Protein 8QYY (pdb70)

Sequence (1717 aa):
MSWLNSILVTLTSVEPYKVPVTVIVTVTFAFVCFIFFYLLRSIRIIYGLKKYTRSINSIEKSAPEVQLEHLKSLFQRSELKHAWNEFEESLHSQYELENGEEKIVRIRATAPSASFFSEQQLVDIPLNTEFFKHLPGILTGMGIIGTFYGLMIGLNHFDPSTPEQVSSSVNNLLRRDVLYAFLGSAFAIFASILVTWLEKLSIAKSYKYLEKFTAALDSLYDSGVGEEYLASLVKSSNESATQARHMSWLNSILVTLTSVEPYKVPVTVIVTVTFAFVCFIFFYLLRSIRIIYGLKKYTRSINSIEKSAPEVQLEHLKSLFQRSELKHAWNEFEESLHSQYELENGEEKIVRIRATAPSASFFSEQQLVDIPLNTEFFKHLPGILTGMGIIGTFYGLMIGLNHFDPSTPEQVSSSVNNLLRDVLYAFLGSAFAIFASILVTWLEKLSIAKSYKYLEKFTAALDSLYDSGVGEEYLASLVKSSNESATQARHMSWLNSILVTLTSVEPYKVPVTVIVTVTFAFVCFIFFYLLRSIRIIYGLKKYTRSINSIEKSAPEVQLEHLKSLFQRSELKHAWNEFEESLHSQYELENGEEKIVRIRATAPSASFFSEQQLVDIPLNTEFFKHLPGILTGMGIIGTFYGLMIGLNHFDPSTPEQVSSSVNNLLRDVLYAFLGSAFAIFASILVTWLEKLSIAKSYKYLEKFTAALDSLYDSGVGEEYLASLVKSSNESATQARHMSWLNSILVTLTSVEPYKVPVTVIVTVTFAFVCFIFFYLLRSIRIIYGLKKYTRSINSIEKSAPEVQLEHLKSLFQRSELKHAWNEFEESLHSQYELENGEEKIVRIRATAPSASFFSEQQLVDIPLNTEFFKHLPGILTGMGIIGTFYGLMIGLNHFDPSTPEQVSSSVNNLLRDVLYAFLGSAFAIFASILVTWLEKLSIAKSYKYLEKFTAALDSLYDSGVGEEYLASLVKSSNESATQARHMSWLNSILVTLTSVEPYKVPVTVIVTVTFAFVCFIFFYLLRSIRIIYGLKKYTRSINSIEKSAPEVQLEHLKSLFQRSELKHAWNEFEESLHSQYELENGEEKIVRIRATAPSASFFSEQQLVDIPLNTEFFKHLPGILTGMGIIGTFYGLMIGLNHFDPSTPEQVSSSVNNLLRDVLYAFLGSAFAIFASILVTWLEKLSIAKSYKYLEKFTAALDSLYDSGVGEEYLASLVKKSSNESATQARHMFGNAFGVKKRRSDEAEKPFWISYADLMTAMMVLFLVVMVASLSSVTQRIQRAEQGEKARGQDISRLCERLELHARNVNKNIVVDCHDNRISFGEAGRFAHNQFFLNAEGQKALQDVVPLVLEASNSEEGKKWFKQIVIEGFTDTDGSYLYNLHLSLQRSEWVMCSLLDSRSPLQKNISAEQQLQIRKLFLAGGVSFNNAKESKEASRRVELRMQFFGLKDKRDKADEVDFPPVVNKEVCQLVMPLMFGNAFGVKKRRSDEAEKPFWISYADLMTAMMVLFLVVMVASLSSVTQRIQRAEQGEKARGQDISRLCERLELHARNVNKNIVVDCHDNRISFGEAGRFAHNQFFLNAEGQKALQDVVPLVLEASNSEEGKKWFKQIVIEGFTDTDGSYLYNLHLSLQRSEWVMCSLLDSRSPLQKNISAEQQLQIRKLFLAGGVSFNNAKESKEASRRVELRMQFFGLKDKRDKADEVDFPPVVNKEVCQLVMPL

InterPro domains:
  IPR016024 Armadillo-type fold [SSF48371] (3-532)
  IPR049670 Anti-phage protein ZorA, proteobacteria [NF041794] (1-729)
  IPR060672 Anti-phage protein ZorA-like [PF28082] (1-729)

Foldseek 3Di:
DVVVVVVLCVLLVDDLLVLLVVLLVVLVVLLVCLCVQAQVLLVVLLVLLVVLLVQLVVCLPPAPVVSLVSCQVSQDPDLSNQLNVVQVVQKDFDWDQDPNDTDGRAIAGADFSCVRLPCCSSHCVSSVVVPLVCSLVVLLVSLVVSQVSLQSSLVVLQDQVDPVCNVVSVVSNVVSNVSSVSSNVSSNVSSVVSVVSNVVSSVSSVVSSVSSSVSVRSNHHYDVVVVVVVVVVVCVVVVVVVVVD/DVVVVVVLCVLLVDDLQVLLVVLLVVLVVLLVVCCVQALVLLVVLLVLLVVLLVQLLVCLPPFVVVSLVSCQVSQDDVLSNVLNVVQVVQKDFDWDQDPNDTDTRAIAGADQSCVRLPCCSRPCVSNVVVPLVCVLVVLLVSLQVSLVSLLSNLVVQADPPDPVCNVVSVVSSVVSNVSSVSSNVSSNVSSVVSNVSNVVSSVSSVVSSVSSSVSVRSSHHYDVVVVVVVVVVVVVVVVVVVVVD/DVVVVVVLCVLLVDDLLVLLVVLLVVLVVLLVCLCVQALVVLVVLLVLLVVLLVQLVVCQPDAPVVSLVSCQVSQDPPLSNQLNVVQVVQKAFDWDPPDPDTDGRAIAHADQSCVRLPCVSRPCVSNVCVPLVCVLVVLLVSLVVSLVSSQSSLVVCQDPPDVVSNVVSVVSNVVSNVSSVSSNVSSNVSSVVSVVSNVVSSVSSVVSSVSSSVSVVSRHHYDVVVVVVVVVVVVVVVVVVVVVD/DVVVVVVVVVLLPDDLLVLLVVLLVVLVVLLVCLCVQAQVLLVVLLVLLVVLLVQLVVCLPPAPVVSLVSNQVSPVPHPLNVLNVVQVVQKDFDWDQDPNDTDGRAIAGADFSCVSLPCCVRPCVSNVVVCLVCSLVVLQVSLVVSLVSLLVSLVVQQDQPDPVCNVVNVVSSVVSNVSSVSSNVSSNVSSVVSVVSNVVSSVSSVVSSVSSSVSVVSRHHYDVVVVVVVVVVVVVVVVVVVVVD/DVVVVVVLCVLLVDDLLVLLVVLLVVLVVLLVVLCVQALVLLVVLLVLLVVLLVQLLVCLPPFPVVSLVSCQVSQDDPLSNQLNVVQVVQKDFDWDADPNDTDGRAIAGADQSCVRLPCCSRHCVSRVCVPLVCVLVVLLVSLVVLLVSLLSSLVVCQDPPDPVSNVVSVVSNVVSNVSSNSSNVSSNVSSVVSNVSNVVSSVSSVVSSVSSSVSVRSNHHYDVVVVVVVVVVVVVVVVVVVVVD/DPDDPPDDDPPDDDDDDDCVVVVVVVVVVVVVVVVVVCVVVVVVVVVVVVVVVVVLQVVLLVLLLVLQVVLVVVLCVVDNQWDADSVQQWIFGNQQFWDDPPGQETDPVVLVSLLVSLVSVVVSLVDPSNVAKWAAKEKEWFAAPDDDPVSRQVSRVSNQLVSVCLCAACPRVNVVVDDQVSNQVNVRHYYYDGYDYPDDPVDRGPRGGMIMGIGIDDPPDDDDVVSVDGDDGDPDGDHGDDDDVD/DDDDPPDDDDDPDDDDDDVVVVVVVVVVVVVVVVVVVVVVVVVCVVCVVVVVQVVLVVVLLVLLLVLQVQLQVVCVVPPPQWHADSVQQKTFRDVQFFDDPPDQDTDPVVLVSLLVSLVSVLVSLPDPSNVWKWAAKEKEAEFEPDDDPVSRVVSRLSNLLVSVCSVAPPPRPSVVVDDQVSNQSNVRRYDGDYYDYDDPDDDPSRNRGMMIGTGTDDSVRGPDPVVDDGDDGDPDGDHRDDDPVD

Organism: Escherichia coli O139:H28 (strain E24377A / ETEC) (NCBI:txid331111)

Radius of gyration: 51.08 Å; Cα contacts (8 Å, |Δi|>4): 2500; chains: 7; bounding box: 68×64×183 Å

B-factor: mean 84.27, std 64.15, range [14.12, 240.31]

Structure (mmCIF, N/CA/C/O backbone):
data_8QYY
#
_entry.id   8QYY
#
_cell.length_a   1.00
_cell.length_b   1.00
_cell.length_c   1.00
_cell.angle_alpha   90.00
_cell.angle_beta   90.00
_cell.angle_gamma   90.00
#
_symmetry.space_group_name_H-M   'P 1'
#
loop_
_entity.id
_entity.type
_entity.pdbx_description
1 polymer 'Anti-phage defense ZorAB system ZorA'
2 polymer 'Membrane protein'
3 non-polymer CARDIOLIPIN
4 non-polymer 'CALCIUM ION'
5 non-polymer 1,2-dioleoyl-sn-glycero-3-phosphoethanolamine
6 water water
#
loop_
_atom_site.group_PDB
_atom_site.id
_atom_site.type_symbol
_atom_site.label_atom_id
_atom_site.label_alt_id
_atom_site.label_comp_id
_atom_site.label_asym_id
_atom_site.label_entity_id
_atom_site.label_seq_id
_atom_site.pdbx_PDB_ins_code
_atom_site.Cartn_x
_atom_site.Cartn_y
_atom_site.Cartn_z
_atom_site.occupancy
_atom_site.B_iso_or_equiv
_atom_site.auth_seq_id
_atom_site.auth_comp_id
_atom_site.auth_asym_id
_atom_site.auth_atom_id
_atom_site.pdbx_PDB_model_num
ATOM 1 N N . MET A 1 1 ? 204.664 176.867 181.929 1.00 107.03 1 MET A N 1
ATOM 2 C CA . MET A 1 1 ? 203.802 176.262 182.938 1.00 110.59 1 MET A CA 1
ATOM 3 C C . MET A 1 1 ? 202.335 176.544 182.640 1.00 111.98 1 MET A C 1
ATOM 4 O O . MET A 1 1 ? 201.960 177.677 182.345 1.00 110.63 1 MET A O 1
ATOM 9 N N . SER A 1 2 ? 201.510 175.499 182.710 1.00 121.23 2 SER A N 1
ATOM 10 C CA . SER A 1 2 ? 200.079 175.674 182.490 1.00 120.15 2 SER A CA 1
ATOM 11 C C . SER A 1 2 ? 199.448 176.502 183.601 1.00 119.57 2 SER A C 1
ATOM 12 O O . SER A 1 2 ? 198.545 177.306 183.345 1.00 119.51 2 SER A O 1
ATOM 15 N N . TRP A 1 3 ? 199.907 176.317 184.840 1.00 111.37 3 TRP A N 1
ATOM 16 C CA . TRP A 1 3 ? 199.314 177.023 185.971 1.00 109.62 3 TRP A CA 1
ATOM 17 C C . TRP A 1 3 ? 199.490 178.529 185.839 1.00 109.33 3 TRP A C 1
ATOM 18 O O . TRP A 1 3 ? 198.538 179.297 186.019 1.00 110.58 3 TRP A O 1
ATOM 29 N N . LEU A 1 4 ? 200.704 178.975 185.511 1.00 93.18 4 LEU A N 1
ATOM 30 C CA . LEU A 1 4 ? 200.964 180.408 185.454 1.00 90.98 4 LEU A CA 1
ATOM 31 C C . LEU A 1 4 ? 200.275 181.050 184.255 1.00 90.16 4 LEU A C 1
ATOM 32 O O . LEU A 1 4 ? 199.771 182.175 184.350 1.00 90.46 4 LEU A O 1
ATOM 37 N N . ASN A 1 5 ? 200.249 180.357 183.116 1.00 97.26 5 ASN A N 1
ATOM 38 C CA . ASN A 1 5 ? 199.539 180.878 181.953 1.00 97.46 5 ASN A CA 1
ATOM 39 C C . ASN A 1 5 ? 198.042 180.960 182.216 1.00 95.95 5 ASN A C 1
ATOM 40 O O . ASN A 1 5 ? 197.379 181.911 181.783 1.00 97.61 5 ASN A O 1
ATOM 45 N N . SER A 1 6 ? 197.490 179.968 182.919 1.00 95.01 6 SER A N 1
ATOM 46 C CA . SER A 1 6 ? 196.088 180.032 183.318 1.00 96.12 6 SER A CA 1
ATOM 47 C C . SER A 1 6 ? 195.841 181.202 184.261 1.00 94.84 6 SER A C 1
ATOM 48 O O . SER A 1 6 ? 194.815 181.882 184.160 1.00 96.67 6 SER A O 1
ATOM 51 N N . ILE A 1 7 ? 196.773 181.453 185.179 1.00 85.91 7 ILE A N 1
ATOM 52 C CA . ILE A 1 7 ? 196.649 182.598 186.076 1.00 85.37 7 ILE A CA 1
ATOM 53 C C . ILE A 1 7 ? 196.632 183.900 185.283 1.00 86.67 7 ILE A C 1
ATOM 54 O O . ILE A 1 7 ? 195.823 184.796 185.550 1.00 89.13 7 ILE A O 1
ATOM 59 N N . LEU A 1 8 ? 197.529 184.028 184.302 1.00 80.78 8 LEU A N 1
ATOM 60 C CA . LEU A 1 8 ? 197.562 185.242 183.488 1.00 77.55 8 LEU A CA 1
ATOM 61 C C . LEU A 1 8 ? 196.285 185.417 182.680 1.00 78.36 8 LEU A C 1
ATOM 62 O O . LEU A 1 8 ? 195.745 186.525 182.603 1.00 83.20 8 LEU A O 1
ATOM 67 N N . VAL A 1 9 ? 195.799 184.350 182.045 1.00 80.75 9 VAL A N 1
ATOM 68 C CA . VAL A 1 9 ? 194.589 184.498 181.248 1.00 81.24 9 VAL A CA 1
ATOM 69 C C . VAL A 1 9 ? 193.384 184.763 182.140 1.00 77.68 9 VAL A C 1
ATOM 70 O O . VAL A 1 9 ? 192.426 185.406 181.703 1.00 78.40 9 VAL A O 1
ATOM 74 N N . THR A 1 10 ? 193.415 184.303 183.393 1.00 73.87 10 THR A N 1
ATOM 75 C CA . THR A 1 10 ? 192.334 184.617 184.321 1.00 73.50 10 THR A CA 1
ATOM 76 C C . THR A 1 10 ? 192.385 186.075 184.760 1.00 75.47 10 THR A C 1
ATOM 77 O O . THR A 1 10 ? 191.348 186.747 184.814 1.00 77.05 10 THR A O 1
ATOM 81 N N . LEU A 1 11 ? 193.577 186.579 185.081 1.00 69.36 11 LEU A N 1
ATOM 82 C CA . LEU A 1 11 ? 193.699 187.968 185.518 1.00 64.33 11 LEU A CA 1
ATOM 83 C C . LEU A 1 11 ? 193.379 188.935 184.388 1.00 65.62 11 LEU A C 1
ATOM 84 O O . LEU A 1 11 ? 192.592 189.871 184.563 1.00 71.88 11 LEU A O 1
ATOM 89 N N . THR A 1 12 ? 193.981 188.727 183.220 1.00 65.00 12 THR A N 1
ATOM 90 C CA . THR A 1 12 ? 193.817 189.650 182.108 1.00 65.31 12 THR A CA 1
ATOM 91 C C . THR A 1 12 ? 192.458 189.532 181.432 1.00 66.54 12 THR A C 1
ATOM 92 O O . THR A 1 12 ? 192.130 190.377 180.594 1.00 69.30 12 THR A O 1
ATOM 96 N N . SER A 1 13 ? 191.666 188.513 181.770 1.00 74.51 13 SER A N 1
ATOM 97 C CA . SER A 1 13 ? 190.348 188.358 181.170 1.00 75.67 13 SER A CA 1
ATOM 98 C C . SER A 1 13 ? 189.342 189.373 181.687 1.00 79.09 13 SER A C 1
ATOM 99 O O . SER A 1 13 ? 188.334 189.617 181.017 1.00 81.88 13 SER A O 1
ATOM 102 N N . VAL A 1 14 ? 189.582 189.961 182.860 1.00 66.67 14 VAL A N 1
ATOM 103 C CA . VAL A 1 14 ? 188.640 190.930 183.400 1.00 67.48 14 VAL A CA 1
ATOM 104 C C . VAL A 1 14 ? 188.593 192.151 182.493 1.00 69.65 14 VAL A C 1
ATOM 105 O O . VAL A 1 14 ? 189.585 192.521 181.850 1.00 70.43 14 VAL A O 1
ATOM 109 N N . GLU A 1 15 ? 187.419 192.763 182.409 1.00 66.17 15 GLU A N 1
ATOM 110 C CA . GLU A 1 15 ? 187.293 193.986 181.639 1.00 61.16 15 GLU A CA 1
ATOM 111 C C . GLU A 1 15 ? 188.120 195.085 182.298 1.00 60.02 15 GLU A C 1
ATOM 112 O O . GLU A 1 15 ? 188.112 195.213 183.528 1.00 64.31 15 GLU A O 1
ATOM 118 N N . PRO A 1 16 ? 188.854 195.881 181.521 1.00 47.98 16 PRO A N 1
ATOM 119 C CA . PRO A 1 16 ? 189.763 196.864 182.133 1.00 51.26 16 PRO A CA 1
ATOM 120 C C . PRO A 1 16 ? 189.064 197.865 183.030 1.00 53.00 16 PRO A C 1
ATOM 121 O O . PRO A 1 16 ? 189.666 198.322 184.007 1.00 53.58 16 PRO A O 1
ATOM 125 N N . TYR A 1 17 ? 187.809 198.213 182.737 1.00 54.87 17 TYR A N 1
ATOM 126 C CA . TYR A 1 17 ? 187.103 199.199 183.545 1.00 49.10 17 TYR A CA 1
ATOM 127 C C . TYR A 1 17 ? 186.857 198.722 184.967 1.00 51.02 17 TYR A C 1
ATOM 128 O O . TYR A 1 17 ? 186.702 199.554 185.865 1.00 54.90 17 TYR A O 1
ATOM 137 N N . LYS A 1 18 ? 186.803 197.408 185.195 1.00 51.94 18 LYS A N 1
ATOM 138 C CA . LYS A 1 18 ? 186.567 196.901 186.541 1.00 44.34 18 LYS A CA 1
ATOM 139 C C . LYS A 1 18 ? 187.734 197.167 187.477 1.00 45.35 18 LYS A C 1
ATOM 140 O O . LYS A 1 18 ? 187.575 197.030 188.692 1.00 52.91 18 LYS A O 1
ATOM 146 N N . VAL A 1 19 ? 188.896 197.527 186.947 1.00 49.24 19 VAL A N 1
ATOM 147 C CA . VAL A 1 19 ? 190.073 197.766 187.778 1.00 44.10 19 VAL A CA 1
ATOM 148 C C . VAL A 1 19 ? 189.946 199.122 188.469 1.00 38.10 19 VAL A C 1
ATOM 149 O O . VAL A 1 19 ? 189.987 199.170 189.709 1.00 42.37 19 VAL A O 1
ATOM 153 N N . PRO A 1 20 ? 189.799 200.244 187.747 1.00 36.91 20 PRO A N 1
ATOM 154 C CA . PRO A 1 20 ? 189.578 201.511 188.455 1.00 42.66 20 PRO A CA 1
ATOM 155 C C . PRO A 1 20 ? 188.309 201.505 189.274 1.00 47.83 20 PRO A C 1
ATOM 156 O O . PRO A 1 20 ? 188.266 202.136 190.332 1.00 46.04 20 PRO A O 1
ATOM 160 N N . VAL A 1 21 ? 187.273 200.797 188.822 1.00 45.41 21 VAL A N 1
ATOM 161 C CA . VAL A 1 21 ? 186.043 200.709 189.599 1.00 37.67 21 VAL A CA 1
ATOM 162 C C . VAL A 1 21 ? 186.295 199.985 190.914 1.00 35.46 21 VAL A C 1
ATOM 163 O O . VAL A 1 21 ? 185.844 200.430 191.973 1.00 44.33 21 VAL A O 1
ATOM 167 N N . THR A 1 22 ? 187.021 198.867 190.874 1.00 36.81 22 THR A N 1
ATOM 168 C CA . THR A 1 22 ? 187.330 198.148 192.107 1.00 36.20 22 THR A CA 1
ATOM 169 C C . THR A 1 22 ? 188.178 198.997 193.043 1.00 38.58 22 THR A C 1
ATOM 170 O O . THR A 1 22 ? 187.917 199.052 194.252 1.00 51.19 22 THR A O 1
ATOM 174 N N . VAL A 1 23 ? 189.194 199.675 192.503 1.00 37.83 23 VAL A N 1
ATOM 175 C CA . VAL A 1 23 ? 190.047 200.505 193.346 1.00 33.89 23 VAL A CA 1
ATOM 176 C C . VAL A 1 23 ? 189.237 201.628 193.980 1.00 37.48 23 VAL A C 1
ATOM 177 O O . VAL A 1 23 ? 189.328 201.870 195.187 1.00 39.01 23 VAL A O 1
ATOM 181 N N . ILE A 1 24 ? 188.413 202.312 193.184 1.00 35.32 24 ILE A N 1
ATOM 182 C CA . ILE A 1 24 ? 187.624 203.425 193.695 1.00 33.22 24 ILE A CA 1
ATOM 183 C C . ILE A 1 24 ? 186.624 202.945 194.737 1.00 29.07 24 ILE A C 1
ATOM 184 O O . ILE A 1 24 ? 186.463 203.568 195.788 1.00 34.98 24 ILE A O 1
ATOM 189 N N . VAL A 1 25 ? 185.950 201.825 194.476 1.00 33.69 25 VAL A N 1
ATOM 190 C CA . VAL A 1 25 ? 184.956 201.321 195.418 1.00 32.18 25 VAL A CA 1
ATOM 191 C C . VAL A 1 25 ? 185.604 200.927 196.738 1.00 31.92 25 VAL A C 1
ATOM 192 O O . VAL A 1 25 ? 185.115 201.290 197.812 1.00 45.52 25 VAL A O 1
ATOM 196 N N . THR A 1 26 ? 186.710 200.183 196.689 1.00 29.77 26 THR A N 1
ATOM 197 C CA . THR A 1 26 ? 187.329 199.736 197.932 1.00 33.98 26 THR A CA 1
ATOM 198 C C . THR A 1 26 ? 187.957 200.900 198.691 1.00 39.69 26 THR A C 1
ATOM 199 O O . THR A 1 26 ? 187.896 200.949 199.925 1.00 46.40 26 THR A O 1
ATOM 203 N N . VAL A 1 27 ? 188.560 201.850 197.976 1.00 36.41 27 VAL A N 1
ATOM 204 C CA . VAL A 1 27 ? 189.139 203.019 198.628 1.00 28.77 27 VAL A CA 1
ATOM 205 C C . VAL A 1 27 ? 188.048 203.889 199.238 1.00 34.50 27 VAL A C 1
ATOM 206 O O . VAL A 1 27 ? 188.229 204.465 200.315 1.00 38.44 27 VAL A O 1
ATOM 210 N N . THR A 1 28 ? 186.893 203.988 198.576 1.00 35.10 28 THR A N 1
ATOM 211 C CA . THR A 1 28 ? 185.773 204.722 199.152 1.00 25.65 28 THR A CA 1
ATOM 212 C C . THR A 1 28 ? 185.221 204.009 200.378 1.00 34.77 28 THR A C 1
ATOM 213 O O . THR A 1 28 ? 184.806 204.656 201.344 1.00 43.78 28 THR A O 1
ATOM 217 N N . PHE A 1 29 ? 185.201 202.676 200.358 1.00 30.18 29 PHE A N 1
ATOM 218 C CA . PHE A 1 29 ? 184.806 201.931 201.548 1.00 26.91 29 PHE A CA 1
ATOM 219 C C . PHE A 1 29 ? 185.773 202.183 202.697 1.00 34.35 29 PHE A C 1
ATOM 220 O O . PHE A 1 29 ? 185.353 202.347 203.848 1.00 41.95 29 PHE A O 1
ATOM 228 N N . ALA A 1 30 ? 187.072 202.219 202.402 1.00 37.74 30 ALA A N 1
ATOM 229 C CA . ALA A 1 30 ? 188.057 202.538 203.430 1.00 28.57 30 ALA A CA 1
ATOM 230 C C . ALA A 1 30 ? 187.853 203.947 203.970 1.00 29.03 30 ALA A C 1
ATOM 231 O O . ALA A 1 30 ? 187.982 204.184 205.174 1.00 38.77 30 ALA A O 1
ATOM 233 N N . PHE A 1 31 ? 187.538 204.896 203.088 1.00 31.15 31 PHE A N 1
ATOM 234 C CA . PHE A 1 31 ? 187.272 206.263 203.524 1.00 32.68 31 PHE A CA 1
ATOM 235 C C . PHE A 1 31 ? 186.028 206.338 204.402 1.00 35.19 31 PHE A C 1
ATOM 236 O O . PHE A 1 31 ? 186.011 207.063 205.399 1.00 34.45 31 PHE A O 1
ATOM 244 N N . VAL A 1 32 ? 184.976 205.602 204.045 1.00 37.78 32 VAL A N 1
ATOM 245 C CA . VAL A 1 32 ? 183.760 205.593 204.851 1.00 32.02 32 VAL A CA 1
ATOM 246 C C . VAL A 1 32 ? 184.027 204.977 206.218 1.00 34.46 32 VAL A C 1
ATOM 247 O O . VAL A 1 32 ? 183.543 205.472 207.244 1.00 45.55 32 VAL A O 1
ATOM 251 N N . CYS A 1 33 ? 184.799 203.890 206.254 1.00 37.49 33 CYS A N 1
ATOM 252 C CA . CYS A 1 33 ? 185.178 203.295 207.531 1.00 39.25 33 CYS A CA 1
ATOM 253 C C . CYS A 1 33 ? 186.008 204.263 208.361 1.00 36.12 33 CYS A C 1
ATOM 254 O O . CYS A 1 33 ? 185.846 204.340 209.581 1.00 43.55 33 CYS A O 1
ATOM 257 N N . PHE A 1 34 ? 186.909 205.005 207.717 1.00 33.31 34 PHE A N 1
ATOM 258 C CA . PHE A 1 34 ? 187.677 206.022 208.425 1.00 33.48 34 PHE A CA 1
ATOM 259 C C . PHE A 1 34 ? 186.762 207.085 209.016 1.00 34.53 34 PHE A C 1
ATOM 260 O O . PHE A 1 34 ? 186.923 207.476 210.176 1.00 34.26 34 PHE A O 1
ATOM 268 N N . ILE A 1 35 ? 185.785 207.549 208.237 1.00 38.61 35 ILE A N 1
ATOM 269 C CA . ILE A 1 35 ? 184.862 208.574 208.716 1.00 29.50 35 ILE A CA 1
ATOM 270 C C . ILE A 1 35 ? 184.084 208.064 209.921 1.00 33.14 35 ILE A C 1
ATOM 271 O O . ILE A 1 35 ? 183.925 208.766 210.925 1.00 40.02 35 ILE A O 1
ATOM 276 N N . PHE A 1 36 ? 183.588 206.830 209.838 1.00 39.43 36 PHE A N 1
ATOM 277 C CA . PHE A 1 36 ? 182.724 206.312 210.894 1.00 37.57 36 PHE A CA 1
ATOM 278 C C . PHE A 1 36 ? 183.511 205.981 212.158 1.00 32.58 36 PHE A C 1
ATOM 279 O O . PHE A 1 36 ? 183.091 206.327 213.268 1.00 40.33 36 PHE A O 1
ATOM 287 N N . PHE A 1 37 ? 184.659 205.317 212.017 1.00 32.25 37 PHE A N 1
ATOM 288 C CA . PHE A 1 37 ? 185.378 204.794 213.172 1.00 37.58 37 PHE A CA 1
ATOM 289 C C . PHE A 1 37 ? 186.428 205.745 213.725 1.00 42.27 37 PHE A C 1
ATOM 290 O O . PHE A 1 37 ? 186.880 205.546 214.856 1.00 45.93 37 PHE A O 1
ATOM 298 N N . TYR A 1 38 ? 186.844 206.752 212.964 1.00 32.16 38 TYR A N 1
ATOM 299 C CA . TYR A 1 38 ? 187.867 207.678 213.426 1.00 18.92 38 TYR A CA 1
ATOM 300 C C . TYR A 1 38 ? 187.375 209.112 213.498 1.00 30.96 38 TYR A C 1
ATOM 301 O O . TYR A 1 38 ? 187.527 209.757 214.538 1.00 47.95 38 TYR A O 1
ATOM 310 N N . LEU A 1 39 ? 186.788 209.633 212.421 1.00 28.62 39 LEU A N 1
ATOM 311 C CA . LEU A 1 39 ? 186.505 211.063 212.361 1.00 29.43 39 LEU A CA 1
ATOM 312 C C . LEU A 1 39 ? 185.334 211.437 213.261 1.00 29.29 39 LEU A C 1
ATOM 313 O O . LEU A 1 39 ? 185.457 212.321 214.116 1.00 39.57 39 LEU A O 1
ATOM 318 N N . LEU A 1 40 ? 184.185 210.783 213.078 1.00 32.31 40 LEU A N 1
ATOM 319 C CA . LEU A 1 40 ? 183.029 211.091 213.913 1.00 33.95 40 LEU A CA 1
ATOM 320 C C . LEU A 1 40 ? 183.300 210.742 215.366 1.00 34.77 40 LEU A C 1
ATOM 321 O O . LEU A 1 40 ? 182.863 211.451 216.282 1.00 40.91 40 LEU A O 1
ATOM 326 N N . ARG A 1 41 ? 184.030 209.653 215.597 1.00 37.30 41 ARG A N 1
ATOM 327 C CA . ARG A 1 41 ? 184.392 209.279 216.955 1.00 33.54 41 ARG A CA 1
ATOM 328 C C . ARG A 1 41 ? 185.273 210.340 217.601 1.00 38.28 41 ARG A C 1
ATOM 329 O O . ARG A 1 41 ? 185.078 210.689 218.770 1.00 45.08 41 ARG A O 1
ATOM 337 N N . SER A 1 42 ? 186.236 210.880 216.852 1.00 33.63 42 SER A N 1
ATOM 338 C CA . SER A 1 42 ? 187.085 211.933 217.397 1.00 21.25 42 SER A CA 1
ATOM 339 C C . SER A 1 42 ? 186.306 213.219 217.625 1.00 28.68 42 SER A C 1
ATOM 340 O O . SER A 1 42 ? 186.592 213.949 218.577 1.00 45.75 42 SER A O 1
ATOM 343 N N . ILE A 1 43 ? 185.330 213.518 216.768 1.00 31.45 43 ILE A N 1
ATOM 344 C CA . ILE A 1 43 ? 184.479 214.682 216.998 1.00 27.04 43 ILE A CA 1
ATOM 345 C C . ILE A 1 43 ? 183.701 214.518 218.298 1.00 31.70 43 ILE A C 1
ATOM 346 O O . ILE A 1 43 ? 183.594 215.456 219.101 1.00 40.57 43 ILE A O 1
ATOM 351 N N . ARG A 1 44 ? 183.151 213.324 218.528 1.00 38.72 44 ARG A N 1
ATOM 352 C CA . ARG A 1 44 ? 182.446 213.061 219.777 1.00 32.05 44 ARG A CA 1
ATOM 353 C C . ARG A 1 44 ? 183.380 213.183 220.973 1.00 35.27 44 ARG A C 1
ATOM 354 O O . ARG A 1 44 ? 183.001 213.734 222.013 1.00 44.62 44 ARG A O 1
ATOM 362 N N . ILE A 1 45 ? 184.608 212.678 220.842 1.00 26.94 45 ILE A N 1
ATOM 363 C CA . ILE A 1 45 ? 185.576 212.775 221.932 1.00 24.14 45 ILE A CA 1
ATOM 364 C C . ILE A 1 45 ? 185.894 214.233 222.236 1.00 30.28 45 ILE A C 1
ATOM 365 O O . ILE A 1 45 ? 185.971 214.635 223.402 1.00 38.63 45 ILE A O 1
ATOM 370 N N . ILE A 1 46 ? 186.092 215.044 221.196 1.00 29.10 46 ILE A N 1
ATOM 371 C CA . ILE A 1 46 ? 186.416 216.456 221.387 1.00 25.33 46 ILE A CA 1
ATOM 372 C C . ILE A 1 46 ? 185.267 217.182 222.070 1.00 32.78 46 ILE A C 1
ATOM 373 O O . ILE A 1 46 ? 185.475 217.979 222.995 1.00 45.45 46 ILE A O 1
ATOM 378 N N . TYR A 1 47 ? 184.036 216.930 221.620 1.00 36.38 47 TYR A N 1
ATOM 379 C CA . TYR A 1 47 ? 182.885 217.569 222.248 1.00 34.55 47 TYR A CA 1
ATOM 380 C C . TYR A 1 47 ? 182.745 217.145 223.704 1.00 40.58 47 TYR A C 1
ATOM 381 O O . TYR A 1 47 ? 182.439 217.972 224.572 1.00 47.18 47 TYR A O 1
ATOM 390 N N . GLY A 1 48 ? 182.964 215.862 223.990 1.00 33.51 48 GLY A N 1
ATOM 391 C CA . GLY A 1 48 ? 182.909 215.406 225.367 1.00 28.91 48 GLY A CA 1
ATOM 392 C C . GLY A 1 48 ? 183.974 216.047 226.232 1.00 33.40 48 GLY A C 1
ATOM 393 O O . GLY A 1 48 ? 183.713 216.422 227.374 1.00 42.00 48 GLY A O 1
ATOM 394 N N . LEU A 1 49 ? 185.189 216.181 225.699 1.00 34.65 49 LEU A N 1
ATOM 395 C CA . LEU A 1 49 ? 186.259 216.829 226.447 1.00 23.00 49 LEU A CA 1
ATOM 396 C C . LEU A 1 49 ? 185.921 218.282 226.740 1.00 30.15 49 LEU A C 1
ATOM 397 O O . LEU A 1 49 ? 186.157 218.769 227.850 1.00 34.55 49 LEU A O 1
ATOM 402 N N . LYS A 1 50 ? 185.369 218.992 225.754 1.00 31.36 50 LYS A N 1
ATOM 403 C CA . LYS A 1 50 ? 184.974 220.379 225.973 1.00 25.07 50 LYS A CA 1
ATOM 404 C C . LYS A 1 50 ? 183.882 220.485 227.032 1.00 32.17 50 LYS A C 1
ATOM 405 O O . LYS A 1 50 ? 183.934 221.360 227.905 1.00 41.02 50 LYS A O 1
ATOM 411 N N . LYS A 1 51 ? 182.892 219.593 226.979 1.00 29.40 51 LYS A N 1
ATOM 412 C CA . LYS A 1 51 ? 181.810 219.634 227.957 1.00 33.61 51 LYS A CA 1
ATOM 413 C C . LYS A 1 51 ? 182.314 219.310 229.359 1.00 34.87 51 LYS A C 1
ATOM 414 O O . LYS A 1 51 ? 181.907 219.947 230.339 1.00 45.82 51 LYS A O 1
ATOM 420 N N . TYR A 1 52 ? 183.205 218.324 229.477 1.00 34.87 52 TYR A N 1
ATOM 421 C CA . TYR A 1 52 ? 183.782 217.991 230.775 1.00 30.07 52 TYR A CA 1
ATOM 422 C C . TYR A 1 52 ? 184.627 219.137 231.315 1.00 37.64 52 TYR A C 1
ATOM 423 O O . TYR A 1 52 ? 184.599 219.421 232.517 1.00 41.72 52 TYR A O 1
ATOM 432 N N . THR A 1 53 ? 185.392 219.798 230.445 1.00 38.89 53 THR A N 1
ATOM 433 C CA . THR A 1 53 ? 186.171 220.953 230.873 1.00 26.27 53 THR A CA 1
ATOM 434 C C . THR A 1 53 ? 185.265 222.067 231.373 1.00 35.36 53 THR A C 1
ATOM 435 O O . THR A 1 53 ? 185.574 222.728 232.370 1.00 46.94 53 THR A O 1
ATOM 439 N N . ARG A 1 54 ? 184.143 222.297 230.686 1.00 35.10 54 ARG A N 1
ATOM 440 C CA . ARG A 1 54 ? 183.188 223.291 231.166 1.00 35.56 54 ARG A CA 1
ATOM 441 C C . ARG A 1 54 ? 182.627 222.902 232.527 1.00 40.63 54 ARG A C 1
ATOM 442 O O . ARG A 1 54 ? 182.454 223.757 233.402 1.00 48.31 54 ARG A O 1
ATOM 450 N N . SER A 1 55 ? 182.329 221.616 232.719 1.00 36.95 55 SER A N 1
ATOM 451 C CA . SER A 1 55 ? 181.799 221.166 234.003 1.00 30.70 55 SER A CA 1
ATOM 452 C C . SER A 1 55 ? 182.816 221.342 235.124 1.00 35.05 55 SER A C 1
ATOM 453 O O . SER A 1 55 ? 182.452 221.713 236.245 1.00 44.59 55 SER A O 1
ATOM 456 N N . ILE A 1 56 ? 184.093 221.067 234.848 1.00 37.53 56 ILE A N 1
ATOM 457 C CA . ILE A 1 56 ? 185.117 221.176 235.883 1.00 31.65 56 ILE A CA 1
ATOM 458 C C . ILE A 1 56 ? 185.339 222.632 236.271 1.00 37.13 56 ILE A C 1
ATOM 459 O O . ILE A 1 56 ? 185.544 222.950 237.447 1.00 48.14 56 ILE A O 1
ATOM 464 N N . ASN A 1 57 ? 185.303 223.540 235.296 1.00 40.26 57 ASN A N 1
ATOM 465 C CA . ASN A 1 57 ? 185.511 224.953 235.597 1.00 41.92 57 ASN A CA 1
ATOM 466 C C . ASN A 1 57 ? 184.412 225.526 236.479 1.00 49.35 57 ASN A C 1
ATOM 467 O O . ASN A 1 57 ? 184.626 226.557 237.124 1.00 56.67 57 ASN A O 1
ATOM 472 N N . SER A 1 58 ? 183.246 224.885 236.527 1.00 46.48 58 SER A N 1
ATOM 473 C CA . SER A 1 58 ? 182.144 225.385 237.335 1.00 46.09 58 SER A CA 1
ATOM 474 C C . SER A 1 58 ? 182.305 225.074 238.817 1.00 50.35 58 SER A C 1
ATOM 475 O O . SER A 1 58 ? 181.566 225.632 239.634 1.00 56.33 58 SER A O 1
ATOM 478 N N . ILE A 1 59 ? 183.243 224.204 239.183 1.00 52.45 59 ILE A N 1
ATOM 479 C CA . ILE A 1 59 ? 183.427 223.818 240.578 1.00 50.42 59 ILE A CA 1
ATOM 480 C C . ILE A 1 59 ? 184.802 224.261 241.054 1.00 52.81 59 ILE A C 1
ATOM 481 O O . ILE A 1 59 ? 185.382 223.655 241.959 1.00 57.49 59 ILE A O 1
ATOM 486 N N . GLU A 1 60 ? 185.331 225.323 240.448 1.00 63.39 60 GLU A N 1
ATOM 487 C CA . GLU A 1 60 ? 186.630 225.835 240.865 1.00 62.14 60 GLU A CA 1
ATOM 488 C C . GLU A 1 60 ? 186.602 226.289 242.317 1.00 65.94 60 GLU A C 1
ATOM 489 O O . GLU A 1 60 ? 187.538 226.019 243.079 1.00 66.61 60 GLU A O 1
ATOM 495 N N . LYS A 1 61 ? 185.527 226.961 242.725 1.00 73.56 61 LYS A N 1
ATOM 496 C CA . LYS A 1 61 ? 185.438 227.593 244.035 1.00 73.04 61 LYS A CA 1
ATOM 497 C C . LYS A 1 61 ? 184.440 226.894 244.953 1.00 73.68 61 LYS A C 1
ATOM 498 O O . LYS A 1 61 ? 183.726 227.549 245.713 1.00 78.80 61 LYS A O 1
ATOM 504 N N . SER A 1 62 ? 184.380 225.569 244.898 1.00 64.83 62 SER A N 1
ATOM 505 C CA . SER A 1 62 ? 183.504 224.793 245.761 1.00 60.41 62 SER A CA 1
ATOM 506 C C . SER A 1 62 ? 184.312 224.075 246.839 1.00 64.90 62 SER A C 1
ATOM 507 O O . SER A 1 62 ? 185.545 224.051 246.822 1.00 67.96 62 SER A O 1
ATOM 510 N N . ALA A 1 63 ? 183.593 223.488 247.792 1.00 63.71 63 ALA A N 1
ATOM 511 C CA . ALA A 1 63 ? 184.229 222.718 248.846 1.00 57.66 63 ALA A CA 1
ATOM 512 C C . ALA A 1 63 ? 184.874 221.463 248.261 1.00 62.82 63 ALA A C 1
ATOM 513 O O . ALA A 1 63 ? 184.403 220.929 247.255 1.00 69.18 63 ALA A O 1
ATOM 515 N N . PRO A 1 64 ? 185.965 220.978 248.865 1.00 58.25 64 PRO A N 1
ATOM 516 C CA . PRO A 1 64 ? 186.623 219.782 248.309 1.00 55.99 64 PRO A CA 1
ATOM 517 C C . PRO A 1 64 ? 185.723 218.561 248.254 1.00 52.68 64 PRO A C 1
ATOM 518 O O . PRO A 1 64 ? 185.803 217.787 247.293 1.00 53.56 64 PRO A O 1
ATOM 522 N N . GLU A 1 65 ? 184.856 218.371 249.250 1.00 55.92 65 GLU A N 1
ATOM 523 C CA . GLU A 1 65 ? 183.930 217.242 249.221 1.00 52.71 65 GLU A CA 1
ATOM 524 C C . GLU A 1 65 ? 182.877 217.420 248.133 1.00 55.62 65 GLU A C 1
ATOM 525 O O . GLU A 1 65 ? 182.532 216.462 247.432 1.00 56.69 65 GLU A O 1
ATOM 531 N N . VAL A 1 66 ? 182.356 218.639 247.984 1.00 54.99 66 VAL A N 1
ATOM 532 C CA . VAL A 1 66 ? 181.392 218.921 246.925 1.00 51.76 66 VAL A CA 1
ATOM 533 C C . VAL A 1 66 ? 182.036 218.755 245.557 1.00 52.20 66 VAL A C 1
ATOM 534 O O . VAL A 1 66 ? 181.433 218.188 244.637 1.00 56.19 66 VAL A O 1
ATOM 538 N N . GLN A 1 67 ? 183.266 219.248 245.399 1.00 41.26 67 GLN A N 1
ATOM 539 C CA . GLN A 1 67 ? 183.997 219.044 244.154 1.00 39.40 67 GLN A CA 1
ATOM 540 C C . GLN A 1 67 ? 184.170 217.563 243.860 1.00 44.67 67 GLN A C 1
ATOM 541 O O . GLN A 1 67 ? 183.978 217.118 242.723 1.00 50.77 67 GLN A O 1
ATOM 547 N N . LEU A 1 68 ? 184.540 216.785 244.877 1.00 43.59 68 LEU A N 1
ATOM 548 C CA . LEU A 1 68 ? 184.763 215.359 244.684 1.00 37.56 68 LEU A CA 1
ATOM 549 C C . LEU A 1 68 ? 183.482 214.652 244.267 1.00 46.61 68 LEU A C 1
ATOM 550 O O . LEU A 1 68 ? 183.493 213.824 243.350 1.00 50.45 68 LEU A O 1
ATOM 555 N N . GLU A 1 69 ? 182.365 214.966 244.928 1.00 56.91 69 GLU A N 1
ATOM 556 C CA . GLU A 1 69 ? 181.093 214.349 244.565 1.00 54.62 69 GLU A CA 1
ATOM 557 C C . GLU A 1 69 ? 180.668 214.737 243.156 1.00 55.64 69 GLU A C 1
ATOM 558 O O . GLU A 1 69 ? 180.196 213.889 242.385 1.00 55.50 69 GLU A O 1
ATOM 564 N N . HIS A 1 70 ? 180.828 216.013 242.799 1.00 47.87 70 HIS A N 1
ATOM 565 C CA . HIS A 1 70 ? 180.457 216.456 241.461 1.00 44.92 70 HIS A CA 1
ATOM 566 C C . HIS A 1 70 ? 181.291 215.756 240.399 1.00 46.87 70 HIS A C 1
ATOM 567 O O . HIS A 1 70 ? 180.771 215.369 239.347 1.00 50.64 70 HIS A O 1
ATOM 574 N N . LEU A 1 71 ? 182.588 215.581 240.654 1.00 40.83 71 LEU A N 1
ATOM 575 C CA . LEU A 1 71 ? 183.437 214.910 239.678 1.00 34.06 71 LEU A CA 1
ATOM 576 C C . LEU A 1 71 ? 183.124 213.422 239.593 1.00 38.20 71 LEU A C 1
ATOM 577 O O . LEU A 1 71 ? 183.172 212.837 238.506 1.00 43.90 71 LEU A O 1
ATOM 582 N N . LYS A 1 72 ? 182.813 212.787 240.724 1.00 48.67 72 LYS A N 1
ATOM 583 C CA . LYS A 1 72 ? 182.428 211.379 240.686 1.00 45.91 72 LYS A CA 1
ATOM 584 C C . LYS A 1 72 ? 181.151 211.183 239.884 1.00 50.81 72 LYS A C 1
ATOM 585 O O . LYS A 1 72 ? 181.049 210.247 239.085 1.00 57.40 72 LYS A O 1
ATOM 591 N N . SER A 1 73 ? 180.166 212.063 240.077 1.00 52.56 73 SER A N 1
ATOM 592 C CA . SER A 1 73 ? 178.936 211.969 239.299 1.00 47.43 73 SER A CA 1
ATOM 593 C C . SER A 1 73 ? 179.139 212.367 237.844 1.00 48.59 73 SER A C 1
ATOM 594 O O . SER A 1 73 ? 178.369 211.929 236.983 1.00 52.40 73 SER A O 1
ATOM 597 N N . LEU A 1 74 ? 180.150 213.185 237.549 1.00 43.60 74 LEU A N 1
ATOM 598 C CA . LEU A 1 74 ? 180.367 213.656 236.186 1.00 40.82 74 LEU A CA 1
ATOM 599 C C . LEU A 1 74 ? 180.960 212.573 235.291 1.00 45.61 74 LEU A C 1
ATOM 600 O O . LEU A 1 74 ? 180.538 212.419 234.141 1.00 46.64 74 LEU A O 1
ATOM 605 N N . PHE A 1 75 ? 181.929 211.817 235.796 1.00 40.24 75 PHE A N 1
ATOM 606 C CA . PHE A 1 75 ? 182.659 210.843 234.990 1.00 37.62 75 PHE A CA 1
ATOM 607 C C . PHE A 1 75 ? 181.952 209.496 235.081 1.00 49.92 75 PHE A C 1
ATOM 608 O O . PHE A 1 75 ? 181.989 208.836 236.124 1.00 50.63 75 PHE A O 1
ATOM 616 N N . GLN A 1 76 ? 181.304 209.088 233.987 1.00 70.66 76 GLN A N 1
ATOM 617 C CA . GLN A 1 76 ? 180.572 207.825 233.953 1.00 67.59 76 GLN A CA 1
ATOM 618 C C . GLN A 1 76 ? 180.840 206.968 232.726 1.00 69.02 76 GLN A C 1
ATOM 619 O O . GLN A 1 76 ? 180.544 205.768 232.772 1.00 76.89 76 GLN A O 1
ATOM 625 N N . ARG A 1 77 ? 181.371 207.522 231.640 1.00 68.05 77 ARG A N 1
ATOM 626 C CA . ARG A 1 77 ? 181.813 206.686 230.535 1.00 68.37 77 ARG A CA 1
ATOM 627 C C . ARG A 1 77 ? 182.981 205.818 230.992 1.00 73.35 77 ARG A C 1
ATOM 628 O O . ARG A 1 77 ? 183.784 206.226 231.833 1.00 80.61 77 ARG A O 1
ATOM 636 N N . SER A 1 78 ? 183.083 204.618 230.413 1.00 81.03 78 SER A N 1
ATOM 637 C CA . SER A 1 78 ? 183.913 203.564 230.998 1.00 79.52 78 SER A CA 1
ATOM 638 C C . SER A 1 78 ? 185.363 204.004 231.185 1.00 76.23 78 SER A C 1
ATOM 639 O O . SER A 1 78 ? 185.915 203.901 232.288 1.00 73.36 78 SER A O 1
ATOM 642 N N . GLU A 1 79 ? 186.000 204.502 230.121 1.00 69.41 79 GLU A N 1
ATOM 643 C CA . GLU A 1 79 ? 187.428 204.796 230.214 1.00 70.43 79 GLU A CA 1
ATOM 644 C C . GLU A 1 79 ? 187.691 206.004 231.107 1.00 70.74 79 GLU A C 1
ATOM 645 O O . GLU A 1 79 ? 188.636 205.994 231.902 1.00 71.43 79 GLU A O 1
ATOM 651 N N . LEU A 1 80 ? 186.845 207.037 231.033 1.00 58.64 80 LEU A N 1
ATOM 652 C CA . LEU A 1 80 ? 186.983 208.146 231.973 1.00 47.97 80 LEU A CA 1
ATOM 653 C C . LEU A 1 80 ? 186.499 207.792 233.371 1.00 49.84 80 LEU A C 1
ATOM 654 O O . LEU A 1 80 ? 186.988 208.372 234.338 1.00 53.66 80 LEU A O 1
ATOM 659 N N . LYS A 1 81 ? 185.570 206.846 233.518 1.00 54.29 81 LYS A N 1
ATOM 660 C CA . LYS A 1 81 ? 185.243 206.372 234.860 1.00 48.51 81 LYS A CA 1
ATOM 661 C C . LYS A 1 81 ? 186.449 205.711 235.519 1.00 53.07 81 LYS A C 1
ATOM 662 O O . LYS A 1 81 ? 186.767 205.992 236.682 1.00 55.54 81 LYS A O 1
ATOM 668 N N . HIS A 1 82 ? 187.148 204.846 234.782 1.00 44.02 82 HIS A N 1
ATOM 669 C CA . HIS A 1 82 ? 188.358 204.236 235.321 1.00 38.25 82 HIS A CA 1
ATOM 670 C C . HIS A 1 82 ? 189.445 205.277 235.558 1.00 45.41 82 HIS A C 1
ATOM 671 O O . HIS A 1 82 ? 190.143 205.238 236.582 1.00 54.81 82 HIS A O 1
ATOM 678 N N . ALA A 1 83 ? 189.605 206.214 234.620 1.00 38.88 83 ALA A N 1
ATOM 679 C CA . ALA A 1 83 ? 190.614 207.252 234.773 1.00 29.87 83 ALA A CA 1
ATOM 680 C C . ALA A 1 83 ? 190.344 208.103 236.003 1.00 36.23 83 ALA A C 1
ATOM 681 O O . ALA A 1 83 ? 191.268 208.431 236.752 1.00 38.96 83 ALA A O 1
ATOM 683 N N . TRP A 1 84 ? 189.078 208.456 236.237 1.00 32.89 84 TRP A N 1
ATOM 684 C CA . TRP A 1 84 ? 188.733 209.241 237.411 1.00 25.49 84 TRP A CA 1
ATOM 685 C C . TRP A 1 84 ? 188.930 208.448 238.692 1.00 33.05 84 TRP A C 1
ATOM 686 O O . TRP A 1 84 ? 189.359 209.007 239.702 1.00 48.44 84 TRP A O 1
ATOM 697 N N . ASN A 1 85 ? 188.601 207.155 238.688 1.00 32.14 85 ASN A N 1
ATOM 698 C CA . ASN A 1 85 ? 188.834 206.356 239.886 1.00 33.59 85 ASN A CA 1
ATOM 699 C C . ASN A 1 85 ? 190.315 206.328 240.238 1.00 40.58 85 ASN A C 1
ATOM 700 O O . ASN A 1 85 ? 190.698 206.536 241.396 1.00 44.80 85 ASN A O 1
ATOM 705 N N . GLU A 1 86 ? 191.168 206.106 239.237 1.00 38.10 86 GLU A N 1
ATOM 706 C CA . GLU A 1 86 ? 192.606 206.092 239.488 1.00 27.03 86 GLU A CA 1
ATOM 707 C C . GLU A 1 86 ? 193.110 207.460 239.932 1.00 33.04 86 GLU A C 1
ATOM 708 O O . GLU A 1 86 ? 193.935 207.563 240.851 1.00 44.10 86 GLU A O 1
ATOM 714 N N . PHE A 1 87 ? 192.626 208.527 239.296 1.00 35.49 87 PHE A N 1
ATOM 715 C CA . PHE A 1 87 ? 193.048 209.870 239.672 1.00 28.27 87 PHE A CA 1
ATOM 716 C C . PHE A 1 87 ? 192.631 210.202 241.097 1.00 28.43 87 PHE A C 1
ATOM 717 O O . PHE A 1 87 ? 193.407 210.789 241.855 1.00 45.63 87 PHE A O 1
ATOM 725 N N . GLU A 1 88 ? 191.411 209.827 241.481 1.00 27.39 88 GLU A N 1
ATOM 726 C CA . GLU A 1 88 ? 190.954 210.046 242.847 1.00 29.58 88 GLU A CA 1
ATOM 727 C C . GLU A 1 88 ? 191.759 209.222 243.837 1.00 39.61 88 GLU A C 1
ATOM 728 O O . GLU A 1 88 ? 191.941 209.637 244.986 1.00 47.80 88 GLU A O 1
ATOM 734 N N . GLU A 1 89 ? 192.240 208.049 243.420 1.00 42.69 89 GLU A N 1
ATOM 735 C CA . GLU A 1 89 ? 193.202 207.332 244.249 1.00 33.24 89 GLU A CA 1
ATOM 736 C C . GLU A 1 89 ? 194.485 208.135 244.411 1.00 38.17 89 GLU A C 1
ATOM 737 O O . GLU A 1 89 ? 195.100 208.125 245.483 1.00 42.46 89 GLU A O 1
ATOM 743 N N . SER A 1 90 ? 194.914 208.826 243.353 1.00 35.66 90 SER A N 1
ATOM 744 C CA . SER A 1 90 ? 196.134 209.621 243.455 1.00 34.02 90 SER A CA 1
ATOM 745 C C . SER A 1 90 ? 195.969 210.808 244.397 1.00 34.57 90 SER A C 1
ATOM 746 O O . SER A 1 90 ? 196.942 211.224 245.035 1.00 41.83 90 SER A O 1
ATOM 749 N N . LEU A 1 91 ? 194.767 211.372 244.493 1.00 30.91 91 LEU A N 1
ATOM 750 C CA . LEU A 1 91 ? 194.548 212.532 245.347 1.00 27.40 91 LEU A CA 1
ATOM 751 C C . LEU A 1 91 ? 194.680 212.171 246.819 1.00 30.87 91 LEU A C 1
ATOM 752 O O . LEU A 1 91 ? 194.228 211.113 247.263 1.00 34.33 91 LEU A O 1
ATOM 757 N N . HIS A 1 92 ? 195.293 213.073 247.581 1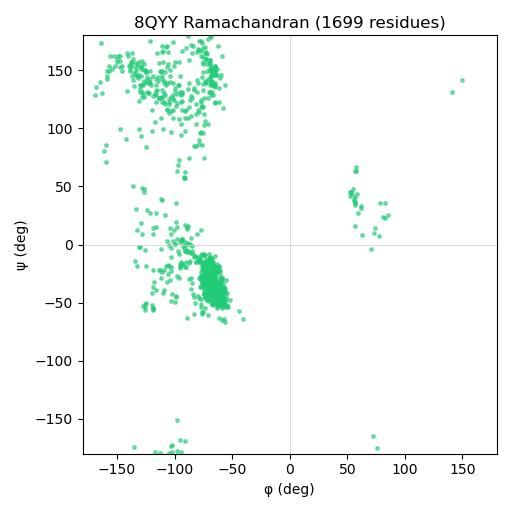.00 29.87 92 HIS A N 1
ATOM 758 C CA . HIS A 1 92 ? 195.535 212.889 249.005 1.00 26.74 92 HIS A CA 1
ATOM 759 C C . HIS A 1 92 ? 194.626 213.832 249.776 1.00 27.84 92 HIS A C 1
ATOM 760 O O . HIS A 1 92 ? 194.672 215.048 249.574 1.00 41.56 92 HIS A O 1
ATOM 767 N N . SER A 1 93 ? 193.802 213.272 250.654 1.00 30.65 93 SER A N 1
ATOM 768 C CA . SER A 1 93 ? 192.875 214.057 251.456 1.00 29.44 93 SER A CA 1
ATOM 769 C C . SER A 1 93 ? 193.515 214.361 252.802 1.00 37.11 93 SER A C 1
ATOM 770 O O . SER A 1 93 ? 193.904 213.445 253.532 1.00 44.77 93 SER A O 1
ATOM 773 N N . GLN A 1 94 ? 193.628 215.644 253.124 1.00 43.51 94 GLN A N 1
ATOM 774 C CA . GLN A 1 94 ? 194.168 216.075 254.404 1.00 43.14 94 GLN A CA 1
ATOM 775 C C . GLN A 1 94 ? 193.016 216.276 255.379 1.00 49.75 94 GLN A C 1
ATOM 776 O O . GLN A 1 94 ? 192.096 217.054 255.108 1.00 54.67 94 GLN A O 1
ATOM 782 N N . TYR A 1 95 ? 193.067 215.578 256.508 1.00 62.10 95 TYR A N 1
ATOM 783 C CA . TYR A 1 95 ? 192.017 215.635 257.511 1.00 60.46 95 TYR A CA 1
ATOM 784 C C . TYR A 1 95 ? 192.463 216.476 258.697 1.00 64.97 95 TYR A C 1
ATOM 785 O O . TYR A 1 95 ? 193.640 216.473 259.067 1.00 69.52 95 TYR A O 1
ATOM 794 N N . GLU A 1 96 ? 191.516 217.199 259.284 1.00 88.64 96 GLU A N 1
ATOM 795 C CA . GLU A 1 96 ? 191.731 217.905 260.535 1.00 91.67 96 GLU A CA 1
ATOM 796 C C . GLU A 1 96 ? 190.586 217.594 261.485 1.00 95.28 96 GLU A C 1
ATOM 797 O O . GLU A 1 96 ? 189.441 217.413 261.062 1.00 96.36 96 GLU A O 1
ATOM 803 N N . LEU A 1 97 ? 190.907 217.530 262.773 1.00 143.95 97 LEU A N 1
ATOM 804 C CA . LEU A 1 97 ? 189.909 217.249 263.799 1.00 145.24 97 LEU A CA 1
ATOM 805 C C . LEU A 1 97 ? 189.166 218.538 264.123 1.00 146.21 97 LEU A C 1
ATOM 806 O O . LEU A 1 97 ? 189.693 219.409 264.821 1.00 146.02 97 LEU A O 1
ATOM 811 N N . GLU A 1 98 ? 187.945 218.665 263.610 1.00 166.07 98 GLU A N 1
ATOM 812 C CA . GLU A 1 98 ? 187.132 219.856 263.808 1.00 167.30 98 GLU A CA 1
ATOM 813 C C . GLU A 1 98 ? 185.780 219.449 264.370 1.00 168.15 98 GLU A C 1
ATOM 814 O O . GLU A 1 98 ? 185.101 218.590 263.797 1.00 167.76 98 GLU A O 1
ATOM 820 N N . ASN A 1 99 ? 185.394 220.071 265.486 1.00 178.62 99 ASN A N 1
ATOM 821 C CA . ASN A 1 99 ? 184.125 219.788 266.160 1.00 179.00 99 ASN A CA 1
ATOM 822 C C . ASN A 1 99 ? 183.999 218.308 266.518 1.00 178.79 99 ASN A C 1
ATOM 823 O O . ASN A 1 99 ? 182.934 217.704 266.379 1.00 178.74 99 ASN A O 1
ATOM 828 N N . GLY A 1 100 ? 185.099 217.718 266.979 1.00 169.60 100 GLY A N 1
ATOM 829 C CA . GLY A 1 100 ? 185.084 216.345 267.443 1.00 168.79 100 GLY A CA 1
ATOM 830 C C . GLY A 1 100 ? 185.071 215.292 266.360 1.00 168.73 100 GLY A C 1
ATOM 831 O O . GLY A 1 100 ? 184.923 214.107 266.675 1.00 168.70 100 GLY A O 1
ATOM 832 N N . GLU A 1 101 ? 185.222 215.680 265.095 1.00 158.14 101 GLU A N 1
ATOM 833 C CA . GLU A 1 101 ? 185.197 214.736 263.988 1.00 156.93 101 GLU A CA 1
ATOM 834 C C . GLU A 1 101 ? 186.300 215.085 263.001 1.00 154.86 101 GLU A C 1
ATOM 835 O O . GLU A 1 101 ? 186.778 216.221 262.945 1.00 154.09 101 GLU A O 1
ATOM 841 N N . GLU A 1 102 ? 186.706 214.084 262.223 1.00 121.29 102 GLU A N 1
ATOM 842 C CA . GLU A 1 102 ? 187.683 214.273 261.159 1.00 120.11 102 GLU A CA 1
ATOM 843 C C . GLU A 1 102 ? 186.976 214.749 259.897 1.00 118.79 102 GLU A C 1
ATOM 844 O O . GLU A 1 102 ? 186.026 214.112 259.431 1.00 120.87 102 GLU A O 1
ATOM 850 N N . LYS A 1 103 ? 187.442 215.865 259.350 1.00 80.67 103 LYS A N 1
ATOM 851 C CA . LYS A 1 103 ? 186.860 216.451 258.154 1.00 78.40 103 LYS A CA 1
ATOM 852 C C . LYS A 1 103 ? 187.959 216.731 257.141 1.00 77.93 103 LYS A C 1
ATOM 853 O O . LYS A 1 103 ? 189.084 217.081 257.506 1.00 81.73 103 LYS A O 1
ATOM 859 N N . ILE A 1 104 ? 187.629 216.569 255.863 1.00 61.56 104 ILE A N 1
ATOM 860 C CA . ILE A 1 104 ? 188.562 216.889 254.789 1.00 55.74 104 ILE A CA 1
ATOM 861 C C . ILE A 1 104 ? 188.639 218.406 254.674 1.00 55.42 104 ILE A C 1
ATOM 862 O O . ILE A 1 104 ? 187.665 219.061 254.296 1.00 58.95 104 ILE A O 1
ATOM 867 N N . VAL A 1 105 ? 189.797 218.970 255.008 1.00 55.71 105 VAL A N 1
ATOM 868 C CA . VAL A 1 105 ? 190.007 220.406 254.887 1.00 53.65 105 VAL A CA 1
ATOM 869 C C . VAL A 1 105 ? 190.675 220.782 253.570 1.00 54.75 105 VAL A C 1
ATOM 870 O O . VAL A 1 105 ? 190.566 221.942 253.146 1.00 58.93 105 VAL A O 1
ATOM 874 N N . ARG A 1 106 ? 191.347 219.844 252.910 1.00 41.52 106 ARG A N 1
ATOM 875 C CA . ARG A 1 106 ? 192.063 220.139 251.682 1.00 38.60 106 ARG A CA 1
ATOM 876 C C . ARG A 1 106 ? 192.389 218.823 250.997 1.00 42.00 106 ARG A C 1
ATOM 877 O O . ARG A 1 106 ? 192.730 217.844 251.661 1.00 47.85 106 ARG A O 1
ATOM 885 N N . ILE A 1 107 ? 192.258 218.800 249.676 1.00 36.26 107 ILE A N 1
ATOM 886 C CA . ILE A 1 107 ? 192.617 217.643 248.867 1.00 31.17 107 ILE A CA 1
ATOM 887 C C . ILE A 1 107 ? 193.844 218.014 248.050 1.00 36.85 107 ILE A C 1
ATOM 888 O O . ILE A 1 107 ? 193.850 219.035 247.352 1.00 43.13 107 ILE A O 1
ATOM 893 N N . ARG A 1 108 ? 194.882 217.193 248.147 1.00 37.33 108 ARG A N 1
ATOM 894 C CA . ARG A 1 108 ? 196.173 217.477 247.545 1.00 31.47 108 ARG A CA 1
ATOM 895 C C . ARG A 1 108 ? 196.442 216.516 246.397 1.00 31.66 108 ARG A C 1
ATOM 896 O O . ARG A 1 108 ? 196.090 215.336 246.467 1.00 43.98 108 ARG A O 1
ATOM 904 N N . ALA A 1 109 ? 197.069 217.029 245.346 1.00 30.40 109 ALA A N 1
ATOM 905 C CA . ALA A 1 109 ? 197.457 216.220 244.203 1.00 28.80 109 ALA A CA 1
ATOM 906 C C . ALA A 1 109 ? 198.825 215.600 244.435 1.00 36.81 109 ALA A C 1
ATOM 907 O O . ALA A 1 109 ? 199.732 216.243 244.969 1.00 45.98 109 ALA A O 1
ATOM 909 N N . THR A 1 110 ? 198.965 214.335 244.041 1.00 31.58 110 THR A N 1
ATOM 910 C CA . THR A 1 110 ? 200.248 213.652 244.100 1.00 30.70 110 THR A CA 1
ATOM 911 C C . THR A 1 110 ? 200.814 213.320 242.730 1.00 34.68 110 THR A C 1
ATOM 912 O O . THR A 1 110 ? 202.026 213.130 242.611 1.00 45.83 110 THR A O 1
ATOM 916 N N . ALA A 1 111 ? 199.973 213.257 241.704 1.00 32.90 111 ALA A N 1
ATOM 917 C CA . ALA A 1 111 ? 200.374 212.983 240.337 1.00 25.26 111 ALA A CA 1
ATOM 918 C C . ALA A 1 111 ? 199.583 213.888 239.408 1.00 30.93 111 ALA A C 1
ATOM 919 O O . ALA A 1 111 ? 198.478 214.319 239.756 1.00 31.18 111 ALA A O 1
ATOM 921 N N . PRO A 1 112 ? 200.122 214.203 238.233 1.00 40.49 112 PRO A N 1
ATOM 922 C CA . PRO A 1 112 ? 199.368 215.018 237.277 1.00 34.40 112 PRO A CA 1
ATOM 923 C C . PRO A 1 112 ? 198.124 214.294 236.787 1.00 39.72 112 PRO A C 1
ATOM 924 O O . PRO A 1 112 ? 198.059 213.063 236.762 1.00 44.37 112 PRO A O 1
ATOM 928 N N . SER A 1 113 ? 197.120 215.083 236.407 1.00 37.15 113 SER A N 1
ATOM 929 C CA . SER A 1 113 ? 195.889 214.503 235.888 1.00 29.99 113 SER A CA 1
ATOM 930 C C . SER A 1 113 ? 196.125 213.772 234.574 1.00 39.85 113 SER A C 1
ATOM 931 O O . SER A 1 113 ? 195.390 212.835 234.248 1.00 43.84 113 SER A O 1
ATOM 934 N N . ALA A 1 114 ? 197.141 214.182 233.812 1.00 42.31 114 ALA A N 1
ATOM 935 C CA . ALA A 1 114 ? 197.460 213.515 232.557 1.00 34.12 114 ALA A CA 1
ATOM 936 C C . ALA A 1 114 ? 197.977 212.099 232.766 1.00 39.45 114 ALA A C 1
ATOM 937 O O . ALA A 1 114 ? 197.972 211.306 231.821 1.00 48.76 114 ALA A O 1
ATOM 939 N N . SER A 1 115 ? 198.430 211.768 233.974 1.00 35.57 115 SER A N 1
ATOM 940 C CA . SER A 1 115 ? 198.928 210.426 234.248 1.00 34.25 115 SER A CA 1
ATOM 941 C C . SER A 1 115 ? 197.829 209.376 234.181 1.00 35.66 115 SER A C 1
ATOM 942 O O . SER A 1 115 ? 198.129 208.191 234.010 1.00 33.49 115 SER A O 1
ATOM 945 N N . PHE A 1 116 ? 196.573 209.780 234.313 1.00 38.05 116 PHE A N 1
ATOM 946 C CA . PHE A 1 116 ? 195.431 208.880 234.262 1.00 32.07 116 PHE A CA 1
ATOM 947 C C . PHE A 1 116 ? 194.478 209.204 233.129 1.00 36.27 116 PHE A C 1
ATOM 948 O O . PHE A 1 116 ? 193.916 208.291 232.522 1.00 36.22 116 PHE A O 1
ATOM 956 N N . PHE A 1 117 ? 194.282 210.483 232.830 1.00 36.84 117 PHE A N 1
ATOM 957 C CA . PHE A 1 117 ? 193.565 210.897 231.628 1.00 30.61 117 PHE A CA 1
ATOM 958 C C . PHE A 1 117 ? 194.558 211.085 230.481 1.00 36.83 117 PHE A C 1
ATOM 959 O O . PHE A 1 117 ? 194.679 212.146 229.875 1.00 44.11 117 PHE A O 1
ATOM 967 N N . SER A 1 118 ? 195.284 210.008 230.206 1.00 35.43 118 SER A N 1
ATOM 968 C CA . SER A 1 118 ? 196.386 210.041 229.263 1.00 33.69 118 SER A CA 1
ATOM 969 C C . SER A 1 118 ? 195.883 210.155 227.829 1.00 39.21 118 SER A C 1
ATOM 970 O O . SER A 1 118 ? 194.732 209.844 227.513 1.00 41.61 118 SER A O 1
ATOM 973 N N . GLU A 1 119 ? 196.778 210.617 226.953 1.00 51.05 119 GLU A N 1
ATOM 974 C CA . GLU A 1 119 ? 196.457 210.685 225.533 1.00 43.94 119 GLU A CA 1
ATOM 975 C C . GLU A 1 119 ? 196.156 209.305 224.975 1.00 44.12 119 GLU A C 1
ATOM 976 O O . GLU A 1 119 ? 195.230 209.144 224.175 1.00 49.80 119 GLU A O 1
ATOM 982 N N . GLN A 1 120 ? 196.920 208.296 225.392 1.00 56.96 120 GLN A N 1
ATOM 983 C CA . GLN A 1 120 ? 196.692 206.942 224.901 1.00 56.17 120 GLN A CA 1
ATOM 984 C C . GLN A 1 120 ? 195.278 206.479 225.216 1.00 54.58 120 GLN A C 1
ATOM 985 O O . GLN A 1 120 ? 194.452 206.332 224.313 1.00 65.13 120 GLN A O 1
ATOM 991 N N . GLN A 1 121 ? 194.959 206.343 226.506 1.00 41.60 121 GLN A N 1
ATOM 992 C CA . GLN A 1 121 ? 193.714 205.704 226.922 1.00 42.10 121 GLN A CA 1
ATOM 993 C C . GLN A 1 121 ? 192.486 206.450 226.415 1.00 47.45 121 GLN A C 1
ATOM 994 O O . GLN A 1 121 ? 191.479 205.827 226.062 1.00 51.89 121 GLN A O 1
ATOM 1000 N N . LEU A 1 122 ? 192.540 207.779 226.386 1.00 41.87 122 LEU A N 1
ATOM 1001 C CA . LEU A 1 122 ? 191.369 208.570 226.036 1.00 40.36 122 LEU A CA 1
ATOM 1002 C C . LEU A 1 122 ? 191.288 208.960 224.569 1.00 35.20 122 LEU A C 1
ATOM 1003 O O . LEU A 1 122 ? 190.217 209.388 224.128 1.00 43.53 122 LEU A O 1
ATOM 1008 N N . VAL A 1 123 ? 192.368 208.839 223.802 1.00 33.50 123 VAL A N 1
ATOM 1009 C CA . VAL A 1 123 ? 192.314 209.249 222.405 1.00 37.49 123 VAL A CA 1
ATOM 1010 C C . VAL A 1 123 ? 192.787 208.131 221.483 1.00 33.15 123 VAL A C 1
ATOM 1011 O O . VAL A 1 123 ? 192.082 207.752 220.544 1.00 42.10 123 VAL A O 1
ATOM 1015 N N . ASP A 1 124 ? 193.979 207.594 221.745 1.00 35.91 124 ASP A N 1
ATOM 1016 C CA . ASP A 1 124 ? 194.643 206.762 220.747 1.00 36.37 124 ASP A CA 1
ATOM 1017 C C . ASP A 1 124 ? 194.000 205.387 220.637 1.00 43.40 124 ASP A C 1
ATOM 1018 O O . ASP A 1 124 ? 193.903 204.829 219.539 1.00 51.48 124 ASP A O 1
ATOM 1023 N N . ILE A 1 125 ? 193.567 204.819 221.756 1.00 38.23 125 ILE A N 1
ATOM 1024 C CA . ILE A 1 125 ? 192.945 203.498 221.747 1.00 40.38 125 ILE A CA 1
ATOM 1025 C C . ILE A 1 125 ? 191.490 203.586 221.292 1.00 41.70 125 ILE A C 1
ATOM 1026 O O . ILE A 1 125 ? 191.077 202.773 220.451 1.00 44.21 125 ILE A O 1
ATOM 1031 N N . PRO A 1 126 ? 190.671 204.519 221.793 1.00 43.66 126 PRO A N 1
ATOM 1032 C CA . PRO A 1 126 ? 189.309 204.629 221.249 1.00 40.42 126 PRO A CA 1
ATOM 1033 C C . PRO A 1 126 ? 189.266 204.954 219.766 1.00 39.68 126 PRO A C 1
ATOM 1034 O O . PRO A 1 126 ? 188.329 204.527 219.082 1.00 47.78 126 PRO A O 1
ATOM 1038 N N . LEU A 1 127 ? 190.241 205.694 219.245 1.00 33.45 127 LEU A N 1
ATOM 1039 C CA . LEU A 1 127 ? 190.265 206.033 217.828 1.00 34.60 127 LEU A CA 1
ATOM 1040 C C . LEU A 1 127 ? 191.025 205.025 216.978 1.00 40.73 127 LEU A C 1
ATOM 1041 O O . LEU A 1 127 ? 191.021 205.158 215.751 1.00 44.30 127 LEU A O 1
ATOM 1046 N N . ASN A 1 128 ? 191.664 204.029 217.594 1.00 42.25 128 ASN A N 1
ATOM 1047 C CA . ASN A 1 128 ? 192.459 203.028 216.881 1.00 31.44 128 ASN A CA 1
ATOM 1048 C C . ASN A 1 128 ? 193.531 203.689 216.019 1.00 36.79 128 ASN A C 1
ATOM 1049 O O . ASN A 1 128 ? 193.701 203.363 214.844 1.00 45.41 128 ASN A O 1
ATOM 1054 N N . THR A 1 129 ? 194.258 204.634 216.614 1.00 41.69 129 THR A N 1
ATOM 1055 C CA . THR A 1 129 ? 195.298 205.338 215.874 1.00 34.35 129 THR A CA 1
ATOM 1056 C C . THR A 1 129 ? 196.435 204.419 215.454 1.00 38.30 129 THR A C 1
ATOM 1057 O O . THR A 1 129 ? 197.087 204.692 214.443 1.00 46.26 129 THR A O 1
ATOM 1061 N N . GLU A 1 130 ? 196.682 203.337 216.194 1.00 46.99 130 GLU A N 1
ATOM 1062 C CA . GLU A 1 130 ? 197.716 202.390 215.798 1.00 47.71 130 GLU A CA 1
ATOM 1063 C C . GLU A 1 130 ? 197.425 201.758 214.447 1.00 53.21 130 GLU A C 1
ATOM 1064 O O . GLU A 1 130 ? 198.350 201.268 213.792 1.00 57.66 130 GLU A O 1
ATOM 1070 N N . PHE A 1 131 ? 196.166 201.757 214.016 1.00 42.15 131 PHE A N 1
ATOM 1071 C CA . PHE A 1 131 ? 195.792 201.288 212.691 1.00 30.68 131 PHE A CA 1
ATOM 1072 C C . PHE A 1 131 ? 195.606 202.425 211.697 1.00 36.14 131 PHE A C 1
ATOM 1073 O O . PHE A 1 131 ? 196.087 202.341 210.565 1.00 45.91 131 PHE A O 1
ATOM 1081 N N . PHE A 1 132 ? 194.909 203.490 212.093 1.00 32.60 132 PHE A N 1
ATOM 1082 C CA . PHE A 1 132 ? 194.506 204.517 211.144 1.00 29.84 132 PHE A CA 1
ATOM 1083 C C . PHE A 1 132 ? 195.651 205.408 210.685 1.00 32.02 132 PHE A C 1
ATOM 1084 O O . PHE A 1 132 ? 195.551 205.985 209.600 1.00 42.67 132 PHE A O 1
ATOM 1092 N N . LYS A 1 133 ? 196.733 205.532 211.455 1.00 28.55 133 LYS A N 1
ATOM 1093 C CA . LYS A 1 133 ? 197.870 206.291 210.949 1.00 35.05 133 LYS A CA 1
ATOM 1094 C C . LYS A 1 133 ? 198.547 205.600 209.774 1.00 40.00 133 LYS A C 1
ATOM 1095 O O . LYS A 1 133 ? 199.362 206.230 209.092 1.00 42.70 133 LYS A O 1
ATOM 1101 N N . HIS A 1 134 ? 198.236 204.331 209.530 1.00 37.39 134 HIS A N 1
ATOM 1102 C CA . HIS A 1 134 ? 198.773 203.575 208.411 1.00 36.40 134 HIS A CA 1
ATOM 1103 C C . HIS A 1 134 ? 197.779 203.427 207.271 1.00 41.17 134 HIS A C 1
ATOM 1104 O O . HIS A 1 134 ? 198.128 202.861 206.233 1.00 46.88 134 HIS A O 1
ATOM 1111 N N . LEU A 1 135 ? 196.556 203.921 207.443 1.00 30.58 135 LEU A N 1
ATOM 1112 C CA . LEU A 1 135 ? 195.561 203.829 206.379 1.00 26.03 135 LEU A CA 1
ATOM 1113 C C . LEU A 1 135 ? 195.960 204.573 205.106 1.00 34.78 135 LEU A C 1
ATOM 1114 O O . LEU A 1 135 ? 195.730 204.023 204.015 1.00 39.11 135 LEU A O 1
ATOM 1119 N N . PRO A 1 136 ? 196.506 205.798 205.150 1.00 33.92 136 PRO A N 1
ATOM 1120 C CA . PRO A 1 136 ? 196.922 206.437 203.889 1.00 32.76 136 PRO A CA 1
ATOM 1121 C C . PRO A 1 136 ? 197.927 205.623 203.095 1.00 41.52 136 PRO A C 1
ATOM 1122 O O . PRO A 1 136 ? 197.855 205.586 201.859 1.00 46.91 136 PRO A O 1
ATOM 1126 N N . GLY A 1 137 ? 198.872 204.967 203.771 1.00 35.63 137 GLY A N 1
ATOM 1127 C CA . GLY A 1 137 ? 199.796 204.098 203.066 1.00 27.75 137 GLY A CA 1
ATOM 1128 C C . GLY A 1 137 ? 199.095 202.932 202.399 1.00 32.15 137 GLY A C 1
ATOM 1129 O O . GLY A 1 137 ? 199.428 202.557 201.273 1.00 42.50 137 GLY A O 1
ATOM 1130 N N . ILE A 1 138 ? 198.099 202.358 203.077 1.00 29.41 138 ILE A N 1
ATOM 1131 C CA . ILE A 1 138 ? 197.327 201.270 202.487 1.00 34.09 138 ILE A CA 1
ATOM 1132 C C . ILE A 1 138 ? 196.588 201.755 201.247 1.00 33.01 138 ILE A C 1
ATOM 1133 O O . ILE A 1 138 ? 196.552 201.067 200.223 1.00 43.14 138 ILE A O 1
ATOM 1138 N N . LEU A 1 139 ? 195.989 202.948 201.317 1.00 26.96 139 LEU A N 1
ATOM 1139 C CA . LEU A 1 139 ? 195.270 203.488 200.164 1.00 32.84 139 LEU A CA 1
ATOM 1140 C C . LEU A 1 139 ? 196.207 203.733 198.986 1.00 31.30 139 LEU A C 1
ATOM 1141 O O . LEU A 1 139 ? 195.885 203.392 197.838 1.00 43.11 139 LEU A O 1
ATOM 1146 N N . THR A 1 140 ? 197.372 204.323 199.250 1.00 25.39 140 THR A N 1
ATOM 1147 C CA . THR A 1 140 ? 198.329 204.556 198.175 1.00 30.25 140 THR A CA 1
ATOM 1148 C C . THR A 1 140 ? 198.801 203.237 197.570 1.00 39.34 140 THR A C 1
ATOM 1149 O O . THR A 1 140 ? 198.935 203.115 196.345 1.00 38.65 140 THR A O 1
ATOM 1153 N N . GLY A 1 141 ? 199.029 202.226 198.410 1.00 35.44 141 GLY A N 1
ATOM 1154 C CA . GLY A 1 141 ? 199.425 200.925 197.898 1.00 27.80 141 GLY A CA 1
ATOM 1155 C C . GLY A 1 141 ? 198.343 200.261 197.068 1.00 33.82 141 GLY A C 1
ATOM 1156 O O . GLY A 1 141 ? 198.637 199.558 196.100 1.00 46.12 141 GLY A O 1
ATOM 1157 N N . MET A 1 142 ? 197.081 200.448 197.454 1.00 31.20 142 MET A N 1
ATOM 1158 C CA . MET A 1 142 ? 195.960 199.953 196.656 1.00 34.05 142 MET A CA 1
ATOM 1159 C C . MET A 1 142 ? 195.922 200.614 195.287 1.00 38.70 142 MET A C 1
ATOM 1160 O O . MET A 1 142 ? 195.673 199.954 194.269 1.00 48.52 142 MET A O 1
ATOM 1165 N N . GLY A 1 143 ? 196.153 201.924 195.249 1.00 32.46 143 GLY A N 1
ATOM 1166 C CA . GLY A 1 143 ? 196.275 202.595 193.968 1.00 29.51 143 GLY A CA 1
ATOM 1167 C C . GLY A 1 143 ? 197.410 202.033 193.138 1.00 31.73 143 GLY A C 1
ATOM 1168 O O . GLY A 1 143 ? 197.293 201.887 191.920 1.00 37.76 143 GLY A O 1
ATOM 1169 N N . ILE A 1 144 ? 198.525 201.703 193.787 1.00 31.98 144 ILE A N 1
ATOM 1170 C CA . ILE A 1 144 ? 199.664 201.122 193.082 1.00 28.58 144 ILE A CA 1
ATOM 1171 C C . ILE A 1 144 ? 199.322 199.739 192.528 1.00 30.16 144 ILE A C 1
ATOM 1172 O O . ILE A 1 144 ? 199.730 199.381 191.414 1.00 35.89 144 ILE A O 1
ATOM 1177 N N . ILE A 1 145 ? 198.594 198.932 193.301 1.00 32.16 145 ILE A N 1
ATOM 1178 C CA . ILE A 1 145 ? 198.154 197.626 192.814 1.00 31.55 145 ILE A CA 1
ATOM 1179 C C . ILE A 1 145 ? 197.264 197.794 191.594 1.00 35.30 145 ILE A C 1
ATOM 1180 O O . ILE A 1 145 ? 197.399 197.070 190.598 1.00 45.78 145 ILE A O 1
ATOM 1185 N N . GLY A 1 146 ? 196.336 198.749 191.655 1.00 30.04 146 GLY A N 1
ATOM 1186 C CA . GLY A 1 146 ? 195.517 199.040 190.494 1.00 26.96 146 GLY A CA 1
ATOM 1187 C C . GLY A 1 146 ? 196.343 199.460 189.294 1.00 33.68 146 GLY A C 1
ATOM 1188 O O . GLY A 1 146 ? 196.050 199.072 188.163 1.00 42.46 146 GLY A O 1
ATOM 1189 N N . THR A 1 147 ? 197.397 200.247 189.528 1.00 35.38 147 THR A N 1
ATOM 1190 C CA . THR A 1 147 ? 198.268 200.682 188.439 1.00 34.07 147 THR A CA 1
ATOM 1191 C C . THR A 1 147 ? 198.956 199.500 187.762 1.00 41.21 147 THR A C 1
ATOM 1192 O O . THR A 1 147 ? 198.893 199.354 186.536 1.00 40.87 147 THR A O 1
ATOM 1196 N N . PHE A 1 148 ? 199.629 198.649 188.544 1.00 40.97 148 PHE A N 1
ATOM 1197 C CA . PHE A 1 148 ? 200.219 197.449 187.950 1.00 34.77 148 PHE A CA 1
ATOM 1198 C C . PHE A 1 148 ? 199.199 196.605 187.213 1.00 35.20 148 PHE A C 1
ATOM 1199 O O . PHE A 1 148 ? 199.471 196.139 186.104 1.00 44.49 148 PHE A O 1
ATOM 1207 N N . TYR A 1 149 ? 198.032 196.372 187.804 1.00 36.22 149 TYR A N 1
ATOM 1208 C CA . TYR A 1 149 ? 197.146 195.389 187.200 1.00 43.23 149 TYR A CA 1
ATOM 1209 C C . TYR A 1 149 ? 196.525 195.962 185.927 1.00 40.70 149 TYR A C 1
ATOM 1210 O O . TYR A 1 149 ? 196.333 195.245 184.935 1.00 48.86 149 TYR A O 1
ATOM 1219 N N . GLY A 1 150 ? 196.292 197.278 185.909 1.00 33.70 150 GLY A N 1
ATOM 1220 C CA . GLY A 1 150 ? 195.823 197.932 184.698 1.00 31.92 150 GLY A CA 1
ATOM 1221 C C . GLY A 1 150 ? 196.849 197.945 183.580 1.00 35.14 150 GLY A C 1
ATOM 1222 O O . GLY A 1 150 ? 196.509 197.705 182.419 1.00 49.07 150 GLY A O 1
ATOM 1223 N N . LEU A 1 151 ? 198.114 198.238 183.899 1.00 38.77 151 LEU A N 1
ATOM 1224 C CA . LEU A 1 151 ? 199.139 198.146 182.860 1.00 37.95 151 LEU A CA 1
ATOM 1225 C C . LEU A 1 151 ? 199.369 196.710 182.409 1.00 40.02 151 LEU A C 1
ATOM 1226 O O . LEU A 1 151 ? 199.734 196.476 181.255 1.00 45.91 151 LEU A O 1
ATOM 1231 N N . MET A 1 152 ? 199.166 195.732 183.293 1.00 41.40 152 MET A N 1
ATOM 1232 C CA . MET A 1 152 ? 199.221 194.340 182.855 1.00 38.45 152 MET A CA 1
ATOM 1233 C C . MET A 1 152 ? 198.136 194.044 181.833 1.00 38.74 152 MET A C 1
ATOM 1234 O O . MET A 1 152 ? 198.395 193.400 180.811 1.00 48.06 152 MET A O 1
ATOM 1239 N N . ILE A 1 153 ? 196.916 194.520 182.085 1.00 37.20 153 ILE A N 1
ATOM 1240 C CA . ILE A 1 153 ? 195.844 194.356 181.107 1.00 37.41 153 ILE A CA 1
ATOM 1241 C C . ILE A 1 153 ? 196.202 195.049 179.794 1.00 40.24 153 ILE A C 1
ATOM 1242 O O . ILE A 1 153 ? 196.029 194.482 178.702 1.00 51.06 153 ILE A O 1
ATOM 1247 N N . GLY A 1 154 ? 196.721 196.275 179.878 1.00 38.50 154 GLY A N 1
ATOM 1248 C CA . GLY A 1 154 ? 197.070 197.010 178.672 1.00 37.63 154 GLY A CA 1
ATOM 1249 C C . GLY A 1 154 ? 198.159 196.340 177.857 1.00 40.09 154 GLY A C 1
ATOM 1250 O O . GLY A 1 154 ? 198.080 196.279 176.629 1.00 52.83 154 GLY A O 1
ATOM 1251 N N . LEU A 1 155 ? 199.195 195.839 178.528 1.00 32.93 155 LEU A N 1
ATOM 1252 C CA . LEU A 1 155 ? 200.268 195.133 177.839 1.00 34.00 155 LEU A CA 1
ATOM 1253 C C . LEU A 1 155 ? 199.775 193.812 177.270 1.00 41.82 155 LEU A C 1
ATOM 1254 O O . LEU A 1 155 ? 200.281 193.343 176.245 1.00 52.52 155 LEU A O 1
ATOM 1259 N N . ASN A 1 156 ? 198.806 193.184 177.938 1.00 42.37 156 ASN A N 1
ATOM 1260 C CA . ASN A 1 156 ? 198.235 191.949 177.418 1.00 43.41 156 ASN A CA 1
ATOM 1261 C C . ASN A 1 156 ? 197.498 192.190 176.109 1.00 48.53 156 ASN A C 1
ATOM 1262 O O . ASN A 1 156 ? 197.660 191.425 175.152 1.00 56.12 156 ASN A O 1
ATOM 1267 N N . HIS A 1 157 ? 196.683 193.247 176.043 1.00 56.65 157 HIS A N 1
ATOM 1268 C CA . HIS A 1 157 ? 195.975 193.512 174.793 1.00 57.46 157 HIS A CA 1
ATOM 1269 C C . HIS A 1 157 ? 196.910 193.921 173.664 1.00 55.46 157 HIS A C 1
ATOM 1270 O O . HIS A 1 157 ? 196.590 193.699 172.492 1.00 65.48 157 HIS A O 1
ATOM 1277 N N . PHE A 1 158 ? 198.056 194.517 173.976 1.00 48.82 158 PHE A N 1
ATOM 1278 C CA . PHE A 1 158 ? 198.941 194.990 172.914 1.00 59.01 158 PHE A CA 1
ATOM 1279 C C . PHE A 1 158 ? 199.643 193.791 172.291 1.00 62.36 158 PHE A C 1
ATOM 1280 O O . PHE A 1 158 ? 200.669 193.313 172.776 1.00 58.24 158 PHE A O 1
ATOM 1288 N N . ASP A 1 159 ? 199.068 193.303 171.191 1.00 91.41 159 ASP A N 1
ATOM 1289 C CA . ASP A 1 159 ? 199.655 192.218 170.406 1.00 93.01 159 ASP A CA 1
ATOM 1290 C C . ASP A 1 159 ? 199.040 192.279 169.015 1.00 95.78 159 ASP A C 1
ATOM 1291 O O . ASP A 1 159 ? 198.231 191.426 168.632 1.00 97.05 159 ASP A O 1
ATOM 1296 N N . PRO A 1 160 ? 199.398 193.296 168.227 1.00 112.29 160 PRO A N 1
ATOM 1297 C CA . PRO A 1 160 ? 198.701 193.520 166.954 1.00 115.00 160 PRO A CA 1
ATOM 1298 C C . PRO A 1 160 ? 199.035 192.496 165.881 1.00 116.02 160 PRO A C 1
ATOM 1299 O O . PRO A 1 160 ? 198.129 191.981 165.218 1.00 116.46 160 PRO A O 1
ATOM 1303 N N . SER A 1 161 ? 200.318 192.192 165.696 1.00 129.61 161 SER A N 1
ATOM 1304 C CA . SER A 1 161 ? 200.801 191.217 164.721 1.00 130.39 161 SER A CA 1
ATOM 1305 C C . SER A 1 161 ? 200.358 191.528 163.294 1.00 131.64 161 SER A C 1
ATOM 1306 O O . SER A 1 161 ? 200.435 190.653 162.423 1.00 132.36 161 SER A O 1
ATOM 1309 N N . THR A 1 162 ? 199.901 192.751 163.029 1.00 146.02 162 THR A N 1
ATOM 1310 C CA . THR A 1 162 ? 199.409 193.151 161.717 1.00 146.58 162 THR A CA 1
ATOM 1311 C C . THR A 1 162 ? 199.369 194.672 161.640 1.00 146.50 162 THR A C 1
ATOM 1312 O O . THR A 1 162 ? 198.835 195.323 162.546 1.00 146.26 162 THR A O 1
ATOM 1316 N N . PRO A 1 163 ? 199.925 195.274 160.585 1.00 148.33 163 PRO A N 1
ATOM 1317 C CA . PRO A 1 163 ? 199.936 196.745 160.503 1.00 148.34 163 PRO A CA 1
ATOM 1318 C C . PRO A 1 163 ? 198.551 197.368 160.495 1.00 147.49 163 PRO A C 1
ATOM 1319 O O . PRO A 1 163 ? 198.394 198.508 160.948 1.00 147.86 163 PRO A O 1
ATOM 1323 N N . GLU A 1 164 ? 197.543 196.657 159.987 1.00 159.72 164 GLU A N 1
ATOM 1324 C CA . GLU A 1 164 ? 196.197 197.216 159.928 1.00 160.48 164 GLU A CA 1
ATOM 1325 C C . GLU A 1 164 ? 195.624 197.443 161.322 1.00 161.22 164 GLU A C 1
ATOM 1326 O O . GLU A 1 164 ? 194.975 198.464 161.574 1.00 161.12 164 GLU A O 1
ATOM 1332 N N . GLN A 1 165 ? 195.856 196.506 162.242 1.00 147.42 165 GLN A N 1
ATOM 1333 C CA . GLN A 1 165 ? 195.242 196.535 163.562 1.00 145.18 165 GLN A CA 1
ATOM 1334 C C . GLN A 1 165 ? 196.169 197.098 164.635 1.00 142.36 165 GLN A C 1
ATOM 1335 O O . GLN A 1 165 ? 195.949 196.852 165.826 1.00 141.68 165 GLN A O 1
ATOM 1341 N N . VAL A 1 166 ? 197.206 197.841 164.241 1.00 133.07 166 VAL A N 1
ATOM 1342 C CA . VAL A 1 166 ? 198.053 198.505 165.227 1.00 133.02 166 VAL A CA 1
ATOM 1343 C C . VAL A 1 166 ? 197.294 199.627 165.925 1.00 130.45 166 VAL A C 1
ATOM 1344 O O . VAL A 1 166 ? 197.481 199.856 167.126 1.00 130.05 166 VAL A O 1
ATOM 1348 N N . SER A 1 167 ? 196.430 200.337 165.196 1.00 109.82 167 SER A N 1
ATOM 1349 C CA . SER A 1 167 ? 195.681 201.439 165.794 1.00 109.63 167 SER A CA 1
ATOM 1350 C C . SER A 1 167 ? 194.788 200.954 166.931 1.00 108.99 167 SER A C 1
ATOM 1351 O O . SER A 1 167 ? 194.683 201.611 167.972 1.00 108.84 167 SER A O 1
ATOM 1354 N N . SER A 1 168 ? 194.134 199.805 166.745 1.00 99.83 168 SER A N 1
ATOM 1355 C CA . SER A 1 168 ? 193.274 199.265 167.793 1.00 98.76 168 SER A CA 1
ATOM 1356 C C . SER A 1 168 ? 194.077 198.890 169.032 1.00 97.99 168 SER A C 1
ATOM 1357 O O . SER A 1 168 ? 193.635 199.133 170.161 1.00 97.60 168 SER A O 1
ATOM 1360 N N . SER A 1 169 ? 195.255 198.290 168.842 1.00 86.05 169 SER A N 1
ATOM 1361 C CA . SER A 1 169 ? 196.093 197.926 169.979 1.00 83.06 169 SER A CA 1
ATOM 1362 C C . SER A 1 169 ? 196.532 199.161 170.753 1.00 82.75 169 SER A C 1
ATOM 1363 O O . SER A 1 169 ? 196.512 199.169 171.990 1.00 86.16 169 SER A O 1
ATOM 1366 N N . VAL A 1 170 ? 196.924 200.217 170.040 1.00 69.81 170 VAL A N 1
ATOM 1367 C CA . VAL A 1 170 ? 197.338 201.449 170.703 1.00 65.89 170 VAL A CA 1
ATOM 1368 C C . VAL A 1 170 ? 196.167 202.070 171.453 1.00 65.93 170 VAL A C 1
ATOM 1369 O O . VAL A 1 170 ? 196.321 202.541 172.585 1.00 71.28 170 VAL A O 1
ATOM 1373 N N . ASN A 1 171 ? 194.981 202.083 170.839 1.00 63.23 171 ASN A N 1
ATOM 1374 C CA . ASN A 1 171 ? 193.807 202.641 171.507 1.00 61.31 171 ASN A CA 1
ATOM 1375 C C . ASN A 1 171 ? 193.484 201.877 172.784 1.00 66.41 171 ASN A C 1
ATOM 1376 O O . ASN A 1 171 ? 193.197 202.478 173.829 1.00 73.97 171 ASN A O 1
ATOM 1381 N N . ASN A 1 172 ? 193.520 200.545 172.718 1.00 56.64 172 ASN A N 1
ATOM 1382 C CA . ASN A 1 172 ? 193.241 199.743 173.903 1.00 57.00 172 ASN A CA 1
ATOM 1383 C C . ASN A 1 172 ? 194.284 199.980 174.985 1.00 59.49 172 ASN A C 1
ATOM 1384 O O . ASN A 1 172 ? 193.951 200.046 176.175 1.00 62.61 172 ASN A O 1
ATOM 1389 N N . LEU A 1 173 ? 195.554 200.108 174.593 1.00 50.07 173 LEU A N 1
ATOM 1390 C CA . LEU A 1 173 ? 196.597 200.375 175.576 1.00 45.92 173 LEU A CA 1
ATOM 1391 C C . LEU A 1 173 ? 196.377 201.719 176.257 1.00 47.03 173 LEU A C 1
ATOM 1392 O O . LEU A 1 173 ? 196.504 201.830 177.482 1.00 53.03 173 LEU A O 1
ATOM 1397 N N . LEU A 1 174 ? 196.029 202.749 175.481 1.00 41.90 174 LEU A N 1
ATOM 1398 C CA . LEU A 1 174 ? 195.757 204.056 176.069 1.00 42.24 174 LEU A CA 1
ATOM 1399 C C . LEU A 1 174 ? 194.563 203.999 177.012 1.00 48.26 174 LEU A C 1
ATOM 1400 O O . LEU A 1 174 ? 194.583 204.612 178.084 1.00 51.34 174 LEU A O 1
ATOM 1405 N N A ARG A 1 175 ? 193.513 203.271 176.627 0.31 47.34 175 ARG A N 1
ATOM 1406 N N B ARG A 1 175 ? 193.515 203.269 176.629 0.69 46.15 175 ARG A N 1
ATOM 1407 C CA A ARG A 1 175 ? 192.339 203.135 177.486 0.31 46.82 175 ARG A CA 1
ATOM 1408 C CA B ARG A 1 175 ? 192.347 203.158 177.496 0.69 45.42 175 ARG A CA 1
ATOM 1409 C C . ARG A 1 175 ? 192.692 202.467 178.811 1.00 47.75 175 ARG A C 1
ATOM 1410 O O . ARG A 1 175 ? 192.285 202.927 179.887 1.00 56.54 175 ARG A O 1
ATOM 1425 N N . ASP A 1 176 ? 193.448 201.371 178.750 1.00 49.22 176 ASP A N 1
ATOM 1426 C CA . ASP A 1 176 ? 193.801 200.651 179.970 1.00 49.96 176 ASP A CA 1
ATOM 1427 C C . ASP A 1 176 ? 194.702 201.490 180.868 1.00 49.14 176 ASP A C 1
ATOM 1428 O O . ASP A 1 176 ? 194.537 201.500 182.098 1.00 55.68 176 ASP A O 1
ATOM 1433 N N . VAL A 1 177 ? 195.655 202.209 180.274 1.00 36.54 177 VAL A N 1
ATOM 1434 C CA . VAL A 1 177 ? 196.504 203.103 181.055 1.00 39.67 177 VAL A CA 1
ATOM 1435 C C . VAL A 1 177 ? 195.680 204.210 181.698 1.00 46.61 177 VAL A C 1
ATOM 1436 O O . VAL A 1 177 ? 195.921 204.599 182.849 1.00 49.94 177 VAL A O 1
ATOM 1440 N N . LEU A 1 178 ? 194.714 204.754 180.960 1.00 41.26 178 LEU A N 1
ATOM 1441 C CA . LEU A 1 178 ? 193.854 205.790 181.513 1.00 38.33 178 LEU A CA 1
ATOM 1442 C C . LEU A 1 178 ? 193.090 205.271 182.721 1.00 42.73 178 LEU A C 1
ATOM 1443 O O . LEU A 1 178 ? 192.976 205.964 183.739 1.00 52.93 178 LEU A O 1
ATOM 1448 N N . TYR A 1 179 ? 192.570 204.047 182.628 1.00 44.42 179 TYR A N 1
ATOM 1449 C CA . TYR A 1 179 ? 191.880 203.444 183.766 1.00 43.30 179 TYR A CA 1
ATOM 1450 C C . TYR A 1 179 ? 192.813 203.309 184.965 1.00 47.49 179 TYR A C 1
ATOM 1451 O O . TYR A 1 179 ? 192.454 203.668 186.100 1.00 53.79 179 TYR A O 1
ATOM 1460 N N . ALA A 1 180 ? 194.025 202.801 184.727 1.00 40.66 180 ALA A N 1
ATOM 1461 C CA . ALA A 1 180 ? 194.972 202.597 185.818 1.00 44.65 180 ALA A CA 1
ATOM 1462 C C . ALA A 1 180 ? 195.316 203.912 186.507 1.00 45.39 180 ALA A C 1
ATOM 1463 O O . ALA A 1 180 ? 195.363 203.985 187.743 1.00 47.02 180 ALA A O 1
ATOM 1465 N N . PHE A 1 181 ? 195.542 204.968 185.727 1.00 40.68 181 PHE A N 1
ATOM 1466 C CA . PHE A 1 181 ? 195.913 206.239 186.335 1.00 35.33 181 PHE A CA 1
ATOM 1467 C C . PHE A 1 181 ? 194.734 206.918 187.007 1.00 39.29 181 PHE A C 1
ATOM 1468 O O . PHE A 1 181 ? 194.925 207.622 188.001 1.00 48.62 181 PHE A O 1
ATOM 1476 N N . LEU A 1 182 ? 193.517 206.722 186.504 1.00 35.38 182 LEU A N 1
ATOM 1477 C CA . LEU A 1 182 ? 192.354 207.230 187.221 1.00 36.69 182 LEU A CA 1
ATOM 1478 C C . LEU A 1 182 ? 192.261 206.594 188.600 1.00 39.33 182 LEU A C 1
ATOM 1479 O O . LEU A 1 182 ? 192.068 207.287 189.610 1.00 44.72 182 LEU A O 1
ATOM 1484 N N . GLY A 1 183 ? 192.427 205.273 188.663 1.00 36.34 183 GLY A N 1
ATOM 1485 C CA . GLY A 1 183 ? 192.405 204.604 189.955 1.00 35.14 183 GLY A CA 1
ATOM 1486 C C . GLY A 1 183 ? 193.505 205.093 190.882 1.00 39.95 183 GLY A C 1
ATOM 1487 O O . GLY A 1 183 ? 193.265 205.372 192.060 1.00 39.30 183 GLY A O 1
ATOM 1488 N N . SER A 1 184 ? 194.727 205.208 190.357 1.00 40.86 184 SER A N 1
ATOM 1489 C CA . SER A 1 184 ? 195.852 205.633 191.186 1.00 29.22 184 SER A CA 1
ATOM 1490 C C . SER A 1 184 ? 195.667 207.057 191.696 1.00 24.77 184 SER A C 1
ATOM 1491 O O . SER A 1 184 ? 195.959 207.350 192.863 1.00 32.33 184 SER A O 1
ATOM 1494 N N . ALA A 1 185 ? 195.191 207.963 190.836 1.00 34.32 185 ALA A N 1
ATOM 1495 C CA . ALA A 1 185 ? 194.976 209.344 191.251 1.00 33.40 185 ALA A CA 1
ATOM 1496 C C . ALA A 1 185 ? 193.878 209.444 192.299 1.00 30.00 185 ALA A C 1
ATOM 1497 O O . ALA A 1 185 ? 194.009 210.203 193.267 1.00 37.53 185 ALA A O 1
ATOM 1499 N N . PHE A 1 186 ? 192.789 208.690 192.133 1.00 30.26 186 PHE A N 1
ATOM 1500 C CA . PHE A 1 186 ? 191.750 208.695 193.158 1.00 29.61 186 PHE A CA 1
ATOM 1501 C C . PHE A 1 186 ? 192.279 208.162 194.483 1.00 32.65 186 PHE A C 1
ATOM 1502 O O . PHE A 1 186 ? 191.965 208.709 195.548 1.00 32.78 186 PHE A O 1
ATOM 1510 N N . ALA A 1 187 ? 193.074 207.091 194.442 1.00 35.82 187 ALA A N 1
ATOM 1511 C CA . ALA A 1 187 ? 193.620 206.533 195.676 1.00 25.99 187 ALA A CA 1
ATOM 1512 C C . ALA A 1 187 ? 194.543 207.523 196.372 1.00 29.16 187 ALA A C 1
ATOM 1513 O O . ALA A 1 187 ? 194.504 207.660 197.599 1.00 37.85 187 ALA A O 1
ATOM 1515 N N . ILE A 1 188 ? 195.382 208.225 195.609 1.00 28.47 188 ILE A N 1
ATOM 1516 C CA . ILE A 1 188 ? 196.281 209.207 196.209 1.00 31.54 188 ILE A CA 1
ATOM 1517 C C . ILE A 1 188 ? 195.494 210.378 196.789 1.00 32.09 188 ILE A C 1
ATOM 1518 O O . ILE A 1 188 ? 195.816 210.888 197.872 1.00 33.02 188 ILE A O 1
ATOM 1523 N N . PHE A 1 189 ? 194.452 210.821 196.084 1.00 27.21 189 PHE A N 1
ATOM 1524 C CA . PHE A 1 189 ? 193.608 211.896 196.594 1.00 25.26 189 PHE A CA 1
ATOM 1525 C C . PHE A 1 189 ? 192.952 211.497 197.906 1.00 31.48 189 PHE A C 1
ATOM 1526 O O . PHE A 1 189 ? 192.942 212.269 198.873 1.00 39.85 189 PHE A O 1
ATOM 1534 N N . ALA A 1 190 ? 192.418 210.277 197.964 1.00 38.25 190 ALA A N 1
ATOM 1535 C CA . ALA A 1 190 ? 191.793 209.805 199.191 1.00 28.45 190 ALA A CA 1
ATOM 1536 C C . ALA A 1 190 ? 192.811 209.658 200.311 1.00 30.92 190 ALA A C 1
ATOM 1537 O O . ALA A 1 190 ? 192.501 209.935 201.472 1.00 40.03 190 ALA A O 1
ATOM 1539 N N . SER A 1 191 ? 194.029 209.222 199.988 1.00 29.99 191 SER A N 1
ATOM 1540 C CA . SER A 1 191 ? 195.047 209.078 201.023 1.00 31.18 191 SER A CA 1
ATOM 1541 C C . SER A 1 191 ? 195.432 210.427 201.616 1.00 36.85 191 SER A C 1
ATOM 1542 O O . SER A 1 191 ? 195.556 210.556 202.839 1.00 38.00 191 SER A O 1
ATOM 1545 N N . ILE A 1 192 ? 195.619 211.449 200.777 1.00 31.49 192 ILE A N 1
ATOM 1546 C CA . ILE A 1 192 ? 195.980 212.749 201.337 1.00 29.92 192 ILE A CA 1
ATOM 1547 C C . ILE A 1 192 ? 194.798 213.362 202.081 1.00 35.12 192 ILE A C 1
ATOM 1548 O O . ILE A 1 192 ? 194.987 214.062 203.083 1.00 44.85 192 ILE A O 1
ATOM 1553 N N . LEU A 1 193 ? 193.568 213.107 201.627 1.00 37.53 193 LEU A N 1
ATOM 1554 C CA . LEU A 1 193 ? 192.401 213.594 202.356 1.00 32.87 193 LEU A CA 1
ATOM 1555 C C . LEU A 1 193 ? 192.287 212.936 203.728 1.00 31.16 193 LEU A C 1
ATOM 1556 O O . LEU A 1 193 ? 191.997 213.605 204.728 1.00 41.55 193 LEU A O 1
ATOM 1561 N N . VAL A 1 194 ? 192.522 211.625 203.792 1.00 30.88 194 VAL A N 1
ATOM 1562 C CA . VAL A 1 194 ? 192.516 210.917 205.067 1.00 25.39 194 VAL A CA 1
ATOM 1563 C C . VAL A 1 194 ? 193.619 211.442 205.970 1.00 26.29 194 VAL A C 1
ATOM 1564 O O . VAL A 1 194 ? 193.416 211.619 207.174 1.00 40.28 194 VAL A O 1
ATOM 1568 N N . THR A 1 195 ? 194.808 211.679 205.411 1.00 32.05 195 THR A N 1
ATOM 1569 C CA . THR A 1 195 ? 195.903 212.232 206.202 1.00 28.85 195 THR A CA 1
ATOM 1570 C C . THR A 1 195 ? 195.518 213.578 206.799 1.00 34.21 195 THR A C 1
ATOM 1571 O O . THR A 1 195 ? 195.693 213.810 208.002 1.00 42.80 195 THR A O 1
ATOM 1575 N N . TRP A 1 196 ? 194.973 214.472 205.971 1.00 34.08 196 TRP A N 1
ATOM 1576 C CA . TRP A 1 196 ? 194.495 215.757 206.464 1.00 23.73 196 TRP A CA 1
ATOM 1577 C C . TRP A 1 196 ? 193.524 215.577 207.621 1.00 35.87 196 TRP A C 1
ATOM 1578 O O . TRP A 1 196 ? 193.716 216.139 208.707 1.00 43.11 196 TRP A O 1
ATOM 1589 N N . LEU A 1 197 ? 192.481 214.773 207.407 1.00 38.76 197 LEU A N 1
ATOM 1590 C CA . LEU A 1 197 ? 191.421 214.662 208.400 1.00 25.24 197 LEU A CA 1
ATOM 1591 C C . LEU A 1 197 ? 191.937 214.051 209.694 1.00 29.54 197 LEU A C 1
ATOM 1592 O O . LEU A 1 197 ? 191.657 214.558 210.786 1.00 42.28 197 LEU A O 1
ATOM 1597 N N . GLU A 1 198 ? 192.725 212.976 209.595 1.00 33.15 198 GLU A N 1
ATOM 1598 C CA . GLU A 1 198 ? 193.163 212.290 210.803 1.00 34.25 198 GLU A CA 1
ATOM 1599 C C . GLU A 1 198 ? 194.165 213.126 211.583 1.00 34.25 198 GLU A C 1
ATOM 1600 O O . GLU A 1 198 ? 194.110 213.165 212.815 1.00 40.05 198 GLU A O 1
ATOM 1606 N N . LYS A 1 199 ? 195.085 213.813 210.898 1.00 28.78 199 LYS A N 1
ATOM 1607 C CA . LYS A 1 199 ? 196.072 214.592 211.632 1.00 31.59 199 LYS A CA 1
ATOM 1608 C C . LYS A 1 199 ? 195.438 215.826 212.258 1.00 33.86 199 LYS A C 1
ATOM 1609 O O . LYS A 1 199 ? 195.757 216.182 213.398 1.00 35.45 199 LYS A O 1
ATOM 1615 N N . LEU A 1 200 ? 194.511 216.473 211.549 1.00 35.36 200 LEU A N 1
ATOM 1616 C CA . LEU A 1 200 ? 193.804 217.596 212.147 1.00 29.55 200 LEU A CA 1
ATOM 1617 C C . LEU A 1 200 ? 192.991 217.148 213.355 1.00 33.13 200 LEU A C 1
ATOM 1618 O O . LEU A 1 200 ? 193.012 217.801 214.408 1.00 44.03 200 LEU A O 1
ATOM 1623 N N . SER A 1 201 ? 192.294 216.016 213.235 1.00 27.63 201 SER A N 1
ATOM 1624 C CA . SER A 1 201 ? 191.490 215.520 214.344 1.00 31.94 201 SER A CA 1
ATOM 1625 C C . SER A 1 201 ? 192.354 215.142 215.537 1.00 38.05 201 SER A C 1
ATOM 1626 O O . SER A 1 201 ? 191.985 215.415 216.683 1.00 45.24 201 SER A O 1
ATOM 1629 N N . ILE A 1 202 ? 193.498 214.500 215.296 1.00 39.38 202 ILE A N 1
ATOM 1630 C CA . ILE A 1 202 ? 194.343 214.075 216.405 1.00 35.33 202 ILE A CA 1
ATOM 1631 C C . ILE A 1 202 ? 194.963 215.287 217.090 1.00 38.10 202 ILE A C 1
ATOM 1632 O O . ILE A 1 202 ? 195.091 215.323 218.320 1.00 44.15 202 ILE A O 1
ATOM 1637 N N . ALA A 1 203 ? 195.325 216.315 216.316 1.00 32.22 203 ALA A N 1
ATOM 1638 C CA . ALA A 1 203 ? 195.837 217.541 216.913 1.00 28.35 203 ALA A CA 1
ATOM 1639 C C . ALA A 1 203 ? 194.783 218.202 217.791 1.00 38.53 203 ALA A C 1
ATOM 1640 O O . ALA A 1 203 ? 195.074 218.635 218.913 1.00 49.82 203 ALA A O 1
ATOM 1642 N N . LYS A 1 204 ? 193.543 218.278 217.301 1.00 39.63 204 LYS A N 1
ATOM 1643 C CA . LYS A 1 204 ? 192.488 218.901 218.096 1.00 30.28 204 LYS A CA 1
ATOM 1644 C C . LYS A 1 204 ? 192.175 218.077 219.340 1.00 34.27 204 LYS A C 1
ATOM 1645 O O . LYS A 1 204 ? 191.908 218.634 220.413 1.00 43.98 204 LYS A O 1
ATOM 1651 N N . SER A 1 205 ? 192.197 216.750 219.215 1.00 37.25 205 SER A N 1
ATOM 1652 C CA . SER A 1 205 ? 191.959 215.888 220.367 1.00 33.95 205 SER A CA 1
ATOM 1653 C C . SER A 1 205 ? 193.025 216.088 221.432 1.00 37.53 205 SER A C 1
ATOM 1654 O O . SER A 1 205 ? 192.709 216.190 222.620 1.00 43.55 205 SER A O 1
ATOM 1657 N N . TYR A 1 206 ? 194.294 216.155 221.025 1.00 34.85 206 TYR A N 1
ATOM 1658 C CA . TYR A 1 206 ? 195.359 216.388 221.994 1.00 24.37 206 TYR A CA 1
ATOM 1659 C C . TYR A 1 206 ? 195.232 217.765 222.633 1.00 34.48 206 TYR A C 1
ATOM 1660 O O . TYR A 1 206 ? 195.447 217.915 223.840 1.00 43.18 206 TYR A O 1
ATOM 1669 N N . LYS A 1 207 ? 194.854 218.773 221.847 1.00 29.16 207 LYS A N 1
ATOM 1670 C CA . LYS A 1 207 ? 194.698 220.126 222.375 1.00 24.10 207 LYS A CA 1
ATOM 1671 C C . LYS A 1 207 ? 193.604 220.187 223.438 1.00 29.67 207 LYS A C 1
ATOM 1672 O O . LYS A 1 207 ? 193.804 220.730 224.534 1.00 37.65 207 LYS A O 1
ATOM 1678 N N . TYR A 1 208 ? 192.444 219.603 223.145 1.00 32.46 208 TYR A N 1
ATOM 1679 C CA . TYR A 1 208 ? 191.339 219.689 224.090 1.00 21.40 208 TYR A CA 1
ATOM 1680 C C . TYR A 1 208 ? 191.501 218.734 225.265 1.00 31.96 208 TYR A C 1
ATOM 1681 O O . TYR A 1 208 ? 191.027 219.034 226.366 1.00 41.41 208 TYR A O 1
ATOM 1690 N N . LEU A 1 209 ? 192.184 217.604 225.077 1.00 22.96 209 LEU A N 1
ATOM 1691 C CA . LEU A 1 209 ? 192.536 216.766 226.216 1.00 26.38 209 LEU A CA 1
ATOM 1692 C C . LEU A 1 209 ? 193.521 217.481 227.128 1.00 34.02 209 LEU A C 1
ATOM 1693 O O . LEU A 1 209 ? 193.451 217.348 228.355 1.00 42.12 209 LEU A O 1
ATOM 1698 N N . GLU A 1 210 ? 194.446 218.245 226.545 1.00 31.54 210 GLU A N 1
ATOM 1699 C CA . GLU A 1 210 ? 195.332 219.077 227.346 1.00 26.15 210 GLU A CA 1
ATOM 1700 C C . GLU A 1 210 ? 194.548 220.096 228.155 1.00 29.49 210 GLU A C 1
ATOM 1701 O O . GLU A 1 210 ? 194.822 220.298 229.341 1.00 41.87 210 GLU A O 1
ATOM 1707 N N . LYS A 1 211 ? 193.571 220.756 227.528 1.00 35.57 211 LYS A N 1
ATOM 1708 C CA . LYS A 1 211 ? 192.742 221.697 228.279 1.00 32.23 211 LYS A CA 1
ATOM 1709 C C . LYS A 1 211 ? 191.985 221.001 229.403 1.00 31.08 211 LYS A C 1
ATOM 1710 O O . LYS A 1 211 ? 191.863 221.541 230.509 1.00 40.32 211 LYS A O 1
ATOM 1716 N N . PHE A 1 212 ? 191.458 219.808 229.136 1.00 29.83 212 PHE A N 1
ATOM 1717 C CA . PHE A 1 212 ? 190.705 219.072 230.147 1.00 25.77 212 PHE A CA 1
ATOM 1718 C C . PHE A 1 212 ? 191.586 218.715 231.340 1.00 25.90 212 PHE A C 1
ATOM 1719 O O . PHE A 1 212 ? 191.208 218.932 232.500 1.00 36.47 212 PHE A O 1
ATOM 1727 N N . THR A 1 213 ? 192.782 218.183 231.074 1.00 28.70 213 THR A N 1
ATOM 1728 C CA . THR A 1 213 ? 193.675 217.810 232.166 1.00 24.24 213 THR A CA 1
ATOM 1729 C C . THR A 1 213 ? 194.209 219.032 232.898 1.00 24.80 213 THR A C 1
ATOM 1730 O O . THR A 1 213 ? 194.485 218.958 234.098 1.00 37.35 213 THR A O 1
ATOM 1734 N N . ALA A 1 214 ? 194.375 220.157 232.200 1.00 25.62 214 ALA A N 1
ATOM 1735 C CA . ALA A 1 214 ? 194.771 221.385 232.875 1.00 24.71 214 ALA A CA 1
ATOM 1736 C C . ALA A 1 214 ? 193.664 221.886 233.790 1.00 22.37 214 ALA A C 1
ATOM 1737 O O . ALA A 1 214 ? 193.935 222.407 234.876 1.00 38.01 214 ALA A O 1
ATOM 1739 N N . ALA A 1 215 ? 192.410 221.749 233.360 1.00 28.69 215 ALA A N 1
ATOM 1740 C CA . ALA A 1 215 ? 191.292 222.106 234.224 1.00 24.93 215 ALA A CA 1
ATOM 1741 C C . ALA A 1 215 ? 191.249 221.220 235.459 1.00 27.37 215 ALA A C 1
ATOM 1742 O O . ALA A 1 215 ? 190.987 221.698 236.567 1.00 37.87 215 ALA A O 1
ATOM 1744 N N . LEU A 1 216 ? 191.499 219.920 235.290 1.00 28.98 216 LEU A N 1
ATOM 1745 C CA . LEU A 1 216 ? 191.531 219.029 236.445 1.00 20.02 216 LEU A CA 1
ATOM 1746 C C . LEU A 1 216 ? 192.721 219.311 237.353 1.00 29.82 216 LEU A C 1
ATOM 1747 O O . LEU A 1 216 ? 192.599 219.213 238.578 1.00 36.74 216 LEU A O 1
ATOM 1752 N N . ASP A 1 217 ? 193.874 219.657 236.780 1.00 38.09 217 ASP A N 1
ATOM 1753 C CA . ASP A 1 217 ? 195.069 219.891 237.580 1.00 31.57 217 ASP A CA 1
ATOM 1754 C C . ASP A 1 217 ? 194.978 221.159 238.417 1.00 33.83 217 ASP A C 1
ATOM 1755 O O . ASP A 1 217 ? 195.699 221.279 239.412 1.00 41.12 217 ASP A O 1
ATOM 1760 N N . SER A 1 218 ? 194.121 222.105 238.039 1.00 31.31 218 SER A N 1
ATOM 1761 C CA . SER A 1 218 ? 194.004 223.353 238.780 1.00 32.26 218 SER A CA 1
ATOM 1762 C C . SER A 1 218 ? 193.154 223.220 240.035 1.00 35.60 218 SER A C 1
ATOM 1763 O O . SER A 1 218 ? 193.164 224.128 240.872 1.00 43.04 218 SER A O 1
ATOM 1766 N N . LEU A 1 219 ? 192.413 222.122 240.182 1.00 30.24 219 LEU A N 1
ATOM 1767 C CA . LEU A 1 219 ? 191.603 221.933 241.379 1.00 27.89 219 LEU A CA 1
ATOM 1768 C C . LEU A 1 219 ? 192.471 221.675 242.602 1.00 35.21 219 LEU A C 1
ATOM 1769 O O . LEU A 1 219 ? 192.194 222.197 243.687 1.00 38.71 219 LEU A O 1
ATOM 1774 N N . TYR A 1 220 ? 193.526 220.880 242.446 1.00 39.62 220 TYR A N 1
ATOM 1775 C CA . TYR A 1 220 ? 194.274 220.337 243.568 1.00 31.14 220 TYR A CA 1
ATOM 1776 C C . TYR A 1 220 ? 195.732 220.760 243.497 1.00 30.42 220 TYR A C 1
ATOM 1777 O O . TYR A 1 220 ? 196.336 220.771 242.421 1.00 32.81 220 TYR A O 1
ATOM 1786 N N . ASP A 1 221 ? 196.290 221.099 244.655 1.00 39.21 221 ASP A N 1
ATOM 1787 C CA . ASP A 1 221 ? 197.665 221.558 244.774 1.00 42.56 221 ASP A CA 1
ATOM 1788 C C . ASP A 1 221 ? 198.573 220.392 245.130 1.00 43.04 221 ASP A C 1
ATOM 1789 O O . ASP A 1 221 ? 198.176 219.485 245.864 1.00 45.76 221 ASP A O 1
ATOM 1794 N N . SER A 1 222 ? 199.793 220.421 244.610 1.00 38.67 222 SER A N 1
ATOM 1795 C CA . SER A 1 222 ? 200.748 219.347 244.805 1.00 36.64 222 SER A CA 1
ATOM 1796 C C . SER A 1 222 ? 201.775 219.733 245.867 1.00 44.06 222 SER A C 1
ATOM 1797 O O . SER A 1 222 ? 201.656 220.762 246.538 1.00 47.67 222 SER A O 1
ATOM 1800 N N . GLY A 1 223 ? 202.792 218.893 246.030 1.00 37.92 223 GLY A N 1
ATOM 1801 C CA . GLY A 1 223 ? 203.860 219.176 246.967 1.00 37.35 223 GLY A CA 1
ATOM 1802 C C . GLY A 1 223 ? 203.542 218.906 248.417 1.00 36.70 223 GLY A C 1
ATOM 1803 O O . GLY A 1 223 ? 204.003 219.645 249.289 1.00 47.60 223 GLY A O 1
ATOM 1804 N N . VAL A 1 224 ? 202.767 217.865 248.708 1.00 34.13 224 VAL A N 1
ATOM 1805 C CA . VAL A 1 224 ? 202.390 217.587 250.089 1.00 34.87 224 VAL A CA 1
ATOM 1806 C C . VAL A 1 224 ? 203.421 216.713 250.805 1.00 42.50 224 VAL A C 1
ATOM 1807 O O . VAL A 1 224 ? 203.588 216.832 252.023 1.00 49.96 224 VAL A O 1
ATOM 1811 N N . GLY A 1 225 ? 204.130 215.846 250.078 1.00 37.05 225 GLY A N 1
ATOM 1812 C CA . GLY A 1 225 ? 205.149 215.028 250.712 1.00 31.64 225 GLY A CA 1
ATOM 1813 C C . GLY A 1 225 ? 206.306 215.851 251.246 1.00 38.41 225 GLY A C 1
ATOM 1814 O O . GLY A 1 225 ? 206.843 215.564 252.319 1.00 49.67 225 GLY A O 1
ATOM 1815 N N . GLU A 1 226 ? 206.706 216.884 250.506 1.00 46.82 226 GLU A N 1
ATOM 1816 C CA . GLU A 1 226 ? 207.753 217.776 250.989 1.00 41.49 226 GLU A CA 1
ATOM 1817 C C . GLU A 1 226 ? 207.301 218.535 252.228 1.00 38.97 226 GLU A C 1
ATOM 1818 O O . GLU A 1 226 ? 208.092 218.749 253.152 1.00 53.57 226 GLU A O 1
ATOM 1824 N N . GLU A 1 227 ? 206.035 218.956 252.263 1.00 36.42 227 GLU A N 1
ATOM 1825 C CA . GLU A 1 227 ? 205.506 219.612 253.454 1.00 39.70 227 GLU A CA 1
ATOM 1826 C C . GLU A 1 227 ? 205.496 218.666 254.646 1.00 45.58 227 GLU A C 1
ATOM 1827 O O . GLU A 1 227 ? 205.795 219.073 255.774 1.00 49.25 227 GLU A O 1
ATOM 1833 N N . TYR A 1 228 ? 205.155 217.396 254.418 1.00 41.18 228 TYR A N 1
ATOM 1834 C CA . TYR A 1 228 ? 205.203 216.417 255.499 1.00 31.14 228 TYR A CA 1
ATOM 1835 C C . TYR A 1 228 ? 206.627 216.212 256.001 1.00 41.21 228 TYR A C 1
ATOM 1836 O O . TYR A 1 228 ? 206.858 216.113 257.210 1.00 49.52 228 TYR A O 1
ATOM 1845 N N . LEU A 1 229 ? 207.597 216.145 255.088 1.00 41.71 229 LEU A N 1
ATOM 1846 C CA . LEU A 1 229 ? 208.991 216.010 255.501 1.00 32.10 229 LEU A CA 1
ATOM 1847 C C . LEU A 1 229 ? 209.456 217.224 256.298 1.00 36.38 229 LEU A C 1
ATOM 1848 O O . LEU A 1 229 ? 210.180 217.086 257.292 1.00 42.80 229 LEU A O 1
ATOM 1853 N N . ALA A 1 230 ? 209.062 218.424 255.867 1.00 27.93 230 ALA A N 1
ATOM 1854 C CA . ALA A 1 230 ? 209.419 219.632 256.601 1.00 23.70 230 ALA A CA 1
ATOM 1855 C C . ALA A 1 230 ? 208.800 219.633 257.992 1.00 37.23 230 ALA A C 1
ATOM 1856 O O . ALA A 1 230 ? 209.449 220.018 258.973 1.00 49.87 230 ALA A O 1
ATOM 1858 N N . SER A 1 231 ? 207.540 219.202 258.093 1.00 41.64 231 SER A N 1
ATOM 1859 C CA . SER A 1 231 ? 206.894 219.088 259.394 1.00 32.99 231 SER A CA 1
ATOM 1860 C C . SER A 1 231 ? 207.628 218.099 260.283 1.00 37.67 231 SER A C 1
ATOM 1861 O O . SER A 1 231 ? 207.796 218.342 261.479 1.00 45.34 231 SER A O 1
ATOM 1864 N N . LEU A 1 232 ? 208.072 216.976 259.715 1.00 40.71 232 LEU A N 1
ATOM 1865 C CA . LEU A 1 232 ? 208.802 215.985 260.501 1.00 29.93 232 LEU A CA 1
ATOM 1866 C C . LEU A 1 232 ? 210.134 216.533 261.002 1.00 35.26 232 LEU A C 1
ATOM 1867 O O . LEU A 1 232 ? 210.522 216.291 262.151 1.00 40.65 232 LEU A O 1
ATOM 1872 N N . VAL A 1 233 ? 210.856 217.267 260.152 1.00 40.83 233 VAL A N 1
ATOM 1873 C CA . VAL A 1 233 ? 212.143 217.828 260.563 1.00 35.87 233 VAL A CA 1
ATOM 1874 C C . VAL A 1 233 ? 211.949 218.855 261.674 1.00 38.49 233 VAL A C 1
ATOM 1875 O O . VAL A 1 233 ? 212.660 218.846 262.695 1.00 54.29 233 VAL A O 1
ATOM 1879 N N . LYS A 1 234 ? 210.979 219.754 261.496 1.00 37.69 234 LYS A N 1
ATOM 1880 C CA . LYS A 1 234 ? 210.684 220.727 262.537 1.00 43.91 234 LYS A CA 1
ATOM 1881 C C . LYS A 1 234 ? 210.253 220.034 263.822 1.00 51.45 234 LYS A C 1
ATOM 1882 O O . LYS A 1 234 ? 210.642 220.449 264.919 1.00 56.53 234 LYS A O 1
ATOM 1888 N N . SER A 1 235 ? 209.459 218.970 263.703 1.00 48.10 235 SER A N 1
ATOM 1889 C CA . SER A 1 235 ? 209.013 218.232 264.875 1.00 42.56 235 SER A CA 1
ATOM 1890 C C . SER A 1 235 ? 210.186 217.615 265.616 1.00 48.19 235 SER A C 1
ATOM 1891 O O . SER A 1 235 ? 210.214 217.620 266.845 1.00 58.57 235 SER A O 1
ATOM 1894 N N . SER A 1 236 ? 211.163 217.074 264.887 1.00 47.32 236 SER A N 1
ATOM 1895 C CA . SER A 1 236 ? 212.337 216.502 265.544 1.00 47.92 236 SER A CA 1
ATOM 1896 C C . SER A 1 236 ? 213.126 217.565 266.301 1.00 49.40 236 SER A C 1
ATOM 1897 O O . SER A 1 236 ? 213.546 217.346 267.449 1.00 59.63 236 SER A O 1
ATOM 1900 N N . ASN A 1 237 ? 213.339 218.726 265.676 1.00 48.76 237 ASN A N 1
ATOM 1901 C CA . ASN A 1 237 ? 214.088 219.783 266.355 1.00 55.12 237 ASN A CA 1
ATOM 1902 C C . ASN A 1 237 ? 213.361 220.259 267.612 1.00 62.03 237 ASN A C 1
ATOM 1903 O O . ASN A 1 237 ? 213.945 220.314 268.709 1.00 66.63 237 ASN A O 1
ATOM 1908 N N . GLU A 1 238 ? 212.075 220.595 267.478 1.00 65.73 238 GLU A N 1
ATOM 1909 C CA . GLU A 1 238 ? 211.311 221.014 268.647 1.00 65.91 238 GLU A CA 1
ATOM 1910 C C . GLU A 1 238 ? 211.163 219.889 269.658 1.00 69.50 238 GLU A C 1
ATOM 1911 O O . GLU A 1 238 ? 210.963 220.155 270.842 1.00 74.42 238 GLU A O 1
ATOM 1917 N N . SER A 1 239 ? 211.281 218.633 269.226 1.00 69.09 239 SER A N 1
ATOM 1918 C CA . SER A 1 239 ? 211.199 217.523 270.166 1.00 68.39 239 SER A CA 1
ATOM 1919 C C . SER A 1 239 ? 212.432 217.468 271.050 1.00 68.59 239 SER A C 1
ATOM 1920 O O . SER A 1 239 ? 212.322 217.270 272.264 1.00 73.10 239 SER A O 1
ATOM 1923 N N . ALA A 1 240 ? 213.615 217.650 270.463 1.00 76.23 240 ALA A N 1
ATOM 1924 C CA . ALA A 1 240 ? 214.823 217.733 271.284 1.00 77.28 240 ALA A CA 1
ATOM 1925 C C . ALA A 1 240 ? 214.745 218.913 272.249 1.00 78.54 240 ALA A C 1
ATOM 1926 O O . ALA A 1 240 ? 215.060 218.789 273.446 1.00 81.95 240 ALA A O 1
ATOM 1928 N N . THR A 1 241 ? 214.309 220.071 271.743 1.00 86.22 241 THR A N 1
ATOM 1929 C CA . THR A 1 241 ? 214.195 221.255 272.594 1.00 87.20 241 THR A CA 1
ATOM 1930 C C . THR A 1 241 ? 213.203 221.032 273.736 1.00 86.39 241 THR A C 1
ATOM 1931 O O . THR A 1 241 ? 213.482 221.364 274.899 1.00 87.36 241 THR A O 1
ATOM 1935 N N . GLN A 1 242 ? 212.041 220.460 273.426 1.00 88.69 242 GLN A N 1
ATOM 1936 C CA . GLN A 1 242 ? 211.039 220.203 274.448 1.00 88.50 242 GLN A CA 1
ATOM 1937 C C . GLN A 1 242 ? 211.535 219.173 275.449 1.00 89.49 242 GLN A C 1
ATOM 1938 O O . GLN A 1 242 ? 211.212 219.258 276.633 1.00 93.83 242 GLN A O 1
ATOM 1944 N N . ALA A 1 243 ? 212.318 218.193 274.996 1.00 94.97 243 ALA A N 1
ATOM 1945 C CA . ALA A 1 243 ? 212.867 217.213 275.924 1.00 94.63 243 ALA A CA 1
ATOM 1946 C C . ALA A 1 243 ? 213.788 217.871 276.940 1.00 96.31 243 ALA A C 1
ATOM 1947 O O . ALA A 1 243 ? 213.692 217.597 278.145 1.00 97.57 243 ALA A O 1
ATOM 1949 N N . ARG A 1 244 ? 214.682 218.754 276.482 1.00 100.93 244 ARG A N 1
ATOM 1950 C CA . ARG A 1 244 ? 215.586 219.392 277.437 1.00 99.87 244 ARG A CA 1
ATOM 1951 C C . ARG A 1 244 ? 214.810 220.278 278.410 1.00 98.93 244 ARG A C 1
ATOM 1952 O O . ARG A 1 244 ? 215.074 220.270 279.621 1.00 101.87 244 ARG A O 1
ATOM 1960 N N . HIS A 1 245 ? 213.819 221.028 277.907 1.00 92.14 245 HIS A N 1
ATOM 1961 C CA . HIS A 1 245 ? 213.036 221.868 278.815 1.00 91.76 245 HIS A CA 1
ATOM 1962 C C . HIS A 1 245 ? 212.197 221.047 279.788 1.00 92.25 245 HIS A C 1
ATOM 1963 O O . HIS A 1 245 ? 212.029 221.442 280.945 1.00 98.00 245 HIS A O 1
ATOM 1970 N N . MET B 1 1 ? 233.976 192.155 183.177 1.00 116.92 1 MET B N 1
ATOM 1971 C CA . MET B 1 1 ? 234.886 191.258 182.483 1.00 116.84 1 MET B CA 1
ATOM 1972 C C . MET B 1 1 ? 234.091 190.290 181.619 1.00 117.13 1 MET B C 1
ATOM 1973 O O . MET B 1 1 ? 232.956 190.571 181.238 1.00 114.92 1 MET B O 1
ATOM 1978 N N . SER B 1 2 ? 234.700 189.147 181.302 1.00 130.84 2 SER B N 1
ATOM 1979 C CA . SER B 1 2 ? 233.939 188.024 180.772 1.00 129.27 2 SER B CA 1
ATOM 1980 C C . SER B 1 2 ? 233.130 187.334 181.858 1.00 128.00 2 SER B C 1
ATOM 1981 O O . SER B 1 2 ? 232.187 186.605 181.542 1.00 127.78 2 SER B O 1
ATOM 1984 N N . TRP B 1 3 ? 233.486 187.553 183.125 1.00 120.36 3 TRP B N 1
ATOM 1985 C CA . TRP B 1 3 ? 232.697 187.028 184.233 1.00 119.55 3 TRP B CA 1
ATOM 1986 C C . TRP B 1 3 ? 231.285 187.601 184.222 1.00 120.61 3 TRP B C 1
ATOM 1987 O O . TRP B 1 3 ? 230.303 186.871 184.400 1.00 121.06 3 TRP B O 1
ATOM 1998 N N . LEU B 1 4 ? 231.165 188.915 184.016 1.00 97.71 4 LEU B N 1
ATOM 1999 C CA . LEU B 1 4 ? 229.850 189.547 184.015 1.00 93.68 4 LEU B CA 1
ATOM 2000 C C . LEU B 1 4 ? 228.995 189.039 182.863 1.00 92.06 4 LEU B C 1
ATOM 2001 O O . LEU B 1 4 ? 227.809 188.740 183.044 1.00 93.15 4 LEU B O 1
ATOM 2006 N N . ASN B 1 5 ? 229.581 188.922 181.672 1.00 88.56 5 ASN B N 1
ATOM 2007 C CA . ASN B 1 5 ? 228.834 188.400 180.535 1.00 87.35 5 ASN B CA 1
ATOM 2008 C C . ASN B 1 5 ? 228.449 186.943 180.752 1.00 90.35 5 ASN B C 1
ATOM 2009 O O . ASN B 1 5 ? 227.344 186.526 180.386 1.00 92.30 5 ASN B O 1
ATOM 2014 N N . SER B 1 6 ? 229.343 186.155 181.352 1.00 98.54 6 SER B N 1
ATOM 2015 C CA . SER B 1 6 ? 229.039 184.754 181.619 1.00 96.56 6 SER B CA 1
ATOM 2016 C C . SER B 1 6 ? 227.870 184.620 182.586 1.00 93.82 6 SER B C 1
ATOM 2017 O O . SER B 1 6 ? 226.953 183.821 182.361 1.00 95.87 6 SER B O 1
ATOM 2020 N N . ILE B 1 7 ? 227.878 185.400 183.671 1.00 80.93 7 ILE B N 1
ATOM 2021 C CA . ILE B 1 7 ? 226.779 185.290 184.625 1.00 80.79 7 ILE B CA 1
ATOM 2022 C C . ILE B 1 7 ? 225.487 185.816 184.014 1.00 80.80 7 ILE B C 1
ATOM 2023 O O . ILE B 1 7 ? 224.412 185.254 184.243 1.00 85.95 7 ILE B O 1
ATOM 2028 N N . LEU B 1 8 ? 225.564 186.876 183.203 1.00 69.47 8 LEU B N 1
ATOM 2029 C CA . LEU B 1 8 ? 224.361 187.378 182.548 1.00 62.07 8 LEU B CA 1
ATOM 2030 C C . LEU B 1 8 ? 223.783 186.353 181.586 1.00 61.92 8 LEU B C 1
ATOM 2031 O O . LEU B 1 8 ? 222.559 186.253 181.449 1.00 66.78 8 LEU B O 1
ATOM 2036 N N . VAL B 1 9 ? 224.640 185.593 180.905 1.00 71.08 9 VAL B N 1
ATOM 2037 C CA . VAL B 1 9 ? 224.155 184.472 180.109 1.00 74.14 9 VAL B CA 1
ATOM 2038 C C . VAL B 1 9 ? 223.520 183.419 181.010 1.00 76.39 9 VAL B C 1
ATOM 2039 O O . VAL B 1 9 ? 222.498 182.817 180.661 1.00 78.58 9 VAL B O 1
ATOM 2043 N N . THR B 1 10 ? 224.107 183.191 182.187 1.00 68.61 10 THR B N 1
ATOM 2044 C CA . THR B 1 10 ? 223.567 182.192 183.105 1.00 63.80 10 THR B CA 1
ATOM 2045 C C . THR B 1 10 ? 222.200 182.602 183.644 1.00 63.04 10 THR B C 1
ATOM 2046 O O . THR B 1 10 ? 221.248 181.814 183.603 1.00 67.43 10 THR B O 1
ATOM 2050 N N . LEU B 1 11 ? 222.079 183.829 184.158 1.00 49.86 11 LEU B N 1
ATOM 2051 C CA . LEU B 1 11 ? 220.825 184.242 184.786 1.00 43.20 11 LEU B CA 1
ATOM 2052 C C . LEU B 1 11 ? 219.705 184.383 183.765 1.00 49.84 11 LEU B C 1
ATOM 2053 O O . LEU B 1 11 ? 218.595 183.880 183.976 1.00 55.38 11 LEU B O 1
ATOM 2058 N N . THR B 1 12 ? 219.968 185.061 182.652 1.00 52.72 12 THR B N 1
ATOM 2059 C CA . THR B 1 12 ? 218.930 185.334 181.667 1.00 48.79 12 THR B CA 1
ATOM 2060 C C . THR B 1 12 ? 218.595 184.127 180.801 1.00 52.89 12 THR B C 1
ATOM 2061 O O . THR B 1 12 ? 217.910 184.285 179.785 1.00 53.90 12 THR B O 1
ATOM 2065 N N . SER B 1 13 ? 219.056 182.935 181.173 1.00 57.51 13 SER B N 1
ATOM 2066 C CA . SER B 1 13 ? 218.775 181.731 180.407 1.00 54.26 13 SER B CA 1
ATOM 2067 C C . SER B 1 13 ? 217.506 181.020 180.852 1.00 55.50 13 SER B C 1
ATOM 2068 O O . SER B 1 13 ? 217.007 180.161 180.117 1.00 55.81 13 SER B O 1
ATOM 2071 N N . VAL B 1 14 ? 216.971 181.356 182.024 1.00 58.64 14 VAL B N 1
ATOM 2072 C CA . VAL B 1 14 ? 215.793 180.666 182.532 1.00 57.25 14 VAL B CA 1
ATOM 2073 C C . VAL B 1 14 ? 214.551 181.139 181.784 1.00 58.40 14 VAL B C 1
ATOM 2074 O O . VAL B 1 14 ? 214.508 182.230 181.212 1.00 62.96 14 VAL B O 1
ATOM 2078 N N . GLU B 1 15 ? 213.527 180.294 181.793 1.00 59.10 15 GLU B N 1
ATOM 2079 C CA . GLU B 1 15 ? 212.288 180.626 181.112 1.00 55.55 15 GLU B CA 1
ATOM 2080 C C . GLU B 1 15 ? 211.576 181.763 181.840 1.00 56.85 15 GLU B C 1
ATOM 2081 O O . GLU B 1 15 ? 211.616 181.833 183.071 1.00 60.40 15 GLU B O 1
ATOM 2087 N N . PRO B 1 16 ? 210.925 182.669 181.109 1.00 55.48 16 PRO B N 1
ATOM 2088 C CA . PRO B 1 16 ? 210.300 183.827 181.768 1.00 54.12 16 PRO B CA 1
ATOM 2089 C C . PRO B 1 16 ? 209.232 183.459 182.781 1.00 60.10 16 PRO B C 1
ATOM 2090 O O . PRO B 1 16 ? 208.993 184.236 183.711 1.00 64.52 16 PRO B O 1
ATOM 2094 N N . TYR B 1 17 ? 208.575 182.308 182.630 1.00 57.68 17 TYR B N 1
ATOM 2095 C CA . TYR B 1 17 ? 207.517 181.936 183.563 1.00 54.51 17 TYR B CA 1
ATOM 2096 C C . TYR B 1 17 ? 208.056 181.533 184.928 1.00 56.79 17 TYR B C 1
ATOM 2097 O O . TYR B 1 17 ? 207.324 181.623 185.917 1.00 56.88 17 TYR B O 1
ATOM 2106 N N . LYS B 1 18 ? 209.305 181.074 185.005 1.00 55.88 18 LYS B N 1
ATOM 2107 C CA . LYS B 1 18 ? 209.832 180.572 186.267 1.00 47.99 18 LYS B CA 1
ATOM 2108 C C . LYS B 1 18 ? 210.018 181.672 187.301 1.00 48.50 18 LYS B C 1
ATOM 2109 O O . LYS B 1 18 ? 210.147 181.368 188.490 1.00 52.56 18 LYS B O 1
ATOM 2115 N N . VAL B 1 19 ? 210.045 182.931 186.881 1.00 43.41 19 VAL B N 1
ATOM 2116 C CA . VAL B 1 19 ? 210.302 184.048 187.787 1.00 43.19 19 VAL B CA 1
ATOM 2117 C C . VAL B 1 19 ? 209.034 184.458 188.534 1.00 43.39 19 VAL B C 1
ATOM 2118 O O . VAL B 1 19 ? 209.079 184.594 189.766 1.00 44.61 19 VAL B O 1
ATOM 2122 N N . PRO B 1 20 ? 207.893 184.683 187.861 1.00 42.97 20 PRO B N 1
ATOM 2123 C CA . PRO B 1 20 ? 206.670 184.967 188.627 1.00 34.59 20 PRO B CA 1
ATOM 2124 C C . PRO B 1 20 ? 206.277 183.830 189.545 1.00 41.42 20 PRO B C 1
ATOM 2125 O O . PRO B 1 20 ? 205.754 184.079 190.634 1.00 45.10 20 PRO B O 1
ATOM 2129 N N . VAL B 1 21 ? 206.519 182.585 189.136 1.00 44.57 21 VAL B N 1
ATOM 2130 C CA . VAL B 1 21 ? 206.216 181.450 190.000 1.00 39.58 21 VAL B CA 1
ATOM 2131 C C . VAL B 1 21 ? 207.064 181.503 191.261 1.00 33.86 21 VAL B C 1
ATOM 2132 O O . VAL B 1 21 ? 206.561 181.297 192.370 1.00 46.25 21 VAL B O 1
ATOM 2136 N N . THR B 1 22 ? 208.359 181.782 191.117 1.00 35.45 22 THR B N 1
ATOM 2137 C CA . THR B 1 22 ? 209.228 181.878 192.285 1.00 35.47 22 THR B CA 1
ATOM 2138 C C . THR B 1 22 ? 208.808 183.025 193.196 1.00 34.91 22 THR B C 1
ATOM 2139 O O . THR B 1 22 ? 208.778 182.872 194.423 1.00 40.40 22 THR B O 1
ATOM 2143 N N . VAL B 1 23 ? 208.480 184.181 192.616 1.00 34.41 23 VAL B N 1
ATOM 2144 C CA . VAL B 1 23 ? 208.048 185.318 193.425 1.00 32.38 23 VAL B CA 1
ATOM 2145 C C . VAL B 1 23 ? 206.773 184.975 194.183 1.00 34.22 23 VAL B C 1
ATOM 2146 O O . VAL B 1 23 ? 206.656 185.233 195.385 1.00 38.59 23 VAL B O 1
ATOM 2150 N N . ILE B 1 24 ? 205.801 184.381 193.489 1.00 30.28 24 ILE B N 1
ATOM 2151 C CA . ILE B 1 24 ? 204.535 184.032 194.120 1.00 31.41 24 ILE B CA 1
ATOM 2152 C C . ILE B 1 24 ? 204.757 183.023 195.235 1.00 37.67 24 ILE B C 1
ATOM 2153 O O . ILE B 1 24 ? 204.194 183.152 196.326 1.00 43.70 24 ILE B O 1
ATOM 2158 N N . VAL B 1 25 ? 205.596 182.016 194.991 1.00 34.46 25 VAL B N 1
ATOM 2159 C CA . VAL B 1 25 ? 205.828 180.980 195.992 1.00 26.54 25 VAL B CA 1
ATOM 2160 C C . VAL B 1 25 ? 206.502 181.563 197.227 1.00 29.86 25 VAL B C 1
ATOM 2161 O O . VAL B 1 25 ? 206.074 181.307 198.358 1.00 42.08 25 VAL B O 1
ATOM 2165 N N . THR B 1 26 ? 207.565 182.351 197.040 1.00 32.39 26 THR B N 1
ATOM 2166 C CA . THR B 1 26 ? 208.273 182.894 198.198 1.00 35.33 26 THR B CA 1
ATOM 2167 C C . THR B 1 26 ? 207.413 183.895 198.961 1.00 38.78 26 THR B C 1
ATOM 2168 O O . THR B 1 26 ? 207.423 183.912 200.198 1.00 45.16 26 THR B O 1
ATOM 2172 N N . VAL B 1 27 ? 206.652 184.729 198.247 1.00 31.46 27 VAL B N 1
ATOM 2173 C CA . VAL B 1 27 ? 205.792 185.696 198.917 1.00 28.94 27 VAL B CA 1
ATOM 2174 C C . VAL B 1 27 ? 204.670 184.987 199.665 1.00 32.69 27 VAL B C 1
ATOM 2175 O O . VAL B 1 27 ? 204.307 185.383 200.777 1.00 37.57 27 VAL B O 1
ATOM 2179 N N . THR B 1 28 ? 204.112 183.925 199.082 1.00 30.60 28 THR B N 1
ATOM 2180 C CA . THR B 1 28 ? 203.083 183.153 199.769 1.00 28.47 28 THR B CA 1
ATOM 2181 C C . THR B 1 28 ? 203.645 182.455 201.000 1.00 39.36 28 THR B C 1
ATOM 2182 O O . THR B 1 28 ? 202.973 182.375 202.033 1.00 46.30 28 THR B O 1
ATOM 2186 N N . PHE B 1 29 ? 204.869 181.933 200.911 1.00 37.58 29 PHE B N 1
ATOM 2187 C CA . PHE B 1 29 ? 205.489 181.321 202.080 1.00 30.81 29 PHE B CA 1
ATOM 2188 C C . PHE B 1 29 ? 205.702 182.345 203.187 1.00 39.72 29 PHE B C 1
ATOM 2189 O O . PHE B 1 29 ? 205.451 182.060 204.362 1.00 45.77 29 PHE B O 1
ATOM 2197 N N . ALA B 1 30 ? 206.166 183.543 202.831 1.00 39.98 30 ALA B N 1
ATOM 2198 C CA . ALA B 1 30 ? 206.334 184.584 203.837 1.00 35.12 30 ALA B CA 1
ATOM 2199 C C . ALA B 1 30 ? 204.997 185.025 204.420 1.00 37.13 30 ALA B C 1
ATOM 2200 O O . ALA B 1 30 ? 204.914 185.328 205.614 1.00 44.85 30 ALA B O 1
ATOM 2202 N N . PHE B 1 31 ? 203.945 185.062 203.602 1.00 36.82 31 PHE B N 1
ATOM 2203 C CA . PHE B 1 31 ? 202.615 185.388 204.106 1.00 36.99 31 PHE B CA 1
ATOM 2204 C C . PHE B 1 31 ? 202.109 184.321 205.069 1.00 37.55 31 PHE B C 1
ATOM 2205 O O . PHE B 1 31 ? 201.488 184.639 206.087 1.00 40.03 31 PHE B O 1
ATOM 2213 N N . VAL B 1 32 ? 202.356 183.048 204.758 1.00 39.07 32 VAL B N 1
ATOM 2214 C CA . VAL B 1 32 ? 201.956 181.968 205.654 1.00 31.40 32 VAL B CA 1
ATOM 2215 C C . VAL B 1 32 ? 202.741 182.039 206.956 1.00 32.19 32 VAL B C 1
ATOM 2216 O O . VAL B 1 32 ? 202.198 181.792 208.040 1.00 42.39 32 VAL B O 1
ATOM 2220 N N . CYS B 1 33 ? 204.029 182.373 206.876 1.00 42.55 33 CYS B N 1
ATOM 2221 C CA . CYS B 1 33 ? 204.818 182.567 208.087 1.00 44.24 33 CYS B CA 1
ATOM 2222 C C . CYS B 1 33 ? 204.277 183.727 208.911 1.00 42.95 33 CYS B C 1
ATOM 2223 O O . CYS B 1 33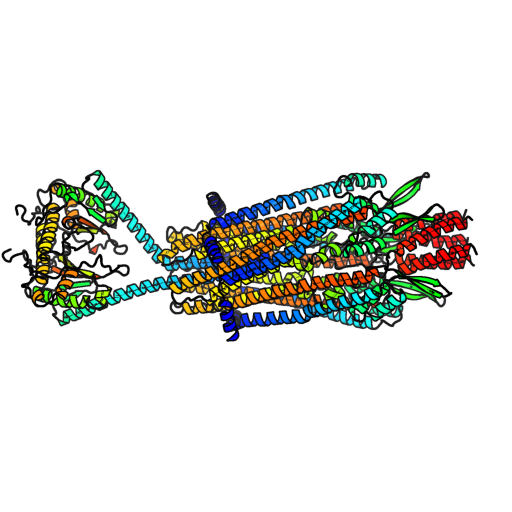 ? 204.242 183.658 210.143 1.00 51.28 33 CYS B O 1
ATOM 2226 N N . PHE B 1 34 ? 203.855 184.804 208.248 1.00 34.83 34 PHE B N 1
ATOM 2227 C CA . PHE B 1 34 ? 203.218 185.910 208.954 1.00 31.83 34 PHE B CA 1
ATOM 2228 C C . PHE B 1 34 ? 201.944 185.451 209.653 1.00 36.91 34 PHE B C 1
ATOM 2229 O O . PHE B 1 34 ? 201.734 185.739 210.835 1.00 40.67 34 PHE B O 1
ATOM 2237 N N . ILE B 1 35 ? 201.098 184.701 208.943 1.00 32.88 35 ILE B N 1
ATOM 2238 C CA . ILE B 1 35 ? 199.832 184.246 209.515 1.00 28.48 35 ILE B CA 1
ATOM 2239 C C . ILE B 1 35 ? 200.080 183.348 210.718 1.00 34.21 35 ILE B C 1
ATOM 2240 O O . ILE B 1 35 ? 199.381 183.438 211.734 1.00 43.45 35 ILE B O 1
ATOM 2245 N N . PHE B 1 36 ? 201.075 182.471 210.629 1.00 38.85 36 PHE B N 1
ATOM 2246 C CA . PHE B 1 36 ? 201.327 181.531 211.715 1.00 36.92 36 PHE B CA 1
ATOM 2247 C C . PHE B 1 36 ? 202.003 182.210 212.902 1.00 41.39 36 PHE B C 1
ATOM 2248 O O . PHE B 1 36 ? 201.476 182.186 214.018 1.00 51.16 36 PHE B O 1
ATOM 2256 N N . PHE B 1 37 ? 203.169 182.816 212.684 1.00 40.51 37 PHE B N 1
ATOM 2257 C CA . PHE B 1 37 ? 203.960 183.368 213.773 1.00 39.87 37 PHE B CA 1
ATOM 2258 C C . PHE B 1 37 ? 203.402 184.667 214.328 1.00 40.47 37 PHE B C 1
ATOM 2259 O O . PHE B 1 37 ? 203.770 185.054 215.441 1.00 51.30 37 PHE B O 1
ATOM 2267 N N . TYR B 1 38 ? 202.548 185.366 213.583 1.00 34.66 38 TYR B N 1
ATOM 2268 C CA . TYR B 1 38 ? 202.077 186.675 214.011 1.00 35.32 38 TYR B CA 1
ATOM 2269 C C . TYR B 1 38 ? 200.570 186.734 214.209 1.00 39.57 38 TYR B C 1
ATOM 2270 O O . TYR B 1 38 ? 200.116 187.093 215.299 1.00 48.86 38 TYR B O 1
ATOM 2279 N N . LEU B 1 39 ? 199.776 186.400 213.190 1.00 32.05 39 LEU B N 1
ATOM 2280 C CA . LEU B 1 39 ? 198.342 186.660 213.262 1.00 29.92 39 LEU B CA 1
ATOM 2281 C C . LEU B 1 39 ? 197.656 185.721 214.245 1.00 30.83 39 LEU B C 1
ATOM 2282 O O . LEU B 1 39 ? 196.860 186.159 215.083 1.00 37.97 39 LEU B O 1
ATOM 2287 N N . LEU B 1 40 ? 197.947 184.424 214.155 1.00 28.19 40 LEU B N 1
ATOM 2288 C CA . LEU B 1 40 ? 197.361 183.480 215.098 1.00 32.61 40 LEU B CA 1
ATOM 2289 C C . LEU B 1 40 ? 197.884 183.725 216.505 1.00 34.83 40 LEU B C 1
ATOM 2290 O O . LEU B 1 40 ? 197.138 183.599 217.483 1.00 35.22 40 LEU B O 1
ATOM 2295 N N . ARG B 1 41 ? 199.161 184.086 216.624 1.00 37.85 41 ARG B N 1
ATOM 2296 C CA . ARG B 1 41 ? 199.717 184.419 217.928 1.00 33.22 41 ARG B CA 1
ATOM 2297 C C . ARG B 1 41 ? 199.036 185.647 218.518 1.00 33.16 41 ARG B C 1
ATOM 2298 O O . ARG B 1 41 ? 198.713 185.673 219.711 1.00 38.97 41 ARG B O 1
ATOM 2306 N N . SER B 1 42 ? 198.797 186.672 217.699 1.00 28.57 42 SER B N 1
ATOM 2307 C CA . SER B 1 42 ? 198.122 187.868 218.192 1.00 27.52 42 SER B CA 1
ATOM 2308 C C . SER B 1 42 ? 196.679 187.571 218.576 1.00 33.41 42 SER B C 1
ATOM 2309 O O . SER B 1 42 ? 196.169 188.116 219.560 1.00 40.62 42 SER B O 1
ATOM 2312 N N . ILE B 1 43 ? 196.003 186.710 217.812 1.00 37.29 43 ILE B N 1
ATOM 2313 C CA . ILE B 1 43 ? 194.642 186.313 218.163 1.00 33.46 43 ILE B CA 1
ATOM 2314 C C . ILE B 1 43 ? 194.628 185.578 219.497 1.00 36.25 43 ILE B C 1
ATOM 2315 O O . ILE B 1 43 ? 193.775 185.833 220.357 1.00 43.05 43 ILE B O 1
ATOM 2320 N N . ARG B 1 44 ? 195.572 184.654 219.692 1.00 34.56 44 ARG B N 1
ATOM 2321 C CA . ARG B 1 44 ? 195.654 183.938 220.960 1.00 29.32 44 ARG B CA 1
ATOM 2322 C C . ARG B 1 44 ? 195.942 184.889 222.112 1.00 34.37 44 ARG B C 1
ATOM 2323 O O . ARG B 1 44 ? 195.384 184.741 223.203 1.00 46.24 44 ARG B O 1
ATOM 2331 N N . ILE B 1 45 ? 196.811 185.876 221.887 1.00 33.52 45 ILE B N 1
ATOM 2332 C CA . ILE B 1 45 ? 197.114 186.861 222.921 1.00 30.17 45 ILE B CA 1
ATOM 2333 C C . ILE B 1 45 ? 195.873 187.674 223.271 1.00 30.55 45 ILE B C 1
ATOM 2334 O O . ILE B 1 45 ? 195.600 187.939 224.446 1.00 40.01 45 ILE B O 1
ATOM 2339 N N . ILE B 1 46 ? 195.106 188.084 222.258 1.00 29.42 46 ILE B N 1
ATOM 2340 C CA . ILE B 1 46 ? 193.908 188.883 222.504 1.00 30.03 46 ILE B CA 1
ATOM 2341 C C . ILE B 1 46 ? 192.876 188.085 223.290 1.00 33.78 46 ILE B C 1
ATOM 2342 O O . ILE B 1 46 ? 192.276 188.590 224.248 1.00 44.57 46 ILE B O 1
ATOM 2347 N N . TYR B 1 47 ? 192.649 186.828 222.901 1.00 37.96 47 TYR B N 1
ATOM 2348 C CA . TYR B 1 47 ? 191.687 186.008 223.633 1.00 35.35 47 TYR B CA 1
ATOM 2349 C C . TYR B 1 47 ? 192.168 185.706 225.047 1.00 39.30 47 TYR B C 1
ATOM 2350 O O . TYR B 1 47 ? 191.362 185.657 225.984 1.00 50.69 47 TYR B O 1
ATOM 2359 N N . GLY B 1 48 ? 193.475 185.518 225.229 1.00 30.35 48 GLY B N 1
ATOM 2360 C CA . GLY B 1 48 ? 194.000 185.348 226.572 1.00 23.03 48 GLY B CA 1
ATOM 2361 C C . GLY B 1 48 ? 193.795 186.575 227.435 1.00 28.51 48 GLY B C 1
ATOM 2362 O O . GLY B 1 48 ? 193.429 186.466 228.605 1.00 38.90 48 GLY B O 1
ATOM 2363 N N . LEU B 1 49 ? 194.027 187.760 226.868 1.00 29.18 49 LEU B N 1
ATOM 2364 C CA . LEU B 1 49 ? 193.800 188.993 227.613 1.00 20.67 49 LEU B CA 1
ATOM 2365 C C . LEU B 1 49 ? 192.333 189.153 227.979 1.00 27.17 49 LEU B C 1
ATOM 2366 O O . LEU B 1 49 ? 192.009 189.578 229.093 1.00 41.06 49 LEU B O 1
ATOM 2371 N N . LYS B 1 50 ? 191.428 188.824 227.054 1.00 33.51 50 LYS B N 1
ATOM 2372 C CA . LYS B 1 50 ? 190.002 188.893 227.359 1.00 33.48 50 LYS B CA 1
ATOM 2373 C C . LYS B 1 50 ? 189.629 187.937 228.485 1.00 32.89 50 LYS B C 1
ATOM 2374 O O . LYS B 1 50 ? 188.877 188.302 229.397 1.00 40.03 50 LYS B O 1
ATOM 2380 N N . LYS B 1 51 ? 190.144 186.706 228.437 1.00 36.53 51 LYS B N 1
ATOM 2381 C CA . LYS B 1 51 ? 189.853 185.736 229.488 1.00 36.64 51 LYS B CA 1
ATOM 2382 C C . LYS B 1 51 ? 190.403 186.193 230.835 1.00 39.17 51 LYS B C 1
ATOM 2383 O O . LYS B 1 51 ? 189.732 186.065 231.867 1.00 49.58 51 LYS B O 1
ATOM 2389 N N . TYR B 1 52 ? 191.623 186.731 230.844 1.00 35.41 52 TYR B N 1
ATOM 2390 C CA . TYR B 1 52 ? 192.214 187.215 232.085 1.00 26.07 52 TYR B CA 1
ATOM 2391 C C . TYR B 1 52 ? 191.433 188.393 232.647 1.00 34.96 52 TYR B C 1
ATOM 2392 O O . TYR B 1 52 ? 191.254 188.502 233.863 1.00 46.79 52 TYR B O 1
ATOM 2401 N N . THR B 1 53 ? 190.995 189.325 231.812 1.00 29.50 53 THR B N 1
ATOM 2402 C CA . THR B 1 53 ? 190.188 190.462 232.307 1.00 27.67 53 THR B CA 1
ATOM 2403 C C . THR B 1 53 ? 188.935 189.924 233.000 1.00 34.68 53 THR B C 1
ATOM 2404 O O . THR B 1 53 ? 188.696 190.371 234.066 1.00 39.85 53 THR B O 1
ATOM 2408 N N . ARG B 1 54 ? 188.215 188.959 232.456 1.00 37.54 54 ARG B N 1
ATOM 2409 C CA . ARG B 1 54 ? 186.970 188.397 233.028 1.00 38.05 54 ARG B CA 1
ATOM 2410 C C . ARG B 1 54 ? 187.201 187.891 234.448 1.00 42.74 54 ARG B C 1
ATOM 2411 O O . ARG B 1 54 ? 186.429 188.245 235.327 1.00 46.07 54 ARG B O 1
ATOM 2419 N N . SER B 1 55 ? 188.246 187.131 234.690 1.00 40.23 55 SER B N 1
ATOM 2420 C CA . SER B 1 55 ? 188.604 186.611 236.021 1.00 34.68 55 SER B CA 1
ATOM 2421 C C . SER B 1 55 ? 188.929 187.710 237.044 1.00 39.87 55 SER B C 1
ATOM 2422 O O . SER B 1 55 ? 188.501 187.615 238.263 1.00 47.42 55 SER B O 1
ATOM 2425 N N . ILE B 1 56 ? 189.666 188.723 236.632 1.00 41.53 56 ILE B N 1
ATOM 2426 C CA . ILE B 1 56 ? 190.011 189.852 237.513 1.00 34.10 56 ILE B CA 1
ATOM 2427 C C . ILE B 1 56 ? 188.717 190.614 237.773 1.00 42.75 56 ILE B C 1
ATOM 2428 O O . ILE B 1 56 ? 188.540 191.044 238.879 1.00 50.19 56 ILE B O 1
ATOM 2433 N N . ASN B 1 57 ? 187.810 190.692 236.824 1.00 48.70 57 ASN B N 1
ATOM 2434 C CA . ASN B 1 57 ? 186.585 191.492 237.024 1.00 47.49 57 ASN B CA 1
ATOM 2435 C C . ASN B 1 57 ? 185.650 190.619 237.851 1.00 51.54 57 ASN B C 1
ATOM 2436 O O . ASN B 1 57 ? 184.518 191.014 238.077 1.00 61.23 57 ASN B O 1
ATOM 2441 N N . SER B 1 58 ? 186.145 189.500 238.343 1.00 50.42 58 SER B N 1
ATOM 2442 C CA . SER B 1 58 ? 185.297 188.527 239.072 1.00 49.23 58 SER B CA 1
ATOM 2443 C C . SER B 1 58 ? 185.702 188.446 240.535 1.00 52.42 58 SER B C 1
ATOM 2444 O O . SER B 1 58 ? 184.867 188.058 241.347 1.00 55.83 58 SER B O 1
ATOM 2447 N N . ILE B 1 59 ? 186.925 188.841 240.850 1.00 46.58 59 ILE B N 1
ATOM 2448 C CA . ILE B 1 59 ? 187.444 188.769 242.234 1.00 46.81 59 ILE B CA 1
ATOM 2449 C C . ILE B 1 59 ? 187.424 190.180 242.777 1.00 49.98 59 ILE B C 1
ATOM 2450 O O . ILE B 1 59 ? 187.976 190.407 243.822 1.00 54.92 59 ILE B O 1
ATOM 2455 N N . GLU B 1 60 ? 186.739 191.079 242.112 1.00 67.69 60 GLU B N 1
ATOM 2456 C CA . GLU B 1 60 ? 186.802 192.486 242.546 1.00 64.71 60 GLU B CA 1
ATOM 2457 C C . GLU B 1 60 ? 186.151 192.670 243.912 1.00 66.76 60 GLU B C 1
ATOM 2458 O O . GLU B 1 60 ? 186.356 193.726 244.504 1.00 71.54 60 GLU B O 1
ATOM 2464 N N . LYS B 1 61 ? 185.382 191.695 244.384 1.00 75.78 61 LYS B N 1
ATOM 2465 C CA . LYS B 1 61 ? 184.683 191.843 245.683 1.00 80.82 61 LYS B CA 1
ATOM 2466 C C . LYS B 1 61 ? 185.179 190.822 246.700 1.00 79.80 61 LYS B C 1
ATOM 2467 O O . LYS B 1 61 ? 184.502 190.664 247.707 1.00 84.89 61 LYS B O 1
ATOM 2473 N N . SER B 1 62 ? 186.304 190.169 246.454 1.00 69.62 62 SER B N 1
ATOM 2474 C CA . SER B 1 62 ? 186.830 189.132 247.359 1.00 70.21 62 SER B CA 1
ATOM 2475 C C . SER B 1 62 ? 187.756 189.764 248.388 1.00 71.44 62 SER B C 1
ATOM 2476 O O . SER B 1 62 ? 188.108 190.929 248.228 1.00 72.14 62 SER B O 1
ATOM 2479 N N . ALA B 1 63 ? 188.124 189.001 249.404 1.00 66.36 63 ALA B N 1
ATOM 2480 C CA . ALA B 1 63 ? 189.000 189.489 250.471 1.00 65.40 63 ALA B CA 1
ATOM 2481 C C . ALA B 1 63 ? 190.372 189.677 249.857 1.00 69.78 63 ALA B C 1
ATOM 2482 O O . ALA B 1 63 ? 190.704 188.878 249.006 1.00 73.51 63 ALA B O 1
ATOM 2484 N N . PRO B 1 64 ? 191.223 190.606 250.316 1.00 61.41 64 PRO B N 1
ATOM 2485 C CA . PRO B 1 64 ? 192.504 190.868 249.638 1.00 61.76 64 PRO B CA 1
ATOM 2486 C C . PRO B 1 64 ? 193.386 189.638 249.512 1.00 57.88 64 PRO B C 1
ATOM 2487 O O . PRO B 1 64 ? 194.013 189.437 248.463 1.00 59.60 64 PRO B O 1
ATOM 2491 N N . GLU B 1 65 ? 193.430 188.790 250.541 1.00 61.92 65 GLU B N 1
ATOM 2492 C CA . GLU B 1 65 ? 194.188 187.550 250.416 1.00 63.76 65 GLU B CA 1
ATOM 2493 C C . GLU B 1 65 ? 193.607 186.663 249.325 1.00 64.38 65 GLU B C 1
ATOM 2494 O O . GLU B 1 65 ? 194.301 186.348 248.354 1.00 69.66 65 GLU B O 1
ATOM 2500 N N . VAL B 1 66 ? 192.309 186.360 249.403 1.00 61.38 66 VAL B N 1
ATOM 2501 C CA . VAL B 1 66 ? 191.687 185.466 248.430 1.00 58.31 66 VAL B CA 1
ATOM 2502 C C . VAL B 1 66 ? 191.906 185.986 247.018 1.00 57.01 66 VAL B C 1
ATOM 2503 O O . VAL B 1 66 ? 192.215 185.219 246.098 1.00 63.10 66 VAL B O 1
ATOM 2507 N N . GLN B 1 67 ? 191.772 187.299 246.833 1.00 49.05 67 GLN B N 1
ATOM 2508 C CA . GLN B 1 67 ? 192.135 187.912 245.562 1.00 46.14 67 GLN B CA 1
ATOM 2509 C C . GLN B 1 67 ? 193.576 187.597 245.191 1.00 46.46 67 GLN B C 1
ATOM 2510 O O . GLN B 1 67 ? 193.879 187.315 244.028 1.00 48.93 67 GLN B O 1
ATOM 2516 N N . LEU B 1 68 ? 194.479 187.638 246.172 1.00 49.74 68 LEU B N 1
ATOM 2517 C CA . LEU B 1 68 ? 195.900 187.501 245.871 1.00 46.56 68 LEU B CA 1
ATOM 2518 C C . LEU B 1 68 ? 196.241 186.078 245.429 1.00 49.91 68 LEU B C 1
ATOM 2519 O O . LEU B 1 68 ? 196.957 185.883 244.441 1.00 52.49 68 LEU B O 1
ATOM 2524 N N . GLU B 1 69 ? 195.723 185.064 246.134 1.00 55.21 69 GLU B N 1
ATOM 2525 C CA . GLU B 1 69 ? 195.950 183.693 245.658 1.00 56.13 69 GLU B CA 1
ATOM 2526 C C . GLU B 1 69 ? 195.203 183.403 244.361 1.00 55.38 69 GLU B C 1
ATOM 2527 O O . GLU B 1 69 ? 195.700 182.644 243.520 1.00 56.70 69 GLU B O 1
ATOM 2533 N N . HIS B 1 70 ? 194.018 183.986 244.162 1.00 52.05 70 HIS B N 1
ATOM 2534 C CA . HIS B 1 70 ? 193.331 183.782 242.892 1.00 49.46 70 HIS B CA 1
ATOM 2535 C C . HIS B 1 70 ? 194.148 184.337 241.734 1.00 49.63 70 HIS B C 1
ATOM 2536 O O . HIS B 1 70 ? 194.278 183.691 240.688 1.00 52.97 70 HIS B O 1
ATOM 2543 N N . LEU B 1 71 ? 194.723 185.526 241.910 1.00 47.20 71 LEU B N 1
ATOM 2544 C CA . LEU B 1 71 ? 195.547 186.112 240.861 1.00 41.97 71 LEU B CA 1
ATOM 2545 C C . LEU B 1 71 ? 196.851 185.346 240.683 1.00 42.44 71 LEU B C 1
ATOM 2546 O O . LEU B 1 71 ? 197.355 185.228 239.561 1.00 45.35 71 LEU B O 1
ATOM 2551 N N . LYS B 1 72 ? 197.420 184.829 241.774 1.00 47.35 72 LYS B N 1
ATOM 2552 C CA . LYS B 1 72 ? 198.646 184.046 241.657 1.00 46.94 72 LYS B CA 1
ATOM 2553 C C . LYS B 1 72 ? 198.413 182.763 240.873 1.00 51.26 72 LYS B C 1
ATOM 2554 O O . LYS B 1 72 ? 199.234 182.386 240.030 1.00 54.58 72 LYS B O 1
ATOM 2560 N N . SER B 1 73 ? 197.302 182.073 241.140 1.00 48.94 73 SER B N 1
ATOM 2561 C CA . SER B 1 73 ? 196.985 180.859 240.401 1.00 46.94 73 SER B CA 1
ATOM 2562 C C . SER B 1 73 ? 196.492 181.144 238.990 1.00 45.63 73 SER B C 1
ATOM 2563 O O . SER B 1 73 ? 196.588 180.267 238.126 1.00 49.28 73 SER B O 1
ATOM 2566 N N . LEU B 1 74 ? 195.964 182.342 238.741 1.00 47.77 74 LEU B N 1
ATOM 2567 C CA . LEU B 1 74 ? 195.437 182.659 237.418 1.00 42.02 74 LEU B CA 1
ATOM 2568 C C . LEU B 1 74 ? 196.551 182.801 236.389 1.00 40.32 74 LEU B C 1
ATOM 2569 O O . LEU B 1 74 ? 196.410 182.344 235.250 1.00 45.86 74 LEU B O 1
ATOM 2574 N N . PHE B 1 75 ? 197.663 183.423 236.769 1.00 44.71 75 PHE B N 1
ATOM 2575 C CA . PHE B 1 75 ? 198.710 183.793 235.820 1.00 45.66 75 PHE B CA 1
ATOM 2576 C C . PHE B 1 75 ? 199.719 182.657 235.720 1.00 50.95 75 PHE B C 1
ATOM 2577 O O . PHE B 1 75 ? 200.626 182.539 236.549 1.00 48.55 75 PHE B O 1
ATOM 2585 N N . GLN B 1 76 ? 199.560 181.812 234.694 1.00 67.43 76 GLN B N 1
ATOM 2586 C CA . GLN B 1 76 ? 200.488 180.716 234.403 1.00 65.57 76 GLN B CA 1
ATOM 2587 C C . GLN B 1 76 ? 200.948 180.875 232.957 1.00 66.75 76 GLN B C 1
ATOM 2588 O O . GLN B 1 76 ? 200.408 180.250 232.042 1.00 70.08 76 GLN B O 1
ATOM 2594 N N . ARG B 1 77 ? 201.959 181.719 232.765 1.00 68.54 77 ARG B N 1
ATOM 2595 C CA . ARG B 1 77 ? 202.575 181.957 231.467 1.00 67.39 77 ARG B CA 1
ATOM 2596 C C . ARG B 1 77 ? 203.851 182.751 231.695 1.00 72.88 77 ARG B C 1
ATOM 2597 O O . ARG B 1 77 ? 203.810 183.794 232.352 1.00 76.73 77 ARG B O 1
ATOM 2605 N N . SER B 1 78 ? 204.972 182.280 231.141 1.00 79.47 78 SER B N 1
ATOM 2606 C CA . SER B 1 78 ? 206.299 182.769 231.510 1.00 80.71 78 SER B CA 1
ATOM 2607 C C . SER B 1 78 ? 206.361 184.291 231.615 1.00 79.14 78 SER B C 1
ATOM 2608 O O . SER B 1 78 ? 206.700 184.843 232.670 1.00 75.76 78 SER B O 1
ATOM 2611 N N . GLU B 1 79 ? 206.010 184.982 230.529 1.00 68.41 79 GLU B N 1
ATOM 2612 C CA . GLU B 1 79 ? 205.994 186.441 230.560 1.00 67.73 79 GLU B CA 1
ATOM 2613 C C . GLU B 1 79 ? 204.997 186.966 231.585 1.00 68.43 79 GLU B C 1
ATOM 2614 O O . GLU B 1 79 ? 205.332 187.840 232.391 1.00 70.05 79 GLU B O 1
ATOM 2620 N N . LEU B 1 80 ? 203.772 186.429 231.590 1.00 58.45 80 LEU B N 1
ATOM 2621 C CA . LEU B 1 80 ? 202.784 186.918 232.546 1.00 54.63 80 LEU B CA 1
ATOM 2622 C C . LEU B 1 80 ? 203.043 186.409 233.954 1.00 47.89 80 LEU B C 1
ATOM 2623 O O . LEU B 1 80 ? 202.705 187.097 234.916 1.00 54.10 80 LEU B O 1
ATOM 2628 N N . LYS B 1 81 ? 203.642 185.229 234.109 1.00 40.16 81 LYS B N 1
ATOM 2629 C CA . LYS B 1 81 ? 204.025 184.796 235.448 1.00 39.60 81 LYS B CA 1
ATOM 2630 C C . LYS B 1 81 ? 205.065 185.736 236.046 1.00 45.45 81 LYS B C 1
ATOM 2631 O O . LYS B 1 81 ? 204.945 186.153 237.205 1.00 50.11 81 LYS B O 1
ATOM 2637 N N . HIS B 1 82 ? 206.081 186.102 235.259 1.00 40.28 82 HIS B N 1
ATOM 2638 C CA . HIS B 1 82 ? 207.076 187.054 235.742 1.00 37.13 82 HIS B CA 1
ATOM 2639 C C . HIS B 1 82 ? 206.460 188.424 235.993 1.00 37.21 82 HIS B C 1
ATOM 2640 O O . HIS B 1 82 ? 206.779 189.082 236.992 1.00 48.77 82 HIS B O 1
ATOM 2647 N N . ALA B 1 83 ? 205.583 188.875 235.092 1.00 33.39 83 ALA B N 1
ATOM 2648 C CA . ALA B 1 83 ? 204.945 190.174 235.268 1.00 29.24 83 ALA B CA 1
ATOM 2649 C C . ALA B 1 83 ? 204.088 190.199 236.522 1.00 37.40 83 ALA B C 1
ATOM 2650 O O . ALA B 1 83 ? 204.079 191.191 237.255 1.00 38.69 83 ALA B O 1
ATOM 2652 N N . TRP B 1 84 ? 203.359 189.115 236.790 1.00 37.77 84 TRP B N 1
ATOM 2653 C CA . TRP B 1 84 ? 202.567 189.039 238.007 1.00 24.66 84 TRP B CA 1
ATOM 2654 C C . TRP B 1 84 ? 203.447 189.027 239.245 1.00 29.30 84 TRP B C 1
ATOM 2655 O O . TRP B 1 84 ? 203.110 189.657 240.249 1.00 44.62 84 TRP B O 1
ATOM 2666 N N . ASN B 1 85 ? 204.563 188.295 239.209 1.00 38.65 85 ASN B N 1
ATOM 2667 C CA . ASN B 1 85 ? 205.453 188.282 240.363 1.00 37.33 85 ASN B CA 1
ATOM 2668 C C . ASN B 1 85 ? 205.995 189.675 240.653 1.00 40.58 85 ASN B C 1
ATOM 2669 O O . ASN B 1 85 ? 206.009 190.119 241.807 1.00 51.55 85 ASN B O 1
ATOM 2674 N N . GLU B 1 86 ? 206.422 190.390 239.613 1.00 34.82 86 GLU B N 1
ATOM 2675 C CA . GLU B 1 86 ? 206.933 191.743 239.816 1.00 36.58 86 GLU B CA 1
ATOM 2676 C C . GLU B 1 86 ? 205.835 192.692 240.282 1.00 35.82 86 GLU B C 1
ATOM 2677 O O . GLU B 1 86 ? 206.067 193.539 241.153 1.00 48.12 86 GLU B O 1
ATOM 2683 N N . PHE B 1 87 ? 204.632 192.567 239.721 1.00 36.99 87 PHE B N 1
ATOM 2684 C CA . PHE B 1 87 ? 203.523 193.414 240.143 1.00 33.84 87 PHE B CA 1
ATOM 2685 C C . PHE B 1 87 ? 203.155 193.158 241.599 1.00 32.27 87 PHE B C 1
ATOM 2686 O O . PHE B 1 87 ? 202.878 194.099 242.350 1.00 41.06 87 PHE B O 1
ATOM 2694 N N . GLU B 1 88 ? 203.148 191.891 242.012 1.00 37.16 88 GLU B N 1
ATOM 2695 C CA . GLU B 1 88 ? 202.878 191.558 243.405 1.00 32.70 88 GLU B CA 1
ATOM 2696 C C . GLU B 1 88 ? 203.967 192.096 244.319 1.00 40.39 88 GLU B C 1
ATOM 2697 O O . GLU B 1 88 ? 203.686 192.513 245.448 1.00 51.13 88 GLU B O 1
ATOM 2703 N N . GLU B 1 89 ? 205.223 192.079 243.861 1.00 44.68 89 GLU B N 1
ATOM 2704 C CA . GLU B 1 89 ? 206.269 192.768 244.608 1.00 42.52 89 GLU B CA 1
ATOM 2705 C C . GLU B 1 89 ? 205.980 194.258 244.719 1.00 42.81 89 GLU B C 1
ATOM 2706 O O . GLU B 1 89 ? 206.317 194.879 245.732 1.00 43.49 89 GLU B O 1
ATOM 2712 N N . SER B 1 90 ? 205.361 194.846 243.696 1.00 36.92 90 SER B N 1
ATOM 2713 C CA . SER B 1 90 ? 205.036 196.265 243.748 1.00 32.84 90 SER B CA 1
ATOM 2714 C C . SER B 1 90 ? 203.871 196.573 244.680 1.00 39.31 90 SER B C 1
ATOM 2715 O O . SER B 1 90 ? 203.720 197.725 245.097 1.00 50.09 90 SER B O 1
ATOM 2718 N N . LEU B 1 91 ? 203.044 195.585 245.012 1.00 42.83 91 LEU B N 1
ATOM 2719 C CA . LEU B 1 91 ? 201.916 195.813 245.904 1.00 34.49 91 LEU B CA 1
ATOM 2720 C C . LEU B 1 91 ? 202.368 195.839 247.355 1.00 42.13 91 LEU B C 1
ATOM 2721 O O . LEU B 1 91 ? 203.196 195.030 247.780 1.00 50.67 91 LEU B O 1
ATOM 2726 N N . HIS B 1 92 ? 201.805 196.767 248.118 1.00 35.51 92 HIS B N 1
ATOM 2727 C CA . HIS B 1 92 ? 202.117 196.933 249.529 1.00 35.75 92 HIS B CA 1
ATOM 2728 C C . HIS B 1 92 ? 200.949 196.413 250.352 1.00 33.27 92 HIS B C 1
ATOM 2729 O O . HIS B 1 92 ? 199.847 196.963 250.288 1.00 36.32 92 HIS B O 1
ATOM 2736 N N . SER B 1 93 ? 201.191 195.357 251.121 1.00 39.05 93 SER B N 1
ATOM 2737 C CA . SER B 1 93 ? 200.168 194.784 251.981 1.00 37.79 93 SER B CA 1
ATOM 2738 C C . SER B 1 93 ? 200.189 195.487 253.330 1.00 46.34 93 SER B C 1
ATOM 2739 O O . SER B 1 93 ? 201.257 195.696 253.911 1.00 56.59 93 SER B O 1
ATOM 2742 N N . GLN B 1 94 ? 199.011 195.851 253.821 1.00 45.08 94 GLN B N 1
ATOM 2743 C CA . GLN B 1 94 ? 198.874 196.513 255.108 1.00 39.46 94 GLN B CA 1
ATOM 2744 C C . GLN B 1 94 ? 198.380 195.509 256.138 1.00 50.21 94 GLN B C 1
ATOM 2745 O O . GLN B 1 94 ? 197.368 194.836 255.921 1.00 56.85 94 GLN B O 1
ATOM 2751 N N . TYR B 1 95 ? 199.100 195.404 257.249 1.00 75.13 95 TYR B N 1
ATOM 2752 C CA . TYR B 1 95 ? 198.761 194.488 258.327 1.00 76.05 95 TYR B CA 1
ATOM 2753 C C . TYR B 1 95 ? 198.257 195.273 259.528 1.00 80.01 95 TYR B C 1
ATOM 2754 O O . TYR B 1 95 ? 198.782 196.345 259.844 1.00 80.18 95 TYR B O 1
ATOM 2763 N N . GLU B 1 96 ? 197.236 194.740 260.190 1.00 120.01 96 GLU B N 1
ATOM 2764 C CA . GLU B 1 96 ? 196.766 195.273 261.458 1.00 123.66 96 GLU B CA 1
ATOM 2765 C C . GLU B 1 96 ? 196.614 194.125 262.443 1.00 126.89 96 GLU B C 1
ATOM 2766 O O . GLU B 1 96 ? 196.231 193.015 262.062 1.00 128.20 96 GLU B O 1
ATOM 2772 N N . LEU B 1 97 ? 196.932 194.393 263.706 1.00 153.80 97 LEU B N 1
ATOM 2773 C CA . LEU B 1 97 ? 196.895 193.362 264.737 1.00 153.88 97 LEU B CA 1
ATOM 2774 C C . LEU B 1 97 ? 195.448 193.003 265.045 1.00 154.29 97 LEU B C 1
ATOM 2775 O O . LEU B 1 97 ? 194.743 193.754 265.727 1.00 153.46 97 LEU B O 1
ATOM 2780 N N . GLU B 1 98 ? 195.003 191.854 264.543 1.00 167.70 98 GLU B N 1
ATOM 2781 C CA . GLU B 1 98 ? 193.658 191.351 264.780 1.00 168.56 98 GLU B CA 1
ATOM 2782 C C . GLU B 1 98 ? 193.752 189.955 265.374 1.00 169.47 98 GLU B C 1
ATOM 2783 O O . GLU B 1 98 ? 194.478 189.104 264.851 1.00 168.53 98 GLU B O 1
ATOM 2789 N N . ASN B 1 99 ? 193.017 189.728 266.465 1.00 181.02 99 ASN B N 1
ATOM 2790 C CA . ASN B 1 99 ? 192.982 188.430 267.142 1.00 181.27 99 ASN B CA 1
ATOM 2791 C C . ASN B 1 99 ? 194.382 187.986 267.564 1.00 180.96 99 ASN B C 1
ATOM 2792 O O . ASN B 1 99 ? 194.719 186.801 267.522 1.00 180.44 99 ASN B O 1
ATOM 2797 N N . GLY B 1 100 ? 195.208 188.950 267.969 1.00 182.31 100 GLY B N 1
ATOM 2798 C CA . GLY B 1 100 ? 196.544 188.646 268.437 1.00 181.97 100 GLY B CA 1
ATOM 2799 C C . GLY B 1 100 ? 197.538 188.258 267.368 1.00 182.57 100 GLY B C 1
ATOM 2800 O O . GLY B 1 100 ? 198.607 187.737 267.700 1.00 182.35 100 GLY B O 1
ATOM 2801 N N . GLU B 1 101 ? 197.225 188.489 266.094 1.00 178.07 101 GLU B N 1
ATOM 2802 C CA . GLU B 1 101 ? 198.122 188.146 265.000 1.00 176.83 101 GLU B CA 1
ATOM 2803 C C . GLU B 1 101 ? 198.057 189.231 263.934 1.00 175.66 101 GLU B C 1
ATOM 2804 O O . GLU B 1 101 ? 197.145 190.063 263.915 1.00 176.01 101 GLU B O 1
ATOM 2810 N N . GLU B 1 102 ? 199.043 189.215 263.041 1.00 142.24 102 GLU B N 1
ATOM 2811 C CA . GLU B 1 102 ? 199.139 190.174 261.948 1.00 141.27 102 GLU B CA 1
ATOM 2812 C C . GLU B 1 102 ? 198.417 189.607 260.732 1.00 139.63 102 GLU B C 1
ATOM 2813 O O . GLU B 1 102 ? 198.841 188.590 260.173 1.00 140.34 102 GLU B O 1
ATOM 2819 N N . LYS B 1 103 ? 197.335 190.264 260.324 1.00 103.95 103 LYS B N 1
ATOM 2820 C CA . LYS B 1 103 ? 196.525 189.823 259.198 1.00 102.39 103 LYS B CA 1
ATOM 2821 C C . LYS B 1 103 ? 196.425 190.938 258.167 1.00 100.79 103 LYS B C 1
ATOM 2822 O O . LYS B 1 103 ? 196.318 192.115 258.523 1.00 101.21 103 LYS B O 1
ATOM 2828 N N . ILE B 1 104 ? 196.468 190.563 256.890 1.00 74.51 104 ILE B N 1
ATOM 2829 C CA . ILE B 1 104 ? 196.321 191.534 255.811 1.00 69.30 104 ILE B CA 1
ATOM 2830 C C . ILE B 1 104 ? 194.909 192.099 255.846 1.00 72.04 104 ILE B C 1
ATOM 2831 O O . ILE B 1 104 ? 193.926 191.351 255.868 1.00 76.15 104 ILE B O 1
ATOM 2836 N N . VAL B 1 105 ? 194.802 193.425 255.846 1.00 65.04 105 VAL B N 1
ATOM 2837 C CA . VAL B 1 105 ? 193.507 194.090 255.887 1.00 62.25 105 VAL B CA 1
ATOM 2838 C C . VAL B 1 105 ? 193.268 194.787 254.554 1.00 62.64 105 VAL B C 1
ATOM 2839 O O . VAL B 1 105 ? 192.124 194.930 254.109 1.00 66.94 105 VAL B O 1
ATOM 2843 N N . ARG B 1 106 ? 194.346 195.199 253.896 1.00 46.36 106 ARG B N 1
ATOM 2844 C CA . ARG B 1 106 ? 194.248 195.990 252.681 1.00 39.98 106 ARG B CA 1
ATOM 2845 C C . ARG B 1 106 ? 195.547 195.858 251.906 1.00 37.33 106 ARG B C 1
ATOM 2846 O O . ARG B 1 106 ? 196.625 195.811 252.499 1.00 42.59 106 ARG B O 1
ATOM 2854 N N . ILE B 1 107 ? 195.439 195.797 250.582 1.00 41.72 107 ILE B N 1
ATOM 2855 C CA . ILE B 1 107 ? 196.593 195.744 249.694 1.00 39.48 107 ILE B CA 1
ATOM 2856 C C . ILE B 1 107 ? 196.578 196.997 248.835 1.00 37.18 107 ILE B C 1
ATOM 2857 O O . ILE B 1 107 ? 195.549 197.336 248.240 1.00 38.73 107 ILE B O 1
ATOM 2862 N N . ARG B 1 108 ? 197.711 197.687 248.783 1.00 37.69 108 ARG B N 1
ATOM 2863 C CA . ARG B 1 108 ? 197.824 198.975 248.120 1.00 30.71 108 ARG B CA 1
ATOM 2864 C C . ARG B 1 108 ? 198.746 198.866 246.916 1.00 32.37 108 ARG B C 1
ATOM 2865 O O . ARG B 1 108 ? 199.733 198.128 246.943 1.00 43.76 108 ARG B O 1
ATOM 2873 N N . ALA B 1 109 ? 198.422 199.608 245.866 1.00 35.49 109 ALA B N 1
ATOM 2874 C CA . ALA B 1 109 ? 199.233 199.640 244.660 1.00 30.09 109 ALA B CA 1
ATOM 2875 C C . ALA B 1 109 ? 200.218 200.797 244.737 1.00 39.92 109 ALA B C 1
ATOM 2876 O O . ALA B 1 109 ? 199.831 201.933 245.023 1.00 48.37 109 ALA B O 1
ATOM 2878 N N . THR B 1 110 ? 201.493 200.504 244.492 1.00 39.47 110 THR B N 1
ATOM 2879 C CA . THR B 1 110 ? 202.522 201.532 244.476 1.00 40.64 110 THR B CA 1
ATOM 2880 C C . THR B 1 110 ? 202.944 201.927 243.070 1.00 42.15 110 THR B C 1
ATOM 2881 O O . THR B 1 110 ? 203.525 203.002 242.895 1.00 49.66 110 THR B O 1
ATOM 2885 N N . ALA B 1 111 ? 202.669 201.091 242.077 1.00 39.68 111 ALA B N 1
ATOM 2886 C CA . ALA B 1 111 ? 202.961 201.372 240.683 1.00 38.50 111 ALA B CA 1
ATOM 2887 C C . ALA B 1 111 ? 201.792 200.900 239.834 1.00 38.82 111 ALA B C 1
ATOM 2888 O O . ALA B 1 111 ? 201.085 199.962 240.219 1.00 45.02 111 ALA B O 1
ATOM 2890 N N . PRO B 1 112 ? 201.558 201.533 238.688 1.00 39.53 112 PRO B N 1
ATOM 2891 C CA . PRO B 1 112 ? 200.493 201.063 237.799 1.00 38.34 112 PRO B CA 1
ATOM 2892 C C . PRO B 1 112 ? 200.804 199.683 237.247 1.00 41.97 112 PRO B C 1
ATOM 2893 O O . PRO B 1 112 ? 201.962 199.313 237.044 1.00 43.50 112 PRO B O 1
ATOM 2897 N N . SER B 1 113 ? 199.742 198.916 237.000 1.00 41.70 113 SER B N 1
ATOM 2898 C CA . SER B 1 113 ? 199.908 197.550 236.524 1.00 36.86 113 SER B CA 1
ATOM 2899 C C . SER B 1 113 ? 200.558 197.490 235.150 1.00 37.91 113 SER B C 1
ATOM 2900 O O . SER B 1 113 ? 201.167 196.471 234.809 1.00 42.62 113 SER B O 1
ATOM 2903 N N . ALA B 1 114 ? 200.452 198.556 234.358 1.00 33.44 114 ALA B N 1
ATOM 2904 C CA . ALA B 1 114 ? 201.076 198.593 233.043 1.00 25.53 114 ALA B CA 1
ATOM 2905 C C . ALA B 1 114 ? 202.592 198.689 233.109 1.00 34.40 114 ALA B C 1
ATOM 2906 O O . ALA B 1 114 ? 203.249 198.471 232.087 1.00 43.90 114 ALA B O 1
ATOM 2908 N N . SER B 1 115 ? 203.163 199.021 234.268 1.00 42.05 115 SER B N 1
ATOM 2909 C CA . SER B 1 115 ? 204.614 199.025 234.411 1.00 43.34 115 SER B CA 1
ATOM 2910 C C . SER B 1 115 ? 205.202 197.625 234.328 1.00 40.41 115 SER B C 1
ATOM 2911 O O . SER B 1 115 ? 206.405 197.483 234.093 1.00 42.73 115 SER B O 1
ATOM 2914 N N . PHE B 1 116 ? 204.386 196.599 234.516 1.00 30.84 116 PHE B N 1
ATOM 2915 C CA . PHE B 1 116 ? 204.819 195.210 234.476 1.00 27.81 116 PHE B CA 1
ATOM 2916 C C . PHE B 1 116 ? 204.125 194.410 233.392 1.00 37.26 116 PHE B C 1
ATOM 2917 O O . PHE B 1 116 ? 204.771 193.610 232.711 1.00 42.19 116 PHE B O 1
ATOM 2925 N N . PHE B 1 117 ? 202.821 194.603 233.215 1.00 31.77 117 PHE B N 1
ATOM 2926 C CA . PHE B 1 117 ? 202.085 194.019 232.097 1.00 27.83 117 PHE B CA 1
ATOM 2927 C C . PHE B 1 117 ? 202.076 194.996 230.921 1.00 35.69 117 PHE B C 1
ATOM 2928 O O . PHE B 1 117 ? 201.035 195.422 230.427 1.00 43.87 117 PHE B O 1
ATOM 2936 N N . SER B 1 118 ? 203.276 195.353 230.483 1.00 34.84 118 SER B N 1
ATOM 2937 C CA . SER B 1 118 ? 203.454 196.388 229.481 1.00 39.42 118 SER B CA 1
ATOM 2938 C C . SER B 1 118 ? 203.298 195.829 228.071 1.00 38.67 118 SER B C 1
ATOM 2939 O O . SER B 1 118 ? 203.223 194.620 227.850 1.00 38.03 118 SER B O 1
ATOM 2942 N N . GLU B 1 119 ? 203.248 196.747 227.104 1.00 46.73 119 GLU B N 1
ATOM 2943 C CA . GLU B 1 119 ? 203.055 196.360 225.714 1.00 39.27 119 GLU B CA 1
ATOM 2944 C C . GLU B 1 119 ? 204.262 195.611 225.166 1.00 44.03 119 GLU B C 1
ATOM 2945 O O . GLU B 1 119 ? 204.103 194.642 224.420 1.00 47.90 119 GLU B O 1
ATOM 2951 N N . GLN B 1 120 ? 205.475 196.036 225.519 1.00 48.70 120 GLN B N 1
ATOM 2952 C CA . GLN B 1 120 ? 206.662 195.360 225.006 1.00 40.35 120 GLN B CA 1
ATOM 2953 C C . GLN B 1 120 ? 206.758 193.929 225.519 1.00 47.34 120 GLN B C 1
ATOM 2954 O O . GLN B 1 120 ? 207.083 193.012 224.760 1.00 53.18 120 GLN B O 1
ATOM 2960 N N . GLN B 1 121 ? 206.484 193.719 226.805 1.00 50.71 121 GLN B N 1
ATOM 2961 C CA . GLN B 1 121 ? 206.648 192.403 227.410 1.00 44.67 121 GLN B CA 1
ATOM 2962 C C . GLN B 1 121 ? 205.540 191.437 227.017 1.00 46.90 121 GLN B C 1
ATOM 2963 O O . GLN B 1 121 ? 205.757 190.222 227.025 1.00 49.56 121 GLN B O 1
ATOM 2969 N N . LEU B 1 122 ? 204.356 191.944 226.675 1.00 45.24 122 LEU B N 1
ATOM 2970 C CA . LEU B 1 122 ? 203.200 191.093 226.439 1.00 37.51 122 LEU B CA 1
ATOM 2971 C C . LEU B 1 122 ? 202.769 191.007 224.982 1.00 36.43 122 LEU B C 1
ATOM 2972 O O . LEU B 1 122 ? 202.090 190.043 224.618 1.00 43.44 122 LEU B O 1
ATOM 2977 N N . VAL B 1 123 ? 203.135 191.976 224.146 1.00 37.38 123 VAL B N 1
ATOM 2978 C CA . VAL B 1 123 ? 202.689 192.010 222.758 1.00 36.67 123 VAL B CA 1
ATOM 2979 C C . VAL B 1 123 ? 203.882 192.096 221.815 1.00 33.39 123 VAL B C 1
ATOM 2980 O O . VAL B 1 123 ? 204.049 191.247 220.935 1.00 44.48 123 VAL B O 1
ATOM 2984 N N . ASP B 1 124 ? 204.718 193.122 221.991 1.00 32.79 124 ASP B N 1
ATOM 2985 C CA . ASP B 1 124 ? 205.758 193.407 221.005 1.00 33.48 124 ASP B CA 1
ATOM 2986 C C . ASP B 1 124 ? 206.792 192.291 220.924 1.00 39.13 124 ASP B C 1
ATOM 2987 O O . ASP B 1 124 ? 207.229 191.928 219.827 1.00 49.24 124 ASP B O 1
ATOM 2992 N N . ILE B 1 125 ? 207.207 191.745 222.060 1.00 31.49 125 ILE B N 1
ATOM 2993 C CA . ILE B 1 125 ? 208.234 190.708 222.060 1.00 28.56 125 ILE B CA 1
ATOM 2994 C C . ILE B 1 125 ? 207.636 189.353 221.687 1.00 33.79 125 ILE B C 1
ATOM 2995 O O . ILE B 1 125 ? 208.243 188.632 220.884 1.00 40.44 125 ILE B O 1
ATOM 3000 N N . PRO B 1 126 ? 206.474 188.947 222.223 1.00 38.45 126 PRO B N 1
ATOM 3001 C CA . PRO B 1 126 ? 205.878 187.689 221.741 1.00 38.11 126 PRO B CA 1
ATOM 3002 C C . PRO B 1 126 ? 205.582 187.680 220.251 1.00 39.21 126 PRO B C 1
ATOM 3003 O O . PRO B 1 126 ? 205.733 186.637 219.603 1.00 41.64 126 PRO B O 1
ATOM 3007 N N . LEU B 1 127 ? 205.165 188.809 219.687 1.00 37.94 127 LEU B N 1
ATOM 3008 C CA . LEU B 1 127 ? 204.785 188.881 218.284 1.00 32.66 127 LEU B CA 1
ATOM 3009 C C . LEU B 1 127 ? 205.949 189.213 217.361 1.00 36.12 127 LEU B C 1
ATOM 3010 O O . LEU B 1 127 ? 205.765 189.203 216.141 1.00 48.40 127 LEU B O 1
ATOM 3015 N N . ASN B 1 128 ? 207.133 189.491 217.909 1.00 30.46 128 ASN B N 1
ATOM 3016 C CA . ASN B 1 128 ? 208.291 189.922 217.124 1.00 28.45 128 ASN B CA 1
ATOM 3017 C C . ASN B 1 128 ? 207.940 191.110 216.236 1.00 33.08 128 ASN B C 1
ATOM 3018 O O . ASN B 1 128 ? 208.294 191.156 215.057 1.00 40.62 128 ASN B O 1
ATOM 3023 N N . THR B 1 129 ? 207.232 192.084 216.809 1.00 30.42 129 THR B N 1
ATOM 3024 C CA . THR B 1 129 ? 206.835 193.256 216.039 1.00 28.15 129 THR B CA 1
ATOM 3025 C C . THR B 1 129 ? 208.030 194.079 215.582 1.00 33.92 129 THR B C 1
ATOM 3026 O O . THR B 1 129 ? 207.893 194.881 214.655 1.00 46.14 129 THR B O 1
ATOM 3030 N N . GLU B 1 130 ? 209.194 193.904 216.209 1.00 47.40 130 GLU B N 1
ATOM 3031 C CA . GLU B 1 130 ? 210.393 194.577 215.726 1.00 46.32 130 GLU B CA 1
ATOM 3032 C C . GLU B 1 130 ? 210.822 194.041 214.370 1.00 45.73 130 GLU B C 1
ATOM 3033 O O . GLU B 1 130 ? 211.550 194.717 213.637 1.00 45.41 130 GLU B O 1
ATOM 3039 N N . PHE B 1 131 ? 210.384 192.832 214.022 1.00 38.29 131 PHE B N 1
ATOM 3040 C CA . PHE B 1 131 ? 210.629 192.255 212.709 1.00 31.29 131 PHE B CA 1
ATOM 3041 C C . PHE B 1 131 ? 209.430 192.381 211.780 1.00 34.93 131 PHE B C 1
ATOM 3042 O O . PHE B 1 131 ? 209.574 192.833 210.643 1.00 46.79 131 PHE B O 1
ATOM 3050 N N . PHE B 1 132 ? 208.242 191.990 212.246 1.00 35.40 132 PHE B N 1
ATOM 3051 C CA . PHE B 1 132 ? 207.092 191.858 211.361 1.00 31.52 132 PHE B CA 1
ATOM 3052 C C . PHE B 1 132 ? 206.551 193.195 210.881 1.00 35.83 132 PHE B C 1
ATOM 3053 O O . PHE B 1 132 ? 205.798 193.222 209.903 1.00 48.13 132 PHE B O 1
ATOM 3061 N N . LYS B 1 133 ? 206.903 194.300 211.536 1.00 27.92 133 LYS B N 1
ATOM 3062 C CA . LYS B 1 133 ? 206.495 195.596 211.013 1.00 28.89 133 LYS B CA 1
ATOM 3063 C C . LYS B 1 133 ? 207.277 195.989 209.770 1.00 30.38 133 LYS B C 1
ATOM 3064 O O . LYS B 1 133 ? 206.876 196.927 209.077 1.00 40.18 133 LYS B O 1
ATOM 3070 N N . HIS B 1 134 ? 208.376 195.297 209.475 1.00 34.16 134 HIS B N 1
ATOM 3071 C CA . HIS B 1 134 ? 209.164 195.532 208.276 1.00 34.68 134 HIS B CA 1
ATOM 3072 C C . HIS B 1 134 ? 208.994 194.442 207.232 1.00 34.31 134 HIS B C 1
ATOM 3073 O O . HIS B 1 134 ? 209.656 194.489 206.193 1.00 45.02 134 HIS B O 1
ATOM 3080 N N . LEU B 1 135 ? 208.129 193.461 207.483 1.00 31.87 135 LEU B N 1
ATOM 3081 C CA . LEU B 1 135 ? 207.878 192.412 206.500 1.00 26.20 135 LEU B CA 1
ATOM 3082 C C . LEU B 1 135 ? 207.281 192.915 205.189 1.00 36.69 135 LEU B C 1
ATOM 3083 O O . LEU B 1 135 ? 207.702 192.417 204.130 1.00 48.06 135 LEU B O 1
ATOM 3088 N N . PRO B 1 136 ? 206.300 193.829 205.170 1.00 39.14 136 PRO B N 1
ATOM 3089 C CA . PRO B 1 136 ? 205.768 194.277 203.870 1.00 38.92 136 PRO B CA 1
ATOM 3090 C C . PRO B 1 136 ? 206.821 194.861 202.948 1.00 35.26 136 PRO B C 1
ATOM 3091 O O . PRO B 1 136 ? 206.765 194.643 201.730 1.00 41.75 136 PRO B O 1
ATOM 3095 N N . GLY B 1 137 ? 207.785 195.600 203.495 1.00 31.62 137 GLY B N 1
ATOM 3096 C CA . GLY B 1 137 ? 208.883 196.080 202.679 1.00 33.92 137 GLY B CA 1
ATOM 3097 C C . GLY B 1 137 ? 209.698 194.949 202.088 1.00 34.70 137 GLY B C 1
ATOM 3098 O O . GLY B 1 137 ? 210.124 195.014 200.934 1.00 45.76 137 GLY B O 1
ATOM 3099 N N . ILE B 1 138 ? 209.907 193.886 202.865 1.00 30.50 138 ILE B N 1
ATOM 3100 C CA . ILE B 1 138 ? 210.617 192.715 202.362 1.00 28.63 138 ILE B CA 1
ATOM 3101 C C . ILE B 1 138 ? 209.841 192.068 201.221 1.00 28.95 138 ILE B C 1
ATOM 3102 O O . ILE B 1 138 ? 210.421 191.684 200.199 1.00 39.81 138 ILE B O 1
ATOM 3107 N N . LEU B 1 139 ? 208.521 191.935 201.374 1.00 31.54 139 LEU B N 1
ATOM 3108 C CA . LEU B 1 139 ? 207.707 191.320 200.326 1.00 29.34 139 LEU B CA 1
ATOM 3109 C C . LEU B 1 139 ? 207.759 192.134 199.043 1.00 31.25 139 LEU B C 1
ATOM 3110 O O . LEU B 1 139 ? 207.927 191.587 197.941 1.00 44.86 139 LEU B O 1
ATOM 3115 N N . THR B 1 140 ? 207.618 193.454 199.165 1.00 26.23 140 THR B N 1
ATOM 3116 C CA . THR B 1 140 ? 207.689 194.303 197.985 1.00 28.67 140 THR B CA 1
ATOM 3117 C C . THR B 1 140 ? 209.070 194.241 197.351 1.00 35.04 140 THR B C 1
ATOM 3118 O O . THR B 1 140 ? 209.196 194.270 196.123 1.00 44.00 140 THR B O 1
ATOM 3122 N N . GLY B 1 141 ? 210.120 194.149 198.168 1.00 28.07 141 GLY B N 1
ATOM 3123 C CA . GLY B 1 141 ? 211.456 193.999 197.619 1.00 27.80 141 GLY B CA 1
ATOM 3124 C C . GLY B 1 141 ? 211.627 192.710 196.843 1.00 27.95 141 GLY B C 1
ATOM 3125 O O . GLY B 1 141 ? 212.254 192.695 195.783 1.00 37.85 141 GLY B O 1
ATOM 3126 N N . MET B 1 142 ? 211.084 191.608 197.364 1.00 32.12 142 MET B N 1
ATOM 3127 C CA . MET B 1 142 ? 211.118 190.347 196.626 1.00 34.94 142 MET B CA 1
ATOM 3128 C C . MET B 1 142 ? 210.413 190.484 195.285 1.00 36.38 142 MET B C 1
ATOM 3129 O O . MET B 1 142 ? 210.912 190.010 194.254 1.00 44.12 142 MET B O 1
ATOM 3134 N N . GLY B 1 143 ? 209.248 191.131 195.280 1.00 27.17 143 GLY B N 1
ATOM 3135 C CA . GLY B 1 143 ? 208.544 191.342 194.025 1.00 20.67 143 GLY B CA 1
ATOM 3136 C C . GLY B 1 143 ? 209.325 192.191 193.043 1.00 29.12 143 GLY B C 1
ATOM 3137 O O . GLY B 1 143 ? 209.349 191.906 191.845 1.00 37.95 143 GLY B O 1
ATOM 3138 N N . ILE B 1 144 ? 209.975 193.247 193.537 1.00 32.43 144 ILE B N 1
ATOM 3139 C CA . ILE B 1 144 ? 210.758 194.113 192.660 1.00 24.15 144 ILE B CA 1
ATOM 3140 C C . ILE B 1 144 ? 211.954 193.358 192.090 1.00 33.17 144 ILE B C 1
ATOM 3141 O O . ILE B 1 144 ? 212.312 193.534 190.921 1.00 40.00 144 ILE B O 1
ATOM 3146 N N . ILE B 1 145 ? 212.597 192.514 192.902 1.00 24.99 145 ILE B N 1
ATOM 3147 C CA . ILE B 1 145 ? 213.712 191.714 192.401 1.00 22.30 145 ILE B CA 1
ATOM 3148 C C . ILE B 1 145 ? 213.237 190.766 191.311 1.00 30.52 145 ILE B C 1
ATOM 3149 O O . ILE B 1 145 ? 213.896 190.600 190.277 1.00 41.24 145 ILE B O 1
ATOM 3154 N N . GLY B 1 146 ? 212.091 190.119 191.529 1.00 31.35 146 GLY B N 1
ATOM 3155 C CA . GLY B 1 146 ? 211.544 189.256 190.496 1.00 30.48 146 GLY B CA 1
ATOM 3156 C C . GLY B 1 146 ? 211.238 190.011 189.217 1.00 29.70 146 GLY B C 1
ATOM 3157 O O . GLY B 1 146 ? 211.511 189.525 188.116 1.00 40.59 146 GLY B O 1
ATOM 3158 N N . THR B 1 147 ? 210.674 191.212 189.346 1.00 25.28 147 THR B N 1
ATOM 3159 C CA . THR B 1 147 ? 210.384 192.019 188.168 1.00 25.52 147 THR B CA 1
ATOM 3160 C C . THR B 1 147 ? 211.658 192.387 187.422 1.00 30.91 147 THR B C 1
ATOM 3161 O O . THR B 1 147 ? 211.709 192.296 186.193 1.00 36.19 147 THR B O 1
ATOM 3165 N N . PHE B 1 148 ? 212.700 192.790 188.149 1.00 41.29 148 PHE B N 1
ATOM 3166 C CA . PHE B 1 148 ? 213.972 193.129 187.518 1.00 30.82 148 PHE B CA 1
ATOM 3167 C C . PHE B 1 148 ? 214.563 191.935 186.785 1.00 34.09 148 PHE B C 1
ATOM 3168 O O . PHE B 1 148 ? 215.089 192.073 185.673 1.00 43.09 148 PHE B O 1
ATOM 3176 N N . TYR B 1 149 ? 214.502 190.755 187.401 1.00 35.60 149 TYR B N 1
ATOM 3177 C CA . TYR B 1 149 ? 215.091 189.576 186.781 1.00 34.93 149 TYR B CA 1
ATOM 3178 C C . TYR B 1 149 ? 214.316 189.181 185.527 1.00 39.30 149 TYR B C 1
ATOM 3179 O O . TYR B 1 149 ? 214.908 188.827 184.495 1.00 49.91 149 TYR B O 1
ATOM 3188 N N . GLY B 1 150 ? 212.987 189.287 185.581 1.00 31.05 150 GLY B N 1
ATOM 3189 C CA . GLY B 1 150 ? 212.189 189.059 184.386 1.00 30.77 150 GLY B CA 1
ATOM 3190 C C . GLY B 1 150 ? 212.467 190.077 183.296 1.00 32.58 150 GLY B C 1
ATOM 3191 O O . GLY B 1 150 ? 212.437 189.751 182.108 1.00 42.23 150 GLY B O 1
ATOM 3192 N N . LEU B 1 151 ? 212.727 191.327 183.684 1.00 30.75 151 LEU B N 1
ATOM 3193 C CA . LEU B 1 151 ? 213.082 192.346 182.703 1.00 30.57 151 LEU B CA 1
ATOM 3194 C C . LEU B 1 151 ? 214.419 192.041 182.046 1.00 30.69 151 LEU B C 1
ATOM 3195 O O . LEU B 1 151 ? 214.588 192.282 180.847 1.00 36.46 151 LEU B O 1
ATOM 3200 N N . MET B 1 152 ? 215.389 191.538 182.811 1.00 32.48 152 MET B N 1
ATOM 3201 C CA . MET B 1 152 ? 216.644 191.118 182.190 1.00 32.47 152 MET B CA 1
ATOM 3202 C C . MET B 1 152 ? 216.410 189.997 181.190 1.00 36.80 152 MET B C 1
ATOM 3203 O O . MET B 1 152 ? 216.986 189.999 180.098 1.00 47.09 152 MET B O 1
ATOM 3208 N N . ILE B 1 153 ? 215.574 189.021 181.550 1.00 35.15 153 ILE B N 1
ATOM 3209 C CA . ILE B 1 153 ? 215.270 187.942 180.610 1.00 35.71 153 ILE B CA 1
ATOM 3210 C C . ILE B 1 153 ? 214.657 188.508 179.332 1.00 37.04 153 ILE B C 1
ATOM 3211 O O . ILE B 1 153 ? 215.087 188.189 178.213 1.00 49.00 153 ILE B O 1
ATOM 3216 N N . GLY B 1 154 ? 213.664 189.382 179.484 1.00 37.25 154 GLY B N 1
ATOM 3217 C CA . GLY B 1 154 ? 212.997 189.943 178.321 1.00 41.00 154 GLY B CA 1
ATOM 3218 C C . GLY B 1 154 ? 213.920 190.771 177.448 1.00 42.12 154 GLY B C 1
ATOM 3219 O O . GLY B 1 154 ? 213.857 190.698 176.220 1.00 46.56 154 GLY B O 1
ATOM 3220 N N . LEU B 1 155 ? 214.783 191.577 178.069 1.00 39.65 155 LEU B N 1
ATOM 3221 C CA . LEU B 1 155 ? 215.710 192.401 177.305 1.00 37.51 155 LEU B CA 1
ATOM 3222 C C . LEU B 1 155 ? 216.767 191.558 176.613 1.00 40.12 155 LEU B C 1
ATOM 3223 O O . LEU B 1 155 ? 217.216 191.909 175.516 1.00 47.16 155 LEU B O 1
ATOM 3228 N N . ASN B 1 156 ? 217.192 190.461 177.239 1.00 45.06 156 ASN B N 1
ATOM 3229 C CA . ASN B 1 156 ? 218.103 189.544 176.571 1.00 40.27 156 ASN B CA 1
ATOM 3230 C C . ASN B 1 156 ? 217.449 188.911 175.355 1.00 46.67 156 ASN B C 1
ATOM 3231 O O . ASN B 1 156 ? 218.118 188.671 174.345 1.00 55.67 156 ASN B O 1
ATOM 3236 N N . HIS B 1 157 ? 216.146 188.635 175.427 1.00 51.12 157 HIS B N 1
ATOM 3237 C CA . HIS B 1 157 ? 215.455 188.068 174.273 1.00 42.01 157 HIS B CA 1
ATOM 3238 C C . HIS B 1 157 ? 215.245 189.066 173.137 1.00 47.23 157 HIS B C 1
ATOM 3239 O O . HIS B 1 157 ? 214.993 188.642 172.006 1.00 55.90 157 HIS B O 1
ATOM 3246 N N . PHE B 1 158 ? 215.348 190.366 173.400 1.00 46.18 158 PHE B N 1
ATOM 3247 C CA . PHE B 1 158 ? 214.963 191.390 172.433 1.00 45.56 158 PHE B CA 1
ATOM 3248 C C . PHE B 1 158 ? 216.138 191.709 171.515 1.00 49.03 158 PHE B C 1
ATOM 3249 O O . PHE B 1 158 ? 217.184 192.173 171.978 1.00 53.96 158 PHE B O 1
ATOM 3257 N N . ASP B 1 159 ? 215.958 191.469 170.215 1.00 58.54 159 ASP B N 1
ATOM 3258 C CA . ASP B 1 159 ? 217.007 191.719 169.234 1.00 63.47 159 ASP B CA 1
ATOM 3259 C C . ASP B 1 159 ? 216.406 191.802 167.834 1.00 69.74 159 ASP B C 1
ATOM 3260 O O . ASP B 1 159 ? 216.467 190.826 167.077 1.00 70.64 159 ASP B O 1
ATOM 3265 N N . PRO B 1 160 ? 215.821 192.939 167.450 1.00 72.74 160 PRO B N 1
ATOM 3266 C CA . PRO B 1 160 ? 215.248 193.094 166.096 1.00 70.14 160 PRO B CA 1
ATOM 3267 C C . PRO B 1 160 ? 216.297 193.430 165.037 1.00 74.19 160 PRO B C 1
ATOM 3268 O O . PRO B 1 160 ? 216.551 194.580 164.681 1.00 77.03 160 PRO B O 1
ATOM 3272 N N . SER B 1 161 ? 216.940 192.389 164.510 1.00 83.17 161 SER B N 1
ATOM 3273 C CA . SER B 1 161 ? 217.989 192.571 163.513 1.00 83.81 161 SER B CA 1
ATOM 3274 C C . SER B 1 161 ? 217.448 192.899 162.127 1.00 83.44 161 SER B C 1
ATOM 3275 O O . SER B 1 161 ? 218.242 193.211 161.233 1.00 83.11 161 SER B O 1
ATOM 3278 N N . THR B 1 162 ? 216.133 192.832 161.925 1.00 80.87 162 THR B N 1
ATOM 3279 C CA . THR B 1 162 ? 215.511 193.052 160.630 1.00 78.12 162 THR B CA 1
ATOM 3280 C C . THR B 1 162 ? 214.338 194.006 160.821 1.00 77.86 162 THR B C 1
ATOM 3281 O O . THR B 1 162 ? 213.677 193.964 161.868 1.00 82.31 162 THR B O 1
ATOM 3285 N N . PRO B 1 163 ? 214.066 194.885 159.851 1.00 70.72 163 PRO B N 1
ATOM 3286 C CA . PRO B 1 163 ? 212.883 195.751 159.972 1.00 71.16 163 PRO B CA 1
ATOM 3287 C C . PRO B 1 163 ? 211.582 194.984 160.105 1.00 73.61 163 PRO B C 1
ATOM 3288 O O . PRO B 1 163 ? 210.635 195.489 160.720 1.00 72.04 163 PRO B O 1
ATOM 3292 N N . GLU B 1 164 ? 211.500 193.781 159.543 1.00 83.21 164 GLU B N 1
ATOM 3293 C CA . GLU B 1 164 ? 210.294 192.974 159.647 1.00 82.09 164 GLU B CA 1
ATOM 3294 C C . GLU B 1 164 ? 210.186 192.231 160.971 1.00 82.49 164 GLU B C 1
ATOM 3295 O O . GLU B 1 164 ? 209.123 191.676 161.265 1.00 84.58 164 GLU B O 1
ATOM 3301 N N . GLN B 1 165 ? 211.249 192.207 161.773 1.00 75.09 165 GLN B N 1
ATOM 3302 C CA . GLN B 1 165 ? 211.236 191.560 163.076 1.00 74.31 165 GLN B CA 1
ATOM 3303 C C . GLN B 1 165 ? 210.948 192.523 164.219 1.00 73.39 165 GLN B C 1
ATOM 3304 O O . GLN B 1 165 ? 210.964 192.103 165.379 1.00 76.31 165 GLN B O 1
ATOM 3310 N N . VAL B 1 166 ? 210.693 193.797 163.927 1.00 58.98 166 VAL B N 1
ATOM 3311 C CA . VAL B 1 166 ? 210.552 194.783 164.993 1.00 61.11 166 VAL B CA 1
ATOM 3312 C C . VAL B 1 166 ? 209.262 194.564 165.772 1.00 64.53 166 VAL B C 1
ATOM 3313 O O . VAL B 1 166 ? 209.256 194.608 167.008 1.00 69.46 166 VAL B O 1
ATOM 3317 N N . SER B 1 167 ? 208.151 194.326 165.072 1.00 60.99 167 SER B N 1
ATOM 3318 C CA . SER B 1 167 ? 206.868 194.168 165.749 1.00 59.04 167 SER B CA 1
ATOM 3319 C C . SER B 1 167 ? 206.869 192.943 166.655 1.00 60.95 167 SER B C 1
ATOM 3320 O O . SER B 1 167 ? 206.403 193.000 167.799 1.00 64.35 167 SER B O 1
ATOM 3323 N N . SER B 1 168 ? 207.397 191.821 166.160 1.00 55.20 168 SER B N 1
ATOM 3324 C CA . SER B 1 168 ? 207.447 190.609 166.968 1.00 53.77 168 SER B CA 1
ATOM 3325 C C . SER B 1 168 ? 208.318 190.803 168.200 1.00 58.46 168 SER B C 1
ATOM 3326 O O . SER B 1 168 ? 207.950 190.380 169.302 1.00 62.60 168 SER B O 1
ATOM 3329 N N . SER B 1 169 ? 209.477 191.444 168.033 1.00 54.90 169 SER B N 1
ATOM 3330 C CA . SER B 1 169 ? 210.365 191.678 169.166 1.00 53.59 169 SER B CA 1
ATOM 3331 C C . SER B 1 169 ? 209.711 192.578 170.203 1.00 53.70 169 SER B C 1
ATOM 3332 O O . SER B 1 169 ? 209.797 192.315 171.409 1.00 60.22 169 SER B O 1
ATOM 3335 N N . VAL B 1 170 ? 209.042 193.640 169.752 1.00 45.48 170 VAL B N 1
ATOM 3336 C CA . VAL B 1 170 ? 208.380 194.550 170.679 1.00 45.89 170 VAL B CA 1
ATOM 3337 C C . VAL B 1 170 ? 207.266 193.832 171.429 1.00 47.67 170 VAL B C 1
ATOM 3338 O O . VAL B 1 170 ? 207.114 193.993 172.647 1.00 54.31 170 VAL B O 1
ATOM 3342 N N . ASN B 1 171 ? 206.477 193.018 170.723 1.00 46.69 171 ASN B N 1
ATOM 3343 C CA . ASN B 1 171 ? 205.389 192.295 171.375 1.00 43.93 171 ASN B CA 1
ATOM 3344 C C . ASN B 1 171 ? 205.918 191.299 172.400 1.00 51.62 171 ASN B C 1
ATOM 3345 O O . ASN B 1 171 ? 205.372 191.183 173.505 1.00 63.54 171 ASN B O 1
ATOM 3350 N N . ASN B 1 172 ? 206.980 190.568 172.054 1.00 44.37 172 ASN B N 1
ATOM 3351 C CA . ASN B 1 172 ? 207.550 189.615 173.000 1.00 43.56 172 ASN B CA 1
ATOM 3352 C C . ASN B 1 172 ? 208.115 190.321 174.225 1.00 46.54 172 ASN B C 1
ATOM 3353 O O . ASN B 1 172 ? 207.973 189.833 175.355 1.00 57.60 172 ASN B O 1
ATOM 3358 N N . LEU B 1 173 ? 208.762 191.471 174.027 1.00 37.82 173 LEU B N 1
ATOM 3359 C CA . LEU B 1 173 ? 209.281 192.208 175.170 1.00 38.66 173 LEU B CA 1
ATOM 3360 C C . LEU B 1 173 ? 208.152 192.723 176.053 1.00 44.04 173 LEU B C 1
ATOM 3361 O O . LEU B 1 173 ? 208.270 192.720 177.285 1.00 53.42 173 LEU B O 1
ATOM 3366 N N . LEU B 1 174 ? 207.047 193.158 175.450 1.00 38.64 174 LEU B N 1
ATOM 3367 C CA . LEU B 1 174 ? 205.905 193.583 176.253 1.00 33.84 174 LEU B CA 1
ATOM 3368 C C . LEU B 1 174 ? 205.316 192.413 177.035 1.00 38.47 174 LEU B C 1
ATOM 3369 O O . LEU B 1 174 ? 204.867 192.584 178.174 1.00 44.50 174 LEU B O 1
ATOM 3374 N N . ARG B 1 175 ? 205.324 191.214 176.450 1.00 39.92 175 ARG B N 1
ATOM 3375 C CA . ARG B 1 175 ? 204.871 190.031 177.182 1.00 44.77 175 ARG B CA 1
ATOM 3376 C C . ARG B 1 175 ? 205.778 189.723 178.374 1.00 49.88 175 ARG B C 1
ATOM 3377 O O . ARG B 1 175 ? 205.301 189.367 179.463 1.00 56.08 175 ARG B O 1
ATOM 3385 N N . ASP B 1 176 ? 207.092 189.841 178.186 1.00 37.87 176 ASP B N 1
ATOM 3386 C CA . ASP B 1 176 ? 208.007 189.615 179.302 1.00 39.19 176 ASP B CA 1
ATOM 3387 C C . ASP B 1 176 ? 207.806 190.656 180.399 1.00 44.67 176 ASP B C 1
ATOM 3388 O O . ASP B 1 176 ? 207.871 190.337 181.598 1.00 56.70 176 ASP B O 1
ATOM 3393 N N . VAL B 1 177 ? 207.558 191.905 180.002 1.00 35.76 177 VAL B N 1
ATOM 3394 C CA . VAL B 1 177 ? 207.213 192.941 180.970 1.00 36.83 177 VAL B CA 1
ATOM 3395 C C . VAL B 1 177 ? 205.935 192.571 181.710 1.00 35.38 177 VAL B C 1
ATOM 3396 O O . VAL B 1 177 ? 205.797 192.835 182.909 1.00 44.12 177 VAL B O 1
ATOM 3400 N N . LEU B 1 178 ? 204.980 191.965 181.005 1.00 34.93 178 LEU B N 1
ATOM 3401 C CA . LEU B 1 178 ? 203.749 191.513 181.646 1.00 37.50 178 LEU B CA 1
ATOM 3402 C C . LEU B 1 178 ? 204.040 190.494 182.740 1.00 37.70 178 LEU B C 1
ATOM 3403 O O . LEU B 1 178 ? 203.479 190.570 183.840 1.00 46.57 178 LEU B O 1
ATOM 3408 N N . TYR B 1 179 ? 204.920 189.532 182.454 1.00 43.78 179 TYR B N 1
ATOM 3409 C CA . TYR B 1 179 ? 205.304 188.544 183.466 1.00 43.30 179 TYR B CA 1
ATOM 3410 C C . TYR B 1 179 ? 205.925 189.212 184.693 1.00 49.98 179 TYR B C 1
ATOM 3411 O O . TYR B 1 179 ? 205.542 188.938 185.848 1.00 58.86 179 TYR B O 1
ATOM 3420 N N . ALA B 1 180 ? 206.899 190.091 184.456 1.00 32.58 180 ALA B N 1
ATOM 3421 C CA . ALA B 1 180 ? 207.579 190.754 185.565 1.00 33.49 180 ALA B CA 1
ATOM 3422 C C . ALA B 1 180 ? 206.603 191.582 186.399 1.00 38.71 180 ALA B C 1
ATOM 3423 O O . ALA B 1 180 ? 206.652 191.570 187.642 1.00 40.73 180 ALA B O 1
ATOM 3425 N N . PHE B 1 181 ? 205.698 192.297 185.733 1.00 35.67 181 PHE B N 1
ATOM 3426 C CA . PHE B 1 181 ? 204.691 193.068 186.445 1.00 37.54 181 PHE B CA 1
ATOM 3427 C C . PHE B 1 181 ? 203.737 192.175 187.217 1.00 38.95 181 PHE B C 1
ATOM 3428 O O . PHE B 1 181 ? 203.224 192.590 188.256 1.00 48.37 181 PHE B O 1
ATOM 3436 N N . LEU B 1 182 ? 203.469 190.965 186.728 1.00 34.89 182 LEU B N 1
ATOM 3437 C CA . LEU B 1 182 ? 202.644 190.039 187.498 1.00 38.01 182 LEU B CA 1
ATOM 3438 C C . LEU B 1 182 ? 203.302 189.724 188.830 1.00 39.03 182 LEU B C 1
ATOM 3439 O O . LEU B 1 182 ? 202.656 189.761 189.890 1.00 46.55 182 LEU B O 1
ATOM 3444 N N . GLY B 1 183 ? 204.599 189.421 188.789 1.00 36.25 183 GLY B N 1
ATOM 3445 C CA . GLY B 1 183 ? 205.311 189.170 190.036 1.00 34.79 183 GLY B CA 1
ATOM 3446 C C . GLY B 1 183 ? 205.238 190.350 190.989 1.00 35.13 183 GLY B C 1
ATOM 3447 O O . GLY B 1 183 ? 204.912 190.199 192.176 1.00 33.81 183 GLY B O 1
ATOM 3448 N N . SER B 1 184 ? 205.503 191.553 190.470 1.00 41.81 184 SER B N 1
ATOM 3449 C CA . SER B 1 184 ? 205.483 192.738 191.328 1.00 32.44 184 SER B CA 1
ATOM 3450 C C . SER B 1 184 ? 204.094 192.992 191.906 1.00 35.92 184 SER B C 1
ATOM 3451 O O . SER B 1 184 ? 203.958 193.325 193.089 1.00 37.66 184 SER B O 1
ATOM 3454 N N . ALA B 1 185 ? 203.053 192.854 191.080 1.00 35.68 185 ALA B N 1
ATOM 3455 C CA . ALA B 1 185 ? 201.694 193.129 191.532 1.00 30.19 185 ALA B CA 1
ATOM 3456 C C . ALA B 1 185 ? 201.270 192.169 192.630 1.00 36.66 185 ALA B C 1
ATOM 3457 O O . ALA B 1 185 ? 200.667 192.590 193.626 1.00 40.86 185 ALA B O 1
ATOM 3459 N N . PHE B 1 186 ? 201.573 190.877 192.476 1.00 30.20 186 PHE B N 1
ATOM 3460 C CA . PHE B 1 186 ? 201.235 189.943 193.544 1.00 29.08 186 PHE B CA 1
ATOM 3461 C C . PHE B 1 186 ? 201.978 190.281 194.829 1.00 29.08 186 PHE B C 1
ATOM 3462 O O . PHE B 1 186 ? 201.388 190.265 195.918 1.00 31.26 186 PHE B O 1
ATOM 3470 N N . ALA B 1 187 ? 203.274 190.594 194.728 1.00 31.99 187 ALA B N 1
ATOM 3471 C CA . ALA B 1 187 ? 204.033 190.903 195.936 1.00 27.26 187 ALA B CA 1
ATOM 3472 C C . ALA B 1 187 ? 203.470 192.123 196.652 1.00 25.87 187 ALA B C 1
ATOM 3473 O O . ALA B 1 187 ? 203.359 192.135 197.884 1.00 32.23 187 ALA B O 1
ATOM 3475 N N . ILE B 1 188 ? 203.101 193.159 195.897 1.00 33.63 188 ILE B N 1
ATOM 3476 C CA . ILE B 1 188 ? 202.596 194.382 196.516 1.00 30.39 188 ILE B CA 1
ATOM 3477 C C . ILE B 1 188 ? 201.209 194.165 197.109 1.00 29.93 188 ILE B C 1
ATOM 3478 O O . ILE B 1 188 ? 200.891 194.700 198.179 1.00 29.25 188 ILE B O 1
ATOM 3483 N N . PHE B 1 189 ? 200.362 193.381 196.438 1.00 35.32 189 PHE B N 1
ATOM 3484 C CA . PHE B 1 189 ? 199.061 193.053 197.013 1.00 32.36 189 PHE B CA 1
ATOM 3485 C C . PHE B 1 189 ? 199.224 192.327 198.342 1.00 35.29 189 PHE B C 1
ATOM 3486 O O . PHE B 1 189 ? 198.556 192.652 199.333 1.00 39.13 189 PHE B O 1
ATOM 3494 N N . ALA B 1 190 ? 200.127 191.343 198.382 1.00 38.64 190 ALA B N 1
ATOM 3495 C CA . ALA B 1 190 ? 200.363 190.614 199.622 1.00 21.94 190 ALA B CA 1
ATOM 3496 C C . ALA B 1 190 ? 200.917 191.529 200.704 1.00 27.01 190 ALA B C 1
ATOM 3497 O O . ALA B 1 190 ? 200.553 191.402 201.876 1.00 34.09 190 ALA B O 1
ATOM 3499 N N . SER B 1 191 ? 201.805 192.454 200.335 1.00 27.67 191 SER B N 1
ATOM 3500 C CA . SER B 1 191 ? 202.358 193.374 201.324 1.00 25.50 191 SER B CA 1
ATOM 3501 C C . SER B 1 191 ? 201.280 194.277 201.908 1.00 32.44 191 SER B C 1
ATOM 3502 O O . SER B 1 191 ? 201.267 194.538 203.115 1.00 34.34 191 SER B O 1
ATOM 3505 N N . ILE B 1 192 ? 200.371 194.772 201.066 1.00 36.59 192 ILE B N 1
ATOM 3506 C CA . ILE B 1 192 ? 199.289 195.620 201.565 1.00 33.50 192 ILE B CA 1
ATOM 3507 C C . ILE B 1 192 ? 198.380 194.832 202.498 1.00 30.48 192 ILE B C 1
ATOM 3508 O O . ILE B 1 192 ? 197.968 195.326 203.557 1.00 35.92 192 ILE B O 1
ATOM 3513 N N . LEU B 1 193 ? 198.052 193.595 202.120 1.00 36.86 193 LEU B N 1
ATOM 3514 C CA . LEU B 1 193 ? 197.220 192.756 202.978 1.00 32.71 193 LEU B CA 1
ATOM 3515 C C . LEU B 1 193 ? 197.894 192.494 204.323 1.00 26.34 193 LEU B C 1
ATOM 3516 O O . LEU B 1 193 ? 197.249 192.562 205.380 1.00 33.66 193 LEU B O 1
ATOM 3521 N N . VAL B 1 194 ? 199.197 192.204 204.297 1.00 27.12 194 VAL B N 1
ATOM 3522 C CA . VAL B 1 194 ? 199.947 191.963 205.527 1.00 23.61 194 VAL B CA 1
ATOM 3523 C C . VAL B 1 194 ? 199.960 193.209 206.397 1.00 35.09 194 VAL B C 1
ATOM 3524 O O . VAL B 1 194 ? 199.788 193.128 207.616 1.00 37.59 194 VAL B O 1
ATOM 3528 N N . THR B 1 195 ? 200.177 194.378 205.792 1.00 37.18 195 THR B N 1
ATOM 3529 C CA . THR B 1 195 ? 200.182 195.619 206.559 1.00 26.19 195 THR B CA 1
ATOM 3530 C C . THR B 1 195 ? 198.839 195.848 207.230 1.00 34.82 195 THR B C 1
ATOM 3531 O O . THR B 1 195 ? 198.778 196.205 208.413 1.00 43.57 195 THR B O 1
ATOM 3535 N N . TRP B 1 196 ? 197.750 195.637 206.490 1.00 41.31 196 TRP B N 1
ATOM 3536 C CA . TRP B 1 196 ? 196.420 195.837 207.052 1.00 29.90 196 TRP B CA 1
ATOM 3537 C C . TRP B 1 196 ? 196.193 194.924 208.250 1.00 37.83 196 TRP B C 1
ATOM 3538 O O . TRP B 1 196 ? 195.826 195.384 209.341 1.00 44.69 196 TRP B O 1
ATOM 3549 N N . LEU B 1 197 ? 196.447 193.625 208.071 1.00 36.52 197 LEU B N 1
ATOM 3550 C CA . LEU B 1 197 ? 196.222 192.675 209.156 1.00 27.80 197 LEU B CA 1
ATOM 3551 C C . LEU B 1 197 ? 197.120 192.971 210.352 1.00 30.50 197 LEU B C 1
ATOM 3552 O O . LEU B 1 197 ? 196.674 192.904 211.501 1.00 37.18 197 LEU B O 1
ATOM 3557 N N . GLU B 1 198 ? 198.384 193.307 210.100 1.00 33.37 198 GLU B N 1
ATOM 3558 C CA . GLU B 1 198 ? 199.351 193.509 211.172 1.00 28.04 198 GLU B CA 1
ATOM 3559 C C . GLU B 1 198 ? 199.008 194.747 211.996 1.00 34.65 198 GLU B C 1
ATOM 3560 O O . GLU B 1 198 ? 199.034 194.713 213.236 1.00 40.84 198 GLU B O 1
ATOM 3566 N N . LYS B 1 199 ? 198.646 195.844 211.326 1.00 38.60 199 LYS B N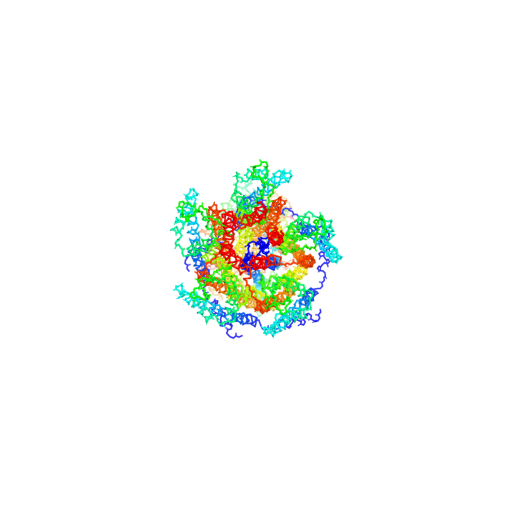 1
ATOM 3567 C CA . LYS B 1 199 ? 198.252 197.047 212.051 1.00 34.65 199 LYS B CA 1
ATOM 3568 C C . LYS B 1 199 ? 196.962 196.829 212.831 1.00 34.98 199 LYS B C 1
ATOM 3569 O O . LYS B 1 199 ? 196.838 197.285 213.978 1.00 44.21 199 LYS B O 1
ATOM 3575 N N . LEU B 1 200 ? 195.988 196.136 212.235 1.00 30.80 200 LEU B N 1
ATOM 3576 C CA . LEU B 1 200 ? 194.744 195.875 212.951 1.00 32.28 200 LEU B CA 1
ATOM 3577 C C . LEU B 1 200 ? 194.988 195.007 214.180 1.00 34.84 200 LEU B C 1
ATOM 3578 O O . LEU B 1 200 ? 194.393 195.234 215.243 1.00 46.07 200 LEU B O 1
ATOM 3583 N N . SER B 1 201 ? 195.867 194.009 214.054 1.00 35.13 201 SER B N 1
ATOM 3584 C CA . SER B 1 201 ? 196.199 193.158 215.188 1.00 29.47 201 SER B CA 1
ATOM 3585 C C . SER B 1 201 ? 196.867 193.948 216.303 1.00 32.68 201 SER B C 1
ATOM 3586 O O . SER B 1 201 ? 196.556 193.744 217.481 1.00 37.13 201 SER B O 1
ATOM 3589 N N . ILE B 1 202 ? 197.795 194.846 215.960 1.00 29.95 202 ILE B N 1
ATOM 3590 C CA . ILE B 1 202 ? 198.403 195.691 216.990 1.00 28.78 202 ILE B CA 1
ATOM 3591 C C . ILE B 1 202 ? 197.359 196.550 217.685 1.00 31.05 202 ILE B C 1
ATOM 3592 O O . ILE B 1 202 ? 197.367 196.678 218.916 1.00 34.17 202 ILE B O 1
ATOM 3597 N N . ALA B 1 203 ? 196.457 197.166 216.921 1.00 31.44 203 ALA B N 1
ATOM 3598 C CA . ALA B 1 203 ? 195.448 198.015 217.546 1.00 25.94 203 ALA B CA 1
ATOM 3599 C C . ALA B 1 203 ? 194.579 197.219 218.512 1.00 34.13 203 ALA B C 1
ATOM 3600 O O . ALA B 1 203 ? 194.344 197.647 219.652 1.00 41.36 203 ALA B O 1
ATOM 3602 N N . LYS B 1 204 ? 194.108 196.045 218.080 1.00 34.16 204 LYS B N 1
ATOM 3603 C CA . LYS B 1 204 ? 193.265 195.223 218.943 1.00 23.75 204 LYS B CA 1
ATOM 3604 C C . LYS B 1 204 ? 194.023 194.760 220.182 1.00 29.76 204 LYS B C 1
ATOM 3605 O O . LYS B 1 204 ? 193.482 194.786 221.296 1.00 43.25 204 LYS B O 1
ATOM 3611 N N . SER B 1 205 ? 195.276 194.331 220.009 1.00 36.73 205 SER B N 1
ATOM 3612 C CA . SER B 1 205 ? 196.064 193.858 221.139 1.00 33.70 205 SER B CA 1
ATOM 3613 C C . SER B 1 205 ? 196.288 194.963 222.156 1.00 33.75 205 SER B C 1
ATOM 3614 O O . SER B 1 205 ? 196.181 194.731 223.364 1.00 40.94 205 SER B O 1
ATOM 3617 N N . TYR B 1 206 ? 196.603 196.171 221.691 1.00 31.35 206 TYR B N 1
ATOM 3618 C CA . TYR B 1 206 ? 196.831 197.277 222.614 1.00 32.14 206 TYR B CA 1
ATOM 3619 C C . TYR B 1 206 ? 195.554 197.659 223.347 1.00 37.02 206 TYR B C 1
ATOM 3620 O O . TYR B 1 206 ? 195.582 197.924 224.555 1.00 43.09 206 TYR B O 1
ATOM 3629 N N . LYS B 1 207 ? 194.420 197.680 222.642 1.00 31.31 207 LYS B N 1
ATOM 3630 C CA . LYS B 1 207 ? 193.157 197.983 223.306 1.00 27.75 207 LYS B CA 1
ATOM 3631 C C . LYS B 1 207 ? 192.838 196.958 224.390 1.00 34.11 207 LYS B C 1
ATOM 3632 O O . LYS B 1 207 ? 192.454 197.318 225.513 1.00 39.96 207 LYS B O 1
ATOM 3638 N N . TYR B 1 208 ? 193.017 195.672 224.085 1.00 34.81 208 TYR B N 1
ATOM 3639 C CA . TYR B 1 208 ? 192.648 194.650 225.056 1.00 25.17 208 TYR B CA 1
ATOM 3640 C C . TYR B 1 208 ? 193.647 194.576 226.204 1.00 24.11 208 TYR B C 1
ATOM 3641 O O . TYR B 1 208 ? 193.262 194.269 227.337 1.00 39.07 208 TYR B O 1
ATOM 3650 N N . LEU B 1 209 ? 194.919 194.876 225.944 1.00 21.12 209 LEU B N 1
ATOM 3651 C CA . LEU B 1 209 ? 195.890 194.971 227.026 1.00 25.56 209 LEU B CA 1
ATOM 3652 C C . LEU B 1 209 ? 195.576 196.143 227.945 1.00 32.71 209 LEU B C 1
ATOM 3653 O O . LEU B 1 209 ? 195.747 196.045 229.165 1.00 37.03 209 LEU B O 1
ATOM 3658 N N . GLU B 1 210 ? 195.127 197.265 227.380 1.00 33.78 210 GLU B N 1
ATOM 3659 C CA . GLU B 1 210 ? 194.687 198.372 228.221 1.00 26.49 210 GLU B CA 1
ATOM 3660 C C . GLU B 1 210 ? 193.510 197.963 229.091 1.00 33.09 210 GLU B C 1
ATOM 3661 O O . GLU B 1 210 ? 193.462 198.301 230.278 1.00 42.91 210 GLU B O 1
ATOM 3667 N N . LYS B 1 211 ? 192.545 197.239 228.522 1.00 38.19 211 LYS B N 1
ATOM 3668 C CA . LYS B 1 211 ? 191.423 196.771 229.333 1.00 31.33 211 LYS B CA 1
ATOM 3669 C C . LYS B 1 211 ? 191.897 195.842 230.447 1.00 32.88 211 LYS B C 1
ATOM 3670 O O . LYS B 1 211 ? 191.424 195.931 231.588 1.00 48.19 211 LYS B O 1
ATOM 3676 N N . PHE B 1 212 ? 192.848 194.959 230.141 1.00 22.42 212 PHE B N 1
ATOM 3677 C CA . PHE B 1 212 ? 193.373 194.038 231.145 1.00 24.47 212 PHE B CA 1
ATOM 3678 C C . PHE B 1 212 ? 194.059 194.786 232.286 1.00 23.90 212 PHE B C 1
ATOM 3679 O O . PHE B 1 212 ? 193.800 194.521 233.467 1.00 34.53 212 PHE B O 1
ATOM 3687 N N . THR B 1 213 ? 194.941 195.731 231.953 1.00 27.74 213 THR B N 1
ATOM 3688 C CA . THR B 1 213 ? 195.655 196.462 232.997 1.00 23.89 213 THR B CA 1
ATOM 3689 C C . THR B 1 213 ? 194.728 197.383 233.777 1.00 25.04 213 THR B C 1
ATOM 3690 O O . THR B 1 213 ? 194.947 197.608 234.971 1.00 38.22 213 THR B O 1
ATOM 3694 N N . ALA B 1 214 ? 193.702 197.933 233.125 1.00 30.67 214 ALA B N 1
ATOM 3695 C CA . ALA B 1 214 ? 192.697 198.704 233.845 1.00 24.03 214 ALA B CA 1
ATOM 3696 C C . ALA B 1 214 ? 191.952 197.830 234.840 1.00 23.56 214 ALA B C 1
ATOM 3697 O O . ALA B 1 214 ? 191.653 198.265 235.956 1.00 31.19 214 ALA B O 1
ATOM 3699 N N . ALA B 1 215 ? 191.632 196.596 234.448 1.00 35.77 215 ALA B N 1
ATOM 3700 C CA . ALA B 1 215 ? 191.022 195.666 235.389 1.00 28.71 215 ALA B CA 1
ATOM 3701 C C . ALA B 1 215 ? 191.946 195.391 236.566 1.00 27.69 215 ALA B C 1
ATOM 3702 O O . ALA B 1 215 ? 191.501 195.357 237.718 1.00 43.83 215 ALA B O 1
ATOM 3704 N N . LEU B 1 216 ? 193.238 195.188 236.299 1.00 38.40 216 LEU B N 1
ATOM 3705 C CA . LEU B 1 216 ? 194.184 194.962 237.389 1.00 36.13 216 LEU B CA 1
ATOM 3706 C C . LEU B 1 216 ? 194.358 196.207 238.250 1.00 35.78 216 LEU B C 1
ATOM 3707 O O . LEU B 1 216 ? 194.469 196.109 239.476 1.00 40.29 216 LEU B O 1
ATOM 3712 N N . ASP B 1 217 ? 194.395 197.387 237.627 1.00 39.92 217 ASP B N 1
ATOM 3713 C CA . ASP B 1 217 ? 194.573 198.623 238.381 1.00 29.44 217 ASP B CA 1
ATOM 3714 C C . ASP B 1 217 ? 193.403 198.899 239.313 1.00 32.50 217 ASP B C 1
ATOM 3715 O O . ASP B 1 217 ? 193.576 199.547 240.350 1.00 41.19 217 ASP B O 1
ATOM 3720 N N . SER B 1 218 ? 192.208 198.425 238.963 1.00 39.11 218 SER B N 1
ATOM 3721 C CA . SER B 1 218 ? 191.026 198.719 239.761 1.00 35.73 218 SER B CA 1
ATOM 3722 C C . SER B 1 218 ? 190.976 197.920 241.052 1.00 36.22 218 SER B C 1
ATOM 3723 O O . SER B 1 218 ? 190.217 198.279 241.957 1.00 44.10 218 SER B O 1
ATOM 3726 N N . LEU B 1 219 ? 191.759 196.847 241.162 1.00 26.54 219 LEU B N 1
ATOM 3727 C CA . LEU B 1 219 ? 191.689 196.002 242.348 1.00 26.18 219 LEU B CA 1
ATOM 3728 C C . LEU B 1 219 ? 192.320 196.666 243.563 1.00 38.49 219 LEU B C 1
ATOM 3729 O O . LEU B 1 219 ? 191.912 196.390 244.696 1.00 41.65 219 LEU B O 1
ATOM 3734 N N . TYR B 1 220 ? 193.303 197.537 243.358 1.00 43.03 220 TYR B N 1
ATOM 3735 C CA . TYR B 1 220 ? 194.115 198.057 244.447 1.00 33.99 220 TYR B CA 1
ATOM 3736 C C . TYR B 1 220 ? 194.180 199.574 244.384 1.00 36.59 220 TYR B C 1
ATOM 3737 O O . TYR B 1 220 ? 194.053 200.174 243.314 1.00 40.40 220 TYR B O 1
ATOM 3746 N N . ASP B 1 221 ? 194.379 200.187 245.548 1.00 39.25 221 ASP B N 1
ATOM 3747 C CA . ASP B 1 221 ? 194.371 201.633 245.697 1.00 37.33 221 ASP B CA 1
ATOM 3748 C C . ASP B 1 221 ? 195.781 202.143 245.954 1.00 42.03 221 ASP B C 1
ATOM 3749 O O . ASP B 1 221 ? 196.598 201.452 246.564 1.00 48.38 221 ASP B O 1
ATOM 3754 N N . SER B 1 222 ? 196.058 203.355 245.490 1.00 44.33 222 SER B N 1
ATOM 3755 C CA . SER B 1 222 ? 197.363 203.972 245.629 1.00 38.44 222 SER B CA 1
ATOM 3756 C C . SER B 1 222 ? 197.341 205.015 246.744 1.00 42.84 222 SER B C 1
ATOM 3757 O O . SER B 1 222 ? 196.355 205.162 247.472 1.00 43.89 222 SER B O 1
ATOM 3760 N N . GLY B 1 223 ? 198.440 205.751 246.882 1.00 44.17 223 GLY B N 1
ATOM 3761 C CA . GLY B 1 223 ? 198.527 206.801 247.874 1.00 40.12 223 GLY B CA 1
ATOM 3762 C C . GLY B 1 223 ? 198.893 206.346 249.264 1.00 36.44 223 GLY B C 1
ATOM 3763 O O . GLY B 1 223 ? 198.584 207.044 250.231 1.00 39.86 223 GLY B O 1
ATOM 3764 N N . VAL B 1 224 ? 199.540 205.188 249.398 1.00 38.92 224 VAL B N 1
ATOM 3765 C CA . VAL B 1 224 ? 199.877 204.683 250.724 1.00 36.98 224 VAL B CA 1
ATOM 3766 C C . VAL B 1 224 ? 201.017 205.483 251.347 1.00 43.36 224 VAL B C 1
ATOM 3767 O O . VAL B 1 224 ? 201.051 205.676 252.568 1.00 54.98 224 VAL B O 1
ATOM 3771 N N . GLY B 1 225 ? 201.959 205.969 250.534 1.00 43.88 225 GLY B N 1
ATOM 3772 C CA . GLY B 1 225 ? 203.075 206.722 251.080 1.00 41.92 225 GLY B CA 1
ATOM 3773 C C . GLY B 1 225 ? 202.657 208.049 251.684 1.00 44.37 225 GLY B C 1
ATOM 3774 O O . GLY B 1 225 ? 203.143 208.437 252.750 1.00 53.67 225 GLY B O 1
ATOM 3775 N N . GLU B 1 226 ? 201.761 208.766 251.007 1.00 43.89 226 GLU B N 1
ATOM 3776 C CA . GLU B 1 226 ? 201.260 210.023 251.551 1.00 40.77 226 GLU B CA 1
ATOM 3777 C C . GLU B 1 226 ? 200.465 209.792 252.827 1.00 47.91 226 GLU B C 1
ATOM 3778 O O . GLU B 1 226 ? 200.546 210.591 253.766 1.00 55.56 226 GLU B O 1
ATOM 3784 N N . GLU B 1 227 ? 199.690 208.707 252.880 1.00 45.17 227 GLU B N 1
ATOM 3785 C CA . GLU B 1 227 ? 198.973 208.373 254.105 1.00 37.95 227 GLU B CA 1
ATOM 3786 C C . GLU B 1 227 ? 199.940 208.082 255.242 1.00 44.88 227 GLU B C 1
ATOM 3787 O O . GLU B 1 227 ? 199.719 208.510 256.379 1.00 55.93 227 GLU B O 1
ATOM 3793 N N . TYR B 1 228 ? 201.018 207.350 254.954 1.00 42.56 228 TYR B N 1
ATOM 3794 C CA . TYR B 1 228 ? 202.013 207.065 255.981 1.00 40.18 228 TYR B CA 1
ATOM 3795 C C . TYR B 1 228 ? 202.681 208.342 256.474 1.00 41.13 228 TYR B C 1
ATOM 3796 O O . TYR B 1 228 ? 202.911 208.505 257.677 1.00 50.47 228 TYR B O 1
ATOM 3805 N N . LEU B 1 229 ? 203.005 209.258 255.562 1.00 40.66 229 LEU B N 1
ATOM 3806 C CA . LEU B 1 229 ? 203.627 210.515 255.973 1.00 39.07 229 LEU B CA 1
ATOM 3807 C C . LEU B 1 229 ? 202.672 211.370 256.798 1.00 39.50 229 LEU B C 1
ATOM 3808 O O . LEU B 1 229 ? 203.086 212.002 257.776 1.00 45.05 229 LEU B O 1
ATOM 3813 N N . ALA B 1 230 ? 201.396 211.418 256.410 1.00 31.39 230 ALA B N 1
ATOM 3814 C CA . ALA B 1 230 ? 200.413 212.157 257.193 1.00 28.73 230 ALA B CA 1
ATOM 3815 C C . ALA B 1 230 ? 200.261 211.556 258.582 1.00 34.62 230 ALA B C 1
ATOM 3816 O O . ALA B 1 230 ? 200.163 212.283 259.578 1.00 45.17 230 ALA B O 1
ATOM 3818 N N . SER B 1 231 ? 200.254 210.224 258.666 1.00 38.33 231 SER B N 1
ATOM 3819 C CA . SER B 1 231 ? 200.190 209.559 259.961 1.00 31.56 231 SER B CA 1
ATOM 3820 C C . SER B 1 231 ? 201.419 209.872 260.806 1.00 35.95 231 SER B C 1
ATOM 3821 O O . SER B 1 231 ? 201.306 210.088 262.015 1.00 42.46 231 SER B O 1
ATOM 3824 N N . LEU B 1 232 ? 202.603 209.896 260.189 1.00 41.86 232 LEU B N 1
ATOM 3825 C CA . LEU B 1 232 ? 203.823 210.212 260.928 1.00 34.27 232 LEU B CA 1
ATOM 3826 C C . LEU B 1 232 ? 203.805 211.641 261.457 1.00 34.72 232 LEU B C 1
ATOM 3827 O O . LEU B 1 232 ? 204.201 211.897 262.601 1.00 44.42 232 LEU B O 1
ATOM 3832 N N . VAL B 1 233 ? 203.360 212.587 260.631 1.00 38.69 233 VAL B N 1
ATOM 3833 C CA . VAL B 1 233 ? 203.275 213.978 261.068 1.00 37.52 233 VAL B CA 1
ATOM 3834 C C . VAL B 1 233 ? 202.289 214.112 262.220 1.00 37.76 233 VAL B C 1
ATOM 3835 O O . VAL B 1 233 ? 202.562 214.788 263.223 1.00 50.81 233 VAL B O 1
ATOM 3839 N N . LYS B 1 234 ? 201.130 213.459 262.102 1.00 40.87 234 LYS B N 1
ATOM 3840 C CA . LYS B 1 234 ? 200.145 213.503 263.174 1.00 40.73 234 LYS B CA 1
ATOM 3841 C C . LYS B 1 234 ? 200.698 212.883 264.449 1.00 46.69 234 LYS B C 1
ATOM 3842 O O . LYS B 1 234 ? 200.457 213.392 265.549 1.00 53.52 234 LYS B O 1
ATOM 3848 N N . SER B 1 235 ? 201.448 211.788 264.318 1.00 49.27 235 SER B N 1
ATOM 3849 C CA . SER B 1 235 ? 202.026 211.134 265.485 1.00 43.17 235 SER B CA 1
ATOM 3850 C C . SER B 1 235 ? 203.041 212.027 266.179 1.00 45.16 235 SER B C 1
ATOM 3851 O O . SER B 1 235 ? 203.079 212.082 267.409 1.00 52.70 235 SER B O 1
ATOM 3854 N N . SER B 1 236 ? 203.877 212.731 265.415 1.00 48.59 236 SER B N 1
ATOM 3855 C CA . SER B 1 236 ? 204.841 213.642 266.031 1.00 44.29 236 SER B CA 1
ATOM 3856 C C . SER B 1 236 ? 204.136 214.790 266.749 1.00 50.18 236 SER B C 1
ATOM 3857 O O . SER B 1 236 ? 204.490 215.152 267.885 1.00 61.00 236 SER B O 1
ATOM 3860 N N . ASN B 1 237 ? 203.126 215.373 266.095 1.00 43.03 237 ASN B N 1
ATOM 3861 C CA . ASN B 1 237 ? 202.387 216.470 266.711 1.00 45.06 237 ASN B CA 1
ATOM 3862 C C . ASN B 1 237 ? 201.699 216.020 267.994 1.00 51.65 237 ASN B C 1
ATOM 3863 O O . ASN B 1 237 ? 201.672 216.758 268.984 1.00 58.66 237 ASN B O 1
ATOM 3868 N N . GLU B 1 238 ? 201.131 214.813 267.994 1.00 59.38 238 GLU B N 1
ATOM 3869 C CA . GLU B 1 238 ? 200.505 214.294 269.203 1.00 58.22 238 GLU B CA 1
ATOM 3870 C C . GLU B 1 238 ? 201.537 213.915 270.256 1.00 61.26 238 GLU B C 1
ATOM 3871 O O . GLU B 1 238 ? 201.259 214.019 271.452 1.00 69.49 238 GLU B O 1
ATOM 3877 N N . SER B 1 239 ? 202.725 213.480 269.835 1.00 60.29 239 SER B N 1
ATOM 3878 C CA . SER B 1 239 ? 203.741 213.032 270.779 1.00 60.76 239 SER B CA 1
ATOM 3879 C C . SER B 1 239 ? 204.339 214.193 271.556 1.00 63.31 239 SER B C 1
ATOM 3880 O O . SER B 1 239 ? 204.728 214.019 272.717 1.00 66.61 239 SER B O 1
ATOM 3883 N N . ALA B 1 240 ? 204.434 215.372 270.942 1.00 71.85 240 ALA B N 1
ATOM 3884 C CA . ALA B 1 240 ? 204.874 216.541 271.707 1.00 73.79 240 ALA B CA 1
ATOM 3885 C C . ALA B 1 240 ? 203.951 216.800 272.899 1.00 76.50 240 ALA B C 1
ATOM 3886 O O . ALA B 1 240 ? 204.401 216.897 274.054 1.00 78.74 240 ALA B O 1
ATOM 3888 N N . THR B 1 241 ? 202.644 216.890 272.635 1.00 77.21 241 THR B N 1
ATOM 3889 C CA . THR B 1 241 ? 201.683 217.103 273.709 1.00 74.75 241 THR B CA 1
ATOM 3890 C C . THR B 1 241 ? 201.645 215.922 274.668 1.00 75.27 241 THR B C 1
ATOM 3891 O O . THR B 1 241 ? 201.403 216.108 275.863 1.00 79.91 241 THR B O 1
ATOM 3895 N N . GLN B 1 242 ? 201.875 214.705 274.168 1.00 84.71 242 GLN B N 1
ATOM 3896 C CA . GLN B 1 242 ? 201.935 213.546 275.049 1.00 83.04 242 GLN B CA 1
ATOM 3897 C C . GLN B 1 242 ? 203.079 213.667 276.040 1.00 86.51 242 GLN B C 1
ATOM 3898 O O . GLN B 1 242 ? 202.908 213.379 277.226 1.00 89.80 242 GLN B O 1
ATOM 3904 N N . ALA B 1 243 ? 204.257 214.081 275.572 1.00 92.44 243 ALA B N 1
ATOM 3905 C CA . ALA B 1 243 ? 205.386 214.261 276.476 1.00 90.79 243 ALA B CA 1
ATOM 3906 C C . ALA B 1 243 ? 205.076 215.324 277.521 1.00 90.96 243 ALA B C 1
ATOM 3907 O O . ALA B 1 243 ? 205.334 215.133 278.716 1.00 93.08 243 ALA B O 1
ATOM 3909 N N . ARG B 1 244 ? 204.502 216.448 277.085 1.00 92.83 244 ARG B N 1
ATOM 3910 C CA . ARG B 1 244 ? 204.181 217.513 278.034 1.00 91.32 244 ARG B C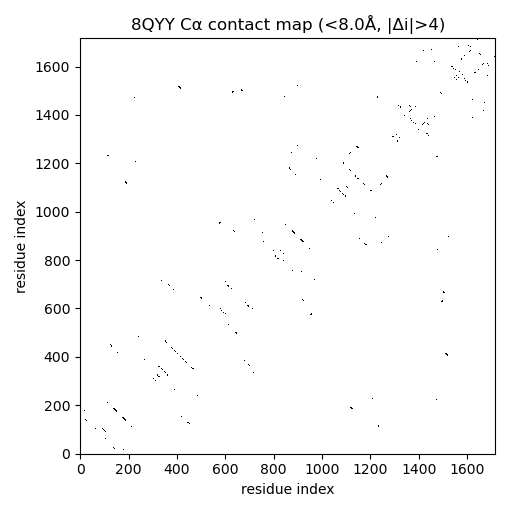A 1
ATOM 3911 C C . ARG B 1 244 ? 203.175 217.039 279.082 1.00 90.77 244 ARG B C 1
ATOM 3912 O O . ARG B 1 244 ? 203.352 217.273 280.286 1.00 94.45 244 ARG B O 1
ATOM 3920 N N . HIS B 1 245 ? 202.117 216.353 278.641 1.00 99.26 245 HIS B N 1
ATOM 3921 C CA . HIS B 1 245 ? 201.090 215.882 279.564 1.00 96.49 245 HIS B CA 1
ATOM 3922 C C . HIS B 1 245 ? 201.630 214.811 280.500 1.00 96.93 245 HIS B C 1
ATOM 3923 O O . HIS B 1 245 ? 201.270 214.778 281.680 1.00 100.73 245 HIS B O 1
ATOM 3930 N N . MET C 1 1 ? 227.348 224.498 177.834 1.00 115.43 1 MET C N 1
ATOM 3931 C CA . MET C 1 1 ? 228.593 224.970 178.427 1.00 117.94 1 MET C CA 1
ATOM 3932 C C . MET C 1 1 ? 229.739 224.024 178.112 1.00 122.75 1 MET C C 1
ATOM 3933 O O . MET C 1 1 ? 229.525 222.848 177.825 1.00 122.47 1 MET C O 1
ATOM 3938 N N . SER C 1 2 ? 230.964 224.552 178.157 1.00 162.88 2 SER C N 1
ATOM 3939 C CA . SER C 1 2 ? 232.138 223.697 178.016 1.00 161.89 2 SER C CA 1
ATOM 3940 C C . SER C 1 2 ? 232.350 222.852 179.263 1.00 160.43 2 SER C C 1
ATOM 3941 O O . SER C 1 2 ? 232.800 221.703 179.173 1.00 161.24 2 SER C O 1
ATOM 3944 N N . TRP C 1 3 ? 232.039 223.407 180.437 1.00 143.48 3 TRP C N 1
ATOM 3945 C CA . TRP C 1 3 ? 232.218 222.664 181.680 1.00 144.02 3 TRP C CA 1
ATOM 3946 C C . TRP C 1 3 ? 231.354 221.411 181.698 1.00 143.85 3 TRP C C 1
ATOM 3947 O O . TRP C 1 3 ? 231.814 220.331 182.084 1.00 144.53 3 TRP C O 1
ATOM 3958 N N . LEU C 1 4 ? 230.090 221.541 181.286 1.00 108.59 4 LEU C N 1
ATOM 3959 C CA . LEU C 1 4 ? 229.186 220.396 181.306 1.00 103.60 4 LEU C CA 1
ATOM 3960 C C . LEU C 1 4 ? 229.661 219.304 180.357 1.00 103.27 4 LEU C C 1
ATOM 3961 O O . LEU C 1 4 ? 229.636 218.118 180.703 1.00 105.34 4 LEU C O 1
ATOM 3966 N N . ASN C 1 5 ? 230.102 219.685 179.158 1.00 104.49 5 ASN C N 1
ATOM 3967 C CA . ASN C 1 5 ? 230.598 218.698 178.208 1.00 104.33 5 ASN C CA 1
ATOM 3968 C C . ASN C 1 5 ? 231.876 218.034 178.700 1.00 104.82 5 ASN C C 1
ATOM 3969 O O . ASN C 1 5 ? 232.057 216.827 178.510 1.00 106.20 5 ASN C O 1
ATOM 3974 N N . SER C 1 6 ? 232.771 218.798 179.329 1.00 107.76 6 SER C N 1
ATOM 3975 C CA . SER C 1 6 ? 233.984 218.208 179.888 1.00 108.04 6 SER C CA 1
ATOM 3976 C C . SER C 1 6 ? 233.649 217.214 180.992 1.00 109.71 6 SER C C 1
ATOM 3977 O O . SER C 1 6 ? 234.237 216.129 181.067 1.00 111.24 6 SER C O 1
ATOM 3980 N N . ILE C 1 7 ? 232.698 217.568 181.861 1.00 93.82 7 ILE C N 1
ATOM 3981 C CA . ILE C 1 7 ? 232.262 216.645 182.906 1.00 89.66 7 ILE C CA 1
ATOM 3982 C C . ILE C 1 7 ? 231.674 215.383 182.292 1.00 92.53 7 ILE C C 1
ATOM 3983 O O . ILE C 1 7 ? 231.937 214.269 182.755 1.00 93.33 7 ILE C O 1
ATOM 3988 N N . LEU C 1 8 ? 230.854 215.539 181.250 1.00 80.10 8 LEU C N 1
ATOM 3989 C CA . LEU C 1 8 ? 230.231 214.379 180.623 1.00 74.98 8 LEU C CA 1
ATOM 3990 C C . LEU C 1 8 ? 231.272 213.461 179.997 1.00 72.79 8 LEU C C 1
ATOM 3991 O O . LEU C 1 8 ? 231.179 212.235 180.116 1.00 75.61 8 LEU C O 1
ATOM 3996 N N . VAL C 1 9 ? 232.270 214.036 179.328 1.00 73.13 9 VAL C N 1
ATOM 3997 C CA . VAL C 1 9 ? 233.317 213.217 178.723 1.00 74.74 9 VAL C CA 1
ATOM 3998 C C . VAL C 1 9 ? 234.149 212.523 179.795 1.00 74.87 9 VAL C C 1
ATOM 3999 O O . VAL C 1 9 ? 234.512 211.350 179.653 1.00 77.99 9 VAL C O 1
ATOM 4003 N N . THR C 1 10 ? 234.468 213.229 180.882 1.00 76.80 10 THR C N 1
ATOM 4004 C CA . THR C 1 10 ? 235.259 212.624 181.951 1.00 79.09 10 THR C CA 1
ATOM 4005 C C . THR C 1 10 ? 234.504 211.485 182.625 1.00 81.99 10 THR C C 1
ATOM 4006 O O . THR C 1 10 ? 235.072 210.418 182.882 1.00 83.80 10 THR C O 1
ATOM 4010 N N . LEU C 1 11 ? 233.219 211.694 182.921 1.00 68.32 11 LEU C N 1
ATOM 4011 C CA . LEU C 1 11 ? 232.442 210.672 183.613 1.00 59.48 11 LEU C CA 1
ATOM 4012 C C . LEU C 1 11 ? 232.156 209.483 182.708 1.00 62.15 11 LEU C C 1
ATOM 4013 O O . LEU C 1 11 ? 232.219 208.330 183.149 1.00 66.67 11 LEU C O 1
ATOM 4018 N N . THR C 1 12 ? 231.839 209.741 181.441 1.00 53.73 12 THR C N 1
ATOM 4019 C CA . THR C 1 12 ? 231.441 208.685 180.521 1.00 55.68 12 THR C CA 1
ATOM 4020 C C . THR C 1 12 ? 232.634 207.879 180.015 1.00 59.96 12 THR C C 1
ATOM 4021 O O . THR C 1 12 ? 232.454 206.747 179.553 1.00 61.75 12 THR C O 1
ATOM 4025 N N . SER C 1 13 ? 233.853 208.398 180.172 1.00 61.40 13 SER C N 1
ATOM 4026 C CA . SER C 1 13 ? 235.031 207.750 179.605 1.00 59.08 13 SER C CA 1
ATOM 4027 C C . SER C 1 13 ? 235.263 206.348 180.155 1.00 62.22 13 SER C C 1
ATOM 4028 O O . SER C 1 13 ? 235.990 205.568 179.532 1.00 66.44 13 SER C O 1
ATOM 4031 N N . VAL C 1 14 ? 234.672 206.009 181.302 1.00 56.65 14 VAL C N 1
ATOM 4032 C CA . VAL C 1 14 ? 234.892 204.684 181.873 1.00 58.09 14 VAL C CA 1
ATOM 4033 C C . VAL C 1 14 ? 234.166 203.625 181.047 1.00 55.09 14 VAL C C 1
ATOM 4034 O O . VAL C 1 14 ? 233.183 203.896 180.350 1.00 57.50 14 VAL C O 1
ATOM 4038 N N . GLU C 1 15 ? 234.673 202.398 181.126 1.00 55.55 15 GLU C N 1
ATOM 4039 C CA . GLU C 1 15 ? 234.092 201.304 180.360 1.00 55.04 15 GLU C CA 1
ATOM 4040 C C . GLU C 1 15 ? 232.703 200.963 180.893 1.00 57.26 15 GLU C C 1
ATOM 4041 O O . GLU C 1 15 ? 232.458 201.065 182.098 1.00 58.68 15 GLU C O 1
ATOM 4047 N N . PRO C 1 16 ? 231.774 200.567 180.021 1.00 51.01 16 PRO C N 1
ATOM 4048 C CA . PRO C 1 16 ? 230.414 200.258 180.488 1.00 44.58 16 PRO C CA 1
ATOM 4049 C C . PRO C 1 16 ? 230.346 199.149 181.522 1.00 45.16 16 PRO C C 1
ATOM 4050 O O . PRO C 1 16 ? 229.491 199.205 182.411 1.00 49.55 16 PRO C O 1
ATOM 4054 N N . TYR C 1 17 ? 231.209 198.136 181.437 1.00 50.34 17 TYR C N 1
ATOM 4055 C CA . TYR C 1 17 ? 231.128 197.027 182.379 1.00 49.54 17 TYR C CA 1
ATOM 4056 C C . TYR C 1 17 ? 231.610 197.397 183.773 1.00 48.53 17 TYR C C 1
ATOM 4057 O O . TYR C 1 17 ? 231.344 196.649 184.718 1.00 52.20 17 TYR C O 1
ATOM 4066 N N . LYS C 1 18 ? 232.312 198.516 183.928 1.00 46.91 18 LYS C N 1
ATOM 4067 C CA . LYS C 1 18 ? 232.810 198.913 185.236 1.00 43.64 18 LYS C CA 1
ATOM 4068 C C . LYS C 1 18 ? 231.727 199.475 186.144 1.00 41.39 18 LYS C C 1
ATOM 4069 O O . LYS C 1 18 ? 231.960 199.589 187.349 1.00 43.59 18 LYS C O 1
ATOM 4075 N N . VAL C 1 19 ? 230.564 199.830 185.609 1.00 42.74 19 VAL C N 1
ATOM 4076 C CA . VAL C 1 19 ? 229.459 200.327 186.428 1.00 43.88 19 VAL C CA 1
ATOM 4077 C C . VAL C 1 19 ? 228.752 199.180 187.146 1.00 43.19 19 VAL C C 1
ATOM 4078 O O . VAL C 1 19 ? 228.552 199.271 188.364 1.00 45.68 19 VAL C O 1
ATOM 4082 N N . PRO C 1 20 ? 228.328 198.103 186.465 1.00 37.24 20 PRO C N 1
ATOM 4083 C CA . PRO C 1 20 ? 227.775 196.969 187.224 1.00 36.18 20 PRO C CA 1
ATOM 4084 C C . PRO C 1 20 ? 228.779 196.368 188.180 1.00 41.83 20 PRO C C 1
ATOM 4085 O O . PRO C 1 20 ? 228.413 195.963 189.287 1.00 46.90 20 PRO C O 1
ATOM 4089 N N . VAL C 1 21 ? 230.047 196.299 187.776 1.00 39.14 21 VAL C N 1
ATOM 4090 C CA . VAL C 1 21 ? 231.083 195.783 188.660 1.00 30.85 21 VAL C CA 1
ATOM 4091 C C . VAL C 1 21 ? 231.230 196.681 189.879 1.00 32.83 21 VAL C C 1
ATOM 4092 O O . VAL C 1 21 ? 231.328 196.199 191.012 1.00 38.27 21 VAL C O 1
ATOM 4096 N N . THR C 1 22 ? 231.226 197.998 189.671 1.00 37.07 22 THR C N 1
ATOM 4097 C CA . THR C 1 22 ? 231.317 198.921 190.796 1.00 36.04 22 THR C CA 1
ATOM 4098 C C . THR C 1 22 ? 230.126 198.774 191.730 1.00 32.53 22 THR C C 1
ATOM 4099 O O . THR C 1 22 ? 230.291 198.747 192.952 1.00 42.32 22 THR C O 1
ATOM 4103 N N . VAL C 1 23 ? 228.917 198.676 191.176 1.00 34.45 23 VAL C N 1
ATOM 4104 C CA . VAL C 1 23 ? 227.729 198.548 192.015 1.00 38.20 23 VAL C CA 1
ATOM 4105 C C . VAL C 1 23 ? 227.779 197.250 192.809 1.00 33.64 23 VAL C C 1
ATOM 4106 O O . VAL C 1 23 ? 227.549 197.238 194.022 1.00 41.71 23 VAL C O 1
ATOM 4110 N N . ILE C 1 24 ? 228.100 196.143 192.141 1.00 32.22 24 ILE C N 1
ATOM 4111 C CA . ILE C 1 24 ? 228.136 194.849 192.814 1.00 29.98 24 ILE C CA 1
ATOM 4112 C C . ILE C 1 24 ? 229.203 194.838 193.899 1.00 37.12 24 ILE C C 1
ATOM 4113 O O . ILE C 1 24 ? 228.961 194.369 195.016 1.00 36.87 24 ILE C O 1
ATOM 4118 N N . VAL C 1 25 ? 230.389 195.377 193.605 1.00 36.90 25 VAL C N 1
ATOM 4119 C CA . VAL C 1 25 ? 231.473 195.360 194.579 1.00 30.32 25 VAL C CA 1
ATOM 4120 C C . VAL C 1 25 ? 231.160 196.274 195.757 1.00 34.18 25 VAL C C 1
ATOM 4121 O O . VAL C 1 25 ? 231.413 195.918 196.911 1.00 44.74 25 VAL C O 1
ATOM 4125 N N . THR C 1 26 ? 230.609 197.460 195.495 1.00 36.95 26 THR C N 1
ATOM 4126 C CA . THR C 1 26 ? 230.275 198.376 196.578 1.00 34.21 26 THR C CA 1
ATOM 4127 C C . THR C 1 26 ? 229.169 197.813 197.461 1.00 34.83 26 THR C C 1
ATOM 4128 O O . THR C 1 26 ? 229.233 197.913 198.692 1.00 44.05 26 THR C O 1
ATOM 4132 N N . VAL C 1 27 ? 228.151 197.206 196.851 1.00 32.04 27 VAL C N 1
ATOM 4133 C CA . VAL C 1 27 ? 227.071 196.607 197.625 1.00 28.06 27 VAL C CA 1
ATOM 4134 C C . VAL C 1 27 ? 227.575 195.406 198.417 1.00 30.20 27 VAL C C 1
ATOM 4135 O O . VAL C 1 27 ? 227.177 195.196 199.567 1.00 35.08 27 VAL C O 1
ATOM 4139 N N . THR C 1 28 ? 228.471 194.610 197.830 1.00 36.51 28 THR C N 1
ATOM 4140 C CA . THR C 1 28 ? 229.046 193.484 198.556 1.00 37.07 28 THR C CA 1
ATOM 4141 C C . THR C 1 28 ? 229.914 193.957 199.714 1.00 40.59 28 THR C C 1
ATOM 4142 O O . THR C 1 28 ? 229.922 193.339 200.782 1.00 46.59 28 THR C O 1
ATOM 4146 N N . PHE C 1 29 ? 230.662 195.042 199.520 1.00 39.06 29 PHE C N 1
ATOM 4147 C CA . PHE C 1 29 ? 231.461 195.594 200.607 1.00 29.91 29 PHE C CA 1
ATOM 4148 C C . PHE C 1 29 ? 230.576 196.114 201.728 1.00 34.00 29 PHE C C 1
ATOM 4149 O O . PHE C 1 29 ? 230.882 195.916 202.908 1.00 47.60 29 PHE C O 1
ATOM 4157 N N . ALA C 1 30 ? 229.477 196.787 201.382 1.00 33.00 30 ALA C N 1
ATOM 4158 C CA . ALA C 1 30 ? 228.540 197.239 202.405 1.00 28.20 30 ALA C CA 1
ATOM 4159 C C . ALA C 1 30 ? 227.911 196.058 203.133 1.00 31.01 30 ALA C C 1
ATOM 4160 O O . ALA C 1 30 ? 227.710 196.108 204.350 1.00 40.80 30 ALA C O 1
ATOM 4162 N N . PHE C 1 31 ? 227.601 194.984 202.407 1.00 38.52 31 PHE C N 1
ATOM 4163 C CA . PHE C 1 31 ? 227.062 193.784 203.037 1.00 34.16 31 PHE C CA 1
ATOM 4164 C C . PHE C 1 31 ? 228.072 193.146 203.984 1.00 41.40 31 PHE C C 1
ATOM 4165 O O . PHE C 1 31 ? 227.710 192.689 205.071 1.00 44.49 31 PHE C O 1
ATOM 4173 N N . VAL C 1 32 ? 229.342 193.093 203.582 1.00 45.56 32 VAL C N 1
ATOM 4174 C CA . VAL C 1 32 ? 230.372 192.512 204.438 1.00 37.32 32 VAL C CA 1
ATOM 4175 C C . VAL C 1 32 ? 230.591 193.374 205.674 1.00 35.63 32 VAL C C 1
ATOM 4176 O O . VAL C 1 32 ? 230.785 192.859 206.783 1.00 46.22 32 VAL C O 1
ATOM 4180 N N . CYS C 1 33 ? 230.561 194.697 205.510 1.00 31.33 33 CYS C N 1
ATOM 4181 C CA . CYS C 1 33 ? 230.645 195.586 206.663 1.00 33.26 33 CYS C CA 1
ATOM 4182 C C . CYS C 1 33 ? 229.454 195.391 207.591 1.00 34.69 33 CYS C C 1
ATOM 4183 O O . CYS C 1 33 ? 229.605 195.415 208.814 1.00 44.03 33 CYS C O 1
ATOM 4186 N N . PHE C 1 34 ? 228.262 195.192 207.026 1.00 30.26 34 PHE C N 1
ATOM 4187 C CA . PHE C 1 34 ? 227.090 194.902 207.844 1.00 30.47 34 PHE C CA 1
ATOM 4188 C C . PHE C 1 34 ? 227.258 193.596 208.609 1.00 36.59 34 PHE C C 1
ATOM 4189 O O . PHE C 1 34 ? 226.940 193.521 209.798 1.00 40.34 34 PHE C O 1
ATOM 4197 N N . ILE C 1 35 ? 227.767 192.559 207.944 1.00 36.22 35 ILE C N 1
ATOM 4198 C CA . ILE C 1 35 ? 227.957 191.269 208.603 1.00 30.59 35 ILE C CA 1
ATOM 4199 C C . ILE C 1 35 ? 228.961 191.394 209.740 1.00 31.88 35 ILE C C 1
ATOM 4200 O O . ILE C 1 35 ? 228.754 190.855 210.833 1.00 44.02 35 ILE C O 1
ATOM 4205 N N . PHE C 1 36 ? 230.062 192.107 209.505 1.00 34.79 36 PHE C N 1
ATOM 4206 C CA . PHE C 1 36 ? 231.113 192.185 210.510 1.00 37.59 36 PHE C CA 1
ATOM 4207 C C . PHE C 1 36 ? 230.718 193.089 211.674 1.00 38.52 36 PHE C C 1
ATOM 4208 O O . PHE C 1 36 ? 230.954 192.744 212.837 1.00 45.55 36 PHE C O 1
ATOM 4216 N N . PHE C 1 37 ? 230.111 194.240 211.391 1.00 32.95 37 PHE C N 1
ATOM 4217 C CA . PHE C 1 37 ? 229.884 195.248 212.414 1.00 38.07 37 PHE C CA 1
ATOM 4218 C C . PHE C 1 37 ? 228.506 195.174 213.052 1.00 45.02 37 PHE C C 1
ATOM 4219 O O . PHE C 1 37 ? 228.301 195.782 214.107 1.00 47.66 37 PHE C O 1
ATOM 4227 N N . TYR C 1 38 ? 227.550 194.479 212.440 1.00 37.77 38 TYR C N 1
ATOM 4228 C CA . TYR C 1 38 ? 226.218 194.359 213.016 1.00 32.75 38 TYR C CA 1
ATOM 4229 C C . TYR C 1 38 ? 225.851 192.915 213.319 1.00 31.99 38 TYR C C 1
ATOM 4230 O O . TYR C 1 38 ? 225.506 192.603 214.461 1.00 42.90 38 TYR C O 1
ATOM 4239 N N . LEU C 1 39 ? 225.921 192.020 212.335 1.00 27.92 39 LEU C N 1
ATOM 4240 C CA . LEU C 1 39 ? 225.368 190.682 212.519 1.00 31.83 39 LEU C CA 1
ATOM 4241 C C . LEU C 1 39 ? 226.202 189.866 213.496 1.00 36.99 39 LEU C C 1
ATOM 4242 O O . LEU C 1 39 ? 225.659 189.221 214.400 1.00 47.41 39 LEU C O 1
ATOM 4247 N N . LEU C 1 40 ? 227.526 189.874 213.332 1.00 37.18 40 LEU C N 1
ATOM 4248 C CA . LEU C 1 40 ? 228.378 189.111 214.239 1.00 37.87 40 LEU C CA 1
ATOM 4249 C C . LEU C 1 40 ? 228.334 189.678 215.650 1.00 34.53 40 LEU C C 1
ATOM 4250 O O . LEU C 1 40 ? 228.297 188.922 216.627 1.00 42.59 40 LEU C O 1
ATOM 4255 N N . ARG C 1 41 ? 228.335 191.007 215.781 1.00 38.02 41 ARG C N 1
ATOM 4256 C CA . ARG C 1 41 ? 228.210 191.600 217.107 1.00 38.75 41 ARG C CA 1
ATOM 4257 C C . ARG C 1 41 ? 226.871 191.262 217.742 1.00 41.77 41 ARG C C 1
ATOM 4258 O O . ARG C 1 41 ? 226.805 190.983 218.942 1.00 46.36 41 ARG C O 1
ATOM 4266 N N . SER C 1 42 ? 225.789 191.293 216.962 1.00 37.63 42 SER C N 1
ATOM 4267 C CA . SER C 1 42 ? 224.481 190.952 217.512 1.00 25.61 42 SER C CA 1
ATOM 4268 C C . SER C 1 42 ? 224.431 189.498 217.953 1.00 24.32 42 SER C C 1
ATOM 4269 O O . SER C 1 42 ? 223.847 189.180 218.993 1.00 38.93 42 SER C O 1
ATOM 4272 N N . ILE C 1 43 ? 225.033 188.600 217.173 1.00 32.12 43 ILE C N 1
ATOM 4273 C CA . ILE C 1 43 ? 225.073 187.190 217.553 1.00 30.36 43 ILE C CA 1
ATOM 4274 C C . ILE C 1 43 ? 225.868 187.009 218.839 1.00 37.24 43 ILE C C 1
ATOM 4275 O O . ILE C 1 43 ? 225.464 186.261 219.739 1.00 42.48 43 ILE C O 1
ATOM 4280 N N . ARG C 1 44 ? 227.006 187.697 218.949 1.00 42.32 44 ARG C N 1
ATOM 4281 C CA . ARG C 1 44 ? 227.797 187.629 220.173 1.00 32.78 44 ARG C CA 1
ATOM 4282 C C . ARG C 1 44 ? 227.019 188.173 221.365 1.00 36.23 44 ARG C C 1
ATOM 4283 O O . ARG C 1 44 ? 227.065 187.602 222.459 1.00 51.18 44 ARG C O 1
ATOM 4291 N N . ILE C 1 45 ? 226.293 189.276 221.169 1.00 32.13 45 ILE C N 1
ATOM 4292 C CA . ILE C 1 45 ? 225.495 189.864 222.240 1.00 29.15 45 ILE C CA 1
ATOM 4293 C C . ILE C 1 45 ? 224.402 188.902 222.686 1.00 33.96 45 ILE C C 1
ATOM 4294 O O . ILE C 1 45 ? 224.168 188.724 223.884 1.00 38.74 45 ILE C O 1
ATOM 4299 N N . ILE C 1 46 ? 223.716 188.272 221.733 1.00 29.84 46 ILE C N 1
ATOM 4300 C CA . ILE C 1 46 ? 222.645 187.341 222.074 1.00 30.47 46 ILE C CA 1
ATOM 4301 C C . ILE C 1 46 ? 223.198 186.131 222.817 1.00 34.70 46 ILE C C 1
ATOM 4302 O O . ILE C 1 46 ? 222.615 185.679 223.812 1.00 47.69 46 ILE C O 1
ATOM 4307 N N . TYR C 1 47 ? 224.325 185.585 222.355 1.00 37.00 47 TYR C N 1
ATOM 4308 C CA . TYR C 1 47 ? 224.926 184.448 223.046 1.00 37.09 47 TYR C CA 1
ATOM 4309 C C . TYR C 1 47 ? 225.353 184.825 224.457 1.00 40.46 47 TYR C C 1
ATOM 4310 O O . TYR C 1 47 ? 225.137 184.059 225.408 1.00 49.61 47 TYR C O 1
ATOM 4319 N N . GLY C 1 48 ? 225.957 186.003 224.615 1.00 35.53 48 GLY C N 1
ATOM 4320 C CA . GLY C 1 48 ? 226.337 186.455 225.941 1.00 30.37 48 GLY C CA 1
ATOM 4321 C C . GLY C 1 48 ? 225.142 186.651 226.850 1.00 27.98 48 GLY C C 1
ATOM 4322 O O . GLY C 1 48 ? 225.192 186.310 228.030 1.00 39.15 48 GLY C O 1
ATOM 4323 N N . LEU C 1 49 ? 224.053 187.202 226.314 1.00 26.59 49 LEU C N 1
ATOM 4324 C CA . LEU C 1 49 ? 222.845 187.394 227.108 1.00 25.65 49 LEU C CA 1
ATOM 4325 C C . LEU C 1 49 ? 222.268 186.062 227.561 1.00 27.15 49 LEU C C 1
ATOM 4326 O O . LEU C 1 49 ? 221.835 185.923 228.708 1.00 36.48 49 LEU C O 1
ATOM 4331 N N . LYS C 1 50 ? 222.248 185.071 226.671 1.00 34.19 50 LYS C N 1
ATOM 4332 C CA . LYS C 1 50 ? 221.744 183.756 227.053 1.00 31.99 50 LYS C CA 1
ATOM 4333 C C . LYS C 1 50 ? 222.621 183.118 228.126 1.00 35.27 50 LYS C C 1
ATOM 4334 O O . LYS C 1 50 ? 222.111 182.533 229.093 1.00 41.68 50 LYS C O 1
ATOM 4340 N N . LYS C 1 51 ? 223.944 183.230 227.981 1.00 36.97 51 LYS C N 1
ATOM 4341 C CA . LYS C 1 51 ? 224.841 182.684 228.992 1.00 35.44 51 LYS C CA 1
ATOM 4342 C C . LYS C 1 51 ? 224.664 183.389 230.333 1.00 38.07 51 LYS C C 1
ATOM 4343 O O . LYS C 1 51 ? 224.656 182.744 231.390 1.00 47.98 51 LYS C O 1
ATOM 4349 N N . TYR C 1 52 ? 224.524 184.715 230.310 1.00 31.96 52 TYR C N 1
ATOM 4350 C CA . TYR C 1 52 ? 224.315 185.463 231.542 1.00 30.10 52 TYR C CA 1
ATOM 4351 C C . TYR C 1 52 ? 222.997 185.086 232.196 1.00 36.26 52 TYR C C 1
ATOM 4352 O O . TYR C 1 52 ? 222.914 184.994 233.422 1.00 46.03 52 TYR C O 1
ATOM 4361 N N . THR C 1 53 ? 221.949 184.883 231.396 1.00 36.03 53 THR C N 1
ATOM 4362 C CA . THR C 1 53 ? 220.668 184.464 231.952 1.00 27.35 53 THR C CA 1
ATOM 4363 C C . THR C 1 53 ? 220.780 183.099 232.613 1.00 32.60 53 THR C C 1
ATOM 4364 O O . THR C 1 53 ? 220.223 182.879 233.694 1.00 47.64 53 THR C O 1
ATOM 4368 N N . ARG C 1 54 ? 221.503 182.171 231.985 1.00 29.66 54 ARG C N 1
ATOM 4369 C CA . ARG C 1 54 ? 221.711 180.867 232.608 1.00 32.67 54 ARG C CA 1
ATOM 4370 C C . ARG C 1 54 ? 222.473 181.000 233.923 1.00 37.34 54 ARG C C 1
ATOM 4371 O O . ARG C 1 54 ? 222.120 180.362 234.923 1.00 48.70 54 ARG C O 1
ATOM 4379 N N . SER C 1 55 ? 223.513 181.837 233.944 1.00 40.08 55 SER C N 1
ATOM 4380 C CA . SER C 1 55 ? 224.287 182.025 235.168 1.00 35.25 55 SER C CA 1
ATOM 4381 C C . SER C 1 55 ? 223.445 182.650 236.275 1.00 36.62 55 SER C C 1
ATOM 4382 O O . SER C 1 55 ? 223.559 182.266 237.443 1.00 46.82 55 SER C O 1
ATOM 4385 N N . ILE C 1 56 ? 222.608 183.628 235.930 1.00 39.47 56 ILE C N 1
ATOM 4386 C CA . ILE C 1 56 ? 221.760 184.278 236.923 1.00 35.71 56 ILE C CA 1
ATOM 4387 C C . ILE C 1 56 ? 220.721 183.304 237.457 1.00 39.01 56 ILE C C 1
ATOM 4388 O O . ILE C 1 56 ? 220.446 183.269 238.661 1.00 48.06 56 ILE C O 1
ATOM 4393 N N . ASN C 1 57 ? 220.116 182.507 236.575 1.00 41.04 57 ASN C N 1
ATOM 4394 C CA . ASN C 1 57 ? 219.167 181.503 237.030 1.00 37.21 57 ASN C CA 1
ATOM 4395 C C . ASN C 1 57 ? 219.831 180.429 237.878 1.00 43.96 57 ASN C C 1
ATOM 4396 O O . ASN C 1 57 ? 219.153 179.795 238.690 1.00 55.54 57 ASN C O 1
ATOM 4401 N N . SER C 1 58 ? 221.134 180.206 237.706 1.00 44.86 58 SER C N 1
ATOM 4402 C CA . SER C 1 58 ? 221.816 179.226 238.544 1.00 42.89 58 SER C CA 1
ATOM 4403 C C . SER C 1 58 ? 222.060 179.751 239.954 1.00 43.83 58 SER C C 1
ATOM 4404 O O . SER C 1 58 ? 222.157 178.960 240.896 1.00 54.69 58 SER C O 1
ATOM 4407 N N . ILE C 1 59 ? 222.161 181.066 240.122 1.00 48.01 59 ILE C N 1
ATOM 4408 C CA . ILE C 1 59 ? 222.572 181.659 241.387 1.00 46.65 59 ILE C CA 1
ATOM 4409 C C . ILE C 1 59 ? 221.356 182.116 242.204 1.00 50.58 59 ILE C C 1
ATOM 4410 O O . ILE C 1 59 ? 221.497 182.865 243.168 1.00 57.78 59 ILE C O 1
ATOM 4415 N N . GLU C 1 60 ? 220.156 181.656 241.838 1.00 58.83 60 GLU C N 1
ATOM 4416 C CA . GLU C 1 60 ? 218.939 182.137 242.485 1.00 56.39 60 GLU C CA 1
ATOM 4417 C C . GLU C 1 60 ? 218.901 181.787 243.967 1.00 61.35 60 GLU C C 1
ATOM 4418 O O . GLU C 1 60 ? 218.503 182.614 244.796 1.00 65.77 60 GLU C O 1
ATOM 4424 N N . LYS C 1 61 ? 219.299 180.567 244.320 1.00 73.13 61 LYS C N 1
ATOM 4425 C CA . LYS C 1 61 ? 219.109 180.034 245.668 1.00 71.16 61 LYS C CA 1
ATOM 4426 C C . LYS C 1 61 ? 220.365 180.147 246.517 1.00 72.28 61 LYS C C 1
ATOM 4427 O O . LYS C 1 61 ? 220.650 179.267 247.332 1.00 77.24 61 LYS C O 1
ATOM 4433 N N . SER C 1 62 ? 221.134 181.215 246.349 1.00 62.58 62 SER C N 1
ATOM 4434 C CA . SER C 1 62 ? 222.338 181.445 247.130 1.00 63.01 62 SER C CA 1
ATOM 4435 C C . SER C 1 62 ? 222.142 182.627 248.071 1.00 65.19 62 SER C C 1
ATOM 4436 O O . SER C 1 62 ? 221.152 183.359 247.999 1.00 71.33 62 SER C O 1
ATOM 4439 N N . ALA C 1 63 ? 223.110 182.798 248.966 1.00 68.22 63 ALA C N 1
ATOM 4440 C CA . ALA C 1 63 ? 223.076 183.904 249.904 1.00 67.64 63 ALA C CA 1
ATOM 4441 C C . ALA C 1 63 ? 223.280 185.228 249.169 1.00 71.28 63 ALA C C 1
ATOM 4442 O O . ALA C 1 63 ? 223.898 185.263 248.103 1.00 76.00 63 ALA C O 1
ATOM 4444 N N . PRO C 1 64 ? 222.752 186.329 249.711 1.00 66.29 64 PRO C N 1
ATOM 4445 C CA . PRO C 1 64 ? 222.878 187.619 249.007 1.00 64.03 64 PRO C CA 1
ATOM 4446 C C . PRO C 1 64 ? 224.311 188.025 248.704 1.00 63.96 64 PRO C C 1
ATOM 4447 O O . PRO C 1 64 ? 224.579 188.541 247.612 1.00 68.71 64 PRO C O 1
ATOM 4451 N N . GLU C 1 65 ? 225.244 187.808 249.634 1.00 60.99 65 GLU C N 1
ATOM 4452 C CA . GLU C 1 65 ? 226.633 188.180 249.378 1.00 62.98 65 GLU C CA 1
ATOM 4453 C C . GLU C 1 65 ? 227.231 187.345 248.254 1.00 67.09 65 GLU C C 1
ATOM 4454 O O . GLU C 1 65 ? 227.962 187.868 247.402 1.00 67.59 65 GLU C O 1
ATOM 4460 N N . VAL C 1 66 ? 226.934 186.044 248.239 1.00 59.77 66 VAL C N 1
ATOM 4461 C CA . VAL C 1 66 ? 227.431 185.175 247.177 1.00 58.07 66 VAL C CA 1
ATOM 4462 C C . VAL C 1 66 ? 226.844 185.591 245.837 1.00 59.45 66 VAL C C 1
ATOM 4463 O O . VAL C 1 66 ? 227.539 185.606 244.816 1.00 63.10 66 VAL C O 1
ATOM 4467 N N . GLN C 1 67 ? 225.553 185.929 245.818 1.00 47.48 67 GLN C N 1
ATOM 4468 C CA . GLN C 1 67 ? 224.933 186.405 244.589 1.00 44.57 67 GLN C CA 1
ATOM 4469 C C . GLN C 1 67 ? 225.602 187.677 244.095 1.00 51.28 67 GLN C C 1
ATOM 4470 O O . GLN C 1 67 ? 225.866 187.824 242.896 1.00 58.22 67 GLN C O 1
ATOM 4476 N N . LEU C 1 68 ? 225.886 188.611 245.006 1.00 50.51 68 LEU C N 1
ATOM 4477 C CA . LEU C 1 68 ? 226.535 189.854 244.608 1.00 47.59 68 LEU C CA 1
ATOM 4478 C C . LEU C 1 68 ? 227.919 189.595 244.033 1.00 54.44 68 LEU C C 1
ATOM 4479 O O . LEU C 1 68 ? 228.284 190.167 243.002 1.00 55.73 68 LEU C O 1
ATOM 4484 N N . GLU C 1 69 ? 228.703 188.734 244.685 1.00 66.50 69 GLU C N 1
ATOM 4485 C CA . GLU C 1 69 ? 230.041 188.426 244.184 1.00 59.33 69 GLU C CA 1
ATOM 4486 C C . GLU C 1 69 ? 229.981 187.754 242.817 1.00 63.49 69 GLU C C 1
ATOM 4487 O O . GLU C 1 69 ? 230.741 188.105 241.905 1.00 64.52 69 GLU C O 1
ATOM 4493 N N . HIS C 1 70 ? 229.079 186.782 242.660 1.00 57.63 70 HIS C N 1
ATOM 4494 C CA . HIS C 1 70 ? 228.957 186.074 241.392 1.00 51.27 70 HIS C CA 1
ATOM 4495 C C . HIS C 1 70 ? 228.539 187.015 240.271 1.00 53.82 70 HIS C C 1
ATOM 4496 O O . HIS C 1 70 ? 229.092 186.961 239.167 1.00 61.27 70 HIS C O 1
ATOM 4503 N N . LEU C 1 71 ? 227.574 187.895 240.540 1.00 45.64 71 LEU C N 1
ATOM 4504 C CA . LEU C 1 71 ? 227.123 188.824 239.513 1.00 41.67 71 LEU C CA 1
ATOM 4505 C C . LEU C 1 71 ? 228.190 189.862 239.196 1.00 44.14 71 LEU C C 1
ATOM 4506 O O . LEU C 1 71 ? 228.327 190.284 238.043 1.00 50.76 71 LEU C O 1
ATOM 4511 N N . LYS C 1 72 ? 228.954 190.289 240.204 1.00 46.08 72 LYS C N 1
ATOM 4512 C CA . LYS C 1 72 ? 230.044 191.226 239.963 1.00 45.28 72 LYS C CA 1
ATOM 4513 C C . LYS C 1 72 ? 231.110 190.613 239.071 1.00 49.90 72 LYS C C 1
ATOM 4514 O O . LYS C 1 72 ? 231.600 191.260 238.140 1.00 58.87 72 LYS C O 1
ATOM 4520 N N . SER C 1 73 ? 231.482 189.359 239.338 1.00 50.09 73 SER C N 1
ATOM 4521 C CA . SER C 1 73 ? 232.456 188.691 238.485 1.00 47.15 73 SER C CA 1
ATOM 4522 C C . SER C 1 73 ? 231.887 188.364 237.112 1.00 50.45 73 SER C C 1
ATOM 4523 O O . SER C 1 73 ? 232.653 188.238 236.151 1.00 57.47 73 SER C O 1
ATOM 4526 N N . LEU C 1 74 ? 230.566 188.227 237.002 1.00 50.28 74 LEU C N 1
ATOM 4527 C CA . LEU C 1 74 ? 229.957 187.800 235.747 1.00 47.65 74 LEU C CA 1
ATOM 4528 C C . LEU C 1 74 ? 230.120 188.850 234.655 1.00 44.73 74 LEU C C 1
ATOM 4529 O O . LEU C 1 74 ? 230.570 188.542 233.546 1.00 45.29 74 LEU C O 1
ATOM 4534 N N . PHE C 1 75 ? 229.763 190.095 234.949 1.00 42.66 75 PHE C N 1
ATOM 4535 C CA . PHE C 1 75 ? 229.659 191.137 233.933 1.00 49.19 75 PHE C CA 1
ATOM 4536 C C . PHE C 1 75 ? 231.010 191.821 233.771 1.00 52.68 75 PHE C C 1
ATOM 4537 O O . PHE C 1 75 ? 231.445 192.571 234.652 1.00 54.50 75 PHE C O 1
ATOM 4545 N N . GLN C 1 76 ? 231.672 191.568 232.640 1.00 59.30 76 GLN C N 1
ATOM 4546 C CA . GLN C 1 76 ? 233.006 192.090 232.388 1.00 58.46 76 GLN C CA 1
ATOM 4547 C C . GLN C 1 76 ? 233.101 193.006 231.181 1.00 58.73 76 GLN C C 1
ATOM 4548 O O . GLN C 1 76 ? 234.050 193.793 231.107 1.00 63.06 76 GLN C O 1
ATOM 4554 N N . ARG C 1 77 ? 232.169 192.929 230.236 1.00 63.69 77 ARG C N 1
ATOM 4555 C CA . ARG C 1 77 ? 232.162 193.877 229.133 1.00 63.98 77 ARG C CA 1
ATOM 4556 C C . ARG C 1 77 ? 231.899 195.280 229.666 1.00 64.85 77 ARG C C 1
ATOM 4557 O O . ARG C 1 77 ? 231.172 195.468 230.644 1.00 70.59 77 ARG C O 1
ATOM 4565 N N . SER C 1 78 ? 232.514 196.272 229.017 1.00 69.31 78 SER C N 1
ATOM 4566 C CA . SER C 1 78 ? 232.522 197.630 229.558 1.00 73.02 78 SER C CA 1
ATOM 4567 C C . SER C 1 78 ? 231.106 198.157 229.762 1.00 69.04 78 SER C C 1
ATOM 4568 O O . SER C 1 78 ? 230.780 198.696 230.826 1.00 70.65 78 SER C O 1
ATOM 4571 N N . GLU C 1 79 ? 230.249 198.004 228.752 1.00 66.57 79 GLU C N 1
ATOM 4572 C CA . GLU C 1 79 ? 228.855 198.399 228.910 1.00 69.12 79 GLU C CA 1
ATOM 4573 C C . GLU C 1 79 ? 228.147 197.554 229.965 1.00 70.42 79 GLU C C 1
ATOM 4574 O O . GLU C 1 79 ? 227.403 198.098 230.788 1.00 72.58 79 GLU C O 1
ATOM 4580 N N . LEU C 1 80 ? 228.388 196.240 229.980 1.00 59.90 80 LEU C N 1
ATOM 4581 C CA . LEU C 1 80 ? 227.808 195.391 231.016 1.00 48.00 80 LEU C CA 1
ATOM 4582 C C . LEU C 1 80 ? 228.368 195.727 232.389 1.00 49.29 80 LEU C C 1
ATOM 4583 O O . LEU C 1 80 ? 227.635 195.700 233.379 1.00 58.37 80 LEU C O 1
ATOM 4588 N N . LYS C 1 81 ? 229.664 196.027 232.477 1.00 48.08 81 LYS C N 1
ATOM 4589 C CA . LYS C 1 81 ? 230.244 196.376 233.769 1.00 45.34 81 LYS C CA 1
ATOM 4590 C C . LYS C 1 81 ? 229.645 197.667 234.312 1.00 47.94 81 LYS C C 1
ATOM 4591 O O . LYS C 1 81 ? 229.300 197.751 235.497 1.00 54.70 81 LYS C O 1
ATOM 4597 N N . HIS C 1 82 ? 229.504 198.683 233.458 1.00 42.69 82 HIS C N 1
ATOM 4598 C CA . HIS C 1 82 ? 228.879 199.928 233.893 1.00 36.11 82 HIS C CA 1
ATOM 4599 C C . HIS C 1 82 ? 227.427 199.705 234.290 1.00 43.19 82 HIS C C 1
ATOM 4600 O O . HIS C 1 82 ? 226.970 200.216 235.322 1.00 51.00 82 HIS C O 1
ATOM 4607 N N . ALA C 1 83 ? 226.687 198.936 233.487 1.00 65.17 83 ALA C N 1
ATOM 4608 C CA . ALA C 1 83 ? 225.291 198.667 233.802 1.00 57.45 83 ALA C CA 1
ATOM 4609 C C . ALA C 1 83 ? 225.159 197.935 235.127 1.00 62.34 83 ALA C C 1
ATOM 4610 O O . ALA C 1 83 ? 224.280 198.256 235.932 1.00 66.21 83 ALA C O 1
ATOM 4612 N N . TRP C 1 84 ? 226.026 196.952 235.374 1.00 58.02 84 TRP C N 1
ATOM 4613 C CA . TRP C 1 84 ? 225.961 196.214 236.627 1.00 49.73 84 TRP C CA 1
ATOM 4614 C C . TRP C 1 84 ? 226.326 197.094 237.809 1.00 53.55 84 TRP C C 1
ATOM 4615 O O . TRP C 1 84 ? 225.729 196.969 238.879 1.00 59.26 84 TRP C O 1
ATOM 4626 N N . ASN C 1 85 ? 227.315 197.975 237.654 1.00 54.52 85 ASN C N 1
ATOM 4627 C CA . ASN C 1 85 ? 227.654 198.869 238.755 1.00 52.96 85 ASN C CA 1
ATOM 4628 C C . ASN C 1 85 ? 226.485 199.781 239.099 1.00 53.86 85 ASN C C 1
ATOM 4629 O O . ASN C 1 85 ? 226.146 199.957 240.279 1.00 60.19 85 ASN C O 1
ATOM 4634 N N . GLU C 1 86 ? 225.839 200.352 238.080 1.00 38.79 86 GLU C N 1
ATOM 4635 C CA . GLU C 1 86 ? 224.681 201.206 238.330 1.00 33.58 86 GLU C CA 1
ATOM 4636 C C . GLU C 1 86 ? 223.537 200.426 238.969 1.00 34.88 86 GLU C C 1
ATOM 4637 O O . GLU C 1 86 ? 222.904 200.903 239.921 1.00 41.26 86 GLU C O 1
ATOM 4643 N N . PHE C 1 87 ? 223.262 199.221 238.469 1.00 36.96 87 PHE C N 1
ATOM 4644 C CA . PHE C 1 87 ? 222.195 198.408 239.039 1.00 33.62 87 PHE C CA 1
ATOM 4645 C C . PHE C 1 87 ? 222.496 198.034 240.485 1.00 30.40 87 PHE C C 1
ATOM 4646 O O . PHE C 1 87 ? 221.615 198.111 241.348 1.00 37.52 87 PHE C O 1
ATOM 4654 N N . GLU C 1 88 ? 223.737 197.639 240.768 1.00 36.93 88 GLU C N 1
ATOM 4655 C CA . GLU C 1 88 ? 224.112 197.234 242.115 1.00 33.48 88 GLU C CA 1
ATOM 4656 C C . GLU C 1 88 ? 224.012 198.392 243.090 1.00 38.16 88 GLU C C 1
ATOM 4657 O O . GLU C 1 88 ? 223.598 198.208 244.239 1.00 50.71 88 GLU C O 1
ATOM 4663 N N . GLU C 1 89 ? 224.398 199.595 242.666 1.00 45.38 89 GLU C N 1
ATOM 4664 C CA . GLU C 1 89 ? 224.246 200.720 243.577 1.00 45.09 89 GLU C CA 1
ATOM 4665 C C . GLU C 1 89 ? 222.795 201.168 243.673 1.00 44.42 89 GLU C C 1
ATOM 4666 O O . GLU C 1 89 ? 222.444 201.888 244.610 1.00 51.86 89 GLU C O 1
ATOM 4672 N N . SER C 1 90 ? 221.945 200.754 242.732 1.00 43.86 90 SER C N 1
ATOM 4673 C CA . SER C 1 90 ? 220.508 200.921 242.906 1.00 43.08 90 SER C CA 1
ATOM 4674 C C . SER C 1 90 ? 219.892 199.870 243.822 1.00 44.81 90 SER C C 1
ATOM 4675 O O . SER C 1 90 ? 218.753 200.049 244.262 1.00 52.47 90 SER C O 1
ATOM 4678 N N . LEU C 1 91 ? 220.603 198.785 244.112 1.00 47.61 91 LEU C N 1
ATOM 4679 C CA . LEU C 1 91 ? 220.095 197.756 245.007 1.00 38.22 91 LEU C CA 1
ATOM 4680 C C . LEU C 1 91 ? 220.293 198.166 246.458 1.00 44.49 91 LEU C C 1
ATOM 4681 O O . LEU C 1 91 ? 221.321 198.743 246.820 1.00 52.00 91 LEU C O 1
ATOM 4686 N N . HIS C 1 92 ? 219.306 197.855 247.292 1.00 43.30 92 HIS C N 1
ATOM 4687 C CA . HIS C 1 92 ? 219.327 198.204 248.707 1.00 38.73 92 HIS C CA 1
ATOM 4688 C C . HIS C 1 92 ? 219.582 196.942 249.518 1.00 39.02 92 HIS C C 1
ATOM 4689 O O . HIS C 1 92 ? 218.765 196.017 249.511 1.00 53.07 92 HIS C O 1
ATOM 4696 N N . SER C 1 93 ? 220.705 196.910 250.225 1.00 48.57 93 SER C N 1
ATOM 4697 C CA . SER C 1 93 ? 221.051 195.776 251.067 1.00 50.10 93 SER C CA 1
ATOM 4698 C C . SER C 1 93 ? 220.598 196.045 252.493 1.00 55.82 93 SER C C 1
ATOM 4699 O O . SER C 1 93 ? 220.912 197.094 253.061 1.00 64.25 93 SER C O 1
ATOM 4702 N N . GLN C 1 94 ? 219.863 195.099 253.068 1.00 54.81 94 GLN C N 1
ATOM 4703 C CA . GLN C 1 94 ? 219.340 195.229 254.420 1.00 51.06 94 GLN C CA 1
ATOM 4704 C C . GLN C 1 94 ? 220.257 194.487 255.380 1.00 57.05 94 GLN C C 1
ATOM 4705 O O . GLN C 1 94 ? 220.472 193.281 255.232 1.00 61.30 94 GLN C O 1
ATOM 4711 N N . TYR C 1 95 ? 220.792 195.208 256.358 1.00 78.94 95 TYR C N 1
ATOM 4712 C CA . TYR C 1 95 ? 221.722 194.659 257.331 1.00 76.28 95 TYR C CA 1
ATOM 4713 C C . TYR C 1 95 ? 221.002 194.368 258.638 1.00 81.76 95 TYR C C 1
ATOM 4714 O O . TYR C 1 95 ? 220.165 195.156 259.087 1.00 84.45 95 TYR C O 1
ATOM 4723 N N . GLU C 1 96 ? 221.332 193.232 259.245 1.00 103.99 96 GLU C N 1
ATOM 4724 C CA . GLU C 1 96 ? 220.830 192.878 260.562 1.00 107.07 96 GLU C CA 1
ATOM 4725 C C . GLU C 1 96 ? 221.977 192.369 261.419 1.00 110.39 96 GLU C C 1
ATOM 4726 O O . GLU C 1 96 ? 222.907 191.730 260.922 1.00 111.53 96 GLU C O 1
ATOM 4732 N N . LEU C 1 97 ? 221.899 192.658 262.714 1.00 153.99 97 LEU C N 1
ATOM 4733 C CA . LEU C 1 97 ? 222.934 192.256 263.665 1.00 154.73 97 LEU C CA 1
ATOM 4734 C C . LEU C 1 97 ? 222.809 190.761 263.916 1.00 155.70 97 LEU C C 1
ATOM 4735 O O . LEU C 1 97 ? 221.921 190.312 264.644 1.00 156.02 97 LEU C O 1
ATOM 4740 N N . GLU C 1 98 ? 223.701 189.980 263.304 1.00 175.90 98 GLU C N 1
ATOM 4741 C CA . GLU C 1 98 ? 223.732 188.526 263.492 1.00 176.94 98 GLU C CA 1
ATOM 4742 C C . GLU C 1 98 ? 225.197 188.093 263.527 1.00 177.31 98 GLU C C 1
ATOM 4743 O O . GLU C 1 98 ? 225.791 187.794 262.487 1.00 176.60 98 GLU C O 1
ATOM 4749 N N . ASN C 1 99 ? 225.775 188.064 264.724 1.00 194.89 99 ASN C N 1
ATOM 4750 C CA . ASN C 1 99 ? 225.142 188.531 265.952 1.00 195.51 99 ASN C CA 1
ATOM 4751 C C . ASN C 1 99 ? 226.038 189.561 266.629 1.00 195.47 99 ASN C C 1
ATOM 4752 O O . ASN C 1 99 ? 225.669 190.156 267.641 1.00 195.39 99 ASN C O 1
ATOM 4757 N N . GLY C 1 100 ? 227.223 189.761 266.059 1.00 183.34 100 GLY C N 1
ATOM 4758 C CA . GLY C 1 100 ? 228.145 190.766 266.544 1.00 182.99 100 GLY C CA 1
ATOM 4759 C C . GLY C 1 100 ? 228.661 191.648 265.427 1.00 183.20 100 GLY C C 1
ATOM 4760 O O . GLY C 1 100 ? 229.421 192.591 265.665 1.00 183.70 100 GLY C O 1
ATOM 4761 N N . GLU C 1 101 ? 228.247 191.347 264.197 1.00 168.74 101 GLU C N 1
ATOM 4762 C CA . GLU C 1 101 ? 228.691 192.082 263.024 1.00 167.88 101 GLU C CA 1
ATOM 4763 C C . GLU C 1 101 ? 227.500 192.347 262.116 1.00 167.40 101 GLU C C 1
ATOM 4764 O O . GLU C 1 101 ? 226.463 191.683 262.203 1.00 167.11 101 GLU C O 1
ATOM 4770 N N . GLU C 1 102 ? 227.658 193.338 261.243 1.00 143.83 102 GLU C N 1
ATOM 4771 C CA . GLU C 1 102 ? 226.627 193.672 260.269 1.00 141.78 102 GLU C CA 1
ATOM 4772 C C . GLU C 1 102 ? 226.627 192.628 259.161 1.00 139.56 102 GLU C C 1
ATOM 4773 O O . GLU C 1 102 ? 227.625 192.470 258.451 1.00 140.46 102 GLU C O 1
ATOM 4779 N N . LYS C 1 103 ? 225.513 191.923 259.010 1.00 91.86 103 LYS C N 1
ATOM 4780 C CA . LYS C 1 103 ? 225.375 190.882 258.003 1.00 90.42 103 LYS C CA 1
ATOM 4781 C C . LYS C 1 103 ? 224.224 191.224 257.070 1.00 88.62 103 LYS C C 1
ATOM 4782 O O . LYS C 1 103 ? 223.161 191.664 257.515 1.00 88.45 103 LYS C O 1
ATOM 4788 N N . ILE C 1 104 ? 224.445 191.027 255.774 1.00 72.09 104 ILE C N 1
ATOM 4789 C CA . ILE C 1 104 ? 223.400 191.248 254.781 1.00 66.97 104 ILE C CA 1
ATOM 4790 C C . ILE C 1 104 ? 222.442 190.067 254.823 1.00 71.03 104 ILE C C 1
ATOM 4791 O O . ILE C 1 104 ? 222.835 188.924 254.570 1.00 73.01 104 ILE C O 1
ATOM 4796 N N . VAL C 1 105 ? 221.183 190.340 255.155 1.00 65.01 105 VAL C N 1
ATOM 4797 C CA . VAL C 1 105 ? 220.165 189.301 255.192 1.00 60.83 105 VAL C CA 1
ATOM 4798 C C . VAL C 1 105 ? 219.254 189.342 253.973 1.00 60.88 105 VAL C C 1
ATOM 4799 O O . VAL C 1 105 ? 218.647 188.315 253.633 1.00 63.73 105 VAL C O 1
ATOM 4803 N N . ARG C 1 106 ? 219.144 190.484 253.304 1.00 58.00 106 ARG C N 1
ATOM 4804 C CA . ARG C 1 106 ? 218.278 190.607 252.147 1.00 52.38 106 ARG C CA 1
ATOM 4805 C C . ARG C 1 106 ? 218.751 191.787 251.318 1.00 49.37 106 ARG C C 1
ATOM 4806 O O . ARG C 1 106 ? 219.296 192.756 251.849 1.00 55.93 106 ARG C O 1
ATOM 4814 N N . ILE C 1 107 ? 218.545 191.686 250.011 1.00 42.47 107 ILE C N 1
ATOM 4815 C CA . ILE C 1 107 ? 218.850 192.758 249.075 1.00 38.30 107 ILE C CA 1
ATOM 4816 C C . ILE C 1 107 ? 217.569 193.099 248.337 1.00 40.58 107 ILE C C 1
ATOM 4817 O O . ILE C 1 107 ? 216.876 192.203 247.841 1.00 45.34 107 ILE C O 1
ATOM 4822 N N . ARG C 1 108 ? 217.246 194.382 248.280 1.00 42.24 108 ARG C N 1
ATOM 4823 C CA . ARG C 1 108 ? 215.991 194.845 247.716 1.00 39.68 108 ARG C CA 1
ATOM 4824 C C . ARG C 1 108 ? 216.246 195.627 246.437 1.00 39.84 108 ARG C C 1
ATOM 4825 O O . ARG C 1 108 ? 217.290 196.261 246.273 1.00 46.60 108 ARG C O 1
ATOM 4833 N N . ALA C 1 109 ? 215.281 195.566 245.530 1.00 39.26 109 ALA C N 1
ATOM 4834 C CA . ALA C 1 109 ? 215.347 196.272 244.261 1.00 34.64 109 ALA C CA 1
ATOM 4835 C C . ALA C 1 109 ? 214.548 197.562 244.373 1.00 42.27 109 ALA C C 1
ATOM 4836 O O . ALA C 1 109 ? 213.339 197.526 244.622 1.00 52.50 109 ALA C O 1
ATOM 4838 N N . THR C 1 110 ? 215.220 198.693 244.193 1.00 41.75 110 THR C N 1
ATOM 4839 C CA . THR C 1 110 ? 214.563 199.991 244.190 1.00 47.03 110 THR C CA 1
ATOM 4840 C C . THR C 1 110 ? 214.345 200.535 242.787 1.00 42.02 110 THR C C 1
ATOM 4841 O O . THR C 1 110 ? 213.847 201.655 242.642 1.00 47.92 110 THR C O 1
ATOM 4845 N N . ALA C 1 111 ? 214.698 199.772 241.757 1.00 33.30 111 ALA C N 1
ATOM 4846 C CA . ALA C 1 111 ? 214.530 200.192 240.374 1.00 37.76 111 ALA C CA 1
ATOM 4847 C C . ALA C 1 111 ? 214.471 198.951 239.505 1.00 38.81 111 ALA C C 1
ATOM 4848 O O . ALA C 1 111 ? 215.026 197.914 239.882 1.00 37.66 111 ALA C O 1
ATOM 4850 N N . PRO C 1 112 ? 213.811 199.016 238.351 1.00 45.59 112 PRO C N 1
ATOM 4851 C CA . PRO C 1 112 ? 213.842 197.880 237.427 1.00 37.69 112 PRO C CA 1
ATOM 4852 C C . PRO C 1 112 ? 215.248 197.639 236.903 1.00 40.41 112 PRO C C 1
ATOM 4853 O O . PRO C 1 112 ? 216.059 198.558 236.788 1.00 48.06 112 PRO C O 1
ATOM 4857 N N . SER C 1 113 ? 215.535 196.377 236.589 1.00 35.72 113 SER C N 1
ATOM 4858 C CA . SER C 1 113 ? 216.843 196.043 236.042 1.00 34.20 113 SER C CA 1
ATOM 4859 C C . SER C 1 113 ? 217.026 196.612 234.643 1.00 34.47 113 SER C C 1
ATOM 4860 O O . SER C 1 113 ? 218.156 196.899 234.237 1.00 34.73 113 SER C O 1
ATOM 4863 N N . ALA C 1 114 ? 215.934 196.779 233.896 1.00 37.91 114 ALA C N 1
ATOM 4864 C CA . ALA C 1 114 ? 215.994 197.338 232.553 1.00 25.79 114 ALA C CA 1
ATOM 4865 C C . ALA C 1 114 ? 216.356 198.815 232.544 1.00 33.98 114 ALA C C 1
ATOM 4866 O O . ALA C 1 114 ? 216.654 199.353 231.474 1.00 41.93 114 ALA C O 1
ATOM 4868 N N . SER C 1 115 ? 216.325 199.483 233.697 1.00 40.20 115 SER C N 1
ATOM 4869 C CA . SER C 1 115 ? 216.730 200.881 233.755 1.00 37.48 115 SER C CA 1
ATOM 4870 C C . SER C 1 115 ? 218.214 201.047 233.468 1.00 36.58 115 SER C C 1
ATOM 4871 O O . SER C 1 115 ? 218.646 202.118 233.033 1.00 42.55 115 SER C O 1
ATOM 4874 N N . PHE C 1 116 ? 219.001 200.009 233.706 1.00 26.60 116 PHE C N 1
ATOM 4875 C CA . PHE C 1 116 ? 220.443 200.050 233.522 1.00 24.86 116 PHE C CA 1
ATOM 4876 C C . PHE C 1 116 ? 220.928 199.106 232.437 1.00 33.67 116 PHE C C 1
ATOM 4877 O O . PHE C 1 116 ? 221.832 199.460 231.678 1.00 35.95 116 PHE C O 1
ATOM 4885 N N . PHE C 1 117 ? 220.349 197.913 232.345 1.00 35.02 117 PHE C N 1
ATOM 4886 C CA . PHE C 1 117 ? 220.601 197.005 231.228 1.00 26.15 117 PHE C CA 1
ATOM 4887 C C . PHE C 1 117 ? 219.564 197.234 230.129 1.00 31.18 117 PHE C C 1
ATOM 4888 O O . PHE C 1 117 ? 218.830 196.339 229.722 1.00 32.78 117 PHE C O 1
ATOM 4896 N N . SER C 1 118 ? 219.508 198.474 229.662 1.00 37.94 118 SER C N 1
ATOM 4897 C CA . SER C 1 118 ? 218.474 198.873 228.724 1.00 40.02 118 SER C CA 1
ATOM 4898 C C . SER C 1 118 ? 218.872 198.531 227.292 1.00 39.71 118 SER C C 1
ATOM 4899 O O . SER C 1 118 ? 220.030 198.250 226.986 1.00 37.01 118 SER C O 1
ATOM 4902 N N . GLU C 1 119 ? 217.874 198.567 226.407 1.00 48.04 119 GLU C N 1
ATOM 4903 C CA . GLU C 1 119 ? 218.110 198.271 224.999 1.00 42.84 119 GLU C CA 1
ATOM 4904 C C . GLU C 1 119 ? 219.070 199.272 224.376 1.00 45.80 119 GLU C C 1
ATOM 4905 O O . GLU C 1 119 ? 219.963 198.894 223.610 1.00 52.58 119 GLU C O 1
ATOM 4911 N N . GLN C 1 120 ? 218.899 200.555 224.699 1.00 49.62 120 GLN C N 1
ATOM 4912 C CA . GLN C 1 120 ? 219.810 201.586 224.215 1.00 45.44 120 GLN C CA 1
ATOM 4913 C C . GLN C 1 120 ? 221.239 201.313 224.661 1.00 44.17 120 GLN C C 1
ATOM 4914 O O . GLN C 1 120 ? 222.181 201.420 223.869 1.00 51.19 120 GLN C O 1
ATOM 4920 N N . GLN C 1 121 ? 221.419 200.955 225.932 1.00 47.31 121 GLN C N 1
ATOM 4921 C CA . GLN C 1 121 ? 222.763 200.814 226.476 1.00 43.10 121 GLN C CA 1
ATOM 4922 C C . GLN C 1 121 ? 223.458 199.585 225.906 1.00 48.34 121 GLN C C 1
ATOM 4923 O O . GLN C 1 121 ? 224.648 199.627 225.572 1.00 49.15 121 GLN C O 1
ATOM 4929 N N . LEU C 1 122 ? 222.725 198.478 225.785 1.00 42.71 122 LEU C N 1
ATOM 4930 C CA . LEU C 1 122 ? 223.328 197.169 225.588 1.00 37.17 122 LEU C CA 1
ATOM 4931 C C . LEU C 1 122 ? 223.193 196.625 224.172 1.00 37.35 122 LEU C C 1
ATOM 4932 O O . LEU C 1 122 ? 223.921 195.691 223.822 1.00 48.90 122 LEU C O 1
ATOM 4937 N N . VAL C 1 123 ? 222.283 197.155 223.357 1.00 29.09 123 VAL C N 1
ATOM 4938 C CA . VAL C 1 123 ? 222.084 196.621 222.015 1.00 27.69 123 VAL C CA 1
ATOM 4939 C C . VAL C 1 123 ? 222.214 197.741 220.990 1.00 27.96 123 VAL C C 1
ATOM 4940 O O . VAL C 1 123 ? 222.974 197.632 220.024 1.00 38.36 123 VAL C O 1
ATOM 4944 N N . ASP C 1 124 ? 221.481 198.832 221.208 1.00 36.93 124 ASP C N 1
ATOM 4945 C CA . ASP C 1 124 ? 221.353 199.861 220.182 1.00 32.34 124 ASP C CA 1
ATOM 4946 C C . ASP C 1 124 ? 222.672 200.573 219.918 1.00 36.89 124 ASP C C 1
ATOM 4947 O O . ASP C 1 124 ? 223.030 200.808 218.761 1.00 44.31 124 ASP C O 1
ATOM 4952 N N . ILE C 1 125 ? 223.407 200.928 220.967 1.00 34.83 125 ILE C N 1
ATOM 4953 C CA . ILE C 1 125 ? 224.653 201.678 220.805 1.00 35.85 125 ILE C CA 1
ATOM 4954 C C . ILE C 1 125 ? 225.775 200.756 220.335 1.00 36.75 125 ILE C C 1
ATOM 4955 O O . ILE C 1 125 ? 226.504 201.125 219.403 1.00 38.09 125 ILE C O 1
ATOM 4960 N N . PRO C 1 126 ? 225.981 199.573 220.929 1.00 35.16 126 PRO C N 1
ATOM 4961 C CA . PRO C 1 126 ? 227.008 198.672 220.376 1.00 35.46 126 PRO C CA 1
ATOM 4962 C C . PRO C 1 126 ? 226.755 198.254 218.940 1.00 37.40 126 PRO C C 1
ATOM 4963 O O . PRO C 1 126 ? 227.717 198.066 218.187 1.00 44.45 126 PRO C O 1
ATOM 4967 N N . LEU C 1 127 ? 225.499 198.097 218.531 1.00 37.25 127 LEU C N 1
ATOM 4968 C CA . LEU C 1 127 ? 225.188 197.666 217.176 1.00 31.80 127 LEU C CA 1
ATOM 4969 C C . LEU C 1 127 ? 225.137 198.812 216.178 1.00 35.45 127 LEU C C 1
ATOM 4970 O O . LEU C 1 127 ? 225.023 198.554 214.976 1.00 49.64 127 LEU C O 1
ATOM 4975 N N . ASN C 1 128 ? 225.225 200.060 216.641 1.00 32.18 128 ASN C N 1
ATOM 4976 C CA . ASN C 1 128 ? 225.132 201.237 215.779 1.00 30.82 128 ASN C CA 1
ATOM 4977 C C . ASN C 1 128 ? 223.870 201.198 214.924 1.00 40.39 128 ASN C C 1
ATOM 4978 O O . ASN C 1 128 ? 223.899 201.475 213.725 1.00 48.76 128 ASN C O 1
ATOM 4983 N N . THR C 1 129 ? 222.745 200.851 215.553 1.00 35.48 129 THR C N 1
ATOM 4984 C CA . THR C 1 129 ? 221.483 200.777 214.828 1.00 35.05 129 THR C CA 1
ATOM 4985 C C . THR C 1 129 ? 221.056 202.126 214.269 1.00 36.29 129 THR C C 1
ATOM 4986 O O . THR C 1 129 ? 220.284 202.166 213.308 1.00 47.40 129 THR C O 1
ATOM 4990 N N . GLU C 1 130 ? 221.542 203.231 214.839 1.00 37.58 130 GLU C N 1
ATOM 4991 C CA . GLU C 1 130 ? 221.202 204.547 214.313 1.00 38.99 130 GLU C CA 1
ATOM 4992 C C . GLU C 1 130 ? 221.757 204.769 212.914 1.00 52.59 130 GLU C C 1
ATOM 4993 O O . GLU C 1 130 ? 221.287 205.668 212.211 1.00 55.18 130 GLU C O 1
ATOM 4999 N N . PHE C 1 131 ? 222.747 203.981 212.500 1.00 45.02 131 PHE C N 1
ATOM 5000 C CA . PHE C 1 131 ? 223.255 204.009 211.136 1.00 31.35 131 PHE C CA 1
ATOM 5001 C C . PHE C 1 131 ? 222.743 202.846 210.298 1.00 35.11 131 PHE C C 1
ATOM 5002 O O . PHE C 1 131 ? 222.373 203.034 209.137 1.00 50.07 131 PHE C O 1
ATOM 5010 N N . PHE C 1 132 ? 222.718 201.642 210.867 1.00 28.96 132 PHE C N 1
ATOM 5011 C CA . PHE C 1 132 ? 222.487 200.444 210.073 1.00 21.29 132 PHE C CA 1
ATOM 5012 C C . PHE C 1 132 ? 221.032 200.266 209.666 1.00 29.64 132 PHE C C 1
ATOM 5013 O O . PHE C 1 132 ? 220.761 199.509 208.732 1.00 45.63 132 PHE C O 1
ATOM 5021 N N . LYS C 1 133 ? 220.090 200.933 210.334 1.00 28.06 133 LYS C N 1
ATOM 5022 C CA . LYS C 1 133 ? 218.711 200.852 209.872 1.00 24.49 133 LYS C CA 1
ATOM 5023 C C . LYS C 1 133 ? 218.485 201.617 208.576 1.00 33.92 133 LYS C C 1
ATOM 5024 O O . LYS C 1 133 ? 217.463 201.395 207.918 1.00 39.01 133 LYS C O 1
ATOM 5030 N N . HIS C 1 134 ? 219.403 202.501 208.196 1.00 36.16 134 HIS C N 1
ATOM 5031 C CA . HIS C 1 134 ? 219.325 203.244 206.947 1.00 33.84 134 HIS C CA 1
ATOM 5032 C C . HIS C 1 134 ? 220.188 202.651 205.843 1.00 32.64 134 HIS C C 1
ATOM 5033 O O . HIS C 1 134 ? 220.223 203.207 204.742 1.00 40.21 134 HIS C O 1
ATOM 5040 N N . LEU C 1 135 ? 220.887 201.550 206.111 1.00 27.66 135 LEU C N 1
ATOM 5041 C CA . LEU C 1 135 ? 221.725 200.929 205.089 1.00 21.11 135 LEU C CA 1
ATOM 5042 C C . LEU C 1 135 ? 220.951 200.399 203.883 1.00 32.07 135 LEU C C 1
ATOM 5043 O O . LEU C 1 135 ? 221.424 200.604 202.752 1.00 40.59 135 LEU C O 1
ATOM 5048 N N . PRO C 1 136 ? 219.816 199.697 204.031 1.00 36.07 136 PRO C N 1
ATOM 5049 C CA . PRO C 1 136 ? 219.120 199.197 202.830 1.00 29.74 136 PRO C CA 1
ATOM 5050 C C . PRO C 1 136 ? 218.711 200.288 201.855 1.00 36.04 136 PRO C C 1
ATOM 5051 O O . PRO C 1 136 ? 218.759 200.081 200.633 1.00 48.23 136 PRO C O 1
ATOM 5055 N N . GLY C 1 137 ? 218.301 201.449 202.364 1.00 26.47 137 GLY C N 1
ATOM 5056 C CA . GLY C 1 137 ? 218.018 202.567 201.483 1.00 28.99 137 GLY C CA 1
ATOM 5057 C C . GLY C 1 137 ? 219.250 203.025 200.730 1.00 40.15 137 GLY C C 1
ATOM 5058 O O . GLY C 1 137 ? 219.172 203.380 199.555 1.00 48.39 137 GLY C O 1
ATOM 5059 N N . ILE C 1 138 ? 220.405 203.001 201.394 1.00 34.11 138 ILE C N 1
ATOM 5060 C CA . ILE C 1 138 ? 221.660 203.344 200.732 1.00 31.32 138 ILE C CA 1
ATOM 5061 C C . ILE C 1 138 ? 221.973 202.343 199.627 1.00 33.09 138 ILE C C 1
ATOM 5062 O O . ILE C 1 138 ? 222.430 202.717 198.541 1.00 39.12 138 ILE C O 1
ATOM 5067 N N . LEU C 1 139 ? 221.734 201.057 199.883 1.00 24.14 139 LEU C N 1
ATOM 5068 C CA . LEU C 1 139 ? 221.989 200.033 198.873 1.00 25.96 139 LEU C CA 1
ATOM 5069 C C . LEU C 1 139 ? 221.098 200.230 197.649 1.00 30.64 139 LEU C C 1
ATOM 5070 O O . LEU C 1 139 ? 221.570 200.194 196.501 1.00 45.37 139 LEU C O 1
ATOM 5075 N N . THR C 1 140 ? 219.803 200.457 197.874 1.00 21.58 140 THR C N 1
ATOM 5076 C CA . THR C 1 140 ? 218.901 200.698 196.753 1.00 31.08 140 THR C CA 1
ATOM 5077 C C . THR C 1 140 ? 219.269 201.982 196.013 1.00 38.96 140 THR C C 1
ATOM 5078 O O . THR C 1 140 ? 219.181 202.049 194.778 1.00 48.94 140 THR C O 1
ATOM 5082 N N . GLY C 1 141 ? 219.685 203.011 196.750 1.00 26.13 141 GLY C N 1
ATOM 5083 C CA . GLY C 1 141 ? 220.117 204.238 196.109 1.00 31.75 141 GLY C CA 1
ATOM 5084 C C . GLY C 1 141 ? 221.342 204.040 195.241 1.00 36.71 141 GLY C C 1
ATOM 5085 O O . GLY C 1 141 ? 221.457 204.640 194.173 1.00 45.48 141 GLY C O 1
ATOM 5086 N N . MET C 1 142 ? 222.276 203.198 195.686 1.00 35.19 142 MET C N 1
ATOM 5087 C CA . MET C 1 142 ? 223.435 202.901 194.851 1.00 36.22 142 MET C CA 1
ATOM 5088 C C . MET C 1 142 ? 223.029 202.132 193.602 1.00 40.98 142 MET C C 1
ATOM 5089 O O . MET C 1 142 ? 223.612 202.331 192.531 1.00 45.63 142 MET C O 1
ATOM 5094 N N . GLY C 1 143 ? 222.035 201.251 193.717 1.00 38.64 143 GLY C N 1
ATOM 5095 C CA . GLY C 1 143 ? 221.502 200.613 192.519 1.00 34.73 143 GLY C CA 1
ATOM 5096 C C . GLY C 1 143 ? 220.949 201.618 191.524 1.00 36.81 143 GLY C C 1
ATOM 5097 O O . GLY C 1 143 ? 221.215 201.540 190.318 1.00 43.08 143 GLY C O 1
ATOM 5098 N N . ILE C 1 144 ? 220.179 202.587 192.024 1.00 30.62 144 ILE C N 1
ATOM 5099 C CA . ILE C 1 144 ? 219.624 203.628 191.157 1.00 31.56 144 ILE C CA 1
ATOM 5100 C C . ILE C 1 144 ? 220.743 204.450 190.521 1.00 38.02 144 ILE C C 1
ATOM 5101 O O . ILE C 1 144 ? 220.691 204.794 189.330 1.00 40.88 144 ILE C O 1
ATOM 5106 N N . ILE C 1 145 ? 221.757 204.796 191.315 1.00 34.07 145 ILE C N 1
ATOM 5107 C CA . ILE C 1 145 ? 222.883 205.577 190.815 1.00 34.38 145 ILE C CA 1
ATOM 5108 C C . ILE C 1 145 ? 223.597 204.822 189.706 1.00 38.15 145 ILE C C 1
ATOM 5109 O O . ILE C 1 145 ? 223.985 205.407 188.688 1.00 45.25 145 ILE C O 1
ATOM 5114 N N . GLY C 1 146 ? 223.803 203.519 189.894 1.00 30.60 146 GLY C N 1
ATOM 5115 C CA . GLY C 1 146 ? 224.435 202.724 188.857 1.00 30.36 146 GLY C CA 1
ATOM 5116 C C . GLY C 1 146 ? 223.617 202.684 187.584 1.00 33.18 146 GLY C C 1
ATOM 5117 O O . GLY C 1 146 ? 224.164 202.748 186.482 1.00 42.89 146 GLY C O 1
ATOM 5118 N N . THR C 1 147 ? 222.293 202.578 187.718 1.00 31.43 147 THR C N 1
ATOM 5119 C CA . THR C 1 147 ? 221.426 202.646 186.543 1.00 29.45 147 THR C CA 1
ATOM 5120 C C . THR C 1 147 ? 221.644 203.947 185.778 1.00 32.89 147 THR C C 1
ATOM 5121 O O . THR C 1 147 ? 221.895 203.943 184.563 1.00 39.24 147 THR C O 1
ATOM 5125 N N . PHE C 1 148 ? 221.579 205.075 186.488 1.00 36.84 148 PHE C N 1
ATOM 5126 C CA . PHE C 1 148 ? 221.726 206.370 185.830 1.00 33.86 148 PHE C CA 1
ATOM 5127 C C . PHE C 1 148 ? 223.101 206.519 185.190 1.00 35.88 148 PHE C C 1
ATOM 5128 O O . PHE C 1 148 ? 223.213 207.000 184.059 1.00 42.95 148 PHE C O 1
ATOM 5136 N N . TYR C 1 149 ? 224.156 206.102 185.891 1.00 35.11 149 TYR C N 1
ATOM 5137 C CA . TYR C 1 149 ? 225.512 206.249 185.371 1.00 38.51 149 TYR C CA 1
ATOM 5138 C C . TYR C 1 149 ? 225.744 205.380 184.139 1.00 42.80 149 TYR C C 1
ATOM 5139 O O . TYR C 1 149 ? 226.343 205.834 183.153 1.00 48.43 149 TYR C O 1
ATOM 5148 N N . GLY C 1 150 ? 225.289 204.126 184.176 1.00 27.24 150 GLY C N 1
ATOM 5149 C CA . GLY C 1 150 ? 225.429 203.272 183.013 1.00 25.76 150 GLY C CA 1
ATOM 5150 C C . GLY C 1 150 ? 224.694 203.820 181.807 1.00 30.90 150 GLY C C 1
ATOM 5151 O O . GLY C 1 150 ? 225.206 203.786 180.683 1.00 41.66 150 GLY C O 1
ATOM 5152 N N . LEU C 1 151 ? 223.490 204.350 182.023 1.00 34.31 151 LEU C N 1
ATOM 5153 C CA . LEU C 1 151 ? 222.773 204.932 180.895 1.00 33.04 151 LEU C CA 1
ATOM 5154 C C . LEU C 1 151 ? 223.435 206.209 180.400 1.00 38.92 151 LEU C C 1
ATOM 5155 O O . LEU C 1 151 ? 223.396 206.497 179.203 1.00 38.88 151 LEU C O 1
ATOM 5160 N N . MET C 1 152 ? 224.039 206.992 181.294 1.00 38.19 152 MET C N 1
ATOM 5161 C CA . MET C 1 152 ? 224.807 208.148 180.842 1.00 30.29 152 MET C CA 1
ATOM 5162 C C . MET C 1 152 ? 225.938 207.725 179.920 1.00 35.16 152 MET C C 1
ATOM 5163 O O . MET C 1 152 ? 226.160 208.336 178.867 1.00 49.57 152 MET C O 1
ATOM 5168 N N . ILE C 1 153 ? 226.666 206.677 180.301 1.00 39.78 153 ILE C N 1
ATOM 5169 C CA . ILE C 1 153 ? 227.745 206.187 179.446 1.00 37.99 153 ILE C CA 1
ATOM 5170 C C . ILE C 1 153 ? 227.192 205.740 178.100 1.00 38.56 153 ILE C C 1
ATOM 5171 O O . ILE C 1 153 ? 227.751 206.053 177.043 1.00 46.49 153 ILE C O 1
ATOM 5176 N N . GLY C 1 154 ? 226.082 205.003 178.119 1.00 41.01 154 GLY C N 1
ATOM 5177 C CA . GLY C 1 154 ? 225.501 204.534 176.870 1.00 36.14 154 GLY C CA 1
ATOM 5178 C C . GLY C 1 154 ? 225.035 205.661 175.967 1.00 41.30 154 GLY C C 1
ATOM 5179 O O . GLY C 1 154 ? 225.220 205.610 174.749 1.00 46.86 154 GLY C O 1
ATOM 5180 N N . LEU C 1 155 ? 224.418 206.689 176.549 1.00 36.43 155 LEU C N 1
ATOM 5181 C CA . LEU C 1 155 ? 223.848 207.772 175.756 1.00 31.71 155 LEU C CA 1
ATOM 5182 C C . LEU C 1 155 ? 224.929 208.695 175.209 1.00 36.35 155 LEU C C 1
ATOM 5183 O O . LEU C 1 155 ? 224.841 209.145 174.062 1.00 49.24 155 LEU C O 1
ATOM 5188 N N . ASN C 1 156 ? 225.948 209.000 176.015 1.00 38.28 156 ASN C N 1
ATOM 5189 C CA . ASN C 1 156 ? 226.976 209.935 175.569 1.00 38.02 156 ASN C CA 1
ATOM 5190 C C . ASN C 1 156 ? 227.788 209.360 174.416 1.00 44.03 156 ASN C C 1
ATOM 5191 O O . ASN C 1 156 ? 228.220 210.098 173.524 1.00 49.73 156 ASN C O 1
ATOM 5196 N N . HIS C 1 157 ? 228.006 208.048 174.413 1.00 53.22 157 HIS C N 1
ATOM 5197 C CA . HIS C 1 157 ? 228.785 207.389 173.376 1.00 48.84 157 HIS C CA 1
ATOM 5198 C C . HIS C 1 157 ? 227.939 206.939 172.194 1.00 50.69 157 HIS C C 1
ATOM 5199 O O . HIS C 1 157 ? 228.405 206.131 171.384 1.00 58.63 157 HIS C O 1
ATOM 5206 N N . PHE C 1 158 ? 226.712 207.434 172.075 1.00 48.02 158 PHE C N 1
ATOM 5207 C CA . PHE C 1 158 ? 225.888 207.103 170.921 1.00 48.79 158 PHE C CA 1
ATOM 5208 C C . PHE C 1 158 ? 226.439 207.794 169.681 1.00 52.86 158 PHE C C 1
ATOM 5209 O O . PHE C 1 158 ? 226.628 209.014 169.668 1.00 55.72 158 PHE C O 1
ATOM 5217 N N . ASP C 1 159 ? 226.693 207.012 168.639 1.00 59.56 159 ASP C N 1
ATOM 5218 C CA . ASP C 1 159 ? 227.320 207.506 167.413 1.00 61.35 159 ASP C CA 1
ATOM 5219 C C . ASP C 1 159 ? 226.381 207.281 166.237 1.00 64.54 159 ASP C C 1
ATOM 5220 O O . ASP C 1 159 ? 226.326 206.168 165.686 1.00 70.83 159 ASP C O 1
ATOM 5225 N N . PRO C 1 160 ? 225.621 208.292 165.822 1.00 64.82 160 PRO C N 1
ATOM 5226 C CA . PRO C 1 160 ? 224.671 208.129 164.713 1.00 67.93 160 PRO C CA 1
ATOM 5227 C C . PRO C 1 160 ? 225.238 208.411 163.330 1.00 71.78 160 PRO C C 1
ATOM 5228 O O . PRO C 1 160 ? 224.455 208.553 162.386 1.00 71.83 160 PRO C O 1
ATOM 5232 N N . SER C 1 161 ? 226.561 208.506 163.189 1.00 83.01 161 SER C N 1
ATOM 5233 C CA . SER C 1 161 ? 227.148 208.952 161.929 1.00 83.13 161 SER C CA 1
ATOM 5234 C C . SER C 1 161 ? 226.884 207.964 160.801 1.00 83.61 161 SER C C 1
ATOM 5235 O O . SER C 1 161 ? 226.604 208.368 159.667 1.00 84.84 161 SER C O 1
ATOM 5238 N N . THR C 1 162 ? 226.974 206.672 161.085 1.00 77.67 162 THR C N 1
ATOM 5239 C CA . THR C 1 162 ? 226.941 205.658 160.046 1.00 78.49 162 THR C CA 1
ATOM 5240 C C . THR C 1 162 ? 226.047 204.513 160.501 1.00 78.87 162 THR C C 1
ATOM 5241 O O . THR C 1 162 ? 225.985 204.218 161.698 1.00 83.35 162 THR C O 1
ATOM 5245 N N . PRO C 1 163 ? 225.314 203.872 159.580 1.00 70.21 163 PRO C N 1
ATOM 5246 C CA . PRO C 1 163 ? 224.339 202.850 160.009 1.00 72.11 163 PRO C CA 1
ATOM 5247 C C . PRO C 1 163 ? 224.898 201.731 160.879 1.00 73.11 163 PRO C C 1
ATOM 5248 O O . PRO C 1 163 ? 224.234 201.342 161.847 1.00 71.36 163 PRO C O 1
ATOM 5252 N N . GLU C 1 164 ? 226.087 201.195 160.588 1.00 75.07 164 GLU C N 1
ATOM 5253 C CA . GLU C 1 164 ? 226.619 200.174 161.487 1.00 72.38 164 GLU C CA 1
ATOM 5254 C C . GLU C 1 164 ? 227.147 200.787 162.777 1.00 70.31 164 GLU C C 1
ATOM 5255 O O . GLU C 1 164 ? 227.152 200.122 163.820 1.00 73.11 164 GLU C O 1
ATOM 5261 N N . GLN C 1 165 ? 227.566 202.053 162.740 1.00 63.72 165 GLN C N 1
ATOM 5262 C CA . GLN C 1 165 ? 227.826 202.768 163.983 1.00 63.04 165 GLN C CA 1
ATOM 5263 C C . GLN C 1 165 ? 226.553 202.887 164.808 1.00 63.86 165 GLN C C 1
ATOM 5264 O O . GLN C 1 165 ? 226.584 202.739 166.035 1.00 70.19 165 GLN C O 1
ATOM 5270 N N . VAL C 1 166 ? 225.422 203.138 164.147 1.00 58.90 166 VAL C N 1
ATOM 5271 C CA . VAL C 1 166 ? 224.139 203.171 164.842 1.00 57.46 166 VAL C CA 1
ATOM 5272 C C . VAL C 1 166 ? 223.828 201.812 165.449 1.00 55.63 166 VAL C C 1
ATOM 5273 O O . VAL C 1 166 ? 223.351 201.718 166.585 1.00 61.23 166 VAL C O 1
ATOM 5277 N N . SER C 1 167 ? 224.082 200.737 164.699 1.00 52.35 167 SER C N 1
ATOM 5278 C CA . SER C 1 167 ? 223.802 199.397 165.204 1.00 48.82 167 SER C CA 1
ATOM 5279 C C . SER C 1 167 ? 224.646 199.082 166.432 1.00 53.66 167 SER C C 1
ATOM 5280 O O . SER C 1 167 ? 224.142 198.551 167.428 1.00 57.60 167 SER C O 1
ATOM 5283 N N . SER C 1 168 ? 225.939 199.409 166.378 1.00 54.82 168 SER C N 1
ATOM 5284 C CA . SER C 1 168 ? 226.806 199.163 167.526 1.00 45.98 168 SER C CA 1
ATOM 5285 C C . SER C 1 168 ? 226.399 200.017 168.719 1.00 45.07 168 SER C C 1
ATOM 5286 O O . SER C 1 168 ? 226.431 199.547 169.862 1.00 49.62 168 SER C O 1
ATOM 5289 N N . SER C 1 169 ? 226.012 201.271 168.478 1.00 44.06 169 SER C N 1
ATOM 5290 C CA . SER C 1 169 ? 225.578 202.134 169.571 1.00 45.65 169 SER C CA 1
ATOM 5291 C C . SER C 1 169 ? 224.301 201.612 170.216 1.00 45.89 169 SER C C 1
ATOM 5292 O O . SER C 1 169 ? 224.144 201.668 171.440 1.00 51.82 169 SER C O 1
ATOM 5295 N N . VAL C 1 170 ? 223.376 201.099 169.404 1.00 42.08 170 VAL C N 1
ATOM 5296 C CA . VAL C 1 170 ? 222.143 200.532 169.938 1.00 40.14 170 VAL C CA 1
ATOM 5297 C C . VAL C 1 170 ? 222.436 199.268 170.739 1.00 42.54 170 VAL C C 1
ATOM 5298 O O . VAL C 1 170 ? 221.841 199.034 171.799 1.00 49.63 170 VAL C O 1
ATOM 5302 N N . ASN C 1 171 ? 223.351 198.428 170.248 1.00 40.28 171 ASN C N 1
ATOM 5303 C CA . ASN C 1 171 ? 223.748 197.249 171.009 1.00 39.41 171 ASN C CA 1
ATOM 5304 C C . ASN C 1 171 ? 224.365 197.642 172.344 1.00 44.14 171 ASN C C 1
ATOM 5305 O O . ASN C 1 171 ? 224.095 197.012 173.374 1.00 51.08 171 ASN C O 1
ATOM 5310 N N . ASN C 1 172 ? 225.201 198.681 172.344 1.00 42.17 172 ASN C N 1
ATOM 5311 C CA . ASN C 1 172 ? 225.789 199.161 173.589 1.00 37.65 172 ASN C CA 1
ATOM 5312 C C . ASN C 1 172 ? 224.717 199.678 174.538 1.00 35.91 172 ASN C C 1
ATOM 5313 O O . ASN C 1 172 ? 224.796 199.457 175.749 1.00 44.35 172 ASN C O 1
ATOM 5318 N N . LEU C 1 173 ? 223.711 200.374 174.007 1.00 36.52 173 LEU C N 1
ATOM 5319 C CA . LEU C 1 173 ? 222.615 200.852 174.848 1.00 32.59 173 LEU C CA 1
ATOM 5320 C C . LEU C 1 173 ? 221.849 199.694 175.474 1.00 36.53 173 LEU C C 1
ATOM 5321 O O . LEU C 1 173 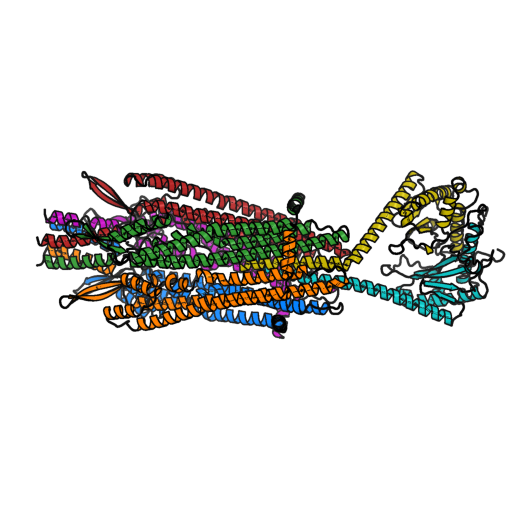? 221.497 199.739 176.658 1.00 41.65 173 LEU C O 1
ATOM 5326 N N . LEU C 1 174 ? 221.573 198.651 174.690 1.00 37.27 174 LEU C N 1
ATOM 5327 C CA . LEU C 1 174 ? 220.870 197.493 175.231 1.00 28.97 174 LEU C CA 1
ATOM 5328 C C . LEU C 1 174 ? 221.696 196.794 176.305 1.00 39.37 174 LEU C C 1
ATOM 5329 O O . LEU C 1 174 ? 221.164 196.402 177.352 1.00 52.91 174 LEU C O 1
ATOM 5334 N N . ARG C 1 175 ? 223.004 196.639 176.072 1.00 39.53 175 ARG C N 1
ATOM 5335 C CA . ARG C 1 175 ? 223.862 196.039 177.089 1.00 43.49 175 ARG C CA 1
ATOM 5336 C C . ARG C 1 175 ? 223.903 196.894 178.347 1.00 42.71 175 ARG C C 1
ATOM 5337 O O . ARG C 1 175 ? 223.935 196.366 179.460 1.00 53.33 175 ARG C O 1
ATOM 5345 N N . ASP C 1 176 ? 223.905 198.217 178.190 1.00 36.92 176 ASP C N 1
ATOM 5346 C CA . ASP C 1 176 ? 223.926 199.102 179.349 1.00 32.98 176 ASP C CA 1
ATOM 5347 C C . ASP C 1 176 ? 222.633 199.013 180.147 1.00 40.48 176 ASP C C 1
ATOM 5348 O O . ASP C 1 176 ? 222.659 199.055 181.381 1.00 48.68 176 ASP C O 1
ATOM 5353 N N . VAL C 1 177 ? 221.493 198.891 179.470 1.00 36.48 177 VAL C N 1
ATOM 5354 C CA . VAL C 1 177 ? 220.236 198.735 180.198 1.00 30.32 177 VAL C CA 1
ATOM 5355 C C . VAL C 1 177 ? 220.194 197.389 180.912 1.00 28.37 177 VAL C C 1
ATOM 5356 O O . VAL C 1 177 ? 219.711 197.289 182.046 1.00 33.60 177 VAL C O 1
ATOM 5360 N N . LEU C 1 178 ? 220.702 196.335 180.269 1.00 32.58 178 LEU C N 1
ATOM 5361 C CA . LEU C 1 178 ? 220.793 195.038 180.936 1.00 35.99 178 LEU C CA 1
ATOM 5362 C C . LEU C 1 178 ? 221.691 195.115 182.167 1.00 38.64 178 LEU C C 1
ATOM 5363 O O . LEU C 1 178 ? 221.372 194.554 183.223 1.00 48.09 178 LEU C O 1
ATOM 5368 N N . TYR C 1 179 ? 222.820 195.812 182.043 1.00 30.90 179 TYR C N 1
ATOM 5369 C CA . TYR C 1 179 ? 223.723 196.016 183.167 1.00 26.49 179 TYR C CA 1
ATOM 5370 C C . TYR C 1 179 ? 223.044 196.773 184.299 1.00 30.57 179 TYR C C 1
ATOM 5371 O O . TYR C 1 179 ? 223.227 196.447 185.477 1.00 35.28 179 TYR C O 1
ATOM 5380 N N . ALA C 1 180 ? 222.280 197.813 183.960 1.00 30.66 180 ALA C N 1
ATOM 5381 C CA . ALA C 1 180 ? 221.577 198.584 184.977 1.00 25.32 180 ALA C CA 1
ATOM 5382 C C . ALA C 1 180 ? 220.536 197.735 185.689 1.00 29.54 180 ALA C C 1
ATOM 5383 O O . ALA C 1 180 ? 220.377 197.828 186.912 1.00 29.53 180 ALA C O 1
ATOM 5385 N N . PHE C 1 181 ? 219.816 196.899 184.938 1.00 35.61 181 PHE C N 1
ATOM 5386 C CA . PHE C 1 181 ? 218.861 195.987 185.557 1.00 30.76 181 PHE C CA 1
ATOM 5387 C C . PHE C 1 181 ? 219.563 195.029 186.509 1.00 29.18 181 PHE C C 1
ATOM 5388 O O . PHE C 1 181 ? 219.071 194.768 187.611 1.00 38.33 181 PHE C O 1
ATOM 5396 N N . LEU C 1 182 ? 220.709 194.489 186.093 1.00 26.85 182 LEU C N 1
ATOM 5397 C CA . LEU C 1 182 ? 221.449 193.561 186.944 1.00 26.42 182 LEU C CA 1
ATOM 5398 C C . LEU C 1 182 ? 221.915 194.238 188.226 1.00 29.51 182 LEU C C 1
ATOM 5399 O O . LEU C 1 182 ? 221.787 193.680 189.322 1.00 38.61 182 LEU C O 1
ATOM 5404 N N . GLY C 1 183 ? 222.461 195.447 188.103 1.00 36.28 183 GLY C N 1
ATOM 5405 C CA . GLY C 1 183 ? 222.921 196.161 189.282 1.00 28.89 183 GLY C CA 1
ATOM 5406 C C . GLY C 1 183 ? 221.792 196.509 190.229 1.00 32.14 183 GLY C C 1
ATOM 5407 O O . GLY C 1 183 ? 221.934 196.392 191.447 1.00 42.30 183 GLY C O 1
ATOM 5408 N N . SER C 1 184 ? 220.651 196.938 189.685 1.00 37.83 184 SER C N 1
ATOM 5409 C CA . SER C 1 184 ? 219.503 197.243 190.528 1.00 23.55 184 SER C CA 1
ATOM 5410 C C . SER C 1 184 ? 218.970 195.995 191.217 1.00 33.82 184 SER C C 1
ATOM 5411 O O . SER C 1 184 ? 218.614 196.039 192.400 1.00 43.37 184 SER C O 1
ATOM 5414 N N . ALA C 1 185 ? 218.906 194.873 190.496 1.00 36.10 185 ALA C N 1
ATOM 5415 C CA . ALA C 1 185 ? 218.452 193.628 191.102 1.00 23.05 185 ALA C CA 1
ATOM 5416 C C . ALA C 1 185 ? 219.367 193.215 192.244 1.00 33.03 185 ALA C C 1
ATOM 5417 O O . ALA C 1 185 ? 218.898 192.853 193.329 1.00 38.06 185 ALA C O 1
ATOM 5419 N N . PHE C 1 186 ? 220.683 193.285 192.025 1.00 34.71 186 PHE C N 1
ATOM 5420 C CA . PHE C 1 186 ? 221.624 192.932 193.081 1.00 30.24 186 PHE C CA 1
ATOM 5421 C C . PHE C 1 186 ? 221.498 193.867 194.277 1.00 26.09 186 PHE C C 1
ATOM 5422 O O . PHE C 1 186 ? 221.509 193.418 195.431 1.00 35.52 186 PHE C O 1
ATOM 5430 N N . ALA C 1 187 ? 221.377 195.171 194.023 1.00 28.18 187 ALA C N 1
ATOM 5431 C CA . ALA C 1 187 ? 221.281 196.132 195.114 1.00 16.72 187 ALA C CA 1
ATOM 5432 C C . ALA C 1 187 ? 220.027 195.908 195.943 1.00 29.68 187 ALA C C 1
ATOM 5433 O O . ALA C 1 187 ? 220.083 195.915 197.176 1.00 36.89 187 ALA C O 1
ATOM 5435 N N . ILE C 1 188 ? 218.886 195.696 195.286 1.00 33.06 188 ILE C N 1
ATOM 5436 C CA . ILE C 1 188 ? 217.642 195.492 196.020 1.00 24.81 188 ILE C CA 1
ATOM 5437 C C . ILE C 1 188 ? 217.665 194.157 196.754 1.00 28.37 188 ILE C C 1
ATOM 5438 O O . ILE C 1 188 ? 217.138 194.038 197.867 1.00 35.33 188 ILE C O 1
ATOM 5443 N N . PHE C 1 189 ? 218.282 193.132 196.159 1.00 35.02 189 PHE C N 1
ATOM 5444 C CA . PHE C 1 189 ? 218.398 191.849 196.840 1.00 28.79 189 PHE C CA 1
ATOM 5445 C C . PHE C 1 189 ? 219.216 191.980 198.114 1.00 31.94 189 PHE C C 1
ATOM 5446 O O . PHE C 1 189 ? 218.812 191.497 199.179 1.00 43.99 189 PHE C O 1
ATOM 5454 N N . ALA C 1 190 ? 220.366 192.647 198.029 1.00 34.66 190 ALA C N 1
ATOM 5455 C CA . ALA C 1 190 ? 221.187 192.825 199.218 1.00 32.51 190 ALA C CA 1
ATOM 5456 C C . ALA C 1 190 ? 220.493 193.716 200.237 1.00 29.86 190 ALA C C 1
ATOM 5457 O O . ALA C 1 190 ? 220.639 193.513 201.445 1.00 39.75 190 ALA C O 1
ATOM 5459 N N . SER C 1 191 ? 219.716 194.695 199.772 1.00 27.08 191 SER C N 1
ATOM 5460 C CA . SER C 1 191 ? 218.990 195.562 200.693 1.00 24.27 191 SER C CA 1
ATOM 5461 C C . SER C 1 191 ? 217.940 194.784 201.475 1.00 26.93 191 SER C C 1
ATOM 5462 O O . SER C 1 191 ? 217.833 194.926 202.698 1.00 34.08 191 SER C O 1
ATOM 5465 N N . ILE C 1 192 ? 217.152 193.949 200.792 1.00 34.08 192 ILE C N 1
ATOM 5466 C CA . ILE C 1 192 ? 216.127 193.201 201.516 1.00 33.06 192 ILE C CA 1
ATOM 5467 C C . ILE C 1 192 ? 216.755 192.117 202.382 1.00 34.05 192 ILE C C 1
ATOM 5468 O O . ILE C 1 192 ? 216.235 191.802 203.458 1.00 48.18 192 ILE C O 1
ATOM 5473 N N . LEU C 1 193 ? 217.878 191.536 201.953 1.00 28.37 193 LEU C N 1
ATOM 5474 C CA . LEU C 1 193 ? 218.569 190.571 202.802 1.00 26.92 193 LEU C CA 1
ATOM 5475 C C . LEU C 1 193 ? 219.107 191.233 204.064 1.00 29.01 193 LEU C C 1
ATOM 5476 O O . LEU C 1 193 ? 218.994 190.675 205.164 1.00 43.27 193 LEU C O 1
ATOM 5481 N N . VAL C 1 194 ? 219.684 192.427 203.926 1.00 28.17 194 VAL C N 1
ATOM 5482 C CA . VAL C 1 194 ? 220.153 193.175 205.086 1.00 27.19 194 VAL C CA 1
ATOM 5483 C C . VAL C 1 194 ? 218.986 193.521 205.996 1.00 26.31 194 VAL C C 1
ATOM 5484 O O . VAL C 1 194 ? 219.093 193.419 207.220 1.00 38.20 194 VAL C O 1
ATOM 5488 N N . THR C 1 195 ? 217.857 193.936 205.420 1.00 29.96 195 THR C N 1
ATOM 5489 C CA . THR C 1 195 ? 216.689 194.264 206.234 1.00 28.68 195 THR C CA 1
ATOM 5490 C C . THR C 1 195 ? 216.213 193.051 207.022 1.00 31.66 195 THR C C 1
ATOM 5491 O O . THR C 1 195 ? 215.957 193.141 208.228 1.00 42.52 195 THR C O 1
ATOM 5495 N N . TRP C 1 196 ? 216.100 191.903 206.355 1.00 36.85 196 TRP C N 1
ATOM 5496 C CA . TRP C 1 196 ? 215.671 190.685 207.032 1.00 37.90 196 TRP C CA 1
ATOM 5497 C C . TRP C 1 196 ? 216.613 190.331 208.175 1.00 43.63 196 TRP C C 1
ATOM 5498 O O . TRP C 1 196 ? 216.177 190.137 209.318 1.00 45.82 196 TRP C O 1
ATOM 5509 N N . LEU C 1 197 ? 217.915 190.258 207.887 1.00 36.05 197 LEU C N 1
ATOM 5510 C CA . LEU C 1 197 ? 218.877 189.865 208.910 1.00 24.62 197 LEU C CA 1
ATOM 5511 C C . LEU C 1 197 ? 218.902 190.862 210.058 1.00 27.67 197 LEU C C 1
ATOM 5512 O O . LEU C 1 197 ? 218.920 190.470 211.230 1.00 41.05 197 LEU C O 1
ATOM 5517 N N . GLU C 1 198 ? 218.881 192.156 209.742 1.00 30.64 198 GLU C N 1
ATOM 5518 C CA . GLU C 1 198 ? 218.931 193.196 210.761 1.00 29.48 198 GLU C CA 1
ATOM 5519 C C . GLU C 1 198 ? 217.719 193.149 211.675 1.00 37.44 198 GLU C C 1
ATOM 5520 O O . GLU C 1 198 ? 217.854 193.207 212.901 1.00 40.91 198 GLU C O 1
ATOM 5526 N N . LYS C 1 199 ? 216.521 193.076 211.097 1.00 39.92 199 LYS C N 1
ATOM 5527 C CA . LYS C 1 199 ? 215.320 193.104 211.916 1.00 31.34 199 LYS C CA 1
ATOM 5528 C C . LYS C 1 199 ? 215.186 191.830 212.737 1.00 35.29 199 LYS C C 1
ATOM 5529 O O . LYS C 1 199 ? 214.775 191.877 213.903 1.00 37.50 199 LYS C O 1
ATOM 5535 N N . LEU C 1 200 ? 215.556 190.683 212.162 1.00 39.47 200 LEU C N 1
ATOM 5536 C CA . LEU C 1 200 ? 215.529 189.449 212.935 1.00 37.99 200 LEU C CA 1
ATOM 5537 C C . LEU C 1 200 ? 216.517 189.511 214.093 1.00 37.91 200 LEU C C 1
ATOM 5538 O O . LEU C 1 200 ? 216.191 189.119 215.221 1.00 43.53 200 LEU C O 1
ATOM 5543 N N . SER C 1 201 ? 217.721 190.033 213.839 1.00 34.00 201 SER C N 1
ATOM 5544 C CA . SER C 1 201 ? 218.715 190.159 214.898 1.00 31.34 201 SER C CA 1
ATOM 5545 C C . SER C 1 201 ? 218.248 191.102 215.994 1.00 28.68 201 SER C C 1
ATOM 5546 O O . SER C 1 201 ? 218.430 190.814 217.180 1.00 37.70 201 SER C O 1
ATOM 5549 N N . ILE C 1 202 ? 217.655 192.237 215.625 1.00 33.31 202 ILE C N 1
ATOM 5550 C CA . ILE C 1 202 ? 217.261 193.209 216.637 1.00 33.53 202 ILE C CA 1
ATOM 5551 C C . ILE C 1 202 ? 216.093 192.671 217.460 1.00 38.69 202 ILE C C 1
ATOM 5552 O O . ILE C 1 202 ? 216.029 192.878 218.679 1.00 45.55 202 ILE C O 1
ATOM 5557 N N . ALA C 1 203 ? 215.170 191.943 216.821 1.00 35.95 203 ALA C N 1
ATOM 5558 C CA . ALA C 1 203 ? 214.074 191.332 217.564 1.00 24.98 203 ALA C CA 1
ATOM 5559 C C . ALA C 1 203 ? 214.583 190.276 218.534 1.00 32.41 203 ALA C C 1
ATOM 5560 O O . ALA C 1 203 ? 214.143 190.224 219.690 1.00 45.08 203 ALA C O 1
ATOM 5562 N N . LYS C 1 204 ? 215.510 189.423 218.090 1.00 37.90 204 LYS C N 1
ATOM 5563 C CA . LYS C 1 204 ? 216.056 188.411 218.989 1.00 29.10 204 LYS C CA 1
ATOM 5564 C C . LYS C 1 204 ? 216.852 189.049 220.121 1.00 33.52 204 LYS C C 1
ATOM 5565 O O . LYS C 1 204 ? 216.814 188.571 221.260 1.00 45.84 204 LYS C O 1
ATOM 5571 N N . SER C 1 205 ? 217.580 190.128 219.826 1.00 32.56 205 SER C N 1
ATOM 5572 C CA . SER C 1 205 ? 218.311 190.835 220.868 1.00 27.18 205 SER C CA 1
ATOM 5573 C C . SER C 1 205 ? 217.367 191.394 221.918 1.00 30.99 205 SER C C 1
ATOM 5574 O O . SER C 1 205 ? 217.633 191.288 223.119 1.00 40.97 205 SER C O 1
ATOM 5577 N N . TYR C 1 206 ? 216.255 191.989 221.486 1.00 32.95 206 TYR C N 1
ATOM 5578 C CA . TYR C 1 206 ? 215.294 192.517 222.447 1.00 31.40 206 TYR C CA 1
ATOM 5579 C C . TYR C 1 206 ? 214.668 191.398 223.273 1.00 31.84 206 TYR C C 1
ATOM 5580 O O . TYR C 1 206 ? 214.505 191.536 224.490 1.00 36.62 206 TYR C O 1
ATOM 5589 N N . LYS C 1 207 ? 214.338 190.273 222.632 1.00 29.33 207 LYS C N 1
ATOM 5590 C CA . LYS C 1 207 ? 213.776 189.134 223.355 1.00 25.63 207 LYS C CA 1
ATOM 5591 C C . LYS C 1 207 ? 214.725 188.623 224.431 1.00 25.52 207 LYS C C 1
ATOM 5592 O O . LYS C 1 207 ? 214.327 188.418 225.588 1.00 31.84 207 LYS C O 1
ATOM 5598 N N . TYR C 1 208 ? 215.988 188.408 224.074 1.00 26.72 208 TYR C N 1
ATOM 5599 C CA . TYR C 1 208 ? 216.913 187.824 225.032 1.00 23.07 208 TYR C CA 1
ATOM 5600 C C . TYR C 1 208 ? 217.366 188.829 226.082 1.00 31.31 208 TYR C C 1
ATOM 5601 O O . TYR C 1 208 ? 217.642 188.440 227.221 1.00 44.96 208 TYR C O 1
ATOM 5610 N N . LEU C 1 209 ? 217.410 190.117 225.746 1.00 21.45 209 LEU C N 1
ATOM 5611 C CA . LEU C 1 209 ? 217.655 191.123 226.769 1.00 22.43 209 LEU C CA 1
ATOM 5612 C C . LEU C 1 209 ? 216.500 191.183 227.757 1.00 28.90 209 LEU C C 1
ATOM 5613 O O . LEU C 1 209 ? 216.714 191.372 228.960 1.00 34.97 209 LEU C O 1
ATOM 5618 N N . GLU C 1 210 ? 215.265 191.029 227.271 1.00 35.78 210 GLU C N 1
ATOM 5619 C CA . GLU C 1 210 ? 214.132 190.963 228.184 1.00 33.51 210 GLU C CA 1
ATOM 5620 C C . GLU C 1 210 ? 214.230 189.758 229.105 1.00 34.19 210 GLU C C 1
ATOM 5621 O O . GLU C 1 210 ? 213.973 189.868 230.308 1.00 45.81 210 GLU C O 1
ATOM 5627 N N . LYS C 1 211 ? 214.602 188.599 228.563 1.00 32.57 211 LYS C N 1
ATOM 5628 C CA . LYS C 1 211 ? 214.760 187.421 229.413 1.00 24.13 211 LYS C CA 1
ATOM 5629 C C . LYS C 1 211 ? 215.856 187.633 230.452 1.00 29.04 211 LYS C C 1
ATOM 5630 O O . LYS C 1 211 ? 215.703 187.249 231.617 1.00 42.30 211 LYS C O 1
ATOM 5636 N N . PHE C 1 212 ? 216.961 188.262 230.051 1.00 29.65 212 PHE C N 1
ATOM 5637 C CA . PHE C 1 212 ? 218.071 188.504 230.969 1.00 27.28 212 PHE C CA 1
ATOM 5638 C C . PHE C 1 212 ? 217.671 189.458 232.092 1.00 28.04 212 PHE C C 1
ATOM 5639 O O . PHE C 1 212 ? 217.945 189.201 233.273 1.00 36.60 212 PHE C O 1
ATOM 5647 N N . THR C 1 213 ? 217.019 190.571 231.744 1.00 32.30 213 THR C N 1
ATOM 5648 C CA . THR C 1 213 ? 216.615 191.530 232.768 1.00 31.33 213 THR C CA 1
ATOM 5649 C C . THR C 1 213 ? 215.507 190.974 233.648 1.00 32.82 213 THR C C 1
ATOM 5650 O O . THR C 1 213 ? 215.404 191.354 234.818 1.00 46.09 213 THR C O 1
ATOM 5654 N N . ALA C 1 214 ? 214.667 190.089 233.109 1.00 27.91 214 ALA C N 1
ATOM 5655 C CA . ALA C 1 214 ? 213.705 189.385 233.947 1.00 21.31 214 ALA C CA 1
ATOM 5656 C C . ALA C 1 214 ? 214.410 188.455 234.920 1.00 28.24 214 ALA C C 1
ATOM 5657 O O . ALA C 1 214 ? 213.971 188.294 236.062 1.00 43.60 214 ALA C O 1
ATOM 5659 N N . ALA C 1 215 ? 215.498 187.821 234.479 1.00 38.03 215 ALA C N 1
ATOM 5660 C CA . ALA C 1 215 ? 216.282 186.988 235.384 1.00 34.86 215 ALA C CA 1
ATOM 5661 C C . ALA C 1 215 ? 216.886 187.813 236.513 1.00 36.81 215 ALA C C 1
ATOM 5662 O O . ALA C 1 215 ? 216.875 187.386 237.673 1.00 40.85 215 ALA C O 1
ATOM 5664 N N . LEU C 1 216 ? 217.429 188.993 236.198 1.00 35.85 216 LEU C N 1
ATOM 5665 C CA . LEU C 1 216 ? 217.903 189.878 237.263 1.00 33.57 216 LEU C CA 1
ATOM 5666 C C . LEU C 1 216 ? 216.763 190.381 238.139 1.00 44.64 216 LEU C C 1
ATOM 5667 O O . LEU C 1 216 ? 216.915 190.478 239.361 1.00 49.92 216 LEU C O 1
ATOM 5672 N N . ASP C 1 217 ? 215.625 190.725 237.539 1.00 42.84 217 ASP C N 1
ATOM 5673 C CA . ASP C 1 217 ? 214.502 191.237 238.314 1.00 30.04 217 ASP C CA 1
ATOM 5674 C C . ASP C 1 217 ? 213.943 190.210 239.287 1.00 34.70 217 ASP C C 1
ATOM 5675 O O . ASP C 1 217 ? 213.311 190.596 240.275 1.00 49.84 217 ASP C O 1
ATOM 5680 N N . SER C 1 218 ? 214.156 188.921 239.035 1.00 34.22 218 SER C N 1
ATOM 5681 C CA . SER C 1 218 ? 213.653 187.877 239.915 1.00 30.39 218 SER C CA 1
ATOM 5682 C C . SER C 1 218 ? 214.500 187.686 241.163 1.00 36.28 218 SER C C 1
ATOM 5683 O O . SER C 1 218 ? 214.044 187.030 242.103 1.00 45.93 218 SER C O 1
ATOM 5686 N N . LEU C 1 219 ? 215.716 188.231 241.198 1.00 42.56 219 LEU C N 1
ATOM 5687 C CA . LEU C 1 219 ? 216.601 187.992 242.332 1.00 39.12 219 LEU C CA 1
ATOM 5688 C C . LEU C 1 219 ? 216.225 188.818 243.552 1.00 44.04 219 LEU C C 1
ATOM 5689 O O . LEU C 1 219 ? 216.505 188.403 244.681 1.00 47.39 219 LEU C O 1
ATOM 5694 N N . TYR C 1 220 ? 215.602 189.976 243.355 1.00 37.89 220 TYR C N 1
ATOM 5695 C CA . TYR C 1 220 ? 215.374 190.925 244.431 1.00 35.04 220 TYR C CA 1
ATOM 5696 C C . TYR C 1 220 ? 213.935 191.411 244.406 1.00 38.47 220 TYR C C 1
ATOM 5697 O O . TYR C 1 220 ? 213.279 191.405 243.361 1.00 44.84 220 TYR C O 1
ATOM 5706 N N . ASP C 1 221 ? 213.455 191.835 245.569 1.00 48.45 221 ASP C N 1
ATOM 5707 C CA . ASP C 1 221 ? 212.079 192.267 245.749 1.00 42.65 221 ASP C CA 1
ATOM 5708 C C . ASP C 1 221 ? 212.016 193.781 245.888 1.00 43.43 221 ASP C C 1
ATOM 5709 O O . ASP C 1 221 ? 212.972 194.422 246.328 1.00 48.17 221 ASP C O 1
ATOM 5714 N N . SER C 1 222 ? 210.876 194.343 245.507 1.00 45.47 222 SER C N 1
ATOM 5715 C CA . SER C 1 222 ? 210.661 195.779 245.525 1.00 37.72 222 SER C CA 1
ATOM 5716 C C . SER C 1 222 ? 209.762 196.165 246.695 1.00 47.62 222 SER C C 1
ATOM 5717 O O . SER C 1 222 ? 209.323 195.329 247.485 1.00 47.57 222 SER C O 1
ATOM 5720 N N . GLY C 1 223 ? 209.482 197.462 246.798 1.00 57.26 223 GLY C N 1
ATOM 5721 C CA . GLY C 1 223 ? 208.612 197.965 247.839 1.00 52.54 223 GLY C CA 1
ATOM 5722 C C . GLY C 1 223 ? 209.259 198.148 249.188 1.00 53.56 223 GLY C C 1
ATOM 5723 O O . GLY C 1 223 ? 208.559 198.128 250.203 1.00 59.02 223 GLY C O 1
ATOM 5724 N N . VAL C 1 224 ? 210.581 198.323 249.237 1.00 45.38 224 VAL C N 1
ATOM 5725 C CA . VAL C 1 224 ? 211.260 198.450 250.522 1.00 42.23 224 VAL C CA 1
ATOM 5726 C C . VAL C 1 224 ? 210.929 199.781 251.193 1.00 42.62 224 VAL C C 1
ATOM 5727 O O . VAL C 1 224 ? 210.829 199.851 252.423 1.00 53.65 224 VAL C O 1
ATOM 5731 N N . GLY C 1 225 ? 210.749 200.851 250.415 1.00 43.36 225 GLY C N 1
ATOM 5732 C CA . GLY C 1 225 ? 210.461 202.145 251.011 1.00 52.32 225 GLY C CA 1
ATOM 5733 C C . GLY C 1 225 ? 209.109 202.196 251.698 1.00 55.43 225 GLY C C 1
ATOM 5734 O O . GLY C 1 225 ? 208.972 202.774 252.781 1.00 55.37 225 GLY C O 1
ATOM 5735 N N . GLU C 1 226 ? 208.092 201.601 251.075 1.00 62.01 226 GLU C N 1
ATOM 5736 C CA . GLU C 1 226 ? 206.777 201.535 251.703 1.00 55.42 226 GLU C CA 1
ATOM 5737 C C . GLU C 1 226 ? 206.824 200.710 252.981 1.00 55.78 226 GLU C C 1
ATOM 5738 O O . GLU C 1 226 ? 206.171 201.051 253.972 1.00 64.94 226 GLU C O 1
ATOM 5744 N N . GLU C 1 227 ? 207.590 199.617 252.976 1.00 44.31 227 GLU C N 1
ATOM 5745 C CA . GLU C 1 227 ? 207.752 198.820 254.187 1.00 41.66 227 GLU C CA 1
ATOM 5746 C C . GLU C 1 227 ? 208.439 199.620 255.285 1.00 50.30 227 GLU C C 1
ATOM 5747 O O . GLU C 1 227 ? 208.061 199.527 256.458 1.00 62.05 227 GLU C O 1
ATOM 5753 N N . TYR C 1 228 ? 209.452 200.409 254.924 1.00 44.51 228 TYR C N 1
ATOM 5754 C CA . TYR C 1 228 ? 210.119 201.250 255.910 1.00 41.17 228 TYR C CA 1
ATOM 5755 C C . TYR C 1 228 ? 209.164 202.282 256.494 1.00 42.96 228 TYR C C 1
ATOM 5756 O O . TYR C 1 228 ? 209.164 202.523 257.706 1.00 47.35 228 TYR C O 1
ATOM 5765 N N . LEU C 1 229 ? 208.346 202.908 255.648 1.00 44.76 229 LEU C N 1
ATOM 5766 C CA . LEU C 1 229 ? 207.386 203.889 256.147 1.00 41.83 229 LEU C CA 1
ATOM 5767 C C . LEU C 1 229 ? 206.340 203.239 257.046 1.00 41.64 229 LEU C C 1
ATOM 5768 O O . LEU C 1 229 ? 205.937 203.821 258.061 1.00 52.41 229 LEU C O 1
ATOM 5773 N N . ALA C 1 230 ? 205.882 202.038 256.689 1.00 36.52 230 ALA C N 1
ATOM 5774 C CA . ALA C 1 230 ? 204.938 201.322 257.541 1.00 33.25 230 ALA C CA 1
ATOM 5775 C C . ALA C 1 230 ? 205.561 200.986 258.888 1.00 43.22 230 ALA C C 1
ATOM 5776 O O . ALA C 1 230 ? 204.910 201.111 259.934 1.00 52.55 230 ALA C O 1
ATOM 5778 N N . SER C 1 231 ? 206.826 200.561 258.880 1.00 49.34 231 SER C N 1
ATOM 5779 C CA . SER C 1 231 ? 207.535 200.309 260.127 1.00 40.74 231 SER C CA 1
ATOM 5780 C C . SER C 1 231 ? 207.642 201.576 260.962 1.00 40.83 231 SER C C 1
ATOM 5781 O O . SER C 1 231 ? 207.492 201.535 262.185 1.00 49.96 231 SER C O 1
ATOM 5784 N N . LEU C 1 232 ? 207.910 202.712 260.318 1.00 40.05 232 LEU C N 1
ATOM 5785 C CA . LEU C 1 232 ? 208.022 203.969 261.051 1.00 35.82 232 LEU C CA 1
ATOM 5786 C C . LEU C 1 232 ? 206.694 204.367 261.683 1.00 33.13 232 LEU C C 1
ATOM 5787 O O . LEU C 1 232 ? 206.661 204.830 262.828 1.00 47.11 232 LEU C O 1
ATOM 5792 N N . VAL C 1 233 ? 205.591 204.198 260.954 1.00 37.10 233 VAL C N 1
ATOM 5793 C CA . VAL C 1 233 ? 204.278 204.545 261.497 1.00 36.01 233 VAL C CA 1
ATOM 5794 C C . VAL C 1 233 ? 203.936 203.646 262.682 1.00 43.13 233 VAL C C 1
ATOM 5795 O O . VAL C 1 233 ? 203.473 204.114 263.737 1.00 55.00 233 VAL C O 1
ATOM 5799 N N . LYS C 1 234 ? 204.169 202.341 262.529 1.00 41.70 234 LYS C N 1
ATOM 5800 C CA . LYS C 1 234 ? 203.901 201.422 263.627 1.00 40.08 234 LYS C CA 1
ATOM 5801 C C . LYS C 1 234 ? 204.779 201.740 264.830 1.00 47.25 234 LYS C C 1
ATOM 5802 O O . LYS C 1 234 ? 204.320 201.680 265.975 1.00 56.88 234 LYS C O 1
ATOM 5808 N N . SER C 1 235 ? 206.044 202.091 264.587 1.00 49.26 235 SER C N 1
ATOM 5809 C CA . SER C 1 235 ? 206.944 202.447 265.677 1.00 45.60 235 SER C CA 1
ATOM 5810 C C . SER C 1 235 ? 206.484 203.708 266.389 1.00 48.12 235 SER C C 1
ATOM 5811 O O . SER C 1 235 ? 206.603 203.807 267.609 1.00 59.16 235 SER C O 1
ATOM 5814 N N . SER C 1 236 ? 205.971 204.690 265.647 1.00 44.02 236 SER C N 1
ATOM 5815 C CA . SER C 1 236 ? 205.473 205.908 266.280 1.00 41.68 236 SER C CA 1
ATOM 5816 C C . SER C 1 236 ? 204.290 205.609 267.194 1.00 52.68 236 SER C C 1
ATOM 5817 O O . SER C 1 236 ? 204.234 206.076 268.341 1.00 62.72 236 SER C O 1
ATOM 5820 N N . ASN C 1 237 ? 203.333 204.820 266.701 1.00 49.35 237 ASN C N 1
ATOM 5821 C CA . ASN C 1 237 ? 202.183 204.469 267.534 1.00 49.65 237 ASN C CA 1
ATOM 5822 C C . ASN C 1 237 ? 202.616 203.679 268.767 1.00 53.93 237 ASN C C 1
ATOM 5823 O O . ASN C 1 237 ? 202.183 203.963 269.899 1.00 57.24 237 ASN C O 1
ATOM 5828 N N . GLU C 1 238 ? 203.493 202.693 268.571 1.00 61.04 238 GLU C N 1
ATOM 5829 C CA . GLU C 1 238 ? 203.978 201.899 269.690 1.00 62.14 238 GLU C CA 1
ATOM 5830 C C . GLU C 1 238 ? 204.790 202.738 270.662 1.00 65.98 238 GLU C C 1
ATOM 5831 O O . GLU C 1 238 ? 204.794 202.458 271.859 1.00 70.98 238 GLU C O 1
ATOM 5837 N N . SER C 1 239 ? 205.477 203.771 270.174 1.00 59.68 239 SER C N 1
ATOM 5838 C CA . SER C 1 239 ? 206.248 204.632 271.060 1.00 57.95 239 SER C CA 1
ATOM 5839 C C . SER C 1 239 ? 205.334 205.491 271.917 1.00 59.05 239 SER C C 1
ATOM 5840 O O . SER C 1 239 ? 205.620 205.719 273.096 1.00 66.42 239 SER C O 1
ATOM 5843 N N . ALA C 1 240 ? 204.229 205.970 271.347 1.00 66.09 240 ALA C N 1
ATOM 5844 C CA . ALA C 1 240 ? 203.239 206.668 272.163 1.00 68.93 240 ALA C CA 1
ATOM 5845 C C . ALA C 1 240 ? 202.710 205.763 273.273 1.00 70.64 240 ALA C C 1
ATOM 5846 O O . ALA C 1 240 ? 202.696 206.137 274.461 1.00 74.38 240 ALA C O 1
ATOM 5848 N N . THR C 1 241 ? 202.294 204.548 272.902 1.00 77.64 241 THR C N 1
ATOM 5849 C CA . THR C 1 241 ? 201.764 203.623 273.902 1.00 77.26 241 THR C CA 1
ATOM 5850 C C . THR C 1 241 ? 202.818 203.268 274.947 1.00 77.46 241 THR C C 1
ATOM 5851 O O . THR C 1 241 ? 202.521 203.201 276.147 1.00 80.27 241 THR C O 1
ATOM 5855 N N . GLN C 1 242 ? 204.060 203.049 274.511 1.00 78.90 242 GLN C N 1
ATOM 5856 C CA . GLN C 1 242 ? 205.129 202.681 275.427 1.00 76.83 242 GLN C CA 1
ATOM 5857 C C . GLN C 1 242 ? 205.468 203.823 276.370 1.00 77.60 242 GLN C C 1
ATOM 5858 O O . GLN C 1 242 ? 205.786 203.586 277.536 1.00 81.82 242 GLN C O 1
ATOM 5864 N N . ALA C 1 243 ? 205.430 205.065 275.886 1.00 80.57 243 ALA C N 1
ATOM 5865 C CA . ALA C 1 243 ? 205.670 206.198 276.771 1.00 79.27 243 ALA C CA 1
ATOM 5866 C C . ALA C 1 243 ? 204.609 206.272 277.857 1.00 82.29 243 ALA C C 1
ATOM 5867 O O . ALA C 1 243 ? 204.927 206.470 279.038 1.00 84.11 243 ALA C O 1
ATOM 5869 N N . ARG C 1 244 ? 203.339 206.095 277.481 1.00 89.71 244 ARG C N 1
ATOM 5870 C CA . ARG C 1 244 ? 202.286 206.113 278.496 1.00 87.82 244 ARG C CA 1
ATOM 5871 C C . ARG C 1 244 ? 202.469 204.984 279.507 1.00 84.38 244 ARG C C 1
ATOM 5872 O O . ARG C 1 244 ? 202.378 205.201 280.726 1.00 84.37 244 ARG C O 1
ATOM 5880 N N . HIS C 1 245 ? 202.754 203.774 279.018 1.00 91.03 245 HIS C N 1
ATOM 5881 C CA . HIS C 1 245 ? 202.934 202.632 279.909 1.00 91.39 245 HIS C CA 1
ATOM 5882 C C . HIS C 1 245 ? 204.144 202.813 280.815 1.00 93.03 245 HIS C C 1
ATOM 5883 O O . HIS C 1 245 ? 204.112 202.422 281.987 1.00 96.93 245 HIS C O 1
ATOM 5890 N N . MET D 1 1 ? 194.621 230.968 179.791 1.00 166.08 1 MET D N 1
ATOM 5891 C CA . MET D 1 1 ? 195.243 232.159 180.356 1.00 169.49 1 MET D CA 1
ATOM 5892 C C . MET D 1 1 ? 196.518 232.525 179.604 1.00 171.46 1 MET D C 1
ATOM 5893 O O . MET D 1 1 ? 197.338 231.662 179.293 1.00 171.22 1 MET D O 1
ATOM 5898 N N . SER D 1 2 ? 196.669 233.820 179.310 1.00 204.93 2 SER D N 1
ATOM 5899 C CA . SER D 1 2 ? 197.841 234.285 178.575 1.00 204.82 2 SER D CA 1
ATOM 5900 C C . SER D 1 2 ? 199.118 234.078 179.379 1.00 204.04 2 SER D C 1
ATOM 5901 O O . SER D 1 2 ? 200.154 233.692 178.824 1.00 203.69 2 SER D O 1
ATOM 5904 N N . TRP D 1 3 ? 199.066 234.343 180.687 1.00 189.88 3 TRP D N 1
ATOM 5905 C CA . TRP D 1 3 ? 200.253 234.177 181.521 1.00 189.76 3 TRP D CA 1
ATOM 5906 C C . TRP D 1 3 ? 200.705 232.724 181.558 1.00 189.61 3 TRP D C 1
ATOM 5907 O O . TRP D 1 3 ? 201.907 232.441 181.504 1.00 189.50 3 TRP D O 1
ATOM 5918 N N . LEU D 1 4 ? 199.756 231.787 181.648 1.00 173.43 4 LEU D N 1
ATOM 5919 C CA . LEU D 1 4 ? 200.118 230.373 181.645 1.00 172.38 4 LEU D CA 1
ATOM 5920 C C . LEU D 1 4 ? 200.734 229.962 180.314 1.00 170.91 4 LEU D C 1
ATOM 5921 O O . LEU D 1 4 ? 201.690 229.179 180.283 1.00 169.67 4 LEU D O 1
ATOM 5926 N N . ASN D 1 5 ? 200.200 230.473 179.202 1.00 170.59 5 ASN D N 1
ATOM 5927 C CA . ASN D 1 5 ? 200.780 230.161 177.900 1.00 170.80 5 ASN D CA 1
ATOM 5928 C C . ASN D 1 5 ? 202.192 230.722 177.775 1.00 170.24 5 ASN D C 1
ATOM 5929 O O . ASN D 1 5 ? 203.087 230.056 177.242 1.00 168.74 5 ASN D O 1
ATOM 5934 N N . SER D 1 6 ? 202.408 231.947 178.260 1.00 160.07 6 SER D N 1
ATOM 5935 C CA . SER D 1 6 ? 203.749 232.524 178.238 1.00 158.67 6 SER D CA 1
ATOM 5936 C C . SER D 1 6 ? 204.711 231.712 179.096 1.00 157.74 6 SER D C 1
ATOM 5937 O O . SER D 1 6 ? 205.853 231.453 178.693 1.00 156.89 6 SER D O 1
ATOM 5940 N N . ILE D 1 7 ? 204.263 231.292 180.280 1.00 141.22 7 ILE D N 1
ATOM 5941 C CA . ILE D 1 7 ? 205.113 230.492 181.154 1.00 139.66 7 ILE D CA 1
ATOM 5942 C C . ILE D 1 7 ? 205.445 229.159 180.498 1.00 137.91 7 ILE D C 1
ATOM 5943 O O . ILE D 1 7 ? 206.590 228.695 180.543 1.00 138.98 7 ILE D O 1
ATOM 5948 N N . LEU D 1 8 ? 204.456 228.526 179.866 1.00 109.68 8 LEU D N 1
ATOM 5949 C CA . LEU D 1 8 ? 204.711 227.252 179.204 1.00 110.20 8 LEU D CA 1
ATOM 5950 C C . LEU D 1 8 ? 205.680 227.408 178.041 1.00 108.89 8 LEU D C 1
ATOM 5951 O O . LEU D 1 8 ? 206.572 226.572 177.858 1.00 108.64 8 LEU D O 1
ATOM 5956 N N . VAL D 1 9 ? 205.524 228.462 177.236 1.00 118.36 9 VAL D N 1
ATOM 5957 C CA . VAL D 1 9 ? 206.387 228.610 176.069 1.00 118.47 9 VAL D CA 1
ATOM 5958 C C . VAL D 1 9 ? 207.806 228.969 176.496 1.00 118.21 9 VAL D C 1
ATOM 5959 O O . VAL D 1 9 ? 208.779 228.580 175.840 1.00 117.82 9 VAL D O 1
ATOM 5963 N N . THR D 1 10 ? 207.957 229.705 177.603 1.00 107.89 10 THR D N 1
ATOM 5964 C CA . THR D 1 10 ? 209.310 230.010 178.060 1.00 106.45 10 THR D CA 1
ATOM 5965 C C . THR D 1 10 ? 209.953 228.803 178.736 1.00 105.28 10 THR D C 1
ATOM 5966 O O . THR D 1 10 ? 211.173 228.628 178.663 1.00 105.17 10 THR D O 1
ATOM 5970 N N . LEU D 1 11 ? 209.154 227.951 179.388 1.00 88.62 11 LEU D N 1
ATOM 5971 C CA . LEU D 1 11 ? 209.706 226.754 180.013 1.00 83.72 11 LEU D CA 1
ATOM 5972 C C . LEU D 1 11 ? 210.015 225.659 179.003 1.00 82.89 11 LEU D C 1
ATOM 5973 O O . LEU D 1 11 ? 210.891 224.829 179.258 1.00 85.68 11 LEU D O 1
ATOM 5978 N N . THR D 1 12 ? 209.317 225.630 177.873 1.00 89.91 12 THR D N 1
ATOM 5979 C CA . THR D 1 12 ? 209.637 224.698 176.803 1.00 90.16 12 THR D CA 1
ATOM 5980 C C . THR D 1 12 ? 210.881 225.113 176.028 1.00 90.48 12 THR D C 1
ATOM 5981 O O . THR D 1 12 ? 211.592 224.246 175.507 1.00 88.97 12 THR D O 1
ATOM 5985 N N . SER D 1 13 ? 211.180 226.408 175.974 1.00 92.39 13 SER D N 1
ATOM 5986 C CA . SER D 1 13 ? 212.301 226.934 175.210 1.00 90.55 13 SER D CA 1
ATOM 5987 C C . SER D 1 13 ? 213.604 226.966 175.997 1.00 91.94 13 SER D C 1
ATOM 5988 O O . SER D 1 13 ? 214.619 227.422 175.464 1.00 92.42 13 SER D O 1
ATOM 5991 N N . VAL D 1 14 ? 213.603 226.508 177.250 1.00 73.99 14 VAL D N 1
ATOM 5992 C CA . VAL D 1 14 ? 214.836 226.452 178.022 1.00 70.24 14 VAL D CA 1
ATOM 5993 C C . VAL D 1 14 ? 215.778 225.426 177.408 1.00 71.99 14 VAL D C 1
ATOM 5994 O O . VAL D 1 14 ? 215.360 224.333 177.005 1.00 69.62 14 VAL D O 1
ATOM 5998 N N . GLU D 1 15 ? 217.052 225.786 177.317 1.00 68.29 15 GLU D N 1
ATOM 5999 C CA . GLU D 1 15 ? 218.051 224.867 176.798 1.00 59.67 15 GLU D CA 1
ATOM 6000 C C . GLU D 1 15 ? 218.122 223.633 177.690 1.00 60.76 15 GLU D C 1
ATOM 6001 O O . GLU D 1 15 ? 218.138 223.766 178.922 1.00 63.76 15 GLU D O 1
ATOM 6007 N N . PRO D 1 16 ? 218.153 222.428 177.120 1.00 56.11 16 PRO D N 1
ATOM 6008 C CA . PRO D 1 16 ? 218.128 221.221 177.961 1.00 55.82 16 PRO D CA 1
ATOM 6009 C C . PRO D 1 16 ? 219.298 221.117 178.918 1.00 58.27 16 PRO D C 1
ATOM 6010 O O . PRO D 1 16 ? 219.144 220.534 179.997 1.00 59.93 16 PRO D O 1
ATOM 6014 N N . TYR D 1 17 ? 220.463 221.659 178.563 1.00 55.62 17 TYR D N 1
ATOM 6015 C CA . TYR D 1 17 ? 221.641 221.503 179.406 1.00 48.22 17 TYR D CA 1
ATOM 6016 C C . TYR D 1 17 ? 221.602 222.387 180.644 1.00 50.70 17 TYR D C 1
ATOM 6017 O O . TYR D 1 17 ? 222.390 222.166 181.568 1.00 55.34 17 TYR D O 1
ATOM 6026 N N . LYS D 1 18 ? 220.723 223.388 180.683 1.00 50.52 18 LYS D N 1
ATOM 6027 C CA . LYS D 1 18 ? 220.691 224.281 181.836 1.00 48.09 18 LYS D CA 1
ATOM 6028 C C . LYS D 1 18 ? 220.061 223.617 183.050 1.00 49.69 18 LYS D C 1
ATOM 6029 O O . LYS D 1 18 ? 220.385 223.975 184.187 1.00 51.66 18 LYS D O 1
ATOM 6035 N N . VAL D 1 19 ? 219.152 222.672 182.836 1.00 39.60 19 VAL D N 1
ATOM 6036 C CA . VAL D 1 19 ? 218.477 221.984 183.933 1.00 39.52 19 VAL D CA 1
ATOM 6037 C C . VAL D 1 19 ? 219.477 221.163 184.746 1.00 39.35 19 VAL D C 1
ATOM 6038 O O . VAL D 1 19 ? 219.487 221.286 185.979 1.00 41.18 19 VAL D O 1
ATOM 6042 N N . PRO D 1 20 ? 220.324 220.317 184.141 1.00 42.91 20 PRO D N 1
ATOM 6043 C CA . PRO D 1 20 ? 221.329 219.617 184.957 1.00 37.15 20 PRO D CA 1
ATOM 6044 C C . PRO D 1 20 ? 222.306 220.547 185.651 1.00 38.60 20 PRO D C 1
ATOM 6045 O O . PRO D 1 20 ? 222.741 220.242 186.764 1.00 41.46 20 PRO D O 1
ATOM 6049 N N . VAL D 1 21 ? 222.668 221.672 185.033 1.00 37.57 21 VAL D N 1
ATOM 6050 C CA . VAL D 1 21 ? 223.557 222.622 185.693 1.00 33.61 21 VAL D CA 1
ATOM 6051 C C . VAL D 1 21 ? 222.888 223.204 186.931 1.00 35.53 21 VAL D C 1
ATOM 6052 O O . VAL D 1 21 ? 223.515 223.340 187.987 1.00 40.66 21 VAL D O 1
ATOM 6056 N N . THR D 1 22 ? 221.608 223.562 186.820 1.00 38.94 22 THR D N 1
ATOM 6057 C CA . THR D 1 22 ? 220.878 224.067 187.977 1.00 33.56 22 THR D CA 1
ATOM 6058 C C . THR D 1 22 ? 220.773 223.007 189.065 1.00 37.63 22 THR D C 1
ATOM 6059 O O . THR D 1 22 ? 220.956 223.305 190.253 1.00 44.36 22 THR D O 1
ATOM 6063 N N . VAL D 1 23 ? 220.487 221.761 188.679 1.00 37.54 23 VAL D N 1
ATOM 6064 C CA . VAL D 1 23 ? 220.425 220.677 189.655 1.00 31.42 23 VAL D CA 1
ATOM 6065 C C . VAL D 1 23 ? 221.759 220.540 190.372 1.00 39.63 23 VAL D C 1
ATOM 6066 O O . VAL D 1 23 ? 221.816 220.444 191.602 1.00 47.58 23 VAL D O 1
ATOM 6070 N N . ILE D 1 24 ? 222.854 220.541 189.614 1.00 38.30 24 ILE D N 1
ATOM 6071 C CA . ILE D 1 24 ? 224.174 220.348 190.200 1.00 28.95 24 ILE D CA 1
ATOM 6072 C C . ILE D 1 24 ? 224.521 221.498 191.133 1.00 34.23 24 ILE D C 1
ATOM 6073 O O . ILE D 1 24 ? 225.019 221.280 192.239 1.00 47.75 24 ILE D O 1
ATOM 6078 N N . VAL D 1 25 ? 224.249 222.735 190.716 1.00 35.70 25 VAL D N 1
ATOM 6079 C CA . VAL D 1 25 ? 224.577 223.888 191.549 1.00 37.05 25 VAL D CA 1
ATOM 6080 C C . VAL D 1 25 ? 223.777 223.857 192.844 1.00 38.34 25 VAL D C 1
ATOM 6081 O O . VAL D 1 25 ? 224.321 224.060 193.937 1.00 36.78 25 VAL D O 1
ATOM 6085 N N . THR D 1 26 ? 222.471 223.587 192.747 1.00 41.60 26 THR D N 1
ATOM 6086 C CA . THR D 1 26 ? 221.625 223.600 193.936 1.00 39.61 26 THR D CA 1
ATOM 6087 C C . THR D 1 26 ? 221.975 222.457 194.882 1.00 39.93 26 THR D C 1
ATOM 6088 O O . THR D 1 26 ? 222.028 222.646 196.103 1.00 44.86 26 THR D O 1
ATOM 6092 N N . VAL D 1 27 ? 222.231 221.267 194.338 1.00 32.65 27 VAL D N 1
ATOM 6093 C CA . VAL D 1 27 ? 222.588 220.125 195.169 1.00 31.47 27 VAL D CA 1
ATOM 6094 C C . VAL D 1 27 ? 223.960 220.320 195.802 1.00 31.61 27 VAL D C 1
ATOM 6095 O O . VAL D 1 27 ? 224.183 219.933 196.953 1.00 29.48 27 VAL D O 1
ATOM 6099 N N . THR D 1 28 ? 224.901 220.921 195.072 1.00 35.44 28 THR D N 1
ATOM 6100 C CA . THR D 1 28 ? 226.208 221.210 195.646 1.00 25.16 28 THR D CA 1
ATOM 6101 C C . THR D 1 28 ? 226.106 222.247 196.755 1.00 32.49 28 THR D C 1
ATOM 6102 O O . THR D 1 28 ? 226.802 222.148 197.770 1.00 43.72 28 THR D O 1
ATOM 6106 N N . PHE D 1 29 ? 225.250 223.256 196.581 1.00 41.64 29 PHE D N 1
ATOM 6107 C CA . PHE D 1 29 ? 225.040 224.214 197.659 1.00 39.79 29 PHE D CA 1
ATOM 6108 C C . PHE D 1 29 ? 224.432 223.542 198.881 1.00 42.57 29 PHE D C 1
ATOM 6109 O O . PHE D 1 29 ? 224.837 223.818 200.017 1.00 48.08 29 PHE D O 1
ATOM 6117 N N . ALA D 1 30 ? 223.458 222.654 198.669 1.00 38.06 30 ALA D N 1
ATOM 6118 C CA . ALA D 1 30 ? 222.873 221.924 199.789 1.00 34.19 30 ALA D CA 1
ATOM 6119 C C . ALA D 1 30 ? 223.909 221.045 200.477 1.00 38.37 30 ALA D C 1
ATOM 6120 O O . ALA D 1 30 ? 223.915 220.925 201.704 1.00 44.25 30 ALA D O 1
ATOM 6122 N N . PHE D 1 31 ? 224.800 220.424 199.703 1.00 33.45 31 PHE D N 1
ATOM 6123 C CA . PHE D 1 31 ? 225.838 219.585 200.293 1.00 34.15 31 PHE D CA 1
ATOM 6124 C C . PHE D 1 31 ? 226.849 220.412 201.078 1.00 36.97 31 PHE D C 1
ATOM 6125 O O . PHE D 1 31 ? 227.315 219.986 202.138 1.00 39.62 31 PHE D O 1
ATOM 6133 N N . VAL D 1 32 ? 227.213 221.587 200.567 1.00 37.17 32 VAL D N 1
ATOM 6134 C CA . VAL D 1 32 ? 228.131 222.459 201.294 1.00 33.84 32 VAL D CA 1
ATOM 6135 C C . VAL D 1 32 ? 227.493 222.931 202.593 1.00 38.02 32 VAL D C 1
ATOM 6136 O O . VAL D 1 32 ? 228.146 222.983 203.643 1.00 42.42 32 VAL D O 1
ATOM 6140 N N . CYS D 1 33 ? 226.205 223.275 202.545 1.00 35.24 33 CYS D N 1
ATOM 6141 C CA . CYS D 1 33 ? 225.495 223.640 203.765 1.00 35.66 33 CYS D CA 1
ATOM 6142 C C . CYS D 1 33 ? 225.438 222.471 204.740 1.00 33.26 33 CYS D C 1
ATOM 6143 O O . CYS D 1 33 ? 225.577 222.659 205.950 1.00 34.04 33 CYS D O 1
ATOM 6146 N N . PHE D 1 34 ? 225.228 221.257 204.231 1.00 35.97 34 PHE D N 1
ATOM 6147 C CA . PHE D 1 34 ? 225.236 220.075 205.086 1.00 32.43 34 PHE D CA 1
ATOM 6148 C C . PHE D 1 34 ? 226.586 219.901 205.768 1.00 32.87 34 PHE D C 1
ATOM 6149 O O . PHE D 1 34 ? 226.658 219.677 206.981 1.00 41.41 34 PHE D O 1
ATOM 6157 N N . ILE D 1 35 ? 227.671 220.023 205.004 1.00 31.30 35 ILE D N 1
ATOM 6158 C CA . ILE D 1 35 ? 229.008 219.860 205.566 1.00 26.52 35 ILE D CA 1
ATOM 6159 C C . ILE D 1 35 ? 229.275 220.920 206.624 1.00 30.98 35 ILE D C 1
ATOM 6160 O O . ILE D 1 35 ? 229.827 220.629 207.691 1.00 36.36 35 ILE D O 1
ATOM 6165 N N . PHE D 1 36 ? 228.887 222.167 206.352 1.00 41.86 36 PHE D N 1
ATOM 6166 C CA . PHE D 1 36 ? 229.201 223.251 207.276 1.00 33.06 36 PHE D CA 1
ATOM 6167 C C . PHE D 1 36 ? 228.349 223.180 208.541 1.00 29.44 36 PHE D C 1
ATOM 6168 O O . PHE D 1 36 ? 228.867 223.318 209.654 1.00 36.62 36 PHE D O 1
ATOM 6176 N N . PHE D 1 37 ? 227.043 222.952 208.396 1.00 31.69 37 PHE D N 1
ATOM 6177 C CA . PHE D 1 37 ? 226.116 223.063 209.513 1.00 35.25 37 PHE D CA 1
ATOM 6178 C C . PHE D 1 37 ? 225.902 221.765 210.274 1.00 35.36 37 PHE D C 1
ATOM 6179 O O . PHE D 1 37 ? 225.424 221.811 211.412 1.00 38.36 37 PHE D O 1
ATOM 6187 N N . TYR D 1 38 ? 226.217 220.611 209.689 1.00 32.80 38 TYR D N 1
ATOM 6188 C CA . TYR D 1 38 ? 225.985 219.346 210.373 1.00 31.56 38 TYR D CA 1
ATOM 6189 C C . TYR D 1 38 ? 227.273 218.568 210.602 1.00 36.95 38 TYR D C 1
ATOM 6190 O O . TYR D 1 38 ? 227.567 218.205 211.744 1.00 38.13 38 TYR D O 1
ATOM 6199 N N . LEU D 1 39 ? 228.053 218.302 209.554 1.00 38.71 39 LEU D N 1
ATOM 6200 C CA . LEU D 1 39 ? 229.166 217.367 209.681 1.00 33.83 39 LEU D CA 1
ATOM 6201 C C . LEU D 1 39 ? 230.292 217.946 210.527 1.00 28.49 39 LEU D C 1
ATOM 6202 O O . LEU D 1 39 ? 230.789 217.287 211.448 1.00 46.83 39 LEU D O 1
ATOM 6207 N N . LEU D 1 40 ? 230.711 219.177 210.233 1.00 26.45 40 LEU D N 1
ATOM 6208 C CA . LEU D 1 40 ? 231.771 219.794 211.023 1.00 34.40 40 LEU D CA 1
ATOM 6209 C C . LEU D 1 40 ? 231.321 220.027 212.458 1.00 38.78 40 LEU D C 1
ATOM 6210 O O . LEU D 1 40 ? 232.098 219.826 213.399 1.00 41.73 40 LEU D O 1
ATOM 6215 N N . ARG D 1 41 ? 230.068 220.445 212.645 1.00 36.71 41 ARG D N 1
ATOM 6216 C CA . ARG D 1 41 ? 229.554 220.630 213.996 1.00 36.47 41 ARG D CA 1
ATOM 6217 C C . ARG D 1 41 ? 229.478 219.308 214.746 1.00 37.76 41 ARG D C 1
ATOM 6218 O O . ARG D 1 41 ? 229.758 219.255 215.945 1.00 47.42 41 ARG D O 1
ATOM 6226 N N . SER D 1 42 ? 229.090 218.229 214.062 1.00 31.94 42 SER D N 1
ATOM 6227 C CA . SER D 1 42 ? 229.057 216.925 214.717 1.00 22.97 42 SER D CA 1
ATOM 6228 C C . SER D 1 42 ? 230.455 216.469 215.102 1.00 34.23 42 SER D C 1
ATOM 6229 O O . SER D 1 42 ? 230.651 215.894 216.178 1.00 44.52 42 SER D O 1
ATOM 6232 N N . ILE D 1 43 ? 231.443 216.719 214.241 1.00 34.40 43 ILE D N 1
ATOM 6233 C CA . ILE D 1 43 ? 232.821 216.370 214.575 1.00 33.35 43 ILE D CA 1
ATOM 6234 C C . ILE D 1 43 ? 233.287 217.155 215.794 1.00 38.75 43 ILE D C 1
ATOM 6235 O O . ILE D 1 43 ? 233.916 216.603 216.706 1.00 52.05 43 ILE D O 1
ATOM 6240 N N . ARG D 1 44 ? 232.986 218.455 215.829 1.00 37.32 44 ARG D N 1
ATOM 6241 C CA . ARG D 1 44 ? 233.360 219.275 216.977 1.00 36.51 44 ARG D CA 1
ATOM 6242 C C . ARG D 1 44 ? 232.677 218.793 218.249 1.00 39.68 44 ARG D C 1
ATOM 6243 O O . ARG D 1 44 ? 233.301 218.735 219.313 1.00 49.18 44 ARG D O 1
ATOM 6251 N N . ILE D 1 45 ? 231.392 218.448 218.157 1.00 33.43 45 ILE D N 1
ATOM 6252 C CA . ILE D 1 45 ? 230.653 217.961 219.317 1.00 29.04 45 ILE D CA 1
ATOM 6253 C C . ILE D 1 45 ? 231.259 216.663 219.827 1.00 31.04 45 ILE D C 1
ATOM 6254 O O . ILE D 1 45 ? 231.426 216.472 221.035 1.00 37.95 45 ILE D O 1
ATOM 6259 N N . ILE D 1 46 ? 231.605 215.753 218.914 1.00 30.95 46 ILE D N 1
ATOM 6260 C CA . ILE D 1 46 ? 232.185 214.473 219.310 1.00 30.03 46 ILE D CA 1
ATOM 6261 C C . ILE D 1 46 ? 233.538 214.679 219.979 1.00 34.89 46 ILE D C 1
ATOM 6262 O O . ILE D 1 46 ? 233.842 214.057 221.006 1.00 47.85 46 ILE D O 1
ATOM 6267 N N . TYR D 1 47 ? 234.372 215.554 219.412 1.00 25.05 47 TYR D N 1
ATOM 6268 C CA . TYR D 1 47 ? 235.676 215.817 220.012 1.00 29.42 47 TYR D CA 1
ATOM 6269 C C . TYR D 1 47 ? 235.533 216.452 221.389 1.00 36.50 47 TYR D C 1
ATOM 6270 O O . TYR D 1 47 ? 236.256 216.094 222.326 1.00 46.47 47 TYR D O 1
ATOM 6279 N N . GLY D 1 48 ? 234.597 217.390 221.534 1.00 37.14 48 GLY D N 1
ATOM 6280 C CA . GLY D 1 48 ? 234.370 217.996 222.834 1.00 30.90 48 GLY D CA 1
ATOM 6281 C C . GLY D 1 48 ? 233.857 217.003 223.857 1.00 33.08 48 GLY D C 1
ATOM 6282 O O . GLY D 1 48 ? 234.242 217.052 225.026 1.00 42.80 48 GLY D O 1
ATOM 6283 N N . LEU D 1 49 ? 232.976 216.094 223.434 1.00 33.09 49 LEU D N 1
ATOM 6284 C CA . LEU D 1 49 ? 232.478 215.066 224.342 1.00 24.96 49 LEU D CA 1
ATOM 6285 C C . LEU D 1 49 ? 233.598 214.143 224.793 1.00 25.35 49 LEU D C 1
ATOM 6286 O O . LEU D 1 49 ? 233.670 213.774 225.971 1.00 34.67 49 LEU D O 1
ATOM 6291 N N . LYS D 1 50 ? 234.483 213.753 223.872 1.00 29.38 50 LYS D N 1
ATOM 6292 C CA . LYS D 1 50 ? 235.611 212.914 224.264 1.00 27.61 50 LYS D CA 1
ATOM 6293 C C . LYS D 1 50 ? 236.539 213.646 225.224 1.00 31.04 50 LYS D C 1
ATOM 6294 O O . LYS D 1 50 ? 237.048 213.052 226.182 1.00 37.29 50 LYS D O 1
ATOM 6300 N N . LYS D 1 51 ? 236.775 214.936 224.981 1.00 34.23 51 LYS D N 1
ATOM 6301 C CA . LYS D 1 51 ? 237.619 215.715 225.884 1.00 36.84 51 LYS D CA 1
ATOM 6302 C C . LYS D 1 51 ? 236.995 215.818 227.274 1.00 37.49 51 LYS D C 1
ATOM 6303 O O . LYS D 1 51 ? 237.685 215.655 228.290 1.00 42.70 51 LYS D O 1
ATOM 6309 N N . TYR D 1 52 ? 235.683 216.064 227.337 1.00 37.70 52 TYR D N 1
ATOM 6310 C CA . TYR D 1 52 ? 234.992 216.098 228.622 1.00 24.55 52 TYR D CA 1
ATOM 6311 C C . TYR D 1 52 ? 235.091 214.760 229.335 1.00 34.31 52 TYR D C 1
ATOM 6312 O O . TYR D 1 52 ? 235.321 214.710 230.548 1.00 44.38 52 TYR D O 1
ATOM 6321 N N . THR D 1 53 ? 234.903 213.663 228.600 1.00 33.31 53 THR D N 1
ATOM 6322 C CA . THR D 1 53 ? 234.964 212.341 229.209 1.00 22.86 53 THR D CA 1
ATOM 6323 C C . THR D 1 53 ? 236.352 212.049 229.762 1.00 31.16 53 THR D C 1
ATOM 6324 O O . THR D 1 53 ? 236.483 211.490 230.856 1.00 38.60 53 THR D O 1
ATOM 6328 N N . ARG D 1 54 ? 237.404 212.415 229.023 1.00 33.27 54 ARG D N 1
ATOM 6329 C CA . ARG D 1 54 ? 238.753 212.230 229.552 1.00 29.95 54 ARG D CA 1
ATOM 6330 C C . ARG D 1 54 ? 238.968 213.071 230.800 1.00 31.55 54 ARG D C 1
ATOM 6331 O O . ARG D 1 54 ? 239.632 212.632 231.744 1.00 39.21 54 ARG D O 1
ATOM 6339 N N . SER D 1 55 ? 238.425 214.288 230.819 1.00 34.67 55 SER D N 1
ATOM 6340 C CA . SER D 1 55 ? 238.553 215.126 232.006 1.00 31.53 55 SER D CA 1
ATOM 6341 C C . SER D 1 55 ? 237.839 214.510 233.204 1.00 34.36 55 SER D C 1
ATOM 6342 O O . SER D 1 55 ? 238.339 214.579 234.332 1.00 47.97 55 SER D O 1
ATOM 6345 N N . ILE D 1 56 ? 236.666 213.916 232.985 1.00 31.27 56 ILE D N 1
ATOM 6346 C CA . ILE D 1 56 ? 235.916 213.316 234.085 1.00 30.77 56 ILE D CA 1
ATOM 6347 C C . ILE D 1 56 ? 236.620 212.068 234.602 1.00 28.51 56 ILE D C 1
ATOM 6348 O O . ILE D 1 56 ? 236.661 211.819 235.812 1.00 42.39 56 ILE D O 1
ATOM 6353 N N . ASN D 1 57 ? 237.182 211.262 233.702 1.00 33.29 57 ASN D N 1
ATOM 6354 C CA . ASN D 1 57 ? 237.861 210.039 234.115 1.00 35.77 57 ASN D CA 1
ATOM 6355 C C . ASN D 1 57 ? 239.158 210.305 234.867 1.00 38.53 57 ASN D C 1
ATOM 6356 O O . ASN D 1 57 ? 239.722 209.367 235.436 1.00 46.05 57 ASN D O 1
ATOM 6361 N N . SER D 1 58 ? 239.642 211.541 234.878 1.00 44.69 58 SER D N 1
ATOM 6362 C CA . SER D 1 58 ? 240.862 211.892 235.589 1.00 43.25 58 SER D CA 1
ATOM 6363 C C . SER D 1 58 ? 240.625 212.192 237.061 1.00 46.39 58 SER D C 1
ATOM 6364 O O . SER D 1 58 ? 241.593 212.402 237.798 1.00 54.41 58 SER D O 1
ATOM 6367 N N . ILE D 1 59 ? 239.372 212.217 237.508 1.00 40.07 59 ILE D N 1
ATOM 6368 C CA . ILE D 1 59 ? 239.057 212.503 238.902 1.00 42.69 59 ILE D CA 1
ATOM 6369 C C . ILE D 1 59 ? 238.226 211.368 239.483 1.00 44.74 59 ILE D C 1
ATOM 6370 O O . ILE D 1 59 ? 237.408 211.581 240.384 1.00 48.70 59 ILE D O 1
ATOM 6375 N N . GLU D 1 60 ? 238.423 210.153 238.969 1.00 55.29 60 GLU D N 1
ATOM 6376 C CA . GLU D 1 60 ? 237.728 208.999 239.527 1.00 60.63 60 GLU D CA 1
ATOM 6377 C C . GLU D 1 60 ? 238.132 208.762 240.975 1.00 65.22 60 GLU D C 1
ATOM 6378 O O . GLU D 1 60 ? 237.289 208.449 241.823 1.00 67.77 60 GLU D O 1
ATOM 6384 N N . LYS D 1 61 ? 239.419 208.905 241.278 1.00 68.25 61 LYS D N 1
ATOM 6385 C CA . LYS D 1 61 ? 239.978 208.568 242.581 1.00 65.36 61 LYS D CA 1
ATOM 6386 C C . LYS D 1 61 ? 240.439 209.809 243.337 1.00 69.31 61 LYS D C 1
ATOM 6387 O O . LYS D 1 61 ? 241.480 209.803 243.995 1.00 77.08 61 LYS D O 1
ATOM 6393 N N . SER D 1 62 ? 239.671 210.888 243.249 1.00 56.54 62 SER D N 1
ATOM 6394 C CA . SER D 1 62 ? 239.969 212.132 243.939 1.00 55.07 62 SER D CA 1
ATOM 6395 C C . SER D 1 62 ? 238.949 212.376 245.045 1.00 60.15 62 SER D C 1
ATOM 6396 O O . SER D 1 62 ? 237.895 211.739 245.101 1.00 62.48 62 SER D O 1
ATOM 6399 N N . ALA D 1 63 ? 239.280 213.312 245.931 1.00 59.27 63 ALA D N 1
ATOM 6400 C CA . ALA D 1 63 ? 238.386 213.654 247.023 1.00 54.37 63 ALA D CA 1
ATOM 6401 C C . ALA D 1 63 ? 237.114 214.307 246.481 1.00 59.57 63 ALA D C 1
ATOM 6402 O O . ALA D 1 63 ? 237.148 214.982 245.449 1.00 63.66 63 ALA D O 1
ATOM 6404 N N . PRO D 1 64 ? 235.975 214.111 247.155 1.00 55.25 64 PRO D N 1
ATOM 6405 C CA . PRO D 1 64 ? 234.708 214.629 246.608 1.00 50.13 64 PRO D CA 1
ATOM 6406 C C . PRO D 1 64 ? 234.688 216.132 246.394 1.00 52.46 64 PRO D C 1
ATOM 6407 O O . PRO D 1 64 ? 234.143 216.597 245.386 1.00 57.76 64 PRO D O 1
ATOM 6411 N N . GLU D 1 65 ? 235.269 216.910 247.308 1.00 57.37 65 GLU D N 1
ATOM 6412 C CA . GLU D 1 65 ? 235.303 218.357 247.122 1.00 57.69 65 GLU D CA 1
ATOM 6413 C C . GLU D 1 65 ? 236.175 218.738 245.933 1.00 57.88 65 GLU D C 1
ATOM 6414 O O . GLU D 1 65 ? 235.807 219.611 245.135 1.00 60.06 65 GLU D O 1
ATOM 6420 N N . VAL D 1 66 ? 237.331 218.089 245.798 1.00 54.66 66 VAL D N 1
ATOM 6421 C CA . VAL D 1 66 ? 238.197 218.325 244.649 1.00 52.29 66 VAL D CA 1
ATOM 6422 C C . VAL D 1 66 ? 237.490 217.916 243.364 1.00 51.35 66 VAL D C 1
ATOM 6423 O O . VAL D 1 66 ? 237.597 218.593 242.336 1.00 56.45 66 VAL D O 1
ATOM 6427 N N . GLN D 1 67 ? 236.750 216.807 243.406 1.00 45.91 67 GLN D N 1
ATOM 6428 C CA . GLN D 1 67 ? 235.991 216.367 242.239 1.00 44.29 67 GLN D CA 1
ATOM 6429 C C . GLN D 1 67 ? 234.966 217.413 241.826 1.00 44.85 67 GLN D C 1
ATOM 6430 O O . GLN D 1 67 ? 234.832 217.739 240.641 1.00 48.76 67 GLN D O 1
ATOM 6436 N N . LEU D 1 68 ? 234.221 217.941 242.799 1.00 42.59 68 LEU D N 1
ATOM 6437 C CA . LEU D 1 68 ? 233.207 218.945 242.496 1.00 34.83 68 LEU D CA 1
ATOM 6438 C C . LEU D 1 68 ? 233.833 220.208 241.928 1.00 41.78 68 LEU D C 1
ATOM 6439 O O . LEU D 1 68 ? 233.305 220.795 240.978 1.00 50.71 68 LEU D O 1
ATOM 6444 N N . GLU D 1 69 ? 234.952 220.650 242.503 1.00 53.98 69 GLU D N 1
ATOM 6445 C CA . GLU D 1 69 ? 235.609 221.845 241.984 1.00 50.32 69 GLU D CA 1
ATOM 6446 C C . GLU D 1 69 ? 236.125 221.622 240.569 1.00 54.70 69 GLU D C 1
ATOM 6447 O O . GLU D 1 69 ? 235.992 222.498 239.706 1.00 63.43 69 GLU D O 1
ATOM 6453 N N . HIS D 1 70 ? 236.701 220.447 240.306 1.00 44.87 70 HIS D N 1
ATOM 6454 C CA . HIS D 1 70 ? 237.183 220.149 238.963 1.00 38.66 70 HIS D CA 1
ATOM 6455 C C . HIS D 1 70 ? 236.043 220.130 237.958 1.00 40.70 70 HIS D C 1
ATOM 6456 O O . HIS D 1 70 ? 236.173 220.672 236.858 1.00 50.03 70 HIS D O 1
ATOM 6463 N N . LEU D 1 71 ? 234.917 219.512 238.312 1.00 36.53 71 LEU D N 1
ATOM 6464 C CA . LEU D 1 71 ? 233.799 219.441 237.375 1.00 32.41 71 LEU D CA 1
ATOM 6465 C C . LEU D 1 71 ? 233.175 220.812 237.147 1.00 38.45 71 LEU D C 1
ATOM 6466 O O . LEU D 1 71 ? 232.790 221.145 236.018 1.00 43.37 71 LEU D O 1
ATOM 6471 N N . LYS D 1 72 ? 233.066 221.623 238.202 1.00 41.86 72 LYS D N 1
ATOM 6472 C CA . LYS D 1 72 ? 232.556 222.978 238.036 1.00 38.13 72 LYS D CA 1
ATOM 6473 C C . LYS D 1 72 ? 233.466 223.799 237.136 1.00 45.15 72 LYS D C 1
ATOM 6474 O O . LYS D 1 72 ? 232.986 224.544 236.276 1.00 49.90 72 LYS D O 1
ATOM 6480 N N . SER D 1 73 ? 234.782 223.678 237.315 1.00 48.16 73 SER D N 1
ATOM 6481 C CA . SER D 1 73 ? 235.708 224.381 236.433 1.00 47.05 73 SER D CA 1
ATOM 6482 C C . SER D 1 73 ? 235.610 223.866 235.002 1.00 48.89 73 SER D C 1
ATOM 6483 O O . SER D 1 73 ? 235.702 224.645 234.048 1.00 53.53 73 SER D O 1
ATOM 6486 N N . LEU D 1 74 ? 235.431 222.556 234.837 1.00 40.57 74 LEU D N 1
ATOM 6487 C CA . LEU D 1 74 ? 235.363 221.964 233.507 1.00 31.17 74 LEU D CA 1
ATOM 6488 C C . LEU D 1 74 ? 234.141 222.445 232.738 1.00 35.72 74 LEU D C 1
ATOM 6489 O O . LEU D 1 74 ? 234.235 222.747 231.544 1.00 47.16 74 LEU D O 1
ATOM 6494 N N . PHE D 1 75 ? 232.985 222.511 233.393 1.00 41.24 75 PHE D N 1
ATOM 6495 C CA . PHE D 1 75 ? 231.744 222.853 232.708 1.00 37.72 75 PHE D CA 1
ATOM 6496 C C . PHE D 1 75 ? 231.359 224.321 232.822 1.00 50.06 75 PHE D C 1
ATOM 6497 O O . PHE D 1 75 ? 230.385 224.734 232.189 1.00 56.53 75 PHE D O 1
ATOM 6505 N N . GLN D 1 76 ? 232.089 225.124 233.598 1.00 67.17 76 GLN D N 1
ATOM 6506 C CA . GLN D 1 76 ? 231.655 226.498 233.828 1.00 65.52 76 GLN D CA 1
ATOM 6507 C C . GLN D 1 76 ? 231.919 227.401 232.629 1.00 69.13 76 GLN D C 1
ATOM 6508 O O . GLN D 1 76 ? 231.132 228.317 232.369 1.00 71.10 76 GLN D O 1
ATOM 6514 N N . ARG D 1 77 ? 233.001 227.169 231.895 1.00 99.66 77 ARG D N 1
ATOM 6515 C CA . ARG D 1 77 ? 233.302 227.945 230.694 1.00 102.95 77 ARG D CA 1
ATOM 6516 C C . ARG D 1 77 ? 232.846 227.185 229.451 1.00 102.76 77 ARG D C 1
ATOM 6517 O O . ARG D 1 77 ? 233.638 226.798 228.593 1.00 105.55 77 ARG D O 1
ATOM 6525 N N . SER D 1 78 ? 231.537 226.975 229.365 1.00 69.24 78 SER D N 1
ATOM 6526 C CA . SER D 1 78 ? 230.972 226.107 228.341 1.00 66.37 78 SER D CA 1
ATOM 6527 C C . SER D 1 78 ? 229.478 226.375 228.238 1.00 65.75 78 SER D C 1
ATOM 6528 O O . SER D 1 78 ? 228.904 227.128 229.026 1.00 71.86 78 SER D O 1
ATOM 6531 N N . GLU D 1 79 ? 228.857 225.745 227.241 1.00 56.12 79 GLU D N 1
ATOM 6532 C CA . GLU D 1 79 ? 227.409 225.772 227.101 1.00 53.36 79 GLU D CA 1
ATOM 6533 C C . GLU D 1 79 ? 226.722 224.743 227.986 1.00 56.08 79 GLU D C 1
ATOM 6534 O O . GLU D 1 79 ? 225.493 224.773 228.106 1.00 56.87 79 GLU D O 1
ATOM 6540 N N . LEU D 1 80 ? 227.482 223.838 228.601 1.00 50.59 80 LEU D N 1
ATOM 6541 C CA . LEU D 1 80 ? 226.954 222.849 229.527 1.00 41.10 80 LEU D CA 1
ATOM 6542 C C . LEU D 1 80 ? 226.971 223.338 230.965 1.00 40.22 80 LEU D C 1
ATOM 6543 O O . LEU D 1 80 ? 226.867 222.524 231.888 1.00 47.89 80 LEU D O 1
ATOM 6548 N N . LYS D 1 81 ? 227.116 224.646 231.174 1.00 43.59 81 LYS D N 1
ATOM 6549 C CA . LYS D 1 81 ? 227.216 225.178 232.527 1.00 41.89 81 LYS D CA 1
ATOM 6550 C C . LYS D 1 81 ? 225.927 224.966 233.307 1.00 48.54 81 LYS D C 1
ATOM 6551 O O . LYS D 1 81 ? 225.961 224.548 234.469 1.00 54.30 81 LYS D O 1
ATOM 6557 N N . HIS D 1 82 ? 224.777 225.234 232.687 1.00 42.62 82 HIS D N 1
ATOM 6558 C CA . HIS D 1 82 ? 223.516 225.080 233.404 1.00 42.68 82 HIS D CA 1
ATOM 6559 C C . HIS D 1 82 ? 223.164 223.613 233.605 1.00 44.20 82 HIS D C 1
ATOM 6560 O O . HIS D 1 82 ? 222.607 223.239 234.644 1.00 53.08 82 HIS D O 1
ATOM 6567 N N . ALA D 1 83 ? 223.468 222.768 232.619 1.00 40.18 83 ALA D N 1
ATOM 6568 C CA . ALA D 1 83 ? 223.243 221.337 232.790 1.00 33.44 83 ALA D CA 1
ATOM 6569 C C . ALA D 1 83 ? 224.066 220.798 233.948 1.00 36.42 83 ALA D C 1
ATOM 6570 O O . ALA D 1 83 ? 223.563 220.026 234.774 1.00 43.02 83 ALA D O 1
ATOM 6572 N N . TRP D 1 84 ? 225.331 221.212 234.040 1.00 41.42 84 TRP D N 1
ATOM 6573 C CA . TRP D 1 84 ? 226.152 220.799 235.169 1.00 39.43 84 TRP D CA 1
ATOM 6574 C C . TRP D 1 84 ? 225.611 221.351 236.479 1.00 46.11 84 TRP D C 1
ATOM 6575 O O . TRP D 1 84 ? 225.647 220.668 237.505 1.00 54.50 84 TRP D O 1
ATOM 6586 N N . ASN D 1 85 ? 225.138 222.597 236.475 1.00 37.73 85 ASN D N 1
ATOM 6587 C CA . ASN D 1 85 ? 224.605 223.174 237.704 1.00 37.01 85 ASN D CA 1
ATOM 6588 C C . ASN D 1 85 ? 223.404 222.385 238.208 1.00 42.53 85 ASN D C 1
ATOM 6589 O O . ASN D 1 85 ? 223.305 222.081 239.403 1.00 50.86 85 ASN D O 1
ATOM 6594 N N . GLU D 1 86 ? 222.491 222.025 237.306 1.00 31.76 86 GLU D N 1
ATOM 6595 C CA . GLU D 1 86 ? 221.346 221.213 237.706 1.00 24.22 86 GLU D CA 1
ATOM 6596 C C . GLU D 1 86 ? 221.781 219.830 238.174 1.00 32.20 86 GLU D C 1
ATOM 6597 O O . GLU D 1 86 ? 221.244 219.301 239.156 1.00 38.97 86 GLU D O 1
ATOM 6603 N N . PHE D 1 87 ? 222.753 219.228 237.485 1.00 36.79 87 PHE D N 1
ATOM 6604 C CA . PHE D 1 87 ? 223.236 217.915 237.899 1.00 34.16 87 PHE D CA 1
ATOM 6605 C C . PHE D 1 87 ? 223.842 217.965 239.296 1.00 35.09 87 PHE D C 1
ATOM 6606 O O . PHE D 1 87 ? 223.603 217.072 240.117 1.00 40.34 87 PHE D O 1
ATOM 6614 N N . GLU D 1 88 ? 224.629 219.001 239.584 1.00 29.35 88 GLU D N 1
ATOM 6615 C CA . GLU D 1 88 ? 225.215 219.152 240.908 1.00 27.91 88 GLU D CA 1
ATOM 6616 C C . GLU D 1 88 ? 224.155 219.440 241.961 1.00 39.21 88 GLU D C 1
ATOM 6617 O O . GLU D 1 88 ? 224.322 219.064 243.126 1.00 44.16 88 GLU D O 1
ATOM 6623 N N . GLU D 1 89 ? 223.068 220.116 241.579 1.00 41.89 89 GLU D N 1
ATOM 6624 C CA . GLU D 1 89 ? 221.933 220.244 242.487 1.00 38.43 89 GLU D CA 1
ATOM 6625 C C . GLU D 1 89 ? 221.333 218.881 242.804 1.00 36.23 89 GLU D C 1
ATOM 6626 O O . GLU D 1 89 ? 220.923 218.622 243.940 1.00 37.04 89 GLU D O 1
ATOM 6632 N N . SER D 1 90 ? 221.265 217.998 241.808 1.00 37.53 90 SER D N 1
ATOM 6633 C CA . SER D 1 90 ? 220.769 216.648 242.045 1.00 33.98 90 SER D CA 1
ATOM 6634 C C . SER D 1 90 ? 221.717 215.806 242.890 1.00 37.22 90 SER D C 1
ATOM 6635 O O . SER D 1 90 ? 221.323 214.722 243.330 1.00 43.25 90 SER D O 1
ATOM 6638 N N . LEU D 1 91 ? 222.944 216.264 243.117 1.00 34.16 91 LEU D N 1
ATOM 6639 C CA . LEU D 1 91 ? 223.892 215.527 243.938 1.00 22.19 91 LEU D CA 1
ATOM 6640 C C . LEU D 1 91 ? 223.657 215.813 245.413 1.00 33.87 91 LEU D C 1
ATOM 6641 O O . LEU D 1 91 ? 223.488 216.966 245.818 1.00 41.28 91 LEU D O 1
ATOM 6646 N N . HIS D 1 92 ? 223.655 214.756 246.220 1.00 36.23 92 HIS D N 1
ATOM 6647 C CA . HIS D 1 92 ? 223.441 214.860 247.658 1.00 34.59 92 HIS D CA 1
ATOM 6648 C C . HIS D 1 92 ? 224.777 214.663 248.362 1.00 31.39 92 HIS D C 1
ATOM 6649 O O . HIS D 1 92 ? 225.343 213.567 248.337 1.00 39.28 92 HIS D O 1
ATOM 6656 N N . SER D 1 93 ? 225.272 215.721 248.996 1.00 34.69 93 SER D N 1
ATOM 6657 C CA . SER D 1 93 ? 226.518 215.660 249.748 1.00 31.17 93 SER D CA 1
ATOM 6658 C C . SER D 1 93 ? 226.222 215.202 251.170 1.00 36.65 93 SER D C 1
ATOM 6659 O O . SER D 1 93 ? 225.401 215.809 251.865 1.00 44.32 93 SER D O 1
ATOM 6662 N N . GLN D 1 94 ? 226.885 214.134 251.597 1.00 38.84 94 GLN D N 1
ATOM 6663 C CA . GLN D 1 94 ? 226.760 213.644 252.960 1.00 36.41 94 GLN D CA 1
ATOM 6664 C C . GLN D 1 94 ? 227.861 214.253 253.815 1.00 44.25 94 GLN D C 1
ATOM 6665 O O . GLN D 1 94 ? 229.033 214.243 253.428 1.00 47.49 94 GLN D O 1
ATOM 6671 N N . TYR D 1 95 ? 227.481 214.781 254.971 1.00 63.18 95 TYR D N 1
ATOM 6672 C CA . TYR D 1 95 ? 228.397 215.478 255.857 1.00 59.38 95 TYR D CA 1
ATOM 6673 C C . TYR D 1 95 ? 228.626 214.677 257.130 1.00 65.39 95 TYR D C 1
ATOM 6674 O O . TYR D 1 95 ? 227.726 213.996 257.628 1.00 72.61 95 TYR D O 1
ATOM 6683 N N . GLU D 1 96 ? 229.850 214.757 257.644 1.00 99.60 96 GLU D N 1
ATOM 6684 C CA . GLU D 1 96 ? 230.193 214.194 258.940 1.00 103.74 96 GLU D CA 1
ATOM 6685 C C . GLU D 1 96 ? 231.018 215.211 259.710 1.00 106.53 96 GLU D C 1
ATOM 6686 O O . GLU D 1 96 ? 231.921 215.838 259.152 1.00 107.11 96 GLU D O 1
ATOM 6692 N N . LEU D 1 97 ? 230.702 215.371 260.992 1.00 149.76 97 LEU D N 1
ATOM 6693 C CA . LEU D 1 97 ? 231.383 216.342 261.845 1.00 151.05 97 LEU D CA 1
ATOM 6694 C C . LEU D 1 97 ? 232.744 215.780 262.230 1.00 151.91 97 LEU D C 1
ATOM 6695 O O . LEU D 1 97 ? 232.863 214.997 263.176 1.00 152.00 97 LEU D O 1
ATOM 6700 N N . GLU D 1 98 ? 233.778 216.178 261.496 1.00 158.59 98 GLU D N 1
ATOM 6701 C CA . GLU D 1 98 ? 235.140 215.721 261.733 1.00 158.56 98 GLU D CA 1
ATOM 6702 C C . GLU D 1 98 ? 235.989 216.895 262.191 1.00 160.03 98 GLU D C 1
ATOM 6703 O O . GLU D 1 98 ? 236.036 217.931 261.518 1.00 159.92 98 GLU D O 1
ATOM 6709 N N . ASN D 1 99 ? 236.657 216.727 263.334 1.00 178.77 99 ASN D N 1
ATOM 6710 C CA . ASN D 1 99 ? 237.492 217.773 263.928 1.00 179.25 99 ASN D CA 1
ATOM 6711 C C . ASN D 1 99 ? 236.699 219.060 264.138 1.00 178.86 99 ASN D C 1
ATOM 6712 O O . ASN D 1 99 ? 237.207 220.168 263.960 1.00 178.97 99 ASN D O 1
ATOM 6717 N N . GLY D 1 100 ? 235.430 218.909 264.515 1.00 170.06 100 GLY D N 1
ATOM 6718 C CA . GLY D 1 100 ? 234.586 220.052 264.790 1.00 169.73 100 GLY D CA 1
ATOM 6719 C C . GLY D 1 100 ? 234.132 220.827 263.576 1.00 170.18 100 GLY D C 1
ATOM 6720 O O . GLY D 1 100 ? 233.563 221.911 263.731 1.00 170.30 100 GLY D O 1
ATOM 6721 N N . GLU D 1 101 ? 234.364 220.311 262.372 1.00 161.12 101 GLU D N 1
ATOM 6722 C CA . GLU D 1 101 ? 233.987 220.989 261.141 1.00 159.80 101 GLU D CA 1
ATOM 6723 C C . GLU D 1 101 ? 233.146 220.060 260.282 1.00 158.39 101 GLU D C 1
ATOM 6724 O O . GLU D 1 101 ? 233.421 218.859 260.196 1.00 158.25 101 GLU D O 1
ATOM 6730 N N . GLU D 1 102 ? 232.123 220.622 259.647 1.00 127.39 102 GLU D N 1
ATOM 6731 C CA . GLU D 1 102 ? 231.257 219.854 258.763 1.00 125.35 102 GLU D CA 1
ATOM 6732 C C . GLU D 1 102 ? 231.945 219.687 257.414 1.00 124.20 102 GLU D C 1
ATOM 6733 O O . GLU D 1 102 ? 232.192 220.670 256.709 1.00 125.37 102 GLU D O 1
ATOM 6739 N N . LYS D 1 103 ? 232.253 218.444 257.058 1.00 88.64 103 LYS D N 1
ATOM 6740 C CA . LYS D 1 103 ? 233.019 218.135 255.863 1.00 85.32 103 LYS D CA 1
ATOM 6741 C C . LYS D 1 103 ? 232.246 217.152 254.996 1.00 85.15 103 LYS D C 1
ATOM 6742 O O . LYS D 1 103 ? 231.497 216.314 255.503 1.00 87.98 103 LYS D O 1
ATOM 6748 N N . ILE D 1 104 ? 232.431 217.262 253.685 1.00 68.40 104 ILE D N 1
ATOM 6749 C CA . ILE D 1 104 ? 231.786 216.351 252.743 1.00 62.48 104 ILE D CA 1
ATOM 6750 C C . ILE D 1 104 ? 232.568 215.045 252.726 1.00 61.57 104 ILE D C 1
ATOM 6751 O O . ILE D 1 104 ? 233.725 215.009 252.297 1.00 67.30 104 ILE D O 1
ATOM 6756 N N . VAL D 1 105 ? 231.936 213.969 253.188 1.00 59.63 105 VAL D N 1
ATOM 6757 C CA . VAL D 1 105 ? 232.577 212.661 253.198 1.00 63.48 105 VAL D CA 1
ATOM 6758 C C . VAL D 1 105 ? 232.168 211.809 252.001 1.00 62.87 105 VAL D C 1
ATOM 6759 O O . VAL D 1 105 ? 232.956 210.958 251.562 1.00 62.34 105 VAL D O 1
ATOM 6763 N N . ARG D 1 106 ? 230.979 212.027 251.445 1.00 48.55 106 ARG D N 1
ATOM 6764 C CA . ARG D 1 106 ? 230.496 211.239 250.325 1.00 41.64 106 ARG D CA 1
ATOM 6765 C C . ARG D 1 106 ? 229.495 212.076 249.547 1.00 40.79 106 ARG D C 1
ATOM 6766 O O . ARG D 1 106 ? 228.835 212.953 250.108 1.00 54.03 106 ARG D O 1
ATOM 6774 N N . ILE D 1 107 ? 229.402 211.809 248.250 1.00 33.06 107 ILE D N 1
ATOM 6775 C CA . ILE D 1 107 ? 228.425 212.452 247.382 1.00 35.22 107 ILE D CA 1
ATOM 6776 C C . ILE D 1 107 ? 227.593 211.360 246.733 1.00 36.46 107 ILE D C 1
ATOM 6777 O O . ILE D 1 107 ? 228.142 210.389 246.202 1.00 41.65 107 ILE D O 1
ATOM 6782 N N . ARG D 1 108 ? 226.277 211.510 246.793 1.00 33.76 108 ARG D N 1
ATOM 6783 C CA . ARG D 1 108 ? 225.357 210.496 246.310 1.00 29.70 108 ARG D CA 1
ATOM 6784 C C . ARG D 1 108 ? 224.553 211.036 245.139 1.00 27.70 108 ARG D C 1
ATOM 6785 O O . ARG D 1 108 ? 224.098 212.182 245.159 1.00 35.81 108 ARG D O 1
ATOM 6793 N N . ALA D 1 109 ? 224.396 210.209 244.114 1.00 29.11 109 ALA D N 1
ATOM 6794 C CA . ALA D 1 109 ? 223.582 210.572 242.967 1.00 24.53 109 ALA D CA 1
ATOM 6795 C C . ALA D 1 109 ? 222.118 210.287 243.265 1.00 32.95 109 ALA D C 1
ATOM 6796 O O . ALA D 1 109 ? 221.777 209.215 243.769 1.00 48.14 109 ALA D O 1
ATOM 6798 N N . THR D 1 110 ? 221.256 211.252 242.969 1.00 29.24 110 THR D N 1
ATOM 6799 C CA . THR D 1 110 ? 219.823 211.075 243.127 1.00 37.98 110 THR D CA 1
ATOM 6800 C C . THR D 1 110 ? 219.089 211.039 241.797 1.00 36.58 110 THR D C 1
ATOM 6801 O O . THR D 1 110 ? 217.874 210.825 241.780 1.00 46.60 110 THR D O 1
ATOM 6805 N N . ALA D 1 111 ? 219.792 211.237 240.685 1.00 34.90 111 ALA D N 1
ATOM 6806 C CA . ALA D 1 111 ? 219.199 211.214 239.357 1.00 33.08 111 ALA D CA 1
ATOM 6807 C C . ALA D 1 111 ? 220.294 210.895 238.357 1.00 35.37 111 ALA D C 1
ATOM 6808 O O . ALA D 1 111 ? 221.457 211.238 238.594 1.00 34.03 111 ALA D O 1
ATOM 6810 N N . PRO D 1 112 ? 219.970 210.235 237.249 1.00 37.64 112 PRO D N 1
ATOM 6811 C CA . PRO D 1 112 ? 220.990 209.971 236.231 1.00 36.19 112 PRO D CA 1
ATOM 6812 C C . PRO D 1 112 ? 221.431 211.252 235.547 1.00 39.43 112 PRO D C 1
ATOM 6813 O O . PRO D 1 112 ? 220.672 212.217 235.431 1.00 42.82 112 PRO D O 1
ATOM 6817 N N . SER D 1 113 ? 222.684 211.255 235.090 1.00 37.81 113 SER D N 1
ATOM 6818 C CA . SER D 1 113 ? 223.218 212.433 234.418 1.00 35.92 113 SER D CA 1
ATOM 6819 C C . SER D 1 113 ? 222.650 212.612 233.020 1.00 35.75 113 SER D C 1
ATOM 6820 O O . SER D 1 113 ? 222.761 213.705 232.459 1.00 41.85 113 SER D O 1
ATOM 6823 N N . ALA D 1 114 ? 222.046 211.571 232.446 1.00 32.01 114 ALA D N 1
ATOM 6824 C CA . ALA D 1 114 ? 221.417 211.704 231.139 1.00 26.94 114 ALA D CA 1
ATOM 6825 C C . ALA D 1 114 ? 220.202 212.617 231.176 1.00 37.42 114 ALA D C 1
ATOM 6826 O O . ALA D 1 114 ? 219.818 213.160 230.135 1.00 43.11 114 ALA D O 1
ATOM 6828 N N . SER D 1 115 ? 219.586 212.792 232.343 1.00 38.92 115 SER D N 1
ATOM 6829 C CA . SER D 1 115 ? 218.426 213.662 232.479 1.00 31.03 115 SER D CA 1
ATOM 6830 C C . SER D 1 115 ? 218.780 215.140 232.418 1.00 34.39 115 SER D C 1
ATOM 6831 O O . SER D 1 115 ? 217.888 215.965 232.206 1.00 38.34 115 SER D O 1
ATOM 6834 N N . PHE D 1 116 ? 220.048 215.493 232.604 1.00 34.56 116 PHE D N 1
ATOM 6835 C CA . PHE D 1 116 ? 220.511 216.870 232.503 1.00 31.45 116 PHE D CA 1
ATOM 6836 C C . PHE D 1 116 ? 221.363 217.117 231.273 1.00 41.91 116 PHE D C 1
ATOM 6837 O O . PHE D 1 116 ? 221.244 218.169 230.643 1.00 45.08 116 PHE D O 1
ATOM 6845 N N . PHE D 1 117 ? 222.225 216.168 230.919 1.00 41.89 117 PHE D N 1
ATOM 6846 C CA . PHE D 1 117 ? 222.988 216.226 229.679 1.00 35.18 117 PHE D CA 1
ATOM 6847 C C . PHE D 1 117 ? 222.276 215.387 228.620 1.00 36.07 117 PHE D C 1
ATOM 6848 O O . PHE D 1 117 ? 222.741 214.336 228.183 1.00 37.74 117 PHE D O 1
ATOM 6856 N N . SER D 1 118 ? 221.114 215.889 228.216 1.00 37.00 118 SER D N 1
ATOM 6857 C CA . SER D 1 118 ? 220.204 215.173 227.340 1.00 43.35 118 SER D CA 1
ATOM 6858 C C . SER D 1 118 ? 220.732 215.132 225.910 1.00 45.78 118 SER D C 1
ATOM 6859 O O . SER D 1 118 ? 221.647 215.864 225.529 1.00 44.69 118 SER D O 1
ATOM 6862 N N . GLU D 1 119 ? 220.139 214.244 225.110 1.00 48.57 119 GLU D N 1
ATOM 6863 C CA . GLU D 1 119 ? 220.525 214.141 223.708 1.00 43.67 119 GLU D CA 1
ATOM 6864 C C . GLU D 1 119 ? 220.020 215.331 222.907 1.00 46.18 119 GLU D C 1
ATOM 6865 O O . GLU D 1 119 ? 220.711 215.815 222.007 1.00 51.53 119 GLU D O 1
ATOM 6871 N N . GLN D 1 120 ? 218.817 215.817 223.216 1.00 47.76 120 GLN D N 1
ATOM 6872 C CA . GLN D 1 120 ? 218.256 216.923 222.451 1.00 40.71 120 GLN D CA 1
ATOM 6873 C C . GLN D 1 120 ? 219.074 218.196 222.626 1.00 44.94 120 GLN D C 1
ATOM 6874 O O . GLN D 1 120 ? 219.330 218.914 221.654 1.00 50.84 120 GLN D O 1
ATOM 6880 N N . GLN D 1 121 ? 219.498 218.491 223.852 1.00 49.55 121 GLN D N 1
ATOM 6881 C CA . GLN D 1 121 ? 220.117 219.785 224.107 1.00 46.83 121 GLN D CA 1
ATOM 6882 C C . GLN D 1 121 ? 221.616 219.765 223.820 1.00 47.82 121 GLN D C 1
ATOM 6883 O O . GLN D 1 121 ? 222.229 220.829 223.690 1.00 51.79 121 GLN D O 1
ATOM 6889 N N . LEU D 1 122 ? 222.213 218.580 223.675 1.00 45.14 122 LEU D N 1
ATOM 6890 C CA . LEU D 1 122 ? 223.635 218.474 223.364 1.00 39.17 122 LEU D CA 1
ATOM 6891 C C . LEU D 1 122 ? 223.927 218.074 221.924 1.00 37.27 122 LEU D C 1
ATOM 6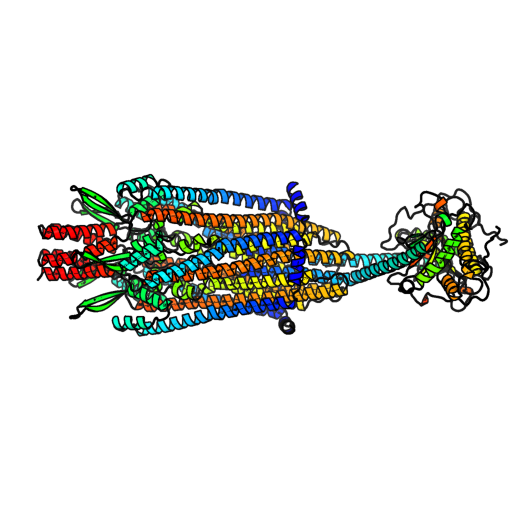892 O O . LEU D 1 122 ? 225.009 218.394 221.424 1.00 46.82 122 LEU D O 1
ATOM 6897 N N . VAL D 1 123 ? 223.012 217.377 221.251 1.00 32.42 123 VAL D N 1
ATOM 6898 C CA . VAL D 1 123 ? 223.276 216.853 219.915 1.00 32.98 123 VAL D CA 1
ATOM 6899 C C . VAL D 1 123 ? 222.209 217.306 218.926 1.00 34.82 123 VAL D C 1
ATOM 6900 O O . VAL D 1 123 ? 222.527 217.871 217.875 1.00 41.31 123 VAL D O 1
ATOM 6904 N N . ASP D 1 124 ? 220.938 217.055 219.249 1.00 37.87 124 ASP D N 1
ATOM 6905 C CA . ASP D 1 124 ? 219.869 217.270 218.277 1.00 40.36 124 ASP D CA 1
ATOM 6906 C C . ASP D 1 124 ? 219.685 218.746 217.946 1.00 43.15 124 ASP D C 1
ATOM 6907 O O . ASP D 1 124 ? 219.641 219.123 216.771 1.00 51.58 124 ASP D O 1
ATOM 6912 N N . ILE D 1 125 ? 219.554 219.596 218.962 1.00 33.46 125 ILE D N 1
ATOM 6913 C CA . ILE D 1 125 ? 219.387 221.029 218.706 1.00 37.70 125 ILE D CA 1
ATOM 6914 C C . ILE D 1 125 ? 220.618 221.643 218.046 1.00 41.19 125 ILE D C 1
ATOM 6915 O O . ILE D 1 125 ? 220.458 222.374 217.056 1.00 42.57 125 ILE D O 1
ATOM 6920 N N . PRO D 1 126 ? 221.848 221.420 218.532 1.00 38.05 126 PRO D N 1
ATOM 6921 C CA . PRO D 1 126 ? 223.005 222.011 217.837 1.00 38.79 126 PRO D CA 1
ATOM 6922 C C . PRO D 1 126 ? 223.143 221.569 216.390 1.00 39.37 126 PRO D C 1
ATOM 6923 O O . PRO D 1 126 ? 223.497 222.381 215.528 1.00 52.52 126 PRO D O 1
ATOM 6927 N N . LEU D 1 127 ? 222.867 220.302 216.096 1.00 30.77 127 LEU D N 1
ATOM 6928 C CA . LEU D 1 127 ? 223.083 219.780 214.755 1.00 32.23 127 LEU D CA 1
ATOM 6929 C C . LEU D 1 127 ? 221.894 219.977 213.833 1.00 36.10 127 LEU D C 1
ATOM 6930 O O . LEU D 1 127 ? 222.013 219.683 212.640 1.00 45.21 127 LEU D O 1
ATOM 6935 N N . ASN D 1 128 ? 220.765 220.465 214.345 1.00 31.68 128 ASN D N 1
ATOM 6936 C CA . ASN D 1 128 ? 219.538 220.582 213.562 1.00 30.87 128 ASN D CA 1
ATOM 6937 C C . ASN D 1 128 ? 219.164 219.242 212.936 1.00 34.73 128 ASN D C 1
ATOM 6938 O O . ASN D 1 128 ? 218.796 219.166 211.765 1.00 45.67 128 ASN D O 1
ATOM 6943 N N . THR D 1 129 ? 219.271 218.170 213.725 1.00 35.50 129 THR D N 1
ATOM 6944 C CA . THR D 1 129 ? 218.957 216.840 213.219 1.00 30.32 129 THR D CA 1
ATOM 6945 C C . THR D 1 129 ? 217.501 216.714 212.802 1.00 39.21 129 THR D C 1
ATOM 6946 O O . THR D 1 129 ? 217.171 215.821 212.020 1.00 49.20 129 THR D O 1
ATOM 6950 N N . GLU D 1 130 ? 216.629 217.589 213.305 1.00 44.43 130 GLU D N 1
ATOM 6951 C CA . GLU D 1 130 ? 215.235 217.576 212.881 1.00 38.75 130 GLU D CA 1
ATOM 6952 C C . GLU D 1 130 ? 215.110 217.881 211.394 1.00 42.83 130 GLU D C 1
ATOM 6953 O O . GLU D 1 130 ? 214.303 217.263 210.692 1.00 45.83 130 GLU D O 1
ATOM 6959 N N . PHE D 1 131 ? 215.902 218.832 210.896 1.00 39.94 131 PHE D N 1
ATOM 6960 C CA . PHE D 1 131 ? 215.863 219.155 209.475 1.00 29.56 131 PHE D CA 1
ATOM 6961 C C . PHE D 1 131 ? 216.730 218.209 208.656 1.00 33.99 131 PHE D C 1
ATOM 6962 O O . PHE D 1 131 ? 216.310 217.732 207.598 1.00 48.15 131 PHE D O 1
ATOM 6970 N N . PHE D 1 132 ? 217.947 217.936 209.121 1.00 34.09 132 PHE D N 1
ATOM 6971 C CA . PHE D 1 132 ? 218.920 217.241 208.288 1.00 29.90 132 PHE D CA 1
ATOM 6972 C C . PHE D 1 132 ? 218.585 215.776 208.062 1.00 36.79 132 PHE D C 1
ATOM 6973 O O . PHE D 1 132 ? 219.201 215.152 207.195 1.00 49.13 132 PHE D O 1
ATOM 6981 N N . LYS D 1 133 ? 217.638 215.210 208.809 1.00 35.56 133 LYS D N 1
ATOM 6982 C CA . LYS D 1 133 ? 217.135 213.895 208.444 1.00 36.96 133 LYS D CA 1
ATOM 6983 C C . LYS D 1 133 ? 216.210 213.950 207.239 1.00 40.15 133 LYS D C 1
ATOM 6984 O O . LYS D 1 133 ? 215.836 212.896 206.717 1.00 41.57 133 LYS D O 1
ATOM 6990 N N . HIS D 1 134 ? 215.843 215.148 206.789 1.00 38.74 134 HIS D N 1
ATOM 6991 C CA . HIS D 1 134 ? 215.011 215.333 205.612 1.00 33.00 134 HIS D CA 1
ATOM 6992 C C . HIS D 1 134 ? 215.797 215.777 204.388 1.00 32.86 134 HIS D C 1
ATOM 6993 O O . HIS D 1 134 ? 215.240 215.780 203.287 1.00 43.30 134 HIS D O 1
ATOM 7000 N N . LEU D 1 135 ? 217.066 216.150 204.551 1.00 15.05 135 LEU D N 1
ATOM 7001 C CA . LEU D 1 135 ? 217.855 216.627 203.416 1.00 23.51 135 LEU D CA 1
ATOM 7002 C C . LEU D 1 135 ? 218.011 215.610 202.288 1.00 31.83 135 LEU D C 1
ATOM 7003 O O . LEU D 1 135 ? 217.955 216.027 201.118 1.00 33.80 135 LEU D O 1
ATOM 7008 N N . PRO D 1 136 ? 218.246 214.315 202.538 1.00 35.27 136 PRO D N 1
ATOM 7009 C CA . PRO D 1 136 ? 218.268 213.368 201.410 1.00 34.89 136 PRO D CA 1
ATOM 7010 C C . PRO D 1 136 ? 216.983 213.376 200.598 1.00 37.00 136 PRO D C 1
ATOM 7011 O O . PRO D 1 136 ? 217.028 213.292 199.365 1.00 41.78 136 PRO D O 1
ATOM 7015 N N . GLY D 1 137 ? 215.833 213.507 201.260 1.00 27.87 137 GLY D N 1
ATOM 7016 C CA . GLY D 1 137 ? 214.587 213.661 200.531 1.00 27.78 137 GLY D CA 1
ATOM 7017 C C . GLY D 1 137 ? 214.526 214.955 199.740 1.00 29.69 137 GLY D C 1
ATOM 7018 O O . GLY D 1 137 ? 213.983 214.988 198.635 1.00 35.51 137 GLY D O 1
ATOM 7019 N N . ILE D 1 138 ? 215.075 216.036 200.293 1.00 29.08 138 ILE D N 1
ATOM 7020 C CA . ILE D 1 138 ? 215.108 217.309 199.575 1.00 30.49 138 ILE D CA 1
ATOM 7021 C C . ILE D 1 138 ? 215.905 217.165 198.284 1.00 31.59 138 ILE D C 1
ATOM 7022 O O . ILE D 1 138 ? 215.495 217.636 197.215 1.00 37.09 138 ILE D O 1
ATOM 7027 N N . LEU D 1 139 ? 217.065 216.512 198.372 1.00 29.84 139 LEU D N 1
ATOM 7028 C CA . LEU D 1 139 ? 217.888 216.290 197.189 1.00 31.59 139 LEU D CA 1
ATOM 7029 C C . LEU D 1 139 ? 217.185 215.381 196.190 1.00 29.24 139 LEU D C 1
ATOM 7030 O O . LEU D 1 139 ? 217.281 215.591 194.976 1.00 36.65 139 LEU D O 1
ATOM 7035 N N . THR D 1 140 ? 216.474 214.366 196.683 1.00 33.89 140 THR D N 1
ATOM 7036 C CA . THR D 1 140 ? 215.697 213.503 195.796 1.00 36.81 140 THR D CA 1
ATOM 7037 C C . THR D 1 140 ? 214.609 214.290 195.069 1.00 39.79 140 THR D C 1
ATOM 7038 O O . THR D 1 140 ? 214.351 214.060 193.883 1.00 46.25 140 THR D O 1
ATOM 7042 N N . GLY D 1 141 ? 213.958 215.220 195.768 1.00 35.63 141 GLY D N 1
ATOM 7043 C CA . GLY D 1 141 ? 212.954 216.052 195.128 1.00 32.34 141 GLY D CA 1
ATOM 7044 C C . GLY D 1 141 ? 213.538 216.969 194.070 1.00 38.92 141 GLY D C 1
ATOM 7045 O O . GLY D 1 141 ? 212.954 217.144 192.995 1.00 44.74 141 GLY D O 1
ATOM 7046 N N . MET D 1 142 ? 214.700 217.564 194.352 1.00 34.52 142 MET D N 1
ATOM 7047 C CA . MET D 1 142 ? 215.371 218.343 193.316 1.00 31.08 142 MET D CA 1
ATOM 7048 C C . MET D 1 142 ? 215.701 217.476 192.110 1.00 35.13 142 MET D C 1
ATOM 7049 O O . MET D 1 142 ? 215.525 217.898 190.959 1.00 45.01 142 MET D O 1
ATOM 7054 N N . GLY D 1 143 ? 216.175 216.256 192.360 1.00 34.97 143 GLY D N 1
ATOM 7055 C CA . GLY D 1 143 ? 216.501 215.365 191.264 1.00 29.81 143 GLY D CA 1
ATOM 7056 C C . GLY D 1 143 ? 215.297 215.013 190.419 1.00 33.96 143 GLY D C 1
ATOM 7057 O O . GLY D 1 143 ? 215.378 214.994 189.190 1.00 43.36 143 GLY D O 1
ATOM 7058 N N . ILE D 1 144 ? 214.162 214.725 191.061 1.00 36.73 144 ILE D N 1
ATOM 7059 C CA . ILE D 1 144 ? 212.982 214.352 190.288 1.00 33.70 144 ILE D CA 1
ATOM 7060 C C . ILE D 1 144 ? 212.451 215.547 189.506 1.00 34.51 144 ILE D C 1
ATOM 7061 O O . ILE D 1 144 ? 212.022 215.400 188.356 1.00 41.85 144 ILE D O 1
ATOM 7066 N N . ILE D 1 145 ? 212.501 216.749 190.084 1.00 30.86 145 ILE D N 1
ATOM 7067 C CA . ILE D 1 145 ? 212.071 217.929 189.335 1.00 32.01 145 ILE D CA 1
ATOM 7068 C C . ILE D 1 145 ? 212.929 218.104 188.089 1.00 35.34 145 ILE D C 1
ATOM 7069 O O . ILE D 1 145 ? 212.414 218.240 186.970 1.00 44.25 145 ILE D O 1
ATOM 7074 N N . GLY D 1 146 ? 214.252 218.071 188.263 1.00 33.94 146 GLY D N 1
ATOM 7075 C CA . GLY D 1 146 ? 215.138 218.253 187.124 1.00 32.79 146 GLY D CA 1
ATOM 7076 C C . GLY D 1 146 ? 214.977 217.170 186.076 1.00 34.76 146 GLY D C 1
ATOM 7077 O O . GLY D 1 146 ? 214.956 217.452 184.877 1.00 39.33 146 GLY D O 1
ATOM 7078 N N . THR D 1 147 ? 214.837 215.919 186.514 1.00 33.61 147 THR D N 1
ATOM 7079 C CA . THR D 1 147 ? 214.734 214.807 185.578 1.00 29.18 147 THR D CA 1
ATOM 7080 C C . THR D 1 147 ? 213.441 214.866 184.787 1.00 37.93 147 THR D C 1
ATOM 7081 O O . THR D 1 147 ? 213.445 214.695 183.564 1.00 47.71 147 THR D O 1
ATOM 7085 N N . PHE D 1 148 ? 212.317 215.082 185.471 1.00 35.87 148 PHE D N 1
ATOM 7086 C CA . PHE D 1 148 ? 211.043 215.148 184.772 1.00 28.71 148 PHE D CA 1
ATOM 7087 C C . PHE D 1 148 ? 211.017 216.320 183.806 1.00 36.16 148 PHE D C 1
ATOM 7088 O O . PHE D 1 148 ? 210.520 216.194 182.683 1.00 47.51 148 PHE D O 1
ATOM 7096 N N . TYR D 1 149 ? 211.567 217.465 184.216 1.00 39.25 149 TYR D N 1
ATOM 7097 C CA . TYR D 1 149 ? 211.593 218.619 183.327 1.00 36.18 149 TYR D CA 1
ATOM 7098 C C . TYR D 1 149 ? 212.452 218.345 182.094 1.00 38.82 149 TYR D C 1
ATOM 7099 O O . TYR D 1 149 ? 212.052 218.650 180.963 1.00 42.57 149 TYR D O 1
ATOM 7108 N N . GLY D 1 150 ? 213.635 217.758 182.291 1.00 29.16 150 GLY D N 1
ATOM 7109 C CA . GLY D 1 150 ? 214.497 217.462 181.160 1.00 33.95 150 GLY D CA 1
ATOM 7110 C C . GLY D 1 150 ? 213.906 216.431 180.218 1.00 37.71 150 GLY D C 1
ATOM 7111 O O . GLY D 1 150 ? 214.031 216.550 178.997 1.00 46.37 150 GLY D O 1
ATOM 7112 N N . LEU D 1 151 ? 213.254 215.405 180.768 1.00 29.02 151 LEU D N 1
ATOM 7113 C CA . LEU D 1 151 ? 212.638 214.387 179.926 1.00 33.33 151 LEU D CA 1
ATOM 7114 C C . LEU D 1 151 ? 211.438 214.948 179.172 1.00 38.44 151 LEU D C 1
ATOM 7115 O O . LEU D 1 151 ? 211.193 214.572 178.022 1.00 43.21 151 LEU D O 1
ATOM 7120 N N . MET D 1 152 ? 210.684 215.856 179.798 1.00 37.49 152 MET D N 1
ATOM 7121 C CA . MET D 1 152 ? 209.623 216.554 179.083 1.00 30.53 152 MET D CA 1
ATOM 7122 C C . MET D 1 152 ? 210.177 217.388 177.937 1.00 36.91 152 MET D C 1
ATOM 7123 O O . MET D 1 152 ? 209.606 217.398 176.842 1.00 43.80 152 MET D O 1
ATOM 7128 N N . ILE D 1 153 ? 211.281 218.099 178.167 1.00 38.50 153 ILE D N 1
ATOM 7129 C CA . ILE D 1 153 ? 211.893 218.877 177.091 1.00 39.42 153 ILE D CA 1
ATOM 7130 C C . ILE D 1 153 ? 212.322 217.956 175.955 1.00 38.67 153 ILE D C 1
ATOM 7131 O O . ILE D 1 153 ? 212.075 218.232 174.771 1.00 44.38 153 ILE D O 1
ATOM 7136 N N . GLY D 1 154 ? 212.956 216.837 176.306 1.00 36.01 154 GLY D N 1
ATOM 7137 C CA . GLY D 1 154 ? 213.411 215.901 175.292 1.00 29.65 154 GLY D CA 1
ATOM 7138 C C . GLY D 1 154 ? 212.276 215.314 174.479 1.00 37.34 154 GLY D C 1
ATOM 7139 O O . GLY D 1 154 ? 212.387 215.169 173.260 1.00 47.23 154 GLY D O 1
ATOM 7140 N N . LEU D 1 155 ? 211.170 214.963 175.137 1.00 35.47 155 LEU D N 1
ATOM 7141 C CA . LEU D 1 155 ? 210.037 214.404 174.407 1.00 26.65 155 LEU D CA 1
ATOM 7142 C C . LEU D 1 155 ? 209.331 215.464 173.573 1.00 33.65 155 LEU D C 1
ATOM 7143 O O . LEU D 1 155 ? 208.834 215.166 172.482 1.00 44.29 155 LEU D O 1
ATOM 7148 N N . ASN D 1 156 ? 209.275 216.704 174.062 1.00 38.44 156 ASN D N 1
ATOM 7149 C CA . ASN D 1 156 ? 208.694 217.780 173.268 1.00 39.69 156 ASN D CA 1
ATOM 7150 C C . ASN D 1 156 ? 209.486 218.012 171.992 1.00 46.53 156 ASN D C 1
ATOM 7151 O O . ASN D 1 156 ? 208.905 218.227 170.922 1.00 56.74 156 ASN D O 1
ATOM 7156 N N . HIS D 1 157 ? 210.815 217.975 172.078 1.00 49.17 157 HIS D N 1
ATOM 7157 C CA . HIS D 1 157 ? 211.613 218.176 170.877 1.00 44.93 157 HIS D CA 1
ATOM 7158 C C . HIS D 1 157 ? 211.589 216.970 169.947 1.00 44.72 157 HIS D C 1
ATOM 7159 O O . HIS D 1 157 ? 211.905 217.114 168.762 1.00 54.17 157 HIS D O 1
ATOM 7166 N N . PHE D 1 158 ? 211.212 215.796 170.443 1.00 39.75 158 PHE D N 1
ATOM 7167 C CA . PHE D 1 158 ? 211.262 214.570 169.653 1.00 44.72 158 PHE D CA 1
ATOM 7168 C C . PHE D 1 158 ? 209.978 214.434 168.845 1.00 47.21 158 PHE D C 1
ATOM 7169 O O . PHE D 1 158 ? 208.906 214.186 169.404 1.00 48.40 158 PHE D O 1
ATOM 7177 N N . ASP D 1 159 ? 210.085 214.587 167.529 1.00 59.57 159 ASP D N 1
ATOM 7178 C CA . ASP D 1 159 ? 208.937 214.474 166.641 1.00 58.18 159 ASP D CA 1
ATOM 7179 C C . ASP D 1 159 ? 209.405 214.192 165.219 1.00 62.61 159 ASP D C 1
ATOM 7180 O O . ASP D 1 159 ? 209.554 215.126 164.423 1.00 67.97 159 ASP D O 1
ATOM 7185 N N . PRO D 1 160 ? 209.639 212.934 164.857 1.00 58.06 160 PRO D N 1
ATOM 7186 C CA . PRO D 1 160 ? 210.077 212.643 163.487 1.00 60.10 160 PRO D CA 1
ATOM 7187 C C . PRO D 1 160 ? 208.943 212.794 162.485 1.00 61.22 160 PRO D C 1
ATOM 7188 O O . PRO D 1 160 ? 208.041 211.952 162.420 1.00 62.22 160 PRO D O 1
ATOM 7192 N N . SER D 1 161 ? 208.983 213.871 161.698 1.00 66.01 161 SER D N 1
ATOM 7193 C CA . SER D 1 161 ? 207.910 214.134 160.744 1.00 69.16 161 SER D CA 1
ATOM 7194 C C . SER D 1 161 ? 207.940 213.147 159.584 1.00 70.32 161 SER D C 1
ATOM 7195 O O . SER D 1 161 ? 206.891 212.781 159.047 1.00 73.82 161 SER D O 1
ATOM 7198 N N . THR D 1 162 ? 209.125 212.723 159.174 1.00 71.34 162 THR D N 1
ATOM 7199 C CA . THR D 1 162 ? 209.313 211.755 158.107 1.00 72.13 162 THR D CA 1
ATOM 7200 C C . THR D 1 162 ? 210.266 210.676 158.590 1.00 73.46 162 THR D C 1
ATOM 7201 O O . THR D 1 162 ? 211.048 210.902 159.520 1.00 75.93 162 THR D O 1
ATOM 7205 N N . PRO D 1 163 ? 210.217 209.483 157.994 1.00 72.08 163 PRO D N 1
ATOM 7206 C CA . PRO D 1 163 ? 211.166 208.431 158.394 1.00 71.57 163 PRO D CA 1
ATOM 7207 C C . PRO D 1 163 ? 212.618 208.800 158.154 1.00 73.27 163 PRO D C 1
ATOM 7208 O O . PRO D 1 163 ? 213.504 208.180 158.755 1.00 72.85 163 PRO D O 1
ATOM 7212 N N . GLU D 1 164 ? 212.897 209.779 157.293 1.00 77.26 164 GLU D N 1
ATOM 7213 C CA . GLU D 1 164 ? 214.265 210.247 157.115 1.00 74.46 164 GLU D CA 1
ATOM 7214 C C . GLU D 1 164 ? 214.742 211.089 158.290 1.00 74.88 164 GLU D C 1
ATOM 7215 O O . GLU D 1 164 ? 215.952 211.262 158.461 1.00 79.99 164 GLU D O 1
ATOM 7221 N N . GLN D 1 165 ? 213.825 211.615 159.098 1.00 66.74 165 GLN D N 1
ATOM 7222 C CA . GLN D 1 165 ? 214.168 212.415 160.265 1.00 67.75 165 GLN D CA 1
ATOM 7223 C C . GLN D 1 165 ? 214.261 211.597 161.542 1.00 66.31 165 GLN D C 1
ATOM 7224 O O . GLN D 1 165 ? 214.441 212.176 162.617 1.00 70.54 165 GLN D O 1
ATOM 7230 N N . VAL D 1 166 ? 214.130 210.273 161.456 1.00 55.72 166 VAL D N 1
ATOM 7231 C CA . VAL D 1 166 ? 214.159 209.445 162.655 1.00 54.51 166 VAL D CA 1
ATOM 7232 C C . VAL D 1 166 ? 215.533 209.498 163.312 1.00 58.09 166 VAL D C 1
ATOM 7233 O O . VAL D 1 166 ? 215.642 209.573 164.541 1.00 62.13 166 VAL D O 1
ATOM 7237 N N . SER D 1 167 ? 216.600 209.466 162.511 1.00 53.61 167 SER D N 1
ATOM 7238 C CA . SER D 1 167 ? 217.949 209.404 163.065 1.00 52.03 167 SER D CA 1
ATOM 7239 C C . SER D 1 167 ? 218.281 210.652 163.879 1.00 53.48 167 SER D C 1
ATOM 7240 O O . SER D 1 167 ? 218.776 210.559 165.010 1.00 60.14 167 SER D O 1
ATOM 7243 N N . SER D 1 168 ? 218.019 211.833 163.315 1.00 49.55 168 SER D N 1
ATOM 7244 C CA . SER D 1 168 ? 218.323 213.076 164.017 1.00 47.32 168 SER D CA 1
ATOM 7245 C C . SER D 1 168 ? 217.473 213.228 165.271 1.00 48.84 168 SER D C 1
ATOM 7246 O O . SER D 1 168 ? 217.966 213.676 166.314 1.00 57.50 168 SER D O 1
ATOM 7249 N N . SER D 1 169 ? 216.189 212.876 165.180 1.00 42.96 169 SER D N 1
ATOM 7250 C CA . SER D 1 169 ? 215.316 212.946 166.344 1.00 43.72 169 SER D CA 1
ATOM 7251 C C . SER D 1 169 ? 215.809 212.025 167.450 1.00 45.52 169 SER D C 1
ATOM 7252 O O . SER D 1 169 ? 215.830 212.409 168.623 1.00 51.91 169 SER D O 1
ATOM 7255 N N . VAL D 1 170 ? 216.223 210.809 167.089 1.00 37.86 170 VAL D N 1
ATOM 7256 C CA . VAL D 1 170 ? 216.731 209.866 168.078 1.00 35.41 170 VAL D CA 1
ATOM 7257 C C . VAL D 1 170 ? 217.997 210.408 168.728 1.00 39.79 170 VAL D C 1
ATOM 7258 O O . VAL D 1 170 ? 218.163 210.335 169.951 1.00 44.87 170 VAL D O 1
ATOM 7262 N N . ASN D 1 171 ? 218.902 210.972 167.926 1.00 40.41 171 ASN D N 1
ATOM 7263 C CA . ASN D 1 171 ? 220.148 211.502 168.473 1.00 37.55 171 ASN D CA 1
ATOM 7264 C C . ASN D 1 171 ? 219.886 212.642 169.453 1.00 46.75 171 ASN D C 1
ATOM 7265 O O . ASN D 1 171 ? 220.435 212.667 170.567 1.00 55.74 171 ASN D O 1
ATOM 7270 N N . ASN D 1 172 ? 219.037 213.595 169.063 1.00 40.25 172 ASN D N 1
ATOM 7271 C CA . ASN D 1 172 ? 218.748 214.723 169.941 1.00 38.61 172 ASN D CA 1
ATOM 7272 C C . ASN D 1 172 ? 218.020 214.273 171.203 1.00 42.95 172 ASN D C 1
ATOM 7273 O O . ASN D 1 172 ? 218.288 214.783 172.302 1.00 54.39 172 ASN D O 1
ATOM 7278 N N . LEU D 1 173 ? 217.103 213.314 171.069 1.00 33.33 173 LEU D N 1
ATOM 7279 C CA . LEU D 1 173 ? 216.414 212.782 172.236 1.00 35.30 173 LEU D CA 1
ATOM 7280 C C . LEU D 1 173 ? 217.390 212.120 173.194 1.00 38.04 173 LEU D C 1
ATOM 7281 O O . LEU D 1 173 ? 217.268 212.271 174.415 1.00 42.34 173 LEU D O 1
ATOM 7286 N N . LEU D 1 174 ? 218.356 211.370 172.665 1.00 38.09 174 LEU D N 1
ATOM 7287 C CA . LEU D 1 174 ? 219.340 210.734 173.532 1.00 37.00 174 LEU D CA 1
ATOM 7288 C C . LEU D 1 174 ? 220.196 211.770 174.244 1.00 35.59 174 LEU D C 1
ATOM 7289 O O . LEU D 1 174 ? 220.545 211.591 175.414 1.00 42.70 174 LEU D O 1
ATOM 7294 N N . ARG D 1 175 ? 220.537 212.866 173.563 1.00 38.05 175 ARG D N 1
ATOM 7295 C CA . ARG D 1 175 ? 221.287 213.929 174.230 1.00 45.25 175 ARG D CA 1
ATOM 7296 C C . ARG D 1 175 ? 220.488 214.537 175.384 1.00 46.27 175 ARG D C 1
ATOM 7297 O O . ARG D 1 175 ? 221.019 214.746 176.488 1.00 52.14 175 ARG D O 1
ATOM 7305 N N . ASP D 1 176 ? 219.204 214.816 175.151 1.00 42.52 176 ASP D N 1
ATOM 7306 C CA . ASP D 1 176 ? 218.372 215.391 176.206 1.00 42.31 176 ASP D CA 1
ATOM 7307 C C . ASP D 1 176 ? 218.202 214.424 177.377 1.00 41.59 176 ASP D C 1
ATOM 7308 O O . ASP D 1 176 ? 218.250 214.833 178.549 1.00 49.30 176 ASP D O 1
ATOM 7313 N N . VAL D 1 177 ? 218.003 213.139 177.078 1.00 34.79 177 VAL D N 1
ATOM 7314 C CA . VAL D 1 177 ? 217.902 212.133 178.130 1.00 39.85 177 VAL D CA 1
ATOM 7315 C C . VAL D 1 177 ? 219.205 212.048 178.910 1.00 39.29 177 VAL D C 1
ATOM 7316 O O . VAL D 1 177 ? 219.203 211.854 180.131 1.00 42.73 177 VAL D O 1
ATOM 7320 N N . LEU D 1 178 ? 220.338 212.187 178.220 1.00 38.06 178 LEU D N 1
ATOM 7321 C CA . LEU D 1 178 ? 221.626 212.184 178.902 1.00 35.49 178 LEU D CA 1
ATOM 7322 C C . LEU D 1 178 ? 221.722 213.327 179.898 1.00 35.69 178 LEU D C 1
ATOM 7323 O O . LEU D 1 178 ? 222.204 213.144 181.021 1.00 46.71 178 LEU D O 1
ATOM 7328 N N . TYR D 1 179 ? 221.266 214.518 179.506 1.00 39.97 179 TYR D N 1
ATOM 7329 C CA . TYR D 1 179 ? 221.295 215.651 180.431 1.00 36.23 179 TYR D CA 1
ATOM 7330 C C . TYR D 1 179 ? 220.417 215.394 181.655 1.00 39.64 179 TYR D C 1
ATOM 7331 O O . TYR D 1 179 ? 220.831 215.627 182.804 1.00 50.18 179 TYR D O 1
ATOM 7340 N N . ALA D 1 180 ? 219.199 214.895 181.426 1.00 34.71 180 ALA D N 1
ATOM 7341 C CA . ALA D 1 180 ? 218.300 214.616 182.546 1.00 33.69 180 ALA D CA 1
ATOM 7342 C C . ALA D 1 180 ? 218.893 213.571 183.487 1.00 42.14 180 ALA D C 1
ATOM 7343 O O . ALA D 1 180 ? 218.820 213.707 184.719 1.00 39.02 180 ALA D O 1
ATOM 7345 N N . PHE D 1 181 ? 219.494 212.523 182.920 1.00 42.74 181 PHE D N 1
ATOM 7346 C CA . PHE D 1 181 ? 220.087 211.470 183.734 1.00 34.97 181 PHE D CA 1
ATOM 7347 C C . PHE D 1 181 ? 221.285 211.987 184.513 1.00 36.75 181 PHE D C 1
ATOM 7348 O O . PHE D 1 181 ? 221.516 211.563 185.646 1.00 42.94 181 PHE D O 1
ATOM 7356 N N . LEU D 1 182 ? 222.073 212.880 183.912 1.00 34.84 182 LEU D N 1
ATOM 7357 C CA . LEU D 1 182 ? 223.164 213.517 184.642 1.00 34.40 182 LEU D CA 1
ATOM 7358 C C . LEU D 1 182 ? 222.649 214.220 185.885 1.00 39.25 182 LEU D C 1
ATOM 7359 O O . LEU D 1 182 ? 223.175 214.027 186.994 1.00 51.32 182 LEU D O 1
ATOM 7364 N N . GLY D 1 183 ? 221.615 215.043 185.716 1.00 31.80 183 GLY D N 1
ATOM 7365 C CA . GLY D 1 183 ? 221.061 215.739 186.867 1.00 31.11 183 GLY D CA 1
ATOM 7366 C C . GLY D 1 183 ? 220.594 214.782 187.948 1.00 37.00 183 GLY D C 1
ATOM 7367 O O . GLY D 1 183 ? 220.913 214.952 189.132 1.00 39.17 183 GLY D O 1
ATOM 7368 N N . SER D 1 184 ? 219.851 213.745 187.552 1.00 44.05 184 SER D N 1
ATOM 7369 C CA . SER D 1 184 ? 219.306 212.827 188.548 1.00 35.02 184 SER D CA 1
ATOM 7370 C C . SER D 1 184 ? 220.404 212.033 189.238 1.00 33.07 184 SER D C 1
ATOM 7371 O O . SER D 1 184 ? 220.330 211.777 190.444 1.00 34.34 184 SER D O 1
ATOM 7374 N N . ALA D 1 185 ? 221.415 211.602 188.482 1.00 31.34 185 ALA D N 1
ATOM 7375 C CA . ALA D 1 185 ? 222.507 210.839 189.069 1.00 27.99 185 ALA D CA 1
ATOM 7376 C C . ALA D 1 185 ? 223.249 211.666 190.102 1.00 33.88 185 ALA D C 1
ATOM 7377 O O . ALA D 1 185 ? 223.539 211.179 191.199 1.00 39.84 185 ALA D O 1
ATOM 7379 N N . PHE D 1 186 ? 223.543 212.929 189.784 1.00 33.50 186 PHE D N 1
ATOM 7380 C CA . PHE D 1 186 ? 224.204 213.778 190.769 1.00 27.61 186 PHE D CA 1
ATOM 7381 C C . PHE D 1 186 ? 223.340 213.959 192.012 1.00 33.16 186 PHE D C 1
ATOM 7382 O O . PHE D 1 186 ? 223.824 213.830 193.144 1.00 42.04 186 PHE D O 1
ATOM 7390 N N . ALA D 1 187 ? 222.049 214.255 191.820 1.00 32.12 187 ALA D N 1
ATOM 7391 C CA . ALA D 1 187 ? 221.186 214.518 192.968 1.00 22.29 187 ALA D CA 1
ATOM 7392 C C . ALA D 1 187 ? 221.047 213.291 193.862 1.00 26.39 187 ALA D C 1
ATOM 7393 O O . ALA D 1 187 ? 221.118 213.400 195.091 1.00 33.07 187 ALA D O 1
ATOM 7395 N N . ILE D 1 188 ? 220.859 212.113 193.267 1.00 31.65 188 ILE D N 1
ATOM 7396 C CA . ILE D 1 188 ? 220.674 210.906 194.066 1.00 27.56 188 ILE D CA 1
ATOM 7397 C C . ILE D 1 188 ? 221.982 210.469 194.709 1.00 30.56 188 ILE D C 1
ATOM 7398 O O . ILE D 1 188 ? 221.984 209.959 195.837 1.00 34.78 188 ILE D O 1
ATOM 7403 N N . PHE D 1 189 ? 223.115 210.660 194.028 1.00 35.61 189 PHE D N 1
ATOM 7404 C CA . PHE D 1 189 ? 224.395 210.371 194.659 1.00 27.68 189 PHE D CA 1
ATOM 7405 C C . PHE D 1 189 ? 224.610 211.246 195.880 1.00 30.75 189 PHE D C 1
ATOM 7406 O O . PHE D 1 189 ? 225.050 210.764 196.929 1.00 32.46 189 PHE D O 1
ATOM 7414 N N . ALA D 1 190 ? 224.306 212.539 195.765 1.00 34.20 190 ALA D N 1
ATOM 7415 C CA . ALA D 1 190 ? 224.454 213.419 196.916 1.00 29.98 190 ALA D CA 1
ATOM 7416 C C . ALA D 1 190 ? 223.478 213.050 198.022 1.00 34.70 190 ALA D C 1
ATOM 7417 O O . ALA D 1 190 ? 223.810 213.146 199.205 1.00 45.02 190 ALA D O 1
ATOM 7419 N N . SER D 1 191 ? 222.270 212.617 197.658 1.00 26.20 191 SER D N 1
ATOM 7420 C CA . SER D 1 191 ? 221.306 212.175 198.662 1.00 14.12 191 SER D CA 1
ATOM 7421 C C . SER D 1 191 ? 221.839 210.985 199.450 1.00 26.34 191 SER D C 1
ATOM 7422 O O . SER D 1 191 ? 221.796 210.972 200.686 1.00 31.57 191 SER D O 1
ATOM 7425 N N . ILE D 1 192 ? 222.360 209.979 198.747 1.00 35.60 192 ILE D N 1
ATOM 7426 C CA . ILE D 1 192 ? 222.872 208.788 199.417 1.00 27.50 192 ILE D CA 1
ATOM 7427 C C . ILE D 1 192 ? 224.101 209.125 200.256 1.00 31.93 192 ILE D C 1
ATOM 7428 O O . ILE D 1 192 ? 224.259 208.626 201.378 1.00 34.06 192 ILE D O 1
ATOM 7433 N N . LEU D 1 193 ? 224.992 209.967 199.729 1.00 31.56 193 LEU D N 1
ATOM 7434 C CA . LEU D 1 193 ? 226.186 210.346 200.477 1.00 24.62 193 LEU D CA 1
ATOM 7435 C C . LEU D 1 193 ? 225.829 211.127 201.734 1.00 26.00 193 LEU D C 1
ATOM 7436 O O . LEU D 1 193 ? 226.419 210.903 202.797 1.00 38.81 193 LEU D O 1
ATOM 7441 N N . VAL D 1 194 ? 224.866 212.045 201.635 1.00 19.12 194 VAL D N 1
ATOM 7442 C CA . VAL D 1 194 ? 224.414 212.780 202.810 1.00 23.02 194 VAL D CA 1
ATOM 7443 C C . VAL D 1 194 ? 223.811 211.829 203.831 1.00 27.85 194 VAL D C 1
ATOM 7444 O O . VAL D 1 194 ? 224.108 211.917 205.026 1.00 37.17 194 VAL D O 1
ATOM 7448 N N . THR D 1 195 ? 222.959 210.903 203.380 1.00 32.95 195 THR D N 1
ATOM 7449 C CA . THR D 1 195 ? 222.386 209.921 204.297 1.00 28.37 195 THR D CA 1
ATOM 7450 C C . THR D 1 195 ? 223.480 209.173 205.041 1.00 31.46 195 THR D C 1
ATOM 7451 O O . THR D 1 195 ? 223.472 209.104 206.276 1.00 40.61 195 THR D O 1
ATOM 7455 N N . TRP D 1 196 ? 224.437 208.615 204.298 1.00 31.69 196 TRP D N 1
ATOM 7456 C CA . TRP D 1 196 ? 225.513 207.848 204.913 1.00 31.35 196 TRP D CA 1
ATOM 7457 C C . TRP D 1 196 ? 226.270 208.687 205.934 1.00 34.13 196 TRP D C 1
ATOM 7458 O O . TRP D 1 196 ? 226.443 208.278 207.089 1.00 42.75 196 TRP D O 1
ATOM 7469 N N . LEU D 1 197 ? 226.703 209.883 205.528 1.00 37.64 197 LEU D N 1
ATOM 7470 C CA . LEU D 1 197 ? 227.529 210.712 206.397 1.00 29.88 197 LEU D CA 1
ATOM 7471 C C . LEU D 1 197 ? 226.788 211.102 207.668 1.00 31.32 197 LEU D C 1
ATOM 7472 O O . LEU D 1 197 ? 227.323 210.970 208.774 1.00 39.53 197 LEU D O 1
ATOM 7477 N N . GLU D 1 198 ? 225.550 211.584 207.538 1.00 19.36 198 GLU D N 1
ATOM 7478 C CA . GLU D 1 198 ? 224.886 212.123 208.719 1.00 24.77 198 GLU D CA 1
ATOM 7479 C C . GLU D 1 198 ? 224.356 211.016 209.623 1.00 30.06 198 GLU D C 1
ATOM 7480 O O . GLU D 1 198 ? 224.345 211.176 210.847 1.00 40.23 198 GLU D O 1
ATOM 7486 N N . LYS D 1 199 ? 223.980 209.861 209.066 1.00 29.95 199 LYS D N 1
ATOM 7487 C CA . LYS D 1 199 ? 223.660 208.731 209.934 1.00 32.16 199 LYS D CA 1
ATOM 7488 C C . LYS D 1 199 ? 224.885 208.248 210.699 1.00 32.54 199 LYS D C 1
ATOM 7489 O O . LYS D 1 199 ? 224.803 207.981 211.905 1.00 40.08 199 LYS D O 1
ATOM 7495 N N . LEU D 1 200 ? 226.034 208.133 210.029 1.00 35.59 200 LEU D N 1
ATOM 7496 C CA . LEU D 1 200 ? 227.231 207.683 210.730 1.00 34.96 200 LEU D CA 1
ATOM 7497 C C . LEU D 1 200 ? 227.630 208.671 211.819 1.00 36.42 200 LEU D C 1
ATOM 7498 O O . LEU D 1 200 ? 227.973 208.274 212.943 1.00 42.44 200 LEU D O 1
ATOM 7503 N N . SER D 1 201 ? 227.567 209.968 211.514 1.00 27.79 201 SER D N 1
ATOM 7504 C CA . SER D 1 201 ? 227.952 210.969 212.500 1.00 30.55 201 SER D CA 1
ATOM 7505 C C . SER D 1 201 ? 226.970 211.020 213.664 1.00 33.10 201 SER D C 1
ATOM 7506 O O . SER D 1 201 ? 227.380 211.232 214.807 1.00 38.59 201 SER D O 1
ATOM 7509 N N . ILE D 1 202 ? 225.671 210.833 213.408 1.00 36.91 202 ILE D N 1
ATOM 7510 C CA . ILE D 1 202 ? 224.722 210.858 214.516 1.00 33.17 202 ILE D CA 1
ATOM 7511 C C . ILE D 1 202 ? 224.895 209.621 215.393 1.00 31.26 202 ILE D C 1
ATOM 7512 O O . ILE D 1 202 ? 224.750 209.699 216.620 1.00 37.47 202 ILE D O 1
ATOM 7517 N N . ALA D 1 203 ? 225.234 208.472 214.796 1.00 30.29 203 ALA D N 1
ATOM 7518 C CA . ALA D 1 203 ? 225.541 207.296 215.605 1.00 31.18 203 ALA D CA 1
ATOM 7519 C C . ALA D 1 203 ? 226.756 207.539 216.490 1.00 39.44 203 ALA D C 1
ATOM 7520 O O . ALA D 1 203 ? 226.739 207.211 217.685 1.00 45.36 203 ALA D O 1
ATOM 7522 N N . LYS D 1 204 ? 227.815 208.127 215.928 1.00 36.77 204 LYS D N 1
ATOM 7523 C CA . LYS D 1 204 ? 228.991 208.444 216.735 1.00 26.53 204 LYS D CA 1
ATOM 7524 C C . LYS D 1 204 ? 228.660 209.442 217.839 1.00 37.23 204 LYS D C 1
ATOM 7525 O O . LYS D 1 204 ? 229.150 209.317 218.968 1.00 47.40 204 LYS D O 1
ATOM 7531 N N . SER D 1 205 ? 227.846 210.452 217.526 1.00 36.17 205 SER D N 1
ATOM 7532 C CA . SER D 1 205 ? 227.474 211.446 218.526 1.00 29.01 205 SER D CA 1
ATOM 7533 C C . SER D 1 205 ? 226.723 210.808 219.682 1.00 36.21 205 SER D C 1
ATOM 7534 O O . SER D 1 205 ? 227.003 211.102 220.849 1.00 44.25 205 SER D O 1
ATOM 7537 N N . TYR D 1 206 ? 225.767 209.930 219.380 1.00 40.61 206 TYR D N 1
ATOM 7538 C CA . TYR D 1 206 ? 225.029 209.253 220.440 1.00 38.18 206 TYR D CA 1
ATOM 7539 C C . TYR D 1 206 ? 225.946 208.359 221.264 1.00 36.73 206 TYR D C 1
ATOM 7540 O O . TYR D 1 206 ? 225.836 208.312 222.495 1.00 37.35 206 TYR D O 1
ATOM 7549 N N . LYS D 1 207 ? 226.872 207.660 220.604 1.00 35.48 207 LYS D N 1
ATOM 7550 C CA . LYS D 1 207 ? 227.808 206.797 221.320 1.00 30.15 207 LYS D CA 1
ATOM 7551 C C . LYS D 1 207 ? 228.667 207.591 222.298 1.00 32.74 207 LYS D C 1
ATOM 7552 O O . LYS D 1 207 ? 228.837 207.199 223.459 1.00 40.53 207 LYS D O 1
ATOM 7558 N N . TYR D 1 208 ? 229.219 208.715 221.846 1.00 35.25 208 TYR D N 1
ATOM 7559 C CA . TYR D 1 208 ? 230.112 209.481 222.706 1.00 30.04 208 TYR D CA 1
ATOM 7560 C C . TYR D 1 208 ? 229.356 210.270 223.764 1.00 28.51 208 TYR D C 1
ATOM 7561 O O . TYR D 1 208 ? 229.879 210.485 224.861 1.00 36.51 208 TYR D O 1
ATOM 7570 N N . LEU D 1 209 ? 228.119 210.674 223.478 1.00 22.30 209 LEU D N 1
ATOM 7571 C CA . LEU D 1 209 ? 227.274 211.238 224.521 1.00 25.08 209 LEU D CA 1
ATOM 7572 C C . LEU D 1 209 ? 226.987 210.209 225.605 1.00 36.43 209 LEU D C 1
ATOM 7573 O O . LEU D 1 209 ? 226.966 210.538 226.797 1.00 43.91 209 LEU D O 1
ATOM 7578 N N . GLU D 1 210 ? 226.747 208.956 225.209 1.00 42.89 210 GLU D N 1
ATOM 7579 C CA . GLU D 1 210 ? 226.571 207.903 226.204 1.00 30.66 210 GLU D CA 1
ATOM 7580 C C . GLU D 1 210 ? 227.833 207.670 227.019 1.00 35.85 210 GLU D C 1
ATOM 7581 O O . GLU D 1 210 ? 227.760 207.497 228.239 1.00 45.46 210 GLU D O 1
ATOM 7587 N N . LYS D 1 211 ? 228.995 207.647 226.371 1.00 38.25 211 LYS D N 1
ATOM 7588 C CA . LYS D 1 211 ? 230.231 207.497 227.133 1.00 26.88 211 LYS D CA 1
ATOM 7589 C C . LYS D 1 211 ? 230.406 208.646 228.123 1.00 29.37 211 LYS D C 1
ATOM 7590 O O . LYS D 1 211 ? 230.801 208.427 229.273 1.00 35.79 211 LYS D O 1
ATOM 7596 N N . PHE D 1 212 ? 230.069 209.870 227.706 1.00 27.19 212 PHE D N 1
ATOM 7597 C CA . PHE D 1 212 ? 230.176 211.034 228.585 1.00 20.85 212 PHE D CA 1
ATOM 7598 C C . PHE D 1 212 ? 229.256 210.913 229.796 1.00 25.37 212 PHE D C 1
ATOM 7599 O O . PHE D 1 212 ? 229.697 211.044 230.946 1.00 33.21 212 PHE D O 1
ATOM 7607 N N . THR D 1 213 ? 227.970 210.653 229.560 1.00 33.48 213 THR D N 1
ATOM 7608 C CA . THR D 1 213 ? 227.029 210.573 230.671 1.00 31.29 213 THR D CA 1
ATOM 7609 C C . THR D 1 213 ? 227.243 209.333 231.524 1.00 27.62 213 THR D C 1
ATOM 7610 O O . THR D 1 213 ? 226.811 209.314 232.679 1.00 35.66 213 THR D O 1
ATOM 7614 N N . ALA D 1 214 ? 227.888 208.296 230.989 1.00 33.77 214 ALA D N 1
ATOM 7615 C CA . ALA D 1 214 ? 228.249 207.150 231.809 1.00 23.26 214 ALA D CA 1
ATOM 7616 C C . ALA D 1 214 ? 229.459 207.455 232.677 1.00 22.90 214 ALA D C 1
ATOM 7617 O O . ALA D 1 214 ? 229.548 206.977 233.812 1.00 30.88 214 ALA D O 1
ATOM 7619 N N . ALA D 1 215 ? 230.407 208.238 232.157 1.00 30.23 215 ALA D N 1
ATOM 7620 C CA . ALA D 1 215 ? 231.516 208.695 232.986 1.00 26.36 215 ALA D CA 1
ATOM 7621 C C . ALA D 1 215 ? 231.017 209.581 234.115 1.00 28.45 215 ALA D C 1
ATOM 7622 O O . ALA D 1 215 ? 231.546 209.536 235.230 1.00 34.07 215 ALA D O 1
ATOM 7624 N N . LEU D 1 216 ? 230.003 210.403 233.843 1.00 31.61 216 LEU D N 1
ATOM 7625 C CA . LEU D 1 216 ? 229.407 211.206 234.908 1.00 21.07 216 LEU D CA 1
ATOM 7626 C C . LEU D 1 216 ? 228.728 210.334 235.957 1.00 30.84 216 LEU D C 1
ATOM 7627 O O . LEU D 1 216 ? 228.836 210.604 237.158 1.00 38.43 216 LEU D O 1
ATOM 7632 N N . ASP D 1 217 ? 228.015 209.292 235.528 1.00 36.03 217 ASP D N 1
ATOM 7633 C CA . ASP D 1 217 ? 227.304 208.431 236.466 1.00 21.23 217 ASP D CA 1
ATOM 7634 C C . ASP D 1 217 ? 228.236 207.534 237.267 1.00 29.15 217 ASP D C 1
ATOM 7635 O O . ASP D 1 217 ? 227.865 207.104 238.362 1.00 43.46 217 ASP D O 1
ATOM 7640 N N . SER D 1 218 ? 229.425 207.235 236.747 1.00 28.99 218 SER D N 1
ATOM 7641 C CA . SER D 1 218 ? 230.346 206.351 237.447 1.00 24.80 218 SER D CA 1
ATOM 7642 C C . SER D 1 218 ? 230.914 206.980 238.710 1.00 28.59 218 SER D C 1
ATOM 7643 O O . SER D 1 218 ? 231.448 206.259 239.558 1.00 41.88 218 SER D O 1
ATOM 7646 N N . LEU D 1 219 ? 230.819 208.301 238.852 1.00 25.43 219 LEU D N 1
ATOM 7647 C CA . LEU D 1 219 ? 231.467 208.967 239.975 1.00 26.38 219 LEU D CA 1
ATOM 7648 C C . LEU D 1 219 ? 230.715 208.739 241.279 1.00 34.38 219 LEU D C 1
ATOM 7649 O O . LEU D 1 219 ? 231.334 208.502 242.322 1.00 38.99 219 LEU D O 1
ATOM 7654 N N . TYR D 1 220 ? 229.389 208.801 241.246 1.00 37.54 220 TYR D N 1
ATOM 7655 C CA . TYR D 1 220 ? 228.585 208.901 242.453 1.00 32.59 220 TYR D CA 1
ATOM 7656 C C . TYR D 1 220 ? 227.559 207.781 242.517 1.00 34.27 220 TYR D C 1
ATOM 7657 O O . TYR D 1 220 ? 227.058 207.319 241.487 1.00 40.15 220 TYR D O 1
ATOM 7666 N N . ASP D 1 221 ? 227.249 207.356 243.737 1.00 37.95 221 ASP D N 1
ATOM 7667 C CA . ASP D 1 221 ? 226.357 206.236 243.987 1.00 38.58 221 ASP D CA 1
ATOM 7668 C C . ASP D 1 221 ? 224.960 206.728 244.335 1.00 39.85 221 ASP D C 1
ATOM 7669 O O . ASP D 1 221 ? 224.772 207.857 244.786 1.00 45.06 221 ASP D O 1
ATOM 7674 N N . SER D 1 222 ? 223.977 205.866 244.116 1.00 41.37 222 SER D N 1
ATOM 7675 C CA . SER D 1 222 ? 222.581 206.190 244.360 1.00 39.03 222 SER D CA 1
ATOM 7676 C C . SER D 1 222 ? 222.038 205.354 245.514 1.00 42.45 222 SER D C 1
ATOM 7677 O O . SER D 1 222 ? 222.748 204.557 246.131 1.00 41.45 222 SER D O 1
ATOM 7680 N N . GLY D 1 223 ? 220.758 205.556 245.812 1.00 48.92 223 GLY D N 1
ATOM 7681 C CA . GLY D 1 223 ? 220.096 204.816 246.864 1.00 49.11 223 GLY D CA 1
ATOM 7682 C C . GLY D 1 223 ? 220.245 205.380 248.255 1.00 45.85 223 GLY D C 1
ATOM 7683 O O . GLY D 1 223 ? 220.140 204.625 249.226 1.00 53.13 223 GLY D O 1
ATOM 7684 N N . VAL D 1 224 ? 220.488 206.685 248.390 1.00 30.54 224 VAL D N 1
ATOM 7685 C CA . VAL D 1 224 ? 220.723 207.251 249.714 1.00 35.95 224 VAL D CA 1
ATOM 7686 C C . VAL D 1 224 ? 219.415 207.407 250.481 1.00 39.41 224 VAL D C 1
ATOM 7687 O O . VAL D 1 224 ? 219.406 207.373 251.717 1.00 45.33 224 VAL D O 1
ATOM 7691 N N . GLY D 1 225 ? 218.294 207.569 249.776 1.00 35.89 225 GLY D N 1
ATOM 7692 C CA . GLY D 1 225 ? 217.019 207.698 250.459 1.00 33.25 225 GLY D CA 1
ATOM 7693 C C . GLY D 1 225 ? 216.609 206.429 251.180 1.00 36.62 225 GLY D C 1
ATOM 7694 O O . GLY D 1 225 ? 216.100 206.479 252.303 1.00 40.76 225 GLY D O 1
ATOM 7695 N N . GLU D 1 226 ? 216.821 205.274 250.548 1.00 43.52 226 GLU D N 1
ATOM 7696 C CA . GLU D 1 226 ? 216.532 204.009 251.210 1.00 35.81 226 GLU D CA 1
ATOM 7697 C C . GLU D 1 226 ? 217.444 203.792 252.408 1.00 40.54 226 GLU D C 1
ATOM 7698 O O . GLU D 1 226 ? 217.012 203.254 253.431 1.00 54.29 226 GLU D O 1
ATOM 7704 N N . GLU D 1 227 ? 218.708 204.204 252.304 1.00 36.63 227 GLU D N 1
ATOM 7705 C CA . GLU D 1 227 ? 219.604 204.115 253.451 1.00 35.55 227 GLU D CA 1
ATOM 7706 C C . GLU D 1 227 ? 219.126 204.998 254.595 1.00 42.83 227 GLU D C 1
ATOM 7707 O O . GLU D 1 227 ? 219.178 204.597 255.763 1.00 51.14 227 GLU D O 1
ATOM 7713 N N . TYR D 1 228 ? 218.657 206.206 254.281 1.00 38.71 228 TYR D N 1
ATOM 7714 C CA . TYR D 1 228 ? 218.135 207.086 255.319 1.00 28.57 228 TYR D CA 1
ATOM 7715 C C . TYR D 1 228 ? 216.893 206.494 255.974 1.00 32.29 228 TYR D C 1
ATOM 7716 O O . TYR D 1 228 ? 216.733 206.568 257.198 1.00 42.75 228 TYR D O 1
ATOM 7725 N N . LEU D 1 229 ? 216.003 205.905 255.176 1.00 37.10 229 LEU D N 1
ATOM 7726 C CA . LEU D 1 229 ? 214.809 205.280 255.738 1.00 35.38 229 LEU D CA 1
ATOM 7727 C C . LEU D 1 229 ? 215.167 204.091 256.624 1.00 35.65 229 LEU D C 1
ATOM 7728 O O . LEU D 1 229 ? 214.568 203.893 257.689 1.00 44.79 229 LEU D O 1
ATOM 7733 N N . ALA D 1 230 ? 216.139 203.283 256.197 1.00 30.71 230 ALA D N 1
ATOM 7734 C CA . ALA D 1 230 ? 216.585 202.161 257.013 1.00 33.78 230 ALA D CA 1
ATOM 7735 C C . ALA D 1 230 ? 217.190 202.642 258.325 1.00 40.35 230 ALA D C 1
ATOM 7736 O O . ALA D 1 230 ? 216.952 202.048 259.385 1.00 50.63 230 ALA D O 1
ATOM 7738 N N . SER D 1 231 ? 217.979 203.717 258.270 1.00 42.03 231 SER D N 1
ATOM 7739 C CA . SER D 1 231 ? 218.536 204.292 259.488 1.00 36.68 231 SER D CA 1
ATOM 7740 C C . SER D 1 231 ? 217.435 204.788 260.410 1.00 38.97 231 SER D C 1
ATOM 7741 O O . SER D 1 231 ? 217.515 204.612 261.629 1.00 46.33 231 SER D O 1
ATOM 7744 N N . LEU D 1 232 ? 216.402 205.413 259.848 1.00 38.65 232 LEU D N 1
ATOM 7745 C CA . LEU D 1 232 ? 215.288 205.886 260.665 1.00 30.55 232 LEU D CA 1
ATOM 7746 C C . LEU D 1 232 ? 214.566 204.729 261.341 1.00 30.10 232 LEU D C 1
ATOM 7747 O O . LEU D 1 232 ? 214.181 204.827 262.511 1.00 43.66 232 LEU D O 1
ATOM 7752 N N . VAL D 1 233 ? 214.367 203.626 260.618 1.00 36.26 233 VAL D N 1
ATOM 7753 C CA . VAL D 1 233 ? 213.688 202.467 261.200 1.00 34.96 233 VAL D CA 1
ATOM 7754 C C . VAL D 1 233 ? 214.518 201.876 262.336 1.00 35.91 233 VAL D C 1
ATOM 7755 O O . VAL D 1 233 ? 214.000 201.582 263.427 1.00 50.04 233 VAL D O 1
ATOM 7759 N N . LYS D 1 234 ? 215.819 201.694 262.097 1.00 43.03 234 LYS D N 1
ATOM 7760 C CA . LYS D 1 234 ? 216.687 201.175 263.149 1.00 46.76 234 LYS D CA 1
ATOM 7761 C C . LYS D 1 234 ? 216.702 202.103 264.354 1.00 52.27 234 LYS D C 1
ATOM 7762 O O . LYS D 1 234 ? 216.692 201.644 265.500 1.00 59.44 234 LYS D O 1
ATOM 7768 N N . SER D 1 235 ? 216.732 203.414 264.111 1.00 49.58 235 SER D N 1
ATOM 7769 C CA . SER D 1 235 ? 216.753 204.375 265.204 1.00 45.85 235 SER D CA 1
ATOM 7770 C C . SER D 1 235 ? 215.462 204.334 266.005 1.00 49.23 235 SER D C 1
ATOM 7771 O O . SER D 1 235 ? 215.490 204.480 267.227 1.00 58.71 235 SER D O 1
ATOM 7774 N N . SER D 1 236 ? 214.322 204.136 265.343 1.00 49.25 236 SER D N 1
ATOM 7775 C CA . SER D 1 236 ? 213.059 204.035 266.071 1.00 50.04 236 SER D CA 1
ATOM 7776 C C . SER D 1 236 ? 213.035 202.800 266.967 1.00 50.61 236 SER D C 1
ATOM 7777 O O . SER D 1 236 ? 212.652 202.875 268.146 1.00 61.17 236 SER D O 1
ATOM 7780 N N . ASN D 1 237 ? 213.440 201.650 266.424 1.00 48.48 237 ASN D N 1
ATOM 7781 C CA . ASN D 1 237 ? 213.465 200.437 267.240 1.00 54.32 237 ASN D CA 1
ATOM 7782 C C . ASN D 1 237 ? 214.431 200.587 268.413 1.00 64.72 237 ASN D C 1
ATOM 7783 O O . ASN D 1 237 ? 214.103 200.255 269.565 1.00 70.68 237 ASN D O 1
ATOM 7788 N N . GLU D 1 238 ? 215.630 201.104 268.135 1.00 69.42 238 GLU D N 1
ATOM 7789 C CA . GLU D 1 238 ? 216.610 201.318 269.189 1.00 64.58 238 GLU D CA 1
ATOM 7790 C C . GLU D 1 238 ? 216.126 202.340 270.202 1.00 66.01 238 GLU D C 1
ATOM 7791 O O . GLU D 1 238 ? 216.484 202.251 271.374 1.00 72.96 238 GLU D O 1
ATOM 7797 N N . SER D 1 239 ? 215.312 203.308 269.782 1.00 71.53 239 SER D N 1
ATOM 7798 C CA . SER D 1 239 ? 214.805 204.301 270.719 1.00 71.23 239 SER D CA 1
ATOM 7799 C C . SER D 1 239 ? 213.781 203.691 271.661 1.00 72.26 239 SER D C 1
ATOM 7800 O O . SER D 1 239 ? 213.748 204.029 272.847 1.00 78.03 239 SER D O 1
ATOM 7803 N N . ALA D 1 240 ? 212.931 202.797 271.155 1.00 76.06 240 ALA D N 1
ATOM 7804 C CA . ALA D 1 240 ? 212.012 202.091 272.048 1.00 77.05 240 ALA D CA 1
ATOM 7805 C C . ALA D 1 240 ? 212.781 201.259 273.075 1.00 77.15 240 ALA D C 1
ATOM 7806 O O . ALA D 1 240 ? 212.515 201.325 274.289 1.00 80.10 240 ALA D O 1
ATOM 7808 N N . THR D 1 241 ? 213.762 200.486 272.599 1.00 81.23 241 THR D N 1
ATOM 7809 C CA . THR D 1 241 ? 214.575 199.679 273.508 1.00 79.56 241 THR D CA 1
ATOM 7810 C C . THR D 1 241 ? 215.322 200.559 274.509 1.00 82.40 241 THR D C 1
ATOM 7811 O O . THR D 1 241 ? 215.410 200.234 275.703 1.00 86.11 241 THR D O 1
ATOM 7815 N N . GLN D 1 242 ? 215.851 201.688 274.035 1.00 83.35 242 GLN D N 1
ATOM 7816 C CA . GLN D 1 242 ? 216.570 202.633 274.873 1.00 79.80 242 GLN D CA 1
ATOM 7817 C C . GLN D 1 242 ? 215.670 203.236 275.936 1.00 82.57 242 GLN D C 1
ATOM 7818 O O . GLN D 1 242 ? 216.097 203.421 277.075 1.00 89.43 242 GLN D O 1
ATOM 7824 N N . ALA D 1 243 ? 214.436 203.584 275.576 1.00 82.78 243 ALA D N 1
ATOM 7825 C CA . ALA D 1 243 ? 213.514 204.137 276.558 1.00 81.16 243 ALA D CA 1
ATOM 7826 C C . ALA D 1 243 ? 213.241 203.127 277.658 1.00 84.65 243 ALA D C 1
ATOM 7827 O O . ALA D 1 243 ? 213.249 203.467 278.849 1.00 88.04 243 ALA D O 1
ATOM 7829 N N . ARG D 1 244 ? 213.022 201.865 277.280 1.00 90.64 244 ARG D N 1
ATOM 7830 C CA . ARG D 1 244 ? 212.782 200.843 278.296 1.00 87.21 244 ARG D CA 1
ATOM 7831 C C . ARG D 1 244 ? 213.983 200.694 279.228 1.00 89.49 244 ARG D C 1
ATOM 7832 O O . ARG D 1 244 ? 213.833 200.673 280.459 1.00 93.32 244 ARG D O 1
ATOM 7840 N N . HIS D 1 245 ? 215.192 200.613 278.662 1.00 91.14 245 HIS D N 1
ATOM 7841 C CA . HIS D 1 245 ? 216.368 200.425 279.512 1.00 89.69 245 HIS D CA 1
ATOM 7842 C C . HIS D 1 245 ? 216.688 201.659 280.349 1.00 90.07 245 HIS D C 1
ATOM 7843 O O . HIS D 1 245 ? 217.149 201.528 281.487 1.00 95.22 245 HIS D O 1
ATOM 7850 N N . MET E 1 1 ? 181.154 200.000 182.456 1.00 128.69 1 MET E N 1
ATOM 7851 C CA . MET E 1 1 ? 180.068 200.823 182.970 1.00 130.70 1 MET E CA 1
ATOM 7852 C C . MET E 1 1 ? 179.989 202.154 182.237 1.00 132.32 1 MET E C 1
ATOM 7853 O O . MET E 1 1 ? 181.009 202.719 181.846 1.00 131.97 1 MET E O 1
ATOM 7858 N N . SER E 1 2 ? 178.763 202.650 182.047 1.00 153.48 2 SER E N 1
ATOM 7859 C CA . SER E 1 2 ? 178.591 203.980 181.475 1.00 153.02 2 SER E CA 1
ATOM 7860 C C . SER E 1 2 ? 178.934 205.064 182.487 1.00 151.63 2 SER E C 1
ATOM 7861 O O . SER E 1 2 ? 179.307 206.176 182.097 1.00 152.22 2 SER E O 1
ATOM 7864 N N . TRP E 1 3 ? 178.811 204.761 183.780 1.00 127.09 3 TRP E N 1
ATOM 7865 C CA . TRP E 1 3 ? 179.180 205.728 184.809 1.00 127.90 3 TRP E CA 1
ATOM 7866 C C . TRP E 1 3 ? 180.662 206.070 184.740 1.00 128.55 3 TRP E C 1
ATOM 7867 O O . TRP E 1 3 ? 181.044 207.242 184.853 1.00 128.62 3 TRP E O 1
ATOM 7878 N N . LEU E 1 4 ? 181.514 205.059 184.553 1.00 105.96 4 LEU E N 1
ATOM 7879 C CA . LEU E 1 4 ? 182.950 205.308 184.495 1.00 102.76 4 LEU E CA 1
ATOM 7880 C C . LEU E 1 4 ? 183.320 206.126 183.265 1.00 103.19 4 LEU E C 1
ATOM 7881 O O . LEU E 1 4 ? 184.127 207.056 183.349 1.00 103.47 4 LEU E O 1
ATOM 7886 N N . ASN E 1 5 ? 182.732 205.801 182.112 1.00 111.40 5 ASN E N 1
ATOM 7887 C CA . ASN E 1 5 ? 183.001 206.580 180.909 1.00 110.17 5 ASN E CA 1
ATOM 7888 C C . ASN E 1 5 ? 182.505 208.011 181.056 1.00 109.58 5 ASN E C 1
ATOM 7889 O O . ASN E 1 5 ? 183.166 208.956 180.607 1.00 109.96 5 ASN E O 1
ATOM 7894 N N . SER E 1 6 ? 181.339 208.194 181.679 1.00 110.45 6 SER E N 1
ATOM 7895 C CA . SER E 1 6 ? 180.801 209.536 181.867 1.00 110.23 6 SER E CA 1
ATOM 7896 C C . SER E 1 6 ? 181.690 210.365 182.785 1.00 109.22 6 SER E C 1
ATOM 7897 O O . SER E 1 6 ? 181.980 211.533 182.499 1.00 109.74 6 SER E O 1
ATOM 7900 N N . ILE E 1 7 ? 182.139 209.780 183.898 1.00 96.22 7 ILE E N 1
ATOM 7901 C CA . ILE E 1 7 ? 182.999 210.552 184.788 1.00 94.80 7 ILE E CA 1
ATOM 7902 C C . ILE E 1 7 ? 184.352 210.804 184.135 1.00 94.35 7 ILE E C 1
ATOM 7903 O O . ILE E 1 7 ? 184.965 211.852 184.360 1.00 94.92 7 ILE E O 1
ATOM 7908 N N . LEU E 1 8 ? 184.838 209.872 183.311 1.00 82.28 8 LEU E N 1
ATOM 7909 C CA . LEU E 1 8 ? 186.101 210.090 182.615 1.00 76.75 8 LEU E CA 1
ATOM 7910 C C . LEU E 1 8 ? 185.998 211.244 181.627 1.00 79.05 8 LEU E C 1
ATOM 7911 O O . LEU E 1 8 ? 186.876 212.112 181.583 1.00 83.63 8 LEU E O 1
ATOM 7916 N N . VAL E 1 9 ? 184.937 211.268 180.819 1.00 76.30 9 VAL E N 1
ATOM 7917 C CA . VAL E 1 9 ? 184.806 212.354 179.854 1.00 72.95 9 VAL E CA 1
ATOM 7918 C C . VAL E 1 9 ? 184.520 213.668 180.568 1.00 72.31 9 VAL E C 1
ATOM 7919 O O . VAL E 1 9 ? 184.857 214.742 180.059 1.00 71.95 9 VAL E O 1
ATOM 7923 N N . THR E 1 10 ? 183.898 213.613 181.747 1.00 73.35 10 THR E N 1
ATOM 7924 C CA . THR E 1 10 ? 183.697 214.830 182.528 1.00 72.52 10 THR E CA 1
ATOM 7925 C C . THR E 1 10 ? 185.015 215.341 183.102 1.00 71.49 10 THR E C 1
ATOM 7926 O O . THR E 1 10 ? 185.317 216.536 183.018 1.00 73.72 10 THR E O 1
ATOM 7930 N N . LEU E 1 11 ? 185.813 214.448 183.694 1.00 58.22 11 LEU E N 1
ATOM 7931 C CA . LEU E 1 11 ? 187.075 214.866 184.296 1.00 57.50 11 LEU E CA 1
ATOM 7932 C C . LEU E 1 11 ? 188.050 215.389 183.253 1.00 62.85 11 LEU E C 1
ATOM 7933 O O . LEU E 1 11 ? 188.727 216.399 183.477 1.00 64.75 11 LEU E O 1
ATOM 7938 N N . THR E 1 12 ? 188.143 214.718 182.111 1.00 56.08 12 THR E N 1
ATOM 7939 C CA . THR E 1 12 ? 189.147 215.042 181.108 1.00 50.11 12 THR E CA 1
ATOM 7940 C C . THR E 1 12 ? 188.702 216.130 180.141 1.00 54.98 12 THR E C 1
ATOM 7941 O O . THR E 1 12 ? 189.462 216.477 179.233 1.00 59.48 12 THR E O 1
ATOM 7945 N N . SER E 1 13 ? 187.497 216.671 180.307 1.00 56.60 13 SER E N 1
ATOM 7946 C CA . SER E 1 13 ? 187.034 217.773 179.477 1.00 54.50 13 SER E CA 1
ATOM 7947 C C . SER E 1 13 ? 187.521 219.129 179.964 1.00 58.72 13 SER E C 1
ATOM 7948 O O . SER E 1 13 ? 187.355 220.120 179.246 1.00 59.45 13 SER E O 1
ATOM 7951 N N . VAL E 1 14 ? 188.107 219.202 181.160 1.00 56.31 14 VAL E N 1
ATOM 7952 C CA . VAL E 1 14 ? 188.626 220.470 181.650 1.00 51.28 14 VAL E CA 1
ATOM 7953 C C . VAL E 1 14 ? 189.840 220.872 180.824 1.00 50.36 14 VAL E C 1
ATOM 7954 O O . VAL E 1 14 ? 190.556 220.027 180.273 1.00 58.73 14 VAL E O 1
ATOM 7958 N N . GLU E 1 15 ? 190.064 222.175 180.721 1.00 51.18 15 GLU E N 1
ATOM 7959 C CA . GLU E 1 15 ? 191.197 222.660 179.955 1.00 50.91 15 GLU E CA 1
ATOM 7960 C C . GLU E 1 15 ? 192.501 222.271 180.646 1.00 49.61 15 GLU E C 1
ATOM 7961 O O . GLU E 1 15 ? 192.591 222.315 181.876 1.00 54.30 15 GLU E O 1
ATOM 7967 N N . PRO E 1 16 ? 193.523 221.877 179.885 1.00 40.59 16 PRO E N 1
ATOM 7968 C CA . PRO E 1 16 ? 194.774 221.428 180.511 1.00 43.11 16 PRO E CA 1
ATOM 7969 C C . PRO E 1 16 ? 195.457 222.482 181.362 1.00 46.65 16 PRO E C 1
ATOM 7970 O O . PRO E 1 16 ? 196.247 222.119 182.241 1.00 48.47 16 PRO E O 1
ATOM 7974 N N . TYR E 1 17 ? 195.195 223.769 181.130 1.00 51.21 17 TYR E N 1
ATOM 7975 C CA . TYR E 1 17 ? 195.799 224.805 181.957 1.00 46.32 17 TYR E CA 1
ATOM 7976 C C . TYR E 1 17 ? 195.158 224.899 183.333 1.00 46.32 17 TYR E C 1
ATOM 7977 O O . TYR E 1 17 ? 195.750 225.500 184.234 1.00 52.61 17 TYR E O 1
ATOM 7986 N N . LYS E 1 18 ? 193.966 224.338 183.514 1.00 41.98 18 LYS E N 1
ATOM 7987 C CA . LYS E 1 18 ? 193.282 224.443 184.795 1.00 40.63 18 LYS E CA 1
ATOM 7988 C C . LYS E 1 18 ? 193.816 223.476 185.839 1.00 38.81 18 LYS E C 1
ATOM 7989 O O . LYS E 1 18 ? 193.457 223.603 187.012 1.00 44.82 18 LYS E O 1
ATOM 7995 N N . VAL E 1 19 ? 194.653 222.523 185.450 1.00 39.52 19 VAL E N 1
ATOM 7996 C CA . VAL E 1 19 ? 195.279 221.619 186.410 1.00 37.62 19 VAL E CA 1
ATOM 7997 C C . VAL E 1 19 ? 196.427 222.335 187.118 1.00 41.32 19 VAL E C 1
ATOM 7998 O O . VAL E 1 19 ? 196.448 222.357 188.360 1.00 43.03 19 VAL E O 1
ATOM 8002 N N . PRO E 1 20 ? 197.405 222.924 186.407 1.00 36.98 20 PRO E N 1
ATOM 8003 C CA . PRO E 1 20 ? 198.470 223.635 187.130 1.00 33.30 20 PRO E CA 1
ATOM 8004 C C . PRO E 1 20 ? 197.966 224.791 187.968 1.00 37.61 20 PRO E C 1
ATOM 8005 O O . PRO E 1 20 ? 198.487 225.010 189.065 1.00 41.21 20 PRO E O 1
ATOM 8009 N N . VAL E 1 21 ? 196.966 225.538 187.498 1.00 41.01 21 VAL E N 1
ATOM 8010 C CA . VAL E 1 21 ? 196.490 226.670 188.286 1.00 36.03 21 VAL E CA 1
ATOM 8011 C C . VAL E 1 21 ? 195.785 226.181 189.544 1.00 30.83 21 VAL E C 1
ATOM 8012 O O . VAL E 1 21 ? 195.932 226.772 190.615 1.00 39.98 21 VAL E O 1
ATOM 8016 N N . THR E 1 22 ? 195.038 225.082 189.446 1.00 36.59 22 THR E N 1
ATOM 8017 C CA . THR E 1 22 ? 194.389 224.524 190.626 1.00 34.25 22 THR E CA 1
ATOM 8018 C C . THR E 1 22 ? 195.418 224.030 191.632 1.00 35.09 22 THR E C 1
ATOM 8019 O O . THR E 1 22 ? 195.311 224.306 192.833 1.00 36.84 22 THR E O 1
ATOM 8023 N N . VAL E 1 23 ? 196.433 223.304 191.156 1.00 38.94 23 VAL E N 1
ATOM 8024 C CA . VAL E 1 23 ? 197.466 222.803 192.057 1.00 34.91 23 VAL E CA 1
ATOM 8025 C C . VAL E 1 23 ? 198.210 223.959 192.709 1.00 37.98 23 VAL E C 1
ATOM 8026 O O . VAL E 1 23 ? 198.461 223.949 193.917 1.00 43.78 23 VAL E O 1
ATOM 8030 N N . ILE E 1 24 ? 198.558 224.978 191.923 1.00 37.11 24 ILE E N 1
ATOM 8031 C CA . ILE E 1 24 ? 199.303 226.114 192.451 1.00 32.56 24 ILE E CA 1
ATOM 8032 C C . ILE E 1 24 ? 198.471 226.882 193.468 1.00 35.77 24 ILE E C 1
ATOM 8033 O O . ILE E 1 24 ? 198.974 227.263 194.527 1.00 43.35 24 ILE E O 1
ATOM 8038 N N . VAL E 1 25 ? 197.191 227.114 193.178 1.00 35.40 25 VAL E N 1
ATOM 8039 C CA . VAL E 1 25 ? 196.341 227.852 194.108 1.00 34.43 25 VAL E CA 1
ATOM 8040 C C . VAL E 1 25 ? 196.149 227.071 195.403 1.00 36.09 25 VAL E C 1
ATOM 8041 O O . VAL E 1 25 ? 196.230 227.638 196.498 1.00 43.78 25 VAL E O 1
ATOM 8045 N N . THR E 1 26 ? 195.896 225.764 195.308 1.00 32.64 26 THR E N 1
ATOM 8046 C CA . THR E 1 26 ? 195.703 224.968 196.515 1.00 34.22 26 THR E CA 1
ATOM 8047 C C . THR E 1 26 ? 196.979 224.899 197.348 1.00 38.49 26 THR E C 1
ATOM 8048 O O . THR E 1 26 ? 196.937 225.051 198.575 1.00 46.47 26 THR E O 1
ATOM 8052 N N . VAL E 1 27 ? 198.123 224.690 196.695 1.00 41.39 27 VAL E N 1
ATOM 8053 C CA . VAL E 1 27 ? 199.393 224.635 197.407 1.00 37.80 27 VAL E CA 1
ATOM 8054 C C . VAL E 1 27 ? 199.724 225.989 198.020 1.00 40.16 27 VAL E C 1
ATOM 8055 O O . VAL E 1 27 ? 200.253 226.063 199.132 1.00 43.46 27 VAL E O 1
ATOM 8059 N N . THR E 1 28 ? 199.403 227.079 197.324 1.00 37.25 28 THR E N 1
ATOM 8060 C CA . THR E 1 28 ? 199.674 228.408 197.858 1.00 31.17 28 THR E CA 1
ATOM 8061 C C . THR E 1 28 ? 198.773 228.723 199.043 1.00 36.21 28 THR E C 1
ATOM 8062 O O . THR E 1 28 ? 199.206 229.373 199.999 1.00 45.58 28 THR E O 1
ATOM 8066 N N . PHE E 1 29 ? 197.518 228.278 199.007 1.00 34.94 29 PHE E N 1
ATOM 8067 C CA . PHE E 1 29 ? 196.643 228.513 200.150 1.00 37.63 29 PHE E CA 1
ATOM 8068 C C . PHE E 1 29 ? 197.099 227.692 201.348 1.00 42.44 29 PHE E C 1
ATOM 8069 O O . PHE E 1 29 ? 197.079 228.177 202.486 1.00 42.45 29 PHE E O 1
ATOM 8077 N N . ALA E 1 30 ? 197.536 226.452 201.110 1.00 40.25 30 ALA E N 1
ATOM 8078 C CA . ALA E 1 30 ? 198.109 225.653 202.188 1.00 30.89 30 ALA E CA 1
ATOM 8079 C C . ALA E 1 30 ? 199.378 226.294 202.735 1.00 35.30 30 ALA E C 1
ATOM 8080 O O . ALA E 1 30 ? 199.618 226.276 203.946 1.00 43.37 30 ALA E O 1
ATOM 8082 N N . PHE E 1 31 ? 200.204 226.865 201.857 1.00 31.28 31 PHE E N 1
ATOM 8083 C CA . PHE E 1 31 ? 201.416 227.547 202.297 1.00 29.20 31 PHE E CA 1
ATOM 8084 C C . PHE E 1 31 ? 201.091 228.784 203.123 1.00 34.40 31 PHE E C 1
ATOM 8085 O O . PHE E 1 31 ? 201.766 229.063 204.117 1.00 40.62 31 PHE E O 1
ATOM 8093 N N . VAL E 1 32 ? 200.080 229.552 202.717 1.00 34.12 32 VAL E N 1
ATOM 8094 C CA . VAL E 1 32 ? 199.691 230.731 203.481 1.00 35.02 32 VAL E CA 1
ATOM 8095 C C . VAL E 1 32 ? 199.151 230.325 204.845 1.00 36.90 32 VAL E C 1
ATOM 8096 O O . VAL E 1 32 ? 199.445 230.967 205.862 1.00 46.12 32 VAL E O 1
ATOM 8100 N N . CYS E 1 33 ? 198.358 229.253 204.895 1.00 38.77 33 CYS E N 1
ATOM 8101 C CA . CYS E 1 33 ? 197.904 228.737 206.180 1.00 32.40 33 CYS E CA 1
ATOM 8102 C C . CYS E 1 33 ? 199.081 228.304 207.044 1.00 33.59 33 CYS E C 1
ATOM 8103 O O . CYS E 1 33 ? 199.103 228.570 208.250 1.00 43.57 33 CYS E O 1
ATOM 8106 N N . PHE E 1 34 ? 200.067 227.637 206.446 1.00 34.18 34 PHE E N 1
ATOM 8107 C CA . PHE E 1 34 ? 201.257 227.241 207.192 1.00 31.96 34 PHE E CA 1
ATOM 8108 C C . PHE E 1 34 ? 201.981 228.456 207.753 1.00 32.12 34 PHE E C 1
ATOM 8109 O O . PHE E 1 34 ? 202.370 228.475 208.924 1.00 36.63 34 PHE E O 1
ATOM 8117 N N . ILE E 1 35 ? 202.158 229.488 206.926 1.00 35.59 35 ILE E N 1
ATOM 8118 C CA . ILE E 1 35 ? 202.868 230.687 207.360 1.00 34.73 35 ILE E CA 1
ATOM 8119 C C . ILE E 1 35 ? 202.129 231.357 208.507 1.00 36.55 35 ILE E C 1
ATOM 8120 O O . ILE E 1 35 ? 202.736 231.766 209.504 1.00 37.88 35 ILE E O 1
ATOM 8125 N N . PHE E 1 36 ? 200.808 231.479 208.392 1.00 40.47 36 PHE E N 1
ATOM 8126 C CA . PHE E 1 36 ? 200.053 232.222 209.393 1.00 34.29 36 PHE E CA 1
ATOM 8127 C C . PHE E 1 36 ? 199.934 231.445 210.698 1.00 39.55 36 PHE E C 1
ATOM 8128 O O . PHE E 1 36 ? 200.129 232.006 211.781 1.00 50.35 36 PHE E O 1
ATOM 8136 N N . PHE E 1 37 ? 199.621 230.151 210.624 1.00 36.28 37 PHE E N 1
ATOM 8137 C CA . PHE E 1 37 ? 199.334 229.383 211.827 1.00 33.79 37 PHE E CA 1
ATOM 8138 C C . PHE E 1 37 ? 200.556 228.728 212.453 1.00 38.94 37 PHE E C 1
ATOM 8139 O O . PHE E 1 37 ? 200.495 228.350 213.627 1.00 52.40 37 PHE E O 1
ATOM 8147 N N . TYR E 1 38 ? 201.652 228.560 211.717 1.00 33.10 38 TYR E N 1
ATOM 8148 C CA . TYR E 1 38 ? 202.827 227.912 212.286 1.00 29.85 38 TYR E CA 1
ATOM 8149 C C . TYR E 1 38 ? 204.036 228.837 212.300 1.00 34.07 38 TYR E C 1
ATOM 8150 O O . TYR E 1 38 ? 204.629 229.036 213.364 1.00 39.86 38 TYR E O 1
ATOM 8159 N N . LEU E 1 39 ? 204.421 229.414 211.161 1.00 29.35 39 LEU E N 1
ATOM 8160 C CA . LEU E 1 39 ? 205.661 230.184 211.113 1.00 26.94 39 LEU E CA 1
ATOM 8161 C C . LEU E 1 39 ? 205.560 231.451 211.952 1.00 29.35 39 LEU E C 1
ATOM 8162 O O . LEU E 1 39 ? 206.421 231.718 212.798 1.00 41.05 39 LEU E O 1
ATOM 8167 N N . LEU E 1 40 ? 204.507 232.243 211.739 1.00 29.86 40 LEU E N 1
ATOM 8168 C CA . LEU E 1 40 ? 204.343 233.471 212.509 1.00 33.25 40 LEU E CA 1
ATOM 8169 C C . LEU E 1 40 ? 204.082 233.167 213.976 1.00 32.94 40 LEU E C 1
ATOM 8170 O O . LEU E 1 40 ? 204.596 233.859 214.865 1.00 42.87 40 LEU E O 1
ATOM 8175 N N . ARG E 1 41 ? 203.283 232.135 214.244 1.00 33.29 41 ARG E N 1
ATOM 8176 C CA . ARG E 1 41 ? 203.016 231.732 215.617 1.00 32.34 41 ARG E CA 1
ATOM 8177 C C . ARG E 1 41 ? 204.295 231.313 216.330 1.00 35.86 41 ARG E C 1
ATOM 8178 O O . ARG E 1 41 ? 204.529 231.698 217.480 1.00 42.50 41 ARG E O 1
ATOM 8186 N N . SER E 1 42 ? 205.146 230.536 215.656 1.00 35.67 42 SER E N 1
ATOM 8187 C CA . SER E 1 42 ? 206.401 230.115 216.270 1.00 26.48 42 SER E CA 1
ATOM 8188 C C . SER E 1 42 ? 207.358 231.284 216.451 1.00 30.42 42 SER E C 1
ATOM 8189 O O . SER E 1 42 ? 208.109 231.315 217.430 1.00 38.82 42 SER E O 1
ATOM 8192 N N . ILE E 1 43 ? 207.360 232.242 215.523 1.00 36.08 43 ILE E N 1
ATOM 8193 C CA . ILE E 1 43 ? 208.202 233.425 215.686 1.00 31.16 43 ILE E CA 1
ATOM 8194 C C . ILE E 1 43 ? 207.765 234.224 216.906 1.00 34.25 43 ILE E C 1
ATOM 8195 O O . ILE E 1 43 ? 208.597 234.674 217.707 1.00 41.14 43 ILE E O 1
ATOM 8200 N N . ARG E 1 44 ? 206.454 234.401 217.077 1.00 41.58 44 ARG E N 1
ATOM 8201 C CA . ARG E 1 44 ? 205.949 235.077 218.268 1.00 43.35 44 ARG E CA 1
ATOM 8202 C C . ARG E 1 44 ? 206.296 234.300 219.531 1.00 45.74 44 ARG E C 1
ATOM 8203 O O . ARG E 1 44 ? 206.632 234.894 220.562 1.00 51.78 44 ARG E O 1
ATOM 8211 N N . ILE E 1 45 ? 206.213 232.969 219.472 1.00 37.83 45 ILE E N 1
ATOM 8212 C CA . ILE E 1 45 ? 206.556 232.145 220.627 1.00 30.86 45 ILE E CA 1
ATOM 8213 C C . ILE E 1 45 ? 208.020 232.328 221.000 1.00 34.52 45 ILE E C 1
ATOM 8214 O O . ILE E 1 45 ? 208.360 232.464 222.180 1.00 45.67 45 ILE E O 1
ATOM 8219 N N . ILE E 1 46 ? 208.911 232.329 220.007 1.00 31.40 46 ILE E N 1
ATOM 8220 C CA . ILE E 1 46 ? 210.336 232.491 220.285 1.00 32.82 46 ILE E CA 1
ATOM 8221 C C . ILE E 1 46 ? 210.620 233.873 220.860 1.00 33.81 46 ILE E C 1
ATOM 8222 O O . ILE E 1 46 ? 211.405 234.015 221.805 1.00 40.48 46 ILE E O 1
ATOM 8227 N N . TYR E 1 47 ? 209.996 234.912 220.300 1.00 38.17 47 TYR E N 1
ATOM 8228 C CA . TYR E 1 47 ? 210.180 236.258 220.835 1.00 35.47 47 TYR E CA 1
ATOM 8229 C C . TYR E 1 47 ? 209.712 236.338 222.285 1.00 37.26 47 TYR E C 1
ATOM 8230 O O . TYR E 1 47 ? 210.403 236.899 223.146 1.00 45.50 47 TYR E O 1
ATOM 8239 N N . GLY E 1 48 ? 208.539 235.770 222.574 1.00 32.94 48 GLY E N 1
ATOM 8240 C CA . GLY E 1 48 ? 208.039 235.785 223.938 1.00 31.01 48 GLY E CA 1
ATOM 8241 C C . GLY E 1 48 ? 208.917 235.001 224.891 1.00 36.68 48 GLY E C 1
ATOM 8242 O O . GLY E 1 48 ? 209.125 235.409 226.035 1.00 46.78 48 GLY E O 1
ATOM 8243 N N . LEU E 1 49 ? 209.441 233.862 224.437 1.00 34.72 49 LEU E N 1
ATOM 8244 C CA . LEU E 1 49 ? 210.331 233.069 225.273 1.00 28.32 49 LEU E CA 1
ATOM 8245 C C . LEU E 1 49 ? 211.615 233.825 225.579 1.00 30.79 49 LEU E C 1
ATOM 8246 O O . LEU E 1 49 ? 212.104 233.793 226.713 1.00 36.96 49 LEU E O 1
ATOM 8251 N N . LYS E 1 50 ? 212.174 234.515 224.583 1.00 34.31 50 LYS E N 1
ATOM 8252 C CA . LYS E 1 50 ? 213.370 235.318 224.825 1.00 31.48 50 LYS E CA 1
ATOM 8253 C C . LYS E 1 50 ? 213.091 236.445 225.813 1.00 31.48 50 LYS E C 1
ATOM 8254 O O . LYS E 1 50 ? 213.901 236.710 226.710 1.00 37.41 50 LYS E O 1
ATOM 8260 N N . LYS E 1 51 ? 211.952 237.122 225.662 1.00 34.01 51 LYS E N 1
ATOM 8261 C CA . LYS E 1 51 ? 211.622 238.214 226.573 1.00 38.61 51 LYS E CA 1
ATOM 8262 C C . LYS E 1 51 ? 211.404 237.705 227.996 1.00 43.56 51 LYS E C 1
ATOM 8263 O O . LYS E 1 51 ? 211.867 238.322 228.963 1.00 46.59 51 LYS E O 1
ATOM 8269 N N . TYR E 1 52 ? 210.719 236.570 228.139 1.00 45.15 52 TYR E N 1
ATOM 8270 C CA . TYR E 1 52 ? 210.524 235.972 229.455 1.00 30.75 52 TYR E CA 1
ATOM 8271 C C . TYR E 1 52 ? 211.847 235.541 230.071 1.00 37.10 52 TYR E C 1
ATOM 8272 O O . TYR E 1 52 ? 212.059 235.708 231.276 1.00 46.52 52 TYR E O 1
ATOM 8281 N N . THR E 1 53 ? 212.745 234.969 229.265 1.00 34.48 53 THR E N 1
ATOM 8282 C CA . THR E 1 53 ? 214.057 234.582 229.772 1.00 27.80 53 THR E CA 1
ATOM 8283 C C . THR E 1 53 ? 214.839 235.794 230.253 1.00 39.49 53 THR E C 1
ATOM 8284 O O . THR E 1 53 ? 215.507 235.738 231.290 1.00 47.64 53 THR E O 1
ATOM 8288 N N . ARG E 1 54 ? 214.774 236.900 229.509 1.00 40.12 54 ARG E N 1
ATOM 8289 C CA . ARG E 1 54 ? 215.418 238.125 229.967 1.00 32.34 54 ARG E CA 1
ATOM 8290 C C . ARG E 1 54 ? 214.822 238.598 231.284 1.00 37.27 54 ARG E C 1
ATOM 8291 O O . ARG E 1 54 ? 215.549 239.041 232.179 1.00 46.69 54 ARG E O 1
ATOM 8299 N N . SER E 1 55 ? 213.496 238.522 231.417 1.00 40.90 55 SER E N 1
ATOM 8300 C CA . SER E 1 55 ? 212.854 238.964 232.651 1.00 39.75 55 SER E CA 1
ATOM 8301 C C . SER E 1 55 ? 213.252 238.090 233.835 1.00 37.01 55 SER E C 1
ATOM 8302 O O . SER E 1 55 ? 213.449 238.595 234.945 1.00 44.80 55 SER E O 1
ATOM 8305 N N . ILE E 1 56 ? 213.359 236.778 233.624 1.00 38.66 56 ILE E N 1
ATOM 8306 C CA . ILE E 1 56 ? 213.695 235.870 234.716 1.00 35.04 56 ILE E CA 1
ATOM 8307 C C . ILE E 1 56 ? 215.143 236.054 235.148 1.00 39.47 56 ILE E C 1
ATOM 8308 O O . ILE E 1 56 ? 215.462 235.986 236.339 1.00 44.86 56 ILE E O 1
ATOM 8313 N N . ASN E 1 57 ? 216.043 236.295 234.194 1.00 38.18 57 ASN E N 1
ATOM 8314 C CA . ASN E 1 57 ? 217.447 236.507 234.520 1.00 32.37 57 ASN E CA 1
ATOM 8315 C C . ASN E 1 57 ? 217.691 237.796 235.291 1.00 40.32 57 ASN E C 1
ATOM 8316 O O . ASN E 1 57 ? 218.798 237.986 235.804 1.00 54.01 57 ASN E O 1
ATOM 8321 N N . SER E 1 58 ? 216.704 238.684 235.379 1.00 42.56 58 SER E N 1
ATOM 8322 C CA . SER E 1 58 ? 216.871 239.949 236.078 1.00 43.67 58 SER E CA 1
ATOM 8323 C C . SER E 1 58 ? 216.470 239.885 237.546 1.00 45.51 58 SER E C 1
ATOM 8324 O O . SER E 1 58 ? 216.612 240.888 238.252 1.00 55.65 58 SER E O 1
ATOM 8327 N N . ILE E 1 59 ? 215.974 238.746 238.021 1.00 39.52 59 ILE E N 1
ATOM 8328 C CA . ILE E 1 59 ? 215.571 238.606 239.415 1.00 40.04 59 ILE E CA 1
ATOM 8329 C C . ILE E 1 59 ? 216.361 237.478 240.060 1.00 46.41 59 ILE E C 1
ATOM 8330 O O . ILE E 1 59 ? 215.898 236.853 241.021 1.00 57.32 59 ILE E O 1
ATOM 8335 N N . GLU E 1 60 ? 217.558 237.213 239.540 1.00 55.84 60 GLU E N 1
ATOM 8336 C CA . GLU E 1 60 ? 218.382 236.141 240.090 1.00 57.16 60 GLU E CA 1
ATOM 8337 C C . GLU E 1 60 ? 218.785 236.432 241.530 1.00 62.26 60 GLU E C 1
ATOM 8338 O O . GLU E 1 60 ? 218.812 235.524 242.368 1.00 64.49 60 GLU E O 1
ATOM 8344 N N . LYS E 1 61 ? 219.106 237.687 241.836 1.00 67.64 61 LYS E N 1
ATOM 8345 C CA . LYS E 1 61 ? 219.621 238.063 243.145 1.00 66.15 61 LYS E CA 1
ATOM 8346 C C . LYS E 1 61 ? 218.549 238.623 244.073 1.00 66.30 61 LYS E C 1
ATOM 8347 O O . LYS E 1 61 ? 218.875 239.063 245.179 1.00 69.89 61 LYS E O 1
ATOM 8353 N N . SER E 1 62 ? 217.288 238.617 243.656 1.00 57.40 62 SER E N 1
ATOM 8354 C CA . SER E 1 62 ? 216.225 239.151 244.492 1.00 57.73 62 SER E CA 1
ATOM 8355 C C . SER E 1 62 ? 215.854 238.158 245.593 1.00 61.36 62 SER E C 1
ATOM 8356 O O . SER E 1 62 ? 216.239 236.988 245.573 1.00 65.97 62 SER E O 1
ATOM 8359 N N . ALA E 1 63 ? 215.097 238.649 246.573 1.00 57.07 63 ALA E N 1
ATOM 8360 C CA . ALA E 1 63 ? 214.613 237.803 247.648 1.00 55.56 63 ALA E CA 1
ATOM 8361 C C . ALA E 1 63 ? 213.571 236.824 247.116 1.00 58.61 63 ALA E C 1
ATOM 8362 O O . ALA E 1 63 ? 212.920 237.091 246.105 1.00 65.05 63 ALA E O 1
ATOM 8364 N N . PRO E 1 64 ? 213.402 235.674 247.779 1.00 58.95 64 PRO E N 1
ATOM 8365 C CA . PRO E 1 64 ? 212.438 234.682 247.275 1.00 49.70 64 PRO E CA 1
ATOM 8366 C C . PRO E 1 64 ? 211.026 235.217 247.121 1.00 53.88 64 PRO E C 1
ATOM 8367 O O . PRO E 1 64 ? 210.360 234.915 246.124 1.00 54.05 64 PRO E O 1
ATOM 8371 N N . GLU E 1 65 ? 210.553 236.018 248.077 1.00 61.89 65 GLU E N 1
ATOM 8372 C CA . GLU E 1 65 ? 209.214 236.586 247.974 1.00 58.84 65 GLU E CA 1
ATOM 8373 C C . GLU E 1 65 ? 209.118 237.563 246.810 1.00 63.32 65 GLU E C 1
ATOM 8374 O O . GLU E 1 65 ? 208.139 237.547 246.054 1.00 64.43 65 GLU E O 1
ATOM 8380 N N . VAL E 1 66 ? 210.130 238.416 246.647 1.00 62.05 66 VAL E N 1
ATOM 8381 C CA . VAL E 1 66 ? 210.101 239.425 245.592 1.00 58.09 66 VAL E CA 1
ATOM 8382 C C . VAL E 1 66 ? 210.133 238.764 244.222 1.00 57.04 66 VAL E C 1
ATOM 8383 O O . VAL E 1 66 ? 209.367 239.124 243.322 1.00 60.61 66 VAL E O 1
ATOM 8387 N N . GLN E 1 67 ? 211.019 237.783 244.042 1.00 45.02 67 GLN E N 1
ATOM 8388 C CA . GLN E 1 67 ? 211.110 237.131 242.743 1.00 45.14 67 GLN E CA 1
ATOM 8389 C C . GLN E 1 67 ? 209.901 236.246 242.479 1.00 45.21 67 GLN E C 1
ATOM 8390 O O . GLN E 1 67 ? 209.476 236.110 241.327 1.00 52.03 67 GLN E O 1
ATOM 8396 N N . LEU E 1 68 ? 209.307 235.672 243.527 1.00 43.22 68 LEU E N 1
ATOM 8397 C CA . LEU E 1 68 ? 208.060 234.934 243.351 1.00 42.23 68 LEU E CA 1
ATOM 8398 C C . LEU E 1 68 ? 206.941 235.852 242.881 1.00 45.51 68 LEU E C 1
ATOM 8399 O O . LEU E 1 68 ? 206.191 235.507 241.962 1.00 47.94 68 LEU E O 1
ATOM 8404 N N . GLU E 1 69 ? 206.820 237.032 243.493 1.00 56.41 69 GLU E N 1
ATOM 8405 C CA . GLU E 1 69 ? 205.810 237.993 243.055 1.00 52.88 69 GLU E CA 1
ATOM 8406 C C . GLU E 1 69 ? 206.074 238.461 241.631 1.00 55.18 69 GLU E C 1
ATOM 8407 O O . GLU E 1 69 ? 205.138 238.619 240.835 1.00 58.80 69 GLU E O 1
ATOM 8413 N N . HIS E 1 70 ? 207.342 238.699 241.295 1.00 49.42 70 HIS E N 1
ATOM 8414 C CA . HIS E 1 70 ? 207.690 239.118 239.942 1.00 42.70 70 HIS E CA 1
ATOM 8415 C C . HIS E 1 70 ? 207.297 238.057 238.925 1.00 42.11 70 HIS E C 1
ATOM 8416 O O . HIS E 1 70 ? 206.741 238.370 237.867 1.00 54.99 70 HIS E O 1
ATOM 8423 N N . LEU E 1 71 ? 207.570 236.789 239.234 1.00 42.66 71 LEU E N 1
ATOM 8424 C CA . LEU E 1 71 ? 207.219 235.717 238.311 1.00 41.91 71 LEU E CA 1
ATOM 8425 C C . LEU E 1 71 ? 205.710 235.544 238.209 1.00 40.16 71 LEU E C 1
ATOM 8426 O O . LEU E 1 71 ? 205.191 235.217 237.137 1.00 42.08 71 LEU E O 1
ATOM 8431 N N . LYS E 1 72 ? 204.989 235.740 239.314 1.00 47.94 72 LYS E N 1
ATOM 8432 C CA . LYS E 1 72 ? 203.533 235.652 239.264 1.00 44.47 72 LYS E CA 1
ATOM 8433 C C . LYS E 1 72 ? 202.942 236.761 238.405 1.00 51.04 72 LYS E C 1
ATOM 8434 O O . LYS E 1 72 ? 201.966 236.542 237.680 1.00 53.93 72 LYS E O 1
ATOM 8440 N N . SER E 1 73 ? 203.519 237.962 238.476 1.00 55.76 73 SER E N 1
ATOM 8441 C CA . SER E 1 73 ? 203.044 239.056 237.634 1.00 49.11 73 SER E CA 1
ATOM 8442 C C . SER E 1 73 ? 203.471 238.880 236.182 1.00 54.45 73 SER E C 1
ATOM 8443 O O . SER E 1 73 ? 202.794 239.375 235.276 1.00 59.40 73 SER E O 1
ATOM 8446 N N . LEU E 1 74 ? 204.584 238.184 235.945 1.00 48.63 74 LEU E N 1
ATOM 8447 C CA . LEU E 1 74 ? 205.124 238.038 234.597 1.00 39.07 74 LEU E CA 1
ATOM 8448 C C . LEU E 1 74 ? 204.257 237.143 233.718 1.00 44.80 74 LEU E C 1
ATOM 8449 O O . LEU E 1 74 ? 204.054 237.442 232.538 1.00 50.93 74 LEU E O 1
ATOM 8454 N N . PHE E 1 75 ? 203.745 236.045 234.267 1.00 50.97 75 PHE E N 1
ATOM 8455 C CA . PHE E 1 75 ? 203.123 234.991 233.466 1.00 51.47 75 PHE E CA 1
ATOM 8456 C C . PHE E 1 75 ? 201.619 235.227 233.402 1.00 53.10 75 PHE E C 1
ATOM 8457 O O . PHE E 1 75 ? 200.894 234.953 234.360 1.00 50.21 75 PHE E O 1
ATOM 8465 N N . GLN E 1 76 ? 201.151 235.730 232.258 1.00 76.01 76 GLN E N 1
ATOM 8466 C CA . GLN E 1 76 ? 199.737 236.025 232.058 1.00 76.03 76 GLN E CA 1
ATOM 8467 C C . GLN E 1 76 ? 199.118 235.346 230.848 1.00 75.98 76 GLN E C 1
ATOM 8468 O O . GLN E 1 76 ? 197.886 235.266 230.783 1.00 76.57 76 GLN E O 1
ATOM 8474 N N . ARG E 1 77 ? 199.908 234.870 229.891 1.00 69.92 77 ARG E N 1
ATOM 8475 C CA . ARG E 1 77 ? 199.355 234.066 228.814 1.00 69.73 77 ARG E CA 1
ATOM 8476 C C . ARG E 1 77 ? 198.849 232.744 229.376 1.00 71.32 77 ARG E C 1
ATOM 8477 O O . ARG E 1 77 ? 199.503 232.108 230.206 1.00 74.29 77 ARG E O 1
ATOM 8485 N N . SER E 1 78 ? 197.666 232.331 228.906 1.00 78.67 78 SER E N 1
ATOM 8486 C CA . SER E 1 78 ? 196.890 231.303 229.600 1.00 80.79 78 SER E CA 1
ATOM 8487 C C . SER E 1 78 ? 197.686 230.016 229.781 1.00 78.51 78 SER E C 1
ATOM 8488 O O . SER E 1 78 ? 197.706 229.435 230.874 1.00 75.00 78 SER E O 1
ATOM 8491 N N . GLU E 1 79 ? 198.346 229.551 228.721 1.00 71.35 79 GLU E N 1
ATOM 8492 C CA . GLU E 1 79 ? 199.131 228.326 228.830 1.00 67.70 79 GLU E CA 1
ATOM 8493 C C . GLU E 1 79 ? 200.282 228.498 229.816 1.00 68.38 79 GLU E C 1
ATOM 8494 O O . GLU E 1 79 ? 200.484 227.657 230.701 1.00 70.28 79 GLU E O 1
ATOM 8500 N N . LEU E 1 80 ? 201.021 229.610 229.718 1.00 57.98 80 LEU E N 1
ATOM 8501 C CA . LEU E 1 80 ? 202.072 229.851 230.697 1.00 50.62 80 LEU E CA 1
ATOM 8502 C C . LEU E 1 80 ? 201.522 230.258 232.051 1.00 45.91 80 LEU E C 1
ATOM 8503 O O . LEU E 1 80 ? 202.195 230.039 233.056 1.00 52.82 80 LEU E O 1
ATOM 8508 N N . LYS E 1 81 ? 200.313 230.811 232.114 1.00 49.29 81 LYS E N 1
ATOM 8509 C CA . LYS E 1 81 ? 199.712 231.082 233.416 1.00 49.69 81 LYS E CA 1
ATOM 8510 C C . LYS E 1 81 ? 199.444 229.785 234.172 1.00 49.62 81 LYS E C 1
ATOM 8511 O O . LYS E 1 81 ? 199.818 229.648 235.343 1.00 53.60 81 LYS E O 1
ATOM 8517 N N . HIS E 1 82 ? 198.826 228.808 233.505 1.00 38.40 82 HIS E N 1
ATOM 8518 C CA . HIS E 1 82 ? 198.609 227.509 234.138 1.00 35.81 82 HIS E CA 1
ATOM 8519 C C . HIS E 1 82 ? 199.930 226.808 234.429 1.00 37.35 82 HIS E C 1
ATOM 8520 O O . HIS E 1 82 ? 200.090 226.184 235.488 1.00 46.26 82 HIS E O 1
ATOM 8527 N N . ALA E 1 83 ? 200.883 226.887 233.497 1.00 39.38 83 ALA E N 1
ATOM 8528 C CA . ALA E 1 83 ? 202.177 226.253 233.712 1.00 35.17 83 ALA E CA 1
ATOM 8529 C C . ALA E 1 83 ? 202.884 226.839 234.924 1.00 41.99 83 ALA E C 1
ATOM 8530 O O . ALA E 1 83 ? 203.444 226.100 235.741 1.00 43.64 83 ALA E O 1
ATOM 8532 N N . TRP E 1 84 ? 202.862 228.166 235.065 1.00 44.71 84 TRP E N 1
ATOM 8533 C CA . TRP E 1 84 ? 203.466 228.803 236.225 1.00 35.08 84 TRP E CA 1
ATOM 8534 C C . TRP E 1 84 ? 202.734 228.432 237.501 1.00 38.09 84 TRP E C 1
ATOM 8535 O O . TRP E 1 84 ? 203.366 228.244 238.543 1.00 50.05 84 TRP E O 1
ATOM 8546 N N . ASN E 1 85 ? 201.405 228.355 237.456 1.00 40.84 85 ASN E N 1
ATOM 8547 C CA . ASN E 1 85 ? 200.665 227.987 238.658 1.00 38.30 85 ASN E CA 1
ATOM 8548 C C . ASN E 1 85 ? 201.056 226.596 239.136 1.00 39.48 85 ASN E C 1
ATOM 8549 O O . ASN E 1 85 ? 201.310 226.387 240.327 1.00 47.77 85 ASN E O 1
ATOM 8554 N N . GLU E 1 86 ? 201.146 225.636 238.215 1.00 35.55 86 GLU E N 1
ATOM 8555 C CA . GLU E 1 86 ? 201.533 224.287 238.615 1.00 27.94 86 GLU E CA 1
ATOM 8556 C C . GLU E 1 86 ? 202.990 224.227 239.057 1.00 33.34 86 GLU E C 1
ATOM 8557 O O . GLU E 1 86 ? 203.326 223.523 240.019 1.00 43.67 86 GLU E O 1
ATOM 8563 N N . PHE E 1 87 ? 203.871 224.959 238.375 1.00 41.75 87 PHE E N 1
ATOM 8564 C CA . PHE E 1 87 ? 205.269 224.996 238.784 1.00 36.20 87 PHE E CA 1
ATOM 8565 C C . PHE E 1 87 ? 205.415 225.570 240.187 1.00 31.77 87 PHE E C 1
ATOM 8566 O O . PHE E 1 87 ? 206.177 225.041 241.002 1.00 44.55 87 PHE E O 1
ATOM 8574 N N . GLU E 1 88 ? 204.684 226.644 240.489 1.00 30.55 88 GLU E N 1
ATOM 8575 C CA . GLU E 1 88 ? 204.732 227.232 241.819 1.00 33.79 88 GLU E CA 1
ATOM 8576 C C . GLU E 1 88 ? 204.101 226.318 242.859 1.00 38.96 88 GLU E C 1
ATOM 8577 O O . GLU E 1 88 ? 204.481 226.362 244.033 1.00 44.23 88 GLU E O 1
ATOM 8583 N N . GLU E 1 89 ? 203.130 225.495 242.455 1.00 42.73 89 GLU E N 1
ATOM 8584 C CA . GLU E 1 89 ? 202.687 224.415 243.331 1.00 39.26 89 GLU E CA 1
ATOM 8585 C C . GLU E 1 89 ? 203.828 223.450 243.618 1.00 37.29 89 GLU E C 1
ATOM 8586 O O . GLU E 1 89 ? 203.945 222.928 244.732 1.00 41.99 89 GLU E O 1
ATOM 8592 N N . SER E 1 90 ? 204.680 223.197 242.623 1.00 39.80 90 SER E N 1
ATOM 8593 C CA . SER E 1 90 ? 205.798 222.279 242.823 1.00 39.53 90 SER E CA 1
ATOM 8594 C C . SER E 1 90 ? 206.903 222.869 243.689 1.00 41.64 90 SER E C 1
ATOM 8595 O O . SER E 1 90 ? 207.659 222.109 244.300 1.00 50.22 90 SER E O 1
ATOM 8598 N N . LEU E 1 91 ? 207.032 224.192 243.749 1.00 42.13 91 LEU E N 1
ATOM 8599 C CA . LEU E 1 91 ? 208.079 224.785 244.569 1.00 35.28 91 LEU E CA 1
ATOM 8600 C C . LEU E 1 91 ? 207.741 224.665 246.047 1.00 41.95 91 LEU E C 1
ATOM 8601 O O . LEU E 1 91 ? 206.591 224.829 246.457 1.00 52.63 91 LEU E O 1
ATOM 8606 N N . HIS E 1 92 ? 208.762 224.385 246.848 1.00 30.47 92 HIS E N 1
ATOM 8607 C CA . HIS E 1 92 ? 208.615 224.150 248.279 1.00 35.06 92 HIS E CA 1
ATOM 8608 C C . HIS E 1 92 ? 209.264 225.302 249.036 1.00 33.89 92 HIS E C 1
ATOM 8609 O O . HIS E 1 92 ? 210.491 225.426 249.055 1.00 38.05 92 HIS E O 1
ATOM 8616 N N . SER E 1 93 ? 208.440 226.138 249.659 1.00 47.41 93 SER E N 1
ATOM 8617 C CA . SER E 1 93 ? 208.943 227.259 250.437 1.00 43.57 93 SER E CA 1
ATOM 8618 C C . SER E 1 93 ? 209.374 226.782 251.816 1.00 45.41 93 SER E C 1
ATOM 8619 O O . SER E 1 93 ? 208.630 226.070 252.496 1.00 54.19 93 SER E O 1
ATOM 8622 N N . GLN E 1 94 ? 210.573 227.176 252.228 1.00 43.12 94 GLN E N 1
ATOM 8623 C CA . GLN E 1 94 ? 211.121 226.807 253.525 1.00 45.12 94 GLN E CA 1
ATOM 8624 C C . GLN E 1 94 ? 211.036 228.010 254.452 1.00 50.52 94 GLN E C 1
ATOM 8625 O O . GLN E 1 94 ? 211.541 229.087 254.123 1.00 57.41 94 GLN E O 1
ATOM 8631 N N . TYR E 1 95 ? 210.405 227.823 255.605 1.00 70.91 95 TYR E N 1
ATOM 8632 C CA . TYR E 1 95 ? 210.206 228.896 256.565 1.00 72.80 95 TYR E CA 1
ATOM 8633 C C . TYR E 1 95 ? 211.163 228.755 257.740 1.00 79.38 95 TYR E C 1
ATOM 8634 O O . TYR E 1 95 ? 211.569 227.651 258.109 1.00 82.24 95 TYR E O 1
ATOM 8643 N N . GLU E 1 96 ? 211.522 229.896 258.323 1.00 126.00 96 GLU E N 1
ATOM 8644 C CA . GLU E 1 96 ? 212.336 229.941 259.525 1.00 129.19 96 GLU E CA 1
ATOM 8645 C C . GLU E 1 96 ? 211.753 230.982 260.466 1.00 132.54 96 GLU E C 1
ATOM 8646 O O . GLU E 1 96 ? 210.929 231.810 260.074 1.00 133.59 96 GLU E O 1
ATOM 8652 N N . LEU E 1 97 ? 212.186 230.928 261.722 1.00 167.89 97 LEU E N 1
ATOM 8653 C CA . LEU E 1 97 ? 211.651 231.808 262.754 1.00 168.29 97 LEU E CA 1
ATOM 8654 C C . LEU E 1 97 ? 212.560 233.022 262.910 1.00 168.05 97 LEU E C 1
ATOM 8655 O O . LEU E 1 97 ? 213.674 232.910 263.432 1.00 168.83 97 LEU E O 1
ATOM 8660 N N . GLU E 1 98 ? 212.090 234.181 262.453 1.00 161.72 98 GLU E N 1
ATOM 8661 C CA . GLU E 1 98 ? 212.765 235.454 262.684 1.00 162.68 98 GLU E CA 1
ATOM 8662 C C . GLU E 1 98 ? 211.762 236.425 263.284 1.00 163.72 98 GLU E C 1
ATOM 8663 O O . GLU E 1 98 ? 210.660 236.589 262.748 1.00 163.37 98 GLU E O 1
ATOM 8669 N N . ASN E 1 99 ? 212.147 237.066 264.390 1.00 166.32 99 ASN E N 1
ATOM 8670 C CA . ASN E 1 99 ? 211.287 238.017 265.098 1.00 165.44 99 ASN E CA 1
ATOM 8671 C C . ASN E 1 99 ? 209.952 237.381 265.476 1.00 165.62 99 ASN E C 1
ATOM 8672 O O . ASN E 1 99 ? 208.896 238.013 265.403 1.00 165.24 99 ASN E O 1
ATOM 8677 N N . GLY E 1 100 ? 210.003 236.115 265.884 1.00 167.38 100 GLY E N 1
ATOM 8678 C CA . GLY E 1 100 ? 208.799 235.397 266.254 1.00 166.94 100 GLY E CA 1
ATOM 8679 C C . GLY E 1 100 ? 207.798 235.250 265.132 1.00 166.92 100 GLY E C 1
ATOM 8680 O O . GLY E 1 100 ? 206.589 235.252 265.385 1.00 166.53 100 GLY E O 1
ATOM 8681 N N . GLU E 1 101 ? 208.268 235.121 263.895 1.00 164.65 101 GLU E N 1
ATOM 8682 C CA . GLU E 1 101 ? 207.406 235.040 262.728 1.00 164.05 101 GLU E CA 1
ATOM 8683 C C . GLU E 1 101 ? 207.922 233.964 261.786 1.00 163.03 101 GLU E C 1
ATOM 8684 O O . GLU E 1 101 ? 209.101 233.602 261.808 1.00 163.24 101 GLU E O 1
ATOM 8690 N N . GLU E 1 102 ? 207.018 233.449 260.956 1.00 138.66 102 GLU E N 1
ATOM 8691 C CA . GLU E 1 102 ? 207.357 232.477 259.923 1.00 137.08 102 GLU E CA 1
ATOM 8692 C C . GLU E 1 102 ? 207.435 233.209 258.589 1.00 136.24 102 GLU E C 1
ATOM 8693 O O . GLU E 1 102 ? 206.409 233.633 258.047 1.00 138.31 102 GLU E O 1
ATOM 8699 N N . LYS E 1 103 ? 208.648 233.359 258.062 1.00 100.04 103 LYS E N 1
ATOM 8700 C CA . LYS E 1 103 ? 208.860 233.995 256.771 1.00 98.60 103 LYS E CA 1
ATOM 8701 C C . LYS E 1 103 ? 209.727 233.099 255.901 1.00 96.58 103 LYS E C 1
ATOM 8702 O O . LYS E 1 103 ? 210.514 232.294 256.403 1.00 98.04 103 LYS E O 1
ATOM 8708 N N . ILE E 1 104 ? 209.572 233.246 254.589 1.00 70.33 104 ILE E N 1
ATOM 8709 C CA . ILE E 1 104 ? 210.296 232.414 253.636 1.00 66.33 104 ILE E CA 1
ATOM 8710 C C . ILE E 1 104 ? 211.745 232.872 253.575 1.00 64.01 104 ILE E C 1
ATOM 8711 O O . ILE E 1 104 ? 212.029 234.054 253.350 1.00 69.44 104 ILE E O 1
ATOM 8716 N N . VAL E 1 105 ? 212.667 231.936 253.777 1.00 59.94 105 VAL E N 1
ATOM 8717 C CA . VAL E 1 105 ? 214.088 232.226 253.671 1.00 63.21 105 VAL E CA 1
ATOM 8718 C C . VAL E 1 105 ? 214.714 231.623 252.423 1.00 63.47 105 VAL E C 1
ATOM 8719 O O . VAL E 1 105 ? 215.795 232.076 252.014 1.00 64.35 105 VAL E O 1
ATOM 8723 N N . ARG E 1 106 ? 214.077 230.636 251.801 1.00 49.28 106 ARG E N 1
ATOM 8724 C CA . ARG E 1 106 ? 214.644 229.956 250.648 1.00 43.63 106 ARG E CA 1
ATOM 8725 C C . ARG E 1 106 ? 213.562 229.099 250.017 1.00 37.58 106 ARG E C 1
ATOM 8726 O O . ARG E 1 106 ? 212.825 228.412 250.725 1.00 49.50 106 ARG E O 1
ATOM 8734 N N . ILE E 1 107 ? 213.467 229.146 248.693 1.00 36.69 107 ILE E N 1
ATOM 8735 C CA . ILE E 1 107 ? 212.494 228.363 247.942 1.00 39.23 107 ILE E CA 1
ATOM 8736 C C . ILE E 1 107 ? 213.239 227.266 247.201 1.00 39.00 107 ILE E C 1
ATOM 8737 O O . ILE E 1 107 ? 214.225 227.535 246.506 1.00 42.78 107 ILE E O 1
ATOM 8742 N N . ARG E 1 108 ? 212.776 226.034 247.359 1.00 39.49 108 ARG E N 1
ATOM 8743 C CA . ARG E 1 108 ? 213.426 224.865 246.798 1.00 34.30 108 ARG E CA 1
ATOM 8744 C C . ARG E 1 108 ? 212.570 224.278 245.686 1.00 35.46 108 ARG E C 1
ATOM 8745 O O . ARG E 1 108 ? 211.342 224.376 245.707 1.00 42.70 108 ARG E O 1
ATOM 8753 N N . ALA E 1 109 ? 213.232 223.669 244.711 1.00 37.24 109 ALA E N 1
ATOM 8754 C CA . ALA E 1 109 ? 212.563 223.043 243.583 1.00 36.72 109 ALA E CA 1
ATOM 8755 C C . ALA E 1 109 ? 212.417 221.549 243.829 1.00 43.37 109 ALA E C 1
ATOM 8756 O O . ALA E 1 109 ? 213.339 220.897 244.325 1.00 48.69 109 ALA E O 1
ATOM 8758 N N . THR E 1 110 ? 211.243 221.011 243.500 1.00 45.62 110 THR E N 1
ATOM 8759 C CA . THR E 1 110 ? 211.002 219.581 243.609 1.00 41.58 110 THR E CA 1
ATOM 8760 C C . THR E 1 110 ? 210.854 218.892 242.263 1.00 42.29 110 THR E C 1
ATOM 8761 O O . THR E 1 110 ? 211.080 217.682 242.180 1.00 48.66 110 THR E O 1
ATOM 8765 N N . ALA E 1 111 ? 210.483 219.625 241.221 1.00 37.94 111 ALA E N 1
ATOM 8766 C CA . ALA E 1 111 ? 210.411 219.120 239.863 1.00 33.06 111 ALA E CA 1
ATOM 8767 C C . ALA E 1 111 ? 211.077 220.112 238.925 1.00 39.11 111 ALA E C 1
ATOM 8768 O O . ALA E 1 111 ? 211.079 221.317 239.195 1.00 43.89 111 ALA E O 1
ATOM 8770 N N . PRO E 1 112 ? 211.668 219.637 237.832 1.00 38.58 112 PRO E N 1
ATOM 8771 C CA . PRO E 1 112 ? 212.210 220.566 236.836 1.00 33.32 112 PRO E CA 1
ATOM 8772 C C . PRO E 1 112 ? 211.102 221.371 236.181 1.00 36.05 112 PRO E C 1
ATOM 8773 O O . PRO E 1 112 ? 209.986 220.887 235.984 1.00 40.72 112 PRO E O 1
ATOM 8777 N N . SER E 1 113 ? 211.423 222.621 235.843 1.00 32.60 113 SER E N 1
ATOM 8778 C CA . SER E 1 113 ? 210.424 223.506 235.256 1.00 35.31 113 SER E CA 1
ATOM 8779 C C . SER E 1 113 ? 209.954 223.028 233.889 1.00 39.82 113 SER E C 1
ATOM 8780 O O . SER E 1 113 ? 208.863 223.408 233.458 1.00 42.55 113 SER E O 1
ATOM 8783 N N . ALA E 1 114 ? 210.742 222.195 233.206 1.00 35.30 114 ALA E N 1
ATOM 8784 C CA . ALA E 1 114 ? 210.300 221.623 231.942 1.00 29.62 114 ALA E CA 1
ATOM 8785 C C . ALA E 1 114 ? 209.135 220.661 232.121 1.00 41.35 114 ALA E C 1
ATOM 8786 O O . ALA E 1 114 ? 208.476 220.316 231.137 1.00 49.69 114 ALA E O 1
ATOM 8788 N N . SER E 1 115 ? 208.876 220.207 233.348 1.00 38.65 115 SER E N 1
ATOM 8789 C CA . SER E 1 115 ? 207.724 219.347 233.592 1.00 32.86 115 SER E CA 1
ATOM 8790 C C . SER E 1 115 ? 206.415 220.099 233.408 1.00 37.33 115 SER E C 1
ATOM 8791 O O . SER E 1 115 ? 205.392 219.491 233.080 1.00 45.19 115 SER E O 1
ATOM 8794 N N . PHE E 1 116 ? 206.426 221.409 233.623 1.00 35.99 116 PHE E N 1
ATOM 8795 C CA . PHE E 1 116 ? 205.240 222.247 233.525 1.00 31.85 116 PHE E CA 1
ATOM 8796 C C . PHE E 1 116 ? 205.272 223.187 232.335 1.00 35.76 116 PHE E C 1
ATOM 8797 O O . PHE E 1 116 ? 204.254 223.362 231.668 1.00 37.16 116 PHE E O 1
ATOM 8805 N N . PHE E 1 117 ? 206.423 223.792 232.057 1.00 37.17 117 PHE E N 1
ATOM 8806 C CA . PHE E 1 117 ? 206.630 224.539 230.819 1.00 30.58 117 PHE E CA 1
ATOM 8807 C C . PHE E 1 117 ? 207.198 223.581 229.774 1.00 30.98 117 PHE E C 1
ATOM 8808 O O . PHE E 1 117 ? 208.317 223.721 229.284 1.00 38.89 117 PHE E O 1
ATOM 8816 N N . SER E 1 118 ? 206.396 222.574 229.452 1.00 33.17 118 SER E N 1
ATOM 8817 C CA . SER E 1 118 ? 206.868 221.478 228.627 1.00 43.29 118 SER E CA 1
ATOM 8818 C C . SER E 1 118 ? 206.841 221.855 227.153 1.00 43.38 118 SER E C 1
ATOM 8819 O O . SER E 1 118 ? 206.239 222.851 226.746 1.00 43.88 118 SER E O 1
ATOM 8822 N N . GLU E 1 119 ? 207.519 221.036 226.349 1.00 44.98 119 GLU E N 1
ATOM 8823 C CA . GLU E 1 119 ? 207.537 221.269 224.911 1.00 37.39 119 GLU E CA 1
ATOM 8824 C C . GLU E 1 119 ? 206.144 221.139 224.319 1.00 39.71 119 GLU E C 1
ATOM 8825 O O . GLU E 1 119 ? 205.749 221.951 223.475 1.00 43.17 119 GLU E O 1
ATOM 8831 N N . GLN E 1 120 ? 205.377 220.144 224.764 1.00 56.81 120 GLN E N 1
ATOM 8832 C CA . GLN E 1 120 ? 203.997 220.020 224.313 1.00 47.31 120 GLN E CA 1
ATOM 8833 C C . GLN E 1 120 ? 203.216 221.290 224.617 1.00 45.32 120 GLN E C 1
ATOM 8834 O O . GLN E 1 120 ? 202.863 222.035 223.700 1.00 51.96 120 GLN E O 1
ATOM 8840 N N . GLN E 1 121 ? 203.062 221.604 225.910 1.00 43.49 121 GLN E N 1
ATOM 8841 C CA . GLN E 1 121 ? 202.186 222.685 226.357 1.00 42.43 121 GLN E CA 1
ATOM 8842 C C . GLN E 1 121 ? 202.486 223.981 225.618 1.00 45.86 121 GLN E C 1
ATOM 8843 O O . GLN E 1 121 ? 201.576 224.659 225.129 1.00 46.43 121 GLN E O 1
ATOM 8849 N N . LEU E 1 122 ? 203.765 224.341 225.531 1.00 40.01 122 LEU E N 1
ATOM 8850 C CA . LEU E 1 122 ? 204.161 225.671 225.093 1.00 40.27 122 LEU E CA 1
ATOM 8851 C C . LEU E 1 122 ? 204.484 225.762 223.612 1.00 36.70 122 LEU E C 1
ATOM 8852 O O . LEU E 1 122 ? 204.492 226.871 223.069 1.00 43.55 122 LEU E O 1
ATOM 8857 N N . VAL E 1 123 ? 204.756 224.645 222.940 1.00 32.72 123 VAL E N 1
ATOM 8858 C CA . VAL E 1 123 ? 205.165 224.712 221.545 1.00 32.62 123 VAL E CA 1
ATOM 8859 C C . VAL E 1 123 ? 204.258 223.842 220.686 1.00 33.55 123 VAL E C 1
ATOM 8860 O O . VAL E 1 123 ? 203.730 224.300 219.668 1.00 42.21 123 VAL E O 1
ATOM 8864 N N . ASP E 1 124 ? 204.066 222.585 221.088 1.00 39.09 124 ASP E N 1
ATOM 8865 C CA . ASP E 1 124 ? 203.474 221.608 220.182 1.00 34.52 124 ASP E CA 1
ATOM 8866 C C . ASP E 1 124 ? 201.984 221.861 219.991 1.00 35.98 124 ASP E C 1
ATOM 8867 O O . ASP E 1 124 ? 201.483 221.847 218.863 1.00 47.79 124 ASP E O 1
ATOM 8872 N N . ILE E 1 125 ? 201.259 222.073 221.083 1.00 38.04 125 ILE E N 1
ATOM 8873 C CA . ILE E 1 125 ? 199.833 222.384 221.018 1.00 40.80 125 ILE E CA 1
ATOM 8874 C C . ILE E 1 125 ? 199.612 223.737 220.345 1.00 45.17 125 ILE E C 1
ATOM 8875 O O . ILE E 1 125 ? 198.741 223.835 219.470 1.00 51.70 125 ILE E O 1
ATOM 8880 N N . PRO E 1 126 ? 200.337 224.808 220.711 1.00 35.73 126 PRO E N 1
ATOM 8881 C CA . PRO E 1 126 ? 200.129 226.081 220.000 1.00 35.95 126 PRO E CA 1
ATOM 8882 C C . PRO E 1 126 ? 200.403 226.007 218.511 1.00 40.68 126 PRO E C 1
ATOM 8883 O O . PRO E 1 126 ? 199.692 226.646 217.725 1.00 50.75 126 PRO E O 1
ATOM 8887 N N . LEU E 1 127 ? 201.413 225.251 218.095 1.00 37.85 127 LEU E N 1
ATOM 8888 C CA . LEU E 1 127 ? 201.799 225.202 216.694 1.00 31.41 127 LEU E CA 1
ATOM 8889 C C . LEU E 1 127 ? 201.094 224.107 215.912 1.00 37.58 127 LEU E C 1
ATOM 8890 O O . LEU E 1 127 ? 201.270 224.037 214.692 1.00 48.56 127 LEU E O 1
ATOM 8895 N N . ASN E 1 128 ? 200.305 223.262 216.576 1.00 34.29 128 ASN E N 1
ATOM 8896 C CA . ASN E 1 128 ? 199.634 222.135 215.928 1.00 32.14 128 ASN E CA 1
ATOM 8897 C C . ASN E 1 128 ? 200.632 221.281 215.155 1.00 35.61 128 ASN E C 1
ATOM 8898 O O . ASN E 1 128 ? 200.369 220.842 214.034 1.00 44.48 128 ASN E O 1
ATOM 8903 N N . THR E 1 129 ? 201.799 221.048 215.758 1.00 37.78 129 THR E N 1
ATOM 8904 C CA . THR E 1 129 ? 202.835 220.271 215.089 1.00 33.79 129 THR E CA 1
ATOM 8905 C C . THR E 1 129 ? 202.388 218.845 214.809 1.00 40.63 129 THR E C 1
ATOM 8906 O O . THR E 1 129 ? 202.960 218.190 213.935 1.00 44.37 129 THR E O 1
ATOM 8910 N N . GLU E 1 130 ? 201.384 218.349 215.534 1.00 50.24 130 GLU E N 1
ATOM 8911 C CA . GLU E 1 130 ? 200.839 217.030 215.242 1.00 48.21 130 GLU E CA 1
ATOM 8912 C C . GLU E 1 130 ? 200.201 216.979 213.864 1.00 51.46 130 GLU E C 1
ATOM 8913 O O . GLU E 1 130 ? 200.073 215.894 213.289 1.00 57.29 130 GLU E O 1
ATOM 8919 N N . PHE E 1 131 ? 199.798 218.125 213.325 1.00 39.69 131 PHE E N 1
ATOM 8920 C CA . PHE E 1 131 ? 199.262 218.226 211.977 1.00 33.77 131 PHE E CA 1
ATOM 8921 C C . PHE E 1 131 ? 200.265 218.792 210.984 1.00 36.49 131 PHE E C 1
ATOM 8922 O O . PHE E 1 131 ? 200.465 218.218 209.910 1.00 40.97 131 PHE E O 1
ATOM 8930 N N . PHE E 1 132 ? 200.911 219.908 211.321 1.00 32.23 132 PHE E N 1
ATOM 8931 C CA . PHE E 1 132 ? 201.727 220.633 210.358 1.00 31.14 132 PHE E CA 1
ATOM 8932 C C . PHE E 1 132 ? 202.995 219.894 209.960 1.00 36.55 132 PHE E C 1
ATOM 8933 O O . PHE E 1 132 ? 203.649 220.310 209.000 1.00 44.14 132 PHE E O 1
ATOM 8941 N N . LYS E 1 133 ? 203.367 218.827 210.661 1.00 31.58 133 LYS E N 1
ATOM 8942 C CA . LYS E 1 133 ? 204.518 218.049 210.227 1.00 32.77 133 LYS E CA 1
ATOM 8943 C C . LYS E 1 133 ? 204.194 217.130 209.062 1.00 40.78 133 LYS E C 1
ATOM 8944 O O . LYS E 1 133 ? 205.117 216.621 208.419 1.00 47.79 133 LYS E O 1
ATOM 8950 N N . HIS E 1 134 ? 202.915 216.930 208.764 1.00 40.58 134 HIS E N 1
ATOM 8951 C CA . HIS E 1 134 ? 202.479 216.109 207.648 1.00 37.47 134 HIS E CA 1
ATOM 8952 C C . HIS E 1 134 ? 202.103 216.934 206.427 1.00 41.39 134 HIS E C 1
ATOM 8953 O O . HIS E 1 134 ? 201.699 216.365 205.412 1.00 47.38 134 HIS E O 1
ATOM 8960 N N . LEU E 1 135 ? 202.227 218.258 206.507 1.00 24.26 135 LEU E N 1
ATOM 8961 C CA . LEU E 1 135 ? 201.890 219.112 205.373 1.00 23.00 135 LEU E CA 1
ATOM 8962 C C . LEU E 1 135 ? 202.758 218.882 204.139 1.00 33.62 135 LEU E C 1
ATOM 8963 O O . LEU E 1 135 ? 202.202 218.898 203.027 1.00 38.67 135 LEU E O 1
ATOM 8968 N N . PRO E 1 136 ? 204.085 218.717 204.234 1.00 40.09 136 PRO E N 1
ATOM 8969 C CA . PRO E 1 136 ? 204.860 218.437 203.012 1.00 32.57 136 PRO E CA 1
ATOM 8970 C C . PRO E 1 136 ? 204.381 217.214 202.253 1.00 35.39 136 PRO E C 1
ATOM 8971 O O . PRO E 1 136 ? 204.364 217.227 201.015 1.00 43.62 136 PRO E O 1
ATOM 8975 N N . GLY E 1 137 ? 203.982 216.156 202.959 1.00 28.62 137 GLY E N 1
ATOM 8976 C CA . GLY E 1 137 ? 203.426 214.999 202.281 1.00 28.10 137 GLY E CA 1
ATOM 8977 C C . GLY E 1 137 ? 202.141 215.319 201.545 1.00 32.58 137 GLY E C 1
ATOM 8978 O O . GLY E 1 137 ? 201.907 214.824 200.441 1.00 42.93 137 GLY E O 1
ATOM 8979 N N . ILE E 1 138 ? 201.297 216.160 202.141 1.00 30.21 138 ILE E N 1
ATOM 8980 C CA . ILE E 1 138 ? 200.055 216.557 201.489 1.00 31.25 138 ILE E CA 1
ATOM 8981 C C . ILE E 1 138 ? 200.343 217.375 200.235 1.00 34.80 138 ILE E C 1
ATOM 8982 O O . ILE E 1 138 ? 199.714 217.173 199.190 1.00 43.58 138 ILE E O 1
ATOM 8987 N N . LEU E 1 139 ? 201.295 218.307 200.314 1.00 25.89 139 LEU E N 1
ATOM 8988 C CA . LEU E 1 139 ? 201.649 219.108 199.144 1.00 33.11 139 LEU E CA 1
ATOM 8989 C C . LEU E 1 139 ? 202.204 218.234 198.026 1.00 37.41 139 LEU E C 1
ATOM 8990 O O . LEU E 1 139 ? 201.855 218.407 196.848 1.00 46.04 139 LEU E O 1
ATOM 8995 N N . THR E 1 140 ? 203.071 217.287 198.382 1.00 23.86 140 THR E N 1
ATOM 8996 C CA . THR E 1 140 ? 203.597 216.347 197.401 1.00 22.20 140 THR E CA 1
ATOM 8997 C C . THR E 1 140 ? 202.483 215.526 196.765 1.00 36.60 140 THR E C 1
ATOM 8998 O O . THR E 1 140 ? 202.476 215.311 195.545 1.00 44.94 140 THR E O 1
ATOM 9002 N N . GLY E 1 141 ? 201.532 215.058 197.573 1.00 35.22 141 GLY E N 1
ATOM 9003 C CA . GLY E 1 141 ? 200.420 214.303 197.024 1.00 33.26 141 GLY E CA 1
ATOM 9004 C C . GLY E 1 141 ? 199.571 215.123 196.073 1.00 33.58 141 GLY E C 1
ATOM 9005 O O . GLY E 1 141 ? 199.112 214.620 195.048 1.00 42.23 141 GLY E O 1
ATOM 9006 N N . MET E 1 142 ? 199.345 216.394 196.405 1.00 33.38 142 MET E N 1
ATOM 9007 C CA . MET E 1 142 ? 198.584 217.260 195.509 1.00 39.17 142 MET E CA 1
ATOM 9008 C C . MET E 1 142 ? 199.303 217.448 194.180 1.00 41.55 142 MET E C 1
ATOM 9009 O O . MET E 1 142 ? 198.675 217.404 193.114 1.00 41.38 142 MET E O 1
ATOM 9014 N N . GLY E 1 143 ? 200.620 217.651 194.219 1.00 36.05 143 GLY E N 1
ATOM 9015 C CA . GLY E 1 143 ? 201.372 217.734 192.975 1.00 31.29 143 GLY E CA 1
ATOM 9016 C C . GLY E 1 143 ? 201.283 216.461 192.151 1.00 32.03 143 GLY E C 1
ATOM 9017 O O . GLY E 1 143 ? 201.150 216.507 190.923 1.00 42.30 143 GLY E O 1
ATOM 9018 N N . ILE E 1 144 ? 201.356 215.307 192.817 1.00 29.62 144 ILE E N 1
ATOM 9019 C CA . ILE E 1 144 ? 201.271 214.031 192.111 1.00 27.17 144 ILE E CA 1
ATOM 9020 C C . ILE E 1 144 ? 199.901 213.866 191.466 1.00 32.08 144 ILE E C 1
ATOM 9021 O O . ILE E 1 144 ? 199.785 213.397 190.326 1.00 35.52 144 ILE E O 1
ATOM 9026 N N . ILE E 1 145 ? 198.841 214.235 192.189 1.00 29.18 145 ILE E N 1
ATOM 9027 C CA . ILE E 1 145 ? 197.495 214.181 191.627 1.00 30.78 145 ILE E CA 1
ATOM 9028 C C . ILE E 1 145 ? 197.391 215.090 190.413 1.00 30.13 145 ILE E C 1
ATOM 9029 O O . ILE E 1 145 ? 196.760 214.738 189.411 1.00 37.91 145 ILE E O 1
ATOM 9034 N N . GLY E 1 146 ? 197.992 216.278 190.486 1.00 26.13 146 GLY E N 1
ATOM 9035 C CA . GLY E 1 146 ? 197.971 217.169 189.337 1.00 26.83 146 GLY E CA 1
ATOM 9036 C C . GLY E 1 146 ? 198.637 216.560 188.119 1.00 29.90 146 GLY E C 1
ATOM 9037 O O . GLY E 1 146 ? 198.107 216.622 187.006 1.00 33.40 146 GLY E O 1
ATOM 9038 N N . THR E 1 147 ? 199.810 215.952 188.318 1.00 28.34 147 THR E N 1
ATOM 9039 C CA . THR E 1 147 ? 200.505 215.320 187.197 1.00 28.03 147 THR E CA 1
ATOM 9040 C C . THR E 1 147 ? 199.690 214.172 186.614 1.00 33.90 147 THR E C 1
ATOM 9041 O O . THR E 1 147 ? 199.591 214.031 185.388 1.00 36.07 147 THR E O 1
ATOM 9045 N N . PHE E 1 148 ? 199.099 213.342 187.475 1.00 35.85 148 PHE E N 1
ATOM 9046 C CA . PHE E 1 148 ? 198.295 212.228 186.986 1.00 26.37 148 PHE E CA 1
ATOM 9047 C C . PHE E 1 148 ? 197.065 212.724 186.238 1.00 30.67 148 PHE E C 1
ATOM 9048 O O . PHE E 1 148 ? 196.668 212.140 185.227 1.00 39.36 148 PHE E O 1
ATOM 9056 N N . TYR E 1 149 ? 196.444 213.797 186.727 1.00 34.93 149 TYR E N 1
ATOM 9057 C CA . TYR E 1 149 ? 195.285 214.369 186.053 1.00 36.38 149 TYR E CA 1
ATOM 9058 C C . TYR E 1 149 ? 195.654 214.902 184.676 1.00 41.10 149 TYR E C 1
ATOM 9059 O O . TYR E 1 149 ? 194.918 214.696 183.704 1.00 44.47 149 TYR E O 1
ATOM 9068 N N . GLY E 1 150 ? 196.789 215.594 184.572 1.00 35.09 150 GLY E N 1
ATOM 9069 C CA . GLY E 1 150 ? 197.233 216.067 183.270 1.00 32.94 150 GLY E CA 1
ATOM 9070 C C . GLY E 1 150 ? 197.536 214.931 182.314 1.00 36.19 150 GLY E C 1
ATOM 9071 O O . GLY E 1 150 ? 197.197 214.991 181.128 1.00 44.95 150 GLY E O 1
ATOM 9072 N N . LEU E 1 151 ? 198.169 213.872 182.821 1.00 36.82 151 LEU E N 1
ATOM 9073 C CA . LEU E 1 151 ? 198.433 212.700 181.994 1.00 36.18 151 LEU E CA 1
ATOM 9074 C C . LEU E 1 151 ? 197.136 212.051 181.529 1.00 38.41 151 LEU E C 1
ATOM 9075 O O . LEU E 1 151 ? 197.037 211.604 180.384 1.00 42.58 151 LEU E O 1
ATOM 9080 N N . MET E 1 152 ? 196.134 211.984 182.408 1.00 36.56 152 MET E N 1
ATOM 9081 C CA . MET E 1 152 ? 194.843 211.418 182.026 1.00 32.25 152 MET E CA 1
ATOM 9082 C C . MET E 1 152 ? 194.161 212.262 180.959 1.00 36.21 152 MET E C 1
ATOM 9083 O O . MET E 1 152 ? 193.567 211.721 180.020 1.00 49.06 152 MET E O 1
ATOM 9088 N N . ILE E 1 153 ? 194.229 213.588 181.089 1.00 37.29 153 ILE E N 1
ATOM 9089 C CA . ILE E 1 153 ? 193.669 214.461 180.061 1.00 31.64 153 ILE E CA 1
ATOM 9090 C C . ILE E 1 153 ? 194.357 214.217 178.727 1.00 38.95 153 ILE E C 1
ATOM 9091 O O . ILE E 1 153 ? 193.704 214.127 177.682 1.00 51.42 153 ILE E O 1
ATOM 9096 N N . GLY E 1 154 ? 195.686 214.108 178.741 1.00 40.37 154 GLY E N 1
ATOM 9097 C CA . GLY E 1 154 ? 196.403 213.851 177.503 1.00 35.53 154 GLY E CA 1
ATOM 9098 C C . GLY E 1 154 ? 196.087 212.496 176.898 1.00 36.46 154 GLY E C 1
ATOM 9099 O O . GLY E 1 154 ? 196.016 212.355 175.675 1.00 40.02 154 GLY E O 1
ATOM 9100 N N . LEU E 1 155 ? 195.900 211.479 177.743 1.00 35.86 155 LEU E N 1
ATOM 9101 C CA . LEU E 1 155 ? 195.646 210.129 177.248 1.00 31.27 155 LEU E CA 1
ATOM 9102 C C . LEU E 1 155 ? 194.227 209.968 176.721 1.00 31.90 155 LEU E C 1
ATOM 9103 O O . LEU E 1 155 ? 194.001 209.190 175.789 1.00 45.30 155 LEU E O 1
ATOM 9108 N N . ASN E 1 156 ? 193.259 210.665 177.315 1.00 38.07 156 ASN E N 1
ATOM 9109 C CA . ASN E 1 156 ? 191.882 210.543 176.854 1.00 38.95 156 ASN E CA 1
ATOM 9110 C C . ASN E 1 156 ? 191.702 211.105 175.452 1.00 43.46 156 ASN E C 1
ATOM 9111 O O . ASN E 1 156 ? 190.855 210.621 174.695 1.00 54.75 156 ASN E O 1
ATOM 9116 N N . HIS E 1 157 ? 192.485 212.113 175.086 1.00 46.34 157 HIS E N 1
ATOM 9117 C CA . HIS E 1 157 ? 192.348 212.788 173.804 1.00 45.82 157 HIS E CA 1
ATOM 9118 C C . HIS E 1 157 ? 193.264 212.222 172.727 1.00 47.14 157 HIS E C 1
ATOM 9119 O O . HIS E 1 157 ? 193.287 212.756 171.615 1.00 52.30 157 HIS E O 1
ATOM 9126 N N . PHE E 1 158 ? 194.011 211.164 173.026 1.00 50.12 158 PHE E N 1
ATOM 9127 C CA . PHE E 1 158 ? 194.931 210.590 172.054 1.00 49.22 158 PHE E CA 1
ATOM 9128 C C . PHE E 1 158 ? 194.163 209.933 170.914 1.00 55.49 158 PHE E C 1
ATOM 9129 O O . PHE E 1 158 ? 193.154 209.258 171.130 1.00 58.46 158 PHE E O 1
ATOM 9137 N N . ASP E 1 159 ? 194.648 210.138 169.691 1.00 63.84 159 ASP E N 1
ATOM 9138 C CA . ASP E 1 159 ? 194.028 209.583 168.488 1.00 64.16 159 ASP E CA 1
ATOM 9139 C C . ASP E 1 159 ? 195.097 208.912 167.637 1.00 65.25 159 ASP E C 1
ATOM 9140 O O . ASP E 1 159 ? 195.823 209.594 166.896 1.00 69.24 159 ASP E O 1
ATOM 9145 N N . PRO E 1 160 ? 195.228 207.587 167.711 1.00 69.84 160 PRO E N 1
ATOM 9146 C CA . PRO E 1 160 ? 196.297 206.907 166.970 1.00 67.77 160 PRO E CA 1
ATOM 9147 C C . PRO E 1 160 ? 195.913 206.511 165.551 1.00 70.43 160 PRO E C 1
ATOM 9148 O O . PRO E 1 160 ? 196.591 205.679 164.941 1.00 71.74 160 PRO E O 1
ATOM 9152 N N . SER E 1 161 ? 194.832 207.087 165.020 1.00 71.45 161 SER E N 1
ATOM 9153 C CA . SER E 1 161 ? 194.312 206.654 163.726 1.00 69.56 161 SER E CA 1
ATOM 9154 C C . SER E 1 161 ? 195.331 206.872 162.610 1.00 70.21 161 SER E C 1
ATOM 9155 O O . SER E 1 161 ? 195.789 205.917 161.975 1.00 69.80 161 SER E O 1
ATOM 9158 N N . THR E 1 162 ? 195.695 208.122 162.356 1.00 65.09 162 THR E N 1
ATOM 9159 C CA . THR E 1 162 ? 196.601 208.473 161.275 1.00 61.47 162 THR E CA 1
ATOM 9160 C C . THR E 1 162 ? 197.913 209.014 161.828 1.00 64.97 162 THR E C 1
ATOM 9161 O O . THR E 1 162 ? 197.967 209.500 162.963 1.00 69.82 162 THR E O 1
ATOM 9165 N N . PRO E 1 163 ? 199.004 208.928 161.058 1.00 57.84 163 PRO E N 1
ATOM 9166 C CA . PRO E 1 163 ? 200.294 209.422 161.570 1.00 52.39 163 PRO E CA 1
ATOM 9167 C C . PRO E 1 163 ? 200.277 210.889 161.964 1.00 58.33 163 PRO E C 1
ATOM 9168 O O . PRO E 1 163 ? 200.902 211.265 162.964 1.00 61.90 163 PRO E O 1
ATOM 9172 N N . GLU E 1 164 ? 199.583 211.734 161.202 1.00 61.49 164 GLU E N 1
ATOM 9173 C CA . GLU E 1 164 ? 199.441 213.129 161.599 1.00 59.49 164 GLU E CA 1
ATOM 9174 C C . GLU E 1 164 ? 198.654 213.242 162.895 1.00 62.17 164 GLU E C 1
ATOM 9175 O O . GLU E 1 164 ? 198.999 214.038 163.779 1.00 62.42 164 GLU E O 1
ATOM 9181 N N . GLN E 1 165 ? 197.592 212.444 163.026 1.00 59.04 165 GLN E N 1
ATOM 9182 C CA . GLN E 1 165 ? 196.847 212.399 164.276 1.00 54.66 165 GLN E CA 1
ATOM 9183 C C . GLN E 1 165 ? 197.721 211.894 165.413 1.00 53.81 165 GLN E C 1
ATOM 9184 O O . GLN E 1 165 ? 197.629 212.394 166.538 1.00 64.35 165 GLN E O 1
ATOM 9190 N N . VAL E 1 166 ? 198.580 210.912 165.138 1.00 46.67 166 VAL E N 1
ATOM 9191 C CA . VAL E 1 166 ? 199.486 210.406 166.168 1.00 44.54 166 VAL E CA 1
ATOM 9192 C C . VAL E 1 166 ? 200.418 211.512 166.646 1.00 47.86 166 VAL E C 1
ATOM 9193 O O . VAL E 1 166 ? 200.618 211.702 167.851 1.00 53.56 166 VAL E O 1
ATOM 9197 N N . SER E 1 167 ? 201.001 212.259 165.708 1.00 45.18 167 SER E N 1
ATOM 9198 C CA . SER E 1 167 ? 201.937 213.317 166.080 1.00 45.33 167 SER E CA 1
ATOM 9199 C C . SER E 1 167 ? 201.242 214.423 166.863 1.00 48.20 167 SER E C 1
ATOM 9200 O O . SER E 1 167 ? 201.758 214.900 167.883 1.00 49.40 167 SER E O 1
ATOM 9203 N N . SER E 1 168 ? 200.063 214.848 166.400 1.00 50.59 168 SER E N 1
ATOM 9204 C CA . SER E 1 168 ? 199.334 215.892 167.111 1.00 47.49 168 SER E CA 1
ATOM 9205 C C . SER E 1 168 ? 198.913 215.423 168.498 1.00 49.24 168 SER E C 1
ATOM 9206 O O . SER E 1 168 ? 198.970 216.191 169.464 1.00 53.27 168 SER E O 1
ATOM 9209 N N . SER E 1 169 ? 198.484 214.164 168.615 1.00 43.79 169 SER E N 1
ATOM 9210 C CA . SER E 1 169 ? 198.087 213.632 169.911 1.00 39.35 169 SER E CA 1
ATOM 9211 C C . SER E 1 169 ? 199.271 213.555 170.861 1.00 42.24 169 SER E C 1
ATOM 9212 O O . SER E 1 169 ? 199.133 213.835 172.055 1.00 58.84 169 SER E O 1
ATOM 9215 N N . VAL E 1 170 ? 200.441 213.167 170.353 1.00 33.69 170 VAL E N 1
ATOM 9216 C CA . VAL E 1 170 ? 201.638 213.139 171.190 1.00 34.47 170 VAL E CA 1
ATOM 9217 C C . VAL E 1 170 ? 201.976 214.542 171.673 1.00 33.81 170 VAL E C 1
ATOM 9218 O O . VAL E 1 170 ? 202.294 214.751 172.850 1.00 39.64 170 VAL E O 1
ATOM 9222 N N . ASN E 1 171 ? 201.903 215.526 170.774 1.00 40.63 171 ASN E N 1
ATOM 9223 C CA . ASN E 1 171 ? 202.182 216.902 171.176 1.00 38.75 171 ASN E CA 1
ATOM 9224 C C . ASN E 1 171 ? 201.202 217.376 172.242 1.00 44.67 171 ASN E C 1
ATOM 9225 O O . ASN E 1 171 ? 201.603 217.997 173.232 1.00 53.03 171 ASN E O 1
ATOM 9230 N N . ASN E 1 172 ? 199.912 217.086 172.060 1.00 40.49 172 ASN E N 1
ATOM 9231 C CA . ASN E 1 172 ? 198.908 217.517 173.029 1.00 37.67 172 ASN E CA 1
ATOM 9232 C C . ASN E 1 172 ? 199.105 216.832 174.375 1.00 38.68 172 ASN E C 1
ATOM 9233 O O . ASN E 1 172 ? 198.972 217.465 175.428 1.00 47.54 172 ASN E O 1
ATOM 9238 N N . LEU E 1 173 ? 199.415 215.535 174.359 1.00 28.48 173 LEU E N 1
ATOM 9239 C CA . LEU E 1 173 ? 199.659 214.808 175.598 1.00 28.31 173 LEU E CA 1
ATOM 9240 C C . LEU E 1 173 ? 200.862 215.370 176.339 1.00 40.78 173 LEU E C 1
ATOM 9241 O O . LEU E 1 173 ? 200.814 215.568 177.559 1.00 45.94 173 LEU E O 1
ATOM 9246 N N . LEU E 1 174 ? 201.950 215.640 175.616 1.00 36.38 174 LEU E N 1
ATOM 9247 C CA . LEU E 1 174 ? 203.131 216.207 176.254 1.00 30.31 174 LEU E CA 1
ATOM 9248 C C . LEU E 1 174 ? 202.851 217.599 176.799 1.00 37.47 174 LEU E C 1
ATOM 9249 O O . LEU E 1 174 ? 203.342 217.958 177.871 1.00 44.93 174 LEU E O 1
ATOM 9254 N N . ARG E 1 175 ? 202.058 218.397 176.081 1.00 41.73 175 ARG E N 1
ATOM 9255 C CA . ARG E 1 175 ? 201.707 219.727 176.572 1.00 41.54 175 ARG E CA 1
ATOM 9256 C C . ARG E 1 175 ? 200.882 219.656 177.853 1.00 46.69 175 ARG E C 1
ATOM 9257 O O . ARG E 1 175 ? 201.131 220.414 178.803 1.00 55.10 175 ARG E O 1
ATOM 9265 N N . ASP E 1 176 ? 199.887 218.766 177.893 1.00 39.28 176 ASP E N 1
ATOM 9266 C CA . ASP E 1 176 ? 199.070 218.625 179.094 1.00 36.81 176 ASP E CA 1
ATOM 9267 C C . ASP E 1 176 ? 199.903 218.143 180.273 1.00 38.93 176 ASP E C 1
ATOM 9268 O O . ASP E 1 176 ? 199.778 218.664 181.392 1.00 46.37 176 ASP E O 1
ATOM 9273 N N . VAL E 1 177 ? 200.772 217.155 180.042 1.00 34.13 177 VAL E N 1
ATOM 9274 C CA . VAL E 1 177 ? 201.636 216.684 181.117 1.00 38.12 177 VAL E CA 1
ATOM 9275 C C . VAL E 1 177 ? 202.605 217.776 181.545 1.00 36.90 177 VAL E C 1
ATOM 9276 O O . VAL E 1 177 ? 202.982 217.848 182.716 1.00 42.61 177 VAL E O 1
ATOM 9280 N N . LEU E 1 178 ? 203.013 218.649 180.625 1.00 33.47 178 LEU E N 1
ATOM 9281 C CA . LEU E 1 178 ? 203.928 219.727 180.984 1.00 32.64 178 LEU E CA 1
ATOM 9282 C C . LEU E 1 178 ? 203.248 220.755 181.879 1.00 37.63 178 LEU E C 1
ATOM 9283 O O . LEU E 1 178 ? 203.840 221.222 182.858 1.00 45.07 178 LEU E O 1
ATOM 9288 N N . TYR E 1 179 ? 202.004 221.121 181.560 1.00 43.37 179 TYR E N 1
ATOM 9289 C CA . TYR E 1 179 ? 201.207 221.940 182.475 1.00 36.01 179 TYR E CA 1
ATOM 9290 C C . TYR E 1 179 ? 201.116 221.294 183.854 1.00 41.59 179 TYR E C 1
ATOM 9291 O O . TYR E 1 179 ? 201.386 221.926 184.891 1.00 50.99 179 TYR E O 1
ATOM 9300 N N . ALA E 1 180 ? 200.714 220.023 183.878 1.00 37.66 180 ALA E N 1
ATOM 9301 C CA . ALA E 1 180 ? 200.522 219.330 185.142 1.00 29.97 180 ALA E CA 1
ATOM 9302 C C . ALA E 1 180 ? 201.817 219.270 185.939 1.00 38.51 180 ALA E C 1
ATOM 9303 O O . ALA E 1 180 ? 201.809 219.428 187.164 1.00 43.45 180 ALA E O 1
ATOM 9305 N N . PHE E 1 181 ? 202.946 219.056 185.261 1.00 34.22 181 PHE E N 1
ATOM 9306 C CA . PHE E 1 181 ? 204.221 219.009 185.959 1.00 33.15 181 PHE E CA 1
ATOM 9307 C C . PHE E 1 181 ? 204.672 220.388 186.406 1.00 32.90 181 PHE E C 1
ATOM 9308 O O . PHE E 1 181 ? 205.421 220.497 187.373 1.00 44.12 181 PHE E O 1
ATOM 9316 N N . LEU E 1 182 ? 204.257 221.448 185.717 1.00 32.04 182 LEU E N 1
ATOM 9317 C CA . LEU E 1 182 ? 204.469 222.783 186.265 1.00 34.86 182 LEU E CA 1
ATOM 9318 C C . LEU E 1 182 ? 203.827 222.887 187.639 1.00 39.59 182 LEU E C 1
ATOM 9319 O O . LEU E 1 182 ? 204.471 223.285 188.623 1.00 44.08 182 LEU E O 1
ATOM 9324 N N . GLY E 1 183 ? 202.561 222.480 187.729 1.00 42.58 183 GLY E N 1
ATOM 9325 C CA . GLY E 1 183 ? 201.896 222.469 189.026 1.00 36.41 183 GLY E CA 1
ATOM 9326 C C . GLY E 1 183 ? 202.593 221.577 190.041 1.00 40.09 183 GLY E C 1
ATOM 9327 O O . GLY E 1 183 ? 202.770 221.953 191.203 1.00 44.58 183 GLY E O 1
ATOM 9328 N N . SER E 1 184 ? 203.010 220.385 189.609 1.00 41.04 184 SER E N 1
ATOM 9329 C CA . SER E 1 184 ? 203.641 219.427 190.513 1.00 31.30 184 SER E CA 1
ATOM 9330 C C . SER E 1 184 ? 205.002 219.909 191.005 1.00 34.90 184 SER E C 1
ATOM 9331 O O . SER E 1 184 ? 205.355 219.699 192.170 1.00 39.01 184 SER E O 1
ATOM 9334 N N . ALA E 1 185 ? 205.798 220.513 190.125 1.00 31.16 185 ALA E N 1
ATOM 9335 C CA . ALA E 1 185 ? 207.089 221.052 190.527 1.00 26.66 185 ALA E CA 1
ATOM 9336 C C . ALA E 1 185 ? 206.911 222.202 191.499 1.00 31.04 185 ALA E C 1
ATOM 9337 O O . ALA E 1 185 ? 207.685 222.341 192.453 1.00 38.41 185 ALA E O 1
ATOM 9339 N N . PHE E 1 186 ? 205.896 223.041 191.276 1.00 33.86 186 PHE E N 1
ATOM 9340 C CA . PHE E 1 186 ? 205.577 224.058 192.272 1.00 32.20 186 PHE E CA 1
ATOM 9341 C C . PHE E 1 186 ? 205.237 223.417 193.611 1.00 31.75 186 PHE E C 1
ATOM 9342 O O . PHE E 1 186 ? 205.682 223.886 194.666 1.00 37.65 186 PHE E O 1
ATOM 9350 N N . ALA E 1 187 ? 204.456 222.335 193.585 1.00 27.47 187 ALA E N 1
ATOM 9351 C CA . ALA E 1 187 ? 204.089 221.653 194.822 1.00 28.31 187 ALA E CA 1
ATOM 9352 C C . ALA E 1 187 ? 205.312 221.092 195.538 1.00 31.67 187 ALA E C 1
ATOM 9353 O O . ALA E 1 187 ? 205.416 221.183 196.764 1.00 41.84 187 ALA E O 1
ATOM 9355 N N . ILE E 1 188 ? 206.252 220.513 194.790 1.00 35.78 188 ILE E N 1
ATOM 9356 C CA . ILE E 1 188 ? 207.441 219.928 195.409 1.00 32.10 188 ILE E CA 1
ATOM 9357 C C . ILE E 1 188 ? 208.354 221.017 195.963 1.00 35.22 188 ILE E C 1
ATOM 9358 O O . ILE E 1 188 ? 208.943 220.860 197.040 1.00 41.14 188 ILE E O 1
ATOM 9363 N N . PHE E 1 189 ? 208.493 222.133 195.245 1.00 36.11 189 PHE E N 1
ATOM 9364 C CA . PHE E 1 189 ? 209.280 223.246 195.766 1.00 36.12 189 PHE E CA 1
ATOM 9365 C C . PHE E 1 189 ? 208.673 223.791 197.051 1.00 41.75 189 PHE E C 1
ATOM 9366 O O . PHE E 1 189 ? 209.392 224.069 198.020 1.00 50.29 189 PHE E O 1
ATOM 9374 N N . ALA E 1 190 ? 207.349 223.951 197.080 1.00 34.98 190 ALA E N 1
ATOM 9375 C CA . ALA E 1 190 ? 206.695 224.409 198.297 1.00 26.02 190 ALA E CA 1
ATOM 9376 C C . ALA E 1 190 ? 206.834 223.396 199.420 1.00 33.25 190 ALA E C 1
ATOM 9377 O O . ALA E 1 190 ? 206.952 223.782 200.583 1.00 41.94 190 ALA E O 1
ATOM 9379 N N . SER E 1 191 ? 206.813 222.103 199.098 1.00 28.17 191 SER E N 1
ATOM 9380 C CA . SER E 1 191 ? 207.030 221.080 200.113 1.00 24.87 191 SER E CA 1
ATOM 9381 C C . SER E 1 191 ? 208.426 221.184 200.711 1.00 34.60 191 SER E C 1
ATOM 9382 O O . SER E 1 191 ? 208.599 221.065 201.927 1.00 32.93 191 SER E O 1
ATOM 9385 N N . ILE E 1 192 ? 209.434 221.412 199.866 1.00 38.41 192 ILE E N 1
ATOM 9386 C CA . ILE E 1 192 ? 210.801 221.581 200.356 1.00 28.33 192 ILE E CA 1
ATOM 9387 C C . ILE E 1 192 ? 210.892 222.800 201.264 1.00 26.41 192 ILE E C 1
ATOM 9388 O O . ILE E 1 192 ? 211.491 222.755 202.348 1.00 36.70 192 ILE E O 1
ATOM 9393 N N . LEU E 1 193 ? 210.296 223.913 200.830 1.00 28.00 193 LEU E N 1
ATOM 9394 C CA . LEU E 1 193 ? 210.357 225.137 201.622 1.00 33.21 193 LEU E CA 1
ATOM 9395 C C . LEU E 1 193 ? 209.627 224.977 202.950 1.00 31.34 193 LEU E C 1
ATOM 9396 O O . LEU E 1 193 ? 210.109 225.442 203.989 1.00 37.97 193 LEU E O 1
ATOM 9401 N N . VAL E 1 194 ? 208.466 224.321 202.937 1.00 29.24 194 VAL E N 1
ATOM 9402 C CA . VAL E 1 194 ? 207.717 224.093 204.167 1.00 24.46 194 VAL E CA 1
ATOM 9403 C C . VAL E 1 194 ? 208.495 223.184 205.103 1.00 28.61 194 VAL E C 1
ATOM 9404 O O . VAL E 1 194 ? 208.531 223.414 206.314 1.00 41.05 194 VAL E O 1
ATOM 9408 N N . THR E 1 195 ? 209.130 222.140 204.566 1.00 25.94 195 THR E N 1
ATOM 9409 C CA . THR E 1 195 ? 209.941 221.262 205.401 1.00 26.73 195 THR E CA 1
ATOM 9410 C C . THR E 1 195 ? 211.060 222.038 206.080 1.00 32.53 195 THR E C 1
ATOM 9411 O O . THR E 1 195 ? 211.255 221.937 207.298 1.00 36.97 195 THR E O 1
ATOM 9415 N N . TRP E 1 196 ? 211.796 222.836 205.305 1.00 33.92 196 TRP E N 1
ATOM 9416 C CA . TRP E 1 196 ? 212.900 223.597 205.878 1.00 27.36 196 TRP E CA 1
ATOM 9417 C C . TRP E 1 196 ? 212.406 224.562 206.947 1.00 34.07 196 TRP E C 1
ATOM 9418 O O . TRP E 1 196 ? 212.934 224.592 208.066 1.00 42.16 196 TRP E O 1
ATOM 9429 N N . LEU E 1 197 ? 211.381 225.356 206.621 1.00 33.57 197 LEU E N 1
ATOM 9430 C CA . LEU E 1 197 ? 210.879 226.347 207.565 1.00 28.41 197 LEU E CA 1
ATOM 9431 C C . LEU E 1 197 ? 210.347 225.688 208.828 1.00 32.51 197 LEU E C 1
ATOM 9432 O O . LEU E 1 197 ? 210.639 226.140 209.940 1.00 43.97 197 LEU E O 1
ATOM 9437 N N . GLU E 1 198 ? 209.581 224.607 208.680 1.00 26.13 198 GLU E N 1
ATOM 9438 C CA . GLU E 1 198 ? 209.027 223.921 209.837 1.00 26.34 198 GLU E CA 1
ATOM 9439 C C . GLU E 1 198 ? 210.115 223.366 210.738 1.00 39.40 198 GLU E C 1
ATOM 9440 O O . GLU E 1 198 ? 210.068 223.545 211.961 1.00 41.10 198 GLU E O 1
ATOM 9446 N N . LYS E 1 199 ? 211.076 222.643 210.164 1.00 38.84 199 LYS E N 1
ATOM 9447 C CA . LYS E 1 199 ? 212.091 222.016 210.998 1.00 32.13 199 LYS E CA 1
ATOM 9448 C C . LYS E 1 199 ? 212.948 223.063 211.695 1.00 35.29 199 LYS E C 1
ATOM 9449 O O . LYS E 1 199 ? 213.251 222.931 212.887 1.00 43.04 199 LYS E O 1
ATOM 9455 N N . LEU E 1 200 ? 213.316 224.128 210.981 1.00 31.76 200 LEU E N 1
ATOM 9456 C CA . LEU E 1 200 ? 214.090 225.192 211.608 1.00 32.81 200 LEU E CA 1
ATOM 9457 C C . LEU E 1 200 ? 213.303 225.863 212.728 1.00 38.42 200 LEU E C 1
ATOM 9458 O O . LEU E 1 200 ? 213.842 226.110 213.816 1.00 43.62 200 LEU E O 1
ATOM 9463 N N . SER E 1 201 ? 212.019 226.147 212.489 1.00 32.32 201 SER E N 1
ATOM 9464 C CA . SER E 1 201 ? 211.205 226.818 213.495 1.00 24.18 201 SER E CA 1
ATOM 9465 C C . SER E 1 201 ? 211.014 225.950 214.730 1.00 28.20 201 SER E C 1
ATOM 9466 O O . SER E 1 201 ? 211.075 226.449 215.857 1.00 38.75 201 SER E O 1
ATOM 9469 N N . ILE E 1 202 ? 210.776 224.652 214.544 1.00 25.91 202 ILE E N 1
ATOM 9470 C CA . ILE E 1 202 ? 210.569 223.781 215.697 1.00 30.05 202 ILE E CA 1
ATOM 9471 C C . ILE E 1 202 ? 211.868 223.610 216.476 1.00 30.23 202 ILE E C 1
ATOM 9472 O O . ILE E 1 202 ? 211.862 223.581 217.714 1.00 42.97 202 ILE E O 1
ATOM 9477 N N . ALA E 1 203 ? 213.004 223.526 215.775 1.00 38.92 203 ALA E N 1
ATOM 9478 C CA . ALA E 1 203 ? 214.283 223.426 216.468 1.00 32.20 203 ALA E CA 1
ATOM 9479 C C . ALA E 1 203 ? 214.557 224.673 217.295 1.00 34.85 203 ALA E C 1
ATOM 9480 O O . ALA E 1 203 ? 214.995 224.576 218.447 1.00 39.27 203 ALA E O 1
ATOM 9482 N N . LYS E 1 204 ? 214.291 225.856 216.736 1.00 33.53 204 LYS E N 1
ATOM 9483 C CA . LYS E 1 204 ? 214.538 227.078 217.492 1.00 32.47 204 LYS E CA 1
ATOM 9484 C C . LYS E 1 204 ? 213.541 227.255 218.630 1.00 36.55 204 LYS E C 1
ATOM 9485 O O . LYS E 1 204 ? 213.904 227.772 219.694 1.00 40.66 204 LYS E O 1
ATOM 9491 N N . SER E 1 205 ? 212.291 226.831 218.435 1.00 37.82 205 SER E N 1
ATOM 9492 C CA . SER E 1 205 ? 211.324 226.871 219.525 1.00 29.70 205 SER E CA 1
ATOM 9493 C C . SER E 1 205 ? 211.772 225.993 220.682 1.00 32.75 205 SER E C 1
ATOM 9494 O O . SER E 1 205 ? 211.712 226.411 221.842 1.00 41.00 205 SER E O 1
ATOM 9497 N N . TYR E 1 206 ? 212.238 224.778 220.387 1.00 34.18 206 TYR E N 1
ATOM 9498 C CA . TYR E 1 206 ? 212.740 223.909 221.447 1.00 32.43 206 TYR E CA 1
ATOM 9499 C C . TYR E 1 206 ? 213.984 224.491 222.102 1.00 35.78 206 TYR E C 1
ATOM 9500 O O . TYR E 1 206 ? 214.137 224.414 223.326 1.00 41.59 206 TYR E O 1
ATOM 9509 N N . LYS E 1 207 ? 214.874 225.092 221.311 1.00 28.95 207 LYS E N 1
ATOM 9510 C CA . LYS E 1 207 ? 216.080 225.693 221.867 1.00 24.09 207 LYS E CA 1
ATOM 9511 C C . LYS E 1 207 ? 215.746 226.794 222.866 1.00 20.26 207 LYS E C 1
ATOM 9512 O O . LYS E 1 207 ? 216.248 226.801 223.998 1.00 40.65 207 LYS E O 1
ATOM 9518 N N . TYR E 1 208 ? 214.894 227.738 222.472 1.00 24.36 208 TYR E N 1
ATOM 9519 C CA . TYR E 1 208 ? 214.602 228.837 223.379 1.00 26.26 208 TYR E CA 1
ATOM 9520 C C . TYR E 1 208 ? 213.645 228.452 224.498 1.00 32.64 208 TYR E C 1
ATOM 9521 O O . TYR E 1 208 ? 213.688 229.075 225.561 1.00 42.75 208 TYR E O 1
ATOM 9530 N N . LEU E 1 209 ? 212.824 227.419 224.318 1.00 26.72 209 LEU E N 1
ATOM 9531 C CA . LEU E 1 209 ? 212.083 226.884 225.454 1.00 23.49 209 LEU E CA 1
ATOM 9532 C C . LEU E 1 209 ? 213.026 226.266 226.475 1.00 29.32 209 LEU E C 1
ATOM 9533 O O . LEU E 1 209 ? 212.830 226.423 227.686 1.00 41.59 209 LEU E O 1
ATOM 9538 N N . GLU E 1 210 ? 214.053 225.554 226.005 1.00 30.12 210 GLU E N 1
ATOM 9539 C CA . GLU E 1 210 ? 215.048 225.005 226.916 1.00 26.65 210 GLU E CA 1
ATOM 9540 C C . GLU E 1 210 ? 215.776 226.123 227.645 1.00 27.39 210 GLU E C 1
ATOM 9541 O O . GLU E 1 210 ? 216.031 226.024 228.848 1.00 42.44 210 GLU E O 1
ATOM 9547 N N . LYS E 1 211 ? 216.113 227.201 226.936 1.00 27.84 211 LYS E N 1
ATOM 9548 C CA . LYS E 1 211 ? 216.762 228.336 227.588 1.00 25.27 211 LYS E CA 1
ATOM 9549 C C . LYS E 1 211 ? 215.852 228.977 228.632 1.00 27.58 211 LYS E C 1
ATOM 9550 O O . LYS E 1 211 ? 216.310 229.366 229.713 1.00 37.35 211 LYS E O 1
ATOM 9556 N N . PHE E 1 212 ? 214.561 229.098 228.328 1.00 29.97 212 PHE E N 1
ATOM 9557 C CA . PHE E 1 212 ? 213.610 229.672 229.277 1.00 26.45 212 PHE E CA 1
ATOM 9558 C C . PHE E 1 212 ? 213.502 228.816 230.536 1.00 27.15 212 PHE E C 1
ATOM 9559 O O . PHE E 1 212 ? 213.590 229.323 231.663 1.00 32.63 212 PHE E O 1
ATOM 9567 N N . THR E 1 213 ? 213.318 227.504 230.363 1.00 24.94 213 THR E N 1
ATOM 9568 C CA . THR E 1 213 ? 213.233 226.615 231.517 1.00 22.85 213 THR E CA 1
ATOM 9569 C C . THR E 1 213 ? 214.547 226.564 232.282 1.00 34.23 213 THR E C 1
ATOM 9570 O O . THR E 1 213 ? 214.543 226.370 233.503 1.00 43.24 213 THR E O 1
ATOM 9574 N N . ALA E 1 214 ? 215.676 226.724 231.591 1.00 31.43 214 ALA E N 1
ATOM 9575 C CA . ALA E 1 214 ? 216.962 226.811 232.265 1.00 17.37 214 ALA E CA 1
ATOM 9576 C C . ALA E 1 214 ? 217.047 228.062 233.124 1.00 24.23 214 ALA E C 1
ATOM 9577 O O . ALA E 1 214 ? 217.589 228.025 234.233 1.00 36.11 214 ALA E O 1
ATOM 9579 N N . ALA E 1 215 ? 216.533 229.182 232.617 1.00 36.83 215 ALA E N 1
ATOM 9580 C CA . ALA E 1 215 ? 216.480 230.397 233.421 1.00 30.48 215 ALA E CA 1
ATOM 9581 C C . ALA E 1 215 ? 215.598 230.203 234.646 1.00 28.75 215 ALA E C 1
ATOM 9582 O O . ALA E 1 215 ? 215.912 230.701 235.731 1.00 34.42 215 ALA E O 1
ATOM 9584 N N . LEU E 1 216 ? 214.481 229.490 234.488 1.00 32.28 216 LEU E N 1
ATOM 9585 C CA . LEU E 1 216 ? 213.608 229.243 235.632 1.00 26.69 216 LEU E CA 1
ATOM 9586 C C . LEU E 1 216 ? 214.220 228.256 236.616 1.00 32.77 216 LEU E C 1
ATOM 9587 O O . LEU E 1 216 ? 214.008 228.380 237.826 1.00 37.72 216 LEU E O 1
ATOM 9592 N N . ASP E 1 217 ? 214.967 227.264 236.123 1.00 38.98 217 ASP E N 1
ATOM 9593 C CA . ASP E 1 217 ? 215.575 226.280 237.012 1.00 27.09 217 ASP E CA 1
ATOM 9594 C C . ASP E 1 217 ? 216.678 226.885 237.869 1.00 30.15 217 ASP E C 1
ATOM 9595 O O . ASP E 1 217 ? 216.875 226.456 239.011 1.00 39.71 217 ASP E O 1
ATOM 9600 N N . SER E 1 218 ? 217.409 227.865 237.341 1.00 29.32 218 SER E N 1
ATOM 9601 C CA . SER E 1 218 ? 218.538 228.425 238.068 1.00 30.66 218 SER E CA 1
ATOM 9602 C C . SER E 1 218 ? 218.117 229.187 239.318 1.00 36.30 218 SER E C 1
ATOM 9603 O O . SER E 1 218 ? 218.960 229.442 240.184 1.00 43.94 218 SER E O 1
ATOM 9606 N N . LEU E 1 219 ? 216.840 229.556 239.437 1.00 33.96 219 LEU E N 1
ATOM 9607 C CA . LEU E 1 219 ? 216.392 230.313 240.598 1.00 29.21 219 LEU E CA 1
ATOM 9608 C C . LEU E 1 219 ? 216.241 229.446 241.840 1.00 33.32 219 LEU E C 1
ATOM 9609 O O . LEU E 1 219 ? 216.461 229.929 242.955 1.00 43.14 219 LEU E O 1
ATOM 9614 N N . TYR E 1 220 ? 215.866 228.183 241.678 1.00 32.95 220 TYR E N 1
ATOM 9615 C CA . TYR E 1 220 ? 215.511 227.321 242.792 1.00 31.10 220 TYR E CA 1
ATOM 9616 C C . TYR E 1 220 ? 216.395 226.082 242.793 1.00 34.76 220 TYR E C 1
ATOM 9617 O O . TYR E 1 220 ? 216.689 225.519 241.736 1.00 36.59 220 TYR E O 1
ATOM 9626 N N . ASP E 1 221 ? 216.819 225.672 243.985 1.00 40.77 221 ASP E N 1
ATOM 9627 C CA . ASP E 1 221 ? 217.691 224.518 244.158 1.00 40.13 221 ASP E CA 1
ATOM 9628 C C . ASP E 1 221 ? 216.866 223.285 244.487 1.00 36.62 221 ASP E C 1
ATOM 9629 O O . ASP E 1 221 ? 215.937 223.350 245.298 1.00 43.63 221 ASP E O 1
ATOM 9634 N N . SER E 1 222 ? 217.209 222.165 243.860 1.00 27.90 222 SER E N 1
ATOM 9635 C CA . SER E 1 222 ? 216.514 220.911 244.082 1.00 31.12 222 SER E CA 1
ATOM 9636 C C . SER E 1 222 ? 217.239 220.084 245.141 1.00 35.94 222 SER E C 1
ATOM 9637 O O . SER E 1 222 ? 218.247 220.500 245.717 1.00 39.73 222 SER E O 1
ATOM 9640 N N . GLY E 1 223 ? 216.713 218.892 245.407 1.00 40.80 223 GLY E N 1
ATOM 9641 C CA . GLY E 1 223 ? 217.315 218.009 246.381 1.00 40.27 223 GLY E CA 1
ATOM 9642 C C . GLY E 1 223 ? 216.952 218.289 247.817 1.00 39.13 223 GLY E C 1
ATOM 9643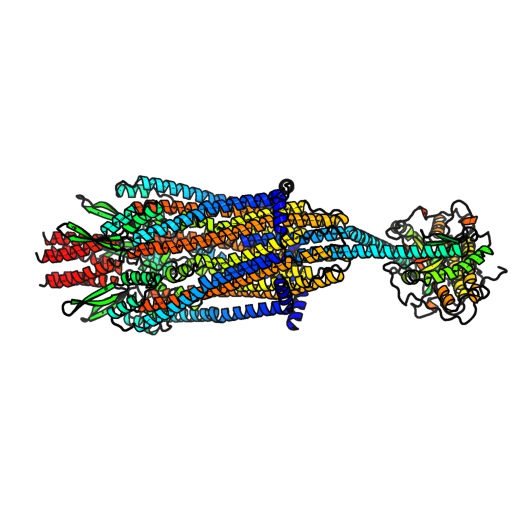 O O . GLY E 1 223 ? 217.797 218.119 248.701 1.00 47.29 223 GLY E O 1
ATOM 9644 N N . VAL E 1 224 ? 215.716 218.710 248.086 1.00 37.29 224 VAL E N 1
ATOM 9645 C CA . VAL E 1 224 ? 215.346 219.059 249.452 1.00 38.18 224 VAL E CA 1
ATOM 9646 C C . VAL E 1 224 ? 214.893 217.833 250.240 1.00 38.00 224 VAL E C 1
ATOM 9647 O O . VAL E 1 224 ? 215.063 217.784 251.463 1.00 45.80 224 VAL E O 1
ATOM 9651 N N . GLY E 1 225 ? 214.329 216.826 249.572 1.00 34.96 225 GLY E N 1
ATOM 9652 C CA . GLY E 1 225 ? 213.874 215.644 250.283 1.00 34.30 225 GLY E CA 1
ATOM 9653 C C . GLY E 1 225 ? 215.009 214.843 250.891 1.00 40.06 225 GLY E C 1
ATOM 9654 O O . GLY E 1 225 ? 214.901 214.351 252.017 1.00 45.49 225 GLY E O 1
ATOM 9655 N N . GLU E 1 226 ? 216.108 214.689 250.150 1.00 41.73 226 GLU E N 1
ATOM 9656 C CA . GLU E 1 226 ? 217.268 213.993 250.695 1.00 39.20 226 GLU E CA 1
ATOM 9657 C C . GLU E 1 226 ? 217.852 214.751 251.877 1.00 43.10 226 GLU E C 1
ATOM 9658 O O . GLU E 1 226 ? 218.290 214.146 252.861 1.00 50.29 226 GLU E O 1
ATOM 9664 N N . GLU E 1 227 ? 217.870 216.082 251.796 1.00 42.11 227 GLU E N 1
ATOM 9665 C CA . GLU E 1 227 ? 218.338 216.885 252.918 1.00 39.66 227 GLU E CA 1
ATOM 9666 C C . GLU E 1 227 ? 217.443 216.699 254.135 1.00 46.98 227 GLU E C 1
ATOM 9667 O O . GLU E 1 227 ? 217.932 216.611 255.266 1.00 59.12 227 GLU E O 1
ATOM 9673 N N . TYR E 1 228 ? 216.128 216.635 253.921 1.00 43.34 228 TYR E N 1
ATOM 9674 C CA . TYR E 1 228 ? 215.207 216.406 255.028 1.00 35.43 228 TYR E CA 1
ATOM 9675 C C . TYR E 1 228 ? 215.415 215.033 255.651 1.00 37.93 228 TYR E C 1
ATOM 9676 O O . TYR E 1 228 ? 215.372 214.890 256.878 1.00 47.86 228 TYR E O 1
ATOM 9685 N N . LEU E 1 229 ? 215.641 214.009 254.826 1.00 35.38 229 LEU E N 1
ATOM 9686 C CA . LEU E 1 229 ? 215.908 212.676 255.361 1.00 26.43 229 LEU E CA 1
ATOM 9687 C C . LEU E 1 229 ? 217.209 212.645 256.155 1.00 28.65 229 LEU E C 1
ATOM 9688 O O . LEU E 1 229 ? 217.287 212.006 257.211 1.00 44.19 229 LEU E O 1
ATOM 9693 N N . ALA E 1 230 ? 218.245 213.322 255.658 1.00 24.22 230 ALA E N 1
ATOM 9694 C CA . ALA E 1 230 ? 219.502 213.390 256.393 1.00 24.80 230 ALA E CA 1
ATOM 9695 C C . ALA E 1 230 ? 219.318 214.104 257.723 1.00 30.39 230 ALA E C 1
ATOM 9696 O O . ALA E 1 230 ? 219.874 213.687 258.750 1.00 44.93 230 ALA E O 1
ATOM 9698 N N . SER E 1 231 ? 218.539 215.186 257.722 1.00 33.90 231 SER E N 1
ATOM 9699 C CA . SER E 1 231 ? 218.252 215.905 258.955 1.00 32.16 231 SER E CA 1
ATOM 9700 C C . SER E 1 231 ? 217.502 215.021 259.943 1.00 33.16 231 SER E C 1
ATOM 9701 O O . SER E 1 231 ? 217.776 215.054 261.145 1.00 44.69 231 SER E O 1
ATOM 9704 N N . LEU E 1 232 ? 216.551 214.224 259.453 1.00 35.25 232 LEU E N 1
ATOM 9705 C CA . LEU E 1 232 ? 215.826 213.308 260.327 1.00 30.84 232 LEU E CA 1
ATOM 9706 C C . LEU E 1 232 ? 216.751 212.260 260.932 1.00 34.22 232 LEU E C 1
ATOM 9707 O O . LEU E 1 232 ? 216.642 211.937 262.120 1.00 44.16 232 LEU E O 1
ATOM 9712 N N . VAL E 1 233 ? 217.658 211.705 260.126 1.00 29.87 233 VAL E N 1
ATOM 9713 C CA . VAL E 1 233 ? 218.597 210.708 260.639 1.00 30.64 233 VAL E CA 1
ATOM 9714 C C . VAL E 1 233 ? 219.497 211.322 261.706 1.00 38.52 233 VAL E C 1
ATOM 9715 O O . VAL E 1 233 ? 219.729 210.727 262.776 1.00 51.99 233 VAL E O 1
ATOM 9719 N N A LYS E 1 234 ? 220.017 212.523 261.441 0.42 36.62 234 LYS E N 1
ATOM 9720 N N B LYS E 1 234 ? 220.014 212.522 261.441 0.58 36.85 234 LYS E N 1
ATOM 9721 C CA A LYS E 1 234 ? 220.850 213.199 262.429 0.42 34.06 234 LYS E CA 1
ATOM 9722 C CA B LYS E 1 234 ? 220.848 213.198 262.426 0.58 34.53 234 LYS E CA 1
ATOM 9723 C C . LYS E 1 234 ? 220.070 213.473 263.705 1.00 36.05 234 LYS E C 1
ATOM 9724 O O . LYS E 1 234 ? 220.596 213.303 264.811 1.00 47.86 234 LYS E O 1
ATOM 9735 N N . SER E 1 235 ? 218.812 213.895 263.572 1.00 41.29 235 SER E N 1
ATOM 9736 C CA . SER E 1 235 ? 217.990 214.172 264.741 1.00 36.01 235 SER E CA 1
ATOM 9737 C C . SER E 1 235 ? 217.740 212.910 265.551 1.00 41.62 235 SER E C 1
ATOM 9738 O O . SER E 1 235 ? 217.704 212.958 266.781 1.00 48.84 235 SER E O 1
ATOM 9741 N N . SER E 1 236 ? 217.560 211.770 264.883 1.00 44.41 236 SER E N 1
ATOM 9742 C CA . SER E 1 236 ? 217.354 210.518 265.605 1.00 44.35 236 SER E CA 1
ATOM 9743 C C . SER E 1 236 ? 218.590 210.134 266.412 1.00 51.11 236 SER E C 1
ATOM 9744 O O . SER E 1 236 ? 218.491 209.756 267.590 1.00 63.27 236 SER E O 1
ATOM 9747 N N . ASN E 1 237 ? 219.769 210.230 265.793 1.00 43.30 237 ASN E N 1
ATOM 9748 C CA . ASN E 1 237 ? 220.996 209.908 266.523 1.00 49.72 237 ASN E CA 1
ATOM 9749 C C . ASN E 1 237 ? 221.198 210.854 267.705 1.00 56.62 237 ASN E C 1
ATOM 9750 O O . ASN E 1 237 ? 221.514 210.423 268.828 1.00 59.23 237 ASN E O 1
ATOM 9755 N N . GLU E 1 238 ? 221.000 212.154 267.470 1.00 61.39 238 GLU E N 1
ATOM 9756 C CA . GLU E 1 238 ? 221.125 213.127 268.547 1.00 58.63 238 GLU E CA 1
ATOM 9757 C C . GLU E 1 238 ? 220.102 212.881 269.641 1.00 60.48 238 GLU E C 1
ATOM 9758 O O . GLU E 1 238 ? 220.395 213.103 270.816 1.00 64.04 238 GLU E O 1
ATOM 9764 N N . SER E 1 239 ? 218.900 212.427 269.280 1.00 59.91 239 SER E N 1
ATOM 9765 C CA . SER E 1 239 ? 217.874 212.169 270.281 1.00 59.98 239 SER E CA 1
ATOM 9766 C C . SER E 1 239 ? 218.257 211.000 271.170 1.00 61.74 239 SER E C 1
ATOM 9767 O O . SER E 1 239 ? 218.040 211.048 272.384 1.00 69.22 239 SER E O 1
ATOM 9770 N N . ALA E 1 240 ? 218.827 209.942 270.592 1.00 66.82 240 ALA E N 1
ATOM 9771 C CA . ALA E 1 240 ? 219.302 208.831 271.417 1.00 67.50 240 ALA E CA 1
ATOM 9772 C C . ALA E 1 240 ? 220.392 209.289 272.385 1.00 71.84 240 ALA E C 1
ATOM 9773 O O . ALA E 1 240 ? 220.335 209.018 273.602 1.00 75.47 240 ALA E O 1
ATOM 9775 N N . THR E 1 241 ? 221.391 210.007 271.860 1.00 75.91 241 THR E N 1
ATOM 9776 C CA . THR E 1 241 ? 222.482 210.467 272.714 1.00 74.90 241 THR E CA 1
ATOM 9777 C C . THR E 1 241 ? 221.971 211.400 273.807 1.00 72.55 241 THR E C 1
ATOM 9778 O O . THR E 1 241 ? 222.364 211.282 274.975 1.00 76.41 241 THR E O 1
ATOM 9782 N N . GLN E 1 242 ? 221.074 212.321 273.449 1.00 72.54 242 GLN E N 1
ATOM 9783 C CA . GLN E 1 242 ? 220.519 213.257 274.415 1.00 72.66 242 GLN E CA 1
ATOM 9784 C C . GLN E 1 242 ? 219.635 212.558 275.433 1.00 77.67 242 GLN E C 1
ATOM 9785 O O . GLN E 1 242 ? 219.560 212.998 276.579 1.00 85.28 242 GLN E O 1
ATOM 9791 N N . ALA E 1 243 ? 218.955 211.478 275.046 1.00 77.15 243 ALA E N 1
ATOM 9792 C CA . ALA E 1 243 ? 218.180 210.718 276.018 1.00 75.64 243 ALA E CA 1
ATOM 9793 C C . ALA E 1 243 ? 219.089 210.148 277.095 1.00 77.55 243 ALA E C 1
ATOM 9794 O O . ALA E 1 243 ? 218.811 210.280 278.296 1.00 81.74 243 ALA E O 1
ATOM 9796 N N . ARG E 1 244 ? 220.200 209.531 276.683 1.00 82.31 244 ARG E N 1
ATOM 9797 C CA . ARG E 1 244 ? 221.121 209.009 277.695 1.00 82.45 244 ARG E CA 1
ATOM 9798 C C . ARG E 1 244 ? 221.717 210.133 278.540 1.00 82.96 244 ARG E C 1
ATOM 9799 O O . ARG E 1 244 ? 221.835 210.002 279.768 1.00 85.74 244 ARG E O 1
ATOM 9807 N N . HIS E 1 245 ? 222.083 211.249 277.905 1.00 85.52 245 HIS E N 1
ATOM 9808 C CA . HIS E 1 245 ? 222.683 212.354 278.648 1.00 83.51 245 HIS E CA 1
ATOM 9809 C C . HIS E 1 245 ? 221.705 212.948 279.655 1.00 85.22 245 HIS E C 1
ATOM 9810 O O . HIS E 1 245 ? 222.086 213.260 280.788 1.00 91.50 245 HIS E O 1
ATOM 9817 N N . MET F 2 1 ? 214.187 208.920 244.230 1.00 92.58 1 MET F N 1
ATOM 9818 C CA . MET F 2 1 ? 213.416 208.093 245.147 1.00 87.02 1 MET F CA 1
ATOM 9819 C C . MET F 2 1 ? 212.141 208.837 245.531 1.00 89.08 1 MET F C 1
ATOM 9820 O O . MET F 2 1 ? 211.145 208.230 245.922 1.00 89.57 1 MET F O 1
ATOM 9825 N N . PHE F 2 2 ? 212.170 210.161 245.380 1.00 87.07 2 PHE F N 1
ATOM 9826 C CA . PHE F 2 2 ? 211.042 211.010 245.733 1.00 88.01 2 PHE F CA 1
ATOM 9827 C C . PHE F 2 2 ? 210.070 211.242 244.585 1.00 90.14 2 PHE F C 1
ATOM 9828 O O . PHE F 2 2 ? 209.093 211.979 244.762 1.00 89.75 2 PHE F O 1
ATOM 9836 N N . GLY F 2 3 ? 210.297 210.631 243.424 1.00 107.03 3 GLY F N 1
ATOM 9837 C CA . GLY F 2 3 ? 209.390 210.766 242.305 1.00 107.64 3 GLY F CA 1
ATOM 9838 C C . GLY F 2 3 ? 208.142 209.919 242.467 1.00 107.56 3 GLY F C 1
ATOM 9839 O O . GLY F 2 3 ? 207.988 209.144 243.409 1.00 104.74 3 GLY F O 1
ATOM 9840 N N . ASN F 2 4 ? 207.229 210.079 241.514 1.00 93.40 4 ASN F N 1
ATOM 9841 C CA . ASN F 2 4 ? 205.961 209.363 241.510 1.00 94.12 4 ASN F CA 1
ATOM 9842 C C . ASN F 2 4 ? 205.963 208.325 240.395 1.00 93.15 4 ASN F C 1
ATOM 9843 O O . ASN F 2 4 ? 206.311 208.634 239.252 1.00 91.54 4 ASN F O 1
ATOM 9848 N N . ALA F 2 5 ? 205.585 207.091 240.739 1.00 74.69 5 ALA F N 1
ATOM 9849 C CA . ALA F 2 5 ? 205.495 206.023 239.752 1.00 72.21 5 ALA F CA 1
ATOM 9850 C C . ALA F 2 5 ? 204.322 206.202 238.800 1.00 71.63 5 ALA F C 1
ATOM 9851 O O . ALA F 2 5 ? 204.317 205.590 237.727 0.00 71.27 5 ALA F O 1
ATOM 9853 N N . PHE F 2 6 ? 203.335 207.015 239.164 1.00 69.71 6 PHE F N 1
ATOM 9854 C CA . PHE F 2 6 ? 202.196 207.292 238.296 1.00 67.98 6 PHE F CA 1
ATOM 9855 C C . PHE F 2 6 ? 202.454 208.587 237.529 1.00 69.25 6 PHE F C 1
ATOM 9856 O O . PHE F 2 6 ? 201.866 209.638 237.785 1.00 64.55 6 PHE F O 1
ATOM 9864 N N . GLY F 2 7 ? 203.372 208.487 236.568 1.00 96.27 7 GLY F N 1
ATOM 9865 C CA . GLY F 2 7 ? 203.770 209.608 235.749 1.00 95.86 7 GLY F CA 1
ATOM 9866 C C . GLY F 2 7 ? 203.285 209.464 234.315 1.00 99.99 7 GLY F C 1
ATOM 9867 O O . GLY F 2 7 ? 202.841 208.405 233.875 1.00 99.51 7 GLY F O 1
ATOM 9868 N N . VAL F 2 8 ? 203.375 210.576 233.585 1.00 121.76 8 VAL F N 1
ATOM 9869 C CA . VAL F 2 8 ? 202.950 210.592 232.191 1.00 122.39 8 VAL F CA 1
ATOM 9870 C C . VAL F 2 8 ? 203.877 209.715 231.357 1.00 123.48 8 VAL F C 1
ATOM 9871 O O . VAL F 2 8 ? 205.084 209.605 231.622 1.00 122.63 8 VAL F O 1
ATOM 9875 N N . LYS F 2 9 ? 203.305 209.066 230.347 1.00 143.46 9 LYS F N 1
ATOM 9876 C CA . LYS F 2 9 ? 204.045 208.169 229.473 1.00 143.96 9 LYS F CA 1
ATOM 9877 C C . LYS F 2 9 ? 203.647 208.470 228.032 1.00 143.83 9 LYS F C 1
ATOM 9878 O O . LYS F 2 9 ? 202.910 209.423 227.759 1.00 143.26 9 LYS F O 1
ATOM 9884 N N . LYS F 2 10 ? 204.156 207.654 227.107 1.00 139.41 10 LYS F N 1
ATOM 9885 C CA . LYS F 2 10 ? 203.839 207.752 225.681 1.00 140.20 10 LYS F CA 1
ATOM 9886 C C . LYS F 2 10 ? 204.210 209.120 225.111 1.00 141.14 10 LYS F C 1
ATOM 9887 O O . LYS F 2 10 ? 203.630 209.578 224.125 1.00 139.68 10 LYS F O 1
ATOM 9893 N N . ARG F 2 11 ? 205.193 209.786 225.713 1.00 186.80 11 ARG F N 1
ATOM 9894 C CA . ARG F 2 11 ? 205.627 211.082 225.210 1.00 187.77 11 ARG F CA 1
ATOM 9895 C C . ARG F 2 11 ? 206.435 210.877 223.936 1.00 188.21 11 ARG F C 1
ATOM 9896 O O . ARG F 2 11 ? 207.666 210.984 223.943 1.00 188.46 11 ARG F O 1
ATOM 9904 N N . ARG F 2 12 ? 205.745 210.570 222.838 1.00 167.30 12 ARG F N 1
ATOM 9905 C CA . ARG F 2 12 ? 206.392 210.161 221.591 1.00 166.46 12 ARG F CA 1
ATOM 9906 C C . ARG F 2 12 ? 205.529 210.651 220.432 1.00 166.43 12 ARG F C 1
ATOM 9907 O O . ARG F 2 12 ? 204.515 210.030 220.099 1.00 166.27 12 ARG F O 1
ATOM 9915 N N . SER F 2 13 ? 205.926 211.768 219.832 1.00 163.88 13 SER F N 1
ATOM 9916 C CA . SER F 2 13 ? 205.239 212.264 218.648 1.00 162.42 13 SER F CA 1
ATOM 9917 C C . SER F 2 13 ? 205.616 211.416 217.441 1.00 162.61 13 SER F C 1
ATOM 9918 O O . SER F 2 13 ? 206.795 211.125 217.216 1.00 163.29 13 SER F O 1
ATOM 9921 N N . ASP F 2 14 ? 204.613 211.012 216.669 1.00 140.52 14 ASP F N 1
ATOM 9922 C CA . ASP F 2 14 ? 204.856 210.153 215.519 1.00 141.18 14 ASP F CA 1
ATOM 9923 C C . ASP F 2 14 ? 205.611 210.905 214.431 1.00 138.64 14 ASP F C 1
ATOM 9924 O O . ASP F 2 14 ? 205.349 212.082 214.168 1.00 137.08 14 ASP F O 1
ATOM 9929 N N . GLU F 2 15 ? 206.561 210.218 213.804 1.00 124.03 15 GLU F N 1
ATOM 9930 C CA . GLU F 2 15 ? 207.328 210.806 212.716 1.00 121.42 15 GLU F CA 1
ATOM 9931 C C . GLU F 2 15 ? 206.494 210.863 211.446 1.00 121.45 15 GLU F C 1
ATOM 9932 O O . GLU F 2 15 ? 205.780 209.916 211.106 1.00 122.82 15 GLU F O 1
ATOM 9938 N N . ALA F 2 16 ? 206.596 211.984 210.739 1.00 85.00 16 ALA F N 1
ATOM 9939 C CA . ALA F 2 16 ? 205.862 212.166 209.498 1.00 81.23 16 ALA F CA 1
ATOM 9940 C C . ALA F 2 16 ? 206.510 211.373 208.372 1.00 81.14 16 ALA F C 1
ATOM 9941 O O . ALA F 2 16 ? 207.729 211.183 208.345 1.00 82.52 16 ALA F O 1
ATOM 9943 N N . GLU F 2 17 ? 205.680 210.912 207.440 1.00 67.96 17 GLU F N 1
ATOM 9944 C CA . GLU F 2 17 ? 206.169 210.150 206.299 1.00 69.34 17 GLU F CA 1
ATOM 9945 C C . GLU F 2 17 ? 207.063 211.013 205.419 1.00 69.24 17 GLU F C 1
ATOM 9946 O O . GLU F 2 17 ? 206.756 212.178 205.153 1.00 71.56 17 GLU F O 1
ATOM 9952 N N . LYS F 2 18 ? 208.171 210.438 204.968 1.00 49.11 18 LYS F N 1
ATOM 9953 C CA . LYS F 2 18 ? 209.061 211.131 204.048 1.00 43.13 18 LYS F CA 1
ATOM 9954 C C . LYS F 2 18 ? 208.440 211.115 202.657 1.00 42.89 18 LYS F C 1
ATOM 9955 O O . LYS F 2 18 ? 208.229 210.032 202.098 1.00 47.26 18 LYS F O 1
ATOM 9961 N N . PRO F 2 19 ? 208.144 212.265 202.062 1.00 37.22 19 PRO F N 1
ATOM 9962 C CA . PRO F 2 19 ? 207.269 212.277 200.884 1.00 36.38 19 PRO F CA 1
ATOM 9963 C C . PRO F 2 19 ? 207.977 212.292 199.538 1.00 36.84 19 PRO F C 1
ATOM 9964 O O . PRO F 2 19 ? 207.321 212.159 198.502 1.00 39.53 19 PRO F O 1
ATOM 9968 N N . PHE F 2 20 ? 209.295 212.453 199.526 1.00 39.37 20 PHE F N 1
ATOM 9969 C CA . PHE F 2 20 ? 209.975 212.781 198.281 1.00 30.65 20 PHE F CA 1
ATOM 9970 C C . PHE F 2 20 ? 210.325 211.567 197.432 1.00 30.87 20 PHE F C 1
ATOM 9971 O O . PHE F 2 20 ? 210.304 211.664 196.201 1.00 34.46 20 PHE F O 1
ATOM 9979 N N . TRP F 2 21 ? 210.640 210.426 198.043 1.00 34.06 21 TRP F N 1
ATOM 9980 C CA . TRP F 2 21 ? 210.777 209.214 197.244 1.00 30.10 21 TRP F CA 1
ATOM 9981 C C . TRP F 2 21 ? 209.432 208.768 196.691 1.00 32.74 21 TRP F C 1
ATOM 9982 O O . TRP F 2 21 ? 209.374 208.169 195.613 1.00 36.49 21 TRP F O 1
ATOM 9993 N N . ILE F 2 22 ? 208.342 209.076 197.396 1.00 31.23 22 ILE F N 1
ATOM 9994 C CA . ILE F 2 22 ? 207.006 208.821 196.865 1.00 29.63 22 ILE F CA 1
ATOM 9995 C C . ILE F 2 22 ? 206.773 209.652 195.609 1.00 29.58 22 ILE F C 1
ATOM 9996 O O . ILE F 2 22 ? 206.263 209.157 194.595 1.00 41.36 22 ILE F O 1
ATOM 10001 N N . SER F 2 23 ? 207.146 210.933 195.661 1.00 33.41 23 SER F N 1
ATOM 10002 C CA . SER F 2 23 ? 207.026 211.794 194.489 1.00 31.54 23 SER F CA 1
ATOM 10003 C C . SER F 2 23 ? 207.894 211.291 193.349 1.00 34.70 23 SER F C 1
ATOM 10004 O O . SER F 2 23 ? 207.463 211.284 192.191 1.00 40.52 23 SER F O 1
ATOM 10007 N N . TYR F 2 24 ? 209.122 210.875 193.657 1.00 36.69 24 TYR F N 1
ATOM 10008 C CA . TYR F 2 24 ? 210.007 210.348 192.627 1.00 32.30 24 TYR F CA 1
ATOM 10009 C C . TYR F 2 24 ? 209.387 209.131 191.956 1.00 27.52 24 TYR F C 1
ATOM 10010 O O . TYR F 2 24 ? 209.352 209.033 190.724 0.00 35.31 24 TYR F O 1
ATOM 10019 N N . ALA F 2 25 ? 208.869 208.201 192.760 1.00 35.88 25 ALA F N 1
ATOM 10020 C CA . ALA F 2 25 ? 208.297 206.977 192.216 1.00 30.26 25 ALA F CA 1
ATOM 10021 C C . ALA F 2 25 ? 207.072 207.263 191.360 1.00 33.82 25 ALA F C 1
ATOM 10022 O O . ALA F 2 25 ? 206.917 206.688 190.278 1.00 43.47 25 ALA F O 1
ATOM 10024 N N . ASP F 2 26 ? 206.192 208.159 191.816 1.00 31.33 26 ASP F N 1
ATOM 10025 C CA . ASP F 2 26 ? 204.977 208.433 191.051 1.00 26.56 26 ASP F CA 1
ATOM 10026 C C . ASP F 2 26 ? 205.271 209.217 189.776 1.00 34.32 26 ASP F C 1
ATOM 10027 O O . ASP F 2 26 ? 204.665 208.958 188.727 1.00 46.39 26 ASP F O 1
ATOM 10032 N N . LEU F 2 27 ? 206.199 210.172 189.833 1.00 32.09 27 LEU F N 1
ATOM 10033 C CA . LEU F 2 27 ? 206.555 210.905 188.626 1.00 24.46 27 LEU F CA 1
ATOM 10034 C C . LEU F 2 27 ? 207.273 210.021 187.614 1.00 30.38 27 LEU F C 1
ATOM 10035 O O . LEU F 2 27 ? 207.072 210.187 186.411 1.00 39.15 27 LEU F O 1
ATOM 10040 N N . MET F 2 28 ? 208.108 209.081 188.068 1.00 32.49 28 MET F N 1
ATOM 10041 C CA . MET F 2 28 ? 208.643 208.083 187.143 1.00 31.85 28 MET F CA 1
ATOM 10042 C C . MET F 2 28 ? 207.590 207.095 186.663 1.00 32.46 28 MET F C 1
ATOM 10043 O O . MET F 2 28 ? 207.728 206.560 185.566 1.00 43.85 28 MET F O 1
ATOM 10048 N N . THR F 2 29 ? 206.535 206.844 187.435 1.00 29.56 29 THR F N 1
ATOM 10049 C CA . THR F 2 29 ? 205.425 206.064 186.893 1.00 27.67 29 THR F CA 1
ATOM 10050 C C . THR F 2 29 ? 204.790 206.791 185.712 1.00 34.75 29 THR F C 1
ATOM 10051 O O . THR F 2 29 ? 204.585 206.210 184.635 1.00 46.28 29 THR F O 1
ATOM 10055 N N . ALA F 2 30 ? 204.511 208.083 185.891 1.00 32.44 30 ALA F N 1
ATOM 10056 C CA . ALA F 2 30 ? 203.949 208.884 184.807 1.00 30.78 30 ALA F CA 1
ATOM 10057 C C . ALA F 2 30 ? 204.909 208.975 183.624 1.00 34.57 30 ALA F C 1
ATOM 10058 O O . ALA F 2 30 ? 204.489 208.868 182.468 1.00 36.39 30 ALA F O 1
ATOM 10060 N N . MET F 2 31 ? 206.201 209.167 183.893 1.00 35.61 31 MET F N 1
ATOM 10061 C CA . MET F 2 31 ? 207.189 209.282 182.823 1.00 36.70 31 MET F CA 1
ATOM 10062 C C . MET F 2 31 ? 207.368 207.964 182.080 1.00 35.61 31 MET F C 1
ATOM 10063 O O . MET F 2 31 ? 207.536 207.954 180.858 1.00 43.12 31 MET F O 1
ATOM 10068 N N . MET F 2 32 ? 207.361 206.846 182.805 1.00 34.65 32 MET F N 1
ATOM 10069 C CA . MET F 2 32 ? 207.440 205.530 182.189 1.00 28.78 32 MET F CA 1
ATOM 10070 C C . MET F 2 32 ? 206.259 205.282 181.270 1.00 34.19 32 MET F C 1
ATOM 10071 O O . MET F 2 32 ? 206.422 204.777 180.153 1.00 41.78 32 MET F O 1
ATOM 10076 N N . VAL F 2 33 ? 205.058 205.634 181.723 1.00 34.06 33 VAL F N 1
ATOM 10077 C CA . VAL F 2 33 ? 203.890 205.503 180.861 1.00 34.77 33 VAL F CA 1
ATOM 10078 C C . VAL F 2 33 ? 203.996 206.418 179.649 1.00 35.75 33 VAL F C 1
ATOM 10079 O O . VAL F 2 33 ? 203.635 206.034 178.530 1.00 41.17 33 VAL F O 1
ATOM 10083 N N . LEU F 2 34 ? 204.491 207.637 179.848 1.00 34.85 34 LEU F N 1
ATOM 10084 C CA . LEU F 2 34 ? 204.669 208.552 178.729 1.00 32.68 34 LEU F CA 1
ATOM 10085 C C . LEU F 2 34 ? 205.638 207.984 177.706 1.00 34.58 34 LEU F C 1
ATOM 10086 O O . LEU F 2 34 ? 205.408 208.086 176.496 1.00 43.13 34 LEU F O 1
ATOM 10091 N N . PHE F 2 35 ? 206.726 207.375 178.173 1.00 37.80 35 PHE F N 1
ATOM 10092 C CA . PHE F 2 35 ? 207.717 206.834 177.252 1.00 34.42 35 PHE F CA 1
ATOM 10093 C C . PHE F 2 35 ? 207.184 205.599 176.540 1.00 32.62 35 PHE F C 1
ATOM 10094 O O . PHE F 2 35 ? 207.477 205.390 175.363 1.00 40.98 35 PHE F O 1
ATOM 10102 N N . LEU F 2 36 ? 206.389 204.778 177.230 1.00 27.27 36 LEU F N 1
ATOM 10103 C CA . LEU F 2 36 ? 205.747 203.640 176.575 1.00 28.80 36 LEU F CA 1
ATOM 10104 C C . LEU F 2 36 ? 204.788 204.102 175.483 1.00 31.65 36 LEU F C 1
ATOM 10105 O O . LEU F 2 36 ? 204.765 203.547 174.376 1.00 36.06 36 LEU F O 1
ATOM 10110 N N . VAL F 2 37 ? 203.979 205.117 175.790 1.00 33.83 37 VAL F N 1
ATOM 10111 C CA . VAL F 2 37 ? 203.017 205.631 174.825 1.00 31.27 37 VAL F CA 1
ATOM 10112 C C . VAL F 2 37 ? 203.733 206.246 173.632 1.00 35.07 37 VAL F C 1
ATOM 10113 O O . VAL F 2 37 ? 203.347 206.024 172.480 1.00 41.06 37 VAL F O 1
ATOM 10117 N N . VAL F 2 38 ? 204.784 207.027 173.884 1.00 39.17 38 VAL F N 1
ATOM 10118 C CA . VAL F 2 38 ? 205.547 207.603 172.785 1.00 33.27 38 VAL F CA 1
ATOM 10119 C C . VAL F 2 38 ? 206.242 206.510 171.986 1.00 36.22 38 VAL F C 1
ATOM 10120 O O . VAL F 2 38 ? 206.336 206.603 170.762 1.00 46.71 38 VAL F O 1
ATOM 10124 N N . MET F 2 39 ? 206.702 205.445 172.644 1.00 33.51 39 MET F N 1
ATOM 10125 C CA . MET F 2 39 ? 207.299 204.323 171.930 1.00 28.38 39 MET F CA 1
ATOM 10126 C C . MET F 2 39 ? 206.320 203.715 170.941 1.00 33.48 39 MET F C 1
ATOM 10127 O O . MET F 2 39 ? 206.618 203.601 169.744 1.00 49.72 39 MET F O 1
ATOM 10132 N N . VAL F 2 40 ? 205.138 203.328 171.421 1.00 34.52 40 VAL F N 1
ATOM 10133 C CA . VAL F 2 40 ? 204.195 202.647 170.539 1.00 36.38 40 VAL F CA 1
ATOM 10134 C C . VAL F 2 40 ? 203.678 203.599 169.467 1.00 39.60 40 VAL F C 1
ATOM 10135 O O . VAL F 2 40 ? 203.560 203.223 168.294 1.00 43.62 40 VAL F O 1
ATOM 10139 N N . ALA F 2 41 ? 203.386 204.848 169.837 1.00 38.67 41 ALA F N 1
ATOM 10140 C CA . ALA F 2 41 ? 202.884 205.810 168.865 1.00 36.42 41 ALA F CA 1
ATOM 10141 C C . ALA F 2 41 ? 203.923 206.121 167.796 1.00 41.73 41 ALA F C 1
ATOM 10142 O O . ALA F 2 41 ? 203.592 206.184 166.610 1.00 48.92 41 ALA F O 1
ATOM 10144 N N . SER F 2 42 ? 205.184 206.312 168.189 1.00 33.04 42 SER F N 1
ATOM 10145 C CA . SER F 2 42 ? 206.231 206.612 167.224 1.00 34.53 42 SER F CA 1
ATOM 10146 C C . SER F 2 42 ? 206.500 205.427 166.312 1.00 39.73 42 SER F C 1
ATOM 10147 O O . SER F 2 42 ? 206.685 205.602 165.104 1.00 46.48 42 SER F O 1
ATOM 10150 N N . LEU F 2 43 ? 206.524 204.212 166.865 1.00 37.58 43 LEU F N 1
ATOM 10151 C CA . LEU F 2 43 ? 206.730 203.038 166.027 1.00 33.10 43 LEU F CA 1
ATOM 10152 C C . LEU F 2 43 ? 205.602 202.889 165.016 1.00 40.52 43 LEU F C 1
ATOM 10153 O O . LEU F 2 43 ? 205.845 202.680 163.819 1.00 42.69 43 LEU F O 1
ATOM 10158 N N . SER F 2 44 ? 204.356 203.019 165.478 1.00 43.36 44 SER F N 1
ATOM 10159 C CA . SER F 2 44 ? 203.216 202.924 164.576 1.00 40.20 44 SER F CA 1
ATOM 10160 C C . SER F 2 44 ? 203.265 204.006 163.509 1.00 43.12 44 SER F C 1
ATOM 10161 O O . SER F 2 44 ? 203.045 203.729 162.327 1.00 49.58 44 SER F O 1
ATOM 10164 N N . SER F 2 45 ? 203.575 205.244 163.902 1.00 41.85 45 SER F N 1
ATOM 10165 C CA . SER F 2 45 ? 203.607 206.346 162.949 1.00 36.85 45 SER F CA 1
ATOM 10166 C C . SER F 2 45 ? 204.694 206.153 161.901 1.00 42.60 45 SER F C 1
ATOM 10167 O O . SER F 2 45 ? 204.454 206.359 160.708 1.00 47.90 45 SER F O 1
ATOM 10170 N N . VAL F 2 46 ? 205.898 205.764 162.321 1.00 42.47 46 VAL F N 1
ATOM 10171 C CA . VAL F 2 46 ? 206.987 205.590 161.368 1.00 36.28 46 VAL F CA 1
ATOM 10172 C C . VAL F 2 46 ? 206.684 204.441 160.416 1.00 44.29 46 VAL F C 1
ATOM 10173 O O . VAL F 2 46 ? 206.917 204.544 159.204 1.00 55.39 46 VAL F O 1
ATOM 10177 N N . THR F 2 47 ? 206.155 203.334 160.940 1.00 41.84 47 THR F N 1
ATOM 10178 C CA . THR F 2 47 ? 205.773 202.230 160.069 1.00 40.13 47 THR F CA 1
ATOM 10179 C C . THR F 2 47 ? 204.690 202.659 159.086 1.00 45.39 47 THR F C 1
ATOM 10180 O O . THR F 2 47 ? 204.698 202.242 157.922 1.00 49.54 47 THR F O 1
ATOM 10184 N N . GLN F 2 48 ? 203.753 203.499 159.533 1.00 53.40 48 GLN F N 1
ATOM 10185 C CA . GLN F 2 48 ? 202.698 203.964 158.642 1.00 49.76 48 GLN F CA 1
ATOM 10186 C C . GLN F 2 48 ? 203.249 204.866 157.544 1.00 52.85 48 GLN F C 1
ATOM 10187 O O . GLN F 2 48 ? 202.826 204.761 156.393 1.00 60.78 48 GLN F O 1
ATOM 10193 N N . ARG F 2 49 ? 204.189 205.758 157.874 1.00 46.06 49 ARG F N 1
ATOM 10194 C CA . ARG F 2 49 ? 204.856 206.533 156.825 1.00 45.47 49 ARG F CA 1
ATOM 10195 C C . ARG F 2 49 ? 205.568 205.631 155.826 1.00 53.82 49 ARG F C 1
ATOM 10196 O O . ARG F 2 49 ? 205.486 205.849 154.611 1.00 60.15 49 ARG F O 1
ATOM 10204 N N . ILE F 2 50 ? 206.290 204.622 156.315 1.00 54.50 50 ILE F N 1
ATOM 10205 C CA . ILE F 2 50 ? 207.041 203.756 155.408 1.00 50.11 50 ILE F CA 1
ATOM 10206 C C . ILE F 2 50 ? 206.097 203.012 154.471 1.00 56.13 50 ILE F C 1
ATOM 10207 O O . ILE F 2 50 ? 206.299 202.980 153.248 1.00 63.91 50 ILE F O 1
ATOM 10212 N N . GLN F 2 51 ? 205.036 202.417 155.025 1.00 64.40 51 GLN F N 1
ATOM 10213 C CA . GLN F 2 51 ? 204.110 201.675 154.178 1.00 66.65 51 GLN F CA 1
ATOM 10214 C C . GLN F 2 51 ? 203.317 202.606 153.270 1.00 64.16 51 GLN F C 1
ATOM 10215 O O . GLN F 2 51 ? 202.996 202.229 152.141 1.00 71.60 51 GLN F O 1
ATOM 10221 N N . ARG F 2 52 ? 203.010 203.821 153.725 1.00 58.59 52 ARG F N 1
ATOM 10222 C CA . ARG F 2 52 ? 202.342 204.790 152.868 1.00 62.85 52 ARG F CA 1
ATOM 10223 C C . ARG F 2 52 ? 203.203 205.153 151.670 1.00 67.40 52 ARG F C 1
ATOM 10224 O O . ARG F 2 52 ? 202.706 205.216 150.541 1.00 73.57 52 ARG F O 1
ATOM 10232 N N . ALA F 2 53 ? 204.494 205.400 151.893 1.00 73.15 53 ALA F N 1
ATOM 10233 C CA . ALA F 2 53 ? 205.382 205.700 150.776 1.00 71.37 53 ALA F CA 1
ATOM 10234 C C . ALA F 2 53 ? 205.481 204.517 149.824 1.00 73.98 53 ALA F C 1
ATOM 10235 O O . ALA F 2 53 ? 205.445 204.689 148.597 1.00 78.14 53 ALA F O 1
ATOM 10237 N N . GLU F 2 54 ? 205.594 203.302 150.370 1.00 81.49 54 GLU F N 1
ATOM 10238 C CA . GLU F 2 54 ? 205.698 202.121 149.518 1.00 81.57 54 GLU F CA 1
ATOM 10239 C C . GLU F 2 54 ? 204.447 201.943 148.664 1.00 85.60 54 GLU F C 1
ATOM 10240 O O . GLU F 2 54 ? 204.537 201.703 147.453 1.00 87.83 54 GLU F O 1
ATOM 10246 N N . GLN F 2 55 ? 203.266 202.080 149.271 1.00 90.68 55 GLN F N 1
ATOM 10247 C CA . GLN F 2 55 ? 202.036 201.883 148.512 1.00 90.24 55 GLN F CA 1
ATOM 10248 C C . GLN F 2 55 ? 201.772 203.031 147.550 1.00 92.16 55 GLN F C 1
ATOM 10249 O O . GLN F 2 55 ? 201.183 202.814 146.491 1.00 96.26 55 GLN F O 1
ATOM 10255 N N . GLY F 2 56 ? 202.204 204.249 147.879 1.00 98.69 56 GLY F N 1
ATOM 10256 C CA . GLY F 2 56 ? 202.097 205.335 146.920 1.00 99.42 56 GLY F CA 1
ATOM 10257 C C . GLY F 2 56 ? 202.969 205.111 145.699 1.00 102.07 56 GLY F C 1
ATOM 10258 O O . GLY F 2 56 ? 202.540 205.343 144.564 1.00 105.65 56 GLY F O 1
ATOM 10259 N N . GLU F 2 57 ? 204.203 204.645 145.915 1.00 110.52 57 GLU F N 1
ATOM 10260 C CA . GLU F 2 57 ? 205.067 204.309 144.788 1.00 110.25 57 GLU F CA 1
ATOM 10261 C C . GLU F 2 57 ? 204.474 203.174 143.962 1.00 110.86 57 GLU F C 1
ATOM 10262 O O . GLU F 2 57 ? 204.505 203.211 142.724 1.00 114.09 57 GLU F O 1
ATOM 10268 N N . LYS F 2 58 ? 203.916 202.162 144.629 1.00 114.81 58 LYS F N 1
ATOM 10269 C CA . LYS F 2 58 ? 203.294 201.058 143.906 1.00 116.03 58 LYS F CA 1
ATOM 10270 C C . LYS F 2 58 ? 202.084 201.529 143.108 1.00 116.78 58 LYS F C 1
ATOM 10271 O O . LYS F 2 58 ? 201.862 201.069 141.985 1.00 119.44 58 LYS F O 1
ATOM 10277 N N . ALA F 2 59 ? 201.285 202.437 143.673 1.00 123.42 59 ALA F N 1
ATOM 10278 C CA . ALA F 2 59 ? 200.123 202.953 142.956 1.00 123.70 59 ALA F CA 1
ATOM 10279 C C . ALA F 2 59 ? 200.541 203.778 141.747 1.00 125.94 59 ALA F C 1
ATOM 10280 O O . ALA F 2 59 ? 199.906 203.700 140.689 1.00 128.12 59 ALA F O 1
ATOM 10282 N N . ARG F 2 60 ? 201.597 204.581 141.882 1.00 133.18 60 ARG F N 1
ATOM 10283 C CA . ARG F 2 60 ? 202.097 205.325 140.731 1.00 133.35 60 ARG F CA 1
ATOM 10284 C C . ARG F 2 60 ? 202.587 204.378 139.642 1.00 134.40 60 ARG F C 1
ATOM 10285 O O . ARG F 2 60 ? 202.299 204.577 138.453 1.00 138.40 60 ARG F O 1
ATOM 10293 N N . GLY F 2 61 ? 203.314 203.329 140.032 1.00 141.07 61 GLY F N 1
ATOM 10294 C CA . GLY F 2 61 ? 203.750 202.344 139.054 1.00 142.32 61 GLY F CA 1
ATOM 10295 C C . GLY F 2 61 ? 202.589 201.637 138.381 1.00 144.35 61 GLY F C 1
ATOM 10296 O O . GLY F 2 61 ? 202.619 201.386 137.174 1.00 145.69 61 GLY F O 1
ATOM 10297 N N . GLN F 2 62 ? 201.552 201.303 139.153 1.00 139.10 62 GLN F N 1
ATOM 10298 C CA . GLN F 2 62 ? 200.375 200.652 138.587 1.00 138.22 62 GLN F CA 1
ATOM 10299 C C . GLN F 2 62 ? 199.652 201.566 137.609 1.00 138.91 62 GLN F C 1
ATOM 10300 O O . GLN F 2 62 ? 199.181 201.115 136.562 1.00 140.35 62 GLN F O 1
ATOM 10306 N N . ASP F 2 63 ? 199.540 202.854 137.941 1.00 154.58 63 ASP F N 1
ATOM 10307 C CA . ASP F 2 63 ? 198.920 203.799 137.017 1.00 155.71 63 ASP F CA 1
ATOM 10308 C C . ASP F 2 63 ? 199.723 203.912 135.728 1.00 156.02 63 ASP F C 1
ATOM 10309 O O . ASP F 2 63 ? 199.151 203.954 134.631 1.00 157.40 63 ASP F O 1
ATOM 10314 N N . ILE F 2 64 ? 201.052 203.954 135.841 1.00 156.69 64 ILE F N 1
ATOM 10315 C CA . ILE F 2 64 ? 201.897 203.999 134.650 1.00 156.98 64 ILE F CA 1
ATOM 10316 C C . ILE F 2 64 ? 201.692 202.748 133.802 1.00 158.54 64 ILE F C 1
ATOM 10317 O O . ILE F 2 64 ? 201.565 202.825 132.572 1.00 160.56 64 ILE F O 1
ATOM 10322 N N . SER F 2 65 ? 201.656 201.581 134.448 1.00 163.76 65 SER F N 1
ATOM 10323 C CA . SER F 2 65 ? 201.463 200.331 133.719 1.00 164.62 65 SER F CA 1
ATOM 10324 C C . SER F 2 65 ? 200.103 200.293 133.032 1.00 165.07 65 SER F C 1
ATOM 10325 O O . SER F 2 65 ? 199.991 199.829 131.893 1.00 165.55 65 SER F O 1
ATOM 10328 N N . ARG F 2 66 ? 199.056 200.765 133.712 1.00 170.09 66 ARG F N 1
ATOM 10329 C CA . ARG F 2 66 ? 197.731 200.793 133.101 1.00 170.35 66 ARG F CA 1
ATOM 10330 C C . ARG F 2 66 ? 197.697 201.727 131.900 1.00 171.25 66 ARG F C 1
ATOM 10331 O O . ARG F 2 66 ? 197.102 201.397 130.867 1.00 171.70 66 ARG F O 1
ATOM 10339 N N . LEU F 2 67 ? 198.322 202.902 132.021 1.00 178.44 67 LEU F N 1
ATOM 10340 C CA . LEU F 2 67 ? 198.381 203.819 130.887 1.00 178.75 67 LEU F CA 1
ATOM 10341 C C . LEU F 2 67 ? 199.103 203.180 129.707 1.00 179.23 67 LEU F C 1
ATOM 10342 O O . LEU F 2 67 ? 198.633 203.260 128.566 1.00 179.91 67 LEU F O 1
ATOM 10347 N N . CYS F 2 68 ? 200.239 202.529 129.967 1.00 189.79 68 CYS F N 1
ATOM 10348 C CA . CYS F 2 68 ? 200.972 201.880 128.885 1.00 190.30 68 CYS F CA 1
ATOM 10349 C C . CYS F 2 68 ? 200.150 200.762 128.257 1.00 190.89 68 CYS F C 1
ATOM 10350 O O . CYS F 2 68 ? 200.140 200.602 127.031 1.00 191.34 68 CYS F O 1
ATOM 10353 N N . GLU F 2 69 ? 199.446 199.984 129.082 1.00 192.65 69 GLU F N 1
ATOM 10354 C CA . GLU F 2 69 ? 198.654 198.871 128.570 1.00 193.02 69 GLU F CA 1
ATOM 10355 C C . GLU F 2 69 ? 197.520 199.365 127.680 1.00 193.28 69 GLU F C 1
ATOM 10356 O O . GLU F 2 69 ? 197.302 198.836 126.583 1.00 193.70 69 GLU F O 1
ATOM 10362 N N . ARG F 2 70 ? 196.787 200.386 128.131 1.00 187.78 70 ARG F N 1
ATOM 10363 C CA . ARG F 2 70 ? 195.682 200.891 127.321 1.00 187.62 70 ARG F CA 1
ATOM 10364 C C . ARG F 2 70 ? 196.192 201.571 126.056 1.00 188.20 70 ARG F C 1
ATOM 10365 O O . ARG F 2 70 ? 195.568 201.464 124.993 1.00 188.39 70 ARG F O 1
ATOM 10373 N N . LEU F 2 71 ? 197.331 202.265 126.139 1.00 190.13 71 LEU F N 1
ATOM 10374 C CA . LEU F 2 71 ? 197.898 202.881 124.945 1.00 189.84 71 LEU F CA 1
ATOM 10375 C C . LEU F 2 71 ? 198.329 201.824 123.934 1.00 189.68 71 LEU F C 1
ATOM 10376 O O . LEU F 2 71 ? 198.116 201.985 122.729 1.00 189.81 71 LEU F O 1
ATOM 10381 N N . GLU F 2 72 ? 198.927 200.729 124.409 1.00 191.31 72 GLU F N 1
ATOM 10382 C CA . GLU F 2 72 ? 199.322 199.651 123.507 1.00 191.65 72 GLU F CA 1
ATOM 10383 C C . GLU F 2 72 ? 198.104 198.963 122.898 1.00 191.94 72 GLU F C 1
ATOM 10384 O O . GLU F 2 72 ? 198.127 198.572 121.725 1.00 191.57 72 GLU F O 1
ATOM 10390 N N . LEU F 2 73 ? 197.037 198.795 123.681 1.00 195.09 73 LEU F N 1
ATOM 10391 C CA . LEU F 2 73 ? 195.812 198.210 123.143 1.00 194.93 73 LEU F CA 1
ATOM 10392 C C . LEU F 2 73 ? 195.214 199.102 122.059 1.00 194.89 73 LEU F C 1
ATOM 10393 O O . LEU F 2 73 ? 194.780 198.618 121.006 1.00 194.98 73 LEU F O 1
ATOM 10398 N N . HIS F 2 74 ? 195.191 200.416 122.300 1.00 187.36 74 HIS F N 1
ATOM 10399 C CA . HIS F 2 74 ? 194.716 201.345 121.280 1.00 186.92 74 HIS F CA 1
ATOM 10400 C C . HIS F 2 74 ? 195.604 201.304 120.043 1.00 187.31 74 HIS F C 1
ATOM 10401 O O . HIS F 2 74 ? 195.110 201.395 118.912 1.00 187.49 74 HIS F O 1
ATOM 10408 N N . ALA F 2 75 ? 196.917 201.176 120.239 1.00 195.19 75 ALA F N 1
ATOM 10409 C CA . ALA F 2 75 ? 197.829 201.068 119.105 1.00 194.93 75 ALA F CA 1
ATOM 10410 C C . ALA F 2 75 ? 197.530 199.827 118.277 1.00 195.44 75 ALA F C 1
ATOM 10411 O O . ALA F 2 75 ? 197.489 199.892 117.044 1.00 196.12 75 ALA F O 1
ATOM 10413 N N . ARG F 2 76 ? 197.308 198.687 118.939 1.00 183.41 76 ARG F N 1
ATOM 10414 C CA . ARG F 2 76 ? 196.947 197.476 118.206 1.00 183.11 76 ARG F CA 1
ATOM 10415 C C . ARG F 2 76 ? 195.635 197.664 117.455 1.00 183.20 76 ARG F C 1
ATOM 10416 O O . ARG F 2 76 ? 195.502 197.235 116.303 1.00 183.09 76 ARG F O 1
ATOM 10424 N N . ASN F 2 77 ? 194.653 198.300 118.097 1.00 186.46 77 ASN F N 1
ATOM 10425 C CA . ASN F 2 77 ? 193.356 198.498 117.456 1.00 186.20 77 ASN F CA 1
ATOM 10426 C C . ASN F 2 77 ? 193.471 199.393 116.227 1.00 186.14 77 ASN F C 1
ATOM 10427 O O . ASN F 2 77 ? 192.807 199.150 115.213 1.00 186.37 77 ASN F O 1
ATOM 10432 N N . VAL F 2 78 ? 194.304 200.431 116.297 1.00 186.97 78 VAL F N 1
ATOM 10433 C CA . VAL F 2 78 ? 194.428 201.362 115.177 1.00 187.25 78 VAL F CA 1
ATOM 10434 C C . VAL F 2 78 ? 195.152 200.701 114.010 1.00 187.61 78 VAL F C 1
ATOM 10435 O O . VAL F 2 78 ? 194.602 200.564 112.911 1.00 187.59 78 VAL F O 1
ATOM 10439 N N . ASN F 2 79 ? 196.394 200.277 114.231 1.00 194.19 79 ASN F N 1
ATOM 10440 C CA . ASN F 2 79 ? 197.206 199.674 113.181 1.00 194.14 79 ASN F CA 1
ATOM 10441 C C . ASN F 2 79 ? 198.306 198.832 113.814 1.00 194.52 79 ASN F C 1
ATOM 10442 O O . ASN F 2 79 ? 198.835 199.187 114.870 1.00 194.56 79 ASN F O 1
ATOM 10447 N N . LYS F 2 80 ? 198.646 197.716 113.162 1.00 201.54 80 LYS F N 1
ATOM 10448 C CA . LYS F 2 80 ? 199.324 196.621 113.850 1.00 201.66 80 LYS F CA 1
ATOM 10449 C C . LYS F 2 80 ? 200.843 196.750 113.883 1.00 201.32 80 LYS F C 1
ATOM 10450 O O . LYS F 2 80 ? 201.483 196.052 114.677 1.00 201.19 80 LYS F O 1
ATOM 10456 N N . ASN F 2 81 ? 201.445 197.606 113.056 1.00 195.79 81 ASN F N 1
ATOM 10457 C CA . ASN F 2 81 ? 202.904 197.630 113.010 1.00 195.60 81 ASN F CA 1
ATOM 10458 C C . ASN F 2 81 ? 203.524 198.275 114.244 1.00 196.37 81 ASN F C 1
ATOM 10459 O O . ASN F 2 81 ? 204.748 198.210 114.405 1.00 196.35 81 ASN F O 1
ATOM 10464 N N . ILE F 2 82 ? 202.716 198.890 115.110 1.00 195.05 82 ILE F N 1
ATOM 10465 C CA . ILE F 2 82 ? 203.239 199.563 116.293 1.00 194.51 82 ILE F CA 1
ATOM 10466 C C . ILE F 2 82 ? 203.779 198.540 117.282 1.00 194.18 82 ILE F C 1
ATOM 10467 O O . ILE F 2 82 ? 203.163 197.495 117.527 1.00 193.55 82 ILE F O 1
ATOM 10472 N N . VAL F 2 83 ? 204.941 198.842 117.856 1.00 195.37 83 VAL F N 1
ATOM 10473 C CA . VAL F 2 83 ? 205.561 198.019 118.887 1.00 194.99 83 VAL F CA 1
ATOM 10474 C C . VAL F 2 83 ? 205.700 198.883 120.132 1.00 195.40 83 VAL F C 1
ATOM 10475 O O . VAL F 2 83 ? 206.441 199.875 120.128 1.00 195.64 83 VAL F O 1
ATOM 10479 N N . VAL F 2 84 ? 204.994 198.510 121.197 1.00 195.92 84 VAL F N 1
ATOM 10480 C CA . VAL F 2 84 ? 205.004 199.245 122.456 1.00 196.04 84 VAL F CA 1
ATOM 10481 C C . VAL F 2 84 ? 205.609 198.349 123.526 1.00 195.52 84 VAL F C 1
ATOM 10482 O O . VAL F 2 84 ? 205.190 197.197 123.690 1.00 195.18 84 VAL F O 1
ATOM 10486 N N . ASP F 2 85 ? 206.592 198.877 124.250 1.00 207.73 85 ASP F N 1
ATOM 10487 C CA . ASP F 2 85 ? 207.302 198.135 125.288 1.00 208.27 85 ASP F CA 1
ATOM 10488 C C . ASP F 2 85 ? 207.048 198.813 126.627 1.00 209.08 85 ASP F C 1
ATOM 10489 O O . ASP F 2 85 ? 207.616 199.875 126.909 1.00 209.64 85 ASP F O 1
ATOM 10494 N N . CYS F 2 86 ? 206.196 198.200 127.452 1.00 212.63 86 CYS F N 1
ATOM 10495 C CA . CYS F 2 86 ? 205.900 198.755 128.768 1.00 212.70 86 CYS F CA 1
ATOM 10496 C C . CYS F 2 86 ? 207.049 198.568 129.751 1.00 212.68 86 CYS F C 1
ATOM 10497 O O . CYS F 2 86 ? 207.116 199.293 130.749 1.00 212.45 86 CYS F O 1
ATOM 10500 N N . HIS F 2 87 ? 207.949 197.617 129.493 1.00 217.51 87 HIS F N 1
ATOM 10501 C CA . HIS F 2 87 ? 209.039 197.345 130.422 1.00 217.38 87 HIS F CA 1
ATOM 10502 C C . HIS F 2 87 ? 210.034 198.494 130.511 1.00 217.15 87 HIS F C 1
ATOM 10503 O O . HIS F 2 87 ? 210.697 198.643 131.543 1.00 217.26 87 HIS F O 1
ATOM 10510 N N . ASP F 2 88 ? 210.157 199.306 129.460 1.00 209.67 88 ASP F N 1
ATOM 10511 C CA . ASP F 2 88 ? 211.048 200.458 129.479 1.00 209.39 88 ASP F CA 1
ATOM 10512 C C . ASP F 2 88 ? 210.342 201.741 129.058 1.00 209.06 88 ASP F C 1
ATOM 10513 O O . ASP F 2 88 ? 211.012 202.764 128.863 1.00 208.91 88 ASP F O 1
ATOM 10518 N N . ASN F 2 89 ? 209.016 201.714 128.913 1.00 207.68 89 ASN F N 1
ATOM 10519 C CA . ASN F 2 89 ? 208.229 202.874 128.500 1.00 207.75 89 ASN F CA 1
ATOM 10520 C C . ASN F 2 89 ? 208.724 203.418 127.158 1.00 208.05 89 ASN F C 1
ATOM 10521 O O . ASN F 2 89 ? 209.200 204.550 127.046 1.00 207.95 89 ASN F O 1
ATOM 10526 N N . ARG F 2 90 ? 208.606 202.578 126.133 1.00 196.66 90 ARG F N 1
ATOM 10527 C CA . ARG F 2 90 ? 209.085 202.909 124.799 1.00 195.60 90 ARG F CA 1
ATOM 10528 C C . ARG F 2 90 ? 208.103 202.387 123.763 1.00 195.00 90 ARG F C 1
ATOM 10529 O O . ARG F 2 90 ? 207.685 201.228 123.833 1.00 194.43 90 ARG F O 1
ATOM 10537 N N . ILE F 2 91 ? 207.741 203.237 122.807 1.00 203.03 91 ILE F N 1
ATOM 10538 C CA . ILE F 2 91 ? 206.983 202.828 121.630 1.00 203.54 91 ILE F CA 1
ATOM 10539 C C . ILE F 2 91 ? 207.922 202.881 120.434 1.00 203.80 91 ILE F C 1
ATOM 10540 O O . ILE F 2 91 ? 208.475 203.941 120.115 1.00 203.69 91 ILE F O 1
ATOM 10545 N N . SER F 2 92 ? 208.096 201.741 119.773 1.00 200.24 92 SER F N 1
ATOM 10546 C CA . SER F 2 92 ? 208.994 201.626 118.637 1.00 199.88 92 SER F CA 1
ATOM 10547 C C . SER F 2 92 ? 208.211 201.171 117.415 1.00 199.86 92 SER F C 1
ATOM 10548 O O . SER F 2 92 ? 207.016 200.871 117.485 1.00 199.61 92 SER F O 1
ATOM 10551 N N . PHE F 2 93 ? 208.903 201.130 116.282 1.00 194.86 93 PHE F N 1
ATOM 10552 C CA . PHE F 2 93 ? 208.335 200.674 115.021 1.00 194.29 93 PHE F CA 1
ATOM 10553 C C . PHE F 2 93 ? 209.088 199.423 114.588 1.00 194.20 93 PHE F C 1
ATOM 10554 O O . PHE F 2 93 ? 210.315 199.458 114.434 1.00 193.91 93 PHE F O 1
ATOM 10562 N N . GLY F 2 94 ? 208.358 198.325 114.403 1.00 190.14 94 GLY F N 1
ATOM 10563 C CA . GLY F 2 94 ? 208.960 197.047 114.074 1.00 189.88 94 GLY F CA 1
ATOM 10564 C C . GLY F 2 94 ? 209.824 197.077 112.830 1.00 189.99 94 GLY F C 1
ATOM 10565 O O . GLY F 2 94 ? 211.044 196.903 112.910 1.00 189.86 94 GLY F O 1
ATOM 10566 N N . GLU F 2 95 ? 209.203 197.297 111.673 1.00 186.93 95 GLU F N 1
ATOM 10567 C CA . GLU F 2 95 ? 209.930 197.403 110.416 1.00 187.13 95 GLU F CA 1
ATOM 10568 C C . GLU F 2 95 ? 209.789 198.758 109.742 1.00 187.50 95 GLU F C 1
ATOM 10569 O O . GLU F 2 95 ? 210.737 199.211 109.101 1.00 187.55 95 GLU F O 1
ATOM 10575 N N . ALA F 2 96 ? 208.643 199.427 109.895 1.00 190.80 96 ALA F N 1
ATOM 10576 C CA . ALA F 2 96 ? 208.418 200.698 109.216 1.00 190.64 96 ALA F CA 1
ATOM 10577 C C . ALA F 2 96 ? 209.386 201.783 109.667 1.00 190.81 96 ALA F C 1
ATOM 10578 O O . ALA F 2 96 ? 209.526 202.798 108.977 1.00 191.07 96 ALA F O 1
ATOM 10580 N N . GLY F 2 97 ? 210.056 201.596 110.802 1.00 198.26 97 GLY F N 1
ATOM 10581 C CA . GLY F 2 97 ? 210.996 202.568 111.316 1.00 198.50 97 GLY F CA 1
ATOM 10582 C C . GLY F 2 97 ? 212.406 202.473 110.780 1.00 198.94 97 GLY F C 1
ATOM 10583 O O . GLY F 2 97 ? 213.284 203.197 111.256 1.00 198.78 97 GLY F O 1
ATOM 10584 N N . ARG F 2 98 ? 212.656 201.601 109.806 1.00 206.87 98 ARG F N 1
ATOM 10585 C CA . ARG F 2 98 ? 214.004 201.439 109.285 1.00 207.21 98 ARG F CA 1
ATOM 10586 C C . ARG F 2 98 ? 214.393 202.650 108.443 1.00 207.69 98 ARG F C 1
ATOM 10587 O O . ARG F 2 98 ? 213.553 203.463 108.046 1.00 207.51 98 ARG F O 1
ATOM 10595 N N . PHE F 2 99 ? 215.690 202.764 108.167 1.00 215.84 99 PHE F N 1
ATOM 10596 C CA . PHE F 2 99 ? 216.194 203.819 107.302 1.00 215.83 99 PHE F CA 1
ATOM 10597 C C . PHE F 2 99 ? 217.371 203.298 106.494 1.00 216.31 99 PHE F C 1
ATOM 10598 O O . PHE F 2 99 ? 218.123 202.431 106.946 1.00 216.07 99 PHE F O 1
ATOM 10606 N N . ALA F 2 100 ? 217.522 203.840 105.290 1.00 229.46 100 ALA F N 1
ATOM 10607 C CA . ALA F 2 100 ? 218.639 203.521 104.417 1.00 229.32 100 ALA F CA 1
ATOM 10608 C C . ALA F 2 100 ? 219.679 204.635 104.469 1.00 229.41 100 ALA F C 1
ATOM 10609 O O . ALA F 2 100 ? 219.481 205.680 105.092 1.00 229.14 100 ALA F O 1
ATOM 10611 N N . HIS F 2 101 ? 220.806 204.392 103.804 1.00 237.90 101 HIS F N 1
ATOM 10612 C CA . HIS F 2 101 ? 221.873 205.382 103.765 1.00 238.30 101 HIS F CA 1
ATOM 10613 C C . HIS F 2 101 ? 221.417 206.631 103.020 1.00 238.64 101 HIS F C 1
ATOM 10614 O O . HIS F 2 101 ? 220.738 206.548 101.992 1.00 238.55 101 HIS F O 1
ATOM 10621 N N . ASN F 2 102 ? 221.794 207.794 103.555 1.00 240.31 102 ASN F N 1
ATOM 10622 C CA . ASN F 2 102 ? 221.438 209.092 102.976 1.00 240.10 102 ASN F CA 1
ATOM 10623 C C . ASN F 2 102 ? 219.923 209.246 102.844 1.00 239.91 102 ASN F C 1
ATOM 10624 O O . ASN F 2 102 ? 219.421 209.835 101.886 1.00 239.96 102 ASN F O 1
ATOM 10629 N N . GLN F 2 103 ? 219.189 208.709 103.818 1.00 227.88 103 GLN F N 1
ATOM 10630 C CA . GLN F 2 103 ? 217.740 208.830 103.865 1.00 227.51 103 GLN F CA 1
ATOM 10631 C C . GLN F 2 103 ? 217.344 209.467 105.189 1.00 227.14 103 GLN F C 1
ATOM 10632 O O . GLN F 2 103 ? 217.915 209.140 106.233 1.00 226.89 103 GLN F O 1
ATOM 10638 N N . PHE F 2 104 ? 216.366 210.371 105.139 1.00 220.76 104 PHE F N 1
ATOM 10639 C CA . PHE F 2 104 ? 215.949 211.138 106.305 1.00 220.39 104 PHE F CA 1
ATOM 10640 C C . PHE F 2 104 ? 214.438 211.166 106.492 1.00 220.28 104 PHE F C 1
ATOM 10641 O O . PHE F 2 104 ? 213.940 211.963 107.297 1.00 219.91 104 PHE F O 1
ATOM 10649 N N . PHE F 2 105 ? 213.694 210.326 105.778 1.00 224.04 105 PHE F N 1
ATOM 10650 C CA . PHE F 2 105 ? 212.244 210.296 105.881 1.00 223.81 105 PHE F CA 1
ATOM 10651 C C . PHE F 2 105 ? 211.759 208.856 105.937 1.00 223.90 105 PHE F C 1
ATOM 10652 O O . PHE F 2 105 ? 212.299 207.980 105.254 1.00 224.25 105 PHE F O 1
ATOM 10660 N N . LEU F 2 106 ? 210.742 208.618 106.759 1.00 208.16 106 LEU F N 1
ATOM 10661 C CA . LEU F 2 106 ? 210.134 207.302 106.852 1.00 207.88 106 LEU F CA 1
ATOM 10662 C C . LEU F 2 106 ? 209.373 206.973 105.571 1.00 207.11 106 LEU F C 1
ATOM 10663 O O . LEU F 2 106 ? 208.989 207.853 104.797 1.00 206.77 106 LEU F O 1
ATOM 10668 N N . ASN F 2 107 ? 209.154 205.678 105.355 1.00 191.74 107 ASN F N 1
ATOM 10669 C CA . ASN F 2 107 ? 208.355 205.231 104.226 1.00 190.88 107 ASN F CA 1
ATOM 10670 C C . ASN F 2 107 ? 206.889 205.608 104.443 1.00 190.94 107 ASN F C 1
ATOM 10671 O O . ASN F 2 107 ? 206.512 206.193 105.463 1.00 191.51 107 ASN F O 1
ATOM 10676 N N . ALA F 2 108 ? 206.047 205.264 103.464 1.00 184.03 108 ALA F N 1
ATOM 10677 C CA . ALA F 2 108 ? 204.633 205.616 103.552 1.00 183.94 108 ALA F CA 1
ATOM 10678 C C . ALA F 2 108 ? 203.983 204.982 104.775 1.00 184.44 108 ALA F C 1
ATOM 10679 O O . ALA F 2 108 ? 203.193 205.629 105.475 1.00 184.64 108 ALA F O 1
ATOM 10681 N N . GLU F 2 109 ? 204.309 203.719 105.053 1.00 189.08 109 GLU F N 1
ATOM 10682 C CA . GLU F 2 109 ? 203.812 203.074 106.262 1.00 189.28 109 GLU F CA 1
ATOM 10683 C C . GLU F 2 109 ? 204.332 203.774 107.512 1.00 189.29 109 GLU F C 1
ATOM 10684 O O . GLU F 2 109 ? 203.597 203.941 108.492 1.00 188.79 109 GLU F O 1
ATOM 10690 N N . GLY F 2 110 ? 205.600 204.191 107.494 1.00 192.45 110 GLY F N 1
ATOM 10691 C CA . GLY F 2 110 ? 206.150 204.905 108.635 1.00 191.95 110 GLY F CA 1
ATOM 10692 C C . GLY F 2 110 ? 205.456 206.229 108.890 1.00 192.24 110 GLY F C 1
ATOM 10693 O O . GLY F 2 110 ? 205.119 206.553 110.032 1.00 192.40 110 GLY F O 1
ATOM 10694 N N . GLN F 2 111 ? 205.229 207.012 107.831 1.00 193.64 111 GLN F N 1
ATOM 10695 C CA . GLN F 2 111 ? 204.517 208.277 107.990 1.00 193.42 111 GLN F CA 1
ATOM 10696 C C . GLN F 2 111 ? 203.086 208.049 108.459 1.00 192.92 111 GLN F C 1
ATOM 10697 O O . GLN F 2 111 ? 202.576 208.795 109.304 1.00 192.71 111 GLN F O 1
ATOM 10703 N N . LYS F 2 112 ? 202.419 207.026 107.918 1.00 191.59 112 LYS F N 1
ATOM 10704 C CA . LYS F 2 112 ? 201.058 206.725 108.352 1.00 191.67 112 LYS F CA 1
ATOM 10705 C C . LYS F 2 112 ? 201.015 206.365 109.831 1.00 192.48 112 LYS F C 1
ATOM 10706 O O . LYS F 2 112 ? 200.157 206.857 110.572 1.00 192.39 112 LYS F O 1
ATOM 10712 N N . ALA F 2 113 ? 201.942 205.518 110.283 1.00 202.37 113 ALA F N 1
ATOM 10713 C CA . ALA F 2 113 ? 201.964 205.132 111.691 1.00 202.08 113 ALA F CA 1
ATOM 10714 C C . ALA F 2 113 ? 202.307 206.318 112.584 1.00 201.81 113 ALA F C 1
ATOM 10715 O O . ALA F 2 113 ? 201.752 206.460 113.681 1.00 201.90 113 ALA F O 1
ATOM 10717 N N . LEU F 2 114 ? 203.224 207.178 112.133 1.00 194.39 114 LEU F N 1
ATOM 10718 C CA . LEU F 2 114 ? 203.565 208.369 112.904 1.00 193.86 114 LEU F CA 1
ATOM 10719 C C . LEU F 2 114 ? 202.366 209.297 113.040 1.00 194.02 114 LEU F C 1
ATOM 10720 O O . LEU F 2 114 ? 202.128 209.863 114.113 1.00 193.71 114 LEU F O 1
ATOM 10725 N N . GLN F 2 115 ? 201.601 209.472 111.961 1.00 194.47 115 GLN F N 1
ATOM 10726 C CA . GLN F 2 115 ? 200.398 210.293 112.043 1.00 194.10 115 GLN F CA 1
ATOM 10727 C C . GLN F 2 115 ? 199.333 209.643 112.917 1.00 193.82 115 GLN F C 1
ATOM 10728 O O . GLN F 2 115 ? 198.575 210.346 113.595 1.00 193.48 115 GLN F O 1
ATOM 10734 N N . ASP F 2 116 ? 199.260 208.310 112.915 1.00 193.02 116 ASP F N 1
ATOM 10735 C CA . ASP F 2 116 ? 198.232 207.617 113.684 1.00 193.13 116 ASP F CA 1
ATOM 10736 C C . ASP F 2 116 ? 198.523 207.627 115.181 1.00 193.22 116 ASP F C 1
ATOM 10737 O O . ASP F 2 116 ? 197.594 207.691 115.992 1.00 192.31 116 ASP F O 1
ATOM 10742 N N . VAL F 2 117 ? 199.798 207.547 115.571 1.00 190.91 117 VAL F N 1
ATOM 10743 C CA . VAL F 2 117 ? 200.109 207.418 116.992 1.00 189.56 117 VAL F CA 1
ATOM 10744 C C . VAL F 2 117 ? 199.892 208.717 117.759 1.00 189.47 117 VAL F C 1
ATOM 10745 O O . VAL F 2 117 ? 199.741 208.682 118.985 1.00 189.77 117 VAL F O 1
ATOM 10749 N N . VAL F 2 118 ? 199.883 209.866 117.076 1.00 186.22 118 VAL F N 1
ATOM 10750 C CA . VAL F 2 118 ? 199.752 211.143 117.784 1.00 186.09 118 VAL F CA 1
ATOM 10751 C C . VAL F 2 118 ? 198.436 211.252 118.547 1.00 186.22 118 VAL F C 1
ATOM 10752 O O . VAL F 2 118 ? 198.473 211.534 119.756 1.00 185.90 118 VAL F O 1
ATOM 10756 N N . PRO F 2 119 ? 197.260 211.038 117.938 1.00 186.02 119 PRO F N 1
ATOM 10757 C CA . PRO F 2 119 ? 196.022 211.125 118.730 1.00 186.00 119 PRO F CA 1
ATOM 10758 C C . PRO F 2 119 ? 195.977 210.138 119.881 1.00 186.07 119 PRO F C 1
ATOM 10759 O O . PRO F 2 119 ? 195.370 210.435 120.917 1.00 185.44 119 PRO F O 1
ATOM 10763 N N . LEU F 2 120 ? 196.609 208.973 119.734 1.00 184.19 120 LEU F N 1
ATOM 10764 C CA . LEU F 2 120 ? 196.688 208.032 120.845 1.00 183.92 120 LEU F CA 1
ATOM 10765 C C . LEU F 2 120 ? 197.465 208.625 122.015 1.00 183.57 120 LEU F C 1
ATOM 10766 O O . LEU F 2 120 ? 197.060 208.483 123.173 1.00 183.12 120 LEU F O 1
ATOM 10771 N N . VAL F 2 121 ? 198.578 209.304 121.730 1.00 182.84 121 VAL F N 1
ATOM 10772 C CA . VAL F 2 121 ? 199.352 209.946 122.788 1.00 182.70 121 VAL F CA 1
ATOM 10773 C C . VAL F 2 121 ? 198.561 211.088 123.415 1.00 182.68 121 VAL F C 1
ATOM 10774 O O . VAL F 2 121 ? 198.607 211.299 124.634 1.00 182.63 121 VAL F O 1
ATOM 10778 N N . LEU F 2 122 ? 197.834 211.851 122.594 1.00 182.72 122 LEU F N 1
ATOM 10779 C CA . LEU F 2 122 ? 196.999 212.921 123.133 1.00 182.62 122 LEU F CA 1
ATOM 10780 C C . LEU F 2 122 ? 195.934 212.368 124.072 1.00 182.31 122 LEU F C 1
ATOM 10781 O O . LEU F 2 122 ? 195.689 212.932 125.144 1.00 181.95 122 LEU F O 1
ATOM 10786 N N . GLU F 2 123 ? 195.296 211.261 123.688 1.00 174.52 123 GLU F N 1
ATOM 10787 C CA . GLU F 2 123 ? 194.307 210.633 124.560 1.00 174.53 123 GLU F CA 1
ATOM 10788 C C . GLU F 2 123 ? 194.952 210.093 125.832 1.00 174.54 123 GLU F C 1
ATOM 10789 O O . GLU F 2 123 ? 194.376 210.200 126.921 1.00 173.66 123 GLU F O 1
ATOM 10795 N N . ALA F 2 124 ? 196.146 209.503 125.710 1.00 176.72 124 ALA F N 1
ATOM 10796 C CA . ALA F 2 124 ? 196.834 208.959 126.878 1.00 175.86 124 ALA F CA 1
ATOM 10797 C C . ALA F 2 124 ? 197.161 210.056 127.881 1.00 175.42 124 ALA F C 1
ATOM 10798 O O . ALA F 2 124 ? 196.959 209.892 129.089 1.00 175.38 124 ALA F O 1
ATOM 10800 N N . SER F 2 125 ? 197.673 211.188 127.395 1.00 180.57 125 SER F N 1
ATOM 10801 C CA . SER F 2 125 ? 197.957 212.307 128.286 1.00 181.17 125 SER F CA 1
ATOM 10802 C C . SER F 2 125 ? 196.676 212.943 128.811 1.00 181.19 125 SER F C 1
ATOM 10803 O O . SER F 2 125 ? 196.668 213.493 129.918 1.00 181.36 125 SER F O 1
ATOM 10806 N N . ASN F 2 126 ? 195.591 212.877 128.035 1.00 178.90 126 ASN F N 1
ATOM 10807 C CA . ASN F 2 126 ? 194.324 213.461 128.461 1.00 179.05 126 ASN F CA 1
ATOM 10808 C C . ASN F 2 126 ? 193.781 212.739 129.691 1.00 178.98 126 ASN F C 1
ATOM 10809 O O . ASN F 2 126 ? 193.282 213.380 130.624 1.00 178.02 126 ASN F O 1
ATOM 10814 N N . SER F 2 127 ? 193.897 211.413 129.722 1.00 181.47 127 SER F N 1
ATOM 10815 C CA . SER F 2 127 ? 193.310 210.612 130.786 1.00 181.08 127 SER F CA 1
ATOM 10816 C C . SER F 2 127 ? 193.912 210.971 132.145 1.00 181.35 127 SER F C 1
ATOM 10817 O O . SER F 2 127 ? 194.893 211.713 132.255 1.00 181.74 127 SER F O 1
ATOM 10820 N N . GLU F 2 128 ? 193.298 210.422 133.198 1.00 182.05 128 GLU F N 1
ATOM 10821 C CA . GLU F 2 128 ? 193.705 210.755 134.560 1.00 182.06 128 GLU F CA 1
ATOM 10822 C C . GLU F 2 128 ? 195.145 210.338 134.831 1.00 182.36 128 GLU F C 1
ATOM 10823 O O . GLU F 2 128 ? 195.882 211.046 135.529 1.00 181.67 128 GLU F O 1
ATOM 10829 N N . GLU F 2 129 ? 195.569 209.196 134.285 1.00 180.56 129 GLU F N 1
ATOM 10830 C CA . GLU F 2 129 ? 196.955 208.774 134.450 1.00 179.90 129 GLU F CA 1
ATOM 10831 C C . GLU F 2 129 ? 197.910 209.763 133.793 1.00 179.71 129 GLU F C 1
ATOM 10832 O O . GLU F 2 129 ? 198.976 210.068 134.342 1.00 180.26 129 GLU F O 1
ATOM 10838 N N . GLY F 2 130 ? 197.541 210.277 132.619 1.00 184.99 130 GLY F N 1
ATOM 10839 C CA . GLY F 2 130 ? 198.374 211.276 131.968 1.00 184.96 130 GLY F CA 1
ATOM 10840 C C . GLY F 2 130 ? 198.496 212.551 132.779 1.00 185.18 130 GLY F C 1
ATOM 10841 O O . GLY F 2 130 ? 199.587 213.100 132.939 1.00 185.50 130 GLY F O 1
ATOM 10842 N N . LYS F 2 131 ? 197.371 213.039 133.308 1.00 175.47 131 LYS F N 1
ATOM 10843 C CA . LYS F 2 131 ? 197.413 214.234 134.143 1.00 175.08 131 LYS F CA 1
ATOM 10844 C C . LYS F 2 131 ? 198.219 214.002 135.412 1.00 175.49 131 LYS F C 1
ATOM 10845 O O . LYS F 2 131 ? 198.909 214.912 135.886 1.00 175.32 131 LYS F O 1
ATOM 10851 N N . LYS F 2 132 ? 198.149 212.795 135.973 1.00 185.01 132 LYS F N 1
ATOM 10852 C CA . LYS F 2 132 ? 198.833 212.511 137.226 1.00 184.94 132 LYS F CA 1
ATOM 10853 C C . LYS F 2 132 ? 200.334 212.324 137.047 1.00 184.50 132 LYS F C 1
ATOM 10854 O O . LYS F 2 132 ? 201.110 212.741 137.914 1.00 183.99 132 LYS F O 1
ATOM 10860 N N . TRP F 2 133 ? 200.770 211.712 135.944 1.00 174.31 133 TRP F N 1
ATOM 10861 C CA . TRP F 2 133 ? 202.158 211.274 135.863 1.00 173.28 133 TRP F CA 1
ATOM 10862 C C . TRP F 2 133 ? 202.881 211.589 134.560 1.00 173.62 133 TRP F C 1
ATOM 10863 O O . TRP F 2 133 ? 204.110 211.505 134.547 1.00 173.86 133 TRP F O 1
ATOM 10874 N N . PHE F 2 134 ? 202.198 211.971 133.486 1.00 191.36 134 PHE F N 1
ATOM 10875 C CA . PHE F 2 134 ? 202.816 211.949 132.164 1.00 191.96 134 PHE F CA 1
ATOM 10876 C C . PHE F 2 134 ? 203.684 213.185 131.933 1.00 192.32 134 PHE F C 1
ATOM 10877 O O . PHE F 2 134 ? 203.199 214.319 132.007 1.00 192.41 134 PHE F O 1
ATOM 10885 N N . LYS F 2 135 ? 204.972 212.960 131.662 1.00 189.20 135 LYS F N 1
ATOM 10886 C CA . LYS F 2 135 ? 205.907 213.996 131.243 1.00 188.95 135 LYS F CA 1
ATOM 10887 C C . LYS F 2 135 ? 205.891 214.168 129.726 1.00 188.44 135 LYS F C 1
ATOM 10888 O O . LYS F 2 135 ? 205.182 213.471 128.999 1.00 188.07 135 LYS F O 1
ATOM 10894 N N . GLN F 2 136 ? 206.703 215.104 129.243 1.00 187.21 136 GLN F N 1
ATOM 10895 C CA . GLN F 2 136 ? 206.847 215.309 127.810 1.00 187.56 136 GLN F CA 1
ATOM 10896 C C . GLN F 2 136 ? 207.595 214.141 127.174 1.00 187.65 136 GLN F C 1
ATOM 10897 O O . GLN F 2 136 ? 208.347 213.421 127.834 1.00 187.63 136 GLN F O 1
ATOM 10903 N N . ILE F 2 137 ? 207.379 213.960 125.873 1.00 191.88 137 ILE F N 1
ATOM 10904 C CA . ILE F 2 137 ? 207.978 212.866 125.116 1.00 191.33 137 ILE F CA 1
ATOM 10905 C C . ILE F 2 137 ? 209.187 213.390 124.355 1.00 191.30 137 ILE F C 1
ATOM 10906 O O . ILE F 2 137 ? 209.110 214.431 123.690 1.00 192.06 137 ILE F O 1
ATOM 10911 N N . VAL F 2 138 ? 210.300 212.671 124.453 1.00 187.71 138 VAL F N 1
ATOM 10912 C CA . VAL F 2 138 ? 211.507 212.989 123.708 1.00 188.28 138 VAL F CA 1
ATOM 10913 C C . VAL F 2 138 ? 211.662 211.982 122.575 1.00 188.47 138 VAL F C 1
ATOM 10914 O O . VAL F 2 138 ? 211.159 210.855 122.629 1.00 187.67 138 VAL F O 1
ATOM 10918 N N . ILE F 2 139 ? 212.368 212.406 121.529 1.00 191.21 139 ILE F N 1
ATOM 10919 C CA . ILE F 2 139 ? 212.605 211.590 120.343 1.00 190.63 139 ILE F CA 1
ATOM 10920 C C . ILE F 2 139 ? 214.094 211.281 120.276 1.00 190.93 139 ILE F C 1
ATOM 10921 O O . ILE F 2 139 ? 214.928 212.196 120.301 1.00 190.68 139 ILE F O 1
ATOM 10926 N N . GLU F 2 140 ? 214.428 209.997 120.187 1.00 194.93 140 GLU F N 1
ATOM 10927 C CA . GLU F 2 140 ? 215.808 209.533 120.208 1.00 194.85 140 GLU F CA 1
ATOM 10928 C C . GLU F 2 140 ? 216.188 208.982 118.841 1.00 194.70 140 GLU F C 1
ATOM 10929 O O . GLU F 2 140 ? 215.435 208.201 118.250 1.00 195.14 140 GLU F O 1
ATOM 10935 N N . GLY F 2 141 ? 217.353 209.386 118.347 1.00 193.39 141 GLY F N 1
ATOM 10936 C CA . GLY F 2 141 ? 217.858 208.945 117.055 1.00 193.81 141 GLY F CA 1
ATOM 10937 C C . GLY F 2 141 ? 218.956 207.911 117.233 1.00 194.60 141 GLY F C 1
ATOM 10938 O O . GLY F 2 141 ? 219.800 208.037 118.124 1.00 194.30 141 GLY F O 1
ATOM 10939 N N . PHE F 2 142 ? 218.935 206.890 116.381 1.00 203.45 142 PHE F N 1
ATOM 10940 C CA . PHE F 2 142 ? 219.882 205.786 116.439 1.00 203.56 142 PHE F CA 1
ATOM 10941 C C . PHE F 2 142 ? 220.502 205.555 115.068 1.00 203.66 142 PHE F C 1
ATOM 10942 O O . PHE F 2 142 ? 219.807 205.583 114.048 1.00 203.50 142 PHE F O 1
ATOM 10950 N N . THR F 2 143 ? 221.814 205.333 115.055 1.00 218.29 143 THR F N 1
ATOM 10951 C CA . THR F 2 143 ? 222.558 205.124 113.823 1.00 218.81 143 THR F CA 1
ATOM 10952 C C . THR F 2 143 ? 223.761 204.240 114.131 1.00 219.03 143 THR F C 1
ATOM 10953 O O . THR F 2 143 ? 224.249 204.198 115.263 1.00 218.91 143 THR F O 1
ATOM 10957 N N . ASP F 2 144 ? 224.227 203.521 113.109 1.00 217.76 144 ASP F N 1
ATOM 10958 C CA . ASP F 2 144 ? 225.370 202.633 113.244 1.00 217.63 144 ASP F CA 1
ATOM 10959 C C . ASP F 2 144 ? 226.608 203.400 113.707 1.00 217.79 144 ASP F C 1
ATOM 10960 O O . ASP F 2 144 ? 226.692 204.629 113.613 1.00 217.93 144 ASP F O 1
ATOM 10965 N N . THR F 2 145 ? 227.586 202.652 114.211 1.00 218.43 145 THR F N 1
ATOM 10966 C CA . THR F 2 145 ? 228.851 203.219 114.657 1.00 218.39 145 THR F CA 1
ATOM 10967 C C . THR F 2 145 ? 229.843 203.417 113.517 1.00 218.18 145 THR F C 1
ATOM 10968 O O . THR F 2 145 ? 230.892 204.034 113.729 1.00 218.01 145 THR F O 1
ATOM 10972 N N . ASP F 2 146 ? 229.538 202.917 112.326 1.00 206.91 146 ASP F N 1
ATOM 10973 C CA . ASP F 2 146 ? 230.410 203.043 111.169 1.00 206.53 146 ASP F CA 1
ATOM 10974 C C . ASP F 2 146 ? 230.167 204.370 110.457 1.00 206.46 146 ASP F C 1
ATOM 10975 O O . ASP F 2 146 ? 229.228 205.110 110.762 1.00 206.59 146 ASP F O 1
ATOM 10980 N N . GLY F 2 147 ? 231.036 204.664 109.495 1.00 194.73 147 GLY F N 1
ATOM 10981 C CA . GLY F 2 147 ? 230.933 205.889 108.732 1.00 194.27 147 GLY F CA 1
ATOM 10982 C C . GLY F 2 147 ? 231.413 207.094 109.516 1.00 194.88 147 GLY F C 1
ATOM 10983 O O . GLY F 2 147 ? 231.913 206.999 110.638 1.00 194.35 147 GLY F O 1
ATOM 10984 N N . SER F 2 148 ? 231.252 208.260 108.898 1.00 206.98 148 SER F N 1
ATOM 10985 C CA . SER F 2 148 ? 231.621 209.506 109.553 1.00 206.93 148 SER F CA 1
ATOM 10986 C C . SER F 2 148 ? 230.667 209.789 110.706 1.00 206.98 148 SER F C 1
ATOM 10987 O O . SER F 2 148 ? 229.445 209.706 110.549 1.00 207.26 148 SER F O 1
ATOM 10990 N N . TYR F 2 149 ? 231.230 210.114 111.872 1.00 206.35 149 TYR F N 1
ATOM 10991 C CA . TYR F 2 149 ? 230.402 210.395 113.040 1.00 206.57 149 TYR F CA 1
ATOM 10992 C C . TYR F 2 149 ? 229.514 211.610 112.808 1.00 206.56 149 TYR F C 1
ATOM 10993 O O . TYR F 2 149 ? 228.326 211.597 113.154 1.00 206.39 149 TYR F O 1
ATOM 11002 N N . LEU F 2 150 ? 230.070 212.669 112.217 1.00 211.10 150 LEU F N 1
ATOM 11003 C CA . LEU F 2 150 ? 229.275 213.867 111.976 1.00 211.35 150 LEU F CA 1
ATOM 11004 C C . LEU F 2 150 ? 228.214 213.615 110.913 1.00 211.54 150 LEU F C 1
ATOM 11005 O O . LEU F 2 150 ? 227.105 214.155 110.997 1.00 211.17 150 LEU F O 1
ATOM 11010 N N . TYR F 2 151 ? 228.533 212.795 109.907 1.00 214.27 151 TYR F N 1
ATOM 11011 C CA . TYR F 2 151 ? 227.532 212.404 108.918 1.00 214.06 151 TYR F CA 1
ATOM 11012 C C . TYR F 2 151 ? 226.361 211.692 109.583 1.00 214.04 151 TYR F C 1
ATOM 11013 O O . TYR F 2 151 ? 225.196 212.020 109.332 1.00 213.66 151 TYR F O 1
ATOM 11022 N N . ASN F 2 152 ? 226.657 210.713 110.442 1.00 216.49 152 ASN F N 1
ATOM 11023 C CA . ASN F 2 152 ? 225.596 209.976 111.119 1.00 216.51 152 ASN F CA 1
ATOM 11024 C C . ASN F 2 152 ? 224.773 210.892 112.013 1.00 216.42 152 ASN F C 1
ATOM 11025 O O . ASN F 2 152 ? 223.537 210.812 112.029 1.00 216.48 152 ASN F O 1
ATOM 11030 N N . LEU F 2 153 ? 225.440 211.775 112.760 1.00 209.48 153 LEU F N 1
ATOM 11031 C CA . LEU F 2 153 ? 224.722 212.685 113.645 1.00 208.98 153 LEU F CA 1
ATOM 11032 C C . LEU F 2 153 ? 223.816 213.622 112.858 1.00 209.15 153 LEU F C 1
ATOM 11033 O O . LEU F 2 153 ? 222.647 213.809 113.215 1.00 208.45 153 LEU F O 1
ATOM 11038 N N . HIS F 2 154 ? 224.337 214.220 111.783 1.00 209.91 154 HIS F N 1
ATOM 11039 C CA . HIS F 2 154 ? 223.530 215.129 110.978 1.00 209.78 154 HIS F CA 1
ATOM 11040 C C . HIS F 2 154 ? 222.355 214.401 110.343 1.00 210.01 154 HIS F C 1
ATOM 11041 O O . HIS F 2 154 ? 221.238 214.927 110.308 1.00 209.38 154 HIS F O 1
ATOM 11048 N N . LEU F 2 155 ? 222.583 213.182 109.848 1.00 217.21 155 LEU F N 1
ATOM 11049 C CA . LEU F 2 155 ? 221.504 212.427 109.221 1.00 216.95 155 LEU F CA 1
ATOM 11050 C C . LEU F 2 155 ? 220.406 212.108 110.231 1.00 216.81 155 LEU F C 1
ATOM 11051 O O . LEU F 2 155 ? 219.221 212.334 109.962 1.00 216.79 155 LEU F O 1
ATOM 11056 N N . SER F 2 156 ? 220.783 211.600 111.408 1.00 207.97 156 SER F N 1
ATOM 11057 C CA . SER F 2 156 ? 219.785 211.261 112.420 1.00 207.51 156 SER F CA 1
ATOM 11058 C C . SER F 2 156 ? 219.047 212.500 112.913 1.00 207.79 156 SER F C 1
ATOM 11059 O O . SER F 2 156 ? 217.832 212.459 113.147 1.00 208.23 156 SER F O 1
ATOM 11062 N N . LEU F 2 157 ? 219.763 213.613 113.082 1.00 204.89 157 LEU F N 1
ATOM 11063 C CA . LEU F 2 157 ? 219.119 214.838 113.535 1.00 204.81 157 LEU F CA 1
ATOM 11064 C C . LEU F 2 157 ? 218.156 215.360 112.476 1.00 205.14 157 LEU F C 1
ATOM 11065 O O . LEU F 2 157 ? 217.091 215.901 112.801 1.00 205.04 157 LEU F O 1
ATOM 11070 N N . GLN F 2 158 ? 218.511 215.196 111.199 1.00 206.68 158 GLN F N 1
ATOM 11071 C CA . GLN F 2 158 ? 217.600 215.538 110.114 1.00 206.63 158 GLN F CA 1
ATOM 11072 C C . GLN F 2 158 ? 216.362 214.652 110.138 1.00 206.71 158 GLN F C 1
ATOM 11073 O O . GLN F 2 158 ? 215.250 215.120 109.873 1.00 206.35 158 GLN F O 1
ATOM 11079 N N . ARG F 2 159 ? 216.538 213.363 110.440 1.00 208.89 159 ARG F N 1
ATOM 11080 C CA . ARG F 2 159 ? 215.389 212.473 110.598 1.00 208.68 159 ARG F CA 1
ATOM 11081 C C . ARG F 2 159 ? 214.468 212.971 111.702 1.00 208.87 159 ARG F C 1
ATOM 11082 O O . ARG F 2 159 ? 213.241 212.998 111.545 1.00 209.28 159 ARG F O 1
ATOM 11090 N N . SER F 2 160 ? 215.050 213.361 112.837 1.00 216.54 160 SER F N 1
ATOM 11091 C CA . SER F 2 160 ? 214.249 213.864 113.949 1.00 216.63 160 SER F CA 1
ATOM 11092 C C . SER F 2 160 ? 213.509 215.140 113.563 1.00 217.08 160 SER F C 1
ATOM 11093 O O . SER F 2 160 ? 212.329 215.310 113.896 1.00 217.16 160 SER F O 1
ATOM 11096 N N . GLU F 2 161 ? 214.190 216.050 112.861 1.00 222.69 161 GLU F N 1
ATOM 11097 C CA . GLU F 2 161 ? 213.545 217.286 112.426 1.00 222.81 161 GLU F CA 1
ATOM 11098 C C . GLU F 2 161 ? 212.410 217.005 111.448 1.00 222.54 161 GLU F C 1
ATOM 11099 O O . GLU F 2 161 ? 211.358 217.650 111.506 1.00 222.69 161 GLU F O 1
ATOM 11105 N N . TRP F 2 162 ? 212.611 216.054 110.533 1.00 212.41 162 TRP F N 1
ATOM 11106 C CA . TRP F 2 162 ? 211.556 215.692 109.591 1.00 212.18 162 TRP F CA 1
ATOM 11107 C C . TRP F 2 162 ? 210.363 215.078 110.312 1.00 212.30 162 TRP F C 1
ATOM 11108 O O . TRP F 2 162 ? 209.210 215.341 109.949 1.00 211.70 162 TRP F O 1
ATOM 11119 N N . VAL F 2 163 ? 210.620 214.251 111.327 1.00 223.65 163 VAL F N 1
ATOM 11120 C CA . VAL F 2 163 ? 209.531 213.690 112.125 1.00 223.82 163 VAL F CA 1
ATOM 11121 C C . VAL F 2 163 ? 208.756 214.806 112.816 1.00 223.60 163 VAL F C 1
ATOM 11122 O O . VAL F 2 163 ? 207.519 214.825 112.814 1.00 223.64 163 VAL F O 1
ATOM 11126 N N . MET F 2 164 ? 209.478 215.763 113.403 1.00 207.90 164 MET F N 1
ATOM 11127 C CA . MET F 2 164 ? 208.818 216.877 114.075 1.00 207.10 164 MET F CA 1
ATOM 11128 C C . MET F 2 164 ? 207.990 217.707 113.098 1.00 207.35 164 MET F C 1
ATOM 11129 O O . MET F 2 164 ? 206.876 218.133 113.431 1.00 207.26 164 MET F O 1
ATOM 11134 N N . CYS F 2 165 ? 208.515 217.943 111.893 1.00 212.62 165 CYS F N 1
ATOM 11135 C CA . CYS F 2 165 ? 207.746 218.650 110.875 1.00 212.13 165 CYS F CA 1
ATOM 11136 C C . CYS F 2 165 ? 206.478 217.888 110.522 1.00 212.13 165 CYS F C 1
ATOM 11137 O O . CYS F 2 165 ? 205.376 218.446 110.560 1.00 212.42 165 CYS F O 1
ATOM 11140 N N . SER F 2 166 ? 206.610 216.596 110.205 1.00 209.39 166 SER F N 1
ATOM 11141 C CA . SER F 2 166 ? 205.438 215.785 109.894 1.00 209.24 166 SER F CA 1
ATOM 11142 C C . SER F 2 166 ? 204.423 215.824 111.027 1.00 209.25 166 SER F C 1
ATOM 11143 O O . SER F 2 166 ? 203.216 215.703 110.787 1.00 208.95 166 SER F O 1
ATOM 11146 N N . LEU F 2 167 ? 204.893 215.989 112.264 1.00 198.81 167 LEU F N 1
ATOM 11147 C CA . LEU F 2 167 ? 203.977 216.217 113.376 1.00 198.00 167 LEU F CA 1
ATOM 11148 C C . LEU F 2 167 ? 203.277 217.567 113.249 1.00 197.57 167 LEU F C 1
ATOM 11149 O O . LEU F 2 167 ? 202.064 217.670 113.463 1.00 196.89 167 LEU F O 1
ATOM 11154 N N . LEU F 2 168 ? 204.025 218.619 112.901 1.00 200.74 168 LEU F N 1
ATOM 11155 C CA . LEU F 2 168 ? 203.490 219.977 112.941 1.00 200.30 168 LEU F CA 1
ATOM 11156 C C . LEU F 2 168 ? 203.463 220.714 111.606 1.00 200.50 168 LEU F C 1
ATOM 11157 O O . LEU F 2 168 ? 203.181 221.918 111.599 1.00 200.21 168 LEU F O 1
ATOM 11162 N N . ASP F 2 169 ? 203.746 220.056 110.485 1.00 198.85 169 ASP F N 1
ATOM 11163 C CA . ASP F 2 169 ? 203.664 220.743 109.201 1.00 198.53 169 ASP F CA 1
ATOM 11164 C C . ASP F 2 169 ? 202.208 220.986 108.825 1.00 198.62 169 ASP F C 1
ATOM 11165 O O . ASP F 2 169 ? 201.348 220.123 109.015 1.00 198.35 169 ASP F O 1
ATOM 11170 N N . SER F 2 170 ? 201.937 222.176 108.279 1.00 202.67 170 SER F N 1
ATOM 11171 C CA . SER F 2 170 ? 200.577 222.510 107.870 1.00 202.27 170 SER F CA 1
ATOM 11172 C C . SER F 2 170 ? 200.086 221.572 106.775 1.00 202.41 170 SER F C 1
ATOM 11173 O O . SER F 2 170 ? 198.926 221.140 106.790 1.00 202.11 170 SER F O 1
ATOM 11176 N N . ARG F 2 171 ? 200.953 221.244 105.816 1.00 197.33 171 ARG F N 1
ATOM 11177 C CA . ARG F 2 171 ? 200.583 220.315 104.755 1.00 197.11 171 ARG F CA 1
ATOM 11178 C C . ARG F 2 171 ? 200.352 218.903 105.278 1.00 197.20 171 ARG F C 1
ATOM 11179 O O . ARG F 2 171 ? 199.694 218.106 104.601 1.00 196.48 171 ARG F O 1
ATOM 11187 N N . SER F 2 172 ? 200.876 218.577 106.456 1.00 198.81 172 SER F N 1
ATOM 11188 C CA . SER F 2 172 ? 200.655 217.261 107.029 1.00 198.34 172 SER F CA 1
ATOM 11189 C C . SER F 2 172 ? 199.193 217.104 107.445 1.00 198.51 172 SER F C 1
ATOM 11190 O O . SER F 2 172 ? 198.535 218.080 107.815 1.00 198.17 172 SER F O 1
ATOM 11193 N N . PRO F 2 173 ? 198.659 215.881 107.384 1.00 199.18 173 PRO F N 1
ATOM 11194 C CA . PRO F 2 173 ? 197.249 215.676 107.759 1.00 198.92 173 PRO F CA 1
ATOM 11195 C C . PRO F 2 173 ? 196.939 216.024 109.204 1.00 199.24 173 PRO F C 1
ATOM 11196 O O . PRO F 2 173 ? 195.776 216.305 109.520 1.00 199.45 173 PRO F O 1
ATOM 11200 N N . LEU F 2 174 ? 197.936 216.014 110.091 1.00 198.11 174 LEU F N 1
ATOM 11201 C CA . LEU F 2 174 ? 197.675 216.289 111.500 1.00 197.71 174 LEU F CA 1
ATOM 11202 C C . LEU F 2 174 ? 197.138 217.701 111.699 1.00 197.96 174 LEU F C 1
ATOM 11203 O O . LEU F 2 174 ? 196.158 217.907 112.422 1.00 198.06 174 LEU F O 1
ATOM 11208 N N . GLN F 2 175 ? 197.755 218.688 111.043 1.00 201.88 175 GLN F N 1
ATOM 11209 C CA . GLN F 2 175 ? 197.340 220.074 111.240 1.00 202.04 175 GLN F CA 1
ATOM 11210 C C . GLN F 2 175 ? 195.903 220.295 110.785 1.00 201.97 175 GLN F C 1
ATOM 11211 O O . GLN F 2 175 ? 195.129 220.984 111.460 1.00 201.53 175 GLN F O 1
ATOM 11217 N N . LYS F 2 176 ? 195.526 219.720 109.643 1.00 200.91 176 LYS F N 1
ATOM 11218 C CA . LYS F 2 176 ? 194.150 219.818 109.174 1.00 200.61 176 LYS F CA 1
ATOM 11219 C C . LYS F 2 176 ? 193.205 218.885 109.920 1.00 200.54 176 LYS F C 1
ATOM 11220 O O . LYS F 2 176 ? 191.987 218.991 109.740 1.00 200.28 176 LYS F O 1
ATOM 11226 N N . ASN F 2 177 ? 193.730 217.979 110.744 1.00 198.10 177 ASN F N 1
ATOM 11227 C CA . ASN F 2 177 ? 192.905 217.090 111.554 1.00 197.60 177 ASN F CA 1
ATOM 11228 C C . ASN F 2 177 ? 192.753 217.563 112.994 1.00 197.37 177 ASN F C 1
ATOM 11229 O O . ASN F 2 177 ? 191.643 217.538 113.532 1.00 197.20 177 ASN F O 1
ATOM 11234 N N . ILE F 2 178 ? 193.840 217.997 113.630 1.00 198.01 178 ILE F N 1
ATOM 11235 C CA . ILE F 2 178 ? 193.812 218.398 115.034 1.00 198.07 178 ILE F CA 1
ATOM 11236 C C . ILE F 2 178 ? 193.238 219.802 115.165 1.00 198.12 178 ILE F C 1
ATOM 11237 O O . ILE F 2 178 ? 193.088 220.522 114.170 1.00 197.96 178 ILE F O 1
ATOM 11242 N N . SER F 2 179 ? 192.913 220.197 116.392 1.00 192.61 179 SER F N 1
ATOM 11243 C CA . SER F 2 179 ? 192.422 221.531 116.690 1.00 192.18 179 SER F CA 1
ATOM 11244 C C . SER F 2 179 ? 193.542 222.368 117.308 1.00 192.10 179 SER F C 1
ATOM 11245 O O . SER F 2 179 ? 194.677 221.916 117.470 1.00 191.87 179 SER F O 1
ATOM 11248 N N . ALA F 2 180 ? 193.210 223.615 117.652 1.00 193.85 180 ALA F N 1
ATOM 11249 C CA . ALA F 2 180 ? 194.199 224.503 118.258 1.00 193.77 180 ALA F CA 1
ATOM 11250 C C . ALA F 2 180 ? 194.642 223.993 119.623 1.00 194.69 180 ALA F C 1
ATOM 11251 O O . ALA F 2 180 ? 195.834 224.032 119.951 1.00 194.63 180 ALA F O 1
ATOM 11253 N N . GLU F 2 181 ? 193.696 223.518 120.439 1.00 200.04 181 GLU F N 1
ATOM 11254 C CA . GLU F 2 181 ? 194.053 222.974 121.745 1.00 199.55 181 GLU F CA 1
ATOM 11255 C C . GLU F 2 181 ? 194.915 221.726 121.604 1.00 199.84 181 GLU F C 1
ATOM 11256 O O . GLU F 2 181 ? 195.890 221.548 122.344 1.00 199.68 181 GLU F O 1
ATOM 11262 N N . GLN F 2 182 ? 194.573 220.851 120.655 1.00 201.21 182 GLN F N 1
ATOM 11263 C CA . GLN F 2 182 ? 195.391 219.668 120.417 1.00 200.90 182 GLN F CA 1
ATOM 11264 C C . GLN F 2 182 ? 196.775 220.050 119.910 1.00 201.32 182 GLN F C 1
ATOM 11265 O O . GLN F 2 182 ? 197.775 219.427 120.282 1.00 201.51 182 GLN F O 1
ATOM 11271 N N . GLN F 2 183 ? 196.854 221.074 119.055 1.00 204.97 183 GLN F N 1
ATOM 11272 C CA . GLN F 2 183 ? 198.154 221.541 118.585 1.00 205.18 183 GLN F CA 1
ATOM 11273 C C . GLN F 2 183 ? 199.003 222.066 119.736 1.00 205.51 183 GLN F C 1
ATOM 11274 O O . GLN F 2 183 ? 200.196 221.755 119.830 1.00 205.59 183 GLN F O 1
ATOM 11280 N N . LEU F 2 184 ? 198.403 222.861 120.627 1.00 210.29 184 LEU F N 1
ATOM 11281 C CA . LEU F 2 184 ? 199.134 223.367 121.785 1.00 210.47 184 LEU F CA 1
ATOM 11282 C C . LEU F 2 184 ? 199.590 222.228 122.688 1.00 210.24 184 LEU F C 1
ATOM 11283 O O . LEU F 2 184 ? 200.718 222.239 123.200 1.00 209.94 184 LEU F O 1
ATOM 11288 N N . GLN F 2 185 ? 198.726 221.234 122.896 1.00 207.38 185 GLN F N 1
ATOM 11289 C CA . GLN F 2 185 ? 199.117 220.093 123.713 1.00 207.21 185 GLN F CA 1
ATOM 11290 C C . GLN F 2 185 ? 200.267 219.322 123.075 1.00 207.70 185 GLN F C 1
ATOM 11291 O O . GLN F 2 185 ? 201.199 218.919 123.776 1.00 208.07 185 GLN F O 1
ATOM 11297 N N . ILE F 2 186 ? 200.239 219.132 121.755 1.00 209.35 186 ILE F N 1
ATOM 11298 C CA . ILE F 2 186 ? 201.356 218.479 121.072 1.00 209.05 186 ILE F CA 1
ATOM 11299 C C . ILE F 2 186 ? 202.633 219.289 121.264 1.00 208.97 186 ILE F C 1
ATOM 11300 O O . ILE F 2 186 ? 203.708 218.736 121.526 1.00 208.90 186 ILE F O 1
ATOM 11305 N N . ARG F 2 187 ? 202.527 220.615 121.136 1.00 208.07 187 ARG F N 1
ATOM 11306 C CA . ARG F 2 187 ? 203.669 221.487 121.393 1.00 208.25 187 ARG F CA 1
ATOM 11307 C C . ARG F 2 187 ? 204.218 221.282 122.798 1.00 208.44 187 ARG F C 1
ATOM 11308 O O . ARG F 2 187 ? 205.436 221.346 123.008 1.00 208.06 187 ARG F O 1
ATOM 11316 N N . LYS F 2 188 ? 203.337 221.044 123.770 1.00 215.03 188 LYS F N 1
ATOM 11317 C CA . LYS F 2 188 ? 203.775 220.804 125.141 1.00 214.63 188 LYS F CA 1
ATOM 11318 C C . LYS F 2 188 ? 204.432 219.439 125.318 1.00 214.47 188 LYS F C 1
ATOM 11319 O O . LYS F 2 188 ? 205.421 219.323 126.052 1.00 214.41 188 LYS F O 1
ATOM 11325 N N . LEU F 2 189 ? 203.907 218.402 124.664 1.00 207.70 189 LEU F N 1
ATOM 11326 C CA . LEU F 2 189 ? 204.375 217.029 124.855 1.00 207.13 189 LEU F CA 1
ATOM 11327 C C . LEU F 2 189 ? 205.615 216.683 124.033 1.00 207.18 189 LEU F C 1
ATOM 11328 O O . LEU F 2 189 ? 206.647 216.303 124.593 1.00 207.09 189 LEU F O 1
ATOM 11333 N N . PHE F 2 190 ? 205.528 216.786 122.711 1.00 198.98 190 PHE F N 1
ATOM 11334 C CA . PHE F 2 190 ? 206.571 216.228 121.859 1.00 198.44 190 PHE F CA 1
ATOM 11335 C C . PHE F 2 190 ? 207.805 217.121 121.839 1.00 197.99 190 PHE F C 1
ATOM 11336 O O . PHE F 2 190 ? 207.728 218.301 121.481 1.00 197.62 190 PHE F O 1
ATOM 11344 N N . LEU F 2 191 ? 208.944 216.546 122.223 1.00 187.02 191 LEU F N 1
ATOM 11345 C CA . LEU F 2 191 ? 210.224 217.236 122.235 1.00 186.22 191 LEU F CA 1
ATOM 11346 C C . LEU F 2 191 ? 211.248 216.398 121.484 1.00 185.75 191 LEU F C 1
ATOM 11347 O O . LEU F 2 191 ? 211.092 215.185 121.326 1.00 185.53 191 LEU F O 1
ATOM 11352 N N . ALA F 2 192 ? 212.303 217.062 121.021 1.00 174.99 192 ALA F N 1
ATOM 11353 C CA . ALA F 2 192 ? 213.395 216.394 120.323 1.00 174.20 192 ALA F CA 1
ATOM 11354 C C . ALA F 2 192 ? 214.531 216.131 121.304 1.00 174.50 192 ALA F C 1
ATOM 11355 O O . ALA F 2 192 ? 214.968 217.043 122.015 1.00 174.94 192 ALA F O 1
ATOM 11357 N N . GLY F 2 193 ? 215.003 214.890 121.344 1.00 166.96 193 GLY F N 1
ATOM 11358 C CA . GLY F 2 193 ? 216.085 214.496 122.220 1.00 166.88 193 GLY F CA 1
ATOM 11359 C C . GLY F 2 193 ? 217.426 214.469 121.519 1.00 166.77 193 GLY F C 1
ATOM 11360 O O . GLY F 2 193 ? 217.681 215.214 120.570 1.00 166.44 193 GLY F O 1
ATOM 11361 N N . GLY F 2 194 ? 218.301 213.587 122.008 1.00 167.83 194 GLY F N 1
ATOM 11362 C CA . GLY F 2 194 ? 219.627 213.438 121.451 1.00 168.49 194 GLY F CA 1
ATOM 11363 C C . GLY F 2 194 ? 219.714 212.320 120.426 1.00 168.80 194 GLY F C 1
ATOM 11364 O O . GLY F 2 194 ? 218.716 211.774 119.960 1.00 168.43 194 GLY F O 1
ATOM 11365 N N . VAL F 2 195 ? 220.953 211.982 120.074 1.00 184.69 195 VAL F N 1
ATOM 11366 C CA . VAL F 2 195 ? 221.251 210.926 119.115 1.00 184.90 195 VAL F CA 1
ATOM 11367 C C . VAL F 2 195 ? 222.069 209.853 119.821 1.00 185.37 195 VAL F C 1
ATOM 11368 O O . VAL F 2 195 ? 223.089 210.156 120.452 1.00 184.72 195 VAL F O 1
ATOM 11372 N N . SER F 2 196 ? 221.621 208.607 119.717 1.00 205.00 196 SER F N 1
ATOM 11373 C CA . SER F 2 196 ? 222.286 207.476 120.342 1.00 205.79 196 SER F CA 1
ATOM 11374 C C . SER F 2 196 ? 222.919 206.587 119.278 1.00 206.17 196 SER F C 1
ATOM 11375 O O . SER F 2 196 ? 222.511 206.597 118.113 1.00 205.92 196 SER F O 1
ATOM 11378 N N . PHE F 2 197 ? 223.921 205.818 119.691 1.00 212.25 197 PHE F N 1
ATOM 11379 C CA . PHE F 2 197 ? 224.677 204.945 118.798 1.00 212.38 197 PHE F CA 1
ATOM 11380 C C . PHE F 2 197 ? 224.726 203.527 119.352 1.00 212.16 197 PHE F C 1
ATOM 11381 O O . PHE F 2 197 ? 225.781 202.896 119.430 1.00 212.10 197 PHE F O 1
ATOM 11389 N N . ASN F 2 198 ? 223.566 203.008 119.753 1.00 212.04 198 ASN F N 1
ATOM 11390 C CA . ASN F 2 198 ? 223.460 201.640 120.259 1.00 212.26 198 ASN F CA 1
ATOM 11391 C C . ASN F 2 198 ? 223.461 200.679 119.071 1.00 212.04 198 ASN F C 1
ATOM 11392 O O . ASN F 2 198 ? 222.420 200.278 118.545 1.00 212.05 198 ASN F O 1
ATOM 11397 N N . ASN F 2 199 ? 224.665 200.310 118.642 1.00 201.96 199 ASN F N 1
ATOM 11398 C CA . ASN F 2 199 ? 224.844 199.400 117.520 1.00 201.70 199 ASN F CA 1
ATOM 11399 C C . ASN F 2 199 ? 225.177 198.006 118.036 1.00 201.60 199 ASN F C 1
ATOM 11400 O O . ASN F 2 199 ? 226.132 197.831 118.798 1.00 201.40 199 ASN F O 1
ATOM 11405 N N . ALA F 2 200 ? 224.387 197.017 117.619 1.00 189.63 200 ALA F N 1
ATOM 11406 C CA . ALA F 2 200 ? 224.569 195.652 118.089 1.00 189.01 200 ALA F CA 1
ATOM 11407 C C . ALA F 2 200 ? 224.118 194.677 117.011 1.00 188.93 200 ALA F C 1
ATOM 11408 O O . ALA F 2 200 ? 223.361 195.028 116.103 1.00 188.51 200 ALA F O 1
ATOM 11410 N N . LYS F 2 201 ? 224.610 193.443 117.123 1.00 188.96 201 LYS F N 1
ATOM 11411 C CA . LYS F 2 201 ? 224.261 192.315 116.263 1.00 189.02 201 LYS F CA 1
ATOM 11412 C C . LYS F 2 201 ? 224.652 192.529 114.804 1.00 189.63 201 LYS F C 1
ATOM 11413 O O . LYS F 2 201 ? 224.283 191.715 113.948 1.00 189.23 201 LYS F O 1
ATOM 11419 N N . GLU F 2 202 ? 225.389 193.600 114.500 1.00 202.37 202 GLU F N 1
ATOM 11420 C CA . GLU F 2 202 ? 225.836 193.905 113.140 1.00 202.42 202 GLU F CA 1
ATOM 11421 C C . GLU F 2 202 ? 224.666 194.005 112.165 1.00 202.51 202 GLU F C 1
ATOM 11422 O O . GLU F 2 202 ? 224.785 193.635 110.993 1.00 202.38 202 GLU F O 1
ATOM 11428 N N . SER F 2 203 ? 223.525 194.500 112.637 1.00 205.45 203 SER F N 1
ATOM 11429 C CA . SER F 2 203 ? 222.325 194.644 111.814 1.00 205.50 203 SER F CA 1
ATOM 11430 C C . SER F 2 203 ? 222.085 196.131 111.579 1.00 205.90 203 SER F C 1
ATOM 11431 O O . SER F 2 203 ? 221.535 196.826 112.437 1.00 205.40 203 SER F O 1
ATOM 11434 N N . LYS F 2 204 ? 222.501 196.618 110.408 1.00 211.81 204 LYS F N 1
ATOM 11435 C CA . LYS F 2 204 ? 222.291 198.020 110.069 1.00 211.73 204 LYS F CA 1
ATOM 11436 C C . LYS F 2 204 ? 220.829 198.334 109.784 1.00 211.72 204 LYS F C 1
ATOM 11437 O O . LYS F 2 204 ? 220.429 199.499 109.879 1.00 211.42 204 LYS F O 1
ATOM 11443 N N . GLU F 2 205 ? 220.028 197.325 109.435 1.00 203.18 205 GLU F N 1
ATOM 11444 C CA . GLU F 2 205 ? 218.623 197.563 109.121 1.00 202.44 205 GLU F CA 1
ATOM 11445 C C . GLU F 2 205 ? 217.860 198.055 110.344 1.00 202.33 205 GLU F C 1
ATOM 11446 O O . GLU F 2 205 ? 217.070 199.003 110.259 1.00 201.61 205 GLU F O 1
ATOM 11452 N N . ALA F 2 206 ? 218.088 197.424 111.496 1.00 199.05 206 ALA F N 1
ATOM 11453 C CA . ALA F 2 206 ? 217.382 197.788 112.716 1.00 198.42 206 ALA F CA 1
ATOM 11454 C C . ALA F 2 206 ? 218.138 198.795 113.569 1.00 198.96 206 ALA F C 1
ATOM 11455 O O . ALA F 2 206 ? 217.531 199.417 114.447 1.00 198.78 206 ALA F O 1
ATOM 11457 N N . SER F 2 207 ? 219.441 198.968 113.341 1.00 207.61 207 SER F N 1
ATOM 11458 C CA . SER F 2 207 ? 220.203 199.934 114.127 1.00 207.65 207 SER F CA 1
ATOM 11459 C C . SER F 2 207 ? 219.783 201.361 113.800 1.00 207.96 207 SER F C 1
ATOM 11460 O O . SER F 2 207 ? 219.520 202.164 114.703 1.00 207.89 207 SER F O 1
ATOM 11463 N N . ARG F 2 208 ? 219.709 201.694 112.515 1.00 214.62 208 ARG F N 1
ATOM 11464 C CA . ARG F 2 208 ? 219.293 203.029 112.090 1.00 214.47 208 ARG F CA 1
ATOM 11465 C C . ARG F 2 208 ? 217.776 203.105 112.185 1.00 214.48 208 ARG F C 1
ATOM 11466 O O . ARG F 2 208 ? 217.062 202.803 111.226 1.00 213.99 208 ARG F O 1
ATOM 11474 N N . ARG F 2 209 ? 217.280 203.513 113.350 1.00 208.72 209 ARG F N 1
ATOM 11475 C CA . ARG F 2 209 ? 215.848 203.569 113.604 1.00 208.44 209 ARG F CA 1
ATOM 11476 C C . ARG F 2 209 ? 215.571 204.733 114.542 1.00 208.12 209 ARG F C 1
ATOM 11477 O O . ARG F 2 209 ? 216.470 205.246 115.214 1.00 207.76 209 ARG F O 1
ATOM 11485 N N . VAL F 2 210 ? 214.309 205.146 114.577 1.00 208.74 210 VAL F N 1
ATOM 11486 C CA . VAL F 2 210 ? 213.840 206.183 115.486 1.00 208.74 210 VAL F CA 1
ATOM 11487 C C . VAL F 2 210 ? 212.595 205.669 116.197 1.00 208.89 210 VAL F C 1
ATOM 11488 O O . VAL F 2 210 ? 211.685 205.126 115.558 1.00 208.67 210 VAL F O 1
ATOM 11492 N N . GLU F 2 211 ? 212.574 205.804 117.519 1.00 201.95 211 GLU F N 1
ATOM 11493 C CA . GLU F 2 211 ? 211.416 205.449 118.321 1.00 201.47 211 GLU F CA 1
ATOM 11494 C C . GLU F 2 211 ? 211.193 206.504 119.394 1.00 201.15 211 GLU F C 1
ATOM 11495 O O . GLU F 2 211 ? 212.125 207.203 119.806 1.00 200.69 211 GLU F O 1
ATOM 11501 N N . LEU F 2 212 ? 209.947 206.614 119.841 1.00 205.32 212 LEU F N 1
ATOM 11502 C CA . LEU F 2 212 ? 209.548 207.618 120.815 1.00 205.48 212 LEU F CA 1
ATOM 11503 C C . LEU F 2 212 ? 209.308 206.951 122.163 1.00 205.50 212 LEU F C 1
ATOM 11504 O O . LEU F 2 212 ? 208.744 205.853 122.228 1.00 205.52 212 LEU F O 1
ATOM 11509 N N . ARG F 2 213 ? 209.755 207.608 123.228 1.00 200.33 213 ARG F N 1
ATOM 11510 C CA . ARG F 2 213 ? 209.575 207.124 124.587 1.00 199.91 213 ARG F CA 1
ATOM 11511 C C . ARG F 2 213 ? 208.876 208.202 125.398 1.00 200.22 213 ARG F C 1
ATOM 11512 O O . ARG F 2 213 ? 209.034 209.396 125.126 1.00 199.91 213 ARG F O 1
ATOM 11520 N N . MET F 2 214 ? 208.094 207.780 126.386 1.00 204.95 214 MET F N 1
ATOM 11521 C CA . MET F 2 214 ? 207.382 208.699 127.260 1.00 204.35 214 MET F CA 1
ATOM 11522 C C . MET F 2 214 ? 208.013 208.662 128.644 1.00 204.31 214 MET F C 1
ATOM 11523 O O . MET F 2 214 ? 208.394 207.593 129.132 1.00 204.30 214 MET F O 1
ATOM 11528 N N . GLN F 2 215 ? 208.149 209.832 129.254 1.00 193.61 215 GLN F N 1
ATOM 11529 C CA . GLN F 2 215 ? 208.663 209.955 130.608 1.00 193.41 215 GLN F CA 1
ATOM 11530 C C . GLN F 2 215 ? 207.519 210.268 131.565 1.00 193.38 215 GLN F C 1
ATOM 11531 O O . GLN F 2 215 ? 206.414 210.631 131.156 1.00 193.46 215 GLN F O 1
ATOM 11537 N N . PHE F 2 216 ? 207.792 210.116 132.859 1.00 180.93 216 PHE F N 1
ATOM 11538 C CA . PHE F 2 216 ? 206.742 210.230 133.857 1.00 180.28 216 PHE F CA 1
ATOM 11539 C C . PHE F 2 216 ? 207.245 211.010 135.064 1.00 179.47 216 PHE F C 1
ATOM 11540 O O . PHE F 2 216 ? 208.431 210.979 135.398 1.00 179.16 216 PHE F O 1
ATOM 11548 N N . PHE F 2 217 ? 206.323 211.723 135.714 1.00 177.05 217 PHE F N 1
ATOM 11549 C CA . PHE F 2 217 ? 206.641 212.384 136.972 1.00 177.17 217 PHE F CA 1
ATOM 11550 C C . PHE F 2 217 ? 207.072 211.373 138.027 1.00 177.18 217 PHE F C 1
ATOM 11551 O O . PHE F 2 217 ? 206.556 210.256 138.104 1.00 176.50 217 PHE F O 1
ATOM 11559 N N . GLY F 2 218 ? 208.040 211.779 138.840 1.00 164.66 218 GLY F N 1
ATOM 11560 C CA . GLY F 2 218 ? 208.397 211.011 140.009 1.00 162.99 218 GLY F CA 1
ATOM 11561 C C . GLY F 2 218 ? 207.428 211.249 141.146 1.00 162.87 218 GLY F C 1
ATOM 11562 O O . GLY F 2 218 ? 206.602 212.161 141.120 1.00 164.17 218 GLY F O 1
ATOM 11563 N N . LEU F 2 219 ? 207.535 210.397 142.166 1.00 149.14 219 LEU F N 1
ATOM 11564 C CA . LEU F 2 219 ? 206.666 210.534 143.330 1.00 149.58 219 LEU F CA 1
ATOM 11565 C C . LEU F 2 219 ? 206.920 211.849 144.055 1.00 150.22 219 LEU F C 1
ATOM 11566 O O . LEU F 2 219 ? 205.981 212.493 144.538 1.00 149.10 219 LEU F O 1
ATOM 11571 N N . LYS F 2 220 ? 208.183 212.265 144.143 1.00 157.84 220 LYS F N 1
ATOM 11572 C CA . LYS F 2 220 ? 208.533 213.504 144.826 1.00 157.69 220 LYS F CA 1
ATOM 11573 C C . LYS F 2 220 ? 208.510 214.719 143.907 1.00 158.60 220 LYS F C 1
ATOM 11574 O O . LYS F 2 220 ? 208.666 215.844 144.395 1.00 158.22 220 LYS F O 1
ATOM 11580 N N . ASP F 2 221 ? 208.323 214.525 142.605 1.00 181.59 221 ASP F N 1
ATOM 11581 C CA . ASP F 2 221 ? 208.307 215.644 141.674 1.00 182.23 221 ASP F CA 1
ATOM 11582 C C . ASP F 2 221 ? 207.086 216.528 141.911 1.00 183.18 221 ASP F C 1
ATOM 11583 O O . ASP F 2 221 ? 206.026 216.066 142.340 1.00 183.16 221 ASP F O 1
ATOM 11588 N N . LYS F 2 222 ? 207.251 217.816 141.625 1.00 203.20 222 LYS F N 1
ATOM 11589 C CA . LYS F 2 222 ? 206.218 218.817 141.848 1.00 203.22 222 LYS F CA 1
ATOM 11590 C C . LYS F 2 222 ? 205.750 219.392 140.518 1.00 203.54 222 LYS F C 1
ATOM 11591 O O . LYS F 2 222 ? 206.554 219.614 139.607 1.00 203.14 222 LYS F O 1
ATOM 11597 N N . ARG F 2 223 ? 204.446 219.627 140.410 1.00 205.23 223 ARG F N 1
ATOM 11598 C CA . ARG F 2 223 ? 203.852 220.259 139.241 1.00 205.38 223 ARG F CA 1
ATOM 11599 C C . ARG F 2 223 ? 203.592 221.728 139.547 1.00 205.66 223 ARG F C 1
ATOM 11600 O O . ARG F 2 223 ? 202.910 222.052 140.524 1.00 205.28 223 ARG F O 1
ATOM 11608 N N . ASP F 2 224 ? 204.134 222.609 138.709 1.00 217.38 224 ASP F N 1
ATOM 11609 C CA . ASP F 2 224 ? 204.066 224.042 138.953 1.00 217.27 224 ASP F CA 1
ATOM 11610 C C . ASP F 2 224 ? 204.031 224.778 137.622 1.00 217.66 224 ASP F C 1
ATOM 11611 O O . ASP F 2 224 ? 204.386 224.231 136.576 1.00 217.65 224 ASP F O 1
ATOM 11616 N N . LYS F 2 225 ? 203.601 226.042 137.680 1.00 218.71 225 LYS F N 1
ATOM 11617 C CA . LYS F 2 225 ? 203.448 226.843 136.471 1.00 218.83 225 LYS F CA 1
ATOM 11618 C C . LYS F 2 225 ? 204.781 227.197 135.823 1.00 218.86 225 LYS F C 1
ATOM 11619 O O . LYS F 2 225 ? 204.809 227.489 134.622 1.00 218.66 225 LYS F O 1
ATOM 11625 N N . ALA F 2 226 ? 205.880 227.188 136.583 1.00 212.79 226 ALA F N 1
ATOM 11626 C CA . ALA F 2 226 ? 207.176 227.539 136.008 1.00 212.46 226 ALA F CA 1
ATOM 11627 C C . ALA F 2 226 ? 207.590 226.548 134.927 1.00 212.61 226 ALA F C 1
ATOM 11628 O O . ALA F 2 226 ? 208.091 226.945 133.868 1.00 212.13 226 ALA F O 1
ATOM 11630 N N . ASP F 2 227 ? 207.392 225.252 135.174 1.00 216.11 227 ASP F N 1
ATOM 11631 C CA . ASP F 2 227 ? 207.689 224.241 134.169 1.00 215.72 227 ASP F CA 1
ATOM 11632 C C . ASP F 2 227 ? 206.645 224.190 133.062 1.00 215.77 227 ASP F C 1
ATOM 11633 O O . ASP F 2 227 ? 206.950 223.711 131.964 1.00 215.50 227 ASP F O 1
ATOM 11638 N N . GLU F 2 228 ? 205.429 224.672 133.323 1.00 214.99 228 GLU F N 1
ATOM 11639 C CA . GLU F 2 228 ? 204.343 224.635 132.343 1.00 214.61 228 GLU F CA 1
ATOM 11640 C C . GLU F 2 228 ? 204.485 225.827 131.400 1.00 214.54 228 GLU F C 1
ATOM 11641 O O . GLU F 2 228 ? 203.871 226.883 131.573 1.00 214.40 228 GLU F O 1
ATOM 11647 N N . VAL F 2 229 ? 205.318 225.646 130.375 1.00 212.07 229 VAL F N 1
ATOM 11648 C CA . VAL F 2 229 ? 205.474 226.672 129.352 1.00 211.88 229 VAL F CA 1
ATOM 11649 C C . VAL F 2 229 ? 204.279 226.623 128.411 1.00 211.81 229 VAL F C 1
ATOM 11650 O O . VAL F 2 229 ? 203.969 225.576 127.827 1.00 211.57 229 VAL F O 1
ATOM 11654 N N . ASP F 2 230 ? 203.600 227.756 128.261 1.00 212.81 230 ASP F N 1
ATOM 11655 C CA . ASP F 2 230 ? 202.395 227.856 127.449 1.00 212.70 230 ASP F CA 1
ATOM 11656 C C . ASP F 2 230 ? 202.736 228.526 126.126 1.00 212.62 230 ASP F C 1
ATOM 11657 O O . ASP F 2 230 ? 203.115 229.703 126.102 1.00 212.29 230 ASP F O 1
ATOM 11662 N N . PHE F 2 231 ? 202.604 227.780 125.036 1.00 214.69 231 PHE F N 1
ATOM 11663 C CA . PHE F 2 231 ? 202.814 228.357 123.718 1.00 214.73 231 PHE F CA 1
ATOM 11664 C C . PHE F 2 231 ? 201.674 229.314 123.378 1.00 214.58 231 PHE F C 1
ATOM 11665 O O . PHE F 2 231 ? 200.518 229.055 123.729 1.00 214.50 231 PHE F O 1
ATOM 11673 N N . PRO F 2 232 ? 201.963 230.428 122.703 1.00 207.36 232 PRO F N 1
ATOM 11674 C CA . PRO F 2 232 ? 200.887 231.320 122.284 1.00 206.81 232 PRO F CA 1
ATOM 11675 C C . PRO F 2 232 ? 200.045 230.667 121.203 1.00 206.81 232 PRO F C 1
ATOM 11676 O O . PRO F 2 232 ? 200.512 229.754 120.499 1.00 206.60 232 PRO F O 1
ATOM 11680 N N . PRO F 2 233 ? 198.789 231.085 121.047 1.00 199.52 233 PRO F N 1
ATOM 11681 C CA . PRO F 2 233 ? 197.947 230.508 119.993 1.00 198.85 233 PRO F CA 1
ATOM 11682 C C . PRO F 2 233 ? 198.557 230.721 118.616 1.00 198.19 233 PRO F C 1
ATOM 11683 O O . PRO F 2 233 ? 199.203 231.738 118.350 1.00 198.04 233 PRO F O 1
ATOM 11687 N N . VAL F 2 234 ? 198.352 229.739 117.739 1.00 184.47 234 VAL F N 1
ATOM 11688 C CA . VAL F 2 234 ? 198.953 229.763 116.410 1.00 184.39 234 VAL F CA 1
ATOM 11689 C C . VAL F 2 234 ? 198.384 230.934 115.621 1.00 184.05 234 VAL F C 1
ATOM 11690 O O . VAL F 2 234 ? 197.168 231.035 115.417 1.00 183.58 234 VAL F O 1
ATOM 11694 N N . VAL F 2 235 ? 199.265 231.827 115.173 1.00 179.06 235 VAL F N 1
ATOM 11695 C CA . VAL F 2 235 ? 198.854 232.979 114.380 1.00 178.68 235 VAL F CA 1
ATOM 11696 C C . VAL F 2 235 ? 199.202 232.825 112.903 1.00 178.30 235 VAL F C 1
ATOM 11697 O O . VAL F 2 235 ? 198.624 233.538 112.067 1.00 177.62 235 VAL F O 1
ATOM 11701 N N . ASN F 2 236 ? 200.120 231.925 112.557 1.00 175.36 236 ASN F N 1
ATOM 11702 C CA . ASN F 2 236 ? 200.510 231.709 111.172 1.00 174.58 236 ASN F CA 1
ATOM 11703 C C . ASN F 2 236 ? 200.866 230.244 110.981 1.00 174.90 236 ASN F C 1
ATOM 11704 O O . ASN F 2 236 ? 201.284 229.564 111.923 1.00 174.60 236 ASN F O 1
ATOM 11709 N N . LYS F 2 237 ? 200.702 229.766 109.752 1.00 189.30 237 LYS F N 1
ATOM 11710 C CA . LYS F 2 237 ? 201.044 228.390 109.434 1.00 189.86 237 LYS F CA 1
ATOM 11711 C C . LYS F 2 237 ? 202.556 228.191 109.477 1.00 190.19 237 LYS F C 1
ATOM 11712 O O . LYS F 2 237 ? 203.343 229.136 109.368 1.00 189.91 237 LYS F O 1
ATOM 11718 N N . GLU F 2 238 ? 202.960 226.935 109.644 1.00 195.61 238 GLU F N 1
ATOM 11719 C CA . GLU F 2 238 ? 204.363 226.567 109.736 1.00 195.20 238 GLU F CA 1
ATOM 11720 C C . GLU F 2 238 ? 204.771 225.749 108.519 1.00 195.11 238 GLU F C 1
ATOM 11721 O O . GLU F 2 238 ? 204.146 224.732 108.203 1.00 195.05 238 GLU F O 1
ATOM 11727 N N . VAL F 2 239 ? 205.824 226.199 107.842 1.00 197.25 239 VAL F N 1
ATOM 11728 C CA . VAL F 2 239 ? 206.422 225.474 106.731 1.00 197.53 239 VAL F CA 1
ATOM 11729 C C . VAL F 2 239 ? 207.755 224.908 107.200 1.00 197.71 239 VAL F C 1
ATOM 11730 O O . VAL F 2 239 ? 208.512 225.576 107.911 1.00 197.40 239 VAL F O 1
ATOM 11734 N N . CYS F 2 240 ? 208.023 223.661 106.825 1.00 203.15 240 CYS F N 1
ATOM 11735 C CA . CYS F 2 240 ? 209.211 222.978 107.314 1.00 203.29 240 CYS F CA 1
ATOM 11736 C C . CYS F 2 240 ? 210.471 223.551 106.676 1.00 203.45 240 CYS F C 1
ATOM 11737 O O . CYS F 2 240 ? 210.412 224.249 105.659 1.00 203.16 240 CYS F O 1
ATOM 11740 N N . GLN F 2 241 ? 211.620 223.251 107.284 1.00 211.50 241 GLN F N 1
ATOM 11741 C CA . GLN F 2 241 ? 212.878 223.871 106.888 1.00 211.66 241 GLN F CA 1
ATOM 11742 C C . GLN F 2 241 ? 213.696 223.038 105.909 1.00 211.42 241 GLN F C 1
ATOM 11743 O O . GLN F 2 241 ? 214.446 223.620 105.117 1.00 211.27 241 GLN F O 1
ATOM 11749 N N . LEU F 2 242 ? 213.585 221.709 105.930 1.00 201.43 242 LEU F N 1
ATOM 11750 C CA . LEU F 2 242 ? 214.319 220.889 104.964 1.00 201.15 242 LEU F CA 1
ATOM 11751 C C . LEU F 2 242 ? 213.438 220.707 103.734 1.00 201.51 242 LEU F C 1
ATOM 11752 O O . LEU F 2 242 ? 212.354 220.126 103.789 1.00 200.88 242 LEU F O 1
ATOM 11757 N N . VAL F 2 243 ? 213.907 221.251 102.609 1.00 205.52 243 VAL F N 1
ATOM 11758 C CA . VAL F 2 243 ? 213.142 221.204 101.371 1.00 205.11 243 VAL F CA 1
ATOM 11759 C C . VAL F 2 243 ? 213.459 219.910 100.624 1.00 205.17 243 VAL F C 1
ATOM 11760 O O . VAL F 2 243 ? 214.492 219.267 100.854 1.00 205.22 243 VAL F O 1
ATOM 11764 N N . MET F 2 244 ? 212.551 219.515 99.728 1.00 209.99 244 MET F N 1
ATOM 11765 C CA . MET F 2 244 ? 212.656 218.205 99.086 1.00 210.12 244 MET F CA 1
ATOM 11766 C C . MET F 2 244 ? 213.938 217.969 98.282 1.00 210.51 244 MET F C 1
ATOM 11767 O O . MET F 2 244 ? 214.440 216.833 98.321 1.00 209.79 244 MET F O 1
ATOM 11772 N N . PRO F 2 245 ? 214.515 218.934 97.545 1.00 211.69 245 PRO F N 1
ATOM 11773 C CA . PRO F 2 245 ? 215.723 218.610 96.763 1.00 210.96 245 PRO F CA 1
ATOM 11774 C C . PRO F 2 245 ? 216.936 218.244 97.606 1.00 210.80 245 PRO F C 1
ATOM 11775 O O . PRO F 2 245 ? 217.938 217.792 97.038 1.00 210.72 245 PRO F O 1
ATOM 11779 N N . LEU F 2 246 ? 216.888 218.427 98.922 1.00 200.45 246 LEU F N 1
ATOM 11780 C CA . LEU F 2 246 ? 218.014 218.084 99.787 1.00 199.65 246 LEU F CA 1
ATOM 11781 C C . LEU F 2 246 ? 218.330 216.593 99.728 1.00 199.32 246 LEU F C 1
ATOM 11782 O O . LEU F 2 246 ? 217.813 215.808 100.522 1.00 199.31 246 LEU F O 1
ATOM 11787 N N . MET G 2 1 ? 205.374 208.557 245.469 1.00 87.03 1 MET G N 1
ATOM 11788 C CA . MET G 2 1 ? 206.190 208.773 246.657 1.00 87.13 1 MET G CA 1
ATOM 11789 C C . MET G 2 1 ? 207.529 208.056 246.556 1.00 90.68 1 MET G C 1
ATOM 11790 O O . MET G 2 1 ? 208.548 208.560 247.028 1.00 92.25 1 MET G O 1
ATOM 11795 N N . PHE G 2 2 ? 207.527 206.882 245.931 1.00 86.30 2 PHE G N 1
ATOM 11796 C CA . PHE G 2 2 ? 208.744 206.088 245.827 1.00 84.98 2 PHE G CA 1
ATOM 11797 C C . PHE G 2 2 ? 209.032 205.716 244.381 1.00 85.73 2 PHE G C 1
ATOM 11798 O O . PHE G 2 2 ? 209.361 204.563 244.081 1.00 84.65 2 PHE G O 1
ATOM 11806 N N . GLY G 2 3 ? 208.909 206.687 243.480 1.00 99.46 3 GLY G N 1
ATOM 11807 C CA . GLY G 2 3 ? 209.213 206.441 242.089 1.00 98.86 3 GLY G CA 1
ATOM 11808 C C . GLY G 2 3 ? 210.701 206.315 241.839 1.00 97.82 3 GLY G C 1
ATOM 11809 O O . GLY G 2 3 ? 211.540 206.759 242.623 1.00 99.29 3 GLY G O 1
ATOM 11810 N N . ASN G 2 4 ? 211.031 205.690 240.714 1.00 69.64 4 ASN G N 1
ATOM 11811 C CA . ASN G 2 4 ? 212.417 205.468 240.322 1.00 70.70 4 ASN G CA 1
ATOM 11812 C C . ASN G 2 4 ? 212.861 206.617 239.424 1.00 71.13 4 ASN G C 1
ATOM 11813 O O . ASN G 2 4 ? 212.324 206.801 238.326 1.00 73.65 4 ASN G O 1
ATOM 11818 N N . ALA G 2 5 ? 213.840 207.393 239.891 1.00 57.21 5 ALA G N 1
ATOM 11819 C CA . ALA G 2 5 ? 214.349 208.503 239.099 1.00 55.17 5 ALA G CA 1
ATOM 11820 C C . ALA G 2 5 ? 215.228 208.038 237.948 1.00 56.09 5 ALA G C 1
ATOM 11821 O O . ALA G 2 5 ? 215.447 208.803 237.005 1.00 56.74 5 ALA G O 1
ATOM 11823 N N . PHE G 2 6 ? 215.721 206.806 237.999 1.00 57.32 6 PHE G N 1
ATOM 11824 C CA . PHE G 2 6 ? 216.664 206.303 237.014 1.00 59.34 6 PHE G CA 1
ATOM 11825 C C . PHE G 2 6 ? 215.997 205.568 235.862 1.00 60.79 6 PHE G C 1
ATOM 11826 O O . PHE G 2 6 ? 216.702 205.011 235.014 1.00 62.36 6 PHE G O 1
ATOM 11834 N N . GLY G 2 7 ? 214.668 205.541 235.811 1.00 74.08 7 GLY G N 1
ATOM 11835 C CA . GLY G 2 7 ? 213.982 204.980 234.666 1.00 75.58 7 GLY G CA 1
ATOM 11836 C C . GLY G 2 7 ? 214.305 205.744 233.398 1.00 78.61 7 GLY G C 1
ATOM 11837 O O . GLY G 2 7 ? 214.090 206.958 233.326 1.00 79.37 7 GLY G O 1
ATOM 11838 N N . VAL G 2 8 ? 214.824 205.048 232.393 1.00 87.51 8 VAL G N 1
ATOM 11839 C CA . VAL G 2 8 ? 215.284 205.681 231.163 1.00 91.62 8 VAL G CA 1
ATOM 11840 C C . VAL G 2 8 ? 214.230 205.511 230.080 1.00 89.28 8 VAL G C 1
ATOM 11841 O O . VAL G 2 8 ? 213.426 204.571 230.100 1.00 87.92 8 VAL G O 1
ATOM 11845 N N . LYS G 2 9 ? 214.231 206.439 229.127 1.00 91.95 9 LYS G N 1
ATOM 11846 C CA . LYS G 2 9 ? 213.312 206.422 228.000 1.00 93.60 9 LYS G CA 1
ATOM 11847 C C . LYS G 2 9 ? 214.108 206.390 226.703 1.00 94.54 9 LYS G C 1
ATOM 11848 O O . LYS G 2 9 ? 215.166 207.021 226.598 1.00 94.20 9 LYS G O 1
ATOM 11854 N N . LYS G 2 10 ? 213.600 205.651 225.721 1.00 86.84 10 LYS G N 1
ATOM 11855 C CA . LYS G 2 10 ? 214.268 205.540 224.434 1.00 85.15 10 LYS G CA 1
ATOM 11856 C C . LYS G 2 10 ? 214.294 206.895 223.732 1.00 86.16 10 LYS G C 1
ATOM 11857 O O . LYS G 2 10 ? 213.400 207.726 223.906 1.00 84.74 10 LYS G O 1
ATOM 11863 N N . ARG G 2 11 ? 215.337 207.116 222.933 1.00 90.49 11 ARG G N 1
ATOM 11864 C CA . ARG G 2 11 ? 215.476 208.407 222.278 1.00 90.33 11 ARG G CA 1
ATOM 11865 C C . ARG G 2 11 ? 214.419 208.574 221.188 1.00 91.19 11 ARG G C 1
ATOM 11866 O O . ARG G 2 11 ? 213.627 207.673 220.897 1.00 90.96 11 ARG G O 1
ATOM 11874 N N . ARG G 2 12 ? 214.424 209.756 220.577 1.00 146.18 12 ARG G N 1
ATOM 11875 C CA . ARG G 2 12 ? 213.617 210.016 219.393 1.00 147.29 12 ARG G CA 1
ATOM 11876 C C . ARG G 2 12 ? 214.273 209.357 218.187 1.00 147.60 12 ARG G C 1
ATOM 11877 O O . ARG G 2 12 ? 215.046 209.995 217.465 1.00 147.13 12 ARG G O 1
ATOM 11885 N N . SER G 2 13 ? 213.988 208.076 217.972 1.00 143.43 13 SER G N 1
ATOM 11886 C CA . SER G 2 13 ? 214.616 207.296 216.907 1.00 144.04 13 SER G CA 1
ATOM 11887 C C . SER G 2 13 ? 213.709 207.336 215.684 1.00 142.92 13 SER G C 1
ATOM 11888 O O . SER G 2 13 ? 212.779 206.535 215.560 1.00 143.38 13 SER G O 1
ATOM 11891 N N . ASP G 2 14 ? 213.981 208.273 214.779 1.00 117.99 14 ASP G N 1
ATOM 11892 C CA . ASP G 2 14 ? 213.215 208.353 213.544 1.00 117.50 14 ASP G CA 1
ATOM 11893 C C . ASP G 2 14 ? 213.488 207.131 212.678 1.00 116.47 14 ASP G C 1
ATOM 11894 O O . ASP G 2 14 ? 214.631 206.683 212.546 1.00 113.78 14 ASP G O 1
ATOM 11899 N N . GLU G 2 15 ? 212.430 206.584 212.096 1.00 103.84 15 GLU G N 1
ATOM 11900 C CA . GLU G 2 15 ? 212.583 205.390 211.287 1.00 102.76 15 GLU G CA 1
ATOM 11901 C C . GLU G 2 15 ? 213.207 205.736 209.940 1.00 101.69 15 GLU G C 1
ATOM 11902 O O . GLU G 2 15 ? 213.222 206.891 209.506 1.00 99.90 15 GLU G O 1
ATOM 11908 N N . ALA G 2 16 ? 213.739 204.712 209.284 1.00 76.27 16 ALA G N 1
ATOM 11909 C CA . ALA G 2 16 ? 214.376 204.903 207.994 1.00 72.70 16 ALA G CA 1
ATOM 11910 C C . ALA G 2 16 ? 213.332 205.093 206.900 1.00 76.67 16 ALA G C 1
ATOM 11911 O O . ALA G 2 16 ? 212.132 204.892 207.103 1.00 78.94 16 ALA G O 1
ATOM 11913 N N . GLU G 2 17 ? 213.809 205.499 205.727 1.00 62.50 17 GLU G N 1
ATOM 11914 C CA . GLU G 2 17 ? 212.960 205.535 204.546 1.00 58.96 17 GLU G CA 1
ATOM 11915 C C . GLU G 2 17 ? 212.363 204.157 204.294 1.00 58.87 17 GLU G C 1
ATOM 11916 O O . GLU G 2 17 ? 213.048 203.137 204.407 1.00 60.60 17 GLU G O 1
ATOM 11922 N N . LYS G 2 18 ? 211.079 204.129 203.963 1.00 53.94 18 LYS G N 1
ATOM 11923 C CA . LYS G 2 18 ? 210.441 202.865 203.635 1.00 51.77 18 LYS G CA 1
ATOM 11924 C C . LYS G 2 18 ? 211.063 202.309 202.359 1.00 54.80 18 LYS G C 1
ATOM 11925 O O . LYS G 2 18 ? 211.059 202.992 201.325 1.00 58.51 18 LYS G O 1
ATOM 11931 N N . PRO G 2 19 ? 211.612 201.094 202.389 1.00 51.01 19 PRO G N 1
ATOM 11932 C CA . PRO G 2 19 ? 212.351 200.599 201.219 1.00 49.63 19 PRO G CA 1
ATOM 11933 C C . PRO G 2 19 ? 211.495 200.445 199.980 1.00 49.95 19 PRO G C 1
ATOM 11934 O O . PRO G 2 19 ? 212.025 200.479 198.860 1.00 51.62 19 PRO G O 1
ATOM 11938 N N . PHE G 2 20 ? 210.181 200.280 200.143 1.00 44.53 20 PHE G N 1
ATOM 11939 C CA . PHE G 2 20 ? 209.333 200.048 198.984 1.00 37.90 20 PHE G CA 1
ATOM 11940 C C . PHE G 2 20 ? 209.352 201.238 198.041 1.00 42.56 20 PHE G C 1
ATOM 11941 O O . PHE G 2 20 ? 209.347 201.065 196.822 1.00 48.60 20 PHE G O 1
ATOM 11949 N N . TRP G 2 21 ? 209.368 202.454 198.581 1.00 39.02 21 TRP G N 1
ATOM 11950 C CA . TRP G 2 21 ? 209.272 203.628 197.722 1.00 37.89 21 TRP G CA 1
ATOM 11951 C C . TRP G 2 21 ? 210.540 203.830 196.902 1.00 40.86 21 TRP G C 1
ATOM 11952 O O . TRP G 2 21 ? 210.467 204.139 195.708 1.00 40.71 21 TRP G O 1
ATOM 11963 N N . ILE G 2 22 ? 211.709 203.649 197.515 1.00 34.83 22 ILE G N 1
ATOM 11964 C CA . ILE G 2 22 ? 212.950 203.786 196.762 1.00 37.00 22 ILE G CA 1
ATOM 11965 C C . ILE G 2 22 ? 213.102 202.639 195.766 1.00 39.03 22 ILE G C 1
ATOM 11966 O O . ILE G 2 22 ? 213.570 202.839 194.637 1.00 43.55 22 ILE G O 1
ATOM 11971 N N . SER G 2 23 ? 212.688 201.426 196.148 1.00 32.80 23 SER G N 1
ATOM 11972 C CA . SER G 2 23 ? 212.729 200.307 195.210 1.00 34.03 23 SER G CA 1
ATOM 11973 C C . SER G 2 23 ? 211.773 200.523 194.043 1.00 40.94 23 SER G C 1
ATOM 11974 O O . SER G 2 23 ? 212.085 200.174 192.900 1.00 41.16 23 SER G O 1
ATOM 11977 N N . TYR G 2 24 ? 210.597 201.085 194.317 1.00 33.62 24 TYR G N 1
ATOM 11978 C CA . TYR G 2 24 ? 209.628 201.390 193.273 1.00 30.66 24 TYR G CA 1
ATOM 11979 C C . TYR G 2 24 ? 210.134 202.487 192.349 1.00 39.16 24 TYR G C 1
ATOM 11980 O O . TYR G 2 24 ? 209.903 202.436 191.140 1.00 40.71 24 TYR G O 1
ATOM 11989 N N . ALA G 2 25 ? 210.813 203.494 192.901 1.00 34.66 25 ALA G N 1
ATOM 11990 C CA . ALA G 2 25 ? 211.438 204.506 192.058 1.00 30.76 25 ALA G CA 1
ATOM 11991 C C . ALA G 2 25 ? 212.508 203.887 191.170 1.00 35.21 25 ALA G C 1
ATOM 11992 O O . ALA G 2 25 ? 212.619 204.226 189.986 1.00 40.74 25 ALA G O 1
ATOM 11994 N N . ASP G 2 26 ? 213.299 202.969 191.726 1.00 33.61 26 ASP G N 1
ATOM 11995 C CA . ASP G 2 26 ? 214.294 202.253 190.936 1.00 32.74 26 ASP G CA 1
ATOM 11996 C C . ASP G 2 26 ? 213.640 201.475 189.801 1.00 37.08 26 ASP G C 1
ATOM 11997 O O . ASP G 2 26 ? 214.087 201.532 188.650 1.00 43.90 26 ASP G O 1
ATOM 12002 N N . LEU G 2 27 ? 212.567 200.745 190.112 1.00 29.85 27 LEU G N 1
ATOM 12003 C CA . LEU G 2 27 ? 211.880 199.952 189.098 1.00 29.87 27 LEU G CA 1
ATOM 12004 C C . LEU G 2 27 ? 211.257 200.834 188.024 1.00 29.76 27 LEU G C 1
ATOM 12005 O O . LEU G 2 27 ? 211.313 200.508 186.835 1.00 41.45 27 LEU G O 1
ATOM 12010 N N . MET G 2 28 ? 210.640 201.946 188.423 1.00 35.71 28 MET G N 1
ATOM 12011 C CA . MET G 2 28 ? 210.019 202.840 187.454 1.00 33.12 28 MET G CA 1
ATOM 12012 C C . MET G 2 28 ? 211.059 203.493 186.556 1.00 34.36 28 MET G C 1
ATOM 12013 O O . MET G 2 28 ? 210.832 203.655 185.353 1.00 41.07 28 MET G O 1
ATOM 12018 N N . THR G 2 29 ? 212.207 203.873 187.120 1.00 34.16 29 THR G N 1
ATOM 12019 C CA . THR G 2 29 ? 213.287 204.401 186.297 1.00 30.72 29 THR G CA 1
ATOM 12020 C C . THR G 2 29 ? 213.801 203.348 185.325 1.00 27.88 29 THR G C 1
ATOM 12021 O O . THR G 2 29 ? 214.071 203.649 184.158 1.00 30.73 29 THR G O 1
ATOM 12025 N N . ALA G 2 30 ? 213.944 202.107 185.793 1.00 27.99 30 ALA G N 1
ATOM 12026 C CA . ALA G 2 30 ? 214.404 201.034 184.923 1.00 30.70 30 ALA G CA 1
ATOM 12027 C C . ALA G 2 30 ? 213.423 200.784 183.786 1.00 31.64 30 ALA G C 1
ATOM 12028 O O . ALA G 2 30 ? 213.830 200.561 182.644 1.00 37.84 30 ALA G O 1
ATOM 12030 N N . MET G 2 31 ? 212.125 200.816 184.083 1.00 35.30 31 MET G N 1
ATOM 12031 C CA . MET G 2 31 ? 211.114 200.651 183.043 1.00 35.66 31 MET G CA 1
ATOM 12032 C C . MET G 2 31 ? 211.120 201.809 182.053 1.00 36.31 31 MET G C 1
ATOM 12033 O O . MET G 2 31 ? 210.973 201.598 180.844 1.00 43.09 31 MET G O 1
ATOM 12038 N N . MET G 2 32 ? 211.272 203.035 182.548 1.00 38.57 32 MET G N 1
ATOM 12039 C CA . MET G 2 32 ? 211.359 204.191 181.665 1.00 25.62 32 MET G CA 1
ATOM 12040 C C . MET G 2 32 ? 212.557 204.074 180.731 1.00 34.07 32 MET G C 1
ATOM 12041 O O . MET G 2 32 ? 212.446 204.329 179.524 1.00 35.58 32 MET G O 1
ATOM 12046 N N . VAL G 2 33 ? 213.703 203.658 181.268 1.00 39.44 33 VAL G N 1
ATOM 12047 C CA . VAL G 2 33 ? 214.890 203.437 180.450 1.00 29.83 33 VAL G CA 1
ATOM 12048 C C . VAL G 2 33 ? 214.662 202.327 179.435 1.00 32.65 33 VAL G C 1
ATOM 12049 O O . VAL G 2 33 ? 215.074 202.435 178.274 1.00 47.15 33 VAL G O 1
ATOM 12053 N N . LEU G 2 34 ? 214.039 201.230 179.865 1.00 27.94 34 LEU G N 1
ATOM 12054 C CA . LEU G 2 34 ? 213.776 200.129 178.952 1.00 29.29 34 LEU G CA 1
ATOM 12055 C C . LEU G 2 34 ? 212.918 200.586 177.786 1.00 31.91 34 LEU G C 1
ATOM 12056 O O . LEU G 2 34 ? 213.207 200.261 176.630 1.00 34.62 34 LEU G O 1
ATOM 12061 N N . PHE G 2 35 ? 211.873 201.362 178.064 1.00 39.15 35 PHE G N 1
ATOM 12062 C CA . PHE G 2 35 ? 210.984 201.795 176.992 1.00 30.18 35 PHE G CA 1
ATOM 12063 C C . PHE G 2 35 ? 211.670 202.793 176.069 1.00 26.01 35 PHE G C 1
ATOM 12064 O O . PHE G 2 35 ? 211.509 202.722 174.846 1.00 36.12 35 PHE G O 1
ATOM 12072 N N . LEU G 2 36 ? 212.465 203.708 176.630 1.00 32.41 36 LEU G N 1
ATOM 12073 C CA . LEU G 2 36 ? 213.266 204.600 175.796 1.00 29.25 36 LEU G CA 1
ATOM 12074 C C . LEU G 2 36 ? 214.180 203.831 174.855 1.00 35.66 36 LEU G C 1
ATOM 12075 O O . LEU G 2 36 ? 214.201 204.083 173.644 1.00 44.27 36 LEU G O 1
ATOM 12080 N N . VAL G 2 37 ? 214.965 202.904 175.401 1.00 33.55 37 VAL G N 1
ATOM 12081 C CA . VAL G 2 37 ? 215.962 202.223 174.588 1.00 34.16 37 VAL G CA 1
ATOM 12082 C C . VAL G 2 37 ? 215.300 201.289 173.589 1.00 35.78 37 VAL G C 1
ATOM 12083 O O . VAL G 2 37 ? 215.800 201.111 172.472 1.00 40.29 37 VAL G O 1
ATOM 12087 N N . VAL G 2 38 ? 214.164 200.694 173.947 1.00 35.54 38 VAL G N 1
ATOM 12088 C CA . VAL G 2 38 ? 213.461 199.840 173.002 1.00 34.14 38 VAL G CA 1
ATOM 12089 C C . VAL G 2 38 ? 212.879 200.673 171.868 1.00 35.24 38 VAL G C 1
ATOM 12090 O O . VAL G 2 38 ? 212.904 200.259 170.705 1.00 42.24 38 VAL G O 1
ATOM 12094 N N . MET G 2 39 ? 212.370 201.869 172.179 1.00 34.46 39 MET G N 1
ATOM 12095 C CA . MET G 2 39 ? 211.936 202.775 171.122 1.00 36.31 39 MET G CA 1
ATOM 12096 C C . MET G 2 39 ? 213.090 203.144 170.205 1.00 35.46 39 MET G C 1
ATOM 12097 O O . MET G 2 39 ? 212.940 203.155 168.979 1.00 43.21 39 MET G O 1
ATOM 12102 N N . VAL G 2 40 ? 214.249 203.454 170.784 1.00 33.91 40 VAL G N 1
ATOM 12103 C CA . VAL G 2 40 ? 215.405 203.847 169.981 1.00 31.71 40 VAL G CA 1
ATOM 12104 C C . VAL G 2 40 ? 215.827 202.708 169.063 1.00 38.60 40 VAL G C 1
ATOM 12105 O O . VAL G 2 40 ? 216.054 202.904 167.865 1.00 43.65 40 VAL G O 1
ATOM 12109 N N . ALA G 2 41 ? 215.923 201.497 169.615 1.00 33.18 41 ALA G N 1
ATOM 12110 C CA . ALA G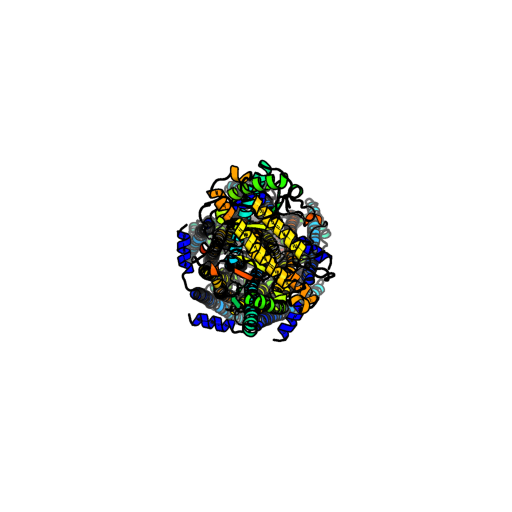 2 41 ? 216.323 200.342 168.818 1.00 27.11 41 ALA G CA 1
ATOM 12111 C C . ALA G 2 41 ? 215.307 200.039 167.726 1.00 33.11 41 ALA G C 1
ATOM 12112 O O . ALA G 2 41 ? 215.679 199.762 166.582 1.00 44.54 41 ALA G O 1
ATOM 12114 N N . SER G 2 42 ? 214.016 200.092 168.056 1.00 25.57 42 SER G N 1
ATOM 12115 C CA . SER G 2 42 ? 212.988 199.787 167.071 1.00 28.16 42 SER G CA 1
ATOM 12116 C C . SER G 2 42 ? 212.977 200.809 165.944 1.00 30.43 42 SER G C 1
ATOM 12117 O O . SER G 2 42 ? 212.862 200.440 164.769 1.00 41.58 42 SER G O 1
ATOM 12120 N N . LEU G 2 43 ? 213.091 202.095 166.279 1.00 36.60 43 LEU G N 1
ATOM 12121 C CA . LEU G 2 43 ? 213.104 203.125 165.247 1.00 34.88 43 LEU G CA 1
ATOM 12122 C C . LEU G 2 43 ? 214.358 203.032 164.392 1.00 36.86 43 LEU G C 1
ATOM 12123 O O . LEU G 2 43 ? 214.297 203.223 163.174 1.00 43.65 43 LEU G O 1
ATOM 12128 N N . SER G 2 44 ? 215.506 202.742 165.006 1.00 34.80 44 SER G N 1
ATOM 12129 C CA . SER G 2 44 ? 216.728 202.568 164.235 1.00 40.49 44 SER G CA 1
ATOM 12130 C C . SER G 2 44 ? 216.696 201.309 163.383 1.00 39.77 44 SER G C 1
ATOM 12131 O O . SER G 2 44 ? 217.431 201.228 162.393 1.00 49.72 44 SER G O 1
ATOM 12134 N N . SER G 2 45 ? 215.873 200.327 163.746 1.00 36.78 45 SER G N 1
ATOM 12135 C CA . SER G 2 45 ? 215.787 199.105 162.958 1.00 37.58 45 SER G CA 1
ATOM 12136 C C . SER G 2 45 ? 214.826 199.254 161.784 1.00 44.47 45 SER G C 1
ATOM 12137 O O . SER G 2 45 ? 215.124 198.803 160.675 1.00 53.88 45 SER G O 1
ATOM 12140 N N . VAL G 2 46 ? 213.666 199.876 162.005 1.00 43.67 46 VAL G N 1
ATOM 12141 C CA . VAL G 2 46 ? 212.687 199.986 160.925 1.00 45.40 46 VAL G CA 1
ATOM 12142 C C . VAL G 2 46 ? 213.210 200.886 159.813 1.00 50.55 46 VAL G C 1
ATOM 12143 O O . VAL G 2 46 ? 212.928 200.661 158.630 1.00 57.55 46 VAL G O 1
ATOM 12147 N N . THR G 2 47 ? 213.972 201.919 160.165 1.00 49.26 47 THR G N 1
ATOM 12148 C CA . THR G 2 47 ? 214.437 202.899 159.195 1.00 50.10 47 THR G CA 1
ATOM 12149 C C . THR G 2 47 ? 215.876 202.665 158.757 1.00 52.91 47 THR G C 1
ATOM 12150 O O . THR G 2 47 ? 216.465 203.543 158.119 1.00 61.30 47 THR G O 1
ATOM 12154 N N . GLN G 2 48 ? 216.457 201.505 159.072 1.00 65.18 48 GLN G N 1
ATOM 12155 C CA . GLN G 2 48 ? 217.865 201.300 158.741 1.00 67.76 48 GLN G CA 1
ATOM 12156 C C . GLN G 2 48 ? 218.080 201.242 157.235 1.00 69.36 48 GLN G C 1
ATOM 12157 O O . GLN G 2 48 ? 219.120 201.682 156.739 1.00 73.79 48 GLN G O 1
ATOM 12163 N N . ARG G 2 49 ? 217.118 200.697 156.488 1.00 69.40 49 ARG G N 1
ATOM 12164 C CA . ARG G 2 49 ? 217.204 200.774 155.034 1.00 68.59 49 ARG G CA 1
ATOM 12165 C C . ARG G 2 49 ? 217.109 202.217 154.562 1.00 71.05 49 ARG G C 1
ATOM 12166 O O . ARG G 2 49 ? 217.852 202.637 153.667 1.00 75.08 49 ARG G O 1
ATOM 12174 N N . ILE G 2 50 ? 216.210 202.994 155.164 1.00 74.41 50 ILE G N 1
ATOM 12175 C CA . ILE G 2 50 ? 216.087 204.406 154.819 1.00 69.96 50 ILE G CA 1
ATOM 12176 C C . ILE G 2 50 ? 217.343 205.163 155.226 1.00 73.29 50 ILE G C 1
ATOM 12177 O O . ILE G 2 50 ? 217.819 206.039 154.497 1.00 79.72 50 ILE G O 1
ATOM 12182 N N . GLN G 2 51 ? 217.906 204.833 156.392 1.00 73.55 51 GLN G N 1
ATOM 12183 C CA . GLN G 2 51 ? 219.149 205.468 156.819 1.00 73.67 51 GLN G CA 1
ATOM 12184 C C . GLN G 2 51 ? 220.285 205.158 155.853 1.00 77.65 51 GLN G C 1
ATOM 12185 O O . GLN G 2 51 ? 221.074 206.040 155.505 1.00 82.63 51 GLN G O 1
ATOM 12191 N N . ARG G 2 52 ? 220.389 203.901 155.417 1.00 86.03 52 ARG G N 1
ATOM 12192 C CA . ARG G 2 52 ? 221.450 203.525 154.489 1.00 86.68 52 ARG G CA 1
ATOM 12193 C C . ARG G 2 52 ? 221.269 204.200 153.135 1.00 89.60 52 ARG G C 1
ATOM 12194 O O . ARG G 2 52 ? 222.243 204.658 152.529 1.00 94.27 52 ARG G O 1
ATOM 12202 N N . ALA G 2 53 ? 220.029 204.272 152.644 1.00 101.04 53 ALA G N 1
ATOM 12203 C CA . ALA G 2 53 ? 219.775 204.960 151.383 1.00 101.01 53 ALA G CA 1
ATOM 12204 C C . ALA G 2 53 ? 220.107 206.443 151.486 1.00 101.93 53 ALA G C 1
ATOM 12205 O O . ALA G 2 53 ? 220.682 207.023 150.559 1.00 107.08 53 ALA G O 1
ATOM 12207 N N . GLU G 2 54 ? 219.752 207.075 152.607 1.00 106.65 54 GLU G N 1
ATOM 12208 C CA . GLU G 2 54 ? 220.063 208.489 152.790 1.00 107.71 54 GLU G CA 1
ATOM 12209 C C . GLU G 2 54 ? 221.566 208.714 152.905 1.00 109.24 54 GLU G C 1
ATOM 12210 O O . GLU G 2 54 ? 222.092 209.704 152.388 1.00 113.71 54 GLU G O 1
ATOM 12216 N N . GLN G 2 55 ? 222.273 207.804 153.579 1.00 106.56 55 GLN G N 1
ATOM 12217 C CA . GLN G 2 55 ? 223.728 207.901 153.649 1.00 108.46 55 GLN G CA 1
ATOM 12218 C C . GLN G 2 55 ? 224.354 207.763 152.270 1.00 111.16 55 GLN G C 1
ATOM 12219 O O . GLN G 2 55 ? 225.289 208.495 151.929 1.00 113.40 55 GLN G O 1
ATOM 12225 N N . GLY G 2 56 ? 223.860 206.820 151.466 1.00 127.28 56 GLY G N 1
ATOM 12226 C CA . GLY G 2 56 ? 224.362 206.684 150.109 1.00 128.19 56 GLY G CA 1
ATOM 12227 C C . GLY G 2 56 ? 224.079 207.908 149.259 1.00 128.47 56 GLY G C 1
ATOM 12228 O O . GLY G 2 56 ? 224.915 208.324 148.455 1.00 129.54 56 GLY G O 1
ATOM 12229 N N . GLU G 2 57 ? 222.892 208.496 149.420 1.00 133.63 57 GLU G N 1
ATOM 12230 C CA . GLU G 2 57 ? 222.562 209.719 148.697 1.00 134.34 57 GLU G CA 1
ATOM 12231 C C . GLU G 2 57 ? 223.488 210.860 149.098 1.00 135.53 57 GLU G C 1
ATOM 12232 O O . GLU G 2 57 ? 223.963 211.618 148.244 1.00 138.62 57 GLU G O 1
ATOM 12238 N N . LYS G 2 58 ? 223.760 210.993 150.397 1.00 135.29 58 LYS G N 1
ATOM 12239 C CA . LYS G 2 58 ? 224.681 212.024 150.862 1.00 135.79 58 LYS G CA 1
ATOM 12240 C C . LYS G 2 58 ? 226.090 211.786 150.335 1.00 138.03 58 LYS G C 1
ATOM 12241 O O . LYS G 2 58 ? 226.785 212.734 149.958 1.00 140.00 58 LYS G O 1
ATOM 12247 N N . ALA G 2 59 ? 226.529 210.525 150.300 1.00 153.19 59 ALA G N 1
ATOM 12248 C CA . ALA G 2 59 ? 227.848 210.213 149.755 1.00 153.60 59 ALA G CA 1
ATOM 12249 C C . ALA G 2 59 ? 227.923 210.535 148.268 1.00 155.56 59 ALA G C 1
ATOM 12250 O O . ALA G 2 59 ? 228.937 211.059 147.789 1.00 156.54 59 ALA G O 1
ATOM 12252 N N . ARG G 2 60 ? 226.864 210.220 147.517 1.00 158.46 60 ARG G N 1
ATOM 12253 C CA . ARG G 2 60 ? 226.834 210.570 146.102 1.00 157.35 60 ARG G CA 1
ATOM 12254 C C . ARG G 2 60 ? 226.892 212.077 145.920 1.00 158.29 60 ARG G C 1
ATOM 12255 O O . ARG G 2 60 ? 227.598 212.578 145.037 1.00 160.79 60 ARG G O 1
ATOM 12263 N N . GLY G 2 61 ? 226.146 212.816 146.743 1.00 169.08 61 GLY G N 1
ATOM 12264 C CA . GLY G 2 61 ? 226.202 214.265 146.677 1.00 169.95 61 GLY G CA 1
ATOM 12265 C C . GLY G 2 61 ? 227.585 214.806 146.972 1.00 171.47 61 GLY G C 1
ATOM 12266 O O . GLY G 2 61 ? 228.061 215.718 146.298 1.00 172.89 61 GLY G O 1
ATOM 12267 N N . GLN G 2 62 ? 228.253 214.245 147.983 1.00 168.24 62 GLN G N 1
ATOM 12268 C CA . GLN G 2 62 ? 229.609 214.679 148.307 1.00 168.59 62 GLN G CA 1
ATOM 12269 C C . GLN G 2 62 ? 230.570 214.398 147.160 1.00 169.62 62 GLN G C 1
ATOM 12270 O O . GLN G 2 62 ? 231.393 215.251 146.807 1.00 169.82 62 GLN G O 1
ATOM 12276 N N . ASP G 2 63 ? 230.486 213.205 146.566 1.00 180.53 63 ASP G N 1
ATOM 12277 C CA . ASP G 2 63 ? 231.369 212.867 145.454 1.00 180.62 63 ASP G CA 1
ATOM 12278 C C . ASP G 2 63 ? 231.125 213.783 144.261 1.00 181.04 63 ASP G C 1
ATOM 12279 O O . ASP G 2 63 ? 232.072 214.276 143.633 1.00 181.67 63 ASP G O 1
ATOM 12284 N N . ILE G 2 64 ? 229.854 214.023 143.933 1.00 185.56 64 ILE G N 1
ATOM 12285 C CA . ILE G 2 64 ? 229.526 214.884 142.800 1.00 185.89 64 ILE G CA 1
ATOM 12286 C C . ILE G 2 64 ? 229.991 216.309 143.065 1.00 186.55 64 ILE G C 1
ATOM 12287 O O . ILE G 2 64 ? 230.529 216.978 142.172 1.00 187.56 64 ILE G O 1
ATOM 12292 N N . SER G 2 65 ? 229.798 216.796 144.292 1.00 190.15 65 SER G N 1
ATOM 12293 C CA . SER G 2 65 ? 230.255 218.136 144.635 1.00 191.12 65 SER G CA 1
ATOM 12294 C C . SER G 2 65 ? 231.769 218.245 144.527 1.00 191.66 65 SER G C 1
ATOM 12295 O O . SER G 2 65 ? 232.286 219.239 144.011 1.00 191.74 65 SER G O 1
ATOM 12298 N N . ARG G 2 66 ? 232.496 217.233 145.006 1.00 189.77 66 ARG G N 1
ATOM 12299 C CA . ARG G 2 66 ? 233.953 217.266 144.914 1.00 189.64 66 ARG G CA 1
ATOM 12300 C C . ARG G 2 66 ? 234.411 217.270 143.461 1.00 189.77 66 ARG G C 1
ATOM 12301 O O . ARG G 2 66 ? 235.315 218.025 143.083 1.00 190.48 66 ARG G O 1
ATOM 12309 N N . LEU G 2 67 ? 233.794 216.428 142.628 1.00 195.56 67 LEU G N 1
ATOM 12310 C CA . LEU G 2 67 ? 234.171 216.384 141.217 1.00 196.33 67 LEU G CA 1
ATOM 12311 C C . LEU G 2 67 ? 233.878 217.714 140.531 1.00 196.26 67 LEU G C 1
ATOM 12312 O O . LEU G 2 67 ? 234.705 218.222 139.762 1.00 196.91 67 LEU G O 1
ATOM 12317 N N . CYS G 2 68 ? 232.711 218.299 140.808 1.00 199.03 68 CYS G N 1
ATOM 12318 C CA . CYS G 2 68 ? 232.359 219.574 140.194 1.00 199.96 68 CYS G CA 1
ATOM 12319 C C . CYS G 2 68 ? 233.281 220.690 140.666 1.00 200.65 68 CYS G C 1
ATOM 12320 O O . CYS G 2 68 ? 233.666 221.560 139.877 1.00 201.06 68 CYS G O 1
ATOM 12323 N N . GLU G 2 69 ? 233.640 220.690 141.954 1.00 195.79 69 GLU G N 1
ATOM 12324 C CA . GLU G 2 69 ? 234.557 221.703 142.465 1.00 195.26 69 GLU G CA 1
ATOM 12325 C C . GLU G 2 69 ? 235.939 221.560 141.843 1.00 194.91 69 GLU G C 1
ATOM 12326 O O . GLU G 2 69 ? 236.581 222.562 141.517 1.00 195.12 69 GLU G O 1
ATOM 12332 N N . ARG G 2 70 ? 236.411 220.325 141.662 1.00 187.94 70 ARG G N 1
ATOM 12333 C CA . ARG G 2 70 ? 237.684 220.120 140.977 1.00 187.67 70 ARG G CA 1
ATOM 12334 C C . ARG G 2 70 ? 237.624 220.630 139.542 1.00 187.74 70 ARG G C 1
ATOM 12335 O O . ARG G 2 70 ? 238.553 221.300 139.070 1.00 187.93 70 ARG G O 1
ATOM 12343 N N . LEU G 2 71 ? 236.527 220.336 138.837 1.00 192.88 71 LEU G N 1
ATOM 12344 C CA . LEU G 2 71 ? 236.402 220.780 137.452 1.00 192.83 71 LEU G CA 1
ATOM 12345 C C . LEU G 2 71 ? 236.351 222.302 137.357 1.00 193.42 71 LEU G C 1
ATOM 12346 O O . LEU G 2 71 ? 236.994 222.900 136.484 1.00 193.57 71 LEU G O 1
ATOM 12351 N N . GLU G 2 72 ? 235.604 222.952 138.254 1.00 200.40 72 GLU G N 1
ATOM 12352 C CA . GLU G 2 72 ? 235.507 224.407 138.199 1.00 200.56 72 GLU G CA 1
ATOM 12353 C C . GLU G 2 72 ? 236.810 225.063 138.642 1.00 200.66 72 GLU G C 1
ATOM 12354 O O . GLU G 2 72 ? 237.160 226.143 138.159 1.00 200.59 72 GLU G O 1
ATOM 12360 N N . LEU G 2 73 ? 237.542 224.430 139.563 1.00 202.16 73 LEU G N 1
ATOM 12361 C CA . LEU G 2 73 ? 238.866 224.930 139.919 1.00 201.66 73 LEU G CA 1
ATOM 12362 C C . LEU G 2 73 ? 239.809 224.865 138.727 1.00 201.56 73 LEU G C 1
ATOM 12363 O O . LEU G 2 73 ? 240.575 225.804 138.477 1.00 201.53 73 LEU G O 1
ATOM 12368 N N . HIS G 2 74 ? 239.764 223.760 137.976 1.00 195.99 74 HIS G N 1
ATOM 12369 C CA . HIS G 2 74 ? 240.560 223.670 136.756 1.00 195.89 74 HIS G CA 1
ATOM 12370 C C . HIS G 2 74 ? 240.154 224.747 135.756 1.00 195.64 74 HIS G C 1
ATOM 12371 O O . HIS G 2 74 ? 241.011 225.358 135.107 1.00 195.58 74 HIS G O 1
ATOM 12378 N N . ALA G 2 75 ? 238.848 224.992 135.621 1.00 200.15 75 ALA G N 1
ATOM 12379 C CA . ALA G 2 75 ? 238.381 226.034 134.708 1.00 200.18 75 ALA G CA 1
ATOM 12380 C C . ALA G 2 75 ? 238.885 227.412 135.126 1.00 200.81 75 ALA G C 1
ATOM 12381 O O . ALA G 2 75 ? 239.393 228.173 134.296 1.00 200.94 75 ALA G O 1
ATOM 12383 N N . ARG G 2 76 ? 238.766 227.746 136.414 1.00 197.05 76 ARG G N 1
ATOM 12384 C CA . ARG G 2 76 ? 239.289 229.015 136.916 1.00 196.38 76 ARG G CA 1
ATOM 12385 C C . ARG G 2 76 ? 240.787 229.140 136.678 1.00 196.22 76 ARG G C 1
ATOM 12386 O O . ARG G 2 76 ? 241.274 230.210 136.292 1.00 195.50 76 ARG G O 1
ATOM 12394 N N . ASN G 2 77 ? 241.540 228.064 136.912 1.00 204.14 77 ASN G N 1
ATOM 12395 C CA . ASN G 2 77 ? 242.982 228.125 136.703 1.00 204.36 77 ASN G CA 1
ATOM 12396 C C . ASN G 2 77 ? 243.316 228.348 135.233 1.00 204.32 77 ASN G C 1
ATOM 12397 O O . ASN G 2 77 ? 244.213 229.135 134.905 1.00 204.17 77 ASN G O 1
ATOM 12402 N N . VAL G 2 78 ? 242.599 227.679 134.332 1.00 197.81 78 VAL G N 1
ATOM 12403 C CA . VAL G 2 78 ? 242.996 227.664 132.929 1.00 197.17 78 VAL G CA 1
ATOM 12404 C C . VAL G 2 78 ? 242.374 228.826 132.159 1.00 196.90 78 VAL G C 1
ATOM 12405 O O . VAL G 2 78 ? 243.093 229.692 131.649 1.00 196.69 78 VAL G O 1
ATOM 12409 N N . ASN G 2 79 ? 241.044 228.865 132.069 1.00 193.25 79 ASN G N 1
ATOM 12410 C CA . ASN G 2 79 ? 240.358 229.837 131.222 1.00 192.72 79 ASN G CA 1
ATOM 12411 C C . ASN G 2 79 ? 239.246 230.517 132.007 1.00 193.00 79 ASN G C 1
ATOM 12412 O O . ASN G 2 79 ? 238.336 229.849 132.507 1.00 193.29 79 ASN G O 1
ATOM 12417 N N . LYS G 2 80 ? 239.301 231.849 132.074 1.00 191.92 80 LYS G N 1
ATOM 12418 C CA . LYS G 2 80 ? 238.301 232.618 132.806 1.00 191.64 80 LYS G CA 1
ATOM 12419 C C . LYS G 2 80 ? 236.917 232.535 132.167 1.00 191.86 80 LYS G C 1
ATOM 12420 O O . LYS G 2 80 ? 235.915 232.720 132.865 1.00 191.91 80 LYS G O 1
ATOM 12426 N N . ASN G 2 81 ? 236.840 232.241 130.865 1.00 196.77 81 ASN G N 1
ATOM 12427 C CA . ASN G 2 81 ? 235.552 232.189 130.181 1.00 196.80 81 ASN G CA 1
ATOM 12428 C C . ASN G 2 81 ? 234.665 231.059 130.685 1.00 196.89 81 ASN G C 1
ATOM 12429 O O . ASN G 2 81 ? 233.440 231.207 130.697 1.00 196.60 81 ASN G O 1
ATOM 12434 N N . ILE G 2 82 ? 235.249 229.940 131.101 1.00 195.32 82 ILE G N 1
ATOM 12435 C CA . ILE G 2 82 ? 234.481 228.769 131.512 1.00 195.17 82 ILE G CA 1
ATOM 12436 C C . ILE G 2 82 ? 234.007 228.961 132.944 1.00 194.81 82 ILE G C 1
ATOM 12437 O O . ILE G 2 82 ? 234.814 228.945 133.879 1.00 194.39 82 ILE G O 1
ATOM 12442 N N . VAL G 2 83 ? 232.695 229.112 133.120 1.00 193.98 83 VAL G N 1
ATOM 12443 C CA . VAL G 2 83 ? 232.075 229.232 134.433 1.00 194.18 83 VAL G CA 1
ATOM 12444 C C . VAL G 2 83 ? 231.183 228.014 134.645 1.00 194.65 83 VAL G C 1
ATOM 12445 O O . VAL G 2 83 ? 230.431 227.621 133.744 1.00 194.44 83 VAL G O 1
ATOM 12449 N N . VAL G 2 84 ? 231.298 227.397 135.819 1.00 205.07 84 VAL G N 1
ATOM 12450 C CA . VAL G 2 84 ? 230.639 226.129 136.117 1.00 204.84 84 VAL G CA 1
ATOM 12451 C C . VAL G 2 84 ? 229.632 226.349 137.235 1.00 204.97 84 VAL G C 1
ATOM 12452 O O . VAL G 2 84 ? 229.953 226.962 138.260 1.00 204.73 84 VAL G O 1
ATOM 12456 N N . ASP G 2 85 ? 228.414 225.851 137.038 1.00 213.55 85 ASP G N 1
ATOM 12457 C CA . ASP G 2 85 ? 227.347 225.940 138.031 1.00 213.82 85 ASP G CA 1
ATOM 12458 C C . ASP G 2 85 ? 227.213 224.570 138.693 1.00 214.39 85 ASP G C 1
ATOM 12459 O O . ASP G 2 85 ? 226.543 223.679 138.166 1.00 213.88 85 ASP G O 1
ATOM 12464 N N . CYS G 2 86 ? 227.849 224.412 139.855 1.00 221.78 86 CYS G N 1
ATOM 12465 C CA . CYS G 2 86 ? 227.785 223.157 140.594 1.00 221.51 86 CYS G CA 1
ATOM 12466 C C . CYS G 2 86 ? 226.430 222.915 141.244 1.00 221.37 86 CYS G C 1
ATOM 12467 O O . CYS G 2 86 ? 226.150 221.778 141.643 1.00 221.14 86 CYS G O 1
ATOM 12470 N N . HIS G 2 87 ? 225.592 223.946 141.369 1.00 222.66 87 HIS G N 1
ATOM 12471 C CA . HIS G 2 87 ? 224.281 223.764 141.981 1.00 222.48 87 HIS G CA 1
ATOM 12472 C C . HIS G 2 87 ? 223.401 222.847 141.143 1.00 222.65 87 HIS G C 1
ATOM 12473 O O . HIS G 2 87 ? 222.709 221.975 141.685 1.00 222.62 87 HIS G O 1
ATOM 12480 N N . ASP G 2 88 ? 223.410 223.024 139.821 1.00 220.19 88 ASP G N 1
ATOM 12481 C CA . ASP G 2 88 ? 222.582 222.231 138.920 1.00 219.87 88 ASP G CA 1
ATOM 12482 C C . ASP G 2 88 ? 223.384 221.623 137.773 1.00 220.03 88 ASP G C 1
ATOM 12483 O O . ASP G 2 88 ? 222.801 221.220 136.761 1.00 219.66 88 ASP G O 1
ATOM 12488 N N . ASN G 2 89 ? 224.709 221.549 137.914 1.00 221.41 89 ASN G N 1
ATOM 12489 C CA . ASN G 2 89 ? 225.587 220.864 136.964 1.00 220.92 89 ASN G CA 1
ATOM 12490 C C . ASN G 2 89 ? 225.443 221.437 135.551 1.00 220.87 89 ASN G C 1
ATOM 12491 O O . ASN G 2 89 ? 225.032 220.754 134.610 1.00 220.85 89 ASN G O 1
ATOM 12496 N N . ARG G 2 90 ? 225.793 222.713 135.419 1.00 208.31 90 ARG G N 1
ATOM 12497 C CA . ARG G 2 90 ? 225.769 223.409 134.139 1.00 208.08 90 ARG G CA 1
ATOM 12498 C C . ARG G 2 90 ? 227.119 224.061 133.883 1.00 207.85 90 ARG G C 1
ATOM 12499 O O . ARG G 2 90 ? 227.709 224.657 134.790 1.00 207.82 90 ARG G O 1
ATOM 12507 N N . ILE G 2 91 ? 227.600 223.948 132.648 1.00 203.62 91 ILE G N 1
ATOM 12508 C CA . ILE G 2 91 ? 228.767 224.686 132.183 1.00 203.45 91 ILE G CA 1
ATOM 12509 C C . ILE G 2 91 ? 228.271 225.800 131.274 1.00 203.63 91 ILE G C 1
ATOM 12510 O O . ILE G 2 91 ? 227.614 225.538 130.259 1.00 203.62 91 ILE G O 1
ATOM 12515 N N . SER G 2 92 ? 228.582 227.041 131.633 1.00 199.72 92 SER G N 1
ATOM 12516 C CA . SER G 2 92 ? 228.068 228.208 130.936 1.00 199.36 92 SER G CA 1
ATOM 12517 C C . SER G 2 92 ? 229.205 228.978 130.281 1.00 198.92 92 SER G C 1
ATOM 12518 O O . SER G 2 92 ? 230.303 229.084 130.835 1.00 198.57 92 SER G O 1
ATOM 12521 N N . PHE G 2 93 ? 228.932 229.501 129.089 1.00 188.25 93 PHE G N 1
ATOM 12522 C CA . PHE G 2 93 ? 229.834 230.373 128.346 1.00 187.89 93 PHE G CA 1
ATOM 12523 C C . PHE G 2 93 ? 229.107 231.650 127.960 1.00 187.86 93 PHE G C 1
ATOM 12524 O O . PHE G 2 93 ? 229.149 232.095 126.812 1.00 188.01 93 PHE G O 1
ATOM 12532 N N . GLY G 2 94 ? 228.424 232.252 128.935 1.00 185.28 94 GLY G N 1
ATOM 12533 C CA . GLY G 2 94 ? 227.509 233.359 128.714 1.00 184.84 94 GLY G CA 1
ATOM 12534 C C . GLY G 2 94 ? 227.945 234.404 127.707 1.00 185.34 94 GLY G C 1
ATOM 12535 O O . GLY G 2 94 ? 227.309 234.557 126.662 1.00 185.17 94 GLY G O 1
ATOM 12536 N N . GLU G 2 95 ? 229.036 235.116 127.993 1.00 184.34 95 GLU G N 1
ATOM 12537 C CA . GLU G 2 95 ? 229.502 236.142 127.066 1.00 184.12 95 GLU G CA 1
ATOM 12538 C C . GLU G 2 95 ? 230.000 235.532 125.760 1.00 184.29 95 GLU G C 1
ATOM 12539 O O . GLU G 2 95 ? 229.746 236.075 124.679 1.00 184.04 95 GLU G O 1
ATOM 12545 N N . ALA G 2 96 ? 230.710 234.406 125.838 1.00 192.86 96 ALA G N 1
ATOM 12546 C CA . ALA G 2 96 ? 231.265 233.783 124.643 1.00 192.91 96 ALA G CA 1
ATOM 12547 C C . ALA G 2 96 ? 230.253 232.935 123.884 1.00 193.11 96 ALA G C 1
ATOM 12548 O O . ALA G 2 96 ? 230.507 232.581 122.728 1.00 192.57 96 ALA G O 1
ATOM 12550 N N . GLY G 2 97 ? 229.122 232.600 124.498 1.00 195.31 97 GLY G N 1
ATOM 12551 C CA . GLY G 2 97 ? 228.127 231.745 123.888 1.00 195.09 97 GLY G CA 1
ATOM 12552 C C . GLY G 2 97 ? 226.896 232.437 123.345 1.00 195.36 97 GLY G C 1
ATOM 12553 O O . GLY G 2 97 ? 225.936 231.750 122.978 1.00 195.67 97 GLY G O 1
ATOM 12554 N N . ARG G 2 98 ? 226.881 233.766 123.289 1.00 192.22 98 ARG G N 1
ATOM 12555 C CA . ARG G 2 98 ? 225.740 234.473 122.726 1.00 192.06 98 ARG G CA 1
ATOM 12556 C C . ARG G 2 98 ? 225.592 234.160 121.243 1.00 192.24 98 ARG G C 1
ATOM 12557 O O . ARG G 2 98 ? 226.571 234.148 120.491 1.00 192.25 98 ARG G O 1
ATOM 12565 N N . PHE G 2 99 ? 224.357 233.908 120.825 1.00 201.09 99 PHE G N 1
ATOM 12566 C CA . PHE G 2 99 ? 224.028 233.659 119.429 1.00 201.59 99 PHE G CA 1
ATOM 12567 C C . PHE G 2 99 ? 223.207 234.821 118.889 1.00 202.01 99 PHE G C 1
ATOM 12568 O O . PHE G 2 99 ? 222.191 235.198 119.483 1.00 201.75 99 PHE G O 1
ATOM 12576 N N . ALA G 2 100 ? 223.652 235.387 117.773 1.00 204.95 100 ALA G N 1
ATOM 12577 C CA . ALA G 2 100 ? 222.868 236.401 117.090 1.00 204.63 100 ALA G CA 1
ATOM 12578 C C . ALA G 2 100 ? 221.718 235.746 116.333 1.00 204.84 100 ALA G C 1
ATOM 12579 O O . ALA G 2 100 ? 221.613 234.519 116.244 1.00 204.72 100 ALA G O 1
ATOM 12581 N N . HIS G 2 101 ? 220.844 236.584 115.783 1.00 206.89 101 HIS G N 1
ATOM 12582 C CA . HIS G 2 101 ? 219.652 236.077 115.117 1.00 207.07 101 HIS G CA 1
ATOM 12583 C C . HIS G 2 101 ? 220.019 235.319 113.847 1.00 207.50 101 HIS G C 1
ATOM 12584 O O . HIS G 2 101 ? 220.797 235.801 113.019 1.00 207.22 101 HIS G O 1
ATOM 12591 N N . ASN G 2 102 ? 219.455 234.116 113.709 1.00 217.70 102 ASN G N 1
ATOM 12592 C CA . ASN G 2 102 ? 219.521 233.325 112.479 1.00 217.76 102 ASN G CA 1
ATOM 12593 C C . ASN G 2 102 ? 220.951 232.955 112.089 1.00 217.46 102 ASN G C 1
ATOM 12594 O O . ASN G 2 102 ? 221.263 232.831 110.901 1.00 217.34 102 ASN G O 1
ATOM 12599 N N . GLN G 2 103 ? 221.834 232.769 113.067 1.00 214.02 103 GLN G N 1
ATOM 12600 C CA . GLN G 2 103 ? 223.171 232.246 112.813 1.00 213.92 103 GLN G CA 1
ATOM 12601 C C . GLN G 2 103 ? 223.486 231.194 113.865 1.00 214.12 103 GLN G C 1
ATOM 12602 O O . GLN G 2 103 ? 223.028 231.298 115.009 1.00 213.69 103 GLN G O 1
ATOM 12608 N N . PHE G 2 104 ? 224.263 230.183 113.480 1.00 211.86 104 PHE G N 1
ATOM 12609 C CA . PHE G 2 104 ? 224.566 229.059 114.357 1.00 211.61 104 PHE G CA 1
ATOM 12610 C C . PHE G 2 104 ? 226.053 228.917 114.661 1.00 211.61 104 PHE G C 1
ATOM 12611 O O . PHE G 2 104 ? 226.470 227.871 115.173 1.00 211.61 104 PHE G O 1
ATOM 12619 N N . PHE G 2 105 ? 226.861 229.931 114.365 1.00 215.04 105 PHE G N 1
ATOM 12620 C CA . PHE G 2 105 ? 228.268 229.929 114.727 1.00 214.82 105 PHE G CA 1
ATOM 12621 C C . PHE G 2 105 ? 228.476 230.715 116.020 1.00 214.64 105 PHE G C 1
ATOM 12622 O O . PHE G 2 105 ? 227.534 231.209 116.644 1.00 214.42 105 PHE G O 1
ATOM 12630 N N . LEU G 2 106 ? 229.738 230.823 116.430 1.00 209.54 106 LEU G N 1
ATOM 12631 C CA . LEU G 2 106 ? 230.124 231.584 117.608 1.00 209.54 106 LEU G CA 1
ATOM 12632 C C . LEU G 2 106 ? 231.423 232.325 117.333 1.00 209.18 106 LEU G C 1
ATOM 12633 O O . LEU G 2 106 ? 232.155 232.003 116.393 1.00 208.93 106 LEU G O 1
ATOM 12638 N N . ASN G 2 107 ? 231.699 233.326 118.165 1.00 203.35 107 ASN G N 1
ATOM 12639 C CA . ASN G 2 107 ? 232.945 234.070 118.065 1.00 203.10 107 ASN G CA 1
ATOM 12640 C C . ASN G 2 107 ? 234.123 233.179 118.462 1.00 203.24 107 ASN G C 1
ATOM 12641 O O . ASN G 2 107 ? 233.967 232.008 118.819 1.00 202.93 107 ASN G O 1
ATOM 12646 N N . ALA G 2 108 ? 235.327 233.752 118.388 1.00 201.65 108 ALA G N 1
ATOM 12647 C CA . ALA G 2 108 ? 236.536 232.990 118.687 1.00 201.32 108 ALA G CA 1
ATOM 12648 C C . ALA G 2 108 ? 236.544 232.494 120.128 1.00 200.91 108 ALA G C 1
ATOM 12649 O O . ALA G 2 108 ? 237.029 231.390 120.411 1.00 201.13 108 ALA G O 1
ATOM 12651 N N . GLU G 2 109 ? 236.020 233.299 121.056 1.00 193.77 109 GLU G N 1
ATOM 12652 C CA . GLU G 2 109 ? 236.056 232.923 122.464 1.00 193.88 109 GLU G CA 1
ATOM 12653 C C . GLU G 2 109 ? 235.212 231.688 122.747 1.00 194.20 109 GLU G C 1
ATOM 12654 O O . GLU G 2 109 ? 235.579 230.874 123.599 1.00 193.86 109 GLU G O 1
ATOM 12660 N N . GLY G 2 110 ? 234.082 231.533 122.057 1.00 196.60 110 GLY G N 1
ATOM 12661 C CA . GLY G 2 110 ? 233.257 230.351 122.226 1.00 196.25 110 GLY G CA 1
ATOM 12662 C C . GLY G 2 110 ? 234.010 229.069 121.934 1.00 196.74 110 GLY G C 1
ATOM 12663 O O . GLY G 2 110 ? 234.037 228.151 122.759 1.00 196.95 110 GLY G O 1
ATOM 12664 N N . GLN G 2 111 ? 234.643 229.009 120.761 1.00 199.86 111 GLN G N 1
ATOM 12665 C CA . GLN G 2 111 ? 235.493 227.877 120.407 1.00 199.62 111 GLN G CA 1
ATOM 12666 C C . GLN G 2 111 ? 236.688 227.705 121.328 1.00 199.74 111 GLN G C 1
ATOM 12667 O O . GLN G 2 111 ? 237.010 226.566 121.684 1.00 199.78 111 GLN G O 1
ATOM 12673 N N . LYS G 2 112 ? 237.357 228.791 121.712 1.00 195.41 112 LYS G N 1
ATOM 12674 C CA . LYS G 2 112 ? 238.492 228.655 122.616 1.00 194.81 112 LYS G CA 1
ATOM 12675 C C . LYS G 2 112 ? 238.054 228.017 123.929 1.00 194.92 112 LYS G C 1
ATOM 12676 O O . LYS G 2 112 ? 238.655 227.039 124.393 1.00 194.65 112 LYS G O 1
ATOM 12682 N N . ALA G 2 113 ? 236.962 228.524 124.510 1.00 200.79 113 ALA G N 1
ATOM 12683 C CA . ALA G 2 113 ? 236.455 227.981 125.766 1.00 200.88 113 ALA G CA 1
ATOM 12684 C C . ALA G 2 113 ? 235.999 226.536 125.610 1.00 200.77 113 ALA G C 1
ATOM 12685 O O . ALA G 2 113 ? 236.252 225.707 126.488 1.00 200.59 113 ALA G O 1
ATOM 12687 N N . LEU G 2 114 ? 235.316 226.214 124.509 1.00 199.06 114 LEU G N 1
ATOM 12688 C CA . LEU G 2 114 ? 234.805 224.856 124.334 1.00 199.14 114 LEU G CA 1
ATOM 12689 C C . LEU G 2 114 ? 235.942 223.852 124.178 1.00 199.09 114 LEU G C 1
ATOM 12690 O O . LEU G 2 114 ? 235.989 222.831 124.881 1.00 199.01 114 LEU G O 1
ATOM 12695 N N . GLN G 2 115 ? 236.871 224.124 123.257 1.00 201.86 115 GLN G N 1
ATOM 12696 C CA . GLN G 2 115 ? 238.000 223.229 123.046 1.00 201.73 115 GLN G CA 1
ATOM 12697 C C . GLN G 2 115 ? 238.977 223.238 124.209 1.00 201.46 115 GLN G C 1
ATOM 12698 O O . GLN G 2 115 ? 239.841 222.357 124.277 1.00 201.21 115 GLN G O 1
ATOM 12704 N N . ASP G 2 116 ? 238.874 224.212 125.111 1.00 199.53 116 ASP G N 1
ATOM 12705 C CA . ASP G 2 116 ? 239.681 224.201 126.320 1.00 199.93 116 ASP G CA 1
ATOM 12706 C C . ASP G 2 116 ? 239.011 223.379 127.418 1.00 199.90 116 ASP G C 1
ATOM 12707 O O . ASP G 2 116 ? 239.686 222.643 128.144 1.00 199.61 116 ASP G O 1
ATOM 12712 N N . VAL G 2 117 ? 237.683 223.460 127.525 1.00 198.54 117 VAL G N 1
ATOM 12713 C CA . VAL G 2 117 ? 236.980 222.771 128.601 1.00 198.03 117 VAL G CA 1
ATOM 12714 C C . VAL G 2 117 ? 236.809 221.286 128.307 1.00 197.79 117 VAL G C 1
ATOM 12715 O O . VAL G 2 117 ? 236.747 220.478 129.242 1.00 197.55 117 VAL G O 1
ATOM 12719 N N . VAL G 2 118 ? 236.729 220.887 127.033 1.00 198.33 118 VAL G N 1
ATOM 12720 C CA . VAL G 2 118 ? 236.531 219.467 126.724 1.00 198.14 118 VAL G CA 1
ATOM 12721 C C . VAL G 2 118 ? 237.639 218.592 127.301 1.00 197.98 118 VAL G C 1
ATOM 12722 O O . VAL G 2 118 ? 237.318 217.591 127.965 1.00 197.82 118 VAL G O 1
ATOM 12726 N N . PRO G 2 119 ? 238.932 218.894 127.114 1.00 200.14 119 PRO G N 1
ATOM 12727 C CA . PRO G 2 119 ? 239.960 218.063 127.769 1.00 200.03 119 PRO G CA 1
ATOM 12728 C C . PRO G 2 119 ? 239.869 218.060 129.287 1.00 199.79 119 PRO G C 1
ATOM 12729 O O . PRO G 2 119 ? 240.126 217.025 129.913 1.00 199.41 119 PRO G O 1
ATOM 12733 N N . LEU G 2 120 ? 239.512 219.192 129.902 1.00 193.98 120 LEU G N 1
ATOM 12734 C CA . LEU G 2 120 ? 239.400 219.236 131.358 1.00 193.77 120 LEU G CA 1
ATOM 12735 C C . LEU G 2 120 ? 238.277 218.334 131.852 1.00 193.46 120 LEU G C 1
ATOM 12736 O O . LEU G 2 120 ? 238.446 217.593 132.830 1.00 192.75 120 LEU G O 1
ATOM 12741 N N . VAL G 2 121 ? 237.125 218.375 131.182 1.00 189.06 121 VAL G N 1
ATOM 12742 C CA . VAL G 2 121 ? 236.016 217.514 131.571 1.00 188.40 121 VAL G CA 1
ATOM 12743 C C . VAL G 2 121 ? 236.362 216.053 131.312 1.00 188.69 121 VAL G C 1
ATOM 12744 O O . VAL G 2 121 ? 235.963 215.163 132.073 1.00 188.78 121 VAL G O 1
ATOM 12748 N N . LEU G 2 122 ? 237.110 215.779 130.240 1.00 185.51 122 LEU G N 1
ATOM 12749 C CA . LEU G 2 122 ? 237.562 214.413 129.990 1.00 184.64 122 LEU G CA 1
ATOM 12750 C C . LEU G 2 122 ? 238.465 213.919 131.112 1.00 184.39 122 LEU G C 1
ATOM 12751 O O . LEU G 2 122 ? 238.344 212.772 131.560 1.00 183.82 122 LEU G O 1
ATOM 12756 N N . GLU G 2 123 ? 239.388 214.768 131.568 1.00 181.73 123 GLU G N 1
ATOM 12757 C CA . GLU G 2 123 ? 240.262 214.394 132.674 1.00 181.49 123 GLU G CA 1
ATOM 12758 C C . GLU G 2 123 ? 239.461 214.150 133.945 1.00 181.79 123 GLU G C 1
ATOM 12759 O O . GLU G 2 123 ? 239.737 213.203 134.692 1.00 181.65 123 GLU G O 1
ATOM 12765 N N . ALA G 2 124 ? 238.461 214.996 134.205 1.00 180.26 124 ALA G N 1
ATOM 12766 C CA . ALA G 2 124 ? 237.608 214.793 135.373 1.00 179.45 124 ALA G CA 1
ATOM 12767 C C . ALA G 2 124 ? 236.846 213.475 135.281 1.00 179.59 124 ALA G C 1
ATOM 12768 O O . ALA G 2 124 ? 236.724 212.748 136.274 1.00 179.36 124 ALA G O 1
ATOM 12770 N N . SER G 2 125 ? 236.329 213.150 134.094 1.00 177.54 125 SER G N 1
ATOM 12771 C CA . SER G 2 125 ? 235.580 211.912 133.915 1.00 177.42 125 SER G CA 1
ATOM 12772 C C . SER G 2 125 ? 236.481 210.686 133.996 1.00 177.57 125 SER G C 1
ATOM 12773 O O . SER G 2 125 ? 236.023 209.607 134.391 1.00 178.32 125 SER G O 1
ATOM 12776 N N . ASN G 2 126 ? 237.751 210.821 133.613 1.00 175.10 126 ASN G N 1
ATOM 12777 C CA . ASN G 2 126 ? 238.677 209.698 133.675 1.00 175.20 126 ASN G CA 1
ATOM 12778 C C . ASN G 2 126 ? 239.087 209.345 135.098 1.00 175.59 126 ASN G C 1
ATOM 12779 O O . ASN G 2 126 ? 239.632 208.258 135.312 1.00 174.97 126 ASN G O 1
ATOM 12784 N N . SER G 2 127 ? 238.845 210.226 136.065 1.00 188.20 127 SER G N 1
ATOM 12785 C CA . SER G 2 127 ? 239.199 209.934 137.445 1.00 188.18 127 SER G CA 1
ATOM 12786 C C . SER G 2 127 ? 238.242 208.903 138.037 1.00 188.67 127 SER G C 1
ATOM 12787 O O . SER G 2 127 ? 237.208 208.567 137.454 1.00 188.70 127 SER G O 1
ATOM 12790 N N . GLU G 2 128 ? 238.600 208.407 139.225 1.00 190.53 128 GLU G N 1
ATOM 12791 C CA . GLU G 2 128 ? 237.792 207.375 139.870 1.00 190.35 128 GLU G CA 1
ATOM 12792 C C . GLU G 2 128 ? 236.378 207.871 140.146 1.00 190.21 128 GLU G C 1
ATOM 12793 O O . GLU G 2 128 ? 235.407 207.127 139.970 1.00 191.07 128 GLU G O 1
ATOM 12799 N N . GLU G 2 129 ? 236.242 209.127 140.577 1.00 184.99 129 GLU G N 1
ATOM 12800 C CA . GLU G 2 129 ? 234.912 209.705 140.736 1.00 185.02 129 GLU G CA 1
ATOM 12801 C C . GLU G 2 129 ? 234.172 209.739 139.405 1.00 184.93 129 GLU G C 1
ATOM 12802 O O . GLU G 2 129 ? 232.978 209.421 139.339 1.00 184.75 129 GLU G O 1
ATOM 12808 N N . GLY G 2 130 ? 234.867 210.119 138.331 1.00 183.87 130 GLY G N 1
ATOM 12809 C CA . GLY G 2 130 ? 234.255 210.077 137.014 1.00 183.83 130 GLY G CA 1
ATOM 12810 C C . GLY G 2 130 ? 233.960 208.664 136.548 1.00 184.41 130 GLY G C 1
ATOM 12811 O O . GLY G 2 130 ? 232.892 208.395 135.993 1.00 184.97 130 GLY G O 1
ATOM 12812 N N . LYS G 2 131 ? 234.896 207.739 136.772 1.00 185.91 131 LYS G N 1
ATOM 12813 C CA . LYS G 2 131 ? 234.682 206.348 136.392 1.00 185.93 131 LYS G CA 1
ATOM 12814 C C . LYS G 2 131 ? 233.633 205.656 137.250 1.00 186.37 131 LYS G C 1
ATOM 12815 O O . LYS G 2 131 ? 233.269 204.517 136.945 1.00 186.27 131 LYS G O 1
ATOM 12821 N N . LYS G 2 132 ? 233.165 206.296 138.321 1.00 199.55 132 LYS G N 1
ATOM 12822 C CA . LYS G 2 132 ? 232.120 205.735 139.165 1.00 199.44 132 LYS G CA 1
ATOM 12823 C C . LYS G 2 132 ? 230.766 206.409 139.005 1.00 199.09 132 LYS G C 1
ATOM 12824 O O . LYS G 2 132 ? 229.742 205.739 139.149 1.00 199.31 132 LYS G O 1
ATOM 12830 N N . TRP G 2 133 ? 230.727 207.710 138.707 1.00 190.01 133 TRP G N 1
ATOM 12831 C CA . TRP G 2 133 ? 229.471 208.446 138.740 1.00 189.87 133 TRP G CA 1
ATOM 12832 C C . TRP G 2 133 ? 229.189 209.298 137.509 1.00 190.00 133 TRP G C 1
ATOM 12833 O O . TRP G 2 133 ? 228.121 209.913 137.447 1.00 190.04 133 TRP G O 1
ATOM 12844 N N . PHE G 2 134 ? 230.089 209.353 136.531 1.00 202.56 134 PHE G N 1
ATOM 12845 C CA . PHE G 2 134 ? 229.955 210.274 135.408 1.00 202.95 134 PHE G CA 1
ATOM 12846 C C . PHE G 2 134 ? 229.425 209.536 134.182 1.00 203.72 134 PHE G C 1
ATOM 12847 O O . PHE G 2 134 ? 230.093 208.640 133.654 1.00 203.54 134 PHE G O 1
ATOM 12855 N N . LYS G 2 135 ? 228.229 209.914 133.735 1.00 206.50 135 LYS G N 1
ATOM 12856 C CA . LYS G 2 135 ? 227.668 209.453 132.475 1.00 205.97 135 LYS G CA 1
ATOM 12857 C C . LYS G 2 135 ? 228.063 210.413 131.354 1.00 206.21 135 LYS G C 1
ATOM 12858 O O . LYS G 2 135 ? 228.911 211.293 131.526 1.00 206.49 135 LYS G O 1
ATOM 12864 N N . GLN G 2 136 ? 227.439 210.250 130.191 1.00 207.50 136 GLN G N 1
ATOM 12865 C CA . GLN G 2 136 ? 227.744 211.107 129.056 1.00 208.05 136 GLN G CA 1
ATOM 12866 C C . GLN G 2 136 ? 227.172 212.507 129.263 1.00 207.85 136 GLN G C 1
ATOM 12867 O O . GLN G 2 136 ? 226.329 212.741 130.132 1.00 206.84 136 GLN G O 1
ATOM 12873 N N . ILE G 2 137 ? 227.648 213.443 128.447 1.00 206.98 137 ILE G N 1
ATOM 12874 C CA . ILE G 2 137 ? 227.324 214.858 128.576 1.00 206.30 137 ILE G CA 1
ATOM 12875 C C . ILE G 2 137 ? 226.244 215.228 127.572 1.00 206.15 137 ILE G C 1
ATOM 12876 O O . ILE G 2 137 ? 226.310 214.867 126.393 1.00 205.89 137 ILE G O 1
ATOM 12881 N N . VAL G 2 138 ? 225.243 215.969 128.040 1.00 206.30 138 VAL G N 1
ATOM 12882 C CA . VAL G 2 138 ? 224.110 216.387 127.222 1.00 206.27 138 VAL G CA 1
ATOM 12883 C C . VAL G 2 138 ? 224.319 217.836 126.810 1.00 206.22 138 VAL G C 1
ATOM 12884 O O . VAL G 2 138 ? 224.587 218.696 127.657 1.00 206.15 138 VAL G O 1
ATOM 12888 N N . ILE G 2 139 ? 224.200 218.103 125.512 1.00 201.92 139 ILE G N 1
ATOM 12889 C CA . ILE G 2 139 ? 224.260 219.467 124.997 1.00 201.98 139 ILE G CA 1
ATOM 12890 C C . ILE G 2 139 ? 222.863 220.071 125.082 1.00 201.58 139 ILE G C 1
ATOM 12891 O O . ILE G 2 139 ? 221.890 219.479 124.604 1.00 200.91 139 ILE G O 1
ATOM 12896 N N . GLU G 2 140 ? 222.762 221.250 125.689 1.00 201.15 140 GLU G N 1
ATOM 12897 C CA . GLU G 2 140 ? 221.478 221.887 125.949 1.00 201.36 140 GLU G CA 1
ATOM 12898 C C . GLU G 2 140 ? 221.143 222.874 124.839 1.00 201.48 140 GLU G C 1
ATOM 12899 O O . GLU G 2 140 ? 221.980 223.700 124.462 1.00 201.59 140 GLU G O 1
ATOM 12905 N N . GLY G 2 141 ? 219.926 222.780 124.325 1.00 208.05 141 GLY G N 1
ATOM 12906 C CA . GLY G 2 141 ? 219.425 223.718 123.331 1.00 208.17 141 GLY G CA 1
ATOM 12907 C C . GLY G 2 141 ? 218.205 224.447 123.862 1.00 208.64 141 GLY G C 1
ATOM 12908 O O . GLY G 2 141 ? 217.401 223.869 124.595 1.00 208.74 141 GLY G O 1
ATOM 12909 N N . PHE G 2 142 ? 218.075 225.718 123.488 1.00 206.39 142 PHE G N 1
ATOM 12910 C CA . PHE G 2 142 ? 216.996 226.568 123.969 1.00 206.37 142 PHE G CA 1
ATOM 12911 C C . PHE G 2 142 ? 216.324 227.267 122.798 1.00 206.32 142 PHE G C 1
ATOM 12912 O O . PHE G 2 142 ? 216.998 227.757 121.885 1.00 205.96 142 PHE G O 1
ATOM 12920 N N . THR G 2 143 ? 214.993 227.310 122.829 1.00 217.59 143 THR G N 1
ATOM 12921 C CA . THR G 2 143 ? 214.206 227.987 121.809 1.00 217.61 143 THR G CA 1
ATOM 12922 C C . THR G 2 143 ? 213.082 228.770 122.468 1.00 217.71 143 THR G C 1
ATOM 12923 O O . THR G 2 143 ? 212.626 228.429 123.563 1.00 217.56 143 THR G O 1
ATOM 12927 N N . ASP G 2 144 ? 212.642 229.824 121.790 1.00 211.72 144 ASP G N 1
ATOM 12928 C CA . ASP G 2 144 ? 211.521 230.625 122.253 1.00 211.56 144 ASP G CA 1
ATOM 12929 C C . ASP G 2 144 ? 210.219 230.131 121.626 1.00 211.29 144 ASP G C 1
ATOM 12930 O O . ASP G 2 144 ? 210.210 229.356 120.667 1.00 211.02 144 ASP G O 1
ATOM 12935 N N . THR G 2 145 ? 209.104 230.595 122.186 1.00 209.88 145 THR G N 1
ATOM 12936 C CA . THR G 2 145 ? 207.777 230.189 121.744 1.00 209.98 145 THR G CA 1
ATOM 12937 C C . THR G 2 145 ? 207.183 231.129 120.702 1.00 209.74 145 THR G C 1
ATOM 12938 O O . THR G 2 145 ? 206.036 230.933 120.291 1.00 209.16 145 THR G O 1
ATOM 12942 N N . ASP G 2 146 ? 207.930 232.138 120.268 1.00 200.51 146 ASP G N 1
ATOM 12943 C CA . ASP G 2 146 ? 207.446 233.111 119.302 1.00 199.82 146 ASP G CA 1
ATOM 12944 C C . ASP G 2 146 ? 207.877 232.734 117.888 1.00 199.63 146 ASP G C 1
ATOM 12945 O O . ASP G 2 146 ? 208.846 232.000 117.680 1.00 199.73 146 ASP G O 1
ATOM 12950 N N . GLY G 2 147 ? 207.133 233.248 116.914 1.00 191.31 147 GLY G N 1
ATOM 12951 C CA . GLY G 2 147 ? 207.421 232.976 115.524 1.00 191.15 147 GLY G CA 1
ATOM 12952 C C . GLY G 2 147 ? 207.070 231.555 115.127 1.00 191.46 147 GLY G C 1
ATOM 12953 O O . GLY G 2 147 ? 206.353 230.830 115.824 1.00 191.43 147 GLY G O 1
ATOM 12954 N N . SER G 2 148 ? 207.594 231.156 113.971 1.00 201.03 148 SER G N 1
ATOM 12955 C CA . SER G 2 148 ? 207.395 229.797 113.485 1.00 201.21 148 SER G CA 1
ATOM 12956 C C . SER G 2 148 ? 208.173 228.819 114.356 1.00 202.02 148 SER G C 1
ATOM 12957 O O . SER G 2 148 ? 209.356 229.031 114.641 1.00 202.27 148 SER G O 1
ATOM 12960 N N . TYR G 2 149 ? 207.500 227.749 114.783 1.00 218.92 149 TYR G N 1
ATOM 12961 C CA . TYR G 2 149 ? 208.110 226.784 115.692 1.00 219.31 149 TYR G CA 1
ATOM 12962 C C . TYR G 2 149 ? 209.272 226.056 115.030 1.00 219.49 149 TYR G C 1
ATOM 12963 O O . TYR G 2 149 ? 210.354 225.915 115.617 1.00 219.25 149 TYR G O 1
ATOM 12972 N N . LEU G 2 150 ? 209.065 225.583 113.801 1.00 219.47 150 LEU G N 1
ATOM 12973 C CA . LEU G 2 150 ? 210.054 224.709 113.182 1.00 219.50 150 LEU G CA 1
ATOM 12974 C C . LEU G 2 150 ? 211.310 225.469 112.788 1.00 219.79 150 LEU G C 1
ATOM 12975 O O . LEU G 2 150 ? 212.390 224.876 112.727 1.00 219.87 150 LEU G O 1
ATOM 12980 N N . TYR G 2 151 ? 211.203 226.775 112.535 1.00 220.38 151 TYR G N 1
ATOM 12981 C CA . TYR G 2 151 ? 212.402 227.572 112.290 1.00 220.22 151 TYR G CA 1
ATOM 12982 C C . TYR G 2 151 ? 213.285 227.629 113.530 1.00 220.11 151 TYR G C 1
ATOM 12983 O O . TYR G 2 151 ? 214.507 227.473 113.443 1.00 219.77 151 TYR G O 1
ATOM 12992 N N . ASN G 2 152 ? 212.679 227.849 114.700 1.00 218.62 152 ASN G N 1
ATOM 12993 C CA . ASN G 2 152 ? 213.445 227.832 115.943 1.00 218.48 152 ASN G CA 1
ATOM 12994 C C . ASN G 2 152 ? 214.021 226.448 116.214 1.00 218.56 152 ASN G C 1
ATOM 12995 O O . ASN G 2 152 ? 215.165 226.319 116.671 1.00 218.41 152 ASN G O 1
ATOM 13000 N N . LEU G 2 153 ? 213.239 225.400 115.945 1.00 220.61 153 LEU G N 1
ATOM 13001 C CA . LEU G 2 153 ? 213.750 224.043 116.116 1.00 220.56 153 LEU G CA 1
ATOM 13002 C C . LEU G 2 153 ? 214.953 223.790 115.216 1.00 220.61 153 LEU G C 1
ATOM 13003 O O . LEU G 2 153 ? 215.961 223.228 115.657 1.00 220.46 153 LEU G O 1
ATOM 13008 N N . HIS G 2 154 ? 214.865 224.204 113.950 1.00 210.36 154 HIS G N 1
ATOM 13009 C CA . HIS G 2 154 ? 215.975 224.027 113.023 1.00 210.03 154 HIS G CA 1
ATOM 13010 C C . HIS G 2 154 ? 217.189 224.834 113.458 1.00 210.12 154 HIS G C 1
ATOM 13011 O O . HIS G 2 154 ? 218.326 224.370 113.327 1.00 209.80 154 HIS G O 1
ATOM 13018 N N . LEU G 2 155 ? 216.971 226.047 113.970 1.00 218.83 155 LEU G N 1
ATOM 13019 C CA . LEU G 2 155 ? 218.089 226.855 114.448 1.00 218.88 155 LEU G CA 1
ATOM 13020 C C . LEU G 2 155 ? 218.794 226.184 115.621 1.00 218.72 155 LEU G C 1
ATOM 13021 O O . LEU G 2 155 ? 220.028 226.118 115.656 1.00 218.88 155 LEU G O 1
ATOM 13026 N N . SER G 2 156 ? 218.026 225.669 116.585 1.00 206.82 156 SER G N 1
ATOM 13027 C CA . SER G 2 156 ? 218.635 224.983 117.721 1.00 206.25 156 SER G CA 1
ATOM 13028 C C . SER G 2 156 ? 219.354 223.711 117.283 1.00 206.25 156 SER G C 1
ATOM 13029 O O . SER G 2 156 ? 220.445 223.402 117.779 1.00 205.96 156 SER G O 1
ATOM 13032 N N . LEU G 2 157 ? 218.752 222.958 116.360 1.00 204.95 157 LEU G N 1
ATOM 13033 C CA . LEU G 2 157 ? 219.381 221.740 115.862 1.00 204.81 157 LEU G CA 1
ATOM 13034 C C . LEU G 2 157 ? 220.677 222.049 115.126 1.00 205.14 157 LEU G C 1
ATOM 13035 O O . LEU G 2 157 ? 221.676 221.336 115.283 1.00 204.84 157 LEU G O 1
ATOM 13040 N N . GLN G 2 158 ? 220.682 223.110 114.316 1.00 209.41 158 GLN G N 1
ATOM 13041 C CA . GLN G 2 158 ? 221.900 223.519 113.630 1.00 209.30 158 GLN G CA 1
ATOM 13042 C C . GLN G 2 158 ? 222.955 223.991 114.619 1.00 209.44 158 GLN G C 1
ATOM 13043 O O . GLN G 2 158 ? 224.148 223.751 114.417 1.00 209.39 158 GLN G O 1
ATOM 13049 N N . ARG G 2 159 ? 222.537 224.665 115.693 1.00 203.53 159 ARG G N 1
ATOM 13050 C CA . ARG G 2 159 ? 223.488 225.066 116.725 1.00 202.82 159 ARG G CA 1
ATOM 13051 C C . ARG G 2 159 ? 224.123 223.849 117.388 1.00 202.89 159 ARG G C 1
ATOM 13052 O O . ARG G 2 159 ? 225.340 223.817 117.612 1.00 202.66 159 ARG G O 1
ATOM 13060 N N . SER G 2 160 ? 223.314 222.838 117.706 1.00 209.41 160 SER G N 1
ATOM 13061 C CA . SER G 2 160 ? 223.850 221.619 118.306 1.00 209.73 160 SER G CA 1
ATOM 13062 C C . SER G 2 160 ? 224.794 220.902 117.347 1.00 209.74 160 SER G C 1
ATOM 13063 O O . SER G 2 160 ? 225.858 220.415 117.753 1.00 210.03 160 SER G O 1
ATOM 13066 N N . GLU G 2 161 ? 224.417 220.825 116.069 1.00 203.41 161 GLU G N 1
ATOM 13067 C CA . GLU G 2 161 ? 225.272 220.174 115.084 1.00 202.99 161 GLU G CA 1
ATOM 13068 C C . GLU G 2 161 ? 226.576 220.939 114.899 1.00 203.09 161 GLU G C 1
ATOM 13069 O O . GLU G 2 161 ? 227.634 220.333 114.713 1.00 203.20 161 GLU G O 1
ATOM 13075 N N . TRP G 2 162 ? 226.518 222.270 114.947 1.00 205.74 162 TRP G N 1
ATOM 13076 C CA . TRP G 2 162 ? 227.728 223.081 114.869 1.00 205.81 162 TRP G CA 1
ATOM 13077 C C . TRP G 2 162 ? 228.620 222.866 116.084 1.00 206.06 162 TRP G C 1
ATOM 13078 O O . TRP G 2 162 ? 229.848 222.817 115.957 1.00 205.64 162 TRP G O 1
ATOM 13089 N N . VAL G 2 163 ? 228.023 222.742 117.270 1.00 213.31 163 VAL G N 1
ATOM 13090 C CA . VAL G 2 163 ? 228.812 222.470 118.471 1.00 213.30 163 VAL G CA 1
ATOM 13091 C C . VAL G 2 163 ? 229.513 221.121 118.346 1.00 213.10 163 VAL G C 1
ATOM 13092 O O . VAL G 2 163 ? 230.708 220.988 118.644 1.00 213.18 163 VAL G O 1
ATOM 13096 N N . MET G 2 164 ? 228.781 220.102 117.890 1.00 206.90 164 MET G N 1
ATOM 13097 C CA . MET G 2 164 ? 229.388 218.785 117.724 1.00 206.58 164 MET G CA 1
ATOM 13098 C C . MET G 2 164 ? 230.461 218.789 116.640 1.00 206.64 164 MET G C 1
ATOM 13099 O O . MET G 2 164 ? 231.506 218.146 116.801 1.00 206.63 164 MET G O 1
ATOM 13104 N N . CYS G 2 165 ? 230.223 219.498 115.534 1.00 204.87 165 CYS G N 1
ATOM 13105 C CA . CYS G 2 165 ? 231.253 219.678 114.516 1.00 204.52 165 CYS G CA 1
ATOM 13106 C C . CYS G 2 165 ? 232.507 220.282 115.128 1.00 204.41 165 CYS G C 1
ATOM 13107 O O . CYS G 2 165 ? 233.600 219.713 115.039 1.00 204.14 165 CYS G O 1
ATOM 13110 N N . SER G 2 166 ? 232.345 221.417 115.808 1.00 204.55 166 SER G N 1
ATOM 13111 C CA . SER G 2 166 ? 233.472 222.115 116.410 1.00 204.52 166 SER G CA 1
ATOM 13112 C C . SER G 2 166 ? 234.220 221.226 117.391 1.00 204.78 166 SER G C 1
ATOM 13113 O O . SER G 2 166 ? 235.442 221.344 117.532 1.00 204.34 166 SER G O 1
ATOM 13116 N N . LEU G 2 167 ? 233.504 220.334 118.075 1.00 202.20 167 LEU G N 1
ATOM 13117 C CA . LEU G 2 167 ? 234.173 219.366 118.936 1.00 201.49 167 LEU G CA 1
ATOM 13118 C C . LEU G 2 167 ? 234.945 218.338 118.117 1.00 201.28 167 LEU G C 1
ATOM 13119 O O . LEU G 2 167 ? 236.037 217.916 118.514 1.00 200.87 167 LEU G O 1
ATOM 13124 N N . LEU G 2 168 ? 234.399 217.925 116.966 1.00 200.31 168 LEU G N 1
ATOM 13125 C CA . LEU G 2 168 ? 234.988 216.824 116.212 1.00 200.10 168 LEU G CA 1
ATOM 13126 C C . LEU G 2 168 ? 235.046 217.105 114.710 1.00 199.91 168 LEU G C 1
ATOM 13127 O O . LEU G 2 168 ? 234.600 216.277 113.907 1.00 199.62 168 LEU G O 1
ATOM 13132 N N . ASP G 2 169 ? 235.577 218.256 114.308 1.00 194.04 169 ASP G N 1
ATOM 13133 C CA . ASP G 2 169 ? 235.800 218.558 112.900 1.00 194.23 169 ASP G CA 1
ATOM 13134 C C . ASP G 2 169 ? 237.294 218.609 112.606 1.00 194.21 169 ASP G C 1
ATOM 13135 O O . ASP G 2 169 ? 238.100 218.979 113.462 1.00 193.95 169 ASP G O 1
ATOM 13140 N N . SER G 2 170 ? 237.654 218.232 111.381 1.00 191.01 170 SER G N 1
ATOM 13141 C CA . SER G 2 170 ? 239.052 218.250 110.975 1.00 190.65 170 SER G CA 1
ATOM 13142 C C . SER G 2 170 ? 239.586 219.677 110.955 1.00 190.90 170 SER G C 1
ATOM 13143 O O . SER G 2 170 ? 238.836 220.644 110.792 1.00 190.65 170 SER G O 1
ATOM 13146 N N . ARG G 2 171 ? 240.900 219.800 111.151 1.00 201.08 171 ARG G N 1
ATOM 13147 C CA . ARG G 2 171 ? 241.668 221.044 111.158 1.00 201.15 171 ARG G CA 1
ATOM 13148 C C . ARG G 2 171 ? 241.361 221.897 112.392 1.00 200.93 171 ARG G C 1
ATOM 13149 O O . ARG G 2 171 ? 242.021 222.923 112.603 1.00 200.79 171 ARG G O 1
ATOM 13157 N N . SER G 2 172 ? 240.419 221.485 113.237 1.00 204.44 172 SER G N 1
ATOM 13158 C CA . SER G 2 172 ? 240.108 222.242 114.437 1.00 204.89 172 SER G CA 1
ATOM 13159 C C . SER G 2 172 ? 241.317 222.281 115.372 1.00 205.28 172 SER G C 1
ATOM 13160 O O . SER G 2 172 ? 242.096 221.326 115.431 1.00 205.09 172 SER G O 1
ATOM 13163 N N . PRO G 2 173 ? 241.503 223.385 116.103 1.00 209.22 173 PRO G N 1
ATOM 13164 C CA . PRO G 2 173 ? 242.651 223.467 117.022 1.00 208.88 173 PRO G CA 1
ATOM 13165 C C . PRO G 2 173 ? 242.660 222.374 118.075 1.00 208.72 173 PRO G C 1
ATOM 13166 O O . PRO G 2 173 ? 243.737 221.988 118.548 1.00 208.46 173 PRO G O 1
ATOM 13170 N N . LEU G 2 174 ? 241.488 221.867 118.465 1.00 203.87 174 LEU G N 1
ATOM 13171 C CA . LEU G 2 174 ? 241.437 220.752 119.404 1.00 203.82 174 LEU G CA 1
ATOM 13172 C C . LEU G 2 174 ? 242.054 219.494 118.802 1.00 204.26 174 LEU G C 1
ATOM 13173 O O . LEU G 2 174 ? 242.701 218.716 119.511 1.00 204.22 174 LEU G O 1
ATOM 13178 N N . GLN G 2 175 ? 241.856 219.276 117.499 1.00 202.31 175 GLN G N 1
ATOM 13179 C CA . GLN G 2 175 ? 242.358 218.061 116.865 1.00 202.01 175 GLN G CA 1
ATOM 13180 C C . GLN G 2 175 ? 243.880 218.002 116.869 1.00 202.21 175 GLN G C 1
ATOM 13181 O O . GLN G 2 175 ? 244.459 216.910 116.839 1.00 201.86 175 GLN G O 1
ATOM 13187 N N . LYS G 2 176 ? 244.548 219.156 116.896 1.00 209.59 176 LYS G N 1
ATOM 13188 C CA . LYS G 2 176 ? 246.003 219.171 116.953 1.00 209.57 176 LYS G CA 1
ATOM 13189 C C . LYS G 2 176 ? 246.534 218.851 118.344 1.00 209.52 176 LYS G C 1
ATOM 13190 O O . LYS G 2 176 ? 247.691 218.435 118.472 1.00 209.03 176 LYS G O 1
ATOM 13196 N N . ASN G 2 177 ? 245.717 219.020 119.381 1.00 212.33 177 ASN G N 1
ATOM 13197 C CA . ASN G 2 177 ? 246.122 218.780 120.759 1.00 212.11 177 ASN G CA 1
ATOM 13198 C C . ASN G 2 177 ? 245.493 217.523 121.348 1.00 211.89 177 ASN G C 1
ATOM 13199 O O . ASN G 2 177 ? 245.343 217.434 122.571 1.00 211.50 177 ASN G O 1
ATOM 13204 N N . ILE G 2 178 ? 245.122 216.554 120.515 1.00 211.29 178 ILE G N 1
ATOM 13205 C CA . ILE G 2 178 ? 244.367 215.393 120.966 1.00 211.59 178 ILE G CA 1
ATOM 13206 C C . ILE G 2 178 ? 245.083 214.120 120.536 1.00 211.85 178 ILE G C 1
ATOM 13207 O O . ILE G 2 178 ? 245.850 214.106 119.567 1.00 211.39 178 ILE G O 1
ATOM 13212 N N . SER G 2 179 ? 244.832 213.046 121.279 1.00 210.91 179 SER G N 1
ATOM 13213 C CA . SER G 2 179 ? 245.238 211.702 120.902 1.00 210.50 179 SER G CA 1
ATOM 13214 C C . SER G 2 179 ? 244.014 210.898 120.470 1.00 210.40 179 SER G C 1
ATOM 13215 O O . SER G 2 179 ? 242.868 211.320 120.639 1.00 210.35 179 SER G O 1
ATOM 13218 N N . ALA G 2 180 ? 244.274 209.722 119.895 1.00 209.15 180 ALA G N 1
ATOM 13219 C CA . ALA G 2 180 ? 243.184 208.887 119.400 1.00 208.75 180 ALA G CA 1
ATOM 13220 C C . ALA G 2 180 ? 242.269 208.435 120.533 1.00 209.47 180 ALA G C 1
ATOM 13221 O O . ALA G 2 180 ? 241.041 208.428 120.386 1.00 209.48 180 ALA G O 1
ATOM 13223 N N . GLU G 2 181 ? 242.852 208.053 121.674 1.00 206.81 181 GLU G N 1
ATOM 13224 C CA . GLU G 2 181 ? 242.047 207.612 122.808 1.00 206.04 181 GLU G CA 1
ATOM 13225 C C . GLU G 2 181 ? 241.161 208.737 123.327 1.00 205.97 181 GLU G C 1
ATOM 13226 O O . GLU G 2 181 ? 239.996 208.512 123.674 1.00 205.83 181 GLU G O 1
ATOM 13232 N N . GLN G 2 182 ? 241.696 209.957 123.393 1.00 203.81 182 GLN G N 1
ATOM 13233 C CA . GLN G 2 182 ? 240.897 211.094 123.840 1.00 203.46 182 GLN G CA 1
ATOM 13234 C C . GLN G 2 182 ? 239.770 211.399 122.859 1.00 203.84 182 GLN G C 1
ATOM 13235 O O . GLN G 2 182 ? 238.656 211.746 123.272 1.00 203.81 182 GLN G O 1
ATOM 13241 N N . GLN G 2 183 ? 240.039 211.280 121.557 1.00 207.15 183 GLN G N 1
ATOM 13242 C CA . GLN G 2 183 ? 238.986 211.469 120.563 1.00 207.07 183 GLN G CA 1
ATOM 13243 C C . GLN G 2 183 ? 237.887 210.425 120.719 1.00 206.82 183 GLN G C 1
ATOM 13244 O O . GLN G 2 183 ? 236.693 210.747 120.641 1.00 206.53 183 GLN G O 1
ATOM 13250 N N . LEU G 2 184 ? 238.272 209.168 120.951 1.00 211.21 184 LEU G N 1
ATOM 13251 C CA . LEU G 2 184 ? 237.278 208.128 121.198 1.00 211.37 184 LEU G CA 1
ATOM 13252 C C . LEU G 2 184 ? 236.472 208.430 122.455 1.00 211.54 184 LEU G C 1
ATOM 13253 O O . LEU G 2 184 ? 235.252 208.230 122.484 1.00 211.54 184 LEU G O 1
ATOM 13258 N N . GLN G 2 185 ? 237.139 208.913 123.506 1.00 207.40 185 GLN G N 1
ATOM 13259 C CA . GLN G 2 185 ? 236.437 209.240 124.744 1.00 206.91 185 GLN G CA 1
ATOM 13260 C C . GLN G 2 185 ? 235.440 210.375 124.530 1.00 206.88 185 GLN G C 1
ATOM 13261 O O . GLN G 2 185 ? 234.341 210.358 125.095 1.00 206.63 185 GLN G O 1
ATOM 13267 N N . ILE G 2 186 ? 235.809 211.373 123.723 1.00 210.84 186 ILE G N 1
ATOM 13268 C CA . ILE G 2 186 ? 234.866 212.439 123.386 1.00 210.80 186 ILE G CA 1
ATOM 13269 C C . ILE G 2 186 ? 233.676 211.872 122.625 1.00 210.97 186 ILE G C 1
ATOM 13270 O O . ILE G 2 186 ? 232.520 212.221 122.893 1.00 210.57 186 ILE G O 1
ATOM 13275 N N . ARG G 2 187 ? 233.945 210.994 121.656 1.00 209.88 187 ARG G N 1
ATOM 13276 C CA . ARG G 2 187 ? 232.858 210.392 120.890 1.00 209.25 187 ARG G CA 1
ATOM 13277 C C . ARG G 2 187 ? 231.910 209.614 121.795 1.00 209.05 187 ARG G C 1
ATOM 13278 O O . ARG G 2 187 ? 230.693 209.614 121.583 1.00 208.88 187 ARG G O 1
ATOM 13286 N N . LYS G 2 188 ? 232.453 208.943 122.812 1.00 211.49 188 LYS G N 1
ATOM 13287 C CA . LYS G 2 188 ? 231.616 208.140 123.695 1.00 211.42 188 LYS G CA 1
ATOM 13288 C C . LYS G 2 188 ? 230.853 208.982 124.711 1.00 211.56 188 LYS G C 1
ATOM 13289 O O . LYS G 2 188 ? 229.701 208.664 125.030 1.00 211.22 188 LYS G O 1
ATOM 13295 N N . LEU G 2 189 ? 231.461 210.050 125.223 1.00 212.98 189 LEU G N 1
ATOM 13296 C CA . LEU G 2 189 ? 230.907 210.810 126.335 1.00 212.51 189 LEU G CA 1
ATOM 13297 C C . LEU G 2 189 ? 229.999 211.951 125.889 1.00 212.46 189 LEU G C 1
ATOM 13298 O O . LEU G 2 189 ? 229.452 212.659 126.741 1.00 212.24 189 LEU G O 1
ATOM 13303 N N . PHE G 2 190 ? 229.814 212.145 124.588 1.00 206.50 190 PHE G N 1
ATOM 13304 C CA . PHE G 2 190 ? 229.066 213.283 124.071 1.00 205.74 190 PHE G CA 1
ATOM 13305 C C . PHE G 2 190 ? 227.989 212.809 123.105 1.00 205.55 190 PHE G C 1
ATOM 13306 O O . PHE G 2 190 ? 228.265 212.007 122.208 1.00 205.46 190 PHE G O 1
ATOM 13314 N N . LEU G 2 191 ? 226.767 213.304 123.296 1.00 197.24 191 LEU G N 1
ATOM 13315 C CA . LEU G 2 191 ? 225.697 213.166 122.318 1.00 196.90 191 LEU G CA 1
ATOM 13316 C C . LEU G 2 191 ? 225.151 214.554 122.017 1.00 196.65 191 LEU G C 1
ATOM 13317 O O . LEU G 2 191 ? 225.008 215.380 122.926 1.00 195.83 191 LEU G O 1
ATOM 13322 N N . ALA G 2 192 ? 224.865 214.814 120.746 1.00 191.02 192 ALA G N 1
ATOM 13323 C CA . ALA G 2 192 ? 224.365 216.108 120.307 1.00 190.52 192 ALA G CA 1
ATOM 13324 C C . ALA G 2 192 ? 222.876 215.991 120.007 1.00 189.86 192 ALA G C 1
ATOM 13325 O O . ALA G 2 192 ? 222.468 215.169 119.180 1.00 189.76 192 ALA G O 1
ATOM 13327 N N . GLY G 2 193 ? 222.072 216.809 120.680 1.00 173.57 193 GLY G N 1
ATOM 13328 C CA . GLY G 2 193 ? 220.639 216.793 120.477 1.00 172.94 193 GLY G CA 1
ATOM 13329 C C . GLY G 2 193 ? 219.862 217.169 121.720 1.00 173.03 193 GLY G C 1
ATOM 13330 O O . GLY G 2 193 ? 220.239 216.791 122.833 1.00 173.50 193 GLY G O 1
ATOM 13331 N N . GLY G 2 194 ? 218.777 217.916 121.542 1.00 170.56 194 GLY G N 1
ATOM 13332 C CA . GLY G 2 194 ? 217.953 218.326 122.661 1.00 170.59 194 GLY G CA 1
ATOM 13333 C C . GLY G 2 194 ? 217.449 219.748 122.537 1.00 171.46 194 GLY G C 1
ATOM 13334 O O . GLY G 2 194 ? 218.223 220.667 122.255 1.00 171.33 194 GLY G O 1
ATOM 13335 N N . VAL G 2 195 ? 216.148 219.939 122.746 1.00 185.27 195 VAL G N 1
ATOM 13336 C CA . VAL G 2 195 ? 215.525 221.253 122.673 1.00 185.86 195 VAL G CA 1
ATOM 13337 C C . VAL G 2 195 ? 214.629 221.427 123.892 1.00 186.09 195 VAL G C 1
ATOM 13338 O O . VAL G 2 195 ? 214.121 220.452 124.457 1.00 185.79 195 VAL G O 1
ATOM 13342 N N . SER G 2 196 ? 214.446 222.679 124.306 1.00 199.03 196 SER G N 1
ATOM 13343 C CA . SER G 2 196 ? 213.683 222.973 125.509 1.00 199.18 196 SER G CA 1
ATOM 13344 C C . SER G 2 196 ? 213.058 224.355 125.393 1.00 199.32 196 SER G C 1
ATOM 13345 O O . SER G 2 196 ? 213.472 225.181 124.575 1.00 199.13 196 SER G O 1
ATOM 13348 N N . PHE G 2 197 ? 212.051 224.593 126.230 1.00 209.18 197 PHE G N 1
ATOM 13349 C CA . PHE G 2 197 ? 211.387 225.886 126.331 1.00 209.47 197 PHE G CA 1
ATOM 13350 C C . PHE G 2 197 ? 211.328 226.290 127.796 1.00 209.58 197 PHE G C 1
ATOM 13351 O O . PHE G 2 197 ? 210.973 225.476 128.654 1.00 209.41 197 PHE G O 1
ATOM 13359 N N . ASN G 2 198 ? 211.678 227.543 128.078 1.00 206.72 198 ASN G N 1
ATOM 13360 C CA . ASN G 2 198 ? 211.710 228.030 129.447 1.00 206.46 198 ASN G CA 1
ATOM 13361 C C . ASN G 2 198 ? 211.404 229.519 129.459 1.00 206.55 198 ASN G C 1
ATOM 13362 O O . ASN G 2 198 ? 211.593 230.222 128.462 1.00 206.20 198 ASN G O 1
ATOM 13367 N N . ASN G 2 199 ? 210.927 229.993 130.612 1.00 195.68 199 ASN G N 1
ATOM 13368 C CA . ASN G 2 199 ? 210.616 231.402 130.823 1.00 194.75 199 ASN G CA 1
ATOM 13369 C C . ASN G 2 199 ? 211.189 231.890 132.148 1.00 194.57 199 ASN G C 1
ATOM 13370 O O . ASN G 2 199 ? 210.627 232.788 132.783 1.00 194.38 199 ASN G O 1
ATOM 13375 N N . ALA G 2 200 ? 212.308 231.308 132.577 1.00 192.50 200 ALA G N 1
ATOM 13376 C CA . ALA G 2 200 ? 212.925 231.657 133.849 1.00 192.31 200 ALA G CA 1
ATOM 13377 C C . ALA G 2 200 ? 213.850 232.863 133.755 1.00 193.02 200 ALA G C 1
ATOM 13378 O O . ALA G 2 200 ? 214.409 233.272 134.777 1.00 192.96 200 ALA G O 1
ATOM 13380 N N . LYS G 2 201 ? 214.024 233.440 132.568 1.00 193.30 201 LYS G N 1
ATOM 13381 C CA . LYS G 2 201 ? 214.917 234.572 132.378 1.00 192.96 201 LYS G CA 1
ATOM 13382 C C . LYS G 2 201 ? 214.161 235.715 131.712 1.00 192.97 201 LYS G C 1
ATOM 13383 O O . LYS G 2 201 ? 213.216 235.499 130.949 1.00 192.50 201 LYS G O 1
ATOM 13389 N N . GLU G 2 202 ? 214.594 236.939 132.014 1.00 199.05 202 GLU G N 1
ATOM 13390 C CA . GLU G 2 202 ? 213.858 238.140 131.638 1.00 199.07 202 GLU G CA 1
ATOM 13391 C C . GLU G 2 202 ? 214.087 238.575 130.196 1.00 199.16 202 GLU G C 1
ATOM 13392 O O . GLU G 2 202 ? 213.315 239.399 129.692 1.00 198.73 202 GLU G O 1
ATOM 13398 N N . SER G 2 203 ? 215.109 238.056 129.519 1.00 202.69 203 SER G N 1
ATOM 13399 C CA . SER G 2 203 ? 215.468 238.530 128.191 1.00 202.59 203 SER G CA 1
ATOM 13400 C C . SER G 2 203 ? 215.481 237.374 127.202 1.00 202.74 203 SER G C 1
ATOM 13401 O O . SER G 2 203 ? 215.856 236.248 127.538 1.00 202.54 203 SER G O 1
ATOM 13404 N N . LYS G 2 204 ? 215.062 237.671 125.969 1.00 197.20 204 LYS G N 1
ATOM 13405 C CA . LYS G 2 204 ? 215.074 236.679 124.902 1.00 196.86 204 LYS G CA 1
ATOM 13406 C C . LYS G 2 204 ? 216.474 236.410 124.371 1.00 197.09 204 LYS G C 1
ATOM 13407 O O . LYS G 2 204 ? 216.695 235.366 123.748 1.00 196.62 204 LYS G O 1
ATOM 13413 N N . GLU G 2 205 ? 217.420 237.325 124.598 1.00 205.78 205 GLU G N 1
ATOM 13414 C CA . GLU G 2 205 ? 218.801 237.075 124.201 1.00 205.78 205 GLU G CA 1
ATOM 13415 C C . GLU G 2 205 ? 219.410 235.929 124.996 1.00 205.57 205 GLU G C 1
ATOM 13416 O O . GLU G 2 205 ? 220.360 235.288 124.529 1.00 205.24 205 GLU G O 1
ATOM 13422 N N . ALA G 2 206 ? 218.884 235.661 126.193 1.00 203.44 206 ALA G N 1
ATOM 13423 C CA . ALA G 2 206 ? 219.400 234.565 127.005 1.00 202.93 206 ALA G CA 1
ATOM 13424 C C . ALA G 2 206 ? 219.110 233.210 126.375 1.00 202.98 206 ALA G C 1
ATOM 13425 O O . ALA G 2 206 ? 219.936 232.296 126.474 1.00 202.84 206 ALA G O 1
ATOM 13427 N N . SER G 2 207 ? 217.953 233.059 125.727 1.00 206.80 207 SER G N 1
ATOM 13428 C CA . SER G 2 207 ? 217.627 231.798 125.070 1.00 206.73 207 SER G CA 1
ATOM 13429 C C . SER G 2 207 ? 218.585 231.476 123.932 1.00 207.00 207 SER G C 1
ATOM 13430 O O . SER G 2 207 ? 218.687 230.312 123.532 1.00 206.80 207 SER G O 1
ATOM 13433 N N . ARG G 2 208 ? 219.287 232.479 123.401 1.00 203.31 208 ARG G N 1
ATOM 13434 C CA . ARG G 2 208 ? 220.272 232.268 122.341 1.00 202.70 208 ARG G CA 1
ATOM 13435 C C . ARG G 2 208 ? 221.617 231.946 122.987 1.00 203.09 208 ARG G C 1
ATOM 13436 O O . ARG G 2 208 ? 222.542 232.762 123.026 1.00 202.65 208 ARG G O 1
ATOM 13444 N N . ARG G 2 209 ? 221.720 230.724 123.503 1.00 209.86 209 ARG G N 1
ATOM 13445 C CA . ARG G 2 209 ? 222.941 230.275 124.157 1.00 209.72 209 ARG G CA 1
ATOM 13446 C C . ARG G 2 209 ? 223.002 228.756 124.107 1.00 209.57 209 ARG G C 1
ATOM 13447 O O . ARG G 2 209 ? 221.995 228.082 123.877 1.00 209.18 209 ARG G O 1
ATOM 13455 N N . VAL G 2 210 ? 224.204 228.230 124.329 1.00 209.84 210 VAL G N 1
ATOM 13456 C CA . VAL G 2 210 ? 224.447 226.795 124.394 1.00 209.54 210 VAL G CA 1
ATOM 13457 C C . VAL G 2 210 ? 225.139 226.496 125.717 1.00 209.79 210 VAL G C 1
ATOM 13458 O O . VAL G 2 210 ? 225.856 227.346 126.259 1.00 209.79 210 VAL G O 1
ATOM 13462 N N . GLU G 2 211 ? 224.907 225.297 126.249 1.00 202.54 211 GLU G N 1
ATOM 13463 C CA . GLU G 2 211 ? 225.415 224.938 127.565 1.00 202.11 211 GLU G CA 1
ATOM 13464 C C . GLU G 2 211 ? 225.726 223.450 127.608 1.00 201.87 211 GLU G C 1
ATOM 13465 O O . GLU G 2 211 ? 225.194 222.657 126.828 1.00 201.35 211 GLU G O 1
ATOM 13471 N N . LEU G 2 212 ? 226.602 223.081 128.539 1.00 210.86 212 LEU G N 1
ATOM 13472 C CA . LEU G 2 212 ? 226.962 221.692 128.789 1.00 211.22 212 LEU G CA 1
ATOM 13473 C C . LEU G 2 212 ? 226.408 221.275 130.143 1.00 211.28 212 LEU G C 1
ATOM 13474 O O . LEU G 2 212 ? 226.718 221.898 131.165 1.00 210.76 212 LEU G O 1
ATOM 13479 N N . ARG G 2 213 ? 225.592 220.225 130.149 1.00 207.17 213 ARG G N 1
ATOM 13480 C CA . ARG G 2 213 ? 224.889 219.773 131.348 1.00 206.92 213 ARG G CA 1
ATOM 13481 C C . ARG G 2 213 ? 225.153 218.281 131.507 1.00 207.02 213 ARG G C 1
ATOM 13482 O O . ARG G 2 213 ? 224.458 217.449 130.919 1.00 206.96 213 ARG G O 1
ATOM 13490 N N . MET G 2 214 ? 226.177 217.951 132.290 1.00 203.64 214 MET G N 1
ATOM 13491 C CA . MET G 2 214 ? 226.502 216.561 132.568 1.00 203.15 214 MET G CA 1
ATOM 13492 C C . MET G 2 214 ? 225.513 215.985 133.575 1.00 202.85 214 MET G C 1
ATOM 13493 O O . MET G 2 214 ? 225.052 216.685 134.482 1.00 202.29 214 MET G O 1
ATOM 13498 N N . GLN G 2 215 ? 225.174 214.714 133.397 1.00 206.19 215 GLN G N 1
ATOM 13499 C CA . GLN G 2 215 ? 224.265 214.008 134.281 1.00 206.01 215 GLN G CA 1
ATOM 13500 C C . GLN G 2 215 ? 224.891 212.694 134.727 1.00 206.13 215 GLN G C 1
ATOM 13501 O O . GLN G 2 215 ? 225.718 212.108 134.022 1.00 206.23 215 GLN G O 1
ATOM 13507 N N . PHE G 2 216 ? 224.500 212.253 135.919 1.00 198.65 216 PHE G N 1
ATOM 13508 C CA . PHE G 2 216 ? 225.172 211.182 136.633 1.00 198.32 216 PHE G CA 1
ATOM 13509 C C . PHE G 2 216 ? 224.256 209.976 136.791 1.00 198.22 216 PHE G C 1
ATOM 13510 O O . PHE G 2 216 ? 223.039 210.060 136.603 1.00 198.80 216 PHE G O 1
ATOM 13518 N N . PHE G 2 217 ? 224.863 208.844 137.141 1.00 193.72 217 PHE G N 1
ATOM 13519 C CA . PHE G 2 217 ? 224.099 207.654 137.480 1.00 193.85 217 PHE G CA 1
ATOM 13520 C C . PHE G 2 217 ? 223.286 207.882 138.748 1.00 193.90 217 PHE G C 1
ATOM 13521 O O . PHE G 2 217 ? 223.637 208.701 139.601 1.00 193.23 217 PHE G O 1
ATOM 13529 N N . GLY G 2 218 ? 222.182 207.151 138.860 1.00 186.83 218 GLY G N 1
ATOM 13530 C CA . GLY G 2 218 ? 221.463 207.091 140.112 1.00 186.11 218 GLY G CA 1
ATOM 13531 C C . GLY G 2 218 ? 222.134 206.148 141.089 1.00 186.29 218 GLY G C 1
ATOM 13532 O O . GLY G 2 218 ? 223.112 205.470 140.771 1.00 186.92 218 GLY G O 1
ATOM 13533 N N . LEU G 2 219 ? 221.597 206.113 142.309 1.00 157.62 219 LEU G N 1
ATOM 13534 C CA . LEU G 2 219 ? 222.156 205.227 143.326 1.00 156.88 219 LEU G CA 1
ATOM 13535 C C . LEU G 2 219 ? 222.016 203.764 142.924 1.00 157.60 219 LEU G C 1
ATOM 13536 O O . LEU G 2 219 ? 222.937 202.965 143.132 1.00 157.23 219 LEU G O 1
ATOM 13541 N N . LYS G 2 220 ? 220.876 203.393 142.349 1.00 172.57 220 LYS G N 1
ATOM 13542 C CA . LYS G 2 220 ? 220.606 202.006 142.000 1.00 172.40 220 LYS G CA 1
ATOM 13543 C C . LYS G 2 220 ? 221.005 201.655 140.572 1.00 173.00 220 LYS G C 1
ATOM 13544 O O . LYS G 2 220 ? 220.846 200.499 140.167 1.00 172.35 220 LYS G O 1
ATOM 13550 N N . ASP G 2 221 ? 221.517 202.615 139.800 1.00 186.33 221 ASP G N 1
ATOM 13551 C CA . ASP G 2 221 ? 221.974 202.314 138.446 1.00 186.56 221 ASP G CA 1
ATOM 13552 C C . ASP G 2 221 ? 223.320 201.601 138.477 1.00 187.02 221 ASP G C 1
ATOM 13553 O O . ASP G 2 221 ? 223.448 200.470 137.997 1.00 186.97 221 ASP G O 1
ATOM 13558 N N . LYS G 2 222 ? 224.334 202.257 139.045 1.00 202.50 222 LYS G N 1
ATOM 13559 C CA . LYS G 2 222 ? 225.640 201.651 139.312 1.00 203.23 222 LYS G CA 1
ATOM 13560 C C . LYS G 2 222 ? 226.309 201.127 138.042 1.00 202.75 222 LYS G C 1
ATOM 13561 O O . LYS G 2 222 ? 226.868 200.029 138.025 1.00 202.89 222 LYS G O 1
ATOM 13567 N N . ARG G 2 223 ? 226.255 201.924 136.972 1.00 191.43 223 ARG G N 1
ATOM 13568 C CA . ARG G 2 223 ? 227.060 201.709 135.768 1.00 191.62 223 ARG G CA 1
ATOM 13569 C C . ARG G 2 223 ? 226.801 200.328 135.155 1.00 192.01 223 ARG G C 1
ATOM 13570 O O . ARG G 2 223 ? 227.659 199.443 135.147 1.00 192.42 223 ARG G O 1
ATOM 13578 N N . ASP G 2 224 ? 225.576 200.161 134.658 1.00 197.05 224 ASP G N 1
ATOM 13579 C CA . ASP G 2 224 ? 225.226 198.942 133.940 1.00 197.18 224 ASP G CA 1
ATOM 13580 C C . ASP G 2 224 ? 226.157 198.750 132.749 1.00 197.09 224 ASP G C 1
ATOM 13581 O O . ASP G 2 224 ? 226.183 199.573 131.828 1.00 197.14 224 ASP G O 1
ATOM 13586 N N . LYS G 2 225 ? 226.924 197.657 132.774 1.00 195.55 225 LYS G N 1
ATOM 13587 C CA . LYS G 2 225 ? 227.969 197.448 131.777 1.00 195.86 225 LYS G CA 1
ATOM 13588 C C . LYS G 2 225 ? 227.396 197.186 130.389 1.00 196.30 225 LYS G C 1
ATOM 13589 O O . LYS G 2 225 ? 228.025 197.541 129.385 1.00 195.89 225 LYS G O 1
ATOM 13595 N N . ALA G 2 226 ? 226.216 196.566 130.309 1.00 196.55 226 ALA G N 1
ATOM 13596 C CA . ALA G 2 226 ? 225.637 196.230 129.014 1.00 195.71 226 ALA G CA 1
ATOM 13597 C C . ALA G 2 226 ? 225.223 197.461 128.219 1.00 195.72 226 ALA G C 1
ATOM 13598 O O . ALA G 2 226 ? 225.123 197.383 126.991 1.00 195.67 226 ALA G O 1
ATOM 13600 N N . ASP G 2 227 ? 224.981 198.591 128.888 1.00 199.49 227 ASP G N 1
ATOM 13601 C CA . ASP G 2 227 ? 224.564 199.795 128.177 1.00 199.66 227 ASP G CA 1
ATOM 13602 C C . ASP G 2 227 ? 225.674 200.347 127.294 1.00 199.85 227 ASP G C 1
ATOM 13603 O O . ASP G 2 227 ? 225.392 200.924 126.237 1.00 199.96 227 ASP G O 1
ATOM 13608 N N . GLU G 2 228 ? 226.929 200.191 127.706 1.00 191.56 228 GLU G N 1
ATOM 13609 C CA . GLU G 2 228 ? 228.045 200.716 126.935 1.00 191.23 228 GLU G CA 1
ATOM 13610 C C . GLU G 2 228 ? 228.174 199.994 125.597 1.00 191.47 228 GLU G C 1
ATOM 13611 O O . GLU G 2 228 ? 228.027 198.773 125.504 1.00 191.22 228 GLU G O 1
ATOM 13617 N N . VAL G 2 229 ? 228.448 200.774 124.551 1.00 209.67 229 VAL G N 1
ATOM 13618 C CA . VAL G 2 229 ? 228.716 200.256 123.217 1.00 210.04 229 VAL G CA 1
ATOM 13619 C C . VAL G 2 229 ? 230.141 200.643 122.845 1.00 210.28 229 VAL G C 1
ATOM 13620 O O . VAL G 2 229 ? 230.861 201.268 123.626 1.00 209.94 229 VAL G O 1
ATOM 13624 N N . ASP G 2 230 ? 230.549 200.265 121.635 1.00 214.16 230 ASP G N 1
ATOM 13625 C CA . ASP G 2 230 ? 231.904 200.523 121.168 1.00 214.12 230 ASP G CA 1
ATOM 13626 C C . ASP G 2 230 ? 231.884 201.098 119.758 1.00 214.14 230 ASP G C 1
ATOM 13627 O O . ASP G 2 230 ? 230.934 200.896 118.997 1.00 214.04 230 ASP G O 1
ATOM 13632 N N . PHE G 2 231 ? 232.954 201.819 119.424 1.00 218.11 231 PHE G N 1
ATOM 13633 C CA . PHE G 2 231 ? 233.205 202.409 118.119 1.00 218.20 231 PHE G CA 1
ATOM 13634 C C . PHE G 2 231 ? 234.512 201.881 117.538 1.00 217.96 231 PHE G C 1
ATOM 13635 O O . PHE G 2 231 ? 235.440 201.556 118.284 1.00 217.54 231 PHE G O 1
ATOM 13643 N N . PRO G 2 232 ? 234.613 201.784 116.215 1.00 217.16 232 PRO G N 1
ATOM 13644 C CA . PRO G 2 232 ? 235.871 201.360 115.595 1.00 216.97 232 PRO G CA 1
ATOM 13645 C C . PRO G 2 232 ? 236.880 202.492 115.591 1.00 216.96 232 PRO G C 1
ATOM 13646 O O . PRO G 2 232 ? 236.513 203.662 115.775 1.00 216.74 232 PRO G O 1
ATOM 13650 N N . PRO G 2 233 ? 238.164 202.186 115.398 1.00 206.86 233 PRO G N 1
ATOM 13651 C CA . PRO G 2 233 ? 239.166 203.253 115.294 1.00 206.32 233 PRO G CA 1
ATOM 13652 C C . PRO G 2 233 ? 238.916 204.137 114.081 1.00 206.17 233 PRO G C 1
ATOM 13653 O O . PRO G 2 233 ? 238.374 203.699 113.064 1.00 205.78 233 PRO G O 1
ATOM 13657 N N . VAL G 2 234 ? 239.319 205.402 114.204 1.00 198.68 234 VAL G N 1
ATOM 13658 C CA . VAL G 2 234 ? 239.106 206.371 113.136 1.00 198.25 234 VAL G CA 1
ATOM 13659 C C . VAL G 2 234 ? 239.976 206.011 111.940 1.00 197.88 234 VAL G C 1
ATOM 13660 O O . VAL G 2 234 ? 241.188 205.800 112.074 1.00 197.94 234 VAL G O 1
ATOM 13664 N N . VAL G 2 235 ? 239.359 205.941 110.761 1.00 190.69 235 VAL G N 1
ATOM 13665 C CA . VAL G 2 235 ? 240.069 205.577 109.539 1.00 190.84 235 VAL G CA 1
ATOM 13666 C C . VAL G 2 235 ? 240.313 206.824 108.697 1.00 190.57 235 VAL G C 1
ATOM 13667 O O . VAL G 2 235 ? 241.314 206.913 107.976 1.00 190.03 235 VAL G O 1
ATOM 13671 N N . ASN G 2 236 ? 239.410 207.800 108.790 1.00 186.88 236 ASN G N 1
ATOM 13672 C CA . ASN G 2 236 ? 239.540 209.047 108.052 1.00 186.65 236 ASN G CA 1
ATOM 13673 C C . ASN G 2 236 ? 238.986 210.186 108.895 1.00 187.10 236 ASN G C 1
ATOM 13674 O O . ASN G 2 236 ? 238.108 209.984 109.739 1.00 186.67 236 ASN G O 1
ATOM 13679 N N . LYS G 2 237 ? 239.501 211.388 108.651 1.00 201.99 237 LYS G N 1
ATOM 13680 C CA . LYS G 2 237 ? 239.123 212.544 109.451 1.00 202.00 237 LYS G CA 1
ATOM 13681 C C . LYS G 2 237 ? 237.673 212.940 109.196 1.00 201.92 237 LYS G C 1
ATOM 13682 O O . LYS G 2 237 ? 237.150 212.806 108.085 1.00 201.52 237 LYS G O 1
ATOM 13688 N N . GLU G 2 238 ? 237.023 213.432 110.246 1.00 198.26 238 GLU G N 1
ATOM 13689 C CA . GLU G 2 238 ? 235.636 213.862 110.158 1.00 198.35 238 GLU G CA 1
ATOM 13690 C C . GLU G 2 238 ? 235.521 215.161 109.369 1.00 198.20 238 GLU G C 1
ATOM 13691 O O . GLU G 2 238 ? 236.431 215.993 109.360 1.00 197.77 238 GLU G O 1
ATOM 13697 N N . VAL G 2 239 ? 234.384 215.325 108.697 1.00 197.03 239 VAL G N 1
ATOM 13698 C CA . VAL G 2 239 ? 234.084 216.524 107.925 1.00 196.84 239 VAL G CA 1
ATOM 13699 C C . VAL G 2 239 ? 232.715 217.037 108.350 1.00 196.66 239 VAL G C 1
ATOM 13700 O O . VAL G 2 239 ? 231.736 216.282 108.340 1.00 196.39 239 VAL G O 1
ATOM 13704 N N . CYS G 2 240 ? 232.647 218.311 108.725 1.00 198.58 240 CYS G N 1
ATOM 13705 C CA . CYS G 2 240 ? 231.373 218.912 109.095 1.00 198.71 240 CYS G CA 1
ATOM 13706 C C . CYS G 2 240 ? 230.514 219.126 107.855 1.00 198.86 240 CYS G C 1
ATOM 13707 O O . CYS G 2 240 ? 231.017 219.523 106.800 1.00 198.56 240 CYS G O 1
ATOM 13710 N N . GLN G 2 241 ? 229.215 218.863 107.984 1.00 194.05 241 GLN G N 1
ATOM 13711 C CA . GLN G 2 241 ? 228.302 218.977 106.855 1.00 193.78 241 GLN G CA 1
ATOM 13712 C C . GLN G 2 241 ? 227.418 220.217 106.910 1.00 194.20 241 GLN G C 1
ATOM 13713 O O . GLN G 2 241 ? 226.608 220.417 105.999 1.00 194.13 241 GLN G O 1
ATOM 13719 N N . LEU G 2 242 ? 227.545 221.046 107.942 1.00 207.37 242 LEU G N 1
ATOM 13720 C CA . LEU G 2 242 ? 226.845 222.321 107.942 1.00 207.45 242 LEU G CA 1
ATOM 13721 C C . LEU G 2 242 ? 227.536 223.302 107.000 1.00 207.82 242 LEU G C 1
ATOM 13722 O O . LEU G 2 242 ? 228.732 223.197 106.712 1.00 207.69 242 LEU G O 1
ATOM 13727 N N . VAL G 2 243 ? 226.762 224.272 106.516 1.00 210.92 243 VAL G N 1
ATOM 13728 C CA . VAL G 2 243 ? 227.277 225.253 105.568 1.00 211.01 243 VAL G CA 1
ATOM 13729 C C . VAL G 2 243 ? 228.098 226.307 106.304 1.00 211.28 243 VAL G C 1
ATOM 13730 O O . VAL G 2 243 ? 227.557 227.271 106.858 1.00 211.27 243 VAL G O 1
ATOM 13734 N N . MET G 2 244 ? 229.417 226.114 106.332 1.00 204.52 244 MET G N 1
ATOM 13735 C CA . MET G 2 244 ? 230.292 227.090 106.977 1.00 204.31 244 MET G CA 1
ATOM 13736 C C . MET G 2 244 ? 230.256 228.455 106.299 1.00 204.72 244 MET G C 1
ATOM 13737 O O . MET G 2 244 ? 230.070 229.461 107.005 1.00 204.55 244 MET G O 1
ATOM 13742 N N . PRO G 2 245 ? 230.424 228.582 104.974 1.00 211.10 245 PRO G N 1
ATOM 13743 C CA . PRO G 2 245 ? 230.294 229.916 104.367 1.00 210.91 245 PRO G CA 1
ATOM 13744 C C . PRO G 2 245 ? 228.887 230.478 104.461 1.00 211.00 245 PRO G C 1
ATOM 13745 O O . PRO G 2 245 ? 228.729 231.704 104.520 1.00 210.73 245 PRO G O 1
ATOM 13749 N N . LEU G 2 246 ? 227.870 229.618 104.478 1.00 202.49 246 LEU G N 1
ATOM 13750 C CA . LEU G 2 246 ? 226.472 230.028 104.599 1.00 201.96 246 LEU G CA 1
ATOM 13751 C C . LEU G 2 246 ? 226.093 231.025 103.506 1.00 201.52 246 LEU G C 1
ATOM 13752 O O . LEU G 2 246 ? 225.090 230.851 102.814 1.00 201.22 246 LEU G O 1
#

Nearest PDB structures (foldseek):
  8qyy-assembly1_C  TM=1.004E+00  e=3.159E-34  Escherichia coli
  8qyd-assembly1_C  TM=1.004E+00  e=6.016E-34  Escherichia coli
  8qyk-assembly1_E  TM=9.656E-01  e=9.180E-33  Escherichia coli
  8qyy-assembly1_E  TM=9.651E-01  e=1.365E-32  Escherichia coli
  8qyh-assembly1_C  TM=9.950E-01  e=1.982E-31  Escherichia coli

Secondary structure (DSSP, 8-state):
-HHHHHHHHHHHTS-TTHHHHHHHHHHHHHHHHHIIIIIHHHHHHHHHHHHHHHHHHTTTTS-HHHHHHHHHHH--SHHHHHHHHHHHHH-EEEEEEETTEEEEEEEE-SS-GGGTS-HIIIIITTTTHHHHTTHHHHHHHHHHHHHHHHHHHHHHH----SGGGHHHHHHHHHHHHHHHHHHHHHHHHHHHHHHHHHHHHHHHHHHHHHHHHHHHHTTSB--HHHHHHHHHHHHHHHHHHHHH-/-HHHHHHHHHHTTS-TTHHHHHHHHHHHHHHHHHIIIIIIHHHHHHHHHHHHHHHHTTSTTS-HHHHHHHHHHH--SHHHHHHHHHHHHHEEEEEEEETTEEEEEEEEESS-GGGTS-HIIIIITTTTHHHHTTHHHHHHHHHHHHHHHHHHHHHHH----SGGGHHHHHHHHHHHHHHHHHHHHHHHHHHHHHHHHHHHHHHHHHHHHHHHHHHHHHHSB--HHHHHHHHHHHHHHHHHHHHH-/-HHHHHHHHHHHTS-TTHHHHHHHHHHHHHHHHHIIIIIHHHHHHHHHHHHHHHHHHHTTTS-HHHHHHHHHHH--SHHHHHHHHHHHHHEEEEEEE-SSSEEEEEEEESS-GGGTS-HIIIIIHHHTHHHHTTHHHHHHHHHHHHHHHHHHHHHHT---SSHHHHHHHHHHHHHHHHHHHHHHHHHHHHHHHHHHHHHHHHHHHHHHHHHHHHHHHTTSB--HHHHHHHHHHHHHHHHHHHHH-/-HHHHHHHHHHHSS-TTHHHHHHHHHHHHHHHHHIIIIIHHHHHHHHHHHHHHHHHHTTTTS-HHHHHHHHHHHHHSSTTHHHHHHHHHTEEEEEEEETTEEEEEEEEESS-GGGTS-HIIIIIHHHTHHHHTSHHHHHHHHHHHHHHHHHHHHHHH---SSGGGHHHHHHHHHHHHHHHHHHHHHHHHHHHHHHHHHHHHHHHHHHHHHHHHHHHHTTSB--HHHHHHHHHHHHHHHHHHHHH-/-HHHHHHHHHHTTS-TTHHHHHHHHHHHHHHHHHIIIIIHHHHHHHHHHHHHHHHHHTTTTS-HHHHHHHHHHH--SHHHHHHHHHHHHH-EEEEEEETTEEEEEEEE-SS-GGGTS-HIIIIIHHHTHHHHTTHHHHHHHHHHHHHHHHHHHHHHT---SSHHHHHHHHHHHHHHHHHHHHHHHHHHHHHHHHHHHHHHHHHHHHHHHHHHHHHHHTTSB--HHHHHHHHHHHHHHHHHHHHH-/--B-SS------PPPPPP-HHHHHHHHHHHHHHHHHHHHHHHHHHHHHHHHHHHHHHHHHHHHHHHHHHHHHHHHHHH-TTEEEETTTTEEEESSTTB--TT--S--HHHHHHHHHHHHHHHHHHHSHHHHHHEEEEEEEEE--SSS-HHHHHHHHHHHHHHHHHHHH-TTSHHHHHS-HHHHHHHHHHEEEEEEE----TT-HHHHSBEEEEEEE--SS----TTT---PPPP-S----SS-TT-/--B-TT-------PPPPPHHHHHHHHHHHHHHHHHHHHHHHHHHHHTHHHHHHHHHHHHHHHHHHHHHHHHHHHHHHH-TT-EEETTTTEEE-TTTT---TT-----HHHHHHHHHHHHHHHHHHHSHHHHHHEEEEEEE----SSS-HHHHHHHHHHHHHHHHHHHS-TT-HHHHT--HHHHHHHHHHEE---------SS-TTTTS--EEEEEE--TTT---GGG----PPP-S-----S-S--

Solvent-accessible surface area: 74272 Å² total; per-residue (Å²): 107,96,188,2,73,59,54,20,96,84,55,11,78,47,80,33,46,88,9,0,32,80,13,35,91,58,0,56,134,18,45,83,34,0,41,111,82,6,26,76,66,0,70,131,30,20,142,19,5,74,103,30,20,149,26,0,78,82,10,70,203,45,49,31,80,88,11,22,101,63,0,71,79,31,2,108,162,88,50,10,93,30,0,4,60,14,0,47,32,8,17,13,30,34,127,101,127,86,146,74,104,81,85,20,55,99,8,4,4,34,6,54,0,34,23,15,1,25,41,46,49,3,0,11,23,23,0,26,11,54,17,10,60,56,8,17,35,10,0,15,3,35,0,5,32,4,6,3,39,3,4,3,0,0,5,61,74,14,86,9,86,52,81,138,75,29,30,63,8,0,70,62,1,6,83,3,0,1,13,2,0,10,1,6,8,62,0,8,99,5,5,24,54,0,22,110,29,4,22,60,10,13,5,73,0,18,48,49,4,30,89,0,12,17,10,0,23,48,24,4,46,38,22,4,14,25,71,17,10,28,36,15,16,112,22,30,77,107,60,32,64,57,74,163,172,116,87,178,5,63,61,43,3,98,92,56,2,77,47,89,31,66,97,11,1,38,78,8,35,88,48,0,58,140,16,46,82,34,0,42,106,90,0,27,75,61,0,74,128,6,18,142,19,5,72,136,31,19,153,21,1,77,76,9,96,189,45,53,33,62,90,12,28,106,66,0,114,80,37,1,120,84,91,38,4,103,29,3,3,49,18,1,51,37,6,18,13,29,33,127,72,127,78,155,71,106,100,93,20,68,97,8,2,6,27,14,30,0,49,60,37,0,29,52,60,41,3,0,24,19,18,0,26,7,53,19,15,85,36,9,20,13,11,0,4,2,46,0,0,31,6,0,0,50,4,3,2,0,2,7,65,106,8,95,12,80,42,22,122,82,3,65,66,15,4,16,60,4,0,118,2,1,7,27,2,2,5,1,0,8,57,0,1,103,5,3,29,60,0,26,101,32,4,25,58,9,13,6,75,0,26,57,37,5,32,98,0,8,16,7,0,22,60,24,5,50,12,20,4,3,14,74,23,8,29,38,14,18,107,18,34,82,94,54,44,58,55,78,159,175,119,93,191,5,73,51,64,1,96,96,62,0,76,54,90,52,53,92,14,3,38,78,11,37,90,55,0,58,137,16,47,83,33,0,43,108,77,1,25,75,74,0,70,136,10,20,142,13,3,69,115,22,20,150,25,0,72,86,16,77,194,45,48,29,69,82,10,30,117,60,0,102,63,32,2,107,87,91,37,1,94,33,2,2,53,17,1,60,38,6,18,13,28,33,95,99,112,102,132,80,121,111,90,18,60,100,6,3,7,36,8,69,0,49,11,18,1,9,29,18,38,1,0,11,22,31,0,31,9,14,16,11,35,16,8,8,16,8,0,0,0,27,1,0,30,6,1,0,55,5,0,3,1,4,5,24,102,20,44,45,76,35,24,108,67,8,54,48,4,13,82,75,0,23,82,3,0,5,18,6,1,11,4,0,9,66,0,0,97,6,1,21,57,0,8,106,31,3,20,59,11,14,6,74,0,18,54,51,5,31,85,0,8,17,8,0,24,63,24,4,45,37,21,3,4,10,73,21,7,27,40,12,17,107,13,32,79,96,41,34,70,47,77,178,185,115,88,194,20,84,59,75,15,93,72,54,36,82,42,91,19,45,97,15,2,31,84,10,32,93,53,0,58,136,13,48,85,34,0,43,108,75,1,28,73,73,0,72,145,35,16,135,20,7,62,106,25,14,150,25,0,72,77,8,100,202,44,57,33,81,86,11,21,115,67,0,72,69,32,0,88,212,32,124,3,105,40,10,0,47,22,2,43,36,8,17,12,24,32,102,93,127,64,156,62,125,100,88,24,63,103,6,4,9,23,17,14,0,46,71,49,1,38,36,48,45,13,0,19,16,48,0,21,14,34,30,10,30,14,8,16,5,6,0,0,0,28,0,0,16,4,0,0,31,4,1,0,0,1,2,33,101,8,56,12,58,51,15,83,79,0,30,74,15,2,50,82,2,2,84,10,0,0,25,3,0,4,3,0,10,71,0,0,102,6,1,16,57,0,19,100,32,5,13,62,12,10,6,78,0,10,64,36,3,34,101,0,5,16,10,0,26,67,26,10,45,6,21,3,2,12,70,20,5,8,41,15,18,83,21,29,79,105,46,30,56,44,76,162,174,120,94,184,2,62,57,48,0,87,89,58,2,77,52,75,36,54,86,12,0,32,80,11,48,100,55,0,56,137,15,45,87,32,0,40,107,77,0,27,79,68,0,93,138,7,24,146,9,1,82,99,26,21,146,27,0,77,81,8,60,195,43,54,30,80,86,10,19,104,73,0,89,84,35,2,118,86,82,38,2,96,37,2,6,73,18,1,51,34,8,17,13,27,31,119,94,129,58,154,64,115,93,96,24,52,97,7,2,10,52,26,83,0,52,67,45,0,27,61,60,36,3,0,27,21,25,0,24,10,26,17,12,23,18,8,10,25,13,0,2,5,27,0,2,29,2,0,1,47,1,0,2,4,2,6,34,113,14,56,3,55,55,0,99,77,4,22,44,4,14,61,53,0,1,98,6,0,10,16,0,8,34,0,0,11,74,0,1,109,12,0,24,74,0,1,112,26,3,23,61,10,16,1,59,0,32,63,44,4,50,97,0,8,14,7,0,22,48,25,3,49,34,22,4,5,12,74,23,5,10,31,16,19,94,19,28,81,115,50,35,56,49,74,168,174,34,56,33,66,29,32,20,62,151,70,191,130,35,31,64,13,82,33,6,2,8,29,0,0,0,5,0,0,4,0,0,2,0,0,0,1,1,2,0,4,0,11,20,7,7,1,49,26,30,31,58,121,49,111,102,28,76,125,54,46,29,89,16,20,55,160,2,1,92,56,6,42,79,67,3,111,114,75,14,174,39,16,73,18,58,43,183,49,38,46,4,24,14,48,105,7,1,76,10,57,131,105,38,30,90,2,73,84,74,0,54,117,0,5,40,36,4,1,64,18,2,7,89,1,6,88,36,122,21,3,126,93,31,17,54,68,1,32,6,35,1,16,1,3,15,70,65,38,4,0,45,13,0,51,10,0,8,32,2,5,11,34,8,1,4,11,1,0,13,23,162,14,52,8,30,150,116,24,62,63,130,65,12,52,48,0,17,84,15,1,16,4,14,12,2,34,19,67,37,60,191,162,29,94,102,42,6,29,63,8,7,8,65,5,79,31,32,22,57,174,71,150,94,54,153,84,105,85,16,85,13,71,115,62,149,116,160,6,99,24,47,26,87,167,111,123,45,44,4,50,43,28,26,66,151,100,30,93,48,12,84,25,46,96,33,25,12,4,2,3,0,0,0,3,0,0,0,0,0,2,1,0,1,0,1,0,1,0,0,9,11,17,0,39,119,36,22,130,54,76,65,24,70,126,52,52,32,121,41,20,54,136,6,6,83,56,3,41,117,75,0,88,124,80,25,167,52,0,75,20,61,44,170,54,31,55,0,24,7,33,145,4,1,107,5,61,138,89,41,5,48,27,76,78,97,1,36,134,0,0,21,40,0,0,44,30,1,8,112,4,8,74,34,147,35,1,112,106,34,7,56,58,0,38,3,34,10,12,3,18,28,72,73,49,11,1,90,21,3,44,14,4,5,38,9,9,1,27,0,0,4,11,0,1,39,40,232,14,79,8,22,177,130,33,58,77,127,38,12,73,57,0,14,68,20,7,33,0,3,18,13,37,31,52,101,97,116,167,46,120,86,12,9,19,34,7,14,2,86,6,40,30,17,28,60,188,70,164,54,96,163,103,88,121,32,121,27,60,127,65,151,115,95,10,100,33,76,21,87,161,133,134